Protein 4QHS (pdb70)

CATH classification: 3.40.50.300 (+1 more: 1.10.8.60)

Solvent-accessible surface area: 77380 Å² total; per-residue (Å²): 63,67,36,34,23,83,136,0,94,124,22,15,58,64,0,53,88,0,0,147,48,88,24,16,1,0,0,38,14,44,32,19,0,14,11,81,53,0,0,99,68,0,6,72,45,6,108,29,110,159,26,52,46,32,52,6,56,9,39,17,42,22,81,145,60,20,39,5,39,0,6,0,13,56,151,57,37,64,143,71,6,107,68,50,20,62,0,49,0,36,82,0,70,35,0,0,0,2,0,28,18,0,2,81,5,88,90,54,5,0,7,27,0,4,94,6,5,86,101,73,54,3,64,47,32,63,30,126,146,48,45,155,14,85,8,3,0,0,0,0,0,71,95,74,5,110,110,38,27,131,60,49,96,6,42,80,28,0,38,30,97,1,11,11,7,52,6,79,5,24,23,0,55,117,7,100,91,0,0,71,50,31,6,42,75,16,12,98,151,48,9,165,146,135,42,157,92,22,32,87,26,16,104,123,0,22,73,82,10,54,105,45,85,3,97,7,11,18,58,26,0,48,10,4,10,58,14,17,11,22,34,62,104,67,12,127,122,8,20,42,90,158,82,145,90,40,26,56,13,88,99,0,92,136,22,15,58,67,0,52,94,0,0,116,45,76,22,27,1,0,0,34,13,42,33,20,1,23,15,81,53,0,0,110,54,0,1,59,31,6,104,30,100,157,21,53,36,28,48,8,49,9,35,6,33,16,78,140,48,20,43,5,34,0,7,0,10,56,148,59,37,62,139,56,5,98,77,45,35,65,1,52,2,33,78,0,72,36,0,0,0,0,0,36,18,0,2,82,5,87,83,58,6,0,7,29,0,3,113,8,20,84,82,125,49,1,63,48,32,65,34,136,139,51,42,167,14,69,20,2,5,0,1,2,0,72,99,76,3,100,121,40,24,134,63,48,97,5,44,76,25,0,31,24,96,1,11,8,7,53,5,76,6,16,24,0,51,90,4,102,91,0,0,69,40,20,0,66,62,7,14,71,122,52,3,140,145,115,65,70,122,85,25,74,30,14,100,105,10,23,75,78,16,61,126,35,88,2,101,6,10,27,61,18,0,36,9,4,7,32,33,16,16,13,48,51,82,67,14,99,115,32,37,38,124,186,123,62,75,36,46,20,92,95,0,82,136,16,18,60,64,0,53,79,0,0,146,47,97,14,27,0,2,0,44,16,42,32,19,1,11,11,86,59,2,0,96,65,0,1,76,29,0,105,33,108,171,22,52,47,31,58,9,59,9,40,19,50,23,76,140,47,20,40,5,24,0,2,0,6,58,152,60,34,64,145,66,5,113,75,48,12,66,0,56,2,38,72,0,72,33,0,0,0,4,0,26,18,0,3,82,5,86,86,54,2,0,6,16,0,4,105,4,20,81,79,112,44,2,44,47,31,64,34,144,152,56,44,140,6,66,20,3,7,0,0,1,0,65,97,89,7,113,74,32,27,144,52,47,96,6,44,79,29,0,24,30,100,1,21,10,7,21,7,82,10,13,24,0,54,100,8,92,92,1,0,80,41,23,0,57,58,7,2,70,114,69,8,129,144,182,16,152,64,16,70,6,87,58,63,97,2,18,66,78,7,34,115,31,82,3,101,8,10,19,65,20,0,34,12,2,5,37,34,4,12,16,18,43,89,108,29,29,91,58,8,73,41,144,123,81,44,31,54,16,95,76,0,89,139,18,19,61,62,0,61,78,0,0,140,47,79,21,19,1,0,0,34,12,45,25,14,1,8,10,81,48,0,0,115,56,0,5,73,44,2,107,31,100,162,23,51,44,31,54,8,54,10,40,15,42,21,76,142,54,20,51,5,29,2,5,0,7,53,146,61,36,66,140,57,7,107,75,49,22,65,1,48,1,37,79,0,66,35,0,0,0,8,0,27,19,0,4,89,6,88,86,60,8,0,6,27,1,5,46,0,8,88,92,62,46,1,52,48,26,61,27,140,146,50,42,140,5,84,7,2,0,0,0,0,0,72,103,92,5,86,74,45,28,135,56,48,98,6,42,75,24,0,37,23,95,1,11,7,6,53,4,77,8,15,25,0,64,105,1,99,93,0,0,75,45,19,5,55,78,9,8,111,119,50,10,160,153,89,74,142,52,126,73,50,56,26,104,106,0,25,78,96,12,49,103,50,79,5,97,9,12,24,61,11,0,33,10,8,7,38,26,5,14,11,19,24,76,112,21,27,94,52,8,65,95,212,36,133,19,48,18,80,100,0,94,128,22,22,57,66,0,57,77,0,0,105,35,96,10,23,1,2,0,33,13,43,26,21,1,8,11,101,58,0,0,106,81,0,1,61,43,3,109,32,98,162,24,51,42,30,58,12,59,10,37,21,39,7,76,137,35,19,43,4,34,0,4,0,8,57,154,60,33,58,143,45,4,112,84,48,33,61,0,62,1,35,72,0,72,35,0,0,0,6,0,26,15,0,3,81,5,85,85,57,2,0,6,31,0,3,116,7,19,87,80,166,48,5,73,54,30,67,29,127,148,58,42,177,14,87,28,4,7,0,0,2,0,76,93,92,10,85,117,43,20,144,58,50,96,6,40,86,26,0,21,30,89,3,24,8,7,46,6,81,2,7,24,1,54,94,10,95,96,2,1,69,34,15,0,43,66,3,10,85,126,55,6,134,127,181,28,121,79,16,85,59,20,13,106,104,1,18,74,64,3,54,118,32,80,3,98,9,10,15,69,20,0,23,12,3,4,37,29,12,22,15,19,56,86,46,12,98,100,48,6,68,46,164,104,103,23,109,26,46,21,90,89,0,88,132,20,19,55,56,0,46,88,0,0,138,46,52,24,24,1,0,0,36,14,46,29,25,0,26,13,96,56,0,0,102,55,0,0,49,46,6,107,27,102,159,22,49,45,30,42,7,61,9,42,18,50,24,76,142,52,19,39,5,33,0,5,0,8,54,146,63,35,67,146,57,7,98,75,47,41,61,0,49,2,34,80,0,70,34,0,0,0,1,0,18,19,0,2,70,5,86,86,54,3,0,7,32,0,6,77,9,18,80,81,111,47,2,57,47,29,66,29,167,114,49,40,135,14,70,11,2,7,0,1,3,0,75,108,82,6,47,114,38,19,135,62,48,97,5,43,68,26,0,11,20,101,2,14,10,8,45,7,76,12,10,22,0,62,90,8,104,91,2,3,68,36,25,0,52,58,3,9,73,125,38,1,132,148,77,62,79,114,70,17,71,26,17,106,102,2,20,72,77,4,51,111,27,83,4,99,4,9,18,65,17,0,24,14,3,5,35,27,13,19,15,21,49,93,84,12,121,86,50,7,69,38,138,134,98,65,24,54,16,114,110,0,90,128,21,20,53,34,0,57,69,0,0,147,50,84,20,17,1,5,0,40,16,42,21,19,0,12,10,81,64,4,0,125,50,0,6,76,49,5,109,28,107,157,22,52,35,25,48,7,55,10,35,8,38,10,73,144,58,21,44,4,33,0,5,0,27,53,154,60,35,65,146,64,5,102,78,50,33,62,0,49,1,35,85,0,70,35,0,0,0,1,0,22,26,0,6,96,4,86,88,54,3,0,6,30,0,1,93,9,5,80,84,99,49,2,75,48,28,66,25,113,154,30,45,140,17,79,5,2,3,0,1,1,0,72,104,90,7,105,97,34,27,143,51,50,95,5,41,80,27,0,25,26,101,2,27,8,7,45,6,76,9,10,23,0,51,108,9,101,95,3,1,67,42,20,1,37,67,3,2,74,133,62,8,143,140,188,21,141,58,10,81,43,14,12,101,110,0,17,78,86,7,54,110,23,85,2,99,5,10,22,61,11,0,24,10,3,5,40,33,5,15,13,41,56,86,65,6,90,149,10,40,18,116,144,75,155

Organism: Vibrio cholerae serotype O1 (strain ATCC 39541 / Classical Ogawa 395 / O395) (NCBI:txid345073)

B-factor: mean 55.39, std 18.48, range [25.41, 148.38]

Foldseek 3Di:
DDFDLCLVVVLLVLLLVCLQDQAFEEEEEAPLAPVVVSVLVSQCSYPLVVADEEEDELVDDPPPCSLCQAQWAAQPLDVVSHHGDHHRQVRQASGEYEYEAPLNDFPVSQVQVVCCLVVCWGHHRPGDDIHHGDYRYYYYHHDDVVVCVVVVGHPPVSVVRNVPDYRYRYACLVRLRGQVVLLQCLQVVVCVVPHDRQECADVVVVVVRSPDNPPPGNVVSNVFSVQQVVVHGRGYDTDPHVDD/DFADFPLVVVLLVLLLVCLADLAFEEEEEAPLQPCVCSVLSSQCSHPLNVFDEAEDELVDDPPPCSLCQAQWAAAPLDPPRNHGTHHRQVRRASGEYEYEAPLNDFPVSLVQVLCCLVVQWGHHRPGPDIDHGDYRYYYYHHDDVVVCVVVVGHPPSSVVRNVPPYRYDYACLVRLRSQVSLLQVLLVVVDVVPPDDAAEADPVNSVVRSPDNPPVGNNVSNVQSVQQCVVHHHHDDTDDDPD/DQFDFVLVVVLLVLLLVPLQDLAFEEEEAAPPAPVVVSQVSSQCSYPLNVFDEAEDELVDDPPPCSLCQAQWAAQPLDPVRNHTGHHRQVRRASGEYEYEAVLNDFPVSLVQVLVCLVQQWGHHRVGPDIGHGDYRYYYYHHDDVVVCVVVVGHPPSSCVRNVPHYGYRYFCLVRLRSQQSLLQVLQVVVCVVPHDRAHCDDPCSSVVSSPDNPPVHSVVSSVQSVVQCVVHDHYGNPGDDPD/DAFDFVLVVVLVVLLLVCLQDQAAEEEEEAPLAPVPVSVVSSQCSYPLNVFDEAEDELVDDPPPCSLCQAQWAAQPLDPPRHHGGHHRQVNRASGEYEYEAPLNDFPVSLVQVLCCVVVQWGHHRPDDDTHHGDYRYYYYHHDDVVVCVVVVGHDPVSVVRNVPHYRYRYFCLVRLRSLVRLLVVLLCVVQCPDPNDDEEEDDLVSVVRSPDNPPPGNVVSSVQSVVQCVVDPYYGPSGDPD/DPADFPLVVVLLVLLLVCLQDLAEEEEEEAPLAPVVVSLLSSQCSYPLVVFDEAEDELVDDPPPCSLCQAQWAAQPLDVVRNHGGHHRQVRQASGEYEYEAVLNDFAVSLVQVLCCLVQQWGHHRPGDDTDHGDYRYYYYHHDPVVVCVVVVGHPPSSCVRNPPHYGYRYACLVRLVCLQVLLQVLQVVVCVVVRDRAPSAPPQVSVVSSPDNPPVGNVVSSVQSVQQCVVHGHGDVSGDDPD/DDDFDQVLVVVLLVLLLVCLQDLAFEEEEAAPLQPVVVSQLSSQCSYPLNVADEEEDALVPDPPPCNLCQAQWAAQPLDVPRHHTDHHRQVRRASGEYEYEAVLNDFPVSLVQVVCCLVVQWGHHRPGDDIHHGDYRYYYYHHDPVVVVVVVVGHPPVSCVRNVPHYRYRYFCLVRLRGPQVLLQVLQVVVQVVVVHDGAHEDPVVSVVRSPDRPPVGNVLSSVQSVCQCVVHGRGDVSGDDPD/DQFDFPLVVVLLVLLLVCLADLAEEEEEEAPLQPVVVSQLSSQCSHPLNVFDEAEDECVPDPPPCSLCQAQWAAQPLDVVSNHTGHHRQVRRASGEYEYEAPLNDFPVSQVQVVCCLVQCWGHHRVGPDIHRGDYRYYYYHHDDVVVCVVVVGHPPVSCVSNPPHYRYRYACLVRLRGQQSLLQVLQVVVCVPVRDRQPSADPQVNVVRSPDNPPVHNVVSSVFSVQQCVVHGRGDDTDDDVRD

Nearest PDB structures (foldseek):
  4qhs-assembly1_F  TM=9.901E-01  e=1.616E-47  Vibrio cholerae O395
  6luf-assembly5_E  TM=9.636E-01  e=6.167E-47  Vibrio cholerae O395
  6lua-assembly1_G  TM=9.613E-01  e=1.595E-45  Vibrio cholerae O395
  6jdi-assembly1_A  TM=9.496E-01  e=9.773E-30  Pseudomonas aeruginosa
  1ny5-assembly1_A  TM=9.437E-01  e=4.516E-29  Aquifex aeolicus

InterPro domains:
  IPR001789 Signal transduction response regulator, receiver domain [PF00072] (8-117)
  IPR001789 Signal transduction response regulator, receiver domain [PS50110] (7-121)
  IPR001789 Signal transduction response regulator, receiver domain [SM00448] (6-117)
  IPR002078 RNA polymerase sigma factor 54 interaction domain [PF00158] (136-297)
  IPR002078 RNA polymerase sigma factor 54 interaction domain [PS50045] (140-360)
  IPR002197 DNA binding HTH domain, Fis-type [PF02954] (430-469)
  IPR003593 AAA+ ATPase domain [SM00382] (151-295)
  IPR009057 Homedomain-like superfamily [SSF46689] (344-470)
  IPR011006 CheY-like superfamily [SSF52172] (5-175)
  IPR025943 Sigma-54 interaction domain, ATP-binding site 2 [PS00676] (217-232)
  IPR025944 Sigma-54 interaction domain, conserved site [PS00688] (344-353)
  IPR027417 P-loop containing nucleoside triphosphate hydrolase [G3DSA:3.40.50.300] (123-302)
  IPR027417 P-loop containing nucleoside triphosphate hydrolase [SSF52540] (141-372)
  IPR058031 NorR-like, AAA+ ATPase lid domain [PF25601] (304-372)

Sequence (1703 aa):
MVVADTKSLKLLALADKVAKTDANVMILGPSGSGKEVMSRYIHNASPRKEGPFIAINCAAIPDNMLEATLFGYEKGAFTGAVQACPGKFEQAQGGTILLDEISEMDLNLQAKLLRVLQEREVERLGSRKSIKLDVRVLATSNRDLKQYVQAGHFREDLYYRLNVFPLTWPALCERKDDIEPLANHLIERHCKKLGLPVPSIAPNAITKLLNYPWPGNVRELDNVVQRALILSENGHIQSEHILLMVVADTKSLKLLALADKVAKTDANVMILGPSGSGKEVMSRYIHNASPRKEGPFIAINCAAIPDNMLEATLFGYEKGAFTGAVQACPGKFEQAQGGTILLDEISEMDLNLQAKLLRRVLQEREVERLGSRKSIKLDVRVLATSNRDLKQYVQAGHFREDLYYRLNVFPLTWPALCERKDDIEPLANHLIERHCKKLGLPVPSIAPNAITKLLNYPWPGNVRELDNVVQRALILSENGHIQSEHILMVVADTKSLKLLALADKVAKTDANVMILGPSGSGKEVMSRYIHNASPRKEGPFIAINCAAIPDNMLEATLFGYEKGAFTGAVQACPGKFEQAQGGTILLDEISEMDLNLQAKLLRVLQEREVERLGSRKSIKLDVRVLATSNRDLKQYVQAGHFREDLYYRLNVFPLTWPALCERKDDIEPLANHLIERHCKKLGLPVPSIAPNAITKLLNYPWPGNVRELDNVVQRALILSENGHIQSEHILMVVADTKSLKLLALADKVAKTDANVMILGPSGSGKEVMSRYIHNASPRKEGPFIAINCAAIPDNMLEATLFGYEKGAFTGAVQACPGKFEQAQGGTILLDEISEMDLNLQAKLLRVLQEREVERLGSRKSIKLDVRVLATSNRDLKQYVQAGHFREDLYYRLNVFPLTWPALCERKDDIEPLANHLIERHCKKLGLPVPSIAPNAITKLLNYPWPGNVRELDNVVQRALILSENGHIQSEHIMVVADTKSLKLLALADKVAKTDANVMILGPSGSGKEVMSRYIHNASPRKEGPFIAINCAAIPDNMLEATLFGYEKGAFTGAVQACPGKFEQAQGGTILLDEISEMDLNLQAKLLRVLQEREVERLGSRKSIKLDVRVLATSNRDLKQYVQAGHFREDLYYRLNVFPLTWPALCERKDDIEPLANHLIERHCKKLGLPVPSIAPNAITKLLNYPWPGNVRELDNVVQRALILSENGHIQSEHILHMVVADTKSLKLLALADKVAKTDANVMILGPSGSGKEVMSRYIHNASPRKEGPFIAINCAAIPDNMLEATLFGYEKGAFTGAVQACPGKFEQAQGGTILLDEISEMDLNLQAKLLRVLQEREVERLGSRKSIKLDVRVLATSNRDLKQYVQAGHFREDLYYRLNVFPLTWPALCERKDDIEPLANHLIERHCKKLGLPVPSIAPNAITKLLNYPWPGNVRELDNVVQRALILSENGHIQSEHILMVVADTKSLKLLALADKVAKTDANVMILGPSGSGKEVMSRYIHNASPRKEGPFIAINCAAIPDNMLEATLFGYEKGAFTGAVQACPGKFEQAQGGTILLDEISEMDLNLQAKLLRVLQEREVERLGSRKSIKLDVRVLATSNRDLKQYVQAGHFREDLYYRLNVFPLTWPALCERKDDIEPLANHLIERHCKKLGLPVPSIAPNAITKLLNYPWPGNVRELDNVVQRALILSENGHIQSEHILL

Radius of gyration: 45.06 Å; Cα contacts (8 Å, |Δi|>4): 3104; chains: 7; bounding box: 46×125×120 Å

Structure (mmCIF, N/CA/C/O backbone):
data_4QHS
#
_entry.id   4QHS
#
_cell.length_a   81.292
_cell.length_b   153.285
_cell.length_c   193.747
_cell.angle_alpha   90.00
_cell.angle_beta   90.00
_cell.angle_gamma   90.00
#
_symmetry.space_group_name_H-M   'P 21 21 21'
#
loop_
_entity.id
_entity.type
_entity.pdbx_description
1 polymer 'Flagellar regulatory protein C'
2 non-polymer 1,2-ETHANEDIOL
3 water water
#
loop_
_atom_site.group_PDB
_atom_site.id
_atom_site.type_symbol
_atom_site.label_atom_id
_atom_site.label_alt_id
_atom_site.label_comp_id
_atom_site.label_asym_id
_atom_site.label_entity_id
_atom_site.label_seq_id
_atom_site.pdbx_PDB_ins_code
_atom_site.Cartn_x
_atom_site.Cartn_y
_atom_site.Cartn_z
_atom_site.occupancy
_atom_site.B_iso_or_equiv
_atom_site.auth_seq_id
_atom_site.auth_comp_id
_atom_site.auth_asym_id
_atom_site.auth_atom_id
_atom_site.pdbx_PDB_model_num
ATOM 1 N N . MET A 1 17 ? 18.798 56.371 -49.151 1.00 92.31 131 MET A N 1
ATOM 2 C CA . MET A 1 17 ? 17.422 55.920 -48.973 1.00 87.99 131 MET A CA 1
ATOM 3 C C . MET A 1 17 ? 16.629 56.102 -50.269 1.00 94.12 131 MET A C 1
ATOM 4 O O . MET A 1 17 ? 16.589 57.197 -50.836 1.00 94.04 131 MET A O 1
ATOM 6 N N . VAL A 1 18 ? 16.020 55.020 -50.748 1.00 98.62 132 VAL A N 1
ATOM 7 C CA . VAL A 1 18 ? 15.162 55.087 -51.927 1.00 105.71 132 VAL A CA 1
ATOM 8 C C . VAL A 1 18 ? 13.697 55.071 -51.507 1.00 100.16 132 VAL A C 1
ATOM 9 O O . VAL A 1 18 ? 13.266 54.188 -50.767 1.00 96.73 132 VAL A O 1
ATOM 13 N N . VAL A 1 19 ? 12.930 56.050 -51.978 1.00 96.10 133 VAL A N 1
ATOM 14 C CA . VAL A 1 19 ? 11.547 56.193 -51.535 1.00 86.42 133 VAL A CA 1
ATOM 15 C C . VAL A 1 19 ? 10.600 56.818 -52.548 1.00 82.81 133 VAL A C 1
ATOM 16 O O . VAL A 1 19 ? 10.999 57.258 -53.624 1.00 89.20 133 VAL A O 1
ATOM 20 N N . ALA A 1 20 ? 9.331 56.846 -52.164 1.00 76.16 134 ALA A N 1
ATOM 21 C CA . ALA A 1 20 ? 8.297 57.589 -52.863 1.00 74.99 134 ALA A CA 1
ATOM 22 C C . ALA A 1 20 ? 7.286 58.033 -51.817 1.00 78.65 134 ALA A C 1
ATOM 23 O O . ALA A 1 20 ? 7.658 58.579 -50.773 1.00 80.80 134 ALA A O 1
ATOM 25 N N . ASP A 1 21 ? 6.010 57.808 -52.095 1.00 81.15 135 ASP A N 1
ATOM 26 C CA . ASP A 1 21 ? 4.962 57.999 -51.097 1.00 84.64 135 ASP A CA 1
ATOM 27 C C . ASP A 1 21 ? 4.870 59.415 -50.520 1.00 90.28 135 ASP A C 1
ATOM 28 O O . ASP A 1 21 ? 4.226 59.623 -49.499 1.00 98.20 135 ASP A O 1
ATOM 33 N N . THR A 1 22 ? 5.506 60.387 -51.159 1.00 87.00 136 THR A N 1
ATOM 34 C CA . THR A 1 22 ? 5.388 61.784 -50.744 1.00 84.06 136 THR A CA 1
ATOM 35 C C . THR A 1 22 ? 5.728 62.007 -49.256 1.00 76.87 136 THR A C 1
ATOM 36 O O . THR A 1 22 ? 6.623 62.784 -48.938 1.00 82.84 136 THR A O 1
ATOM 40 N N . LYS A 1 23 ? 5.015 61.328 -48.357 1.00 64.26 137 LYS A N 1
ATOM 41 C CA . LYS A 1 23 ? 5.292 61.381 -46.916 1.00 63.56 137 LYS A CA 1
ATOM 42 C C . LYS A 1 23 ? 6.748 61.059 -46.554 1.00 51.89 137 LYS A C 1
ATOM 43 O O . LYS A 1 23 ? 7.358 61.740 -45.724 1.00 49.21 137 LYS A O 1
ATOM 49 N N . SER A 1 24 ? 7.296 60.018 -47.169 1.00 50.49 138 SER A N 1
ATOM 50 C CA . SER A 1 24 ? 8.727 59.745 -47.064 1.00 57.62 138 SER A CA 1
ATOM 51 C C . SER A 1 24 ? 9.532 60.904 -47.637 1.00 55.73 138 SER A C 1
ATOM 52 O O . SER A 1 24 ? 10.499 61.364 -47.036 1.00 54.16 138 SER A O 1
ATOM 55 N N . LEU A 1 25 ? 9.114 61.377 -48.807 1.00 55.09 139 LEU A N 1
ATOM 56 C CA . LEU A 1 25 ? 9.804 62.467 -49.488 1.00 55.55 139 LEU A CA 1
ATOM 57 C C . LEU A 1 25 ? 9.769 63.763 -48.669 1.00 49.78 139 LEU A C 1
ATOM 58 O O . LEU A 1 25 ? 10.727 64.533 -48.674 1.00 53.19 139 LEU A O 1
ATOM 63 N N . LYS A 1 26 ? 8.683 63.966 -47.957 1.00 45.48 140 LYS A N 1
ATOM 64 C CA . LYS A 1 26 ? 8.546 65.064 -47.039 1.00 47.44 140 LYS A CA 1
ATOM 65 C C . LYS A 1 26 ? 9.537 64.950 -45.894 1.00 44.92 140 LYS A C 1
ATOM 66 O O . LYS A 1 26 ? 10.112 65.915 -45.478 1.00 46.06 140 LYS A O 1
ATOM 72 N N . LEU A 1 27 ? 9.738 63.748 -45.413 1.00 42.06 141 LEU A N 1
ATOM 73 C CA . LEU A 1 27 ? 10.692 63.505 -44.378 1.00 44.81 141 LEU A CA 1
ATOM 74 C C . LEU A 1 27 ? 12.055 63.892 -44.836 1.00 46.75 141 LEU A C 1
ATOM 75 O O . LEU A 1 27 ? 12.753 64.580 -44.143 1.00 44.14 141 LEU A O 1
ATOM 80 N N . LEU A 1 28 ? 12.441 63.417 -46.005 1.00 38.70 142 LEU A N 1
ATOM 81 C CA . LEU A 1 28 ? 13.770 63.697 -46.539 1.00 49.25 142 LEU A CA 1
ATOM 82 C C . LEU A 1 28 ? 14.024 65.194 -46.731 1.00 52.93 142 LEU A C 1
ATOM 83 O O . LEU A 1 28 ? 15.137 65.661 -46.501 1.00 47.53 142 LEU A O 1
ATOM 88 N N . ALA A 1 29 ? 13.004 65.943 -47.146 1.00 48.97 143 ALA A N 1
ATOM 89 C CA . ALA A 1 29 ? 13.124 67.401 -47.233 1.00 48.17 143 ALA A CA 1
ATOM 90 C C . ALA A 1 29 ? 13.340 68.032 -45.855 1.00 51.46 143 ALA A C 1
ATOM 91 O O . ALA A 1 29 ? 14.058 69.023 -45.730 1.00 57.03 143 ALA A O 1
ATOM 93 N N . LEU A 1 30 ? 12.718 67.472 -44.820 1.00 41.42 144 LEU A N 1
ATOM 94 C CA . LEU A 1 30 ? 12.980 67.960 -43.458 1.00 43.37 144 LEU A CA 1
ATOM 95 C C . LEU A 1 30 ? 14.422 67.620 -43.086 1.00 43.01 144 LEU A C 1
ATOM 96 O O . LEU A 1 30 ? 15.177 68.446 -42.552 1.00 39.56 144 LEU A O 1
ATOM 101 N N . ALA A 1 31 ? 14.798 66.390 -43.393 1.00 41.54 145 ALA A N 1
ATOM 102 C CA . ALA A 1 31 ? 16.146 65.935 -43.134 1.00 41.62 145 ALA A CA 1
ATOM 103 C C . ALA A 1 31 ? 17.169 66.875 -43.793 1.00 46.50 145 ALA A C 1
ATOM 104 O O . ALA A 1 31 ? 18.107 67.330 -43.132 1.00 44.26 145 ALA A O 1
ATOM 106 N N . ASP A 1 32 ? 16.961 67.206 -45.068 1.00 46.80 146 ASP A N 1
ATOM 107 C CA . ASP A 1 32 ? 17.873 68.109 -45.776 1.00 51.89 146 ASP A CA 1
ATOM 108 C C . ASP A 1 32 ? 18.054 69.424 -45.021 1.00 47.00 146 ASP A C 1
ATOM 109 O O . ASP A 1 32 ? 19.161 69.973 -44.964 1.00 45.21 146 ASP A O 1
ATOM 114 N N . LYS A 1 33 ? 16.982 69.903 -44.434 1.00 41.90 147 LYS A N 1
ATOM 115 C CA . LYS A 1 33 ? 17.059 71.081 -43.616 1.00 51.46 147 LYS A CA 1
ATOM 116 C C . LYS A 1 33 ? 17.940 70.916 -42.394 1.00 49.64 147 LYS A C 1
ATOM 117 O O . LYS A 1 33 ? 18.830 71.700 -42.225 1.00 58.74 147 LYS A O 1
ATOM 123 N N . VAL A 1 34 ? 17.703 69.926 -41.543 1.00 38.79 148 VAL A N 1
ATOM 124 C CA . VAL A 1 34 ? 18.561 69.761 -40.354 1.00 44.58 148 VAL A CA 1
ATOM 125 C C . VAL A 1 34 ? 19.992 69.519 -40.726 1.00 43.28 148 VAL A C 1
ATOM 126 O O . VAL A 1 34 ? 20.905 70.007 -40.052 1.00 41.17 148 VAL A O 1
ATOM 130 N N . ALA A 1 35 ? 20.168 68.717 -41.772 1.00 39.09 149 ALA A N 1
ATOM 131 C CA . ALA A 1 35 ? 21.489 68.231 -42.147 1.00 43.11 149 ALA A CA 1
ATOM 132 C C . ALA A 1 35 ? 22.440 69.401 -42.315 1.00 41.89 149 ALA A C 1
ATOM 133 O O . ALA A 1 35 ? 23.571 69.344 -41.866 1.00 53.31 149 ALA A O 1
ATOM 135 N N . LYS A 1 36 ? 21.952 70.467 -42.899 1.00 41.82 150 LYS A N 1
ATOM 136 C CA . LYS A 1 36 ? 22.757 71.629 -43.105 1.00 53.90 150 LYS A CA 1
ATOM 137 C C . LYS A 1 36 ? 23.204 72.281 -41.816 1.00 51.40 150 LYS A C 1
ATOM 138 O O . LYS A 1 36 ? 24.120 73.059 -41.822 1.00 50.69 150 LYS A O 1
ATOM 144 N N . THR A 1 37 ? 22.571 71.943 -40.710 1.00 46.07 151 THR A N 1
ATOM 145 C CA . THR A 1 37 ? 22.968 72.472 -39.417 1.00 41.58 151 THR A CA 1
ATOM 146 C C . THR A 1 37 ? 23.716 71.476 -38.548 1.00 47.21 151 THR A C 1
ATOM 147 O O . THR A 1 37 ? 24.017 70.402 -38.971 1.00 49.68 151 THR A O 1
ATOM 151 N N . ASP A 1 38 ? 24.008 71.866 -37.322 1.00 43.56 152 ASP A N 1
ATOM 152 C CA . ASP A 1 38 ? 24.729 71.034 -36.393 1.00 37.40 152 ASP A CA 1
ATOM 153 C C . ASP A 1 38 ? 23.835 70.462 -35.315 1.00 48.09 152 ASP A C 1
ATOM 154 O O . ASP A 1 38 ? 24.299 69.858 -34.389 1.00 45.78 152 ASP A O 1
ATOM 159 N N . ALA A 1 39 ? 22.542 70.649 -35.451 1.00 45.81 153 ALA A N 1
ATOM 160 C CA . ALA A 1 39 ? 21.592 70.235 -34.442 1.00 42.28 153 ALA A CA 1
ATOM 161 C C . ALA A 1 39 ? 21.503 68.738 -34.244 1.00 43.05 153 ALA A C 1
ATOM 162 O O . ALA A 1 39 ? 21.719 67.986 -35.148 1.00 36.45 153 ALA A O 1
ATOM 164 N N . ASN A 1 40 ? 21.153 68.340 -33.036 1.00 39.43 154 ASN A N 1
ATOM 165 C CA . ASN A 1 40 ? 20.902 66.964 -32.725 1.00 30.94 154 ASN A CA 1
ATOM 166 C C . ASN A 1 40 ? 19.645 66.527 -33.394 1.00 38.06 154 ASN A C 1
ATOM 167 O O . ASN A 1 40 ? 18.702 67.258 -33.449 1.00 34.77 154 ASN A O 1
ATOM 172 N N . VAL A 1 41 ? 19.648 65.321 -33.909 1.00 32.61 155 VAL A N 1
ATOM 173 C CA . VAL A 1 41 ? 18.496 64.786 -34.628 1.00 37.40 155 VAL A CA 1
ATOM 174 C C . VAL A 1 41 ? 18.032 63.463 -34.030 1.00 31.00 155 VAL A C 1
ATOM 175 O O . VAL A 1 41 ? 18.818 62.509 -33.916 1.00 37.07 155 VAL A O 1
ATOM 179 N N . MET A 1 42 ? 16.767 63.416 -33.645 1.00 30.52 156 MET A N 1
ATOM 180 C CA . MET A 1 42 ? 16.154 62.196 -33.132 1.00 35.61 156 MET A CA 1
ATOM 181 C C . MET A 1 42 ? 15.295 61.540 -34.217 1.00 42.18 156 MET A C 1
ATOM 182 O O . MET A 1 42 ? 14.366 62.157 -34.724 1.00 39.18 156 MET A O 1
ATOM 187 N N . ILE A 1 43 ? 15.608 60.301 -34.576 1.00 38.87 157 ILE A N 1
ATOM 188 C CA . ILE A 1 43 ? 14.797 59.584 -35.553 1.00 36.44 157 ILE A CA 1
ATOM 189 C C . ILE A 1 43 ? 13.917 58.533 -34.880 1.00 40.01 157 ILE A C 1
ATOM 190 O O . ILE A 1 43 ? 14.411 57.502 -34.357 1.00 36.21 157 ILE A O 1
ATOM 195 N N . LEU A 1 44 ? 12.617 58.821 -34.885 1.00 39.08 158 LEU A N 1
ATOM 196 C CA . LEU A 1 44 ? 11.596 57.976 -34.273 1.00 40.38 158 LEU A CA 1
ATOM 197 C C . LEU A 1 44 ? 11.023 57.004 -35.305 1.00 41.80 158 LEU A C 1
ATOM 198 O O . LEU A 1 44 ? 11.258 57.150 -36.509 1.00 44.18 158 LEU A O 1
ATOM 203 N N . GLY A 1 45 ? 10.273 56.015 -34.838 1.00 38.78 159 GLY A N 1
ATOM 204 C CA . GLY A 1 45 ? 9.683 55.034 -35.735 1.00 38.78 159 GLY A CA 1
ATOM 205 C C . GLY A 1 45 ? 10.049 53.632 -35.305 1.00 45.61 159 GLY A C 1
ATOM 206 O O . GLY A 1 45 ? 10.906 53.441 -34.440 1.00 44.60 159 GLY A O 1
ATOM 207 N N . PRO A 1 46 ? 9.403 52.629 -35.900 1.00 48.88 160 PRO A N 1
ATOM 208 C CA . PRO A 1 46 ? 9.732 51.268 -35.462 1.00 48.25 160 PRO A CA 1
ATOM 209 C C . PRO A 1 46 ? 11.170 50.877 -35.806 1.00 44.48 160 PRO A C 1
ATOM 210 O O . PRO A 1 46 ? 11.779 51.468 -36.697 1.00 48.15 160 PRO A O 1
ATOM 214 N N . SER A 1 47 ? 11.720 49.911 -35.076 1.00 46.02 161 SER A N 1
ATOM 215 C CA . SER A 1 47 ? 13.023 49.378 -35.422 1.00 50.23 161 SER A CA 1
ATOM 216 C C . SER A 1 47 ? 12.877 48.625 -36.732 1.00 56.78 161 SER A C 1
ATOM 217 O O . SER A 1 47 ? 11.764 48.234 -37.110 1.00 57.43 161 SER A O 1
ATOM 220 N N . GLY A 1 48 ? 13.998 48.424 -37.415 1.00 56.79 162 GLY A N 1
ATOM 221 C CA . GLY A 1 48 ? 14.014 47.668 -38.655 1.00 65.09 162 GLY A CA 1
ATOM 222 C C . GLY A 1 48 ? 13.059 48.240 -39.681 1.00 59.78 162 GLY A C 1
ATOM 223 O O . GLY A 1 48 ? 12.387 47.500 -40.388 1.00 56.54 162 GLY A O 1
ATOM 224 N N . SER A 1 49 ? 12.994 49.567 -39.733 1.00 61.74 163 SER A N 1
ATOM 225 C CA . SER A 1 49 ? 12.157 50.275 -40.682 1.00 65.13 163 SER A CA 1
ATOM 226 C C . SER A 1 49 ? 13.014 51.179 -41.557 1.00 66.36 163 SER A C 1
ATOM 227 O O . SER A 1 49 ? 12.552 52.207 -42.021 1.00 73.79 163 SER A O 1
ATOM 230 N N . GLY A 1 50 ? 14.273 50.797 -41.759 1.00 68.74 164 GLY A N 1
ATOM 231 C CA . GLY A 1 50 ? 15.179 51.532 -42.627 1.00 62.15 164 GLY A CA 1
ATOM 232 C C . GLY A 1 50 ? 15.793 52.813 -42.078 1.00 68.73 164 GLY A C 1
ATOM 233 O O . GLY A 1 50 ? 16.343 53.601 -42.845 1.00 72.65 164 GLY A O 1
ATOM 234 N N . LYS A 1 51 ? 15.719 53.019 -40.763 1.00 79.85 165 LYS A N 1
ATOM 235 C CA . LYS A 1 51 ? 16.243 54.234 -40.129 1.00 74.57 165 LYS A CA 1
ATOM 236 C C . LYS A 1 51 ? 17.726 54.453 -40.340 1.00 86.35 165 LYS A C 1
ATOM 237 O O . LYS A 1 51 ? 18.201 55.591 -40.371 1.00 84.71 165 LYS A O 1
ATOM 243 N N . GLU A 1 52 ? 18.455 53.347 -40.431 1.00 97.47 166 GLU A N 1
ATOM 244 C CA . GLU A 1 52 ? 19.910 53.364 -40.394 1.00 97.22 166 GLU A CA 1
ATOM 245 C C . GLU A 1 52 ? 20.501 54.212 -41.515 1.00 89.70 166 GLU A C 1
ATOM 246 O O . GLU A 1 52 ? 21.574 54.802 -41.361 1.00 93.60 166 GLU A O 1
ATOM 252 N N . VAL A 1 53 ? 19.786 54.293 -42.633 1.00 73.87 167 VAL A N 1
ATOM 253 C CA . VAL A 1 53 ? 20.305 54.981 -43.802 1.00 70.80 167 VAL A CA 1
ATOM 254 C C . VAL A 1 53 ? 19.943 56.467 -43.811 1.00 70.21 167 VAL A C 1
ATOM 255 O O . VAL A 1 53 ? 20.699 57.287 -44.334 1.00 71.48 167 VAL A O 1
ATOM 259 N N . MET A 1 54 ? 18.795 56.806 -43.230 1.00 66.65 168 MET A N 1
ATOM 260 C CA . MET A 1 54 ? 18.353 58.194 -43.123 1.00 55.78 168 MET A CA 1
ATOM 261 C C . MET A 1 54 ? 19.384 59.032 -42.368 1.00 57.61 168 MET A C 1
ATOM 262 O O . MET A 1 54 ? 19.673 60.176 -42.730 1.00 61.25 168 MET A O 1
ATOM 267 N N . SER A 1 55 ? 19.954 58.441 -41.328 1.00 45.41 169 SER A N 1
ATOM 268 C CA . SER A 1 55 ? 21.022 59.076 -40.569 1.00 48.50 169 SER A CA 1
ATOM 269 C C . SER A 1 55 ? 22.296 59.224 -41.404 1.00 48.51 169 SER A C 1
ATOM 270 O O . SER A 1 55 ? 23.019 60.221 -41.303 1.00 42.19 169 SER A O 1
ATOM 273 N N . ARG A 1 56 ? 22.576 58.224 -42.228 1.00 51.17 170 ARG A N 1
ATOM 274 C CA . ARG A 1 56 ? 23.755 58.287 -43.065 1.00 58.79 170 ARG A CA 1
ATOM 275 C C . ARG A 1 56 ? 23.511 59.323 -44.161 1.00 54.85 170 ARG A C 1
ATOM 276 O O . ARG A 1 56 ? 24.431 60.017 -44.599 1.00 51.24 170 ARG A O 1
ATOM 284 N N . TYR A 1 57 ? 22.255 59.439 -44.576 1.00 50.30 171 TYR A N 1
ATOM 285 C CA . TYR A 1 57 ? 21.853 60.458 -45.534 1.00 44.65 171 TYR A CA 1
ATOM 286 C C . TYR A 1 57 ? 22.073 61.845 -44.941 1.00 48.42 171 TYR A C 1
ATOM 287 O O . TYR A 1 57 ? 22.533 62.763 -45.611 1.00 46.92 171 TYR A O 1
ATOM 296 N N . ILE A 1 58 ? 21.732 61.994 -43.670 1.00 42.04 172 ILE A N 1
ATOM 297 C CA . ILE A 1 58 ? 21.896 63.280 -43.025 1.00 45.16 172 ILE A CA 1
ATOM 298 C C . ILE A 1 58 ? 23.382 63.669 -42.998 1.00 49.77 172 ILE A C 1
ATOM 299 O O . ILE A 1 58 ? 23.740 64.801 -43.333 1.00 53.96 172 ILE A O 1
ATOM 304 N N . HIS A 1 59 ? 24.233 62.712 -42.637 1.00 40.34 173 HIS A N 1
ATOM 305 C CA . HIS A 1 59 ? 25.682 62.919 -42.591 1.00 43.86 173 HIS A CA 1
ATOM 306 C C . HIS A 1 59 ? 26.208 63.434 -43.918 1.00 45.43 173 HIS A C 1
ATOM 307 O O . HIS A 1 59 ? 26.925 64.426 -43.965 1.00 46.63 173 HIS A O 1
ATOM 314 N N . ASN A 1 60 ? 25.823 62.759 -44.995 1.00 45.17 174 ASN A N 1
ATOM 315 C CA . ASN A 1 60 ? 26.323 63.086 -46.319 1.00 56.75 174 ASN A CA 1
ATOM 316 C C . ASN A 1 60 ? 25.775 64.398 -46.846 1.00 57.09 174 ASN A C 1
ATOM 317 O O . ASN A 1 60 ? 26.373 64.999 -47.736 1.00 62.31 174 ASN A O 1
ATOM 322 N N . ALA A 1 61 ? 24.652 64.857 -46.298 1.00 47.44 175 ALA A N 1
ATOM 323 C CA . ALA A 1 61 ? 24.072 66.113 -46.771 1.00 52.24 175 ALA A CA 1
ATOM 324 C C . ALA A 1 61 ? 24.605 67.287 -45.959 1.00 54.02 175 ALA A C 1
ATOM 325 O O . ALA A 1 61 ? 24.374 68.445 -46.286 1.00 56.51 175 ALA A O 1
ATOM 327 N N . SER A 1 62 ? 25.320 66.973 -44.889 1.00 44.10 176 SER A N 1
ATOM 328 C CA . SER A 1 62 ? 25.793 67.981 -43.960 1.00 38.33 176 SER A CA 1
ATOM 329 C C . SER A 1 62 ? 27.227 68.360 -44.313 1.00 45.02 176 SER A C 1
ATOM 330 O O . SER A 1 62 ? 27.913 67.611 -44.995 1.00 46.99 176 SER A O 1
ATOM 333 N N . PRO A 1 63 ? 27.698 69.517 -43.836 1.00 51.59 177 PRO A N 1
ATOM 334 C CA . PRO A 1 63 ? 29.091 69.906 -44.089 1.00 53.12 177 PRO A CA 1
ATOM 335 C C . PRO A 1 63 ? 30.135 68.946 -43.485 1.00 54.56 177 PRO A C 1
ATOM 336 O O . PRO A 1 63 ? 31.321 69.058 -43.788 1.00 58.97 177 PRO A O 1
ATOM 340 N N . ARG A 1 64 ? 29.701 68.007 -42.656 1.00 53.67 178 ARG A N 1
ATOM 341 C CA . ARG A 1 64 ? 30.625 67.072 -42.016 1.00 57.40 178 ARG A CA 1
ATOM 342 C C . ARG A 1 64 ? 30.794 65.791 -42.822 1.00 55.02 178 ARG A C 1
ATOM 343 O O . ARG A 1 64 ? 31.394 64.833 -42.344 1.00 58.67 178 ARG A O 1
ATOM 351 N N . LYS A 1 65 ? 30.249 65.777 -44.034 1.00 48.24 179 LYS A N 1
ATOM 352 C CA . LYS A 1 65 ? 30.214 64.580 -44.873 1.00 55.47 179 LYS A CA 1
ATOM 353 C C . LYS A 1 65 ? 31.568 63.854 -45.049 1.00 61.44 179 LYS A C 1
ATOM 354 O O . LYS A 1 65 ? 31.619 62.624 -45.068 1.00 65.99 179 LYS A O 1
ATOM 360 N N . GLU A 1 66 ? 32.664 64.596 -45.164 1.00 52.53 180 GLU A N 1
ATOM 361 C CA . GLU A 1 66 ? 33.947 63.950 -45.423 1.00 61.89 180 GLU A CA 1
ATOM 362 C C . GLU A 1 66 ? 34.499 63.324 -44.149 1.00 65.58 180 GLU A C 1
ATOM 363 O O . GLU A 1 66 ? 35.380 62.460 -44.195 1.00 70.62 180 GLU A O 1
ATOM 369 N N . GLY A 1 67 ? 33.966 63.766 -43.014 1.00 62.09 181 GLY A N 1
ATOM 370 C CA . GLY A 1 67 ? 34.427 63.299 -41.720 1.00 64.00 181 GLY A CA 1
ATOM 371 C C . GLY A 1 67 ? 33.851 61.954 -41.326 1.00 53.59 181 GLY A C 1
ATOM 372 O O . GLY A 1 67 ? 33.049 61.379 -42.058 1.00 60.71 181 GLY A O 1
ATOM 373 N N . PRO A 1 68 ? 34.247 61.456 -40.152 1.00 49.68 182 PRO A N 1
ATOM 374 C CA . PRO A 1 68 ? 33.875 60.123 -39.666 1.00 51.18 182 PRO A CA 1
ATOM 375 C C . PRO A 1 68 ? 32.395 59.986 -39.373 1.00 43.74 182 PRO A C 1
ATOM 376 O O . PRO A 1 68 ? 31.805 60.846 -38.728 1.00 45.05 182 PRO A O 1
ATOM 380 N N . PHE A 1 69 ? 31.817 58.884 -39.785 1.00 61.91 183 PHE A N 1
ATOM 381 C CA . PHE A 1 69 ? 30.482 58.525 -39.403 1.00 50.94 183 PHE A CA 1
ATOM 382 C C . PHE A 1 69 ? 30.548 57.292 -38.557 1.00 48.99 183 PHE A C 1
ATOM 383 O O . PHE A 1 69 ? 30.987 56.276 -39.006 1.00 54.90 183 PHE A O 1
ATOM 391 N N . ILE A 1 70 ? 30.080 57.390 -37.334 1.00 40.29 184 ILE A N 1
ATOM 392 C CA . ILE A 1 70 ? 30.287 56.361 -36.324 1.00 47.41 184 ILE A CA 1
ATOM 393 C C . ILE A 1 70 ? 28.941 55.944 -35.734 1.00 47.96 184 ILE A C 1
ATOM 394 O O . ILE A 1 70 ? 28.174 56.785 -35.287 1.00 47.13 184 ILE A O 1
ATOM 399 N N . ALA A 1 71 ? 28.663 54.647 -35.728 1.00 42.35 185 ALA A N 1
ATOM 400 C CA . ALA A 1 71 ? 27.366 54.153 -35.280 1.00 48.56 185 ALA A CA 1
ATOM 401 C C . ALA A 1 71 ? 27.515 53.114 -34.160 1.00 43.32 185 ALA A C 1
ATOM 402 O O . ALA A 1 71 ? 28.303 52.178 -34.279 1.00 54.98 185 ALA A O 1
ATOM 404 N N . ILE A 1 72 ? 26.764 53.284 -33.077 1.00 46.52 186 ILE A N 1
ATOM 405 C CA . ILE A 1 72 ? 26.681 52.260 -32.031 1.00 46.89 186 ILE A CA 1
ATOM 406 C C . ILE A 1 72 ? 25.215 51.922 -31.723 1.00 44.40 186 ILE A C 1
ATOM 407 O O . ILE A 1 72 ? 24.353 52.800 -31.692 1.00 45.57 186 ILE A O 1
ATOM 412 N N . ASN A 1 73 ? 24.926 50.639 -31.530 1.00 50.01 187 ASN A N 1
ATOM 413 C CA . ASN A 1 73 ? 23.577 50.242 -31.161 1.00 45.00 187 ASN A CA 1
ATOM 414 C C . ASN A 1 73 ? 23.492 49.951 -29.674 1.00 41.28 187 ASN A C 1
ATOM 415 O O . ASN A 1 73 ? 23.857 48.865 -29.205 1.00 38.19 187 ASN A O 1
ATOM 420 N N . CYS A 1 74 ? 22.978 50.938 -28.955 1.00 35.79 188 CYS A N 1
ATOM 421 C CA . CYS A 1 74 ? 22.816 50.886 -27.511 1.00 41.24 188 CYS A CA 1
ATOM 422 C C . CYS A 1 74 ? 22.009 49.695 -26.997 1.00 46.77 188 CYS A C 1
ATOM 423 O O . CYS A 1 74 ? 22.035 49.406 -25.816 1.00 50.38 188 CYS A O 1
ATOM 426 N N . ALA A 1 75 ? 21.289 49.012 -27.877 1.00 36.63 189 ALA A N 1
ATOM 427 C CA . ALA A 1 75 ? 20.491 47.877 -27.473 1.00 42.41 189 ALA A CA 1
ATOM 428 C C . ALA A 1 75 ? 21.165 46.573 -27.862 1.00 43.80 189 ALA A C 1
ATOM 429 O O . ALA A 1 75 ? 20.534 45.525 -27.829 1.00 45.56 189 ALA A O 1
ATOM 431 N N . ALA A 1 76 ? 22.431 46.622 -28.259 1.00 39.38 190 ALA A N 1
ATOM 432 C CA . ALA A 1 76 ? 23.042 45.410 -28.786 1.00 46.07 190 ALA A CA 1
ATOM 433 C C . ALA A 1 76 ? 24.471 45.183 -28.320 1.00 49.18 190 ALA A C 1
ATOM 434 O O . ALA A 1 76 ? 25.126 44.253 -28.781 1.00 51.67 190 ALA A O 1
ATOM 436 N N . ILE A 1 77 ? 24.950 46.012 -27.401 1.00 47.60 191 ILE A N 1
ATOM 437 C CA . ILE A 1 77 ? 26.282 45.809 -26.829 1.00 43.70 191 ILE A CA 1
ATOM 438 C C . ILE A 1 77 ? 26.252 44.777 -25.685 1.00 40.73 191 ILE A C 1
ATOM 439 O O . ILE A 1 77 ? 25.635 45.001 -24.642 1.00 45.96 191 ILE A O 1
ATOM 444 N N . PRO A 1 78 ? 26.904 43.629 -25.893 1.00 42.71 192 PRO A N 1
ATOM 445 C CA . PRO A 1 78 ? 26.941 42.542 -24.907 1.00 50.54 192 PRO A CA 1
ATOM 446 C C . PRO A 1 78 ? 27.749 42.865 -23.654 1.00 44.16 192 PRO A C 1
ATOM 447 O O . PRO A 1 78 ? 28.506 43.847 -23.640 1.00 42.15 192 PRO A O 1
ATOM 451 N N . ASP A 1 79 ? 27.554 42.041 -22.623 1.00 46.16 193 ASP A N 1
ATOM 452 C CA . ASP A 1 79 ? 28.337 42.067 -21.386 1.00 46.39 193 ASP A CA 1
ATOM 453 C C . ASP A 1 79 ? 28.436 43.457 -20.755 1.00 51.44 193 ASP A C 1
ATOM 454 O O . ASP A 1 79 ? 29.496 43.818 -20.260 1.00 44.61 193 ASP A O 1
ATOM 459 N N . ASN A 1 80 ? 27.348 44.229 -20.806 1.00 42.79 194 ASN A N 1
ATOM 460 C CA . ASN A 1 80 ? 27.285 45.592 -20.250 1.00 51.86 194 ASN A CA 1
ATOM 461 C C . ASN A 1 80 ? 28.374 46.586 -20.686 1.00 47.33 194 ASN A C 1
ATOM 462 O O . ASN A 1 80 ? 28.715 47.499 -19.937 1.00 41.29 194 ASN A O 1
ATOM 467 N N . MET A 1 81 ? 28.887 46.441 -21.903 1.00 45.41 195 MET A N 1
ATOM 468 C CA . MET A 1 81 ? 30.040 47.228 -22.329 1.00 42.63 195 MET A CA 1
ATOM 469 C C . MET A 1 81 ? 29.670 48.552 -22.948 1.00 42.98 195 MET A C 1
ATOM 470 O O . MET A 1 81 ? 30.558 49.278 -23.400 1.00 36.56 195 MET A O 1
ATOM 475 N N . LEU A 1 82 ? 28.375 48.874 -22.954 1.00 38.83 196 LEU A N 1
ATOM 476 C CA . LEU A 1 82 ? 27.885 50.065 -23.660 1.00 36.29 196 LEU A CA 1
ATOM 477 C C . LEU A 1 82 ? 28.590 51.332 -23.203 1.00 38.58 196 LEU A C 1
ATOM 478 O O . LEU A 1 82 ? 29.076 52.098 -24.019 1.00 39.05 196 LEU A O 1
ATOM 483 N N . GLU A 1 83 ? 28.630 51.540 -21.890 1.00 39.35 197 GLU A N 1
ATOM 484 C CA . GLU A 1 83 ? 29.270 52.714 -21.313 1.00 36.56 197 GLU A CA 1
ATOM 485 C C . GLU A 1 83 ? 30.765 52.740 -21.637 1.00 39.51 197 GLU A C 1
ATOM 486 O O . GLU A 1 83 ? 31.311 53.791 -21.997 1.00 38.59 197 GLU A O 1
ATOM 492 N N . ALA A 1 84 ? 31.425 51.591 -21.547 1.00 33.65 198 ALA A N 1
ATOM 493 C CA . ALA A 1 84 ? 32.853 51.548 -21.871 1.00 34.72 198 ALA A CA 1
ATOM 494 C C . ALA A 1 84 ? 33.100 51.852 -23.355 1.00 46.80 198 ALA A C 1
ATOM 495 O O . ALA A 1 84 ? 34.060 52.544 -23.714 1.00 33.38 198 ALA A O 1
ATOM 497 N N . THR A 1 85 ? 32.236 51.334 -24.217 1.00 42.13 199 THR A N 1
ATOM 498 C CA . THR A 1 85 ? 32.393 51.551 -25.647 1.00 40.23 199 THR A CA 1
ATOM 499 C C . THR A 1 85 ? 32.168 53.020 -25.996 1.00 32.96 199 THR A C 1
ATOM 500 O O . THR A 1 85 ? 32.941 53.615 -26.736 1.00 33.46 199 THR A O 1
ATOM 504 N N . LEU A 1 86 ? 31.128 53.611 -25.426 1.00 31.73 200 LEU A N 1
ATOM 505 C CA . LEU A 1 86 ? 30.811 55.019 -25.683 1.00 35.15 200 LEU A CA 1
ATOM 506 C C . LEU A 1 86 ? 31.907 55.991 -25.237 1.00 40.10 200 LEU A C 1
ATOM 507 O O . LEU A 1 86 ? 32.325 56.868 -26.006 1.00 35.30 200 LEU A O 1
ATOM 512 N N . PHE A 1 87 ? 32.367 55.827 -23.996 1.00 41.28 201 PHE A N 1
ATOM 513 C CA . PHE A 1 87 ? 33.278 56.783 -23.375 1.00 32.77 201 PHE A CA 1
ATOM 514 C C . PHE A 1 87 ? 34.734 56.358 -23.424 1.00 35.90 201 PHE A C 1
ATOM 515 O O . PHE A 1 87 ? 35.632 57.184 -23.260 1.00 35.82 201 PHE A O 1
ATOM 523 N N . GLY A 1 88 ? 34.976 55.074 -23.654 1.00 39.63 202 GLY A N 1
ATOM 524 C CA . GLY A 1 88 ? 36.331 54.569 -23.644 1.00 34.28 202 GLY A CA 1
ATOM 525 C C . GLY A 1 88 ? 36.764 54.448 -22.197 1.00 41.61 202 GLY A C 1
ATOM 526 O O . GLY A 1 88 ? 36.023 54.820 -21.291 1.00 34.74 202 GLY A O 1
ATOM 527 N N . TYR A 1 89 ? 37.976 53.953 -21.977 1.00 35.92 203 TYR A N 1
ATOM 528 C CA . TYR A 1 89 ? 38.442 53.688 -20.632 1.00 44.69 203 TYR A CA 1
ATOM 529 C C . TYR A 1 89 ? 39.956 53.615 -20.579 1.00 45.24 203 TYR A C 1
ATOM 530 O O . TYR A 1 89 ? 40.634 53.472 -21.601 1.00 38.49 203 TYR A O 1
ATOM 539 N N . GLU A 1 90 ? 40.475 53.726 -19.369 1.00 39.21 204 GLU A N 1
ATOM 540 C CA . GLU A 1 90 ? 41.890 53.542 -19.131 1.00 48.67 204 GLU A CA 1
ATOM 541 C C . GLU A 1 90 ? 42.102 52.155 -18.548 1.00 49.92 204 GLU A C 1
ATOM 542 O O . GLU A 1 90 ? 41.164 51.534 -18.037 1.00 45.78 204 GLU A O 1
ATOM 548 N N . LYS A 1 91 ? 43.324 51.654 -18.676 1.00 54.30 205 LYS A N 1
ATOM 549 C CA . LYS A 1 91 ? 43.654 50.333 -18.180 1.00 48.37 205 LYS A CA 1
ATOM 550 C C . LYS A 1 91 ? 43.267 50.288 -16.710 1.00 51.50 205 LYS A C 1
ATOM 551 O O . LYS A 1 91 ? 43.544 51.227 -15.970 1.00 62.46 205 LYS A O 1
ATOM 557 N N . GLY A 1 92 ? 42.569 49.231 -16.308 1.00 51.16 206 GLY A N 1
ATOM 558 C CA . GLY A 1 92 ? 42.158 49.066 -14.924 1.00 49.78 206 GLY A CA 1
ATOM 559 C C . GLY A 1 92 ? 40.861 49.766 -14.523 1.00 55.64 206 GLY A C 1
ATOM 560 O O . GLY A 1 92 ? 40.478 49.693 -13.363 1.00 54.93 206 GLY A O 1
ATOM 561 N N . ALA A 1 93 ? 40.162 50.416 -15.436 1.00 46.38 207 ALA A N 1
ATOM 562 C CA . ALA A 1 93 ? 38.969 51.153 -15.056 1.00 48.60 207 ALA A CA 1
ATOM 563 C C . ALA A 1 93 ? 37.876 50.276 -14.494 1.00 51.58 207 ALA A C 1
ATOM 564 O O . ALA A 1 93 ? 37.144 50.670 -13.637 1.00 53.60 207 ALA A O 1
ATOM 566 N N . PHE A 1 94 ? 37.777 49.078 -15.004 1.00 50.27 208 PHE A N 1
ATOM 567 C CA . PHE A 1 94 ? 36.852 48.135 -14.481 1.00 50.92 208 PHE A CA 1
ATOM 568 C C . PHE A 1 94 ? 37.553 46.824 -14.605 1.00 60.00 208 PHE A C 1
ATOM 569 O O . PHE A 1 94 ? 38.615 46.756 -15.158 1.00 60.18 208 PHE A O 1
ATOM 577 N N . THR A 1 95 ? 36.967 45.771 -14.090 1.00 64.38 209 THR A N 1
ATOM 578 C CA . THR A 1 95 ? 37.666 44.526 -14.102 1.00 71.98 209 THR A CA 1
ATOM 579 C C . THR A 1 95 ? 37.667 44.001 -15.500 1.00 70.41 209 THR A C 1
ATOM 580 O O . THR A 1 95 ? 36.636 43.830 -16.099 1.00 68.96 209 THR A O 1
ATOM 584 N N . GLY A 1 96 ? 38.850 43.765 -16.025 1.00 69.96 210 GLY A N 1
ATOM 585 C CA . GLY A 1 96 ? 38.989 43.337 -17.390 1.00 74.81 210 GLY A CA 1
ATOM 586 C C . GLY A 1 96 ? 39.318 44.485 -18.300 1.00 74.47 210 GLY A C 1
ATOM 587 O O . GLY A 1 96 ? 39.412 44.310 -19.490 1.00 81.37 210 GLY A O 1
ATOM 588 N N . ALA A 1 97 ? 39.486 45.664 -17.731 1.00 68.83 211 ALA A N 1
ATOM 589 C CA . ALA A 1 97 ? 40.022 46.794 -18.455 1.00 60.68 211 ALA A CA 1
ATOM 590 C C . ALA A 1 97 ? 41.513 46.629 -18.446 1.00 57.54 211 ALA A C 1
ATOM 591 O O . ALA A 1 97 ? 42.189 47.099 -17.572 1.00 58.75 211 ALA A O 1
ATOM 593 N N . VAL A 1 98 ? 41.999 45.941 -19.450 1.00 48.64 212 VAL A N 1
ATOM 594 C CA . VAL A 1 98 ? 43.360 45.519 -19.526 1.00 56.24 212 VAL A CA 1
ATOM 595 C C . VAL A 1 98 ? 44.178 46.373 -20.469 1.00 53.40 212 VAL A C 1
ATOM 596 O O . VAL A 1 98 ? 45.351 46.178 -20.599 1.00 56.77 212 VAL A O 1
ATOM 600 N N . GLN A 1 99 ? 43.538 47.335 -21.106 1.00 49.68 213 GLN A N 1
ATOM 601 C CA . GLN A 1 99 ? 44.210 48.275 -21.971 1.00 53.06 213 GLN A CA 1
ATOM 602 C C . GLN A 1 99 ? 43.452 49.563 -21.986 1.00 48.04 213 GLN A C 1
ATOM 603 O O . GLN A 1 99 ? 42.352 49.626 -21.527 1.00 45.83 213 GLN A O 1
ATOM 609 N N . ALA A 1 100 ? 44.069 50.593 -22.520 1.00 49.96 214 ALA A N 1
ATOM 610 C CA . ALA A 1 100 ? 43.383 51.806 -22.850 1.00 48.76 214 ALA A CA 1
ATOM 611 C C . ALA A 1 100 ? 42.624 51.596 -24.146 1.00 51.20 214 ALA A C 1
ATOM 612 O O . ALA A 1 100 ? 42.962 50.751 -24.934 1.00 52.30 214 ALA A O 1
ATOM 614 N N . CYS A 1 101 ? 41.566 52.357 -24.337 1.00 48.39 215 CYS A N 1
ATOM 615 C CA . CYS A 1 101 ? 40.708 52.215 -25.493 1.00 47.17 215 CYS A CA 1
ATOM 616 C C . CYS A 1 101 ? 39.904 53.482 -25.665 1.00 45.36 215 CYS A C 1
ATOM 617 O O . CYS A 1 101 ? 39.305 53.948 -24.753 1.00 51.95 215 CYS A O 1
ATOM 620 N N . PRO A 1 102 ? 39.895 54.047 -26.843 1.00 42.72 216 PRO A N 1
ATOM 621 C CA . PRO A 1 102 ? 39.160 55.278 -27.049 1.00 37.36 216 PRO A CA 1
ATOM 622 C C . PRO A 1 102 ? 37.692 55.018 -27.256 1.00 42.57 216 PRO A C 1
ATOM 623 O O . PRO A 1 102 ? 37.316 53.989 -27.742 1.00 40.71 216 PRO A O 1
ATOM 627 N N . GLY A 1 103 ? 36.869 55.966 -26.868 1.00 41.37 217 GLY A N 1
ATOM 628 C CA . GLY A 1 103 ? 35.450 55.840 -27.074 1.00 41.55 217 GLY A CA 1
ATOM 629 C C . GLY A 1 103 ? 34.971 56.143 -28.473 1.00 48.78 217 GLY A C 1
ATOM 630 O O . GLY A 1 103 ? 35.711 56.584 -29.317 1.00 39.00 217 GLY A O 1
ATOM 631 N N . LYS A 1 104 ? 33.691 55.929 -28.683 1.00 46.30 218 LYS A N 1
ATOM 632 C CA . LYS A 1 104 ? 33.056 56.254 -29.926 1.00 39.40 218 LYS A CA 1
ATOM 633 C C . LYS A 1 104 ? 32.991 57.730 -30.168 1.00 43.02 218 LYS A C 1
ATOM 634 O O . LYS A 1 104 ? 33.086 58.155 -31.279 1.00 42.42 218 LYS A O 1
ATOM 640 N N . PHE A 1 105 ? 32.879 58.512 -29.122 1.00 35.88 219 PHE A N 1
ATOM 641 C CA . PHE A 1 105 ? 32.878 59.934 -29.301 1.00 36.31 219 PHE A CA 1
ATOM 642 C C . PHE A 1 105 ? 34.209 60.417 -29.805 1.00 36.07 219 PHE A C 1
ATOM 643 O O . PHE A 1 105 ? 34.260 61.316 -30.577 1.00 43.42 219 PHE A O 1
ATOM 651 N N . GLU A 1 106 ? 35.283 59.803 -29.353 1.00 36.24 220 GLU A N 1
ATOM 652 C CA . GLU A 1 106 ? 36.626 60.133 -29.829 1.00 43.86 220 GLU A CA 1
ATOM 653 C C . GLU A 1 106 ? 36.793 59.799 -31.309 1.00 43.30 220 GLU A C 1
ATOM 654 O O . GLU A 1 106 ? 37.335 60.597 -32.074 1.00 51.93 220 GLU A O 1
ATOM 660 N N . GLN A 1 107 ? 36.306 58.653 -31.713 1.00 38.23 221 GLN A N 1
ATOM 661 C CA . GLN A 1 107 ? 36.438 58.238 -33.077 1.00 44.69 221 GLN A CA 1
ATOM 662 C C . GLN A 1 107 ? 35.634 59.069 -34.033 1.00 43.32 221 GLN A C 1
ATOM 663 O O . GLN A 1 107 ? 35.903 59.053 -35.191 1.00 50.00 221 GLN A O 1
ATOM 669 N N . ALA A 1 108 ? 34.643 59.779 -33.530 1.00 36.54 222 ALA A N 1
ATOM 670 C CA . ALA A 1 108 ? 33.693 60.516 -34.348 1.00 40.22 222 ALA A CA 1
ATOM 671 C C . ALA A 1 108 ? 34.105 61.961 -34.454 1.00 44.51 222 ALA A C 1
ATOM 672 O O . ALA A 1 108 ? 33.378 62.787 -35.021 1.00 44.92 222 ALA A O 1
ATOM 674 N N . GLN A 1 109 ? 35.265 62.253 -33.878 1.00 44.33 223 GLN A N 1
ATOM 675 C CA . GLN A 1 109 ? 35.803 63.602 -33.828 1.00 48.67 223 GLN A CA 1
ATOM 676 C C . GLN A 1 109 ? 35.766 64.240 -35.212 1.00 54.34 223 GLN A C 1
ATOM 677 O O . GLN A 1 109 ? 36.237 63.657 -36.190 1.00 51.91 223 GLN A O 1
ATOM 683 N N . GLY A 1 110 ? 35.167 65.422 -35.296 1.00 58.95 224 GLY A N 1
ATOM 684 C CA . GLY A 1 110 ? 35.087 66.137 -36.560 1.00 53.63 224 GLY A CA 1
ATOM 685 C C . GLY A 1 110 ? 33.995 65.606 -37.462 1.00 51.59 224 GLY A C 1
ATOM 686 O O . GLY A 1 110 ? 33.775 66.153 -38.542 1.00 53.71 224 GLY A O 1
ATOM 687 N N . GLY A 1 111 ? 33.303 64.553 -37.018 1.00 48.52 225 GLY A N 1
ATOM 688 C CA . GLY A 1 111 ? 32.253 63.937 -37.816 1.00 48.33 225 GLY A CA 1
ATOM 689 C C . GLY A 1 111 ? 30.885 63.812 -37.155 1.00 49.21 225 GLY A C 1
ATOM 690 O O . GLY A 1 111 ? 30.351 64.782 -36.615 1.00 46.11 225 GLY A O 1
ATOM 691 N N . THR A 1 112 ? 30.315 62.610 -37.213 1.00 35.11 226 THR A N 1
ATOM 692 C CA . THR A 1 112 ? 28.957 62.360 -36.724 1.00 33.01 226 THR A CA 1
ATOM 693 C C . THR A 1 112 ? 28.868 61.051 -35.975 1.00 32.92 226 THR A C 1
ATOM 694 O O . THR A 1 112 ? 29.481 60.048 -36.373 1.00 40.54 226 THR A O 1
ATOM 698 N N . ILE A 1 113 ? 28.150 61.029 -34.876 1.00 34.60 227 ILE A N 1
ATOM 699 C CA . ILE A 1 113 ? 27.888 59.791 -34.184 1.00 30.39 227 ILE A CA 1
ATOM 700 C C . ILE A 1 113 ? 26.405 59.500 -34.181 1.00 36.91 227 ILE A C 1
ATOM 701 O O . ILE A 1 113 ? 25.610 60.375 -34.015 1.00 31.13 227 ILE A O 1
ATOM 706 N N . LEU A 1 114 ? 26.063 58.252 -34.420 1.00 29.32 228 LEU A N 1
ATOM 707 C CA . LEU A 1 114 ? 24.713 57.784 -34.371 1.00 33.80 228 LEU A CA 1
ATOM 708 C C . LEU A 1 114 ? 24.503 56.921 -33.157 1.00 37.04 228 LEU A C 1
ATOM 709 O O . LEU A 1 114 ? 25.125 55.919 -33.004 1.00 38.41 228 LEU A O 1
ATOM 714 N N . LEU A 1 115 ? 23.611 57.336 -32.288 1.00 34.41 229 LEU A N 1
ATOM 715 C CA . LEU A 1 115 ? 23.295 56.558 -31.129 1.00 35.79 229 LEU A CA 1
ATOM 716 C C . LEU A 1 115 ? 21.975 55.870 -31.329 1.00 44.19 229 LEU A C 1
ATOM 717 O O . LEU A 1 115 ? 20.952 56.417 -31.053 1.00 40.64 229 LEU A O 1
ATOM 722 N N . ASP A 1 116 ? 22.034 54.655 -31.829 1.00 36.51 230 ASP A N 1
ATOM 723 C CA . ASP A 1 116 ? 20.885 53.893 -32.207 1.00 38.44 230 ASP A CA 1
ATOM 724 C C . ASP A 1 116 ? 20.239 53.309 -30.987 1.00 43.05 230 ASP A C 1
ATOM 725 O O . ASP A 1 116 ? 20.896 52.798 -30.137 1.00 39.36 230 ASP A O 1
ATOM 730 N N . GLU A 1 117 ? 18.934 53.420 -30.911 1.00 38.29 231 GLU A N 1
ATOM 731 C CA . GLU A 1 117 ? 18.173 52.866 -29.817 1.00 40.33 231 GLU A CA 1
ATOM 732 C C . GLU A 1 117 ? 18.612 53.392 -28.453 1.00 42.56 231 GLU A C 1
ATOM 733 O O . GLU A 1 117 ? 19.009 52.658 -27.597 1.00 48.93 231 GLU A O 1
ATOM 739 N N . ILE A 1 118 ? 18.510 54.687 -28.273 1.00 38.32 232 ILE A N 1
ATOM 740 C CA . ILE A 1 118 ? 19.043 55.347 -27.132 1.00 39.89 232 ILE A CA 1
ATOM 741 C C . ILE A 1 118 ? 18.181 55.189 -25.912 1.00 47.54 232 ILE A C 1
ATOM 742 O O . ILE A 1 118 ? 18.624 55.407 -24.828 1.00 58.26 232 ILE A O 1
ATOM 747 N N . SER A 1 119 ? 16.946 54.804 -26.081 1.00 43.04 233 SER A N 1
ATOM 748 C CA . SER A 1 119 ? 16.096 54.657 -24.935 1.00 52.10 233 SER A CA 1
ATOM 749 C C . SER A 1 119 ? 16.555 53.549 -24.019 1.00 49.96 233 SER A C 1
ATOM 750 O O . SER A 1 119 ? 15.961 53.319 -23.025 1.00 50.07 233 SER A O 1
ATOM 753 N N . GLU A 1 120 ? 17.628 52.869 -24.361 1.00 55.43 234 GLU A N 1
ATOM 754 C CA . GLU A 1 120 ? 18.052 51.720 -23.576 1.00 63.16 234 GLU A CA 1
ATOM 755 C C . GLU A 1 120 ? 19.205 52.071 -22.648 1.00 51.48 234 GLU A C 1
ATOM 756 O O . GLU A 1 120 ? 19.697 51.229 -21.905 1.00 52.49 234 GLU A O 1
ATOM 762 N N . MET A 1 121 ? 19.627 53.325 -22.682 1.00 46.22 235 MET A N 1
ATOM 763 C CA . MET A 1 121 ? 20.579 53.801 -21.694 1.00 43.87 235 MET A CA 1
ATOM 764 C C . MET A 1 121 ? 19.948 53.898 -20.320 1.00 43.99 235 MET A C 1
ATOM 765 O O . MET A 1 121 ? 18.898 54.521 -20.163 1.00 44.66 235 MET A O 1
ATOM 770 N N . ASP A 1 122 ? 20.614 53.348 -19.314 1.00 38.03 236 ASP A N 1
ATOM 771 C CA . ASP A 1 122 ? 20.180 53.600 -17.943 1.00 37.72 236 ASP A CA 1
ATOM 772 C C . ASP A 1 122 ? 20.386 55.072 -17.595 1.00 36.26 236 ASP A C 1
ATOM 773 O O . ASP A 1 122 ? 21.100 55.816 -18.297 1.00 38.57 236 ASP A O 1
ATOM 778 N N . LEU A 1 123 ? 19.759 55.469 -16.499 1.00 36.47 237 LEU A N 1
ATOM 779 C CA . LEU A 1 123 ? 19.719 56.851 -16.050 1.00 34.77 237 LEU A CA 1
ATOM 780 C C . LEU A 1 123 ? 21.113 57.438 -15.758 1.00 29.53 237 LEU A C 1
ATOM 781 O O . LEU A 1 123 ? 21.394 58.579 -16.105 1.00 36.60 237 LEU A O 1
ATOM 786 N N . ASN A 1 124 ? 21.987 56.650 -15.138 1.00 32.83 238 ASN A N 1
ATOM 787 C CA . ASN A 1 124 ? 23.355 57.086 -14.909 1.00 35.08 238 ASN A CA 1
ATOM 788 C C . ASN A 1 124 ? 24.061 57.432 -16.221 1.00 44.30 238 ASN A C 1
ATOM 789 O O . ASN A 1 124 ? 24.726 58.467 -16.350 1.00 32.86 238 ASN A O 1
ATOM 794 N N . LEU A 1 125 ? 23.928 56.551 -17.183 1.00 41.26 239 LEU A N 1
ATOM 795 C CA . LEU A 1 125 ? 24.489 56.733 -18.478 1.00 31.88 239 LEU A CA 1
ATOM 796 C C . LEU A 1 125 ? 23.950 57.978 -19.109 1.00 34.53 239 LEU A C 1
ATOM 797 O O . LEU A 1 125 ? 24.667 58.700 -19.723 1.00 38.41 239 LEU A O 1
ATOM 802 N N . GLN A 1 126 ? 22.666 58.201 -18.958 1.00 25.41 240 GLN A N 1
ATOM 803 C CA . GLN A 1 126 ? 22.032 59.374 -19.542 1.00 32.49 240 GLN A CA 1
ATOM 804 C C . GLN A 1 126 ? 22.603 60.666 -18.975 1.00 29.27 240 GLN A C 1
ATOM 805 O O . GLN A 1 126 ? 22.806 61.635 -19.705 1.00 32.18 240 GLN A O 1
ATOM 811 N N . ALA A 1 127 ? 22.806 60.688 -17.662 1.00 26.03 241 ALA A N 1
ATOM 812 C CA . ALA A 1 127 ? 23.441 61.827 -17.008 1.00 34.28 241 ALA A CA 1
ATOM 813 C C . ALA A 1 127 ? 24.847 62.033 -17.569 1.00 29.28 241 ALA A C 1
ATOM 814 O O . ALA A 1 127 ? 25.275 63.161 -17.770 1.00 30.41 241 ALA A O 1
ATOM 816 N N . LYS A 1 128 ? 25.562 60.972 -17.862 1.00 27.11 242 LYS A N 1
ATOM 817 C CA . LYS A 1 128 ? 26.868 61.135 -18.458 1.00 33.12 242 LYS A CA 1
ATOM 818 C C . LYS A 1 128 ? 26.760 61.724 -19.855 1.00 36.51 242 LYS A C 1
ATOM 819 O O . LYS A 1 128 ? 27.521 62.576 -20.225 1.00 35.22 242 LYS A O 1
ATOM 825 N N . LEU A 1 129 ? 25.791 61.255 -20.613 1.00 27.10 243 LEU A N 1
ATOM 826 C CA . LEU A 1 129 ? 25.570 61.743 -21.970 1.00 27.13 243 LEU A CA 1
ATOM 827 C C . LEU A 1 129 ? 25.196 63.212 -21.976 1.00 34.20 243 LEU A C 1
ATOM 828 O O . LEU A 1 129 ? 25.663 63.984 -22.822 1.00 39.00 243 LEU A O 1
ATOM 833 N N . LEU A 1 130 ? 24.387 63.601 -21.018 1.00 31.06 244 LEU A N 1
ATOM 834 C CA . LEU A 1 130 ? 23.959 64.957 -20.883 1.00 28.98 244 LEU A CA 1
ATOM 835 C C . LEU A 1 130 ? 25.128 65.878 -20.711 1.00 36.49 244 LEU A C 1
ATOM 836 O O . LEU A 1 130 ? 25.189 66.905 -21.295 1.00 33.04 244 LEU A O 1
ATOM 841 N N . ARG A 1 131 ? 26.057 65.481 -19.892 1.00 28.62 245 ARG A N 1
ATOM 842 C CA . ARG A 1 131 ? 27.218 66.267 -19.653 1.00 31.54 245 ARG A CA 1
ATOM 843 C C . ARG A 1 131 ? 28.106 66.375 -20.878 1.00 37.66 245 ARG A C 1
ATOM 844 O O . ARG A 1 131 ? 28.636 67.407 -21.166 1.00 37.92 245 ARG A O 1
ATOM 852 N N . VAL A 1 132 ? 28.229 65.302 -21.614 1.00 32.53 246 VAL A N 1
ATOM 853 C CA . VAL A 1 132 ? 28.959 65.334 -22.872 1.00 35.44 246 VAL A CA 1
ATOM 854 C C . VAL A 1 132 ? 28.312 66.333 -23.808 1.00 41.36 246 VAL A C 1
ATOM 855 O O . VAL A 1 132 ? 29.007 67.162 -24.404 1.00 38.80 246 VAL A O 1
ATOM 859 N N . LEU A 1 133 ? 26.983 66.260 -23.918 1.00 35.37 247 LEU A N 1
ATOM 860 C CA . LEU A 1 133 ? 26.238 67.181 -24.761 1.00 35.24 247 LEU A CA 1
ATOM 861 C C . LEU A 1 133 ? 26.427 68.632 -24.342 1.00 46.70 247 LEU A C 1
ATOM 862 O O . LEU A 1 133 ? 26.520 69.513 -25.194 1.00 43.21 247 LEU A O 1
ATOM 867 N N . GLN A 1 134 ? 26.480 68.879 -23.032 1.00 44.82 248 GLN A N 1
ATOM 868 C CA . GLN A 1 134 ? 26.494 70.246 -22.521 1.00 42.93 248 GLN A CA 1
ATOM 869 C C . GLN A 1 134 ? 27.882 70.865 -22.577 1.00 46.39 248 GLN A C 1
ATOM 870 O O . GLN A 1 134 ? 28.023 72.035 -22.905 1.00 45.21 248 GLN A O 1
ATOM 876 N N . GLU A 1 135 ? 28.900 70.082 -22.223 1.00 48.95 249 GLU A N 1
ATOM 877 C CA . GLU A 1 135 ? 30.250 70.606 -22.120 1.00 53.13 249 GLU A CA 1
ATOM 878 C C . GLU A 1 135 ? 30.986 70.426 -23.425 1.00 51.27 249 GLU A C 1
ATOM 879 O O . GLU A 1 135 ? 32.033 71.044 -23.631 1.00 54.23 249 GLU A O 1
ATOM 885 N N . ARG A 1 136 ? 30.459 69.584 -24.277 1.00 37.15 250 ARG A N 1
ATOM 886 C CA . ARG A 1 136 ? 31.158 69.229 -25.466 1.00 41.36 250 ARG A CA 1
ATOM 887 C C . ARG A 1 136 ? 32.550 68.758 -25.102 1.00 41.93 250 ARG A C 1
ATOM 888 O O . ARG A 1 136 ? 33.514 69.212 -25.638 1.00 44.41 250 ARG A O 1
ATOM 896 N N . GLU A 1 137 ? 32.612 67.829 -24.171 1.00 44.67 251 GLU A N 1
ATOM 897 C CA . GLU A 1 137 ? 33.827 67.202 -23.677 1.00 45.97 251 GLU A CA 1
ATOM 898 C C . GLU A 1 137 ? 33.476 65.802 -23.202 1.00 46.70 251 GLU A C 1
ATOM 899 O O . GLU A 1 137 ? 32.351 65.552 -22.753 1.00 47.09 251 GLU A O 1
ATOM 905 N N . VAL A 1 138 ? 34.439 64.908 -23.269 1.00 37.17 252 VAL A N 1
ATOM 906 C CA . VAL A 1 138 ? 34.255 63.573 -22.779 1.00 35.89 252 VAL A CA 1
ATOM 907 C C . VAL A 1 138 ? 35.430 63.111 -21.960 1.00 40.69 252 VAL A C 1
ATOM 908 O O . VAL A 1 138 ? 36.498 63.632 -22.063 1.00 43.57 252 VAL A O 1
ATOM 912 N N . GLU A 1 139 ? 35.195 62.137 -21.117 1.00 42.15 253 GLU A N 1
ATOM 913 C CA . GLU A 1 139 ? 36.202 61.590 -20.260 1.00 40.48 253 GLU A CA 1
ATOM 914 C C . GLU A 1 139 ? 36.124 60.116 -20.362 1.00 38.83 253 GLU A C 1
ATOM 915 O O . GLU A 1 139 ? 35.067 59.581 -20.398 1.00 42.44 253 GLU A O 1
ATOM 921 N N . ARG A 1 140 ? 37.253 59.457 -20.380 1.00 36.22 254 ARG A N 1
ATOM 922 C CA . ARG A 1 140 ? 37.266 58.022 -20.445 1.00 42.53 254 ARG A CA 1
ATOM 923 C C . ARG A 1 140 ? 37.006 57.464 -19.072 1.00 47.03 254 ARG A C 1
ATOM 924 O O . ARG A 1 140 ? 37.286 58.117 -18.102 1.00 36.98 254 ARG A O 1
ATOM 932 N N . LEU A 1 141 ? 36.485 56.248 -19.007 1.00 42.32 255 LEU A N 1
ATOM 933 C CA . LEU A 1 141 ? 36.293 55.589 -17.722 1.00 39.08 255 LEU A CA 1
ATOM 934 C C . LEU A 1 141 ? 37.639 55.444 -17.019 1.00 43.24 255 LEU A C 1
ATOM 935 O O . LEU A 1 141 ? 38.632 55.043 -17.637 1.00 37.70 255 LEU A O 1
ATOM 940 N N . GLY A 1 142 ? 37.665 55.788 -15.735 1.00 40.92 256 GLY A N 1
ATOM 941 C CA . GLY A 1 142 ? 38.863 55.655 -14.929 1.00 41.77 256 GLY A CA 1
ATOM 942 C C . GLY A 1 142 ? 39.909 56.696 -15.264 1.00 43.41 256 GLY A C 1
ATOM 943 O O . GLY A 1 142 ? 41.103 56.445 -15.127 1.00 55.41 256 GLY A O 1
ATOM 944 N N . SER A 1 143 ? 39.458 57.860 -15.719 1.00 44.45 257 SER A N 1
ATOM 945 C CA . SER A 1 143 ? 40.354 58.980 -16.013 1.00 38.96 257 SER A CA 1
ATOM 946 C C . SER A 1 143 ? 39.686 60.294 -15.654 1.00 42.32 257 SER A C 1
ATOM 947 O O . SER A 1 143 ? 38.461 60.388 -15.648 1.00 44.92 257 SER A O 1
ATOM 950 N N . ARG A 1 144 ? 40.440 61.318 -15.359 1.00 64.63 258 ARG A N 1
ATOM 951 C CA . ARG A 1 144 ? 39.785 62.586 -15.166 1.00 73.46 258 ARG A CA 1
ATOM 952 C C . ARG A 1 144 ? 40.243 63.616 -16.174 1.00 64.89 258 ARG A C 1
ATOM 953 O O . ARG A 1 144 ? 39.974 64.776 -16.026 1.00 69.89 258 ARG A O 1
ATOM 961 N N . LYS A 1 145 ? 40.894 63.174 -17.231 1.00 47.14 259 LYS A N 1
ATOM 962 C CA . LYS A 1 145 ? 41.194 64.075 -18.326 1.00 51.10 259 LYS A CA 1
ATOM 963 C C . LYS A 1 145 ? 39.991 64.173 -19.257 1.00 48.26 259 LYS A C 1
ATOM 964 O O . LYS A 1 145 ? 39.445 63.162 -19.694 1.00 49.43 259 LYS A O 1
ATOM 970 N N . SER A 1 146 ? 39.551 65.389 -19.536 1.00 44.70 260 SER A N 1
ATOM 971 C CA . SER A 1 146 ? 38.469 65.555 -20.492 1.00 54.83 260 SER A CA 1
ATOM 972 C C . SER A 1 146 ? 39.023 65.854 -21.887 1.00 53.94 260 SER A C 1
ATOM 973 O O . SER A 1 146 ? 39.905 66.691 -22.057 1.00 61.04 260 SER A O 1
ATOM 976 N N . ILE A 1 147 ? 38.505 65.142 -22.878 1.00 48.77 261 ILE A N 1
ATOM 977 C CA . ILE A 1 147 ? 38.842 65.387 -24.274 1.00 45.77 261 ILE A CA 1
ATOM 978 C C . ILE A 1 147 ? 37.796 66.306 -24.911 1.00 51.09 261 ILE A C 1
ATOM 979 O O . ILE A 1 147 ? 36.595 66.022 -24.867 1.00 47.61 261 ILE A O 1
ATOM 984 N N . LYS A 1 148 ? 38.257 67.417 -25.480 1.00 51.06 262 LYS A N 1
ATOM 985 C CA . LYS A 1 148 ? 37.395 68.331 -26.227 1.00 42.23 262 LYS A CA 1
ATOM 986 C C . LYS A 1 148 ? 36.742 67.620 -27.408 1.00 48.00 262 LYS A C 1
ATOM 987 O O . LYS A 1 148 ? 37.416 66.883 -28.136 1.00 41.78 262 LYS A O 1
ATOM 993 N N . LEU A 1 149 ? 35.474 67.896 -27.651 1.00 43.92 263 LEU A N 1
ATOM 994 C CA . LEU A 1 149 ? 34.737 67.251 -28.711 1.00 39.03 263 LEU A CA 1
ATOM 995 C C . LEU A 1 149 ? 34.167 68.195 -29.741 1.00 44.90 263 LEU A C 1
ATOM 996 O O . LEU A 1 149 ? 33.825 69.301 -29.444 1.00 50.67 263 LEU A O 1
ATOM 1001 N N . ASP A 1 150 ? 34.067 67.715 -30.960 1.00 40.43 264 ASP A N 1
ATOM 1002 C CA . ASP A 1 150 ? 33.462 68.422 -32.084 1.00 49.49 264 ASP A CA 1
ATOM 1003 C C . ASP A 1 150 ? 32.696 67.383 -32.903 1.00 42.03 264 ASP A C 1
ATOM 1004 O O . ASP A 1 150 ? 33.189 66.900 -33.924 1.00 47.78 264 ASP A O 1
ATOM 1009 N N . VAL A 1 151 ? 31.514 67.018 -32.424 1.00 42.68 265 VAL A N 1
ATOM 1010 C CA . VAL A 1 151 ? 30.792 65.853 -32.923 1.00 42.51 265 VAL A CA 1
ATOM 1011 C C . VAL A 1 151 ? 29.279 66.123 -33.043 1.00 39.86 265 VAL A C 1
ATOM 1012 O O . VAL A 1 151 ? 28.643 66.607 -32.112 1.00 31.27 265 VAL A O 1
ATOM 1016 N N . ARG A 1 152 ? 28.723 65.802 -34.205 1.00 37.37 266 ARG A N 1
ATOM 1017 C CA . ARG A 1 152 ? 27.300 65.941 -34.460 1.00 32.34 266 ARG A CA 1
ATOM 1018 C C . ARG A 1 152 ? 26.605 64.678 -33.984 1.00 38.02 266 ARG A C 1
ATOM 1019 O O . ARG A 1 152 ? 27.037 63.560 -34.292 1.00 37.97 266 ARG A O 1
ATOM 1027 N N . VAL A 1 153 ? 25.530 64.848 -33.234 1.00 30.30 267 VAL A N 1
ATOM 1028 C CA . VAL A 1 153 ? 24.825 63.707 -32.681 1.00 37.61 267 VAL A CA 1
ATOM 1029 C C . VAL A 1 153 ? 23.518 63.407 -33.409 1.00 44.53 267 VAL A C 1
ATOM 1030 O O . VAL A 1 153 ? 22.666 64.282 -33.592 1.00 48.84 267 VAL A O 1
ATOM 1034 N N . LEU A 1 154 ? 23.395 62.161 -33.837 1.00 38.70 268 LEU A N 1
ATOM 1035 C CA . LEU A 1 154 ? 22.146 61.613 -34.317 1.00 42.64 268 LEU A CA 1
ATOM 1036 C C . LEU A 1 154 ? 21.746 60.520 -33.341 1.00 36.90 268 LEU A C 1
ATOM 1037 O O . LEU A 1 154 ? 22.613 59.812 -32.824 1.00 40.34 268 LEU A O 1
ATOM 1042 N N . ALA A 1 155 ? 20.448 60.398 -33.084 1.00 39.26 269 ALA A N 1
ATOM 1043 C CA . ALA A 1 155 ? 19.918 59.321 -32.248 1.00 40.46 269 ALA A CA 1
ATOM 1044 C C . ALA A 1 155 ? 18.664 58.710 -32.854 1.00 44.73 269 ALA A C 1
ATOM 1045 O O . ALA A 1 155 ? 17.997 59.340 -33.673 1.00 44.61 269 ALA A O 1
ATOM 1047 N N . THR A 1 156 ? 18.347 57.486 -32.431 1.00 37.70 270 THR A N 1
ATOM 1048 C CA . THR A 1 156 ? 17.071 56.854 -32.745 1.00 36.66 270 THR A CA 1
ATOM 1049 C C . THR A 1 156 ? 16.440 56.218 -31.520 1.00 35.08 270 THR A C 1
ATOM 1050 O O . THR A 1 156 ? 17.125 55.818 -30.578 1.00 39.58 270 THR A O 1
ATOM 1054 N N . SER A 1 157 ? 15.140 56.074 -31.592 1.00 34.99 271 SER A N 1
ATOM 1055 C CA . SER A 1 157 ? 14.362 55.471 -30.566 1.00 36.63 271 SER A CA 1
ATOM 1056 C C . SER A 1 157 ? 13.149 54.844 -31.177 1.00 43.88 271 SER A C 1
ATOM 1057 O O . SER A 1 157 ? 12.494 55.436 -31.979 1.00 39.88 271 SER A O 1
ATOM 1060 N N . ASN A 1 158 ? 12.853 53.625 -30.807 1.00 38.56 272 ASN A N 1
ATOM 1061 C CA . ASN A 1 158 ? 11.654 53.022 -31.299 1.00 41.01 272 ASN A CA 1
ATOM 1062 C C . ASN A 1 158 ? 10.502 53.187 -30.332 1.00 44.16 272 ASN A C 1
ATOM 1063 O O . ASN A 1 158 ? 9.491 52.567 -30.458 1.00 48.48 272 ASN A O 1
ATOM 1068 N N . ARG A 1 159 ? 10.656 54.072 -29.377 1.00 43.62 273 ARG A N 1
ATOM 1069 C CA . ARG A 1 159 ? 9.606 54.311 -28.437 1.00 56.39 273 ARG A CA 1
ATOM 1070 C C . ARG A 1 159 ? 9.347 55.777 -28.213 1.00 57.29 273 ARG A C 1
ATOM 1071 O O . ARG A 1 159 ? 10.174 56.597 -28.526 1.00 58.08 273 ARG A O 1
ATOM 1079 N N . ASP A 1 160 ? 8.170 56.080 -27.688 1.00 51.69 274 ASP A N 1
ATOM 1080 C CA . ASP A 1 160 ? 7.740 57.428 -27.370 1.00 43.26 274 ASP A CA 1
ATOM 1081 C C . ASP A 1 160 ? 8.537 57.890 -26.204 1.00 43.46 274 ASP A C 1
ATOM 1082 O O . ASP A 1 160 ? 8.360 57.395 -25.133 1.00 53.30 274 ASP A O 1
ATOM 1087 N N . LEU A 1 161 ? 9.425 58.842 -26.427 1.00 42.57 275 LEU A N 1
ATOM 1088 C CA . LEU A 1 161 ? 10.375 59.256 -25.414 1.00 38.74 275 LEU A CA 1
ATOM 1089 C C . LEU A 1 161 ? 9.789 60.214 -24.416 1.00 42.36 275 LEU A C 1
ATOM 1090 O O . LEU A 1 161 ? 10.170 60.235 -23.289 1.00 44.24 275 LEU A O 1
ATOM 1095 N N . LYS A 1 162 ? 8.862 61.026 -24.850 1.00 44.52 276 LYS A N 1
ATOM 1096 C CA . LYS A 1 162 ? 8.130 61.894 -23.928 1.00 43.39 276 LYS A CA 1
ATOM 1097 C C . LYS A 1 162 ? 7.426 61.064 -22.836 1.00 50.87 276 LYS A C 1
ATOM 1098 O O . LYS A 1 162 ? 7.469 61.412 -21.652 1.00 51.31 276 LYS A O 1
ATOM 1104 N N . GLN A 1 163 ? 6.807 59.950 -23.217 1.00 44.00 277 GLN A N 1
ATOM 1105 C CA . GLN A 1 163 ? 6.125 59.133 -22.220 1.00 45.73 277 GLN A CA 1
ATOM 1106 C C . GLN A 1 163 ? 7.145 58.403 -21.338 1.00 53.29 277 GLN A C 1
ATOM 1107 O O . GLN A 1 163 ? 6.935 58.248 -20.133 1.00 45.45 277 GLN A O 1
ATOM 1113 N N . TYR A 1 164 ? 8.266 58.013 -21.940 1.00 43.26 278 TYR A N 1
ATOM 1114 C CA . TYR A 1 164 ? 9.370 57.386 -21.227 1.00 40.95 278 TYR A CA 1
ATOM 1115 C C . TYR A 1 164 ? 9.933 58.336 -20.154 1.00 48.56 278 TYR A C 1
ATOM 1116 O O . TYR A 1 164 ? 10.304 57.912 -19.055 1.00 43.91 278 TYR A O 1
ATOM 1125 N N . VAL A 1 165 ? 9.984 59.623 -20.476 1.00 47.18 279 VAL A N 1
ATOM 1126 C CA . VAL A 1 165 ? 10.265 60.652 -19.479 1.00 46.40 279 VAL A CA 1
ATOM 1127 C C . VAL A 1 165 ? 9.228 60.622 -18.357 1.00 53.40 279 VAL A C 1
ATOM 1128 O O . VAL A 1 165 ? 9.573 60.615 -17.175 1.00 51.59 279 VAL A O 1
ATOM 1132 N N . GLN A 1 166 ? 7.956 60.600 -18.739 1.00 44.33 280 GLN A N 1
ATOM 1133 C CA . GLN A 1 166 ? 6.871 60.626 -17.765 1.00 47.09 280 GLN A CA 1
ATOM 1134 C C . GLN A 1 166 ? 6.824 59.363 -16.899 1.00 48.08 280 GLN A C 1
ATOM 1135 O O . GLN A 1 166 ? 6.302 59.385 -15.799 1.00 50.26 280 GLN A O 1
ATOM 1141 N N . ALA A 1 167 ? 7.368 58.269 -17.417 1.00 47.09 281 ALA A N 1
ATOM 1142 C CA . ALA A 1 167 ? 7.480 57.018 -16.671 1.00 56.74 281 ALA A CA 1
ATOM 1143 C C . ALA A 1 167 ? 8.709 57.005 -15.744 1.00 59.25 281 ALA A C 1
ATOM 1144 O O . ALA A 1 167 ? 8.968 56.008 -15.071 1.00 60.45 281 ALA A O 1
ATOM 1146 N N . GLY A 1 168 ? 9.453 58.110 -15.712 1.00 52.14 282 GLY A N 1
ATOM 1147 C CA . GLY A 1 168 ? 10.665 58.210 -14.906 1.00 54.70 282 GLY A CA 1
ATOM 1148 C C . GLY A 1 168 ? 11.824 57.320 -15.344 1.00 43.81 282 GLY A C 1
ATOM 1149 O O . GLY A 1 168 ? 12.653 56.933 -14.533 1.00 55.01 282 GLY A O 1
ATOM 1150 N N . HIS A 1 169 ? 11.885 56.987 -16.627 1.00 42.17 283 HIS A N 1
ATOM 1151 C CA . HIS A 1 169 ? 12.965 56.154 -17.140 1.00 43.40 283 HIS A CA 1
ATOM 1152 C C . HIS A 1 169 ? 13.920 56.945 -18.024 1.00 40.49 283 HIS A C 1
ATOM 1153 O O . HIS A 1 169 ? 14.936 56.428 -18.473 1.00 49.56 283 HIS A O 1
ATOM 1160 N N . PHE A 1 170 ? 13.589 58.198 -18.295 1.00 45.65 284 PHE A N 1
ATOM 1161 C CA . PHE A 1 170 ? 14.443 59.009 -19.149 1.00 43.12 284 PHE A CA 1
ATOM 1162 C C . PHE A 1 170 ? 14.505 60.424 -18.611 1.00 43.88 284 PHE A C 1
ATOM 1163 O O . PHE A 1 170 ? 13.493 60.983 -18.214 1.00 37.50 284 PHE A O 1
ATOM 1171 N N . ARG A 1 171 ? 15.700 60.989 -18.571 1.00 39.09 285 ARG A N 1
ATOM 1172 C CA . ARG A 1 171 ? 15.863 62.344 -18.075 1.00 39.68 285 ARG A CA 1
ATOM 1173 C C . ARG A 1 171 ? 15.124 63.344 -18.954 1.00 40.03 285 ARG A C 1
ATOM 1174 O O . ARG A 1 171 ? 15.213 63.312 -20.191 1.00 39.86 285 ARG A O 1
ATOM 1182 N N . GLU A 1 172 ? 14.439 64.266 -18.302 1.00 39.19 286 GLU A N 1
ATOM 1183 C CA . GLU A 1 172 ? 13.730 65.319 -18.997 1.00 47.49 286 GLU A CA 1
ATOM 1184 C C . GLU A 1 172 ? 14.709 66.250 -19.708 1.00 41.58 286 GLU A C 1
ATOM 1185 O O . GLU A 1 172 ? 14.533 66.561 -20.888 1.00 41.60 286 GLU A O 1
ATOM 1191 N N . ASP A 1 173 ? 15.738 66.698 -18.992 1.00 42.14 287 ASP A N 1
ATOM 1192 C CA . ASP A 1 173 ? 16.668 67.665 -19.577 1.00 39.48 287 ASP A CA 1
ATOM 1193 C C . ASP A 1 173 ? 17.337 67.070 -20.817 1.00 37.69 287 ASP A C 1
ATOM 1194 O O . ASP A 1 173 ? 17.561 67.772 -21.805 1.00 39.75 287 ASP A O 1
ATOM 1199 N N . LEU A 1 174 ? 17.628 65.773 -20.773 1.00 36.09 288 LEU A N 1
ATOM 1200 C CA . LEU A 1 174 ? 18.220 65.094 -21.936 1.00 47.86 288 LEU A CA 1
ATOM 1201 C C . LEU A 1 174 ? 17.201 64.956 -23.073 1.00 41.89 288 LEU A C 1
ATOM 1202 O O . LEU A 1 174 ? 17.550 65.055 -24.254 1.00 43.59 288 LEU A O 1
ATOM 1207 N N . TYR A 1 175 ? 15.941 64.749 -22.703 1.00 34.99 289 TYR A N 1
ATOM 1208 C CA . TYR A 1 175 ? 14.882 64.617 -23.692 1.00 43.11 289 TYR A CA 1
ATOM 1209 C C . TYR A 1 175 ? 14.820 65.873 -24.543 1.00 36.43 289 TYR A C 1
ATOM 1210 O O . TYR A 1 175 ? 14.833 65.789 -25.754 1.00 36.49 289 TYR A O 1
ATOM 1219 N N . TYR A 1 176 ? 14.836 67.021 -23.913 1.00 37.89 290 TYR A N 1
ATOM 1220 C CA . TYR A 1 176 ? 14.744 68.259 -24.633 1.00 39.56 290 TYR A CA 1
ATOM 1221 C C . TYR A 1 176 ? 15.955 68.506 -25.502 1.00 39.44 290 TYR A C 1
ATOM 1222 O O . TYR A 1 176 ? 15.826 68.956 -26.614 1.00 45.39 290 TYR A O 1
ATOM 1231 N N . ARG A 1 177 ? 17.129 68.187 -25.005 1.00 39.20 291 ARG A N 1
ATOM 1232 C CA . ARG A 1 177 ? 18.313 68.355 -25.806 1.00 43.23 291 ARG A CA 1
ATOM 1233 C C . ARG A 1 177 ? 18.364 67.475 -27.034 1.00 36.88 291 ARG A C 1
ATOM 1234 O O . ARG A 1 177 ? 18.824 67.872 -28.054 1.00 40.95 291 ARG A O 1
ATOM 1242 N N . LEU A 1 178 ? 17.874 66.275 -26.929 1.00 37.12 292 LEU A N 1
ATOM 1243 C CA . LEU A 1 178 ? 17.921 65.360 -28.067 1.00 37.21 292 LEU A CA 1
ATOM 1244 C C . LEU A 1 178 ? 16.728 65.496 -29.025 1.00 44.95 292 LEU A C 1
ATOM 1245 O O . LEU A 1 178 ? 16.736 64.904 -30.107 1.00 41.70 292 LEU A O 1
ATOM 1250 N N . ASN A 1 179 ? 15.709 66.231 -28.631 1.00 44.80 293 ASN A N 1
ATOM 1251 C CA . ASN A 1 179 ? 14.513 66.363 -29.431 1.00 41.07 293 ASN A CA 1
ATOM 1252 C C . ASN A 1 179 ? 14.196 67.771 -29.932 1.00 44.14 293 ASN A C 1
ATOM 1253 O O . ASN A 1 179 ? 13.068 68.167 -29.970 1.00 41.36 293 ASN A O 1
ATOM 1258 N N . VAL A 1 180 ? 15.209 68.510 -30.320 1.00 38.00 294 VAL A N 1
ATOM 1259 C CA . VAL A 1 180 ? 14.985 69.760 -31.015 1.00 45.23 294 VAL A CA 1
ATOM 1260 C C . VAL A 1 180 ? 14.226 69.503 -32.311 1.00 42.63 294 VAL A C 1
ATOM 1261 O O . VAL A 1 180 ? 13.346 70.280 -32.695 1.00 46.45 294 VAL A O 1
ATOM 1265 N N . PHE A 1 181 ? 14.584 68.422 -32.978 1.00 41.36 295 PHE A N 1
ATOM 1266 C CA . PHE A 1 181 ? 14.153 68.158 -34.327 1.00 40.11 295 PHE A CA 1
ATOM 1267 C C . PHE A 1 181 ? 13.864 66.699 -34.619 1.00 39.80 295 PHE A C 1
ATOM 1268 O O . PHE A 1 181 ? 14.611 66.025 -35.264 1.00 39.75 295 PHE A O 1
ATOM 1276 N N . PRO A 1 182 ? 12.746 66.216 -34.142 1.00 39.76 296 PRO A N 1
ATOM 1277 C CA . PRO A 1 182 ? 12.404 64.824 -34.330 1.00 44.03 296 PRO A CA 1
ATOM 1278 C C . PRO A 1 182 ? 11.821 64.542 -35.684 1.00 47.70 296 PRO A C 1
ATOM 1279 O O . PRO A 1 182 ? 11.074 65.320 -36.208 1.00 51.40 296 PRO A O 1
ATOM 1283 N N . LEU A 1 183 ? 12.189 63.415 -36.239 1.00 40.24 297 LEU A N 1
ATOM 1284 C CA . LEU A 1 183 ? 11.662 62.954 -37.483 1.00 40.98 297 LEU A CA 1
ATOM 1285 C C . LEU A 1 183 ? 11.099 61.575 -37.287 1.00 46.55 297 LEU A C 1
ATOM 1286 O O . LEU A 1 183 ? 11.792 60.658 -36.936 1.00 46.89 297 LEU A O 1
ATOM 1291 N N . THR A 1 184 ? 9.818 61.439 -37.523 1.00 43.28 298 THR A N 1
ATOM 1292 C CA . THR A 1 184 ? 9.172 60.185 -37.320 1.00 44.75 298 THR A CA 1
ATOM 1293 C C . THR A 1 184 ? 9.026 59.416 -38.623 1.00 50.29 298 THR A C 1
ATOM 1294 O O . THR A 1 184 ? 8.252 59.747 -39.476 1.00 46.29 298 THR A O 1
ATOM 1298 N N . TRP A 1 185 ? 9.801 58.363 -38.735 1.00 54.39 299 TRP A N 1
ATOM 1299 C CA . TRP A 1 185 ? 9.862 57.529 -39.899 1.00 58.89 299 TRP A CA 1
ATOM 1300 C C . TRP A 1 185 ? 8.819 56.429 -39.813 1.00 68.51 299 TRP A C 1
ATOM 1301 O O . TRP A 1 185 ? 9.048 55.418 -39.197 1.00 75.21 299 TRP A O 1
ATOM 1312 N N . PRO A 1 186 ? 7.670 56.625 -40.433 1.00 72.18 300 PRO A N 1
ATOM 1313 C CA . PRO A 1 186 ? 6.519 55.747 -40.260 1.00 64.65 300 PRO A CA 1
ATOM 1314 C C . PRO A 1 186 ? 6.716 54.286 -40.645 1.00 54.95 300 PRO A C 1
ATOM 1315 O O . PRO A 1 186 ? 7.636 53.907 -41.317 1.00 56.01 300 PRO A O 1
ATOM 1319 N N . ALA A 1 187 ? 5.806 53.461 -40.181 1.00 46.74 301 ALA A N 1
ATOM 1320 C CA . ALA A 1 187 ? 5.874 52.055 -40.455 1.00 52.44 301 ALA A CA 1
ATOM 1321 C C . ALA A 1 187 ? 5.504 51.803 -41.895 1.00 57.40 301 ALA A C 1
ATOM 1322 O O . ALA A 1 187 ? 4.818 52.592 -42.490 1.00 62.90 301 ALA A O 1
ATOM 1324 N N . LEU A 1 188 ? 5.981 50.703 -42.442 1.00 51.93 302 LEU A N 1
ATOM 1325 C CA . LEU A 1 188 ? 5.794 50.373 -43.836 1.00 53.92 302 LEU A CA 1
ATOM 1326 C C . LEU A 1 188 ? 4.362 50.448 -44.333 1.00 54.29 302 LEU A C 1
ATOM 1327 O O . LEU A 1 188 ? 4.114 50.899 -45.414 1.00 59.54 302 LEU A O 1
ATOM 1332 N N . CYS A 1 189 ? 3.419 49.982 -43.548 1.00 54.34 303 CYS A N 1
ATOM 1333 C CA . CYS A 1 189 ? 2.052 49.947 -43.990 1.00 63.16 303 CYS A CA 1
ATOM 1334 C C . CYS A 1 189 ? 1.482 51.333 -44.092 1.00 70.42 303 CYS A C 1
ATOM 1335 O O . CYS A 1 189 ? 0.390 51.528 -44.580 1.00 65.59 303 CYS A O 1
ATOM 1338 N N . GLU A 1 190 ? 2.238 52.304 -43.626 1.00 76.33 304 GLU A N 1
ATOM 1339 C CA . GLU A 1 190 ? 1.784 53.673 -43.636 1.00 81.27 304 GLU A CA 1
ATOM 1340 C C . GLU A 1 190 ? 2.464 54.408 -44.757 1.00 76.24 304 GLU A C 1
ATOM 1341 O O . GLU A 1 190 ? 2.329 55.601 -44.893 1.00 72.36 304 GLU A O 1
ATOM 1347 N N . ARG A 1 191 ? 3.196 53.677 -45.573 1.00 67.49 305 ARG A N 1
ATOM 1348 C CA . ARG A 1 191 ? 3.803 54.268 -46.736 1.00 64.33 305 ARG A CA 1
ATOM 1349 C C . ARG A 1 191 ? 3.928 53.249 -47.835 1.00 61.77 305 ARG A C 1
ATOM 1350 O O . ARG A 1 191 ? 4.982 53.002 -48.356 1.00 62.91 305 ARG A O 1
ATOM 1358 N N . LYS A 1 192 ? 2.810 52.660 -48.184 1.00 58.54 306 LYS A N 1
ATOM 1359 C CA . LYS A 1 192 ? 2.781 51.553 -49.091 1.00 59.35 306 LYS A CA 1
ATOM 1360 C C . LYS A 1 192 ? 3.553 51.810 -50.351 1.00 53.32 306 LYS A C 1
ATOM 1361 O O . LYS A 1 192 ? 4.042 50.903 -50.951 1.00 52.62 306 LYS A O 1
ATOM 1367 N N . ASP A 1 193 ? 3.660 53.062 -50.743 1.00 54.56 307 ASP A N 1
ATOM 1368 C CA . ASP A 1 193 ? 4.255 53.404 -52.018 1.00 58.94 307 ASP A CA 1
ATOM 1369 C C . ASP A 1 193 ? 5.738 53.261 -52.019 1.00 63.48 307 ASP A C 1
ATOM 1370 O O . ASP A 1 193 ? 6.373 53.559 -52.997 1.00 68.59 307 ASP A O 1
ATOM 1375 N N . ASP A 1 194 ? 6.295 52.822 -50.907 1.00 65.11 308 ASP A N 1
ATOM 1376 C CA . ASP A 1 194 ? 7.734 52.698 -50.792 1.00 62.33 308 ASP A CA 1
ATOM 1377 C C . ASP A 1 194 ? 8.157 51.271 -51.023 1.00 52.61 308 ASP A C 1
ATOM 1378 O O . ASP A 1 194 ? 9.267 50.998 -51.395 1.00 50.11 308 ASP A O 1
ATOM 1383 N N . ILE A 1 195 ? 7.218 50.376 -50.808 1.00 52.34 309 ILE A N 1
ATOM 1384 C CA . ILE A 1 195 ? 7.424 48.946 -50.849 1.00 47.74 309 ILE A CA 1
ATOM 1385 C C . ILE A 1 195 ? 8.039 48.401 -52.131 1.00 49.78 309 ILE A C 1
ATOM 1386 O O . ILE A 1 195 ? 9.096 47.821 -52.110 1.00 53.84 309 ILE A O 1
ATOM 1391 N N . GLU A 1 196 ? 7.391 48.606 -53.255 1.00 51.42 310 GLU A N 1
ATOM 1392 C CA . GLU A 1 196 ? 7.956 48.154 -54.494 1.00 50.38 310 GLU A CA 1
ATOM 1393 C C . GLU A 1 196 ? 9.321 48.734 -54.779 1.00 50.49 310 GLU A C 1
ATOM 1394 O O . GLU A 1 196 ? 10.192 48.041 -55.205 1.00 57.79 310 GLU A O 1
ATOM 1400 N N . PRO A 1 197 ? 9.522 50.011 -54.546 1.00 57.71 311 PRO A N 1
ATOM 1401 C CA . PRO A 1 197 ? 10.832 50.593 -54.801 1.00 57.15 311 PRO A CA 1
ATOM 1402 C C . PRO A 1 197 ? 11.889 50.011 -53.880 1.00 64.65 311 PRO A C 1
ATOM 1403 O O . PRO A 1 197 ? 13.017 49.817 -54.278 1.00 67.03 311 PRO A O 1
ATOM 1407 N N . LEU A 1 198 ? 11.511 49.741 -52.644 1.00 59.06 312 LEU A N 1
ATOM 1408 C CA . LEU A 1 198 ? 12.414 49.125 -51.692 1.00 61.03 312 LEU A CA 1
ATOM 1409 C C . LEU A 1 198 ? 12.693 47.684 -52.072 1.00 58.24 312 LEU A C 1
ATOM 1410 O O . LEU A 1 198 ? 13.815 47.257 -52.096 1.00 53.14 312 LEU A O 1
ATOM 1415 N N . ALA A 1 199 ? 11.645 46.957 -52.388 1.00 56.33 313 ALA A N 1
ATOM 1416 C CA . ALA A 1 199 ? 11.768 45.573 -52.785 1.00 57.07 313 ALA A CA 1
ATOM 1417 C C . ALA A 1 199 ? 12.795 45.361 -53.871 1.00 54.68 313 ALA A C 1
ATOM 1418 O O . ALA A 1 199 ? 13.694 44.583 -53.727 1.00 49.06 313 ALA A O 1
ATOM 1420 N N . ASN A 1 200 ? 12.649 46.066 -54.972 1.00 54.36 314 ASN A N 1
ATOM 1421 C CA . ASN A 1 200 ? 13.563 45.909 -56.067 1.00 62.49 314 ASN A CA 1
ATOM 1422 C C . ASN A 1 200 ? 14.972 46.208 -55.645 1.00 59.16 314 ASN A C 1
ATOM 1423 O O . ASN A 1 200 ? 15.896 45.556 -56.048 1.00 61.91 314 ASN A O 1
ATOM 1428 N N . HIS A 1 201 ? 15.136 47.212 -54.818 1.00 61.87 315 HIS A N 1
ATOM 1429 C CA . HIS A 1 201 ? 16.460 47.571 -54.372 1.00 68.50 315 HIS A CA 1
ATOM 1430 C C . HIS A 1 201 ? 17.119 46.398 -53.688 1.00 66.74 315 HIS A C 1
ATOM 1431 O O . HIS A 1 201 ? 18.286 46.121 -53.878 1.00 66.01 315 HIS A O 1
ATOM 1438 N N . LEU A 1 202 ? 16.339 45.709 -52.882 1.00 65.86 316 LEU A N 1
ATOM 1439 C CA . LEU A 1 202 ? 16.811 44.550 -52.169 1.00 63.60 316 LEU A CA 1
ATOM 1440 C C . LEU A 1 202 ? 17.236 43.509 -53.153 1.00 68.95 316 LEU A C 1
ATOM 1441 O O . LEU A 1 202 ? 18.277 42.905 -53.024 1.00 71.40 316 LEU A O 1
ATOM 1446 N N . ILE A 1 203 ? 16.426 43.311 -54.167 1.00 65.43 317 ILE A N 1
ATOM 1447 C CA . ILE A 1 203 ? 16.788 42.369 -55.184 1.00 70.03 317 ILE A CA 1
ATOM 1448 C C . ILE A 1 203 ? 17.991 42.863 -55.926 1.00 75.95 317 ILE A C 1
ATOM 1449 O O . ILE A 1 203 ? 18.880 42.108 -56.236 1.00 79.02 317 ILE A O 1
ATOM 1454 N N . GLU A 1 204 ? 18.007 44.145 -56.222 1.00 78.74 318 GLU A N 1
ATOM 1455 C CA . GLU A 1 204 ? 19.094 44.719 -56.971 1.00 90.26 318 GLU A CA 1
ATOM 1456 C C . GLU A 1 204 ? 20.360 44.697 -56.144 1.00 93.13 318 GLU A C 1
ATOM 1457 O O . GLU A 1 204 ? 21.399 44.296 -56.610 1.00 97.37 318 GLU A O 1
ATOM 1463 N N . ARG A 1 205 ? 20.255 45.125 -54.902 1.00 88.43 319 ARG A N 1
ATOM 1464 C CA . ARG A 1 205 ? 21.391 45.180 -54.007 1.00 91.31 319 ARG A CA 1
ATOM 1465 C C . ARG A 1 205 ? 22.079 43.843 -53.810 1.00 103.98 319 ARG A C 1
ATOM 1466 O O . ARG A 1 205 ? 23.277 43.772 -53.597 1.00 102.30 319 ARG A O 1
ATOM 1474 N N . HIS A 1 206 ? 21.287 42.785 -53.879 1.00 112.62 320 HIS A N 1
ATOM 1475 C CA . HIS A 1 206 ? 21.700 41.408 -53.625 1.00 117.93 320 HIS A CA 1
ATOM 1476 C C . HIS A 1 206 ? 22.296 40.741 -54.860 1.00 115.83 320 HIS A C 1
ATOM 1477 O O . HIS A 1 206 ? 23.369 40.149 -54.796 1.00 121.73 320 HIS A O 1
ATOM 1484 N N . CYS A 1 207 ? 21.591 40.825 -55.984 1.00 106.92 321 CYS A N 1
ATOM 1485 C CA . CYS A 1 207 ? 22.111 40.308 -57.245 1.00 96.50 321 CYS A CA 1
ATOM 1486 C C . CYS A 1 207 ? 23.338 41.102 -57.681 1.00 103.94 321 CYS A C 1
ATOM 1487 O O . CYS A 1 207 ? 24.059 40.697 -58.594 1.00 106.13 321 CYS A O 1
ATOM 1490 N N . LYS A 1 208 ? 23.557 42.236 -57.019 1.00 105.72 322 LYS A N 1
ATOM 1491 C CA . LYS A 1 208 ? 24.727 43.076 -57.243 1.00 105.80 322 LYS A CA 1
ATOM 1492 C C . LYS A 1 208 ? 26.012 42.310 -56.945 1.00 105.82 322 LYS A C 1
ATOM 1493 O O . LYS A 1 208 ? 26.947 42.310 -57.749 1.00 110.65 322 LYS A O 1
ATOM 1499 N N . LYS A 1 209 ? 26.049 41.652 -55.790 1.00 98.75 323 LYS A N 1
ATOM 1500 C CA . LYS A 1 209 ? 27.226 40.896 -55.379 1.00 95.08 323 LYS A CA 1
ATOM 1501 C C . LYS A 1 209 ? 27.282 39.503 -56.012 1.00 102.16 323 LYS A C 1
ATOM 1502 O O . LYS A 1 209 ? 28.062 38.659 -55.576 1.00 102.21 323 LYS A O 1
ATOM 1508 N N . LEU A 1 210 ? 26.469 39.265 -57.041 1.00 92.06 324 LEU A N 1
ATOM 1509 C CA . LEU A 1 210 ? 26.381 37.938 -57.653 1.00 98.23 324 LEU A CA 1
ATOM 1510 C C . LEU A 1 210 ? 26.157 37.974 -59.176 1.00 105.93 324 LEU A C 1
ATOM 1511 O O . LEU A 1 210 ? 27.118 37.994 -59.943 1.00 100.72 324 LEU A O 1
ATOM 1516 N N . GLY A 1 211 ? 24.899 37.980 -59.617 1.00 114.68 325 GLY A N 1
ATOM 1517 C CA . GLY A 1 211 ? 24.601 37.853 -61.038 1.00 117.45 325 GLY A CA 1
ATOM 1518 C C . GLY A 1 211 ? 23.701 38.907 -61.669 1.00 113.84 325 GLY A C 1
ATOM 1519 O O . GLY A 1 211 ? 23.780 40.090 -61.341 1.00 115.00 325 GLY A O 1
ATOM 1520 N N . LEU A 1 212 ? 22.846 38.469 -62.591 1.00 107.77 326 LEU A N 1
ATOM 1521 C CA . LEU A 1 212 ? 21.957 39.368 -63.328 1.00 104.33 326 LEU A CA 1
ATOM 1522 C C . LEU A 1 212 ? 20.680 39.668 -62.531 1.00 101.21 326 LEU A C 1
ATOM 1523 O O . LEU A 1 212 ? 19.998 38.742 -62.084 1.00 102.57 326 LEU A O 1
ATOM 1528 N N . PRO A 1 213 ? 20.344 40.964 -62.368 1.00 92.69 327 PRO A N 1
ATOM 1529 C CA . PRO A 1 213 ? 19.222 41.367 -61.506 1.00 76.46 327 PRO A CA 1
ATOM 1530 C C . PRO A 1 213 ? 17.921 40.748 -61.957 1.00 77.80 327 PRO A C 1
ATOM 1531 O O . PRO A 1 213 ? 17.391 41.107 -63.001 1.00 82.93 327 PRO A O 1
ATOM 1535 N N . VAL A 1 214 ? 17.390 39.836 -61.156 1.00 82.30 328 VAL A N 1
ATOM 1536 C CA . VAL A 1 214 ? 16.230 39.078 -61.589 1.00 89.84 328 VAL A CA 1
ATOM 1537 C C . VAL A 1 214 ? 14.943 39.890 -61.846 1.00 98.52 328 VAL A C 1
ATOM 1538 O O . VAL A 1 214 ? 14.299 39.620 -62.856 1.00 105.96 328 VAL A O 1
ATOM 1542 N N . PRO A 1 215 ? 14.613 40.916 -61.006 1.00 104.71 329 PRO A N 1
ATOM 1543 C CA . PRO A 1 215 ? 13.226 41.363 -60.842 1.00 102.36 329 PRO A CA 1
ATOM 1544 C C . PRO A 1 215 ? 12.214 40.747 -61.782 1.00 96.68 329 PRO A C 1
ATOM 1545 O O . PRO A 1 215 ? 11.837 39.590 -61.568 1.00 75.92 329 PRO A O 1
ATOM 1549 N N . SER A 1 216 ? 11.777 41.509 -62.786 1.00 116.97 330 SER A N 1
ATOM 1550 C CA . SER A 1 216 ? 10.653 41.131 -63.651 1.00 129.75 330 SER A CA 1
ATOM 1551 C C . SER A 1 216 ? 9.542 40.450 -62.836 1.00 134.66 330 SER A C 1
ATOM 1552 O O . SER A 1 216 ? 8.707 39.714 -63.376 1.00 144.39 330 SER A O 1
ATOM 1555 N N . ILE A 1 217 ? 9.642 40.630 -61.522 1.00 112.82 331 ILE A N 1
ATOM 1556 C CA . ILE A 1 217 ? 8.767 39.993 -60.577 1.00 83.51 331 ILE A CA 1
ATOM 1557 C C . ILE A 1 217 ? 7.313 40.275 -60.894 1.00 72.26 331 ILE A C 1
ATOM 1558 O O . ILE A 1 217 ? 6.855 41.381 -60.821 1.00 73.70 331 ILE A O 1
ATOM 1563 N N . ALA A 1 218 ? 6.606 39.232 -61.269 1.00 69.21 332 ALA A N 1
ATOM 1564 C CA . ALA A 1 218 ? 5.211 39.318 -61.582 1.00 72.81 332 ALA A CA 1
ATOM 1565 C C . ALA A 1 218 ? 4.563 40.442 -60.821 1.00 75.08 332 ALA A C 1
ATOM 1566 O O . ALA A 1 218 ? 4.942 40.744 -59.714 1.00 72.51 332 ALA A O 1
ATOM 1568 N N . PRO A 1 219 ? 3.567 41.047 -61.439 1.00 64.15 333 PRO A N 1
ATOM 1569 C CA . PRO A 1 219 ? 2.810 42.131 -60.853 1.00 65.14 333 PRO A CA 1
ATOM 1570 C C . PRO A 1 219 ? 1.864 41.584 -59.840 1.00 70.52 333 PRO A C 1
ATOM 1571 O O . PRO A 1 219 ? 1.431 42.288 -58.971 1.00 75.94 333 PRO A O 1
ATOM 1575 N N . ASN A 1 220 ? 1.535 40.322 -59.974 1.00 69.92 334 ASN A N 1
ATOM 1576 C CA . ASN A 1 220 ? 0.671 39.676 -59.033 1.00 70.89 334 ASN A CA 1
ATOM 1577 C C . ASN A 1 220 ? 1.395 39.484 -57.727 1.00 66.58 334 ASN A C 1
ATOM 1578 O O . ASN A 1 220 ? 0.777 39.360 -56.697 1.00 67.43 334 ASN A O 1
ATOM 1583 N N . ALA A 1 221 ? 2.716 39.457 -57.800 1.00 59.80 335 ALA A N 1
ATOM 1584 C CA . ALA A 1 221 ? 3.564 39.356 -56.636 1.00 58.68 335 ALA A CA 1
ATOM 1585 C C . ALA A 1 221 ? 3.669 40.708 -55.990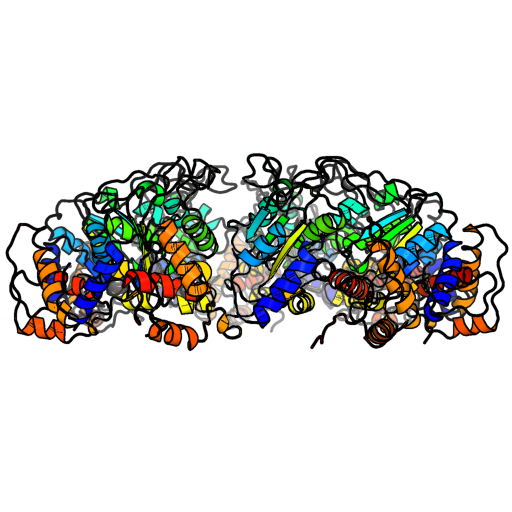 1.00 58.91 335 ALA A C 1
ATOM 1586 O O . ALA A 1 221 ? 3.668 40.830 -54.797 1.00 53.31 335 ALA A O 1
ATOM 1588 N N . ILE A 1 222 ? 3.741 41.734 -56.802 1.00 55.53 336 ILE A N 1
ATOM 1589 C CA . ILE A 1 222 ? 3.798 43.069 -56.285 1.00 59.73 336 ILE A CA 1
ATOM 1590 C C . ILE A 1 222 ? 2.563 43.355 -55.470 1.00 58.45 336 ILE A C 1
ATOM 1591 O O . ILE A 1 222 ? 2.611 43.890 -54.396 1.00 52.80 336 ILE A O 1
ATOM 1596 N N . THR A 1 223 ? 1.439 42.977 -56.013 1.00 60.79 337 THR A N 1
ATOM 1597 C CA . THR A 1 223 ? 0.192 43.278 -55.389 1.00 66.43 337 THR A CA 1
ATOM 1598 C C . THR A 1 223 ? 0.154 42.539 -54.071 1.00 63.37 337 THR A C 1
ATOM 1599 O O . THR A 1 223 ? -0.304 43.039 -53.075 1.00 55.49 337 THR A O 1
ATOM 1603 N N . LYS A 1 224 ? 0.660 41.323 -54.100 1.00 56.14 338 LYS A N 1
ATOM 1604 C CA . LYS A 1 224 ? 0.722 40.484 -52.928 1.00 51.08 338 LYS A CA 1
ATOM 1605 C C . LYS A 1 224 ? 1.596 41.133 -51.902 1.00 50.84 338 LYS A C 1
ATOM 1606 O O . LYS A 1 224 ? 1.269 41.186 -50.753 1.00 50.55 338 LYS A O 1
ATOM 1612 N N . LEU A 1 225 ? 2.719 41.644 -52.349 1.00 54.16 339 LEU A N 1
ATOM 1613 C CA . LEU A 1 225 ? 3.601 42.416 -51.467 1.00 54.16 339 LEU A CA 1
ATOM 1614 C C . LEU A 1 225 ? 2.921 43.705 -50.952 1.00 60.63 339 LEU A C 1
ATOM 1615 O O . LEU A 1 225 ? 3.081 44.068 -49.785 1.00 65.57 339 LEU A O 1
ATOM 1620 N N . LEU A 1 226 ? 2.174 44.394 -51.797 1.00 54.33 340 LEU A N 1
ATOM 1621 C CA . LEU A 1 226 ? 1.589 45.657 -51.407 1.00 44.85 340 LEU A CA 1
ATOM 1622 C C . LEU A 1 226 ? 0.467 45.523 -50.427 1.00 56.38 340 LEU A C 1
ATOM 1623 O O . LEU A 1 226 ? 0.201 46.417 -49.698 1.00 61.30 340 LEU A O 1
ATOM 1628 N N . ASN A 1 227 ? -0.202 44.397 -50.421 1.00 55.25 341 ASN A N 1
ATOM 1629 C CA . ASN A 1 227 ? -1.391 44.255 -49.625 1.00 58.33 341 ASN A CA 1
ATOM 1630 C C . ASN A 1 227 ? -1.152 43.543 -48.321 1.00 62.80 341 ASN A C 1
ATOM 1631 O O . ASN A 1 227 ? -2.063 43.015 -47.739 1.00 74.40 341 ASN A O 1
ATOM 1636 N N . TYR A 1 228 ? 0.076 43.506 -47.863 1.00 54.57 342 TYR A N 1
ATOM 1637 C CA . TYR A 1 228 ? 0.364 42.834 -46.634 1.00 52.16 342 TYR A CA 1
ATOM 1638 C C . TYR A 1 228 ? 0.714 43.915 -45.671 1.00 59.30 342 TYR A C 1
ATOM 1639 O O . TYR A 1 228 ? 1.430 44.821 -46.023 1.00 64.66 342 TYR A O 1
ATOM 1648 N N . PRO A 1 229 ? 0.197 43.841 -44.460 1.00 61.22 343 PRO A N 1
ATOM 1649 C CA . PRO A 1 229 ? 0.382 44.920 -43.492 1.00 54.21 343 PRO A CA 1
ATOM 1650 C C . PRO A 1 229 ? 1.789 45.099 -42.938 1.00 53.76 343 PRO A C 1
ATOM 1651 O O . PRO A 1 229 ? 2.032 46.069 -42.271 1.00 53.68 343 PRO A O 1
ATOM 1655 N N . TRP A 1 230 ? 2.698 44.191 -43.230 1.00 47.37 344 TRP A N 1
ATOM 1656 C CA . TRP A 1 230 ? 4.088 44.289 -42.800 1.00 41.89 344 TRP A CA 1
ATOM 1657 C C . TRP A 1 230 ? 4.340 44.554 -41.330 1.00 51.74 344 TRP A C 1
ATOM 1658 O O . TRP A 1 230 ? 4.987 45.488 -40.976 1.00 61.44 344 TRP A O 1
ATOM 1669 N N . PRO A 1 231 ? 3.849 43.683 -40.482 1.00 51.04 345 PRO A N 1
ATOM 1670 C CA . PRO A 1 231 ? 4.095 43.784 -39.057 1.00 53.62 345 PRO A CA 1
ATOM 1671 C C . PRO A 1 231 ? 5.559 43.955 -38.708 1.00 55.49 345 PRO A C 1
ATOM 1672 O O . PRO A 1 231 ? 5.853 44.624 -37.758 1.00 53.28 345 PRO A O 1
ATOM 1676 N N . GLY A 1 232 ? 6.457 43.376 -39.474 1.00 47.81 346 GLY A N 1
ATOM 1677 C CA . GLY A 1 232 ? 7.862 43.508 -39.192 1.00 44.78 346 GLY A CA 1
ATOM 1678 C C . GLY A 1 232 ? 8.596 44.505 -40.039 1.00 47.93 346 GLY A C 1
ATOM 1679 O O . GLY A 1 232 ? 9.797 44.498 -40.096 1.00 48.02 346 GLY A O 1
ATOM 1680 N N . ASN A 1 233 ? 7.857 45.366 -40.701 1.00 42.06 347 ASN A N 1
ATOM 1681 C CA . ASN A 1 233 ? 8.447 46.383 -41.534 1.00 53.02 347 ASN A CA 1
ATOM 1682 C C . ASN A 1 233 ? 9.549 45.930 -42.469 1.00 52.65 347 ASN A C 1
ATOM 1683 O O . ASN A 1 233 ? 9.431 44.907 -43.095 1.00 51.40 347 ASN A O 1
ATOM 1688 N N . VAL A 1 234 ? 10.596 46.717 -42.584 1.00 47.01 348 VAL A N 1
ATOM 1689 C CA . VAL A 1 234 ? 11.624 46.467 -43.564 1.00 51.76 348 VAL A CA 1
ATOM 1690 C C . VAL A 1 234 ? 12.378 45.178 -43.351 1.00 52.31 348 VAL A C 1
ATOM 1691 O O . VAL A 1 234 ? 12.779 44.535 -44.272 1.00 54.96 348 VAL A O 1
ATOM 1695 N N . ARG A 1 235 ? 12.545 44.770 -42.115 1.00 47.92 349 ARG A N 1
ATOM 1696 C CA . ARG A 1 235 ? 13.268 43.556 -41.842 1.00 53.08 349 ARG A CA 1
ATOM 1697 C C . ARG A 1 235 ? 12.512 42.359 -42.304 1.00 48.02 349 ARG A C 1
ATOM 1698 O O . ARG A 1 235 ? 13.088 41.392 -42.692 1.00 45.05 349 ARG A O 1
ATOM 1706 N N . GLU A 1 236 ? 11.201 42.441 -42.225 1.00 48.80 350 GLU A N 1
ATOM 1707 C CA . GLU A 1 236 ? 10.354 41.369 -42.657 1.00 41.71 350 GLU A CA 1
ATOM 1708 C C . GLU A 1 236 ? 10.416 41.326 -44.153 1.00 39.20 350 GLU A C 1
ATOM 1709 O O . GLU A 1 236 ? 10.469 40.284 -44.721 1.00 53.84 350 GLU A O 1
ATOM 1715 N N . LEU A 1 237 ? 10.441 42.479 -44.782 1.00 46.12 351 LEU A N 1
ATOM 1716 C CA . LEU A 1 237 ? 10.437 42.551 -46.224 1.00 50.33 351 LEU A CA 1
ATOM 1717 C C . LEU A 1 237 ? 11.717 41.976 -46.743 1.00 46.64 351 LEU A C 1
ATOM 1718 O O . LEU A 1 237 ? 11.721 41.231 -47.685 1.00 41.68 351 LEU A O 1
ATOM 1723 N N . ASP A 1 238 ? 12.799 42.316 -46.088 1.00 37.06 352 ASP A N 1
ATOM 1724 C CA . ASP A 1 238 ? 14.071 41.793 -46.463 1.00 52.64 352 ASP A CA 1
ATOM 1725 C C . ASP A 1 238 ? 14.005 40.295 -46.431 1.00 52.92 352 ASP A C 1
ATOM 1726 O O . ASP A 1 238 ? 14.454 39.651 -47.332 1.00 56.37 352 ASP A O 1
ATOM 1731 N N . ASN A 1 239 ? 13.416 39.747 -45.396 1.00 47.86 353 ASN A N 1
ATOM 1732 C CA . ASN A 1 239 ? 13.263 38.322 -45.327 1.00 50.31 353 ASN A CA 1
ATOM 1733 C C . ASN A 1 239 ? 12.498 37.747 -46.499 1.00 51.72 353 ASN A C 1
ATOM 1734 O O . ASN A 1 239 ? 12.911 36.776 -47.070 1.00 50.10 353 ASN A O 1
ATOM 1739 N N . VAL A 1 240 ? 11.364 38.336 -46.820 1.00 37.83 354 VAL A N 1
ATOM 1740 C CA . VAL A 1 240 ? 10.492 37.792 -47.817 1.00 33.85 354 VAL A CA 1
ATOM 1741 C C . VAL A 1 240 ? 11.173 37.838 -49.174 1.00 43.13 354 VAL A C 1
ATOM 1742 O O . VAL A 1 240 ? 11.135 36.906 -49.928 1.00 37.41 354 VAL A O 1
ATOM 1746 N N . VAL A 1 241 ? 11.826 38.939 -49.461 1.00 39.42 355 VAL A N 1
ATOM 1747 C CA . VAL A 1 241 ? 12.490 39.094 -50.719 1.00 45.23 355 VAL A CA 1
ATOM 1748 C C . VAL A 1 241 ? 13.620 38.125 -50.894 1.00 42.90 355 VAL A C 1
ATOM 1749 O O . VAL A 1 241 ? 13.753 37.527 -51.913 1.00 48.76 355 VAL A O 1
ATOM 1753 N N . GLN A 1 242 ? 14.430 37.971 -49.876 1.00 45.71 356 GLN A N 1
ATOM 1754 C CA . GLN A 1 242 ? 15.522 37.024 -49.910 1.00 52.02 356 GLN A CA 1
ATOM 1755 C C . GLN A 1 242 ? 15.028 35.604 -50.067 1.00 51.33 356 GLN A C 1
ATOM 1756 O O . GLN A 1 242 ? 15.575 34.847 -50.813 1.00 50.77 356 GLN A O 1
ATOM 1762 N N . ARG A 1 243 ? 13.989 35.265 -49.338 1.00 38.67 357 ARG A N 1
ATOM 1763 C CA . ARG A 1 243 ? 13.361 33.987 -49.466 1.00 39.22 357 ARG A CA 1
ATOM 1764 C C . ARG A 1 243 ? 12.883 33.798 -50.893 1.00 47.67 357 ARG A C 1
ATOM 1765 O O . ARG A 1 243 ? 13.059 32.761 -51.482 1.00 45.74 357 ARG A O 1
ATOM 1773 N N . ALA A 1 244 ? 12.271 34.825 -51.438 1.00 40.62 358 ALA A N 1
ATOM 1774 C CA . ALA A 1 244 ? 11.756 34.753 -52.772 1.00 49.17 358 ALA A CA 1
ATOM 1775 C C . ALA A 1 244 ? 12.839 34.452 -53.778 1.00 49.31 358 ALA A C 1
ATOM 1776 O O . ALA A 1 244 ? 12.666 33.617 -54.604 1.00 53.99 358 ALA A O 1
ATOM 1778 N N . LEU A 1 245 ? 13.963 35.130 -53.690 1.00 48.98 359 LEU A N 1
ATOM 1779 C CA . LEU A 1 245 ? 15.063 34.852 -54.571 1.00 54.18 359 LEU A CA 1
ATOM 1780 C C . LEU A 1 245 ? 15.527 33.409 -54.467 1.00 57.92 359 LEU A C 1
ATOM 1781 O O . LEU A 1 245 ? 15.930 32.835 -55.432 1.00 53.19 359 LEU A O 1
ATOM 1786 N N . ILE A 1 246 ? 15.456 32.822 -53.289 1.00 54.88 360 ILE A N 1
ATOM 1787 C CA . ILE A 1 246 ? 15.862 31.443 -53.127 1.00 51.42 360 ILE A CA 1
ATOM 1788 C C . ILE A 1 246 ? 14.900 30.469 -53.795 1.00 51.29 360 ILE A C 1
ATOM 1789 O O . ILE A 1 246 ? 15.313 29.526 -54.415 1.00 51.23 360 ILE A O 1
ATOM 1794 N N . LEU A 1 247 ? 13.616 30.703 -53.689 1.00 43.95 361 LEU A N 1
ATOM 1795 C CA . LEU A 1 247 ? 12.674 29.815 -54.322 1.00 48.60 361 LEU A CA 1
ATOM 1796 C C . LEU A 1 247 ? 12.775 29.879 -55.836 1.00 57.89 361 LEU A C 1
ATOM 1797 O O . LEU A 1 247 ? 12.327 28.996 -56.514 1.00 62.06 361 LEU A O 1
ATOM 1802 N N . SER A 1 248 ? 13.394 30.934 -56.337 1.00 73.20 362 SER A N 1
ATOM 1803 C CA . SER A 1 248 ? 13.916 31.008 -57.694 1.00 81.58 362 SER A CA 1
ATOM 1804 C C . SER A 1 248 ? 13.857 32.399 -58.298 1.00 78.56 362 SER A C 1
ATOM 1805 O O . SER A 1 248 ? 13.128 33.250 -57.837 1.00 55.72 362 SER A O 1
ATOM 1808 N N . GLU A 1 249 ? 14.649 32.596 -59.344 1.00 84.89 363 GLU A N 1
ATOM 1809 C CA . GLU A 1 249 ? 14.823 33.911 -59.976 1.00 88.07 363 GLU A CA 1
ATOM 1810 C C . GLU A 1 249 ? 13.677 34.388 -60.889 1.00 94.83 363 GLU A C 1
ATOM 1811 O O . GLU A 1 249 ? 13.213 33.662 -61.743 1.00 97.13 363 GLU A O 1
ATOM 1817 N N . ASN A 1 250 ? 13.223 35.617 -60.688 1.00 88.67 364 ASN A N 1
ATOM 1818 C CA . ASN A 1 250 ? 12.035 36.127 -61.365 1.00 79.52 364 ASN A CA 1
ATOM 1819 C C . ASN A 1 250 ? 10.796 35.892 -60.538 1.00 68.94 364 ASN A C 1
ATOM 1820 O O . ASN A 1 250 ? 10.051 34.999 -60.807 1.00 68.63 364 ASN A O 1
ATOM 1825 N N . GLY A 1 251 ? 10.594 36.705 -59.522 1.00 65.35 365 GLY A N 1
ATOM 1826 C CA . GLY A 1 251 ? 9.635 36.411 -58.490 1.00 69.84 365 GLY A CA 1
ATOM 1827 C C . GLY A 1 251 ? 8.227 36.151 -58.954 1.00 74.72 365 GLY A C 1
ATOM 1828 O O . GLY A 1 251 ? 7.670 36.948 -59.664 1.00 58.32 365 GLY A O 1
ATOM 1829 N N . HIS A 1 252 ? 7.633 35.055 -58.508 1.00 70.75 366 HIS A N 1
ATOM 1830 C CA . HIS A 1 252 ? 6.267 34.756 -58.926 1.00 76.07 366 HIS A CA 1
ATOM 1831 C C . HIS A 1 252 ? 5.292 34.661 -57.745 1.00 81.42 366 HIS A C 1
ATOM 1832 O O . HIS A 1 252 ? 4.413 35.513 -57.566 1.00 72.46 366 HIS A O 1
ATOM 1839 N N . ILE A 1 253 ? 5.439 33.587 -56.971 1.00 82.70 367 ILE A N 1
ATOM 1840 C CA . ILE A 1 253 ? 4.721 33.406 -55.717 1.00 73.32 367 ILE A CA 1
ATOM 1841 C C . ILE A 1 253 ? 5.780 33.236 -54.625 1.00 80.58 367 ILE A C 1
ATOM 1842 O O . ILE A 1 253 ? 6.788 32.546 -54.808 1.00 57.23 367 ILE A O 1
ATOM 1847 N N . GLN A 1 254 ? 5.546 33.879 -53.489 1.00 76.06 368 GLN A N 1
ATOM 1848 C CA . GLN A 1 254 ? 6.497 33.866 -52.405 1.00 60.71 368 GLN A CA 1
ATOM 1849 C C . GLN A 1 254 ? 5.757 33.992 -51.053 1.00 68.86 368 GLN A C 1
ATOM 1850 O O . GLN A 1 254 ? 4.598 34.402 -51.008 1.00 58.76 368 GLN A O 1
ATOM 1856 N N . SER A 1 255 ? 6.431 33.637 -49.959 1.00 61.00 369 SER A N 1
ATOM 1857 C CA . SER A 1 255 ? 5.731 33.167 -48.774 1.00 62.22 369 SER A CA 1
ATOM 1858 C C . SER A 1 255 ? 5.601 34.159 -47.627 1.00 71.61 369 SER A C 1
ATOM 1859 O O . SER A 1 255 ? 6.511 34.943 -47.348 1.00 74.71 369 SER A O 1
ATOM 1862 N N . GLU A 1 256 ? 4.453 34.103 -46.955 1.00 73.57 370 GLU A N 1
ATOM 1863 C CA . GLU A 1 256 ? 4.315 34.737 -45.646 1.00 86.38 370 GLU A CA 1
ATOM 1864 C C . GLU A 1 256 ? 3.209 34.204 -44.704 1.00 101.51 370 GLU A C 1
ATOM 1865 O O . GLU A 1 256 ? 2.442 35.008 -44.185 1.00 93.62 370 GLU A O 1
ATOM 1871 N N . HIS A 1 257 ? 3.125 32.898 -44.424 1.00 126.85 371 HIS A N 1
ATOM 1872 C CA . HIS A 1 257 ? 3.973 31.822 -44.951 1.00 135.77 371 HIS A CA 1
ATOM 1873 C C . HIS A 1 257 ? 3.065 30.610 -45.212 1.00 141.63 371 HIS A C 1
ATOM 1874 O O . HIS A 1 257 ? 2.404 30.132 -44.291 1.00 148.38 371 HIS A O 1
ATOM 1881 N N . ILE A 1 258 ? 3.034 30.138 -46.463 1.00 137.72 372 ILE A N 1
ATOM 1882 C CA . ILE A 1 258 ? 2.048 29.161 -46.957 1.00 139.32 372 ILE A CA 1
ATOM 1883 C C . ILE A 1 258 ? 0.638 29.731 -46.666 1.00 140.05 372 ILE A C 1
ATOM 1884 O O . ILE A 1 258 ? -0.330 29.005 -46.415 1.00 144.34 372 ILE A O 1
ATOM 1889 N N . LEU A 1 259 ? 0.563 31.061 -46.792 1.00 133.72 373 LEU A N 1
ATOM 1890 C CA . LEU A 1 259 ? -0.587 31.912 -46.449 1.00 132.03 373 LEU A CA 1
ATOM 1891 C C . LEU A 1 259 ? -0.718 32.079 -44.931 1.00 134.20 373 LEU A C 1
ATOM 1892 O O . LEU A 1 259 ? 0.215 31.785 -44.180 1.00 133.65 373 LEU A O 1
ATOM 1894 N N . LEU A 1 260 ? -1.870 32.574 -44.487 1.00 131.53 374 LEU A N 1
ATOM 1895 C CA . LEU A 1 260 ? -2.099 32.818 -43.066 1.00 120.16 374 LEU A CA 1
ATOM 1896 C C . LEU A 1 260 ? -3.376 32.133 -42.590 1.00 121.12 374 LEU A C 1
ATOM 1897 O O . LEU A 1 260 ? -4.113 32.673 -41.764 1.00 120.66 374 LEU A O 1
ATOM 1899 N N . MET B 1 17 ? 18.740 -14.841 -6.417 1.00 97.07 131 MET C N 1
ATOM 1900 C CA . MET B 1 17 ? 17.784 -15.268 -7.440 1.00 100.46 131 MET C CA 1
ATOM 1901 C C . MET B 1 17 ? 16.607 -15.994 -6.798 1.00 111.12 131 MET C C 1
ATOM 1902 O O . MET B 1 17 ? 16.129 -17.001 -7.323 1.00 108.34 131 MET C O 1
ATOM 1904 N N . VAL B 1 18 ? 16.141 -15.467 -5.669 1.00 119.64 132 VAL C N 1
ATOM 1905 C CA . VAL B 1 18 ? 15.187 -16.175 -4.817 1.00 122.98 132 VAL C CA 1
ATOM 1906 C C . VAL B 1 18 ? 13.747 -15.649 -4.954 1.00 115.39 132 VAL C C 1
ATOM 1907 O O . VAL B 1 18 ? 13.332 -14.714 -4.263 1.00 123.25 132 VAL C O 1
ATOM 1911 N N . VAL B 1 19 ? 12.997 -16.249 -5.879 1.00 97.80 133 VAL C N 1
ATOM 1912 C CA . VAL B 1 19 ? 11.581 -15.931 -6.075 1.00 81.62 133 VAL C CA 1
ATOM 1913 C C . VAL B 1 19 ? 10.809 -17.188 -6.431 1.00 69.77 133 VAL C C 1
ATOM 1914 O O . VAL B 1 19 ? 11.407 -18.189 -6.813 1.00 73.05 133 VAL C O 1
ATOM 1918 N N . ALA B 1 20 ? 9.484 -17.134 -6.313 1.00 60.13 134 ALA C N 1
ATOM 1919 C CA . ALA B 1 20 ? 8.634 -18.234 -6.779 1.00 63.06 134 ALA C CA 1
ATOM 1920 C C . ALA B 1 20 ? 7.319 -17.720 -7.366 1.00 61.89 134 ALA C C 1
ATOM 1921 O O . ALA B 1 20 ? 6.603 -18.455 -8.054 1.00 60.52 134 ALA C O 1
ATOM 1923 N N . ASP B 1 21 ? 7.007 -16.454 -7.099 1.00 54.51 135 ASP C N 1
ATOM 1924 C CA . ASP B 1 21 ? 5.809 -15.842 -7.655 1.00 59.92 135 ASP C CA 1
ATOM 1925 C C . ASP B 1 21 ? 5.903 -15.730 -9.175 1.00 61.30 135 ASP C C 1
ATOM 1926 O O . ASP B 1 21 ? 6.982 -15.486 -9.724 1.00 60.14 135 ASP C O 1
ATOM 1931 N N . THR B 1 22 ? 4.766 -15.902 -9.845 1.00 57.44 136 THR C N 1
ATOM 1932 C CA . THR B 1 22 ? 4.725 -15.948 -11.301 1.00 58.57 136 THR C CA 1
ATOM 1933 C C . THR B 1 22 ? 5.127 -14.608 -11.915 1.00 59.55 136 THR C C 1
ATOM 1934 O O . THR B 1 22 ? 5.849 -14.586 -12.912 1.00 57.56 136 THR C O 1
ATOM 1938 N N . LYS B 1 23 ? 4.664 -13.511 -11.311 1.00 66.19 137 LYS C N 1
ATOM 1939 C CA . LYS B 1 23 ? 5.100 -12.160 -11.673 1.00 68.22 137 LYS C CA 1
ATOM 1940 C C . LYS B 1 23 ? 6.601 -12.102 -11.787 1.00 61.82 137 LYS C C 1
ATOM 1941 O O . LYS B 1 23 ? 7.159 -11.637 -12.784 1.00 58.64 137 LYS C O 1
ATOM 1947 N N . SER B 1 24 ? 7.235 -12.583 -10.723 1.00 61.55 138 SER C N 1
ATOM 1948 C CA . SER B 1 24 ? 8.666 -12.478 -10.525 1.00 58.40 138 SER C CA 1
ATOM 1949 C C . SER B 1 24 ? 9.424 -13.358 -11.485 1.00 51.69 138 SER C C 1
ATOM 1950 O O . SER B 1 24 ? 10.441 -12.948 -12.041 1.00 54.49 138 SER C O 1
ATOM 1953 N N . LEU B 1 25 ? 8.939 -14.580 -11.657 1.00 53.61 139 LEU C N 1
ATOM 1954 C CA . LEU B 1 25 ? 9.554 -15.509 -12.600 1.00 59.84 139 LEU C CA 1
ATOM 1955 C C . LEU B 1 25 ? 9.565 -14.915 -14.007 1.00 54.12 139 LEU C C 1
ATOM 1956 O O . LEU B 1 25 ? 10.585 -14.961 -14.697 1.00 54.31 139 LEU C O 1
ATOM 1961 N N . LYS B 1 26 ? 8.443 -14.331 -14.425 1.00 53.93 140 LYS C N 1
ATOM 1962 C CA . LYS B 1 26 ? 8.403 -13.680 -15.734 1.00 55.12 140 LYS C CA 1
ATOM 1963 C C . LYS B 1 26 ? 9.405 -12.521 -15.818 1.00 50.54 140 LYS C C 1
ATOM 1964 O O . LYS B 1 26 ? 10.067 -12.338 -16.845 1.00 44.84 140 LYS C O 1
ATOM 1970 N N . LEU B 1 27 ? 9.496 -11.745 -14.737 1.00 50.96 141 LEU C N 1
ATOM 1971 C CA . LEU B 1 27 ? 10.467 -10.654 -14.634 1.00 46.87 141 LEU C CA 1
ATOM 1972 C C . LEU B 1 27 ? 11.881 -11.162 -14.829 1.00 42.28 141 LEU C C 1
ATOM 1973 O O . LEU B 1 27 ? 12.647 -10.607 -15.607 1.00 50.16 141 LEU C O 1
ATOM 1978 N N . LEU B 1 28 ? 12.226 -12.227 -14.120 1.00 45.48 142 LEU C N 1
ATOM 1979 C CA . LEU B 1 28 ? 13.573 -12.759 -14.219 1.00 49.68 142 LEU C CA 1
ATOM 1980 C C . LEU B 1 28 ? 13.848 -13.255 -15.628 1.00 48.61 142 LEU C C 1
ATOM 1981 O O . LEU B 1 28 ? 14.956 -13.076 -16.125 1.00 50.38 142 LEU C O 1
ATOM 1986 N N . ALA B 1 29 ? 12.841 -13.831 -16.286 1.00 45.58 143 ALA C N 1
ATOM 1987 C CA . ALA B 1 29 ? 13.009 -14.303 -17.666 1.00 47.86 143 ALA C CA 1
ATOM 1988 C C . ALA B 1 29 ? 13.275 -13.138 -18.607 1.00 44.47 143 ALA C C 1
ATOM 1989 O O . ALA B 1 29 ? 14.114 -13.249 -19.499 1.00 49.61 143 ALA C O 1
ATOM 1991 N N . LEU B 1 30 ? 12.573 -12.024 -18.409 1.00 43.98 144 LEU C N 1
ATOM 1992 C CA . LEU B 1 30 ? 12.815 -10.830 -19.225 1.00 44.38 144 LEU C CA 1
ATOM 1993 C C . LEU B 1 30 ? 14.239 -10.336 -18.980 1.00 49.31 144 LEU C C 1
ATOM 1994 O O . LEU B 1 30 ? 14.944 -9.888 -19.903 1.00 47.18 144 LEU C O 1
ATOM 1999 N N . ALA B 1 31 ? 14.657 -10.428 -17.723 1.00 41.80 145 ALA C N 1
ATOM 2000 C CA . ALA B 1 31 ? 15.962 -9.930 -17.325 1.00 42.35 145 ALA C CA 1
ATOM 2001 C C . ALA B 1 31 ? 17.033 -10.788 -18.003 1.00 49.37 145 ALA C C 1
ATOM 2002 O O . ALA B 1 31 ? 18.043 -10.273 -18.488 1.00 51.34 145 ALA C O 1
ATOM 2004 N N . ASP B 1 32 ? 16.773 -12.092 -18.081 1.00 57.29 146 ASP C N 1
ATOM 2005 C CA . ASP B 1 32 ? 17.640 -13.021 -18.811 1.00 64.60 146 ASP C CA 1
ATOM 2006 C C . ASP B 1 32 ? 17.854 -12.598 -20.263 1.00 63.10 146 ASP C C 1
ATOM 2007 O O . ASP B 1 32 ? 18.913 -12.841 -20.838 1.00 60.76 146 ASP C O 1
ATOM 2012 N N . LYS B 1 33 ? 16.849 -11.964 -20.856 1.00 66.37 147 LYS C N 1
ATOM 2013 C CA . LYS B 1 33 ? 16.974 -11.507 -22.232 1.00 58.78 147 LYS C CA 1
ATOM 2014 C C . LYS B 1 33 ? 17.866 -10.280 -22.355 1.00 45.76 147 LYS C C 1
ATOM 2015 O O . LYS B 1 33 ? 18.769 -10.304 -23.172 1.00 49.30 147 LYS C O 1
ATOM 2021 N N . VAL B 1 34 ? 17.624 -9.212 -21.581 1.00 44.38 148 VAL C N 1
ATOM 2022 C CA . VAL B 1 34 ? 18.498 -8.036 -21.679 1.00 44.64 148 VAL C CA 1
ATOM 2023 C C . VAL B 1 34 ? 19.903 -8.360 -21.278 1.00 36.37 148 VAL C C 1
ATOM 2024 O O . VAL B 1 34 ? 20.839 -7.776 -21.806 1.00 39.97 148 VAL C O 1
ATOM 2028 N N . ALA B 1 35 ? 20.035 -9.260 -20.311 1.00 43.17 149 ALA C N 1
ATOM 2029 C CA . ALA B 1 35 ? 21.353 -9.677 -19.823 1.00 55.05 149 ALA C CA 1
ATOM 2030 C C . ALA B 1 35 ? 22.321 -9.961 -20.968 1.00 47.13 149 ALA C C 1
ATOM 2031 O O . ALA B 1 35 ? 23.475 -9.556 -20.917 1.00 56.59 149 ALA C O 1
ATOM 2033 N N . LYS B 1 36 ? 21.830 -10.620 -22.016 1.00 48.90 150 LYS C N 1
ATOM 2034 C CA . LYS B 1 36 ? 22.685 -11.096 -23.106 1.00 51.39 150 LYS C CA 1
ATOM 2035 C C . LYS B 1 36 ? 23.174 -9.949 -23.976 1.00 48.76 150 LYS C C 1
ATOM 2036 O O . LYS B 1 36 ? 24.108 -10.096 -24.758 1.00 59.27 150 LYS C O 1
ATOM 2042 N N . THR B 1 37 ? 22.529 -8.803 -23.823 1.00 48.26 151 THR C N 1
ATOM 2043 C CA . THR B 1 37 ? 22.816 -7.620 -24.619 1.00 41.38 151 THR C CA 1
ATOM 2044 C C . THR B 1 37 ? 23.575 -6.579 -23.806 1.00 45.52 151 THR C C 1
ATOM 2045 O O . THR B 1 37 ? 23.797 -6.756 -22.606 1.00 44.41 151 THR C O 1
ATOM 2049 N N . ASP B 1 38 ? 23.940 -5.483 -24.463 1.00 52.14 152 ASP C N 1
ATOM 2050 C CA . ASP B 1 38 ? 24.617 -4.360 -23.822 1.00 52.11 152 ASP C CA 1
ATOM 2051 C C . ASP B 1 38 ? 23.667 -3.212 -23.478 1.00 46.86 152 ASP C C 1
ATOM 2052 O O . ASP B 1 38 ? 24.105 -2.101 -23.192 1.00 50.41 152 ASP C O 1
ATOM 2057 N N . ALA B 1 39 ? 22.367 -3.462 -23.523 1.00 43.65 153 ALA C N 1
ATOM 2058 C CA . ALA B 1 39 ? 21.412 -2.385 -23.354 1.00 39.74 153 ALA C CA 1
ATOM 2059 C C . ALA B 1 39 ? 21.386 -1.886 -21.920 1.00 39.62 153 ALA C C 1
ATOM 2060 O O . ALA B 1 39 ? 21.605 -2.661 -20.991 1.00 37.30 153 ALA C O 1
ATOM 2062 N N . ASN B 1 40 ? 21.146 -0.581 -21.762 1.00 33.17 154 ASN C N 1
ATOM 2063 C CA . ASN B 1 40 ? 20.787 0.005 -20.480 1.00 36.94 154 ASN C CA 1
ATOM 2064 C C . ASN B 1 40 ? 19.542 -0.656 -19.938 1.00 38.17 154 ASN C C 1
ATOM 2065 O O . ASN B 1 40 ? 18.555 -0.808 -20.658 1.00 35.64 154 ASN C O 1
ATOM 2070 N N . VAL B 1 41 ? 19.588 -1.046 -18.671 1.00 29.23 155 VAL C N 1
ATOM 2071 C CA . VAL B 1 41 ? 18.416 -1.585 -18.006 1.00 32.99 155 VAL C CA 1
ATOM 2072 C C . VAL B 1 41 ? 17.971 -0.666 -16.863 1.00 36.20 155 VAL C C 1
ATOM 2073 O O . VAL B 1 41 ? 18.773 -0.281 -16.007 1.00 30.99 155 VAL C O 1
ATOM 2077 N N . MET B 1 42 ? 16.696 -0.314 -16.865 1.00 37.88 156 MET C N 1
ATOM 2078 C CA . MET B 1 42 ? 16.098 0.483 -15.800 1.00 40.15 156 MET C CA 1
ATOM 2079 C C . MET B 1 42 ? 15.206 -0.381 -14.883 1.00 37.62 156 MET C C 1
ATOM 2080 O O . MET B 1 42 ? 14.264 -1.015 -15.357 1.00 41.27 156 MET C O 1
ATOM 2085 N N . ILE B 1 43 ? 15.489 -0.404 -13.585 1.00 35.34 157 ILE C N 1
ATOM 2086 C CA . ILE B 1 43 ? 14.695 -1.227 -12.674 1.00 36.83 157 ILE C CA 1
ATOM 2087 C C . ILE B 1 43 ? 13.795 -0.390 -11.785 1.00 31.75 157 ILE C C 1
ATOM 2088 O O . ILE B 1 43 ? 14.249 0.327 -10.888 1.00 37.29 157 ILE C O 1
ATOM 2093 N N . LEU B 1 44 ? 12.500 -0.496 -12.043 1.00 40.48 158 LEU C N 1
ATOM 2094 C CA . LEU B 1 44 ? 11.523 0.370 -11.417 1.00 34.35 158 LEU C CA 1
ATOM 2095 C C . LEU B 1 44 ? 10.891 -0.371 -10.270 1.00 39.33 158 LEU C C 1
ATOM 2096 O O . LEU B 1 44 ? 11.069 -1.586 -10.138 1.00 40.02 158 LEU C O 1
ATOM 2101 N N . GLY B 1 45 ? 10.119 0.355 -9.469 1.00 34.77 159 GLY C N 1
ATOM 2102 C CA . GLY B 1 45 ? 9.450 -0.227 -8.324 1.00 34.86 159 GLY C CA 1
ATOM 2103 C C . GLY B 1 45 ? 9.961 0.446 -7.070 1.00 42.82 159 GLY C C 1
ATOM 2104 O O . GLY B 1 45 ? 10.903 1.249 -7.121 1.00 37.31 159 GLY C O 1
ATOM 2105 N N . PRO B 1 46 ? 9.351 0.119 -5.933 1.00 44.68 160 PRO C N 1
ATOM 2106 C CA . PRO B 1 46 ? 9.724 0.769 -4.672 1.00 48.96 160 PRO C CA 1
ATOM 2107 C C . PRO B 1 46 ? 11.165 0.467 -4.237 1.00 53.72 160 PRO C C 1
ATOM 2108 O O . PRO B 1 46 ? 11.709 -0.584 -4.574 1.00 54.65 160 PRO C O 1
ATOM 2112 N N . SER B 1 47 ? 11.780 1.401 -3.519 1.00 49.46 161 SER C N 1
ATOM 2113 C CA . SER B 1 47 ? 13.075 1.146 -2.902 1.00 62.86 161 SER C CA 1
ATOM 2114 C C . SER B 1 47 ? 12.889 0.159 -1.766 1.00 76.15 161 SER C C 1
ATOM 2115 O O . SER B 1 47 ? 11.850 0.155 -1.094 1.00 77.91 161 SER C O 1
ATOM 2118 N N . GLY B 1 48 ? 13.898 -0.674 -1.545 1.00 80.10 162 GLY C N 1
ATOM 2119 C CA . GLY B 1 48 ? 13.840 -1.636 -0.464 1.00 81.56 162 GLY C CA 1
ATOM 2120 C C . GLY B 1 48 ? 12.911 -2.781 -0.808 1.00 70.65 162 GLY C C 1
ATOM 2121 O O . GLY B 1 48 ? 12.405 -3.468 0.072 1.00 63.08 162 GLY C O 1
ATOM 2122 N N . SER B 1 49 ? 12.673 -2.969 -2.099 1.00 72.22 163 SER C N 1
ATOM 2123 C CA . SER B 1 49 ? 11.953 -4.142 -2.568 1.00 76.19 163 SER C CA 1
ATOM 2124 C C . SER B 1 49 ? 12.955 -5.171 -3.080 1.00 75.01 163 SER C C 1
ATOM 2125 O O . SER B 1 49 ? 12.590 -6.104 -3.785 1.00 71.72 163 SER C O 1
ATOM 2128 N N . GLY B 1 50 ? 14.221 -4.990 -2.710 1.00 82.41 164 GLY C N 1
ATOM 2129 C CA . GLY B 1 50 ? 15.280 -5.915 -3.077 1.00 82.72 164 GLY C CA 1
ATOM 2130 C C . GLY B 1 50 ? 15.544 -6.008 -4.567 1.00 84.69 164 GLY C C 1
ATOM 2131 O O . GLY B 1 50 ? 15.679 -7.106 -5.106 1.00 84.36 164 GLY C O 1
ATOM 2132 N N . LYS B 1 51 ? 15.617 -4.862 -5.241 1.00 81.55 165 LYS C N 1
ATOM 2133 C CA . LYS B 1 51 ? 15.924 -4.849 -6.667 1.00 73.90 165 LYS C CA 1
ATOM 2134 C C . LYS B 1 51 ? 17.432 -4.752 -6.881 1.00 78.16 165 LYS C C 1
ATOM 2135 O O . LYS B 1 51 ? 17.899 -4.328 -7.932 1.00 82.48 165 LYS C O 1
ATOM 2141 N N . GLU B 1 52 ? 18.195 -5.156 -5.874 1.00 88.78 166 GLU C N 1
ATOM 2142 C CA . GLU B 1 52 ? 19.643 -5.247 -6.009 1.00 94.63 166 GLU C CA 1
ATOM 2143 C C . GLU B 1 52 ? 20.019 -6.668 -6.433 1.00 91.22 166 GLU C C 1
ATOM 2144 O O . GLU B 1 52 ? 21.078 -6.889 -7.031 1.00 88.23 166 GLU C O 1
ATOM 2150 N N . VAL B 1 53 ? 19.143 -7.629 -6.135 1.00 86.49 167 VAL C N 1
ATOM 2151 C CA . VAL B 1 53 ? 19.359 -8.996 -6.591 1.00 87.19 167 VAL C CA 1
ATOM 2152 C C . VAL B 1 53 ? 19.282 -8.967 -8.103 1.00 82.40 167 VAL C C 1
ATOM 2153 O O . VAL B 1 53 ? 20.116 -9.562 -8.779 1.00 89.03 167 VAL C O 1
ATOM 2157 N N . MET B 1 54 ? 18.312 -8.216 -8.617 1.00 73.19 168 MET C N 1
ATOM 2158 C CA . MET B 1 54 ? 18.034 -8.141 -10.044 1.00 64.98 168 MET C CA 1
ATOM 2159 C C . MET B 1 54 ? 19.263 -7.690 -10.838 1.00 60.47 168 MET C C 1
ATOM 2160 O O . MET B 1 54 ? 19.719 -8.391 -11.749 1.00 59.68 168 MET C O 1
ATOM 2165 N N . SER B 1 55 ? 19.816 -6.543 -10.463 1.00 54.70 169 SER C N 1
ATOM 2166 C CA . SER B 1 55 ? 20.927 -5.938 -11.198 1.00 59.09 169 SER C CA 1
ATOM 2167 C C . SER B 1 55 ? 22.184 -6.802 -11.167 1.00 60.55 169 SER C C 1
ATOM 2168 O O . SER B 1 55 ? 22.919 -6.896 -12.157 1.00 56.44 169 SER C O 1
ATOM 2171 N N . ARG B 1 56 ? 22.422 -7.426 -10.019 1.00 65.00 170 ARG C N 1
ATOM 2172 C CA . ARG B 1 56 ? 23.561 -8.315 -9.841 1.00 63.13 170 ARG C CA 1
ATOM 2173 C C . ARG B 1 56 ? 23.300 -9.628 -10.567 1.00 53.92 170 ARG C C 1
ATOM 2174 O O . ARG B 1 56 ? 24.204 -10.215 -11.142 1.00 58.43 170 ARG C O 1
ATOM 2182 N N . TYR B 1 57 ? 22.055 -10.085 -10.531 1.00 48.71 171 TYR C N 1
ATOM 2183 C CA . TYR B 1 57 ? 21.631 -11.217 -11.338 1.00 49.66 171 TYR C CA 1
ATOM 2184 C C . TYR B 1 57 ? 21.896 -10.967 -12.821 1.00 55.41 171 TYR C C 1
ATOM 2185 O O . TYR B 1 57 ? 22.461 -11.807 -13.522 1.00 59.98 171 TYR C O 1
ATOM 2194 N N . ILE B 1 58 ? 21.463 -9.805 -13.292 1.00 51.19 172 ILE C N 1
ATOM 2195 C CA . ILE B 1 58 ? 21.632 -9.430 -14.687 1.00 53.02 172 ILE C CA 1
ATOM 2196 C C . ILE B 1 58 ? 23.116 -9.446 -15.097 1.00 57.93 172 ILE C C 1
ATOM 2197 O O . ILE B 1 58 ? 23.471 -9.996 -16.148 1.00 50.63 172 ILE C O 1
ATOM 2202 N N . HIS B 1 59 ? 23.971 -8.865 -14.255 1.00 43.04 173 HIS C N 1
ATOM 2203 C CA . HIS B 1 59 ? 25.399 -8.827 -14.522 1.00 44.73 173 HIS C CA 1
ATOM 2204 C C . HIS B 1 59 ? 25.961 -10.224 -14.688 1.00 46.92 173 HIS C C 1
ATOM 2205 O O . HIS B 1 59 ? 26.752 -10.483 -15.595 1.00 47.40 173 HIS C O 1
ATOM 2212 N N . ASN B 1 60 ? 25.534 -11.116 -13.807 1.00 49.30 174 ASN C N 1
ATOM 2213 C CA . ASN B 1 60 ? 26.048 -12.473 -13.783 1.00 52.84 174 ASN C CA 1
ATOM 2214 C C . ASN B 1 60 ? 25.543 -13.310 -14.945 1.00 60.65 174 ASN C C 1
ATOM 2215 O O . ASN B 1 60 ? 26.185 -14.282 -15.337 1.00 62.36 174 ASN C O 1
ATOM 2220 N N . ALA B 1 61 ? 24.395 -12.930 -15.498 1.00 54.18 175 ALA C N 1
ATOM 2221 C CA . ALA B 1 61 ? 23.869 -13.618 -16.673 1.00 57.37 175 ALA C CA 1
ATOM 2222 C C . ALA B 1 61 ? 24.424 -12.993 -17.947 1.00 55.09 175 ALA C C 1
ATOM 2223 O O . ALA B 1 61 ? 24.329 -13.563 -19.030 1.00 59.77 175 ALA C O 1
ATOM 2225 N N . SER B 1 62 ? 25.003 -11.810 -17.804 1.00 51.88 176 SER C N 1
ATOM 2226 C CA . SER B 1 62 ? 25.520 -11.066 -18.940 1.00 45.12 176 SER C CA 1
ATOM 2227 C C . SER B 1 62 ? 26.877 -11.621 -19.375 1.00 59.59 176 SER C C 1
ATOM 2228 O O . SER B 1 62 ? 27.496 -12.386 -18.638 1.00 67.24 176 SER C O 1
ATOM 2231 N N . PRO B 1 63 ? 27.342 -11.244 -20.579 1.00 52.90 177 PRO C N 1
ATOM 2232 C CA . PRO B 1 63 ? 28.669 -11.682 -21.030 1.00 51.30 177 PRO C CA 1
ATOM 2233 C C . PRO B 1 63 ? 29.793 -11.041 -20.228 1.00 56.19 177 PRO C C 1
ATOM 2234 O O . PRO B 1 63 ? 30.943 -11.454 -20.341 1.00 60.82 177 PRO C O 1
ATOM 2238 N N . ARG B 1 64 ? 29.451 -10.040 -19.427 1.00 60.43 178 ARG C N 1
ATOM 2239 C CA . ARG B 1 64 ? 30.435 -9.272 -18.678 1.00 55.68 178 ARG C CA 1
ATOM 2240 C C . ARG B 1 64 ? 30.587 -9.804 -17.249 1.00 53.10 178 ARG C C 1
ATOM 2241 O O . ARG B 1 64 ? 31.246 -9.178 -16.424 1.00 53.63 178 ARG C O 1
ATOM 2249 N N . LYS B 1 65 ? 29.986 -10.965 -16.979 1.00 52.30 179 LYS C N 1
ATOM 2250 C CA . LYS B 1 65 ? 29.975 -11.591 -15.647 1.00 60.46 179 LYS C CA 1
ATOM 2251 C C . LYS B 1 65 ? 31.321 -11.551 -14.883 1.00 63.89 179 LYS C C 1
ATOM 2252 O O . LYS B 1 65 ? 31.349 -11.318 -13.673 1.00 61.93 179 LYS C O 1
ATOM 2258 N N . GLU B 1 66 ? 32.429 -11.774 -15.584 1.00 57.44 180 GLU C N 1
ATOM 2259 C CA . GLU B 1 66 ? 33.739 -11.803 -14.939 1.00 67.18 180 GLU C CA 1
ATOM 2260 C C . GLU B 1 66 ? 34.328 -10.401 -14.723 1.00 61.76 180 GLU C C 1
ATOM 2261 O O . GLU B 1 66 ? 35.386 -10.242 -14.105 1.00 62.45 180 GLU C O 1
ATOM 2267 N N . GLY B 1 67 ? 33.644 -9.389 -15.242 1.00 53.93 181 GLY C N 1
ATOM 2268 C CA . GLY B 1 67 ? 34.099 -8.022 -15.102 1.00 53.45 181 GLY C CA 1
ATOM 2269 C C . GLY B 1 67 ? 33.570 -7.344 -13.854 1.00 53.18 181 GLY C C 1
ATOM 2270 O O . GLY B 1 67 ? 32.668 -7.861 -13.195 1.00 56.30 181 GLY C O 1
ATOM 2271 N N . PRO B 1 68 ? 34.117 -6.165 -13.533 1.00 60.07 182 PRO C N 1
ATOM 2272 C CA . PRO B 1 68 ? 33.747 -5.498 -12.282 1.00 61.22 182 PRO C CA 1
ATOM 2273 C C . PRO B 1 68 ? 32.277 -5.112 -12.248 1.00 51.32 182 PRO C C 1
ATOM 2274 O O . PRO B 1 68 ? 31.656 -4.849 -13.287 1.00 50.00 182 PRO C O 1
ATOM 2278 N N . PHE B 1 69 ? 31.731 -5.111 -11.038 1.00 46.52 183 PHE C N 1
ATOM 2279 C CA . PHE B 1 69 ? 30.364 -4.695 -10.796 1.00 48.89 183 PHE C CA 1
ATOM 2280 C C . PHE B 1 69 ? 30.391 -3.594 -9.759 1.00 50.89 183 PHE C C 1
ATOM 2281 O O . PHE B 1 69 ? 30.707 -3.836 -8.597 1.00 45.77 183 PHE C O 1
ATOM 2289 N N . ILE B 1 70 ? 30.064 -2.386 -10.189 1.00 42.56 184 ILE C N 1
ATOM 2290 C CA . ILE B 1 70 ? 30.237 -1.203 -9.367 1.00 48.53 184 ILE C CA 1
ATOM 2291 C C . ILE B 1 70 ? 28.880 -0.598 -9.089 1.00 55.00 184 ILE C C 1
ATOM 2292 O O . ILE B 1 70 ? 28.170 -0.185 -10.014 1.00 52.17 184 ILE C O 1
ATOM 2297 N N . ALA B 1 71 ? 28.521 -0.535 -7.819 1.00 47.47 185 ALA C N 1
ATOM 2298 C CA . ALA B 1 71 ? 27.242 0.040 -7.448 1.00 52.74 185 ALA C CA 1
ATOM 2299 C C . ALA B 1 71 ? 27.443 1.413 -6.839 1.00 51.45 185 ALA C C 1
ATOM 2300 O O . ALA B 1 71 ? 28.383 1.626 -6.090 1.00 50.28 185 ALA C O 1
ATOM 2302 N N . ILE B 1 72 ? 26.555 2.345 -7.161 1.00 46.71 186 ILE C N 1
ATOM 2303 C CA . ILE B 1 72 ? 26.522 3.595 -6.434 1.00 47.06 186 ILE C CA 1
ATOM 2304 C C . ILE B 1 72 ? 25.066 3.982 -6.136 1.00 46.68 186 ILE C C 1
ATOM 2305 O O . ILE B 1 72 ? 24.178 3.804 -6.970 1.00 41.48 186 ILE C O 1
ATOM 2310 N N . ASN B 1 73 ? 24.816 4.451 -4.916 1.00 53.71 187 ASN C N 1
ATOM 2311 C CA . ASN B 1 73 ? 23.497 4.962 -4.542 1.00 49.08 187 ASN C CA 1
ATOM 2312 C C . ASN B 1 73 ? 23.472 6.486 -4.642 1.00 43.34 187 ASN C C 1
ATOM 2313 O O . ASN B 1 73 ? 23.952 7.201 -3.742 1.00 42.21 187 ASN C O 1
ATOM 2318 N N . CYS B 1 74 ? 22.911 6.966 -5.747 1.00 36.06 188 CYS C N 1
ATOM 2319 C CA . CYS B 1 74 ? 22.799 8.397 -6.020 1.00 46.89 188 CYS C CA 1
ATOM 2320 C C . CYS B 1 74 ? 22.042 9.193 -4.950 1.00 49.24 188 CYS C C 1
ATOM 2321 O O . CYS B 1 74 ? 22.209 10.400 -4.847 1.00 59.30 188 CYS C O 1
ATOM 2324 N N . ALA B 1 75 ? 21.215 8.523 -4.156 1.00 42.66 189 ALA C N 1
ATOM 2325 C CA . ALA B 1 75 ? 20.460 9.199 -3.115 1.00 46.62 189 ALA C CA 1
ATOM 2326 C C . ALA B 1 75 ? 21.153 9.112 -1.745 1.00 48.55 189 ALA C C 1
ATOM 2327 O O . ALA B 1 75 ? 20.598 9.540 -0.736 1.00 48.13 189 ALA C O 1
ATOM 2329 N N . ALA B 1 76 ? 22.367 8.578 -1.701 1.00 45.07 190 ALA C N 1
ATOM 2330 C CA . ALA B 1 76 ? 23.020 8.389 -0.404 1.00 46.67 190 ALA C CA 1
ATOM 2331 C C . ALA B 1 76 ? 24.473 8.836 -0.374 1.00 45.00 190 ALA C C 1
ATOM 2332 O O . ALA B 1 76 ? 25.254 8.309 0.406 1.00 48.38 190 ALA C O 1
ATOM 2334 N N . ILE B 1 77 ? 24.847 9.795 -1.214 1.00 35.42 191 ILE C N 1
ATOM 2335 C CA . ILE B 1 77 ? 26.216 10.298 -1.171 1.00 33.49 191 ILE C CA 1
ATOM 2336 C C . ILE B 1 77 ? 26.223 11.647 -0.451 1.00 42.03 191 ILE C C 1
ATOM 2337 O O . ILE B 1 77 ? 25.638 12.627 -0.925 1.00 37.70 191 ILE C O 1
ATOM 2342 N N . PRO B 1 78 ? 26.869 11.691 0.722 1.00 36.58 192 PRO C N 1
ATOM 2343 C CA . PRO B 1 78 ? 26.972 12.889 1.561 1.00 43.44 192 PRO C CA 1
ATOM 2344 C C . PRO B 1 78 ? 27.768 14.013 0.905 1.00 43.03 192 PRO C C 1
ATOM 2345 O O . PRO B 1 78 ? 28.548 13.737 -0.002 1.00 43.50 192 PRO C O 1
ATOM 2349 N N . ASP B 1 79 ? 27.559 15.246 1.367 1.00 41.90 193 ASP C N 1
ATOM 2350 C CA . ASP B 1 79 ? 28.428 16.370 1.058 1.00 47.69 193 ASP C CA 1
ATOM 2351 C C . ASP B 1 79 ? 28.459 16.747 -0.421 1.00 44.12 193 ASP C C 1
ATOM 2352 O O . ASP B 1 79 ? 29.423 17.344 -0.880 1.00 51.39 193 ASP C O 1
ATOM 2357 N N . ASN B 1 80 ? 27.403 16.406 -1.158 1.00 45.38 194 ASN C N 1
ATOM 2358 C CA . ASN B 1 80 ? 27.322 16.678 -2.599 1.00 50.21 194 ASN C CA 1
ATOM 2359 C C . ASN B 1 80 ? 28.457 16.076 -3.429 1.00 41.24 194 ASN C C 1
ATOM 2360 O O . ASN B 1 80 ? 28.840 16.617 -4.462 1.00 37.71 194 ASN C O 1
ATOM 2365 N N . MET B 1 81 ? 28.968 14.935 -2.986 1.00 40.18 195 MET C N 1
ATOM 2366 C CA . MET B 1 81 ? 30.113 14.309 -3.638 1.00 36.04 195 MET C CA 1
ATOM 2367 C C . MET B 1 81 ? 29.700 13.404 -4.785 1.00 37.24 195 MET C C 1
ATOM 2368 O O . MET B 1 81 ? 30.552 12.762 -5.395 1.00 37.29 195 MET C O 1
ATOM 2373 N N . LEU B 1 82 ? 28.399 13.383 -5.088 1.00 36.92 196 LEU C N 1
ATOM 2374 C CA . LEU B 1 82 ? 27.854 12.458 -6.080 1.00 34.94 196 LEU C CA 1
ATOM 2375 C C . LEU B 1 82 ? 28.574 12.596 -7.410 1.00 37.34 196 LEU C C 1
ATOM 2376 O O . LEU B 1 82 ? 29.101 11.612 -7.933 1.00 43.48 196 LEU C O 1
ATOM 2381 N N . GLU B 1 83 ? 28.597 13.815 -7.945 1.00 32.90 197 GLU C N 1
ATOM 2382 C CA . GLU B 1 83 ? 29.245 14.080 -9.234 1.00 35.00 197 GLU C CA 1
ATOM 2383 C C . GLU B 1 83 ? 30.722 13.669 -9.201 1.00 37.85 197 GLU C C 1
ATOM 2384 O O . GLU B 1 83 ? 31.212 12.947 -10.084 1.00 37.87 197 GLU C O 1
ATOM 2390 N N . ALA B 1 84 ? 31.415 14.104 -8.156 1.00 37.30 198 ALA C N 1
ATOM 2391 C CA . ALA B 1 84 ? 32.833 13.798 -8.015 1.00 37.83 198 ALA C CA 1
ATOM 2392 C C . ALA B 1 84 ? 33.050 12.292 -7.898 1.00 34.99 198 ALA C C 1
ATOM 2393 O O . ALA B 1 84 ? 34.054 11.778 -8.367 1.00 33.77 198 ALA C O 1
ATOM 2395 N N . THR B 1 85 ? 32.096 11.583 -7.303 1.00 38.49 199 THR C N 1
ATOM 2396 C CA . THR B 1 85 ? 32.222 10.130 -7.175 1.00 38.77 199 THR C CA 1
ATOM 2397 C C . THR B 1 85 ? 32.040 9.415 -8.528 1.00 37.03 199 THR C C 1
ATOM 2398 O O . THR B 1 85 ? 32.788 8.486 -8.849 1.00 33.32 199 THR C O 1
ATOM 2402 N N . LEU B 1 86 ? 31.055 9.850 -9.312 1.00 34.99 200 LEU C N 1
ATOM 2403 C CA . LEU B 1 86 ? 30.767 9.222 -10.612 1.00 41.28 200 LEU C CA 1
ATOM 2404 C C . LEU B 1 86 ? 31.883 9.451 -11.606 1.00 36.73 200 LEU C C 1
ATOM 2405 O O . LEU B 1 86 ? 32.355 8.520 -12.238 1.00 45.38 200 LEU C O 1
ATOM 2410 N N . PHE B 1 87 ? 32.290 10.711 -11.714 1.00 30.76 201 PHE C N 1
ATOM 2411 C CA . PHE B 1 87 ? 33.194 11.168 -12.759 1.00 35.90 201 PHE C CA 1
ATOM 2412 C C . PHE B 1 87 ? 34.657 11.203 -12.324 1.00 36.36 201 PHE C C 1
ATOM 2413 O O . PHE B 1 87 ? 35.561 11.309 -13.157 1.00 37.13 201 PHE C O 1
ATOM 2421 N N . GLY B 1 88 ? 34.899 11.131 -11.020 1.00 36.28 202 GLY C N 1
ATOM 2422 C CA . GLY B 1 88 ? 36.265 11.247 -10.537 1.00 41.07 202 GLY C CA 1
ATOM 2423 C C . GLY B 1 88 ? 36.690 12.695 -10.663 1.00 43.29 202 GLY C C 1
ATOM 2424 O O . GLY B 1 88 ? 35.906 13.532 -11.102 1.00 31.02 202 GLY C O 1
ATOM 2425 N N . TYR B 1 89 ? 37.924 12.996 -10.278 1.00 38.19 203 TYR C N 1
ATOM 2426 C CA . TYR B 1 89 ? 38.401 14.368 -10.303 1.00 39.31 203 TYR C CA 1
ATOM 2427 C C . TYR B 1 89 ? 39.914 14.437 -10.239 1.00 40.52 203 TYR C C 1
ATOM 2428 O O . TYR B 1 89 ? 40.583 13.498 -9.809 1.00 37.78 203 TYR C O 1
ATOM 2437 N N . GLU B 1 90 ? 40.441 15.569 -10.675 1.00 40.55 204 GLU C N 1
ATOM 2438 C CA . GLU B 1 90 ? 41.841 15.878 -10.494 1.00 42.03 204 GLU C CA 1
ATOM 2439 C C . GLU B 1 90 ? 42.017 16.734 -9.246 1.00 42.04 204 GLU C C 1
ATOM 2440 O O . GLU B 1 90 ? 41.067 17.386 -8.784 1.00 48.12 204 GLU C O 1
ATOM 2446 N N . LYS B 1 91 ? 43.220 16.696 -8.683 1.00 38.87 205 LYS C N 1
ATOM 2447 C CA . LYS B 1 91 ? 43.575 17.544 -7.547 1.00 45.97 205 LYS C CA 1
ATOM 2448 C C . LYS B 1 91 ? 43.230 19.000 -7.863 1.00 51.88 205 LYS C C 1
ATOM 2449 O O . LYS B 1 91 ? 43.413 19.443 -8.994 1.00 57.94 205 LYS C O 1
ATOM 2455 N N . GLY B 1 92 ? 42.694 19.726 -6.884 1.00 48.82 206 GLY C N 1
ATOM 2456 C CA . GLY B 1 92 ? 42.302 21.112 -7.080 1.00 47.69 206 GLY C CA 1
ATOM 2457 C C . GLY B 1 92 ? 41.005 21.402 -7.847 1.00 54.19 206 GLY C C 1
ATOM 2458 O O . GLY B 1 92 ? 40.643 22.564 -8.006 1.00 57.48 206 GLY C O 1
ATOM 2459 N N . ALA B 1 93 ? 40.293 20.376 -8.310 1.00 50.09 207 ALA C N 1
ATOM 2460 C CA . ALA B 1 93 ? 39.088 20.590 -9.139 1.00 52.60 207 ALA C CA 1
ATOM 2461 C C . ALA B 1 93 ? 37.966 21.369 -8.438 1.00 59.21 207 ALA C C 1
ATOM 2462 O O . ALA B 1 93 ? 37.181 22.085 -9.073 1.00 50.97 207 ALA C O 1
ATOM 2464 N N . PHE B 1 94 ? 37.880 21.191 -7.128 1.00 61.66 208 PHE C N 1
ATOM 2465 C CA . PHE B 1 94 ? 36.911 21.889 -6.303 1.00 57.15 208 PHE C CA 1
ATOM 2466 C C . PHE B 1 94 ? 37.542 22.000 -4.939 1.00 64.34 208 PHE C C 1
ATOM 2467 O O . PHE B 1 94 ? 38.585 21.386 -4.689 1.00 63.63 208 PHE C O 1
ATOM 2475 N N . THR B 1 95 ? 36.922 22.772 -4.057 1.00 69.77 209 THR C N 1
ATOM 2476 C CA . THR B 1 95 ? 37.452 22.947 -2.713 1.00 72.12 209 THR C CA 1
ATOM 2477 C C . THR B 1 95 ? 37.416 21.615 -1.961 1.00 64.54 209 THR C C 1
ATOM 2478 O O . THR B 1 95 ? 36.395 20.921 -1.943 1.00 61.03 209 THR C O 1
ATOM 2482 N N . GLY B 1 96 ? 38.548 21.241 -1.376 1.00 62.83 210 GLY C N 1
ATOM 2483 C CA . GLY B 1 96 ? 38.660 19.953 -0.716 1.00 69.58 210 GLY C CA 1
ATOM 2484 C C . GLY B 1 96 ? 39.424 18.889 -1.495 1.00 64.91 210 GLY C C 1
ATOM 2485 O O . GLY B 1 96 ? 40.064 18.034 -0.887 1.00 65.18 210 GLY C O 1
ATOM 2486 N N . ALA B 1 97 ? 39.352 18.934 -2.827 1.00 55.91 211 ALA C N 1
ATOM 2487 C CA . ALA B 1 97 ? 40.030 17.957 -3.692 1.00 51.20 211 ALA C CA 1
ATOM 2488 C C . ALA B 1 97 ? 41.563 18.071 -3.619 1.00 56.49 211 ALA C C 1
ATOM 2489 O O . ALA B 1 97 ? 42.172 18.792 -4.402 1.00 57.07 211 ALA C O 1
ATOM 2491 N N . VAL B 1 98 ? 42.170 17.351 -2.680 1.00 58.00 212 VAL C N 1
ATOM 2492 C CA . VAL B 1 98 ? 43.608 17.416 -2.451 1.00 59.69 212 VAL C CA 1
ATOM 2493 C C . VAL B 1 98 ? 44.347 16.258 -3.125 1.00 56.48 212 VAL C C 1
ATOM 2494 O O . VAL B 1 98 ? 45.500 15.991 -2.818 1.00 63.93 212 VAL C O 1
ATOM 2498 N N . GLN B 1 99 ? 43.675 15.569 -4.038 1.00 50.55 213 GLN C N 1
ATOM 2499 C CA . GLN B 1 99 ? 44.292 14.464 -4.763 1.00 54.85 213 GLN C CA 1
ATOM 2500 C C . GLN B 1 99 ? 43.514 14.195 -6.043 1.00 57.87 213 GLN C C 1
ATOM 2501 O O . GLN B 1 99 ? 42.394 14.681 -6.195 1.00 54.87 213 GLN C O 1
ATOM 2507 N N . ALA B 1 100 ? 44.112 13.433 -6.959 1.00 52.49 214 ALA C N 1
ATOM 2508 C CA . ALA B 1 100 ? 43.370 12.888 -8.093 1.00 43.61 214 ALA C CA 1
ATOM 2509 C C . ALA B 1 100 ? 42.599 11.668 -7.609 1.00 50.15 214 ALA C C 1
ATOM 2510 O O . ALA B 1 100 ? 42.945 11.073 -6.581 1.00 48.52 214 ALA C O 1
ATOM 2512 N N . CYS B 1 101 ? 41.557 11.290 -8.341 1.00 48.60 215 CYS C N 1
ATOM 2513 C CA . CYS B 1 101 ? 40.703 10.204 -7.902 1.00 35.32 215 CYS C CA 1
ATOM 2514 C C . CYS B 1 101 ? 39.860 9.676 -9.056 1.00 36.27 215 CYS C C 1
ATOM 2515 O O . CYS B 1 101 ? 39.127 10.424 -9.687 1.00 37.13 215 CYS C O 1
ATOM 2518 N N . PRO B 1 102 ? 39.989 8.379 -9.358 1.00 42.95 216 PRO C N 1
ATOM 2519 C CA . PRO B 1 102 ? 39.214 7.834 -10.480 1.00 41.25 216 PRO C CA 1
ATOM 2520 C C . PRO B 1 102 ? 37.728 7.764 -10.140 1.00 42.68 216 PRO C C 1
ATOM 2521 O O . PRO B 1 102 ? 37.410 7.599 -8.968 1.00 41.67 216 PRO C O 1
ATOM 2525 N N . GLY B 1 103 ? 36.855 7.908 -11.137 1.00 38.46 217 GLY C N 1
ATOM 2526 C CA . GLY B 1 103 ? 35.414 7.829 -10.935 1.00 41.13 217 GLY C CA 1
ATOM 2527 C C . GLY B 1 103 ? 34.884 6.404 -10.957 1.00 44.96 217 GLY C C 1
ATOM 2528 O O . GLY B 1 103 ? 35.607 5.457 -11.240 1.00 43.66 217 GLY C O 1
ATOM 2529 N N . LYS B 1 104 ? 33.609 6.243 -10.647 1.00 44.96 218 LYS C N 1
ATOM 2530 C CA . LYS B 1 104 ? 32.996 4.920 -10.666 1.00 39.52 218 LYS C CA 1
ATOM 2531 C C . LYS B 1 104 ? 32.959 4.319 -12.078 1.00 40.48 218 LYS C C 1
ATOM 2532 O O . LYS B 1 104 ? 33.131 3.106 -12.242 1.00 37.02 218 LYS C O 1
ATOM 2538 N N . PHE B 1 105 ? 32.739 5.158 -13.097 1.00 34.09 219 PHE C N 1
ATOM 2539 C CA . PHE B 1 105 ? 32.790 4.653 -14.470 1.00 40.38 219 PHE C CA 1
ATOM 2540 C C . PHE B 1 105 ? 34.162 4.049 -14.797 1.00 47.25 219 PHE C C 1
ATOM 2541 O O . PHE B 1 105 ? 34.227 2.976 -15.395 1.00 51.51 219 PHE C O 1
ATOM 2549 N N . GLU B 1 106 ? 35.245 4.717 -14.391 1.00 39.88 220 GLU C N 1
ATOM 2550 C CA . GLU B 1 106 ? 36.596 4.212 -14.656 1.00 45.20 220 GLU C CA 1
ATOM 2551 C C . GLU B 1 106 ? 36.773 2.844 -14.015 1.00 42.10 220 GLU C C 1
ATOM 2552 O O . GLU B 1 106 ? 37.315 1.927 -14.627 1.00 47.75 220 GLU C O 1
ATOM 2558 N N . GLN B 1 107 ? 36.290 2.712 -12.784 1.00 36.67 221 GLN C N 1
ATOM 2559 C CA . GLN B 1 107 ? 36.385 1.452 -12.038 1.00 38.97 221 GLN C CA 1
ATOM 2560 C C . GLN B 1 107 ? 35.527 0.328 -12.653 1.00 40.21 221 GLN C C 1
ATOM 2561 O O . GLN B 1 107 ? 35.814 -0.846 -12.466 1.00 41.93 221 GLN C O 1
ATOM 2567 N N . ALA B 1 108 ? 34.480 0.696 -13.390 1.00 34.41 222 ALA C N 1
ATOM 2568 C CA . ALA B 1 108 ? 33.561 -0.278 -13.969 1.00 41.74 222 ALA C CA 1
ATOM 2569 C C . ALA B 1 108 ? 34.016 -0.778 -15.345 1.00 44.75 222 ALA C C 1
ATOM 2570 O O . ALA B 1 108 ? 33.329 -1.592 -15.987 1.00 44.53 222 ALA C O 1
ATOM 2572 N N . GLN B 1 109 ? 35.168 -0.282 -15.786 1.00 35.70 223 GLN C N 1
ATOM 2573 C CA . GLN B 1 109 ? 35.696 -0.581 -17.120 1.00 42.92 223 GLN C CA 1
ATOM 2574 C C . GLN B 1 109 ? 35.638 -2.072 -17.461 1.00 44.29 223 GLN C C 1
ATOM 2575 O O . GLN B 1 109 ? 36.162 -2.906 -16.738 1.00 43.67 223 GLN C O 1
ATOM 2581 N N . GLY B 1 110 ? 34.964 -2.401 -18.557 1.00 49.63 224 GLY C N 1
ATOM 2582 C CA . GLY B 1 110 ? 34.817 -3.784 -18.971 1.00 48.48 224 GLY C CA 1
ATOM 2583 C C . GLY B 1 110 ? 33.741 -4.540 -18.203 1.00 52.40 224 GLY C C 1
ATOM 2584 O O . GLY B 1 110 ? 33.589 -5.747 -18.387 1.00 45.05 224 GLY C O 1
ATOM 2585 N N . GLY B 1 111 ? 32.996 -3.845 -17.345 1.00 44.96 225 GLY C N 1
ATOM 2586 C CA . GLY B 1 111 ? 31.958 -4.502 -16.571 1.00 41.64 225 GLY C CA 1
ATOM 2587 C C . GLY B 1 111 ? 30.644 -3.745 -16.521 1.00 36.98 225 GLY C C 1
ATOM 2588 O O . GLY B 1 111 ? 30.128 -3.269 -17.532 1.00 42.09 225 GLY C O 1
ATOM 2589 N N . THR B 1 112 ? 30.094 -3.625 -15.325 1.00 38.05 226 THR C N 1
ATOM 2590 C CA . THR B 1 112 ? 28.790 -3.007 -15.172 1.00 36.58 226 THR C CA 1
ATOM 2591 C C . THR B 1 112 ? 28.793 -1.984 -14.050 1.00 35.92 226 THR C C 1
ATOM 2592 O O . THR B 1 112 ? 29.387 -2.210 -12.991 1.00 33.05 226 THR C O 1
ATOM 2596 N N . ILE B 1 113 ? 28.158 -0.847 -14.299 1.00 30.18 227 ILE C N 1
ATOM 2597 C CA . ILE B 1 113 ? 27.898 0.103 -13.234 1.00 39.08 227 ILE C CA 1
ATOM 2598 C C . ILE B 1 113 ? 26.390 0.130 -12.897 1.00 41.75 227 ILE C C 1
ATOM 2599 O O . ILE B 1 113 ? 25.541 0.102 -13.789 1.00 36.45 227 ILE C O 1
ATOM 2604 N N . LEU B 1 114 ? 26.074 0.145 -11.603 1.00 39.27 228 LEU C N 1
ATOM 2605 C CA . LEU B 1 114 ? 24.695 0.296 -11.134 1.00 37.18 228 LEU C CA 1
ATOM 2606 C C . LEU B 1 114 ? 24.475 1.693 -10.573 1.00 43.20 228 LEU C C 1
ATOM 2607 O O . LEU B 1 114 ? 25.095 2.089 -9.580 1.00 52.22 228 LEU C O 1
ATOM 2612 N N . LEU B 1 115 ? 23.596 2.431 -11.209 1.00 37.59 229 LEU C N 1
ATOM 2613 C CA . LEU B 1 115 ? 23.265 3.753 -10.784 1.00 29.00 229 LEU C CA 1
ATOM 2614 C C . LEU B 1 115 ? 21.953 3.693 -10.052 1.00 39.67 229 LEU C C 1
ATOM 2615 O O . LEU B 1 115 ? 20.920 3.884 -10.620 1.00 37.32 229 LEU C O 1
ATOM 2620 N N . ASP B 1 116 ? 22.020 3.402 -8.770 1.00 41.02 230 ASP C N 1
ATOM 2621 C CA . ASP B 1 116 ? 20.868 3.217 -7.937 1.00 40.30 230 ASP C CA 1
ATOM 2622 C C . ASP B 1 116 ? 20.227 4.540 -7.664 1.00 39.79 230 ASP C C 1
ATOM 2623 O O . ASP B 1 116 ? 20.898 5.501 -7.455 1.00 40.65 230 ASP C O 1
ATOM 2628 N N . GLU B 1 117 ? 18.915 4.576 -7.714 1.00 35.73 231 GLU C N 1
ATOM 2629 C CA . GLU B 1 117 ? 18.156 5.770 -7.418 1.00 38.49 231 GLU C CA 1
ATOM 2630 C C . GLU B 1 117 ? 18.551 6.979 -8.249 1.00 42.18 231 GLU C C 1
ATOM 2631 O O . GLU B 1 117 ? 18.880 8.009 -7.724 1.00 45.37 231 GLU C O 1
ATOM 2637 N N . ILE B 1 118 ? 18.477 6.838 -9.553 1.00 38.82 232 ILE C N 1
ATOM 2638 C CA . ILE B 1 118 ? 18.970 7.816 -10.474 1.00 36.00 232 ILE C CA 1
ATOM 2639 C C . ILE B 1 118 ? 18.109 9.048 -10.631 1.00 36.58 232 ILE C C 1
ATOM 2640 O O . ILE B 1 118 ? 18.561 10.023 -11.128 1.00 39.65 232 ILE C O 1
ATOM 2645 N N . SER B 1 119 ? 16.876 9.008 -10.188 1.00 35.38 233 SER C N 1
ATOM 2646 C CA . SER B 1 119 ? 16.015 10.156 -10.313 1.00 45.89 233 SER C CA 1
ATOM 2647 C C . SER B 1 119 ? 16.459 11.302 -9.429 1.00 57.61 233 SER C C 1
ATOM 2648 O O . SER B 1 119 ? 15.897 12.361 -9.459 1.00 56.93 233 SER C O 1
ATOM 2651 N N . GLU B 1 120 ? 17.492 11.072 -8.651 1.00 58.12 234 GLU C N 1
ATOM 2652 C CA . GLU B 1 120 ? 17.963 12.074 -7.708 1.00 58.98 234 GLU C CA 1
ATOM 2653 C C . GLU B 1 120 ? 19.024 13.024 -8.276 1.00 50.61 234 GLU C C 1
ATOM 2654 O O . GLU B 1 120 ? 19.317 14.046 -7.674 1.00 51.86 234 GLU C O 1
ATOM 2660 N N . MET B 1 121 ? 19.590 12.717 -9.432 1.00 41.51 235 MET C N 1
ATOM 2661 C CA . MET B 1 121 ? 20.566 13.644 -9.999 1.00 39.55 235 MET C CA 1
ATOM 2662 C C . MET B 1 121 ? 19.910 14.958 -10.384 1.00 38.88 235 MET C C 1
ATOM 2663 O O . MET B 1 121 ? 18.823 14.966 -10.959 1.00 44.01 235 MET C O 1
ATOM 2668 N N . ASP B 1 122 ? 20.582 16.065 -10.105 1.00 38.35 236 ASP C N 1
ATOM 2669 C CA . ASP B 1 122 ? 20.124 17.362 -10.611 1.00 44.09 236 ASP C CA 1
ATOM 2670 C C . ASP B 1 122 ? 20.304 17.414 -12.139 1.00 41.98 236 ASP C C 1
ATOM 2671 O O . ASP B 1 122 ? 21.067 16.623 -12.714 1.00 41.95 236 ASP C O 1
ATOM 2676 N N . LEU B 1 123 ? 19.611 18.348 -12.783 1.00 37.48 237 LEU C N 1
ATOM 2677 C CA . LEU B 1 123 ? 19.644 18.470 -14.236 1.00 34.73 237 LEU C CA 1
ATOM 2678 C C . LEU B 1 123 ? 21.068 18.632 -14.810 1.00 37.95 237 LEU C C 1
ATOM 2679 O O . LEU B 1 123 ? 21.396 18.010 -15.829 1.00 34.18 237 LEU C O 1
ATOM 2684 N N . ASN B 1 124 ? 21.920 19.426 -14.157 1.00 38.14 238 ASN C N 1
ATOM 2685 C CA . ASN B 1 124 ? 23.284 19.591 -14.656 1.00 37.57 238 ASN C CA 1
ATOM 2686 C C . ASN B 1 124 ? 24.039 18.259 -14.711 1.00 33.47 238 ASN C C 1
ATOM 2687 O O . ASN B 1 124 ? 24.765 17.992 -15.668 1.00 35.88 238 ASN C O 1
ATOM 2692 N N . LEU B 1 125 ? 23.838 17.417 -13.704 1.00 35.68 239 LEU C N 1
ATOM 2693 C CA . LEU B 1 125 ? 24.495 16.107 -13.658 1.00 34.33 239 LEU C CA 1
ATOM 2694 C C . LEU B 1 125 ? 23.936 15.193 -14.741 1.00 31.24 239 LEU C C 1
ATOM 2695 O O . LEU B 1 125 ? 24.676 14.425 -15.363 1.00 37.85 239 LEU C O 1
ATOM 2700 N N . GLN B 1 126 ? 22.628 15.282 -14.970 1.00 29.72 240 GLN C N 1
ATOM 2701 C CA . GLN B 1 126 ? 21.972 14.499 -16.026 1.00 30.27 240 GLN C CA 1
ATOM 2702 C C . GLN B 1 126 ? 22.531 14.784 -17.424 1.00 32.17 240 GLN C C 1
ATOM 2703 O O . GLN B 1 126 ? 22.738 13.863 -18.227 1.00 33.87 240 GLN C O 1
ATOM 2709 N N . ALA B 1 127 ? 22.761 16.058 -17.717 1.00 30.43 241 ALA C N 1
ATOM 2710 C CA . ALA B 1 127 ? 23.388 16.434 -18.978 1.00 31.52 241 ALA C CA 1
ATOM 2711 C C . ALA B 1 127 ? 24.782 15.792 -19.082 1.00 30.06 241 ALA C C 1
ATOM 2712 O O . ALA B 1 127 ? 25.199 15.352 -20.146 1.00 35.24 241 ALA C O 1
ATOM 2714 N N . LYS B 1 128 ? 25.490 15.714 -17.968 1.00 29.40 242 LYS C N 1
ATOM 2715 C CA . LYS B 1 128 ? 26.828 15.123 -18.023 1.00 35.64 242 LYS C CA 1
ATOM 2716 C C . LYS B 1 128 ? 26.708 13.609 -18.211 1.00 36.33 242 LYS C C 1
ATOM 2717 O O . LYS B 1 128 ? 27.434 13.014 -19.001 1.00 34.46 242 LYS C O 1
ATOM 2723 N N . LEU B 1 129 ? 25.749 12.991 -17.530 1.00 35.59 243 LEU C N 1
ATOM 2724 C CA . LEU B 1 129 ? 25.551 11.562 -17.712 1.00 27.80 243 LEU C CA 1
ATOM 2725 C C . LEU B 1 129 ? 25.135 11.262 -19.163 1.00 36.09 243 LEU C C 1
ATOM 2726 O O . LEU B 1 129 ? 25.539 10.258 -19.756 1.00 37.89 243 LEU C O 1
ATOM 2731 N N . LEU B 1 130 ? 24.342 12.149 -19.743 1.00 37.30 244 LEU C N 1
ATOM 2732 C CA . LEU B 1 130 ? 23.890 11.923 -21.101 1.00 36.50 244 LEU C CA 1
ATOM 2733 C C . LEU B 1 130 ? 25.072 11.908 -22.070 1.00 43.52 244 LEU C C 1
ATOM 2734 O O . LEU B 1 130 ? 25.150 11.077 -22.968 1.00 37.18 244 LEU C O 1
ATOM 2739 N N . ARG B 1 131 ? 26.006 12.826 -21.878 1.00 41.50 245 ARG C N 1
ATOM 2740 C CA A ARG B 1 131 ? 27.160 12.911 -22.762 0.50 41.29 245 ARG C CA 1
ATOM 2741 C CA B ARG B 1 131 ? 27.143 12.908 -22.772 0.50 41.25 245 ARG C CA 1
ATOM 2742 C C . ARG B 1 131 ? 28.042 11.679 -22.586 1.00 39.86 245 ARG C C 1
ATOM 2743 O O . ARG B 1 131 ? 28.632 11.173 -23.545 1.00 40.29 245 ARG C O 1
ATOM 2758 N N . VAL B 1 132 ? 28.128 11.187 -21.358 1.00 31.00 246 VAL C N 1
ATOM 2759 C CA . VAL B 1 132 ? 28.849 9.954 -21.114 1.00 33.29 246 VAL C CA 1
ATOM 2760 C C . VAL B 1 132 ? 28.210 8.805 -21.914 1.00 44.15 246 VAL C C 1
ATOM 2761 O O . VAL B 1 132 ? 28.912 8.035 -22.585 1.00 36.77 246 VAL C O 1
ATOM 2765 N N . LEU B 1 133 ? 26.880 8.714 -21.868 1.00 35.08 247 LEU C N 1
ATOM 2766 C CA . LEU B 1 133 ? 26.167 7.625 -22.538 1.00 39.64 247 LEU C CA 1
ATOM 2767 C C . LEU B 1 133 ? 26.278 7.694 -24.057 1.00 42.99 247 LEU C C 1
ATOM 2768 O O . LEU B 1 133 ? 26.450 6.674 -24.720 1.00 43.63 247 LEU C O 1
ATOM 2773 N N . GLN B 1 134 ? 26.152 8.900 -24.598 1.00 46.59 248 GLN C N 1
ATOM 2774 C CA . GLN B 1 134 ? 26.215 9.107 -26.035 1.00 50.02 248 GLN C CA 1
ATOM 2775 C C . GLN B 1 134 ? 27.623 8.922 -26.581 1.00 50.59 248 GLN C C 1
ATOM 2776 O O . GLN B 1 134 ? 27.806 8.305 -27.618 1.00 46.67 248 GLN C O 1
ATOM 2782 N N . GLU B 1 135 ? 28.613 9.475 -25.880 1.00 48.43 249 GLU C N 1
ATOM 2783 C CA . GLU B 1 135 ? 29.983 9.494 -26.380 1.00 49.63 249 GLU C CA 1
ATOM 2784 C C . GLU B 1 135 ? 30.827 8.327 -25.897 1.00 42.61 249 GLU C C 1
ATOM 2785 O O . GLU B 1 135 ? 31.935 8.120 -26.395 1.00 46.13 249 GLU C O 1
ATOM 2791 N N . ARG B 1 136 ? 30.306 7.568 -24.940 1.00 43.03 250 ARG C N 1
ATOM 2792 C CA . ARG B 1 136 ? 31.049 6.454 -24.348 1.00 49.72 250 ARG C CA 1
ATOM 2793 C C . ARG B 1 136 ? 32.440 6.907 -23.873 1.00 53.32 250 ARG C C 1
ATOM 2794 O O . ARG B 1 136 ? 33.427 6.177 -23.984 1.00 50.97 250 ARG C O 1
ATOM 2802 N N . GLU B 1 137 ? 32.492 8.130 -23.354 1.00 45.65 251 GLU C N 1
ATOM 2803 C CA . GLU B 1 137 ? 33.706 8.715 -22.797 1.00 43.29 251 GLU C CA 1
ATOM 2804 C C . GLU B 1 137 ? 33.382 9.435 -21.498 1.00 44.98 251 GLU C C 1
ATOM 2805 O O . GLU B 1 137 ? 32.239 9.846 -21.266 1.00 47.78 251 GLU C O 1
ATOM 2811 N N . VAL B 1 138 ? 34.392 9.607 -20.657 1.00 39.77 252 VAL C N 1
ATOM 2812 C CA . VAL B 1 138 ? 34.199 10.328 -19.415 1.00 37.13 252 VAL C CA 1
ATOM 2813 C C . VAL B 1 138 ? 35.408 11.214 -19.126 1.00 40.53 252 VAL C C 1
ATOM 2814 O O . VAL B 1 138 ? 36.544 10.838 -19.400 1.00 45.02 252 VAL C O 1
ATOM 2818 N N . GLU B 1 139 ? 35.147 12.411 -18.610 1.00 43.26 253 GLU C N 1
ATOM 2819 C CA . GLU B 1 139 ? 36.199 13.305 -18.154 1.00 43.81 253 GLU C CA 1
ATOM 2820 C C . GLU B 1 139 ? 36.084 13.475 -16.652 1.00 40.14 253 GLU C C 1
ATOM 2821 O O . GLU B 1 139 ? 34.982 13.615 -16.114 1.00 40.71 253 GLU C O 1
ATOM 2827 N N . ARG B 1 140 ? 37.218 13.489 -15.978 1.00 36.33 254 ARG C N 1
ATOM 2828 C CA . ARG B 1 140 ? 37.233 13.789 -14.559 1.00 45.01 254 ARG C CA 1
ATOM 2829 C C . ARG B 1 140 ? 36.987 15.270 -14.341 1.00 45.02 254 ARG C C 1
ATOM 2830 O O . ARG B 1 140 ? 37.283 16.082 -15.228 1.00 38.50 254 ARG C O 1
ATOM 2838 N N . LEU B 1 141 ? 36.466 15.620 -13.162 1.00 40.71 255 LEU C N 1
ATOM 2839 C CA . LEU B 1 141 ? 36.281 17.024 -12.803 1.00 38.21 255 LEU C CA 1
ATOM 2840 C C . LEU B 1 141 ? 37.640 17.742 -12.784 1.00 44.55 255 LEU C C 1
ATOM 2841 O O . LEU B 1 141 ? 38.628 17.214 -12.272 1.00 40.19 255 LEU C O 1
ATOM 2846 N N . GLY B 1 142 ? 37.688 18.940 -13.356 1.00 43.88 256 GLY C N 1
ATOM 2847 C CA . GLY B 1 142 ? 38.919 19.706 -13.404 1.00 39.27 256 GLY C CA 1
ATOM 2848 C C . GLY B 1 142 ? 39.894 19.164 -14.435 1.00 44.81 256 GLY C C 1
ATOM 2849 O O . GLY B 1 142 ? 41.085 19.474 -14.416 1.00 51.51 256 GLY C O 1
ATOM 2850 N N . SER B 1 143 ? 39.392 18.339 -15.340 1.00 50.88 257 SER C N 1
ATOM 2851 C CA . SER B 1 143 ? 40.233 17.780 -16.393 1.00 53.04 257 SER C CA 1
ATOM 2852 C C . SER B 1 143 ? 39.557 17.955 -17.750 1.00 61.00 257 SER C C 1
ATOM 2853 O O . SER B 1 143 ? 38.325 17.991 -17.852 1.00 60.53 257 SER C O 1
ATOM 2856 N N . ARG B 1 144 ? 40.362 18.079 -18.794 1.00 65.90 258 ARG C N 1
ATOM 2857 C CA . ARG B 1 144 ? 39.813 18.209 -20.135 1.00 79.01 258 ARG C CA 1
ATOM 2858 C C . ARG B 1 144 ? 40.205 16.991 -20.958 1.00 72.61 258 ARG C C 1
ATOM 2859 O O . ARG B 1 144 ? 40.102 16.984 -22.184 1.00 78.61 258 ARG C O 1
ATOM 2867 N N . LYS B 1 145 ? 40.647 15.955 -20.258 1.00 59.46 259 LYS C N 1
ATOM 2868 C CA . LYS B 1 145 ? 41.053 14.720 -20.899 1.00 48.00 259 LYS C CA 1
ATOM 2869 C C . LYS B 1 145 ? 39.927 13.687 -20.871 1.00 48.66 259 LYS C C 1
ATOM 2870 O O . LYS B 1 145 ? 39.304 13.440 -19.833 1.00 47.23 259 LYS C O 1
ATOM 2876 N N . SER B 1 146 ? 39.668 13.102 -22.032 1.00 48.41 260 SER C N 1
ATOM 2877 C CA . SER B 1 146 ? 38.622 12.106 -22.194 1.00 50.17 260 SER C CA 1
ATOM 2878 C C . SER B 1 146 ? 39.143 10.690 -22.024 1.00 46.83 260 SER C C 1
ATOM 2879 O O . SER B 1 146 ? 40.208 10.343 -22.514 1.00 54.45 260 SER C O 1
ATOM 2882 N N . ILE B 1 147 ? 38.377 9.880 -21.310 1.00 48.30 261 ILE C N 1
ATOM 2883 C CA . ILE B 1 147 ? 38.724 8.493 -21.074 1.00 48.90 261 ILE C CA 1
ATOM 2884 C C . ILE B 1 147 ? 37.652 7.626 -21.725 1.00 47.95 261 ILE C C 1
ATOM 2885 O O . ILE B 1 147 ? 36.467 7.741 -21.396 1.00 45.34 261 ILE C O 1
ATOM 2890 N N . LYS B 1 148 ? 38.069 6.798 -22.679 1.00 41.66 262 LYS C N 1
ATOM 2891 C CA . LYS B 1 148 ? 37.160 5.914 -23.397 1.00 41.98 262 LYS C CA 1
ATOM 2892 C C . LYS B 1 148 ? 36.581 4.899 -22.437 1.00 44.49 262 LYS C C 1
ATOM 2893 O O . LYS B 1 148 ? 37.297 4.355 -21.599 1.00 43.32 262 LYS C O 1
ATOM 2899 N N . LEU B 1 149 ? 35.284 4.646 -22.556 1.00 46.33 263 LEU C N 1
ATOM 2900 C CA . LEU B 1 149 ? 34.606 3.712 -21.666 1.00 49.03 263 LEU C CA 1
ATOM 2901 C C . LEU B 1 149 ? 33.990 2.549 -22.404 1.00 53.67 263 LEU C C 1
ATOM 2902 O O . LEU B 1 149 ? 33.370 2.733 -23.451 1.00 52.85 263 LEU C O 1
ATOM 2907 N N . ASP B 1 150 ? 34.147 1.358 -21.831 1.00 51.57 264 ASP C N 1
ATOM 2908 C CA . ASP B 1 150 ? 33.369 0.188 -22.224 1.00 50.70 264 ASP C CA 1
ATOM 2909 C C . ASP B 1 150 ? 32.622 -0.337 -20.995 1.00 41.54 264 ASP C C 1
ATOM 2910 O O . ASP B 1 150 ? 33.082 -1.272 -20.343 1.00 45.11 264 ASP C O 1
ATOM 2915 N N . VAL B 1 151 ? 31.482 0.278 -20.682 1.00 41.97 265 VAL C N 1
ATOM 2916 C CA . VAL B 1 151 ? 30.751 0.013 -19.443 1.00 38.24 265 VAL C CA 1
ATOM 2917 C C . VAL B 1 151 ? 29.247 -0.209 -19.679 1.00 43.65 265 VAL C C 1
ATOM 2918 O O . VAL B 1 151 ? 28.575 0.617 -20.296 1.00 42.67 265 VAL C O 1
ATOM 2922 N N . ARG B 1 152 ? 28.729 -1.328 -19.186 1.00 38.93 266 ARG C N 1
ATOM 2923 C CA . ARG B 1 152 ? 27.300 -1.597 -19.255 1.00 39.96 266 ARG C CA 1
ATOM 2924 C C . ARG B 1 152 ? 26.550 -0.865 -18.141 1.00 40.92 266 ARG C C 1
ATOM 2925 O O . ARG B 1 152 ? 26.967 -0.876 -16.981 1.00 42.20 266 ARG C O 1
ATOM 2933 N N . VAL B 1 153 ? 25.430 -0.247 -18.487 1.00 38.07 267 VAL C N 1
ATOM 2934 C CA . VAL B 1 153 ? 24.709 0.572 -17.524 1.00 27.53 267 VAL C CA 1
ATOM 2935 C C . VAL B 1 153 ? 23.406 -0.039 -17.053 1.00 36.01 267 VAL C C 1
ATOM 2936 O O . VAL B 1 153 ? 22.557 -0.411 -17.862 1.00 40.11 267 VAL C O 1
ATOM 2940 N N . LEU B 1 154 ? 23.259 -0.061 -15.747 1.00 34.37 268 LEU C N 1
ATOM 2941 C CA . LEU B 1 154 ? 22.040 -0.395 -15.069 1.00 31.09 268 LEU C CA 1
ATOM 2942 C C . LEU B 1 154 ? 21.682 0.706 -14.100 1.00 38.08 268 LEU C C 1
ATOM 2943 O O . LEU B 1 154 ? 22.529 1.367 -13.582 1.00 37.89 268 LEU C O 1
ATOM 2948 N N . ALA B 1 155 ? 20.400 0.894 -13.874 1.00 38.39 269 ALA C N 1
ATOM 2949 C CA . ALA B 1 155 ? 19.899 1.972 -13.061 1.00 38.07 269 ALA C CA 1
ATOM 2950 C C . ALA B 1 155 ? 18.587 1.618 -12.404 1.00 37.45 269 ALA C C 1
ATOM 2951 O O . ALA B 1 155 ? 17.909 0.737 -12.842 1.00 40.02 269 ALA C O 1
ATOM 2953 N N . THR B 1 156 ? 18.251 2.326 -11.345 1.00 32.28 270 THR C N 1
ATOM 2954 C CA . THR B 1 156 ? 16.977 2.174 -10.696 1.00 43.58 270 THR C CA 1
ATOM 2955 C C . THR B 1 156 ? 16.337 3.490 -10.387 1.00 37.98 270 THR C C 1
ATOM 2956 O O . THR B 1 156 ? 16.973 4.506 -10.356 1.00 44.93 270 THR C O 1
ATOM 2960 N N . SER B 1 157 ? 15.047 3.426 -10.174 1.00 34.75 271 SER C N 1
ATOM 2961 C CA . SER B 1 157 ? 14.262 4.535 -9.774 1.00 35.29 271 SER C CA 1
ATOM 2962 C C . SER B 1 157 ? 13.054 4.013 -9.066 1.00 37.63 271 SER C C 1
ATOM 2963 O O . SER B 1 157 ? 12.535 2.996 -9.416 1.00 43.28 271 SER C O 1
ATOM 2966 N N . ASN B 1 158 ? 12.618 4.736 -8.060 1.00 41.68 272 ASN C N 1
ATOM 2967 C CA . ASN B 1 158 ? 11.408 4.413 -7.369 1.00 45.62 272 ASN C CA 1
ATOM 2968 C C . ASN B 1 158 ? 10.339 5.397 -7.718 1.00 45.33 272 ASN C C 1
ATOM 2969 O O . ASN B 1 158 ? 9.254 5.347 -7.215 1.00 52.12 272 ASN C O 1
ATOM 2974 N N . ARG B 1 159 ? 10.669 6.277 -8.629 1.00 41.71 273 ARG C N 1
ATOM 2975 C CA . ARG B 1 159 ? 9.741 7.232 -9.184 1.00 58.56 273 ARG C CA 1
ATOM 2976 C C . ARG B 1 159 ? 9.347 6.836 -10.586 1.00 59.08 273 ARG C C 1
ATOM 2977 O O . ARG B 1 159 ? 10.081 6.158 -11.266 1.00 47.30 273 ARG C O 1
ATOM 2985 N N . ASP B 1 160 ? 8.202 7.309 -11.041 1.00 62.77 274 ASP C N 1
ATOM 2986 C CA . ASP B 1 160 ? 7.894 7.219 -12.467 1.00 61.67 274 ASP C CA 1
ATOM 2987 C C . ASP B 1 160 ? 8.628 8.326 -13.210 1.00 55.03 274 ASP C C 1
ATOM 2988 O O . ASP B 1 160 ? 8.270 9.507 -13.099 1.00 51.52 274 ASP C O 1
ATOM 2993 N N . LEU B 1 161 ? 9.648 7.938 -13.969 1.00 45.47 275 LEU C N 1
ATOM 2994 C CA . LEU B 1 161 ? 10.520 8.897 -14.633 1.00 44.75 275 LEU C CA 1
ATOM 2995 C C . LEU B 1 161 ? 9.802 9.709 -15.715 1.00 43.06 275 LEU C C 1
ATOM 2996 O O . LEU B 1 161 ? 10.149 10.858 -15.969 1.00 44.60 275 LEU C O 1
ATOM 3001 N N . LYS B 1 162 ? 8.798 9.115 -16.340 1.00 43.11 276 LYS C N 1
ATOM 3002 C CA . LYS B 1 162 ? 8.035 9.817 -17.362 1.00 49.65 276 LYS C CA 1
ATOM 3003 C C . LYS B 1 162 ? 7.353 11.052 -16.763 1.00 50.54 276 LYS C C 1
ATOM 3004 O O . LYS B 1 162 ? 7.404 12.142 -17.335 1.00 50.89 276 LYS C O 1
ATOM 3010 N N . GLN B 1 163 ? 6.722 10.884 -15.606 1.00 47.81 277 GLN C N 1
ATOM 3011 C CA . GLN B 1 163 ? 6.074 12.014 -14.952 1.00 51.92 277 GLN C CA 1
ATOM 3012 C C . GLN B 1 163 ? 7.137 13.034 -14.561 1.00 46.22 277 GLN C C 1
ATOM 3013 O O . GLN B 1 163 ? 6.954 14.243 -14.725 1.00 43.62 277 GLN C O 1
ATOM 3019 N N . TYR B 1 164 ? 8.262 12.530 -14.070 1.00 35.90 278 TYR C N 1
ATOM 3020 C CA . TYR B 1 164 ? 9.367 13.380 -13.649 1.00 33.71 278 TYR C CA 1
ATOM 3021 C C . TYR B 1 164 ? 9.900 14.218 -14.818 1.00 40.12 278 TYR C C 1
ATOM 3022 O O . TYR B 1 164 ? 10.312 15.366 -14.637 1.00 44.93 278 TYR C O 1
ATOM 3031 N N . VAL B 1 165 ? 9.855 13.649 -16.018 1.00 37.66 279 VAL C N 1
ATOM 3032 C CA . VAL B 1 165 ? 10.171 14.384 -17.237 1.00 39.83 279 VAL C CA 1
ATOM 3033 C C . VAL B 1 165 ? 9.165 15.502 -17.474 1.00 47.61 279 VAL C C 1
ATOM 3034 O O . VAL B 1 165 ? 9.528 16.653 -17.721 1.00 49.75 279 VAL C O 1
ATOM 3038 N N . GLN B 1 166 ? 7.891 15.158 -17.384 1.00 36.80 280 GLN C N 1
ATOM 3039 C CA . GLN B 1 166 ? 6.843 16.122 -17.662 1.00 43.33 280 GLN C CA 1
ATOM 3040 C C . GLN B 1 166 ? 6.793 17.226 -16.603 1.00 40.03 280 GLN C C 1
ATOM 3041 O O . GLN B 1 166 ? 6.345 18.336 -16.889 1.00 46.87 280 GLN C O 1
ATOM 3047 N N . ALA B 1 167 ? 7.251 16.916 -15.390 1.00 39.32 281 ALA C N 1
ATOM 3048 C CA . ALA B 1 167 ? 7.376 17.921 -14.331 1.00 43.28 281 ALA C CA 1
ATOM 3049 C C . ALA B 1 167 ? 8.630 18.795 -14.519 1.00 48.71 281 ALA C C 1
ATOM 3050 O O . ALA B 1 167 ? 8.859 19.715 -13.745 1.00 50.11 281 ALA C O 1
ATOM 3052 N N . GLY B 1 168 ? 9.427 18.499 -15.549 1.00 48.46 282 GLY C N 1
ATOM 3053 C CA . GLY B 1 168 ? 10.593 19.299 -15.900 1.00 47.32 282 GLY C CA 1
ATOM 3054 C C . GLY B 1 168 ? 11.820 19.035 -15.035 1.00 46.37 282 GLY C C 1
ATOM 3055 O O . GLY B 1 168 ? 12.783 19.805 -15.056 1.00 49.65 282 GLY C O 1
ATOM 3056 N N . HIS B 1 169 ? 11.780 17.950 -14.268 1.00 33.43 283 HIS C N 1
ATOM 3057 C CA . HIS B 1 169 ? 12.858 17.620 -13.333 1.00 36.94 283 HIS C CA 1
ATOM 3058 C C . HIS B 1 169 ? 13.835 16.604 -13.911 1.00 39.81 283 HIS C C 1
ATOM 3059 O O . HIS B 1 169 ? 14.862 16.320 -13.301 1.00 49.28 283 HIS C O 1
ATOM 3066 N N . PHE B 1 170 ? 13.515 16.057 -15.081 1.00 33.25 284 PHE C N 1
ATOM 3067 C CA . PHE B 1 170 ? 14.354 15.022 -15.685 1.00 37.71 284 PHE C CA 1
ATOM 3068 C C . PHE B 1 170 ? 14.409 15.187 -17.202 1.00 34.38 284 PHE C C 1
ATOM 3069 O O . PHE B 1 170 ? 13.395 15.451 -17.841 1.00 41.41 284 PHE C O 1
ATOM 3077 N N . ARG B 1 171 ? 15.595 15.042 -17.768 1.00 32.99 285 ARG C N 1
ATOM 3078 C CA . ARG B 1 171 ? 15.800 15.258 -19.202 1.00 36.87 285 ARG C CA 1
ATOM 3079 C C . ARG B 1 171 ? 15.105 14.166 -20.001 1.00 39.75 285 ARG C C 1
ATOM 3080 O O . ARG B 1 171 ? 15.139 12.988 -19.645 1.00 40.65 285 ARG C O 1
ATOM 3088 N N . GLU B 1 172 ? 14.482 14.565 -21.092 1.00 29.73 286 GLU C N 1
ATOM 3089 C CA . GLU B 1 172 ? 13.716 13.645 -21.911 1.00 35.08 286 GLU C CA 1
ATOM 3090 C C . GLU B 1 172 ? 14.657 12.743 -22.724 1.00 42.09 286 GLU C C 1
ATOM 3091 O O . GLU B 1 172 ? 14.438 11.534 -22.815 1.00 36.86 286 GLU C O 1
ATOM 3097 N N . ASP B 1 173 ? 15.711 13.312 -23.299 1.00 42.11 287 ASP C N 1
ATOM 3098 C CA . ASP B 1 173 ? 16.644 12.479 -24.059 1.00 41.23 287 ASP C CA 1
ATOM 3099 C C . ASP B 1 173 ? 17.289 11.427 -23.141 1.00 30.03 287 ASP C C 1
ATOM 3100 O O . ASP B 1 173 ? 17.412 10.249 -23.501 1.00 40.70 287 ASP C O 1
ATOM 3105 N N . LEU B 1 174 ? 17.701 11.851 -21.953 1.00 31.21 288 LEU C N 1
ATOM 3106 C CA . LEU B 1 174 ? 18.280 10.909 -21.003 1.00 34.75 288 LEU C CA 1
ATOM 3107 C C . LEU B 1 174 ? 17.254 9.817 -20.641 1.00 42.99 288 LEU C C 1
ATOM 3108 O O . LEU B 1 174 ? 17.580 8.625 -20.623 1.00 40.28 288 LEU C O 1
ATOM 3113 N N . TYR B 1 175 ? 16.011 10.233 -20.391 1.00 36.06 289 TYR C N 1
ATOM 3114 C CA . TYR B 1 175 ? 14.904 9.291 -20.157 1.00 36.31 289 TYR C CA 1
ATOM 3115 C C . TYR B 1 175 ? 14.819 8.209 -21.232 1.00 39.93 289 TYR C C 1
ATOM 3116 O O . TYR B 1 175 ? 14.780 7.015 -20.938 1.00 39.64 289 TYR C O 1
ATOM 3125 N N . TYR B 1 176 ? 14.805 8.624 -22.487 1.00 32.09 290 TYR C N 1
ATOM 3126 C CA . TYR B 1 176 ? 14.691 7.639 -23.550 1.00 45.36 290 TYR C CA 1
ATOM 3127 C C . TYR B 1 176 ? 15.899 6.701 -23.584 1.00 51.25 290 TYR C C 1
ATOM 3128 O O . TYR B 1 176 ? 15.728 5.497 -23.790 1.00 49.74 290 TYR C O 1
ATOM 3137 N N . ARG B 1 177 ? 17.102 7.224 -23.348 1.00 46.60 291 ARG C N 1
ATOM 3138 C CA . ARG B 1 177 ? 18.278 6.353 -23.346 1.00 46.58 291 ARG C CA 1
ATOM 3139 C C . ARG B 1 177 ? 18.284 5.371 -22.176 1.00 40.12 291 ARG C C 1
ATOM 3140 O O . ARG B 1 177 ? 18.752 4.247 -22.308 1.00 40.28 291 ARG C O 1
ATOM 3148 N N . LEU B 1 178 ? 17.743 5.785 -21.037 1.00 37.99 292 LEU C N 1
ATOM 3149 C CA . LEU B 1 178 ? 17.769 4.932 -19.853 1.00 35.88 292 LEU C CA 1
ATOM 3150 C C . LEU B 1 178 ? 16.616 3.937 -19.815 1.00 38.01 292 LEU C C 1
ATOM 3151 O O . LEU B 1 178 ? 16.626 3.005 -19.010 1.00 46.42 292 LEU C O 1
ATOM 3156 N N . ASN B 1 179 ? 15.611 4.148 -20.661 1.00 39.25 293 ASN C N 1
ATOM 3157 C CA . ASN B 1 179 ? 14.414 3.316 -20.615 1.00 38.81 293 ASN C CA 1
ATOM 3158 C C . ASN B 1 179 ? 14.128 2.498 -21.885 1.00 48.87 293 ASN C C 1
ATOM 3159 O O . ASN B 1 179 ? 12.983 2.384 -22.314 1.00 38.82 293 ASN C O 1
ATOM 3164 N N . VAL B 1 180 ? 15.167 1.933 -22.485 1.00 39.03 294 VAL C N 1
ATOM 3165 C CA . VAL B 1 180 ? 14.952 1.033 -23.591 1.00 44.16 294 VAL C CA 1
ATOM 3166 C C . VAL B 1 180 ? 14.221 -0.176 -23.048 1.00 44.38 294 VAL C C 1
ATOM 3167 O O . VAL B 1 180 ? 13.316 -0.715 -23.687 1.00 40.20 294 VAL C O 1
ATOM 3171 N N . PHE B 1 181 ? 14.599 -0.580 -21.841 1.00 39.48 295 PHE C N 1
ATOM 3172 C CA . PHE B 1 181 ? 14.120 -1.832 -21.297 1.00 40.02 295 PHE C CA 1
ATOM 3173 C C . PHE B 1 181 ? 13.809 -1.745 -19.808 1.00 44.16 295 PHE C C 1
ATOM 3174 O O . PHE B 1 181 ? 14.525 -2.318 -18.988 1.00 39.77 295 PHE C O 1
ATOM 3182 N N . PRO B 1 182 ? 12.733 -1.032 -19.445 1.00 39.28 296 PRO C N 1
ATOM 3183 C CA . PRO B 1 182 ? 12.346 -0.999 -18.034 1.00 39.15 296 PRO C CA 1
ATOM 3184 C C . PRO B 1 182 ? 11.728 -2.316 -17.523 1.00 41.77 296 PRO C C 1
ATOM 3185 O O . PRO B 1 182 ? 10.896 -2.929 -18.185 1.00 45.07 296 PRO C O 1
ATOM 3189 N N . LEU B 1 183 ? 12.170 -2.732 -16.340 1.00 42.00 297 LEU C N 1
ATOM 3190 C CA . LEU B 1 183 ? 11.591 -3.842 -15.588 1.00 42.73 297 LEU C CA 1
ATOM 3191 C C . LEU B 1 183 ? 11.054 -3.314 -14.267 1.00 39.91 297 LEU C C 1
ATOM 3192 O O . LEU B 1 183 ? 11.806 -2.776 -13.453 1.00 41.40 297 LEU C O 1
ATOM 3197 N N . THR B 1 184 ? 9.754 -3.459 -14.055 1.00 40.57 298 THR C N 1
ATOM 3198 C CA . THR B 1 184 ? 9.152 -2.983 -12.830 1.00 48.25 298 THR C CA 1
ATOM 3199 C C . THR B 1 184 ? 9.057 -4.133 -11.823 1.00 48.83 298 THR C C 1
ATOM 3200 O O . THR B 1 184 ? 8.370 -5.137 -12.044 1.00 51.51 298 THR C O 1
ATOM 3204 N N . TRP B 1 185 ? 9.798 -3.980 -10.736 1.00 47.31 299 TRP C N 1
ATOM 3205 C CA . TRP B 1 185 ? 9.830 -4.949 -9.649 1.00 49.44 299 TRP C CA 1
ATOM 3206 C C . TRP B 1 185 ? 8.723 -4.563 -8.673 1.00 55.99 299 TRP C C 1
ATOM 3207 O O . TRP B 1 185 ? 8.804 -3.526 -8.029 1.00 64.52 299 TRP C O 1
ATOM 3218 N N . PRO B 1 186 ? 7.664 -5.378 -8.579 1.00 61.41 300 PRO C N 1
ATOM 3219 C CA . PRO B 1 186 ? 6.483 -4.923 -7.835 1.00 60.41 300 PRO C CA 1
ATOM 3220 C C . PRO B 1 186 ? 6.653 -4.933 -6.312 1.00 53.02 300 PRO C C 1
ATOM 3221 O O . PRO B 1 186 ? 7.626 -5.479 -5.790 1.00 53.41 300 PRO C O 1
ATOM 3225 N N . ALA B 1 187 ? 5.712 -4.299 -5.616 1.00 54.90 301 ALA C N 1
ATOM 3226 C CA . ALA B 1 187 ? 5.675 -4.325 -4.157 1.00 55.96 301 ALA C CA 1
ATOM 3227 C C . ALA B 1 187 ? 5.456 -5.752 -3.653 1.00 55.96 301 ALA C C 1
ATOM 3228 O O . ALA B 1 187 ? 4.937 -6.601 -4.373 1.00 56.91 301 ALA C O 1
ATOM 3230 N N . LEU B 1 188 ? 5.856 -6.005 -2.413 1.00 49.56 302 LEU C N 1
ATOM 3231 C CA . LEU B 1 188 ? 5.813 -7.349 -1.846 1.00 51.65 302 LEU C CA 1
ATOM 3232 C C . LEU B 1 188 ? 4.394 -7.930 -1.816 1.00 46.80 302 LEU C C 1
ATOM 3233 O O . LEU B 1 188 ? 4.189 -9.103 -2.138 1.00 53.44 302 LEU C O 1
ATOM 3238 N N . CYS B 1 189 ? 3.414 -7.098 -1.467 1.00 48.72 303 CYS C N 1
ATOM 3239 C CA . CYS B 1 189 ? 2.013 -7.522 -1.416 1.00 51.91 303 CYS C CA 1
ATOM 3240 C C . CYS B 1 189 ? 1.446 -7.924 -2.789 1.00 57.03 303 CYS C C 1
ATOM 3241 O O . CYS B 1 189 ? 0.319 -8.396 -2.879 1.00 58.16 303 CYS C O 1
ATOM 3244 N N . GLU B 1 190 ? 2.215 -7.718 -3.853 1.00 53.89 304 GLU C N 1
ATOM 3245 C CA . GLU B 1 190 ? 1.766 -8.044 -5.201 1.00 61.24 304 GLU C CA 1
ATOM 3246 C C . GLU B 1 190 ? 2.413 -9.334 -5.699 1.00 69.55 304 GLU C C 1
ATOM 3247 O O . GLU B 1 190 ? 2.035 -9.877 -6.739 1.00 79.03 304 GLU C O 1
ATOM 3253 N N . ARG B 1 191 ? 3.387 -9.825 -4.943 1.00 64.28 305 ARG C N 1
ATOM 3254 C CA . ARG B 1 191 ? 4.013 -11.106 -5.237 1.00 59.12 305 ARG C CA 1
ATOM 3255 C C . ARG B 1 191 ? 4.088 -11.941 -3.955 1.00 55.53 305 ARG C C 1
ATOM 3256 O O . ARG B 1 191 ? 5.162 -12.371 -3.527 1.00 50.88 305 ARG C O 1
ATOM 3264 N N . LYS B 1 192 ? 2.924 -12.171 -3.352 1.00 59.60 306 LYS C N 1
ATOM 3265 C CA . LYS B 1 192 ? 2.833 -12.805 -2.040 1.00 59.60 306 LYS C CA 1
ATOM 3266 C C . LYS B 1 192 ? 3.528 -14.165 -2.000 1.00 58.95 306 LYS C C 1
ATOM 3267 O O . LYS B 1 192 ? 4.001 -14.598 -0.950 1.00 62.39 306 LYS C O 1
ATOM 3273 N N . ASP B 1 193 ? 3.613 -14.820 -3.150 1.00 57.32 307 ASP C N 1
ATOM 3274 C CA . ASP B 1 193 ? 4.331 -16.080 -3.256 1.00 59.42 307 ASP C CA 1
ATOM 3275 C C . ASP B 1 193 ? 5.842 -15.948 -3.036 1.00 58.68 307 ASP C C 1
ATOM 3276 O O . ASP B 1 193 ? 6.525 -16.961 -2.883 1.00 60.85 307 ASP C O 1
ATOM 3281 N N . ASP B 1 194 ? 6.364 -14.719 -3.031 1.00 55.06 308 ASP C N 1
ATOM 3282 C CA . ASP B 1 194 ? 7.799 -14.498 -2.795 1.00 58.81 308 ASP C CA 1
ATOM 3283 C C . ASP B 1 194 ? 8.115 -14.338 -1.320 1.00 57.21 308 ASP C C 1
ATOM 3284 O O . ASP B 1 194 ? 9.274 -14.362 -0.925 1.00 56.24 308 ASP C O 1
ATOM 3289 N N . ILE B 1 195 ? 7.087 -14.130 -0.513 1.00 47.44 309 ILE C N 1
ATOM 3290 C CA . ILE B 1 195 ? 7.311 -13.761 0.871 1.00 57.13 309 ILE C CA 1
ATOM 3291 C C . ILE B 1 195 ? 7.990 -14.886 1.647 1.00 60.38 309 ILE C C 1
ATOM 3292 O O . ILE B 1 195 ? 9.067 -14.685 2.198 1.00 62.83 309 ILE C O 1
ATOM 3297 N N . GLU B 1 196 ? 7.394 -16.072 1.667 1.00 64.61 310 GLU C N 1
ATOM 3298 C CA . GLU B 1 196 ? 7.955 -17.171 2.459 1.00 67.43 310 GLU C CA 1
ATOM 3299 C C . GLU B 1 196 ? 9.368 -17.620 2.032 1.00 62.57 310 GLU C C 1
ATOM 3300 O O . GLU B 1 196 ? 10.224 -17.823 2.890 1.00 62.97 310 GLU C O 1
ATOM 3306 N N . PRO B 1 197 ? 9.620 -17.791 0.718 1.00 66.76 311 PRO C N 1
ATOM 3307 C CA . PRO B 1 197 ? 10.998 -18.181 0.388 1.00 61.23 311 PRO C CA 1
ATOM 3308 C C . PRO B 1 197 ? 12.001 -17.082 0.733 1.00 63.24 311 PRO C C 1
ATOM 3309 O O . PRO B 1 197 ? 13.156 -17.373 1.036 1.00 63.90 311 PRO C O 1
ATOM 3313 N N . LEU B 1 198 ? 11.539 -15.836 0.703 1.00 62.38 312 LEU C N 1
ATOM 3314 C CA . LEU B 1 198 ? 12.344 -14.686 1.087 1.00 57.77 312 LEU C CA 1
ATOM 3315 C C . LEU B 1 198 ? 12.614 -14.712 2.593 1.00 57.38 312 LEU C C 1
ATOM 3316 O O . LEU B 1 198 ? 13.737 -14.483 3.052 1.00 49.63 312 LEU C O 1
ATOM 3321 N N . ALA B 1 199 ? 11.570 -15.000 3.356 1.00 55.80 313 ALA C N 1
ATOM 3322 C CA . ALA B 1 199 ? 11.679 -15.049 4.807 1.00 63.61 313 ALA C CA 1
ATOM 3323 C C . ALA B 1 199 ? 12.637 -16.149 5.227 1.00 62.01 313 ALA C C 1
ATOM 3324 O O . ALA B 1 199 ? 13.494 -15.940 6.078 1.00 62.44 313 ALA C O 1
ATOM 3326 N N . ASN B 1 200 ? 12.481 -17.319 4.621 1.00 63.28 314 ASN C N 1
ATOM 3327 C CA . ASN B 1 200 ? 13.381 -18.436 4.878 1.00 65.00 314 ASN C CA 1
ATOM 3328 C C . ASN B 1 200 ? 14.806 -18.074 4.516 1.00 62.19 314 ASN C C 1
ATOM 3329 O O . ASN B 1 200 ? 15.742 -18.342 5.275 1.00 59.86 314 ASN C O 1
ATOM 3334 N N . HIS B 1 201 ? 14.945 -17.447 3.353 1.00 55.77 315 HIS C N 1
ATOM 3335 C CA . HIS B 1 201 ? 16.239 -17.038 2.832 1.00 62.25 315 HIS C CA 1
ATOM 3336 C C . HIS B 1 201 ? 17.030 -16.138 3.783 1.00 74.56 315 HIS C C 1
ATOM 3337 O O . HIS B 1 201 ? 18.202 -16.397 4.063 1.00 79.52 315 HIS C O 1
ATOM 334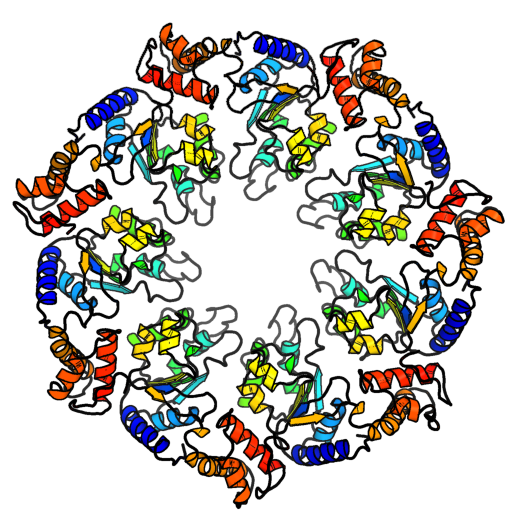4 N N . LEU B 1 202 ? 16.423 -15.076 4.271 1.00 74.94 316 LEU C N 1
ATOM 3345 C CA . LEU B 1 202 ? 17.185 -14.199 5.123 1.00 72.81 316 LEU C CA 1
ATOM 3346 C C . LEU B 1 202 ? 17.259 -14.675 6.542 1.00 70.87 316 LEU C C 1
ATOM 3347 O O . LEU B 1 202 ? 18.074 -14.201 7.296 1.00 76.31 316 LEU C O 1
ATOM 3352 N N . ILE B 1 203 ? 16.448 -15.648 6.901 1.00 62.53 317 ILE C N 1
ATOM 3353 C CA . ILE B 1 203 ? 16.711 -16.334 8.161 1.00 63.15 317 ILE C CA 1
ATOM 3354 C C . ILE B 1 203 ? 18.057 -17.006 8.038 1.00 71.75 317 ILE C C 1
ATOM 3355 O O . ILE B 1 203 ? 18.944 -16.801 8.859 1.00 77.15 317 ILE C O 1
ATOM 3360 N N . GLU B 1 204 ? 18.184 -17.810 6.987 1.00 80.38 318 GLU C N 1
ATOM 3361 C CA . GLU B 1 204 ? 19.384 -18.582 6.701 1.00 87.17 318 GLU C CA 1
ATOM 3362 C C . GLU B 1 204 ? 20.665 -17.754 6.762 1.00 87.69 318 GLU C C 1
ATOM 3363 O O . GLU B 1 204 ? 21.647 -18.178 7.360 1.00 95.19 318 GLU C O 1
ATOM 3369 N N . ARG B 1 205 ? 20.651 -16.572 6.152 1.00 85.86 319 ARG C N 1
ATOM 3370 C CA . ARG B 1 205 ? 21.860 -15.757 6.070 1.00 87.99 319 ARG C CA 1
ATOM 3371 C C . ARG B 1 205 ? 22.109 -14.914 7.327 1.00 98.05 319 ARG C C 1
ATOM 3372 O O . ARG B 1 205 ? 23.231 -14.471 7.561 1.00 100.32 319 ARG C O 1
ATOM 3380 N N . HIS B 1 206 ? 21.073 -14.689 8.132 1.00 104.37 320 HIS C N 1
ATOM 3381 C CA . HIS B 1 206 ? 21.256 -14.063 9.440 1.00 114.60 320 HIS C CA 1
ATOM 3382 C C . HIS B 1 206 ? 21.346 -15.177 10.482 1.00 116.13 320 HIS C C 1
ATOM 3383 O O . HIS B 1 206 ? 20.823 -15.073 11.597 1.00 118.14 320 HIS C O 1
ATOM 3390 N N . CYS B 1 207 ? 22.022 -16.248 10.082 1.00 112.51 321 CYS C N 1
ATOM 3391 C CA . CYS B 1 207 ? 22.174 -17.456 10.878 1.00 103.00 321 CYS C CA 1
ATOM 3392 C C . CYS B 1 207 ? 23.505 -18.082 10.499 1.00 109.69 321 CYS C C 1
ATOM 3393 O O . CYS B 1 207 ? 24.281 -18.500 11.357 1.00 115.29 321 CYS C O 1
ATOM 3396 N N . LYS B 1 208 ? 23.748 -18.139 9.192 1.00 111.60 322 LYS C N 1
ATOM 3397 C CA . LYS B 1 208 ? 25.025 -18.569 8.636 1.00 118.89 322 LYS C CA 1
ATOM 3398 C C . LYS B 1 208 ? 26.089 -17.535 8.971 1.00 121.19 322 LYS C C 1
ATOM 3399 O O . LYS B 1 208 ? 27.273 -17.849 9.090 1.00 125.98 322 LYS C O 1
ATOM 3405 N N . LYS B 1 209 ? 25.641 -16.292 9.120 1.00 119.80 323 LYS C N 1
ATOM 3406 C CA . LYS B 1 209 ? 26.507 -15.182 9.489 1.00 121.20 323 LYS C CA 1
ATOM 3407 C C . LYS B 1 209 ? 26.994 -15.329 10.931 1.00 123.69 323 LYS C C 1
ATOM 3408 O O . LYS B 1 209 ? 27.891 -14.609 11.368 1.00 128.44 323 LYS C O 1
ATOM 3414 N N . LEU B 1 210 ? 26.397 -16.266 11.667 1.00 118.01 324 LEU C N 1
ATOM 3415 C CA . LEU B 1 210 ? 26.722 -16.460 13.079 1.00 108.01 324 LEU C CA 1
ATOM 3416 C C . LEU B 1 210 ? 26.968 -17.932 13.436 1.00 98.62 324 LEU C C 1
ATOM 3417 O O . LEU B 1 210 ? 27.275 -18.255 14.585 1.00 98.02 324 LEU C O 1
ATOM 3422 N N . GLY B 1 211 ? 26.823 -18.820 12.456 1.00 92.62 325 GLY C N 1
ATOM 3423 C CA . GLY B 1 211 ? 27.107 -20.235 12.644 1.00 94.57 325 GLY C CA 1
ATOM 3424 C C . GLY B 1 211 ? 26.271 -20.950 13.693 1.00 106.71 325 GLY C C 1
ATOM 3425 O O . GLY B 1 211 ? 26.733 -21.181 14.812 1.00 106.69 325 GLY C O 1
ATOM 3426 N N . LEU B 1 212 ? 25.042 -21.307 13.327 1.00 115.62 326 LEU C N 1
ATOM 3427 C CA . LEU B 1 212 ? 24.133 -22.037 14.215 1.00 122.46 326 LEU C CA 1
ATOM 3428 C C . LEU B 1 212 ? 22.956 -22.598 13.411 1.00 120.74 326 LEU C C 1
ATOM 3429 O O . LEU B 1 212 ? 22.608 -22.047 12.367 1.00 121.35 326 LEU C O 1
ATOM 3434 N N . PRO B 1 213 ? 22.349 -23.705 13.886 1.00 119.13 327 PRO C N 1
ATOM 3435 C CA . PRO B 1 213 ? 21.282 -24.382 13.133 1.00 113.55 327 PRO C CA 1
ATOM 3436 C C . PRO B 1 213 ? 20.077 -23.490 12.821 1.00 107.57 327 PRO C C 1
ATOM 3437 O O . PRO B 1 213 ? 19.585 -22.785 13.704 1.00 103.01 327 PRO C O 1
ATOM 3441 N N . VAL B 1 214 ? 19.613 -23.527 11.574 1.00 106.94 328 VAL C N 1
ATOM 3442 C CA . VAL B 1 214 ? 18.484 -22.702 11.157 1.00 102.70 328 VAL C CA 1
ATOM 3443 C C . VAL B 1 214 ? 17.177 -23.246 11.734 1.00 99.88 328 VAL C C 1
ATOM 3444 O O . VAL B 1 214 ? 16.868 -24.433 11.598 1.00 106.35 328 VAL C O 1
ATOM 3448 N N . PRO B 1 215 ? 16.415 -22.373 12.408 1.00 90.88 329 PRO C N 1
ATOM 3449 C CA . PRO B 1 215 ? 15.161 -22.751 13.066 1.00 88.27 329 PRO C CA 1
ATOM 3450 C C . PRO B 1 215 ? 13.962 -22.836 12.125 1.00 85.00 329 PRO C C 1
ATOM 3451 O O . PRO B 1 215 ? 14.000 -22.359 10.990 1.00 77.04 329 PRO C O 1
ATOM 3455 N N . SER B 1 216 ? 12.891 -23.440 12.620 1.00 89.40 330 SER C N 1
ATOM 3456 C CA . SER B 1 216 ? 11.659 -23.570 11.857 1.00 89.49 330 SER C CA 1
ATOM 3457 C C . SER B 1 216 ? 10.788 -22.330 11.997 1.00 85.36 330 SER C C 1
ATOM 3458 O O . SER B 1 216 ? 10.964 -21.538 12.924 1.00 90.01 330 SER C O 1
ATOM 3461 N N . ILE B 1 217 ? 9.850 -22.169 11.070 1.00 83.24 331 ILE C N 1
ATOM 3462 C CA . ILE B 1 217 ? 8.861 -21.095 11.119 1.00 70.78 331 ILE C CA 1
ATOM 3463 C C . ILE B 1 217 ? 7.469 -21.672 11.245 1.00 62.60 331 ILE C C 1
ATOM 3464 O O . ILE B 1 217 ? 6.989 -22.299 10.308 1.00 62.91 331 ILE C O 1
ATOM 3469 N N . ALA B 1 218 ? 6.820 -21.452 12.385 1.00 64.08 332 ALA C N 1
ATOM 3470 C CA . ALA B 1 218 ? 5.474 -21.979 12.619 1.00 68.96 332 ALA C CA 1
ATOM 3471 C C . ALA B 1 218 ? 4.519 -21.634 11.474 1.00 66.84 332 ALA C C 1
ATOM 3472 O O . ALA B 1 218 ? 4.497 -20.493 10.999 1.00 57.92 332 ALA C O 1
ATOM 3474 N N . PRO B 1 219 ? 3.737 -22.631 11.026 1.00 67.34 333 PRO C N 1
ATOM 3475 C CA . PRO B 1 219 ? 2.731 -22.463 9.976 1.00 66.98 333 PRO C CA 1
ATOM 3476 C C . PRO B 1 219 ? 1.915 -21.200 10.182 1.00 67.58 333 PRO C C 1
ATOM 3477 O O . PRO B 1 219 ? 1.693 -20.458 9.234 1.00 62.26 333 PRO C O 1
ATOM 3481 N N . ASN B 1 220 ? 1.495 -20.954 11.416 1.00 70.41 334 ASN C N 1
ATOM 3482 C CA . ASN B 1 220 ? 0.682 -19.786 11.722 1.00 74.96 334 ASN C CA 1
ATOM 3483 C C . ASN B 1 220 ? 1.449 -18.479 11.578 1.00 71.55 334 ASN C C 1
ATOM 3484 O O . ASN B 1 220 ? 0.880 -17.465 11.176 1.00 70.94 334 ASN C O 1
ATOM 3489 N N . ALA B 1 221 ? 2.738 -18.506 11.905 1.00 68.34 335 ALA C N 1
ATOM 3490 C CA . ALA B 1 221 ? 3.597 -17.346 11.698 1.00 64.86 335 ALA C CA 1
ATOM 3491 C C . ALA B 1 221 ? 3.709 -17.051 10.204 1.00 58.93 335 ALA C C 1
ATOM 3492 O O . ALA B 1 221 ? 3.659 -15.898 9.781 1.00 55.79 335 ALA C O 1
ATOM 3494 N N . ILE B 1 222 ? 3.855 -18.105 9.409 1.00 58.08 336 ILE C N 1
ATOM 3495 C CA . ILE B 1 222 ? 3.807 -17.973 7.958 1.00 54.57 336 ILE C CA 1
ATOM 3496 C C . ILE B 1 222 ? 2.565 -17.204 7.534 1.00 55.77 336 ILE C C 1
ATOM 3497 O O . ILE B 1 222 ? 2.660 -16.175 6.860 1.00 50.15 336 ILE C O 1
ATOM 3502 N N . THR B 1 223 ? 1.397 -17.694 7.941 1.00 59.22 337 THR C N 1
ATOM 3503 C CA . THR B 1 223 ? 0.150 -17.069 7.517 1.00 65.96 337 THR C CA 1
ATOM 3504 C C . THR B 1 223 ? 0.084 -15.638 8.046 1.00 58.58 337 THR C C 1
ATOM 3505 O O . THR B 1 223 ? -0.524 -14.765 7.431 1.00 55.05 337 THR C O 1
ATOM 3509 N N . LYS B 1 224 ? 0.725 -15.395 9.181 1.00 55.60 338 LYS C N 1
ATOM 3510 C CA . LYS B 1 224 ? 0.796 -14.044 9.699 1.00 55.58 338 LYS C CA 1
ATOM 3511 C C . LYS B 1 224 ? 1.620 -13.180 8.742 1.00 56.86 338 LYS C C 1
ATOM 3512 O O . LYS B 1 224 ? 1.229 -12.056 8.418 1.00 54.25 338 LYS C O 1
ATOM 3518 N N . LEU B 1 225 ? 2.741 -13.722 8.267 1.00 43.22 339 LEU C N 1
ATOM 3519 C CA . LEU B 1 225 ? 3.609 -13.002 7.324 1.00 55.19 339 LEU C CA 1
ATOM 3520 C C . LEU B 1 225 ? 2.929 -12.731 5.970 1.00 54.77 339 LEU C C 1
ATOM 3521 O O . LEU B 1 225 ? 3.089 -11.648 5.395 1.00 55.41 339 LEU C O 1
ATOM 3526 N N . LEU B 1 226 ? 2.175 -13.711 5.469 1.00 47.09 340 LEU C N 1
ATOM 3527 C CA . LEU B 1 226 ? 1.538 -13.599 4.162 1.00 46.88 340 LEU C CA 1
ATOM 3528 C C . LEU B 1 226 ? 0.340 -12.648 4.149 1.00 48.32 340 LEU C C 1
ATOM 3529 O O . LEU B 1 226 ? -0.065 -12.187 3.088 1.00 57.51 340 LEU C O 1
ATOM 3534 N N . ASN B 1 227 ? -0.236 -12.355 5.312 1.00 47.28 341 ASN C N 1
ATOM 3535 C CA . ASN B 1 227 ? -1.454 -11.533 5.347 1.00 56.75 341 ASN C CA 1
ATOM 3536 C C . ASN B 1 227 ? -1.234 -10.100 5.792 1.00 59.72 341 ASN C C 1
ATOM 3537 O O . ASN B 1 227 ? -2.164 -9.426 6.220 1.00 73.67 341 ASN C O 1
ATOM 3542 N N . TYR B 1 228 ? 0.002 -9.645 5.698 1.00 52.68 342 TYR C N 1
ATOM 3543 C CA . TYR B 1 228 ? 0.342 -8.282 6.049 1.00 42.50 342 TYR C CA 1
ATOM 3544 C C . TYR B 1 228 ? 0.745 -7.626 4.746 1.00 48.12 342 TYR C C 1
ATOM 3545 O O . TYR B 1 228 ? 1.372 -8.275 3.910 1.00 47.18 342 TYR C O 1
ATOM 3554 N N . PRO B 1 229 ? 0.333 -6.361 4.537 1.00 54.44 343 PRO C N 1
ATOM 3555 C CA . PRO B 1 229 ? 0.531 -5.671 3.254 1.00 53.06 343 PRO C CA 1
ATOM 3556 C C . PRO B 1 229 ? 1.976 -5.228 2.975 1.00 54.85 343 PRO C C 1
ATOM 3557 O O . PRO B 1 229 ? 2.293 -4.900 1.819 1.00 46.88 343 PRO C O 1
ATOM 3561 N N . TRP B 1 230 ? 2.826 -5.237 4.000 1.00 42.21 344 TRP C N 1
ATOM 3562 C CA . TRP B 1 230 ? 4.224 -4.810 3.865 1.00 42.78 344 TRP C CA 1
ATOM 3563 C C . TRP B 1 230 ? 4.418 -3.472 3.158 1.00 44.34 344 TRP C C 1
ATOM 3564 O O . TRP B 1 230 ? 5.011 -3.424 2.081 1.00 46.14 344 TRP C O 1
ATOM 3575 N N . PRO B 1 231 ? 3.954 -2.375 3.778 1.00 53.46 345 PRO C N 1
ATOM 3576 C CA . PRO B 1 231 ? 4.203 -1.033 3.229 1.00 54.17 345 PRO C CA 1
ATOM 3577 C C . PRO B 1 231 ? 5.692 -0.727 3.027 1.00 55.15 345 PRO C C 1
ATOM 3578 O O . PRO B 1 231 ? 6.046 0.049 2.137 1.00 54.52 345 PRO C O 1
ATOM 3582 N N . GLY B 1 232 ? 6.550 -1.332 3.842 1.00 49.24 346 GLY C N 1
ATOM 3583 C CA . GLY B 1 232 ? 7.979 -1.151 3.684 1.00 48.33 346 GLY C CA 1
ATOM 3584 C C . GLY B 1 232 ? 8.632 -2.275 2.903 1.00 60.88 346 GLY C C 1
ATOM 3585 O O . GLY B 1 232 ? 9.861 -2.391 2.904 1.00 60.65 346 GLY C O 1
ATOM 3586 N N . ASN B 1 233 ? 7.811 -3.096 2.241 1.00 37.25 347 ASN C N 1
ATOM 3587 C CA . ASN B 1 233 ? 8.293 -4.229 1.447 1.00 41.10 347 ASN C CA 1
ATOM 3588 C C . ASN B 1 233 ? 9.428 -5.037 2.115 1.00 36.42 347 ASN C C 1
ATOM 3589 O O . ASN B 1 233 ? 9.334 -5.369 3.296 1.00 36.57 347 ASN C O 1
ATOM 3594 N N . VAL B 1 234 ? 10.485 -5.348 1.365 1.00 38.47 348 VAL C N 1
ATOM 3595 C CA . VAL B 1 234 ? 11.552 -6.232 1.849 1.00 42.10 348 VAL C CA 1
ATOM 3596 C C . VAL B 1 234 ? 12.355 -5.645 3.018 1.00 46.55 348 VAL C C 1
ATOM 3597 O O . VAL B 1 234 ? 12.778 -6.361 3.932 1.00 49.40 348 VAL C O 1
ATOM 3601 N N . ARG B 1 235 ? 12.555 -4.340 3.001 1.00 44.86 349 ARG C N 1
ATOM 3602 C CA . ARG B 1 235 ? 13.249 -3.699 4.105 1.00 49.66 349 ARG C CA 1
ATOM 3603 C C . ARG B 1 235 ? 12.494 -4.007 5.421 1.00 54.06 349 ARG C C 1
ATOM 3604 O O . ARG B 1 235 ? 13.093 -4.447 6.413 1.00 51.59 349 ARG C O 1
ATOM 3612 N N . GLU B 1 236 ? 11.174 -3.818 5.395 1.00 46.65 350 GLU C N 1
ATOM 3613 C CA . GLU B 1 236 ? 10.297 -4.138 6.526 1.00 43.42 350 GLU C CA 1
ATOM 3614 C C . GLU B 1 236 ? 10.355 -5.616 6.913 1.00 37.91 350 GLU C C 1
ATOM 3615 O O . GLU B 1 236 ? 10.490 -5.957 8.086 1.00 41.47 350 GLU C O 1
ATOM 3621 N N . LEU B 1 237 ? 10.240 -6.488 5.921 1.00 39.94 351 LEU C N 1
ATOM 3622 C CA . LEU B 1 237 ? 10.280 -7.922 6.162 1.00 44.24 351 LEU C CA 1
ATOM 3623 C C . LEU B 1 237 ? 11.579 -8.304 6.862 1.00 48.70 351 LEU C C 1
ATOM 3624 O O . LEU B 1 237 ? 11.558 -9.068 7.831 1.00 51.03 351 LEU C O 1
ATOM 3629 N N . ASP B 1 238 ? 12.696 -7.757 6.382 1.00 43.11 352 ASP C N 1
ATOM 3630 C CA . ASP B 1 238 ? 14.004 -8.011 6.987 1.00 49.98 352 ASP C CA 1
ATOM 3631 C C . ASP B 1 238 ? 14.028 -7.650 8.467 1.00 47.84 352 ASP C C 1
ATOM 3632 O O . ASP B 1 238 ? 14.602 -8.366 9.284 1.00 47.58 352 ASP C O 1
ATOM 3637 N N . ASN B 1 239 ? 13.410 -6.529 8.809 1.00 44.60 353 ASN C N 1
ATOM 3638 C CA . ASN B 1 239 ? 13.318 -6.139 10.207 1.00 38.03 353 ASN C CA 1
ATOM 3639 C C . ASN B 1 239 ? 12.509 -7.147 11.019 1.00 40.08 353 ASN C C 1
ATOM 3640 O O . ASN B 1 239 ? 12.945 -7.586 12.088 1.00 42.42 353 ASN C O 1
ATOM 3645 N N . VAL B 1 240 ? 11.347 -7.528 10.490 1.00 34.38 354 VAL C N 1
ATOM 3646 C CA . VAL B 1 240 ? 10.435 -8.396 11.209 1.00 32.81 354 VAL C CA 1
ATOM 3647 C C . VAL B 1 240 ? 11.124 -9.707 11.534 1.00 33.25 354 VAL C C 1
ATOM 3648 O O . VAL B 1 240 ? 11.010 -10.216 12.650 1.00 47.73 354 VAL C O 1
ATOM 3652 N N . VAL B 1 241 ? 11.875 -10.224 10.571 1.00 33.55 355 VAL C N 1
ATOM 3653 C CA . VAL B 1 241 ? 12.516 -11.520 10.703 1.00 44.69 355 VAL C CA 1
ATOM 3654 C C . VAL B 1 241 ? 13.711 -11.460 11.646 1.00 50.06 355 VAL C C 1
ATOM 3655 O O . VAL B 1 241 ? 13.900 -12.351 12.473 1.00 60.41 355 VAL C O 1
ATOM 3659 N N . GLN B 1 242 ? 14.515 -10.412 11.524 1.00 54.52 356 GLN C N 1
ATOM 3660 C CA . GLN B 1 242 ? 15.627 -10.223 12.446 1.00 52.65 356 GLN C CA 1
ATOM 3661 C C . GLN B 1 242 ? 15.098 -10.101 13.870 1.00 49.64 356 GLN C C 1
ATOM 3662 O O . GLN B 1 242 ? 15.617 -10.726 14.779 1.00 47.87 356 GLN C O 1
ATOM 3668 N N . ARG B 1 243 ? 14.054 -9.294 14.041 1.00 52.86 357 ARG C N 1
ATOM 3669 C CA . ARG B 1 243 ? 13.400 -9.141 15.330 1.00 49.70 357 ARG C CA 1
ATOM 3670 C C . ARG B 1 243 ? 12.901 -10.495 15.846 1.00 48.36 357 ARG C C 1
ATOM 3671 O O . ARG B 1 243 ? 13.033 -10.803 17.033 1.00 36.86 357 ARG C O 1
ATOM 3679 N N . ALA B 1 244 ? 12.356 -11.306 14.942 1.00 43.06 358 ALA C N 1
ATOM 3680 C CA . ALA B 1 244 ? 11.861 -12.628 15.298 1.00 46.47 358 ALA C CA 1
ATOM 3681 C C . ALA B 1 244 ? 12.971 -13.511 15.846 1.00 41.89 358 ALA C C 1
ATOM 3682 O O . ALA B 1 244 ? 12.792 -14.211 16.831 1.00 52.15 358 ALA C O 1
ATOM 3684 N N . LEU B 1 245 ? 14.122 -13.458 15.194 1.00 42.04 359 LEU C N 1
ATOM 3685 C CA . LEU B 1 245 ? 15.306 -14.174 15.643 1.00 47.27 359 LEU C CA 1
ATOM 3686 C C . LEU B 1 245 ? 15.773 -13.745 17.025 1.00 50.27 359 LEU C C 1
ATOM 3687 O O . LEU B 1 245 ? 16.257 -14.565 17.781 1.00 56.37 359 LEU C O 1
ATOM 3692 N N . ILE B 1 246 ? 15.659 -12.458 17.342 1.00 50.70 360 ILE C N 1
ATOM 3693 C CA . ILE B 1 246 ? 16.067 -11.970 18.658 1.00 39.92 360 ILE C CA 1
ATOM 3694 C C . ILE B 1 246 ? 15.117 -12.510 19.719 1.00 40.45 360 ILE C C 1
ATOM 3695 O O . ILE B 1 246 ? 15.544 -12.988 20.759 1.00 56.93 360 ILE C O 1
ATOM 3700 N N . LEU B 1 247 ? 13.819 -12.449 19.432 1.00 48.34 361 LEU C N 1
ATOM 3701 C CA . LEU B 1 247 ? 12.802 -12.983 20.326 1.00 40.19 361 LEU C CA 1
ATOM 3702 C C . LEU B 1 247 ? 12.894 -14.502 20.353 1.00 58.79 361 LEU C C 1
ATOM 3703 O O . LEU B 1 247 ? 12.250 -15.144 21.176 1.00 70.19 361 LEU C O 1
ATOM 3708 N N . SER B 1 248 ? 13.648 -15.043 19.391 1.00 66.14 362 SER C N 1
ATOM 3709 C CA . SER B 1 248 ? 14.483 -16.270 19.495 1.00 81.48 362 SER C CA 1
ATOM 3710 C C . SER B 1 248 ? 14.123 -17.414 18.543 1.00 82.35 362 SER C C 1
ATOM 3711 O O . SER B 1 248 ? 13.096 -17.379 17.846 1.00 53.12 362 SER C O 1
ATOM 3714 N N . GLU B 1 249 ? 15.001 -18.425 18.555 1.00 88.25 363 GLU C N 1
ATOM 3715 C CA . GLU B 1 249 ? 15.264 -19.297 17.397 1.00 81.98 363 GLU C CA 1
ATOM 3716 C C . GLU B 1 249 ? 14.263 -20.407 17.123 1.00 83.87 363 GLU C C 1
ATOM 3717 O O . GLU B 1 249 ? 14.587 -21.587 17.258 1.00 86.95 363 GLU C O 1
ATOM 3723 N N . ASN B 1 250 ? 13.078 -19.999 16.679 1.00 84.18 364 ASN C N 1
ATOM 3724 C CA . ASN B 1 250 ? 11.985 -20.884 16.291 1.00 86.62 364 ASN C CA 1
ATOM 3725 C C . ASN B 1 250 ? 10.741 -20.028 16.135 1.00 80.35 364 ASN C C 1
ATOM 3726 O O . ASN B 1 250 ? 9.964 -19.881 17.078 1.00 80.71 364 ASN C O 1
ATOM 3731 N N . GLY B 1 251 ? 10.581 -19.435 14.955 1.00 77.69 365 GLY C N 1
ATOM 3732 C CA . GLY B 1 251 ? 9.501 -18.500 14.702 1.00 73.02 365 GLY C CA 1
ATOM 3733 C C . GLY B 1 251 ? 8.127 -19.037 15.071 1.00 64.04 365 GLY C C 1
ATOM 3734 O O . GLY B 1 251 ? 7.685 -20.042 14.524 1.00 68.36 365 GLY C O 1
ATOM 3735 N N . HIS B 1 252 ? 7.467 -18.371 16.017 1.00 52.78 366 HIS C N 1
ATOM 3736 C CA . HIS B 1 252 ? 6.077 -18.658 16.358 1.00 59.03 366 HIS C CA 1
ATOM 3737 C C . HIS B 1 252 ? 5.180 -17.438 16.174 1.00 68.59 366 HIS C C 1
ATOM 3738 O O . HIS B 1 252 ? 4.227 -17.455 15.393 1.00 67.71 366 HIS C O 1
ATOM 3745 N N . ILE B 1 253 ? 5.480 -16.388 16.922 1.00 78.87 367 ILE C N 1
ATOM 3746 C CA . ILE B 1 253 ? 4.822 -15.108 16.742 1.00 75.06 367 ILE C CA 1
ATOM 3747 C C . ILE B 1 253 ? 5.809 -14.012 17.078 1.00 74.05 367 ILE C C 1
ATOM 3748 O O . ILE B 1 253 ? 6.245 -13.851 18.235 1.00 43.73 367 ILE C O 1
ATOM 3753 N N . GLN B 1 254 ? 6.206 -13.313 16.020 1.00 59.61 368 GLN C N 1
ATOM 3754 C CA . GLN B 1 254 ? 6.952 -12.088 16.115 1.00 51.68 368 GLN C CA 1
ATOM 3755 C C . GLN B 1 254 ? 6.386 -11.207 15.003 1.00 57.40 368 GLN C C 1
ATOM 3756 O O . GLN B 1 254 ? 5.905 -11.735 14.000 1.00 56.71 368 GLN C O 1
ATOM 3762 N N . SER B 1 255 ? 6.366 -9.883 15.200 1.00 55.89 369 SER C N 1
ATOM 3763 C CA . SER B 1 255 ? 5.332 -9.086 14.542 1.00 64.30 369 SER C CA 1
ATOM 3764 C C . SER B 1 255 ? 5.583 -7.586 14.334 1.00 65.78 369 SER C C 1
ATOM 3765 O O . SER B 1 255 ? 6.671 -7.083 14.601 1.00 63.94 369 SER C O 1
ATOM 3768 N N . GLU B 1 256 ? 4.539 -6.886 13.876 1.00 64.87 370 GLU C N 1
ATOM 3769 C CA . GLU B 1 256 ? 4.691 -5.574 13.251 1.00 66.39 370 GLU C CA 1
ATOM 3770 C C . GLU B 1 256 ? 3.614 -4.532 13.544 1.00 69.10 370 GLU C C 1
ATOM 3771 O O . GLU B 1 256 ? 3.554 -3.510 12.855 1.00 67.37 370 GLU C O 1
ATOM 3777 N N . HIS B 1 257 ? 2.754 -4.806 14.521 1.00 78.08 371 HIS C N 1
ATOM 3778 C CA . HIS B 1 257 ? 1.964 -3.768 15.194 1.00 96.21 371 HIS C CA 1
ATOM 3779 C C . HIS B 1 257 ? 1.271 -4.347 16.435 1.00 101.24 371 HIS C C 1
ATOM 3780 O O . HIS B 1 257 ? 0.246 -5.024 16.336 1.00 103.28 371 HIS C O 1
ATOM 3787 N N . ILE B 1 258 ? 1.855 -4.071 17.601 1.00 99.80 372 ILE C N 1
ATOM 3788 C CA . ILE B 1 258 ? 1.366 -4.573 18.887 1.00 108.02 372 ILE C CA 1
ATOM 3789 C C . ILE B 1 258 ? -0.117 -4.247 19.143 1.00 116.82 372 ILE C C 1
ATOM 3790 O O . ILE B 1 258 ? -0.829 -5.016 19.800 1.00 112.81 372 ILE C O 1
ATOM 3795 N N . LEU B 1 259 ? -0.585 -3.126 18.597 1.00 126.40 373 LEU C N 1
ATOM 3796 C CA . LEU B 1 259 ? -1.981 -2.711 18.748 1.00 135.99 373 LEU C CA 1
ATOM 3797 C C . LEU B 1 259 ? -2.942 -3.726 18.134 1.00 140.67 373 LEU C C 1
ATOM 3798 O O . LEU B 1 259 ? -2.549 -4.551 17.308 1.00 139.29 373 LEU C O 1
ATOM 3800 N N . MET C 1 17 ? 17.609 12.412 -45.063 1.00 109.24 131 MET B N 1
ATOM 3801 C CA . MET C 1 17 ? 17.919 11.072 -45.549 1.00 113.57 131 MET B CA 1
ATOM 3802 C C . MET C 1 17 ? 16.792 10.088 -45.214 1.00 122.97 131 MET B C 1
ATOM 3803 O O . MET C 1 17 ? 16.044 10.296 -44.258 1.00 119.88 131 MET B O 1
ATOM 3805 N N . VAL C 1 18 ? 16.695 9.024 -46.013 1.00 132.73 132 VAL B N 1
ATOM 3806 C CA . VAL C 1 18 ? 15.715 7.931 -45.869 1.00 137.04 132 VAL B CA 1
ATOM 3807 C C . VAL C 1 18 ? 14.274 8.391 -45.543 1.00 114.44 132 VAL B C 1
ATOM 3808 O O . VAL C 1 18 ? 13.788 8.253 -44.415 1.00 109.75 132 VAL B O 1
ATOM 3812 N N . VAL C 1 19 ? 13.590 8.927 -46.554 1.00 93.18 133 VAL B N 1
ATOM 3813 C CA . VAL C 1 19 ? 12.223 9.433 -46.381 1.00 76.52 133 VAL B CA 1
ATOM 3814 C C . VAL C 1 19 ? 11.270 8.955 -47.474 1.00 69.93 133 VAL B C 1
ATOM 3815 O O . VAL C 1 19 ? 11.705 8.492 -48.526 1.00 69.55 133 VAL B O 1
ATOM 3819 N N . ALA C 1 20 ? 9.969 9.088 -47.232 1.00 66.15 134 ALA B N 1
ATOM 3820 C CA . ALA C 1 20 ? 8.976 8.640 -48.206 1.00 72.11 134 ALA B CA 1
ATOM 3821 C C . ALA C 1 20 ? 7.733 9.539 -48.284 1.00 78.15 134 ALA B C 1
ATOM 3822 O O . ALA C 1 20 ? 7.177 9.721 -49.366 1.00 85.17 134 ALA B O 1
ATOM 3824 N N . ASP C 1 21 ? 7.294 10.088 -47.154 1.00 70.85 135 ASP B N 1
ATOM 3825 C CA . ASP C 1 21 ? 6.107 10.943 -47.137 1.00 67.73 135 ASP B CA 1
ATOM 3826 C C . ASP C 1 21 ? 6.318 12.134 -48.055 1.00 64.77 135 ASP B C 1
ATOM 3827 O O . ASP C 1 21 ? 7.370 12.783 -48.017 1.00 65.06 135 ASP B O 1
ATOM 3832 N N . THR C 1 22 ? 5.318 12.403 -48.887 1.00 60.32 136 THR B N 1
ATOM 3833 C CA . THR C 1 22 ? 5.397 13.480 -49.864 1.00 64.28 136 THR B CA 1
ATOM 3834 C C . THR C 1 22 ? 5.658 14.811 -49.163 1.00 62.39 136 THR B C 1
ATOM 3835 O O . THR C 1 22 ? 6.364 15.675 -49.683 1.00 60.19 136 THR B O 1
ATOM 3839 N N . LYS C 1 23 ? 5.090 14.955 -47.971 1.00 64.36 137 LYS B N 1
ATOM 3840 C CA . LYS C 1 23 ? 5.326 16.117 -47.124 1.00 63.33 137 LYS B CA 1
ATOM 3841 C C . LYS C 1 23 ? 6.818 16.289 -46.877 1.00 61.43 137 LYS B C 1
ATOM 3842 O O . LYS C 1 23 ? 7.357 17.392 -47.020 1.00 65.95 137 LYS B O 1
ATOM 3848 N N . SER C 1 24 ? 7.479 15.185 -46.528 1.00 53.77 138 SER B N 1
ATOM 3849 C CA . SER C 1 24 ? 8.920 15.177 -46.283 1.00 56.49 138 SER B CA 1
ATOM 3850 C C . SER C 1 24 ? 9.719 15.463 -47.547 1.00 55.23 138 SER B C 1
ATOM 3851 O O . SER C 1 24 ? 10.715 16.187 -47.525 1.00 51.84 138 SER B O 1
ATOM 3854 N N . LEU C 1 25 ? 9.283 14.872 -48.649 1.00 59.34 139 LEU B N 1
ATOM 3855 C CA . LEU C 1 25 ? 9.967 15.051 -49.917 1.00 52.92 139 LEU B CA 1
ATOM 3856 C C . LEU C 1 25 ? 9.918 16.500 -50.375 1.00 54.18 139 LEU B C 1
ATOM 3857 O O . LEU C 1 25 ? 10.870 16.994 -50.976 1.00 54.69 139 LEU B O 1
ATOM 3862 N N . LYS C 1 26 ? 8.824 17.191 -50.074 1.00 42.65 140 LYS B N 1
ATOM 3863 C CA . LYS C 1 26 ? 8.728 18.595 -50.448 1.00 53.48 140 LYS B CA 1
ATOM 3864 C C . LYS C 1 26 ? 9.697 19.414 -49.602 1.00 46.09 140 LYS B C 1
ATOM 3865 O O . LYS C 1 26 ? 10.343 20.331 -50.092 1.00 45.42 140 LYS B O 1
ATOM 3871 N N . LEU C 1 27 ? 9.782 19.081 -48.323 1.00 49.23 141 LEU B N 1
ATOM 3872 C CA . LEU C 1 27 ? 10.728 19.753 -47.448 1.00 54.71 141 LEU B CA 1
ATOM 3873 C C . LEU C 1 27 ? 12.149 19.577 -47.958 1.00 49.52 141 LEU B C 1
ATOM 3874 O O . LEU C 1 27 ? 12.893 20.546 -48.052 1.00 49.84 141 LEU B O 1
ATOM 3879 N N . LEU C 1 28 ? 12.512 18.342 -48.296 1.00 47.43 142 LEU B N 1
ATOM 3880 C CA . LEU C 1 28 ? 13.844 18.048 -48.821 1.00 60.75 142 LEU B CA 1
ATOM 3881 C C . LEU C 1 28 ? 14.158 18.811 -50.110 1.00 56.06 142 LEU B C 1
ATOM 3882 O O . LEU C 1 28 ? 15.290 19.265 -50.305 1.00 51.59 142 LEU B O 1
ATOM 3887 N N . ALA C 1 29 ? 13.162 18.945 -50.984 1.00 48.64 143 ALA B N 1
ATOM 3888 C CA . ALA C 1 29 ? 13.335 19.697 -52.226 1.00 51.01 143 ALA B CA 1
ATOM 3889 C C . ALA C 1 29 ? 13.481 21.197 -51.929 1.00 54.28 143 ALA B C 1
ATOM 3890 O O . ALA C 1 29 ? 14.222 21.915 -52.607 1.00 53.36 143 ALA B O 1
ATOM 3892 N N . LEU C 1 30 ? 12.775 21.661 -50.904 1.00 46.68 144 LEU B N 1
ATOM 3893 C CA . LEU C 1 30 ? 12.932 23.024 -50.417 1.00 48.30 144 LEU B CA 1
ATOM 3894 C C . LEU C 1 30 ? 14.363 23.209 -49.897 1.00 49.37 144 LEU B C 1
ATOM 3895 O O . LEU C 1 30 ? 14.998 24.255 -50.101 1.00 46.51 144 LEU B O 1
ATOM 3900 N N . ALA C 1 31 ? 14.869 22.175 -49.237 1.00 43.98 145 ALA B N 1
ATOM 3901 C CA . ALA C 1 31 ? 16.187 22.248 -48.622 1.00 47.82 145 ALA B CA 1
ATOM 3902 C C . ALA C 1 31 ? 17.243 22.327 -49.706 1.00 56.32 145 ALA B C 1
ATOM 3903 O O . ALA C 1 31 ? 18.255 23.009 -49.555 1.00 54.68 145 ALA B O 1
ATOM 3905 N N . ASP C 1 32 ? 16.995 21.630 -50.811 1.00 57.11 146 ASP B N 1
ATOM 3906 C CA . ASP C 1 32 ? 17.941 21.628 -51.907 1.00 59.55 146 ASP B CA 1
ATOM 3907 C C . ASP C 1 32 ? 18.056 23.005 -52.531 1.00 49.80 146 ASP B C 1
ATOM 3908 O O . ASP C 1 32 ? 19.119 23.391 -53.002 1.00 52.53 146 ASP B O 1
ATOM 3913 N N . LYS C 1 33 ? 16.969 23.762 -52.521 1.00 51.93 147 LYS B N 1
ATOM 3914 C CA . LYS C 1 33 ? 17.057 25.122 -53.018 1.00 52.48 147 LYS B CA 1
ATOM 3915 C C . LYS C 1 33 ? 17.923 25.992 -52.108 1.00 55.67 147 LYS B C 1
ATOM 3916 O O . LYS C 1 33 ? 18.749 26.758 -52.608 1.00 56.51 147 LYS B O 1
ATOM 3922 N N . VAL C 1 34 ? 17.753 25.888 -50.787 1.00 51.44 148 VAL B N 1
ATOM 3923 C CA . VAL C 1 34 ? 18.572 26.723 -49.906 1.00 54.03 148 VAL B CA 1
ATOM 3924 C C . VAL C 1 34 ? 20.004 26.300 -49.835 1.00 40.25 148 VAL B C 1
ATOM 3925 O O . VAL C 1 34 ? 20.876 27.145 -49.703 1.00 51.95 148 VAL B O 1
ATOM 3929 N N . ALA C 1 35 ? 20.238 24.992 -49.865 1.00 42.57 149 ALA B N 1
ATOM 3930 C CA . ALA C 1 35 ? 21.599 24.460 -49.704 1.00 43.31 149 ALA B CA 1
ATOM 3931 C C . ALA C 1 35 ? 22.535 25.069 -50.720 1.00 48.63 149 ALA B C 1
ATOM 3932 O O . ALA C 1 35 ? 23.713 25.252 -50.453 1.00 62.71 149 ALA B O 1
ATOM 3934 N N . LYS C 1 36 ? 22.004 25.412 -51.887 1.00 45.48 150 LYS B N 1
ATOM 3935 C CA . LYS C 1 36 ? 22.858 25.923 -52.948 1.00 61.19 150 LYS B CA 1
ATOM 3936 C C . LYS C 1 36 ? 23.301 27.338 -52.613 1.00 53.94 150 LYS B C 1
ATOM 3937 O O . LYS C 1 36 ? 24.301 27.826 -53.137 1.00 56.41 150 LYS B O 1
ATOM 3943 N N . THR C 1 37 ? 22.573 27.972 -51.702 1.00 44.67 151 THR B N 1
ATOM 3944 C CA . THR C 1 37 ? 22.876 29.340 -51.291 1.00 44.14 151 THR B CA 1
ATOM 3945 C C . THR C 1 37 ? 23.654 29.394 -49.987 1.00 46.86 151 THR B C 1
ATOM 3946 O O . THR C 1 37 ? 23.969 28.360 -49.400 1.00 52.60 151 THR B O 1
ATOM 3950 N N . ASP C 1 38 ? 23.949 30.605 -49.527 1.00 49.35 152 ASP B N 1
ATOM 3951 C CA . ASP C 1 38 ? 24.668 30.785 -48.267 1.00 55.94 152 ASP B CA 1
ATOM 3952 C C . ASP C 1 38 ? 23.775 31.288 -47.118 1.00 46.83 152 ASP B C 1
ATOM 3953 O O . ASP C 1 38 ? 24.276 31.716 -46.080 1.00 49.79 152 ASP B O 1
ATOM 3958 N N . ALA C 1 39 ? 22.463 31.210 -47.304 1.00 45.49 153 ALA B N 1
ATOM 3959 C CA . ALA C 1 39 ? 21.488 31.671 -46.308 1.00 44.44 153 ALA B CA 1
ATOM 3960 C C . ALA C 1 39 ? 21.486 30.859 -45.009 1.00 48.14 153 ALA B C 1
ATOM 3961 O O . ALA C 1 39 ? 21.666 29.642 -45.014 1.00 47.62 153 ALA B O 1
ATOM 3963 N N . ASN C 1 40 ? 21.182 31.527 -43.917 1.00 45.89 154 ASN B N 1
ATOM 3964 C CA . ASN C 1 40 ? 20.942 30.879 -42.660 1.00 43.64 154 ASN B CA 1
ATOM 3965 C C . ASN C 1 40 ? 19.675 30.099 -42.737 1.00 43.61 154 ASN B C 1
ATOM 3966 O O . ASN C 1 40 ? 18.726 30.559 -43.294 1.00 46.04 154 ASN B O 1
ATOM 3971 N N . VAL C 1 41 ? 19.665 28.913 -42.183 1.00 35.27 155 VAL B N 1
ATOM 3972 C CA . VAL C 1 41 ? 18.482 28.099 -42.200 1.00 44.55 155 VAL B CA 1
ATOM 3973 C C . VAL C 1 41 ? 18.009 27.748 -40.809 1.00 39.16 155 VAL B C 1
ATOM 3974 O O . VAL C 1 41 ? 18.775 27.307 -40.015 1.00 38.59 155 VAL B O 1
ATOM 3978 N N . MET C 1 42 ? 16.735 27.950 -40.531 1.00 40.24 156 MET B N 1
ATOM 3979 C CA . MET C 1 42 ? 16.150 27.552 -39.277 1.00 40.77 156 MET B CA 1
ATOM 3980 C C . MET C 1 42 ? 15.249 26.349 -39.435 1.00 44.25 156 MET B C 1
ATOM 3981 O O . MET C 1 42 ? 14.388 26.340 -40.259 1.00 43.38 156 MET B O 1
ATOM 3986 N N . ILE C 1 43 ? 15.457 25.334 -38.632 1.00 38.76 157 ILE B N 1
ATOM 3987 C CA . ILE C 1 43 ? 14.680 24.145 -38.768 1.00 42.89 157 ILE B CA 1
ATOM 3988 C C . ILE C 1 43 ? 13.795 23.961 -37.574 1.00 49.64 157 ILE B C 1
ATOM 3989 O O . ILE C 1 43 ? 14.273 23.767 -36.485 1.00 41.97 157 ILE B O 1
ATOM 3994 N N . LEU C 1 44 ? 12.492 24.032 -37.799 1.00 47.34 158 LEU B N 1
ATOM 3995 C CA . LEU C 1 44 ? 11.524 23.967 -36.733 1.00 46.89 158 LEU B CA 1
ATOM 3996 C C . LEU C 1 44 ? 10.978 22.584 -36.608 1.00 45.31 158 LEU B C 1
ATOM 3997 O O . LEU C 1 44 ? 11.315 21.747 -37.380 1.00 48.33 158 LEU B O 1
ATOM 4002 N N . GLY C 1 45 ? 10.146 22.338 -35.621 1.00 46.18 159 GLY B N 1
ATOM 4003 C CA . GLY C 1 45 ? 9.667 20.986 -35.396 1.00 41.34 159 GLY B CA 1
ATOM 4004 C C . GLY C 1 45 ? 10.110 20.486 -34.037 1.00 49.90 159 GLY B C 1
ATOM 4005 O O . GLY C 1 45 ? 10.969 21.090 -33.386 1.00 48.54 159 GLY B O 1
ATOM 4006 N N . PRO C 1 46 ? 9.518 19.381 -33.582 1.00 51.40 160 PRO B N 1
ATOM 4007 C CA . PRO C 1 46 ? 9.803 18.949 -32.212 1.00 48.79 160 PRO B CA 1
ATOM 4008 C C . PRO C 1 46 ? 11.233 18.427 -32.083 1.00 50.76 160 PRO B C 1
ATOM 4009 O O . PRO C 1 46 ? 11.848 18.058 -33.078 1.00 48.97 160 PRO B O 1
ATOM 4013 N N . SER C 1 47 ? 11.771 18.431 -30.871 1.00 50.25 161 SER B N 1
ATOM 4014 C CA . SER C 1 47 ? 13.092 17.864 -30.643 1.00 57.81 161 SER B CA 1
ATOM 4015 C C . SER C 1 47 ? 13.047 16.361 -30.885 1.00 68.85 161 SER B C 1
ATOM 4016 O O . SER C 1 47 ? 11.975 15.748 -30.799 1.00 69.67 161 SER B O 1
ATOM 4019 N N . GLY C 1 48 ? 14.209 15.775 -31.168 1.00 67.40 162 GLY B N 1
ATOM 4020 C CA . GLY C 1 48 ? 14.321 14.344 -31.387 1.00 68.54 162 GLY B CA 1
ATOM 4021 C C . GLY C 1 48 ? 13.352 13.853 -32.449 1.00 66.13 162 GLY B C 1
ATOM 4022 O O . GLY C 1 48 ? 12.670 12.843 -32.258 1.00 57.28 162 GLY B O 1
ATOM 4023 N N . SER C 1 49 ? 13.283 14.585 -33.561 1.00 63.93 163 SER B N 1
ATOM 4024 C CA . SER C 1 49 ? 12.382 14.257 -34.653 1.00 62.60 163 SER B CA 1
ATOM 4025 C C . SER C 1 49 ? 13.145 14.163 -35.959 1.00 61.97 163 SER B C 1
ATOM 4026 O O . SER C 1 49 ? 12.538 14.098 -37.019 1.00 60.94 163 SER B O 1
ATOM 4029 N N . GLY C 1 50 ? 14.473 14.189 -35.881 1.00 60.76 164 GLY B N 1
ATOM 4030 C CA . GLY C 1 50 ? 15.312 13.939 -37.042 1.00 63.46 164 GLY B CA 1
ATOM 4031 C C . GLY C 1 50 ? 15.991 15.120 -37.721 1.00 65.19 164 GLY B C 1
ATOM 4032 O O . GLY C 1 50 ? 16.570 14.958 -38.795 1.00 71.79 164 GLY B O 1
ATOM 4033 N N . LYS C 1 51 ? 15.943 16.297 -37.104 1.00 64.34 165 LYS B N 1
ATOM 4034 C CA . LYS C 1 51 ? 16.517 17.507 -37.699 1.00 61.98 165 LYS B CA 1
ATOM 4035 C C . LYS C 1 51 ? 17.988 17.373 -38.029 1.00 72.49 165 LYS B C 1
ATOM 4036 O O . LYS C 1 51 ? 18.483 18.023 -38.949 1.00 81.61 165 LYS B O 1
ATOM 4042 N N . GLU C 1 52 ? 18.676 16.541 -37.284 1.00 74.43 166 GLU B N 1
ATOM 4043 C CA . GLU C 1 52 ? 20.111 16.447 -37.367 1.00 78.12 166 GLU B CA 1
ATOM 4044 C C . GLU C 1 52 ? 20.575 16.165 -38.763 1.00 81.38 166 GLU B C 1
ATOM 4045 O O . GLU C 1 52 ? 21.572 16.681 -39.212 1.00 86.40 166 GLU B O 1
ATOM 4051 N N . VAL C 1 53 ? 19.850 15.318 -39.447 1.00 72.68 167 VAL B N 1
ATOM 4052 C CA . VAL C 1 53 ? 20.281 14.863 -40.753 1.00 71.14 167 VAL B CA 1
ATOM 4053 C C . VAL C 1 53 ? 19.868 15.836 -41.849 1.00 76.95 167 VAL B C 1
ATOM 4054 O O . VAL C 1 53 ? 20.582 15.998 -42.836 1.00 83.16 167 VAL B O 1
ATOM 4058 N N . MET C 1 54 ? 18.726 16.490 -41.660 1.00 72.30 168 MET B N 1
ATOM 4059 C CA . MET C 1 54 ? 18.270 17.548 -42.557 1.00 62.86 168 MET B CA 1
ATOM 4060 C C . MET C 1 54 ? 19.318 18.674 -42.654 1.00 58.27 168 MET B C 1
ATOM 4061 O O . MET C 1 54 ? 19.564 19.209 -43.738 1.00 57.14 168 MET B O 1
ATOM 4066 N N . SER C 1 55 ? 19.939 19.007 -41.521 1.00 46.44 169 SER B N 1
ATOM 4067 C CA . SER C 1 55 ? 21.062 19.948 -41.481 1.00 42.90 169 SER B CA 1
ATOM 4068 C C . SER C 1 55 ? 22.253 19.373 -42.238 1.00 46.97 169 SER B C 1
ATOM 4069 O O . SER C 1 55 ? 22.863 20.043 -43.078 1.00 45.12 169 SER B O 1
ATOM 4072 N N . ARG C 1 56 ? 22.534 18.117 -41.953 1.00 50.35 170 ARG B N 1
ATOM 4073 C CA . ARG C 1 56 ? 23.600 17.389 -42.595 1.00 56.22 170 ARG B CA 1
ATOM 4074 C C . ARG C 1 56 ? 23.335 17.272 -44.067 1.00 53.85 170 ARG B C 1
ATOM 4075 O O . ARG C 1 56 ? 24.188 17.482 -44.877 1.00 56.47 170 ARG B O 1
ATOM 4083 N N . TYR C 1 57 ? 22.110 16.975 -44.406 1.00 52.66 171 TYR B N 1
ATOM 4084 C CA . TYR C 1 57 ? 21.696 16.964 -45.779 1.00 51.38 171 TYR B CA 1
ATOM 4085 C C . TYR C 1 57 ? 22.051 18.272 -46.430 1.00 52.09 171 TYR B C 1
ATOM 4086 O O . TYR C 1 57 ? 22.743 18.304 -47.410 1.00 55.52 171 TYR B O 1
ATOM 4095 N N . ILE C 1 58 ? 21.560 19.358 -45.871 1.00 49.66 172 ILE B N 1
ATOM 4096 C CA . ILE C 1 58 ? 21.787 20.701 -46.400 1.00 44.77 172 ILE B CA 1
ATOM 4097 C C . ILE C 1 58 ? 23.276 20.973 -46.681 1.00 44.96 172 ILE B C 1
ATOM 4098 O O . ILE C 1 58 ? 23.629 21.524 -47.725 1.00 52.05 172 ILE B O 1
ATOM 4103 N N . HIS C 1 59 ? 24.143 20.559 -45.764 1.00 44.31 173 HIS B N 1
ATOM 4104 C CA . HIS C 1 59 ? 25.574 20.806 -45.914 1.00 51.27 173 HIS B CA 1
ATOM 4105 C C . HIS C 1 59 ? 26.115 20.012 -47.096 1.00 54.82 173 HIS B C 1
ATOM 4106 O O . HIS C 1 59 ? 26.897 20.521 -47.895 1.00 54.46 173 HIS B O 1
ATOM 4113 N N . ASN C 1 60 ? 25.674 18.765 -47.216 1.00 61.12 174 ASN B N 1
ATOM 4114 C CA . ASN C 1 60 ? 26.134 17.905 -48.296 1.00 55.58 174 ASN B CA 1
ATOM 4115 C C . ASN C 1 60 ? 25.665 18.389 -49.667 1.00 54.60 174 ASN B C 1
ATOM 4116 O O . ASN C 1 60 ? 26.330 18.154 -50.669 1.00 56.36 174 ASN B O 1
ATOM 4121 N N . ALA C 1 61 ? 24.529 19.079 -49.707 1.00 53.64 175 ALA B N 1
ATOM 4122 C CA . ALA C 1 61 ? 23.992 19.566 -50.974 1.00 55.47 175 ALA B CA 1
ATOM 4123 C C . ALA C 1 61 ? 24.507 20.959 -51.285 1.00 58.69 175 ALA B C 1
ATOM 4124 O O . ALA C 1 61 ? 24.238 21.499 -52.356 1.00 66.64 175 ALA B O 1
ATOM 4126 N N . SER C 1 62 ? 25.245 21.531 -50.338 1.00 53.26 176 SER B N 1
ATOM 4127 C CA . SER C 1 62 ? 25.807 22.867 -50.476 1.00 47.88 176 SER B CA 1
ATOM 4128 C C . SER C 1 62 ? 27.183 22.818 -51.119 1.00 55.70 176 SER B C 1
ATOM 4129 O O . SER C 1 62 ? 27.835 21.778 -51.106 1.00 62.10 176 SER B O 1
ATOM 4132 N N . PRO C 1 63 ? 27.644 23.955 -51.661 1.00 61.17 177 PRO B N 1
ATOM 4133 C CA . PRO C 1 63 ? 29.009 24.064 -52.194 1.00 58.31 177 PRO B CA 1
ATOM 4134 C C . PRO C 1 63 ? 30.090 23.864 -51.132 1.00 61.50 177 PRO B C 1
ATOM 4135 O O . PRO C 1 63 ? 31.270 23.770 -51.487 1.00 68.72 177 PRO B O 1
ATOM 4139 N N . ARG C 1 64 ? 29.693 23.818 -49.860 1.00 55.04 178 ARG B N 1
ATOM 4140 C CA . ARG C 1 64 ? 30.636 23.667 -48.741 1.00 60.83 178 ARG B CA 1
ATOM 4141 C C . ARG C 1 64 ? 30.753 22.231 -48.290 1.00 53.75 178 ARG B C 1
ATOM 4142 O O . ARG C 1 64 ? 31.360 21.959 -47.251 1.00 46.63 178 ARG B O 1
ATOM 4150 N N . LYS C 1 65 ? 30.129 21.329 -49.042 1.00 51.52 179 LYS B N 1
ATOM 4151 C CA . LYS C 1 65 ? 30.047 19.921 -48.654 1.00 59.88 179 LYS B CA 1
ATOM 4152 C C . LYS C 1 65 ? 31.404 19.339 -48.232 1.00 60.39 179 LYS B C 1
ATOM 4153 O O . LYS C 1 65 ? 31.461 18.502 -47.338 1.00 56.42 179 LYS B O 1
ATOM 4159 N N . GLU C 1 66 ? 32.493 19.805 -48.839 1.00 66.61 180 GLU B N 1
ATOM 4160 C CA . GLU C 1 66 ? 33.825 19.315 -48.473 1.00 74.10 180 GLU B CA 1
ATOM 4161 C C . GLU C 1 66 ? 34.373 19.973 -47.209 1.00 73.86 180 GLU B C 1
ATOM 4162 O O . GLU C 1 66 ? 35.352 19.498 -46.631 1.00 80.56 180 GLU B O 1
ATOM 4168 N N . GLY C 1 67 ? 33.741 21.064 -46.787 1.00 65.26 181 GLY B N 1
ATOM 4169 C CA . GLY C 1 67 ? 34.153 21.775 -45.590 1.00 55.64 181 GLY B CA 1
ATOM 4170 C C . GLY C 1 67 ? 33.717 21.087 -44.307 1.00 50.34 181 GLY B C 1
ATOM 4171 O O . GLY C 1 67 ? 33.036 20.062 -44.352 1.00 49.79 181 GLY B O 1
ATOM 4172 N N . PRO C 1 68 ? 34.125 21.642 -43.154 1.00 52.01 182 PRO B N 1
ATOM 4173 C CA . PRO C 1 68 ? 33.744 21.119 -41.835 1.00 55.74 182 PRO B CA 1
ATOM 4174 C C . PRO C 1 68 ? 32.246 21.201 -41.583 1.00 51.75 182 PRO B C 1
ATOM 4175 O O . PRO C 1 68 ? 31.637 22.210 -41.927 1.00 50.63 182 PRO B O 1
ATOM 4179 N N . PHE C 1 69 ? 31.696 20.190 -40.937 1.00 50.01 183 PHE B N 1
ATOM 4180 C CA . PHE C 1 69 ? 30.368 20.226 -40.401 1.00 47.72 183 PHE B CA 1
ATOM 4181 C C . PHE C 1 69 ? 30.477 20.137 -38.904 1.00 42.87 183 PHE B C 1
ATOM 4182 O O . PHE C 1 69 ? 30.900 19.152 -38.381 1.00 48.55 183 PHE B O 1
ATOM 4190 N N . ILE C 1 70 ? 30.086 21.193 -38.231 1.00 37.84 184 ILE B N 1
ATOM 4191 C CA . ILE C 1 70 ? 30.236 21.311 -36.788 1.00 43.36 184 ILE B CA 1
ATOM 4192 C C . ILE C 1 70 ? 28.880 21.497 -36.128 1.00 42.73 184 ILE B C 1
ATOM 4193 O O . ILE C 1 70 ? 28.169 22.447 -36.435 1.00 49.26 184 ILE B O 1
ATOM 4198 N N . ALA C 1 71 ? 28.518 20.602 -35.223 1.00 46.25 185 ALA B N 1
ATOM 4199 C CA . ALA C 1 71 ? 27.210 20.699 -34.580 1.00 48.68 185 ALA B CA 1
ATOM 4200 C C . ALA C 1 71 ? 27.351 20.881 -33.070 1.00 46.44 185 ALA B C 1
ATOM 4201 O O . ALA C 1 71 ? 28.216 20.295 -32.450 1.00 46.40 185 ALA B O 1
ATOM 4203 N N . ILE C 1 72 ? 26.507 21.723 -32.492 1.00 41.27 186 ILE B N 1
ATOM 4204 C CA . ILE C 1 72 ? 26.493 21.913 -31.050 1.00 49.60 186 ILE B CA 1
ATOM 4205 C C . ILE C 1 72 ? 25.042 21.934 -30.509 1.00 50.65 186 ILE B C 1
ATOM 4206 O O . ILE C 1 72 ? 24.163 22.583 -31.068 1.00 40.91 186 ILE B O 1
ATOM 4211 N N . ASN C 1 73 ? 24.786 21.194 -29.434 1.00 50.39 187 ASN B N 1
ATOM 4212 C CA . ASN C 1 73 ? 23.471 21.250 -28.814 1.00 50.28 187 ASN B CA 1
ATOM 4213 C C . ASN C 1 73 ? 23.423 22.221 -27.640 1.00 48.24 187 ASN B C 1
ATOM 4214 O O . ASN C 1 73 ? 23.833 21.890 -26.517 1.00 50.18 187 ASN B O 1
ATOM 4219 N N . CYS C 1 74 ? 22.887 23.405 -27.914 1.00 31.37 188 CYS B N 1
ATOM 4220 C CA . CYS C 1 74 ? 22.712 24.478 -26.929 1.00 31.06 188 CYS B CA 1
ATOM 4221 C C . CYS C 1 74 ? 21.924 24.109 -25.670 1.00 49.29 188 CYS B C 1
ATOM 4222 O O . CYS C 1 74 ? 21.988 24.828 -24.677 1.00 58.60 188 CYS B O 1
ATOM 4225 N N . ALA C 1 75 ? 21.187 23.003 -25.701 1.00 41.10 189 ALA B N 1
ATOM 4226 C CA . ALA C 1 75 ? 20.390 22.604 -24.549 1.00 40.09 189 ALA B CA 1
ATOM 4227 C C . ALA C 1 75 ? 21.072 21.503 -23.745 1.00 36.79 189 ALA B C 1
ATOM 4228 O O . ALA C 1 75 ? 20.502 20.977 -22.790 1.00 61.91 189 ALA B O 1
ATOM 4230 N N . ALA C 1 76 ? 22.295 21.146 -24.120 1.00 36.31 190 ALA B N 1
ATOM 4231 C CA . ALA C 1 76 ? 22.935 19.998 -23.493 1.00 42.71 190 ALA B CA 1
ATOM 4232 C C . ALA C 1 76 ? 24.396 20.221 -23.057 1.00 37.78 190 ALA B C 1
ATOM 4233 O O . ALA C 1 76 ? 25.077 19.275 -22.695 1.00 46.33 190 ALA B O 1
ATOM 4235 N N . ILE C 1 77 ? 24.864 21.459 -23.055 1.00 39.30 191 ILE B N 1
ATOM 4236 C CA . ILE C 1 77 ? 26.220 21.748 -22.574 1.00 39.77 191 ILE B CA 1
ATOM 4237 C C . ILE C 1 77 ? 26.203 22.048 -21.087 1.00 37.29 191 ILE B C 1
ATOM 4238 O O . ILE C 1 77 ? 25.641 23.055 -20.671 1.00 36.50 191 ILE B O 1
ATOM 4243 N N . PRO C 1 78 ? 26.812 21.171 -20.279 1.00 38.97 192 PRO B N 1
ATOM 4244 C CA . PRO C 1 78 ? 26.857 21.330 -18.815 1.00 43.85 192 PRO B CA 1
ATOM 4245 C C . PRO C 1 78 ? 27.655 22.546 -18.348 1.00 45.57 192 PRO B C 1
ATOM 4246 O O . PRO C 1 78 ? 28.348 23.196 -19.144 1.00 42.12 192 PRO B O 1
ATOM 4250 N N . ASP C 1 79 ? 27.524 22.842 -17.057 1.00 41.41 193 ASP B N 1
ATOM 4251 C CA . ASP C 1 79 ? 28.397 23.774 -16.359 1.00 48.97 193 ASP B CA 1
ATOM 4252 C C . ASP C 1 79 ? 28.399 25.172 -16.942 1.00 51.29 193 ASP B C 1
ATOM 4253 O O . ASP C 1 79 ? 29.389 25.891 -16.791 1.00 55.42 193 ASP B O 1
ATOM 4258 N N . ASN C 1 80 ? 27.308 25.544 -17.612 1.00 42.07 194 ASN B N 1
ATOM 4259 C CA . ASN C 1 80 ? 27.172 26.881 -18.179 1.00 54.61 194 ASN B CA 1
ATOM 4260 C C . ASN C 1 80 ? 28.265 27.178 -19.211 1.00 49.26 194 ASN B C 1
ATOM 4261 O O . ASN C 1 80 ? 28.667 28.330 -19.389 1.00 43.20 194 ASN B O 1
ATOM 4266 N N . MET C 1 81 ? 28.741 26.133 -19.888 1.00 37.92 195 MET B N 1
ATOM 4267 C CA . MET C 1 81 ? 29.903 26.260 -20.761 1.00 38.21 195 MET B CA 1
ATOM 4268 C C . MET C 1 81 ? 29.562 26.583 -22.201 1.00 44.80 195 MET B C 1
ATOM 4269 O O . MET C 1 81 ? 30.465 26.703 -23.027 1.00 39.04 195 MET B O 1
ATOM 4274 N N . LEU C 1 82 ? 28.273 26.760 -22.483 1.00 40.12 196 LEU B N 1
ATOM 4275 C CA . LEU C 1 82 ? 27.789 26.993 -23.843 1.00 40.88 196 LEU B CA 1
ATOM 4276 C C . LEU C 1 82 ? 28.533 28.127 -24.533 1.00 31.92 196 LEU B C 1
ATOM 4277 O O . LEU C 1 82 ? 28.970 27.986 -25.666 1.00 31.32 196 LEU B O 1
ATOM 4282 N N . GLU C 1 83 ? 28.640 29.260 -23.853 1.00 37.61 197 GLU B N 1
ATOM 4283 C CA . GLU C 1 83 ? 29.279 30.442 -24.413 1.00 39.28 197 GLU B CA 1
ATOM 4284 C C . GLU C 1 83 ? 30.760 30.200 -24.645 1.00 39.68 197 GLU B C 1
ATOM 4285 O O . GLU C 1 83 ? 31.320 30.533 -25.695 1.00 37.89 197 GLU B O 1
ATOM 4291 N N . ALA C 1 84 ? 31.382 29.565 -23.668 1.00 37.43 198 ALA B N 1
ATOM 4292 C CA . ALA C 1 84 ? 32.787 29.223 -23.788 1.00 35.94 198 ALA B CA 1
ATOM 4293 C C . ALA C 1 84 ? 33.047 28.315 -24.999 1.00 32.64 198 ALA B C 1
ATOM 4294 O O . ALA C 1 84 ? 34.012 28.531 -25.738 1.00 34.74 198 ALA B O 1
ATOM 4296 N N . THR C 1 85 ? 32.213 27.305 -25.230 1.00 34.97 199 THR B N 1
ATOM 4297 C CA . THR C 1 85 ? 32.533 26.416 -26.349 1.00 40.51 199 THR B CA 1
ATOM 4298 C C . THR C 1 85 ? 32.177 27.057 -27.693 1.00 31.69 199 THR B C 1
ATOM 4299 O O . THR C 1 85 ? 32.804 26.755 -28.699 1.00 36.79 199 THR B O 1
ATOM 4303 N N . LEU C 1 86 ? 31.197 27.952 -27.707 1.00 30.71 200 LEU B N 1
ATOM 4304 C CA . LEU C 1 86 ? 30.849 28.626 -28.946 1.00 30.15 200 LEU B CA 1
ATOM 4305 C C . LEU C 1 86 ? 31.985 29.527 -29.403 1.00 38.78 200 LEU B C 1
ATOM 4306 O O . LEU C 1 86 ? 32.479 29.408 -30.522 1.00 42.35 200 LEU B O 1
ATOM 4311 N N . PHE C 1 87 ? 32.399 30.419 -28.508 1.0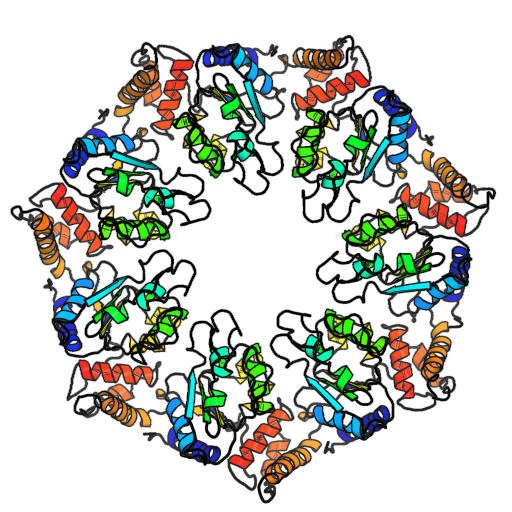0 39.21 201 PHE B N 1
ATOM 4312 C CA . PHE C 1 87 ? 33.320 31.491 -28.852 1.00 33.20 201 PHE B CA 1
ATOM 4313 C C . PHE C 1 87 ? 34.777 31.161 -28.554 1.00 36.20 201 PHE B C 1
ATOM 4314 O O . PHE C 1 87 ? 35.678 31.856 -29.015 1.00 35.90 201 PHE B O 1
ATOM 4322 N N . GLY C 1 88 ? 35.015 30.100 -27.787 1.00 35.93 202 GLY B N 1
ATOM 4323 C CA . GLY C 1 88 ? 36.364 29.802 -27.345 1.00 35.05 202 GLY B CA 1
ATOM 4324 C C . GLY C 1 88 ? 36.786 30.792 -26.274 1.00 39.72 202 GLY B C 1
ATOM 4325 O O . GLY C 1 88 ? 36.027 31.689 -25.899 1.00 36.25 202 GLY B O 1
ATOM 4326 N N . TYR C 1 89 ? 38.004 30.645 -25.776 1.00 37.54 203 TYR B N 1
ATOM 4327 C CA . TYR C 1 89 ? 38.465 31.518 -24.719 1.00 41.75 203 TYR B CA 1
ATOM 4328 C C . TYR C 1 89 ? 39.989 31.502 -24.642 1.00 49.16 203 TYR B C 1
ATOM 4329 O O . TYR C 1 89 ? 40.639 30.604 -25.178 1.00 41.64 203 TYR B O 1
ATOM 4338 N N . GLU C 1 90 ? 40.537 32.524 -23.990 1.00 42.29 204 GLU B N 1
ATOM 4339 C CA . GLU C 1 90 ? 41.948 32.568 -23.644 1.00 51.71 204 GLU B CA 1
ATOM 4340 C C . GLU C 1 90 ? 42.121 32.106 -22.205 1.00 52.34 204 GLU B C 1
ATOM 4341 O O . GLU C 1 90 ? 41.188 32.186 -21.396 1.00 47.18 204 GLU B O 1
ATOM 4347 N N . LYS C 1 91 ? 43.309 31.603 -21.906 1.00 51.16 205 LYS B N 1
ATOM 4348 C CA . LYS C 1 91 ? 43.638 31.158 -20.566 1.00 57.37 205 LYS B CA 1
ATOM 4349 C C . LYS C 1 91 ? 43.271 32.254 -19.573 1.00 56.83 205 LYS B C 1
ATOM 4350 O O . LYS C 1 91 ? 43.605 33.418 -19.776 1.00 60.96 205 LYS B O 1
ATOM 4356 N N . GLY C 1 92 ? 42.538 31.889 -18.531 1.00 56.61 206 GLY B N 1
ATOM 4357 C CA . GLY C 1 92 ? 42.089 32.858 -17.549 1.00 54.31 206 GLY B CA 1
ATOM 4358 C C . GLY C 1 92 ? 40.926 33.757 -17.954 1.00 56.90 206 GLY B C 1
ATOM 4359 O O . GLY C 1 92 ? 40.769 34.831 -17.378 1.00 62.84 206 GLY B O 1
ATOM 4360 N N . ALA C 1 93 ? 40.114 33.341 -18.928 1.00 45.06 207 ALA B N 1
ATOM 4361 C CA . ALA C 1 93 ? 38.934 34.122 -19.319 1.00 53.11 207 ALA B CA 1
ATOM 4362 C C . ALA C 1 93 ? 37.844 34.062 -18.240 1.00 55.53 207 ALA B C 1
ATOM 4363 O O . ALA C 1 93 ? 37.025 34.967 -18.112 1.00 51.86 207 ALA B O 1
ATOM 4365 N N . PHE C 1 94 ? 37.840 32.967 -17.492 1.00 51.23 208 PHE B N 1
ATOM 4366 C CA . PHE C 1 94 ? 36.911 32.730 -16.403 1.00 51.45 208 PHE B CA 1
ATOM 4367 C C . PHE C 1 94 ? 37.609 31.741 -15.497 1.00 55.67 208 PHE B C 1
ATOM 4368 O O . PHE C 1 94 ? 38.640 31.196 -15.881 1.00 54.74 208 PHE B O 1
ATOM 4376 N N . THR C 1 95 ? 37.075 31.510 -14.303 1.00 64.51 209 THR B N 1
ATOM 4377 C CA . THR C 1 95 ? 37.678 30.527 -13.411 1.00 73.97 209 THR B CA 1
ATOM 4378 C C . THR C 1 95 ? 37.459 29.134 -14.006 1.00 75.57 209 THR B C 1
ATOM 4379 O O . THR C 1 95 ? 36.339 28.777 -14.385 1.00 68.54 209 THR B O 1
ATOM 4383 N N . GLY C 1 96 ? 38.547 28.373 -14.122 1.00 74.22 210 GLY B N 1
ATOM 4384 C CA . GLY C 1 96 ? 38.519 27.089 -14.802 1.00 78.01 210 GLY B CA 1
ATOM 4385 C C . GLY C 1 96 ? 39.127 27.104 -16.201 1.00 70.87 210 GLY B C 1
ATOM 4386 O O . GLY C 1 96 ? 39.371 26.050 -16.787 1.00 76.82 210 GLY B O 1
ATOM 4387 N N . ALA C 1 97 ? 39.362 28.299 -16.736 1.00 55.75 211 ALA B N 1
ATOM 4388 C CA . ALA C 1 97 ? 39.988 28.463 -18.047 1.00 53.12 211 ALA B CA 1
ATOM 4389 C C . ALA C 1 97 ? 41.507 28.399 -17.928 1.00 58.04 211 ALA B C 1
ATOM 4390 O O . ALA C 1 97 ? 42.178 29.426 -17.879 1.00 55.24 211 ALA B O 1
ATOM 4392 N N . VAL C 1 98 ? 42.048 27.192 -17.878 1.00 53.94 212 VAL B N 1
ATOM 4393 C CA . VAL C 1 98 ? 43.474 27.031 -17.637 1.00 61.42 212 VAL B CA 1
ATOM 4394 C C . VAL C 1 98 ? 44.254 26.923 -18.939 1.00 57.49 212 VAL B C 1
ATOM 4395 O O . VAL C 1 98 ? 45.451 26.656 -18.934 1.00 57.66 212 VAL B O 1
ATOM 4399 N N . GLN C 1 99 ? 43.569 27.148 -20.052 1.00 54.89 213 GLN B N 1
ATOM 4400 C CA . GLN C 1 99 ? 44.204 27.049 -21.354 1.00 59.89 213 GLN B CA 1
ATOM 4401 C C . GLN C 1 99 ? 43.429 27.885 -22.360 1.00 59.39 213 GLN B C 1
ATOM 4402 O O . GLN C 1 99 ? 42.286 28.274 -22.106 1.00 58.58 213 GLN B O 1
ATOM 4408 N N . ALA C 1 100 ? 44.061 28.170 -23.493 1.00 52.08 214 ALA B N 1
ATOM 4409 C CA . ALA C 1 100 ? 43.364 28.754 -24.625 1.00 50.53 214 ALA B CA 1
ATOM 4410 C C . ALA C 1 100 ? 42.579 27.647 -25.314 1.00 47.75 214 ALA B C 1
ATOM 4411 O O . ALA C 1 100 ? 42.997 26.491 -25.326 1.00 54.25 214 ALA B O 1
ATOM 4413 N N . CYS C 1 101 ? 41.439 27.988 -25.888 1.00 44.95 215 CYS B N 1
ATOM 4414 C CA . CYS C 1 101 ? 40.628 26.967 -26.528 1.00 46.78 215 CYS B CA 1
ATOM 4415 C C . CYS C 1 101 ? 39.832 27.528 -27.703 1.00 43.36 215 CYS B C 1
ATOM 4416 O O . CYS C 1 101 ? 39.114 28.506 -27.547 1.00 44.58 215 CYS B O 1
ATOM 4419 N N . PRO C 1 102 ? 39.963 26.908 -28.891 1.00 46.25 216 PRO B N 1
ATOM 4420 C CA . PRO C 1 102 ? 39.209 27.371 -30.060 1.00 48.57 216 PRO B CA 1
ATOM 4421 C C . PRO C 1 102 ? 37.719 27.146 -29.860 1.00 46.98 216 PRO B C 1
ATOM 4422 O O . PRO C 1 102 ? 37.344 26.147 -29.248 1.00 48.60 216 PRO B O 1
ATOM 4426 N N . GLY C 1 103 ? 36.892 28.051 -30.372 1.00 46.57 217 GLY B N 1
ATOM 4427 C CA . GLY C 1 103 ? 35.445 27.887 -30.317 1.00 44.15 217 GLY B CA 1
ATOM 4428 C C . GLY C 1 103 ? 34.906 27.072 -31.482 1.00 43.78 217 GLY B C 1
ATOM 4429 O O . GLY C 1 103 ? 35.654 26.654 -32.359 1.00 40.79 217 GLY B O 1
ATOM 4430 N N . LYS C 1 104 ? 33.597 26.866 -31.509 1.00 40.58 218 LYS B N 1
ATOM 4431 C CA . LYS C 1 104 ? 33.002 26.040 -32.543 1.00 46.15 218 LYS B CA 1
ATOM 4432 C C . LYS C 1 104 ? 33.002 26.758 -33.886 1.00 43.38 218 LYS B C 1
ATOM 4433 O O . LYS C 1 104 ? 33.081 26.114 -34.941 1.00 43.75 218 LYS B O 1
ATOM 4439 N N . PHE C 1 105 ? 32.920 28.084 -33.860 1.00 32.01 219 PHE B N 1
ATOM 4440 C CA . PHE C 1 105 ? 32.919 28.818 -35.128 1.00 45.64 219 PHE B CA 1
ATOM 4441 C C . PHE C 1 105 ? 34.267 28.698 -35.839 1.00 42.12 219 PHE B C 1
ATOM 4442 O O . PHE C 1 105 ? 34.295 28.484 -37.053 1.00 49.13 219 PHE B O 1
ATOM 4450 N N . GLU C 1 106 ? 35.371 28.810 -35.092 1.00 37.72 220 GLU B N 1
ATOM 4451 C CA . GLU C 1 106 ? 36.712 28.662 -35.674 1.00 39.00 220 GLU B CA 1
ATOM 4452 C C . GLU C 1 106 ? 36.847 27.289 -36.319 1.00 40.13 220 GLU B C 1
ATOM 4453 O O . GLU C 1 106 ? 37.469 27.139 -37.373 1.00 48.78 220 GLU B O 1
ATOM 4459 N N . GLN C 1 107 ? 36.229 26.293 -35.691 1.00 41.94 221 GLN B N 1
ATOM 4460 C CA . GLN C 1 107 ? 36.354 24.906 -36.133 1.00 47.47 221 GLN B CA 1
ATOM 4461 C C . GLN C 1 107 ? 35.535 24.637 -37.387 1.00 49.06 221 GLN B C 1
ATOM 4462 O O . GLN C 1 107 ? 35.763 23.641 -38.083 1.00 41.71 221 GLN B O 1
ATOM 4468 N N . ALA C 1 108 ? 34.598 25.539 -37.674 1.00 41.11 222 ALA B N 1
ATOM 4469 C CA . ALA C 1 108 ? 33.688 25.407 -38.809 1.00 43.63 222 ALA B CA 1
ATOM 4470 C C . ALA C 1 108 ? 34.128 26.237 -40.011 1.00 44.23 222 ALA B C 1
ATOM 4471 O O . ALA C 1 108 ? 33.425 26.295 -41.031 1.00 44.50 222 ALA B O 1
ATOM 4473 N N . GLN C 1 109 ? 35.264 26.907 -39.859 1.00 39.99 223 GLN B N 1
ATOM 4474 C CA . GLN C 1 109 ? 35.809 27.779 -40.900 1.00 46.22 223 GLN B CA 1
ATOM 4475 C C . GLN C 1 109 ? 35.781 27.111 -42.273 1.00 42.20 223 GLN B C 1
ATOM 4476 O O . GLN C 1 109 ? 36.397 26.060 -42.456 1.00 41.09 223 GLN B O 1
ATOM 4482 N N . GLY C 1 110 ? 35.059 27.715 -43.220 1.00 41.80 224 GLY B N 1
ATOM 4483 C CA . GLY C 1 110 ? 34.938 27.179 -44.571 1.00 45.60 224 GLY B CA 1
ATOM 4484 C C . GLY C 1 110 ? 33.861 26.111 -44.715 1.00 42.75 224 GLY B C 1
ATOM 4485 O O . GLY C 1 110 ? 33.717 25.483 -45.766 1.00 40.69 224 GLY B O 1
ATOM 4486 N N . GLY C 1 111 ? 33.111 25.888 -43.646 1.00 41.83 225 GLY B N 1
ATOM 4487 C CA . GLY C 1 111 ? 32.044 24.914 -43.679 1.00 39.96 225 GLY B CA 1
ATOM 4488 C C . GLY C 1 111 ? 30.777 25.424 -43.011 1.00 47.52 225 GLY B C 1
ATOM 4489 O O . GLY C 1 111 ? 30.323 26.550 -43.242 1.00 45.86 225 GLY B O 1
ATOM 4490 N N . THR C 1 112 ? 30.207 24.581 -42.167 1.00 35.87 226 THR B N 1
ATOM 4491 C CA . THR C 1 112 ? 28.885 24.816 -41.635 1.00 35.23 226 THR B CA 1
ATOM 4492 C C . THR C 1 112 ? 28.869 24.581 -40.126 1.00 34.25 226 THR B C 1
ATOM 4493 O O . THR C 1 112 ? 29.520 23.672 -39.626 1.00 40.80 226 THR B O 1
ATOM 4497 N N . ILE C 1 113 ? 28.154 25.429 -39.399 1.00 36.56 227 ILE B N 1
ATOM 4498 C CA . ILE C 1 113 ? 27.897 25.167 -38.001 1.00 32.69 227 ILE B CA 1
ATOM 4499 C C . ILE C 1 113 ? 26.399 24.977 -37.775 1.00 36.45 227 ILE B C 1
ATOM 4500 O O . ILE C 1 113 ? 25.573 25.687 -38.357 1.00 37.36 227 ILE B O 1
ATOM 4505 N N . LEU C 1 114 ? 26.069 23.990 -36.950 1.00 33.22 228 LEU B N 1
ATOM 4506 C CA . LEU C 1 114 ? 24.696 23.707 -36.560 1.00 37.70 228 LEU B CA 1
ATOM 4507 C C . LEU C 1 114 ? 24.488 24.077 -35.095 1.00 37.45 228 LEU B C 1
ATOM 4508 O O . LEU C 1 114 ? 25.123 23.494 -34.208 1.00 35.22 228 LEU B O 1
ATOM 4513 N N . LEU C 1 115 ? 23.631 25.047 -34.850 1.00 32.36 229 LEU B N 1
ATOM 4514 C CA . LEU C 1 115 ? 23.259 25.401 -33.511 1.00 32.05 229 LEU B CA 1
ATOM 4515 C C . LEU C 1 115 ? 21.912 24.818 -33.177 1.00 35.31 229 LEU B C 1
ATOM 4516 O O . LEU C 1 115 ? 20.902 25.423 -33.365 1.00 38.75 229 LEU B O 1
ATOM 4521 N N . ASP C 1 116 ? 21.919 23.613 -32.670 1.00 34.98 230 ASP B N 1
ATOM 4522 C CA . ASP C 1 116 ? 20.715 22.947 -32.299 1.00 38.62 230 ASP B CA 1
ATOM 4523 C C . ASP C 1 116 ? 20.143 23.555 -31.056 1.00 43.58 230 ASP B C 1
ATOM 4524 O O . ASP C 1 116 ? 20.851 23.829 -30.132 1.00 42.09 230 ASP B O 1
ATOM 4529 N N . GLU C 1 117 ? 18.841 23.748 -31.054 1.00 45.22 231 GLU B N 1
ATOM 4530 C CA . GLU C 1 117 ? 18.134 24.264 -29.905 1.00 46.51 231 GLU B CA 1
ATOM 4531 C C . GLU C 1 117 ? 18.551 25.678 -29.523 1.00 46.07 231 GLU B C 1
ATOM 4532 O O . GLU C 1 117 ? 18.860 25.950 -28.405 1.00 45.30 231 GLU B O 1
ATOM 4538 N N . ILE C 1 118 ? 18.530 26.570 -30.481 1.00 38.98 232 ILE B N 1
ATOM 4539 C CA . ILE C 1 118 ? 19.026 27.898 -30.307 1.00 36.87 232 ILE B CA 1
ATOM 4540 C C . ILE C 1 118 ? 18.211 28.689 -29.328 1.00 38.84 232 ILE B C 1
ATOM 4541 O O . ILE C 1 118 ? 18.701 29.579 -28.727 1.00 44.50 232 ILE B O 1
ATOM 4546 N N . SER C 1 119 ? 16.966 28.321 -29.142 1.00 49.27 233 SER B N 1
ATOM 4547 C CA . SER C 1 119 ? 16.085 29.046 -28.235 1.00 49.79 233 SER B CA 1
ATOM 4548 C C . SER C 1 119 ? 16.547 28.952 -26.777 1.00 48.49 233 SER B C 1
ATOM 4549 O O . SER C 1 119 ? 15.977 29.590 -25.899 1.00 49.33 233 SER B O 1
ATOM 4552 N N . GLU C 1 120 ? 17.581 28.156 -26.526 1.00 52.67 234 GLU B N 1
ATOM 4553 C CA . GLU C 1 120 ? 18.084 27.961 -25.172 1.00 59.21 234 GLU B CA 1
ATOM 4554 C C . GLU C 1 120 ? 19.171 28.973 -24.786 1.00 53.99 234 GLU B C 1
ATOM 4555 O O . GLU C 1 120 ? 19.654 28.967 -23.654 1.00 59.86 234 GLU B O 1
ATOM 4561 N N . MET C 1 121 ? 19.549 29.850 -25.714 1.00 42.34 235 MET B N 1
ATOM 4562 C CA . MET C 1 121 ? 20.540 30.871 -25.382 1.00 42.62 235 MET B CA 1
ATOM 4563 C C . MET C 1 121 ? 19.918 31.953 -24.521 1.00 42.10 235 MET B C 1
ATOM 4564 O O . MET C 1 121 ? 18.818 32.407 -24.803 1.00 43.29 235 MET B O 1
ATOM 4569 N N . ASP C 1 122 ? 20.621 32.385 -23.481 1.00 40.95 236 ASP B N 1
ATOM 4570 C CA . ASP C 1 122 ? 20.175 33.570 -22.750 1.00 36.89 236 ASP B CA 1
ATOM 4571 C C . ASP C 1 122 ? 20.352 34.795 -23.655 1.00 35.56 236 ASP B C 1
ATOM 4572 O O . ASP C 1 122 ? 21.073 34.740 -24.659 1.00 38.09 236 ASP B O 1
ATOM 4577 N N . LEU C 1 123 ? 19.698 35.889 -23.296 1.00 41.31 237 LEU B N 1
ATOM 4578 C CA . LEU C 1 123 ? 19.679 37.100 -24.105 1.00 39.49 237 LEU B CA 1
ATOM 4579 C C . LEU C 1 123 ? 21.073 37.684 -24.381 1.00 37.05 237 LEU B C 1
ATOM 4580 O O . LEU C 1 123 ? 21.340 38.164 -25.476 1.00 35.67 237 LEU B O 1
ATOM 4585 N N . ASN C 1 124 ? 21.967 37.624 -23.409 1.00 36.96 238 ASN B N 1
ATOM 4586 C CA . ASN C 1 124 ? 23.291 38.181 -23.625 1.00 37.11 238 ASN B CA 1
ATOM 4587 C C . ASN C 1 124 ? 24.070 37.352 -24.652 1.00 40.10 238 ASN B C 1
ATOM 4588 O O . ASN C 1 124 ? 24.757 37.897 -25.515 1.00 41.18 238 ASN B O 1
ATOM 4593 N N . LEU C 1 125 ? 23.936 36.036 -24.572 1.00 35.98 239 LEU B N 1
ATOM 4594 C CA . LEU C 1 125 ? 24.554 35.166 -25.552 1.00 33.72 239 LEU B CA 1
ATOM 4595 C C . LEU C 1 125 ? 23.982 35.475 -26.935 1.00 38.15 239 LEU B C 1
ATOM 4596 O O . LEU C 1 125 ? 24.726 35.529 -27.920 1.00 35.30 239 LEU B O 1
ATOM 4601 N N . GLN C 1 126 ? 22.673 35.721 -27.001 1.00 35.01 240 GLN B N 1
ATOM 4602 C CA . GLN C 1 126 ? 22.034 36.056 -28.279 1.00 35.82 240 GLN B CA 1
ATOM 4603 C C . GLN C 1 126 ? 22.621 37.329 -28.871 1.00 33.05 240 GLN B C 1
ATOM 4604 O O . GLN C 1 126 ? 22.859 37.395 -30.077 1.00 33.96 240 GLN B O 1
ATOM 4610 N N . ALA C 1 127 ? 22.836 38.341 -28.033 1.00 34.12 241 ALA B N 1
ATOM 4611 C CA . ALA C 1 127 ? 23.432 39.588 -28.513 1.00 34.93 241 ALA B CA 1
ATOM 4612 C C . ALA C 1 127 ? 24.833 39.332 -29.104 1.00 34.49 241 ALA B C 1
ATOM 4613 O O . ALA C 1 127 ? 25.208 39.930 -30.105 1.00 34.75 241 ALA B O 1
ATOM 4615 N N . LYS C 1 128 ? 25.566 38.410 -28.526 1.00 34.02 242 LYS B N 1
ATOM 4616 C CA . LYS C 1 128 ? 26.863 38.077 -29.051 1.00 33.70 242 LYS B CA 1
ATOM 4617 C C . LYS C 1 128 ? 26.784 37.317 -30.348 1.00 34.96 242 LYS B C 1
ATOM 4618 O O . LYS C 1 128 ? 27.587 37.512 -31.195 1.00 39.72 242 LYS B O 1
ATOM 4624 N N . LEU C 1 129 ? 25.784 36.473 -30.505 1.00 37.67 243 LEU B N 1
ATOM 4625 C CA . LEU C 1 129 ? 25.637 35.697 -31.724 1.00 31.24 243 LEU B CA 1
ATOM 4626 C C . LEU C 1 129 ? 25.200 36.637 -32.830 1.00 37.45 243 LEU B C 1
ATOM 4627 O O . LEU C 1 129 ? 25.588 36.486 -33.993 1.00 44.51 243 LEU B O 1
ATOM 4632 N N . LEU C 1 130 ? 24.421 37.643 -32.452 1.00 32.39 244 LEU B N 1
ATOM 4633 C CA . LEU C 1 130 ? 23.924 38.589 -33.431 1.00 36.02 244 LEU B CA 1
ATOM 4634 C C . LEU C 1 130 ? 25.107 39.312 -34.050 1.00 41.03 244 LEU B C 1
ATOM 4635 O O . LEU C 1 130 ? 25.188 39.440 -35.272 1.00 35.85 244 LEU B O 1
ATOM 4640 N N . ARG C 1 131 ? 26.033 39.749 -33.200 1.00 34.26 245 ARG B N 1
ATOM 4641 C CA . ARG C 1 131 ? 27.206 40.471 -33.666 1.00 44.99 245 ARG B CA 1
ATOM 4642 C C . ARG C 1 131 ? 28.026 39.598 -34.612 1.00 48.92 245 ARG B C 1
ATOM 4643 O O . ARG C 1 131 ? 28.484 40.052 -35.662 1.00 47.88 245 ARG B O 1
ATOM 4651 N N . VAL C 1 132 ? 28.178 38.333 -34.251 1.00 33.35 246 VAL B N 1
ATOM 4652 C CA . VAL C 1 132 ? 28.938 37.408 -35.075 1.00 32.88 246 VAL B CA 1
ATOM 4653 C C . VAL C 1 132 ? 28.301 37.252 -36.455 1.00 45.52 246 VAL B C 1
ATOM 4654 O O . VAL C 1 132 ? 29.006 37.261 -37.473 1.00 42.69 246 VAL B O 1
ATOM 4658 N N . LEU C 1 133 ? 26.976 37.140 -36.500 1.00 35.88 247 LEU B N 1
ATOM 4659 C CA . LEU C 1 133 ? 26.291 37.055 -37.787 1.00 40.50 247 LEU B CA 1
ATOM 4660 C C . LEU C 1 133 ? 26.449 38.353 -38.585 1.00 45.05 247 LEU B C 1
ATOM 4661 O O . LEU C 1 133 ? 26.592 38.316 -39.804 1.00 45.74 247 LEU B O 1
ATOM 4666 N N . GLN C 1 134 ? 26.435 39.486 -37.913 1.00 43.11 248 GLN B N 1
ATOM 4667 C CA . GLN C 1 134 ? 26.512 40.747 -38.605 1.00 53.88 248 GLN B CA 1
ATOM 4668 C C . GLN C 1 134 ? 27.888 41.046 -39.131 1.00 54.53 248 GLN B C 1
ATOM 4669 O O . GLN C 1 134 ? 28.042 41.475 -40.240 1.00 53.29 248 GLN B O 1
ATOM 4675 N N . GLU C 1 135 ? 28.890 40.799 -38.320 1.00 45.96 249 GLU B N 1
ATOM 4676 C CA . GLU C 1 135 ? 30.215 41.206 -38.641 1.00 40.38 249 GLU B CA 1
ATOM 4677 C C . GLU C 1 135 ? 31.037 40.115 -39.252 1.00 46.91 249 GLU B C 1
ATOM 4678 O O . GLU C 1 135 ? 32.085 40.375 -39.767 1.00 51.74 249 GLU B O 1
ATOM 4684 N N . ARG C 1 136 ? 30.522 38.901 -39.212 1.00 48.24 250 ARG B N 1
ATOM 4685 C CA . ARG C 1 136 ? 31.227 37.694 -39.612 1.00 60.18 250 ARG B CA 1
ATOM 4686 C C . ARG C 1 136 ? 32.636 37.617 -39.069 1.00 53.82 250 ARG B C 1
ATOM 4687 O O . ARG C 1 136 ? 33.585 37.353 -39.764 1.00 49.16 250 ARG B O 1
ATOM 4695 N N . GLU C 1 137 ? 32.740 37.864 -37.789 1.00 50.38 251 GLU B N 1
ATOM 4696 C CA . GLU C 1 137 ? 33.982 37.759 -37.091 1.00 46.88 251 GLU B CA 1
ATOM 4697 C C . GLU C 1 137 ? 33.649 37.377 -35.690 1.00 39.80 251 GLU B C 1
ATOM 4698 O O . GLU C 1 137 ? 32.544 37.533 -35.274 1.00 45.24 251 GLU B O 1
ATOM 4704 N N . VAL C 1 138 ? 34.603 36.824 -34.981 1.00 46.05 252 VAL B N 1
ATOM 4705 C CA . VAL C 1 138 ? 34.351 36.362 -33.652 1.00 40.55 252 VAL B CA 1
ATOM 4706 C C . VAL C 1 138 ? 35.565 36.573 -32.790 1.00 40.27 252 VAL B C 1
ATOM 4707 O O . VAL C 1 138 ? 36.651 36.629 -33.269 1.00 42.99 252 VAL B O 1
ATOM 4711 N N . GLU C 1 139 ? 35.324 36.705 -31.505 1.00 39.40 253 GLU B N 1
ATOM 4712 C CA . GLU C 1 139 ? 36.317 36.978 -30.490 1.00 48.36 253 GLU B CA 1
ATOM 4713 C C . GLU C 1 139 ? 36.180 35.924 -29.393 1.00 51.51 253 GLU B C 1
ATOM 4714 O O . GLU C 1 139 ? 35.073 35.621 -28.937 1.00 45.36 253 GLU B O 1
ATOM 4720 N N . ARG C 1 140 ? 37.298 35.345 -28.980 1.00 37.28 254 ARG B N 1
ATOM 4721 C CA . ARG C 1 140 ? 37.275 34.433 -27.861 1.00 37.45 254 ARG B CA 1
ATOM 4722 C C . ARG C 1 140 ? 37.009 35.228 -26.597 1.00 46.03 254 ARG B C 1
ATOM 4723 O O . ARG C 1 140 ? 37.377 36.398 -26.517 1.00 44.62 254 ARG B O 1
ATOM 4731 N N . LEU C 1 141 ? 36.346 34.604 -25.626 1.00 41.07 255 LEU B N 1
ATOM 4732 C CA . LEU C 1 141 ? 36.205 35.188 -24.293 1.00 42.77 255 LEU B CA 1
ATOM 4733 C C . LEU C 1 141 ? 37.573 35.549 -23.743 1.00 42.15 255 LEU B C 1
ATOM 4734 O O . LEU C 1 141 ? 38.528 34.785 -23.892 1.00 46.30 255 LEU B O 1
ATOM 4739 N N . GLY C 1 142 ? 37.676 36.709 -23.110 1.00 56.02 256 GLY B N 1
ATOM 4740 C CA . GLY C 1 142 ? 38.934 37.129 -22.512 1.00 52.23 256 GLY B CA 1
ATOM 4741 C C . GLY C 1 142 ? 39.944 37.522 -23.577 1.00 61.49 256 GLY B C 1
ATOM 4742 O O . GLY C 1 142 ? 41.150 37.559 -23.329 1.00 69.82 256 GLY B O 1
ATOM 4743 N N . SER C 1 143 ? 39.448 37.811 -24.775 1.00 54.00 257 SER B N 1
ATOM 4744 C CA . SER C 1 143 ? 40.300 38.287 -25.853 1.00 55.77 257 SER B CA 1
ATOM 4745 C C . SER C 1 143 ? 39.635 39.464 -26.543 1.00 56.67 257 SER B C 1
ATOM 4746 O O . SER C 1 143 ? 38.414 39.591 -26.519 1.00 51.01 257 SER B O 1
ATOM 4749 N N . ARG C 1 144 ? 40.436 40.330 -27.148 1.00 64.04 258 ARG B N 1
ATOM 4750 C CA . ARG C 1 144 ? 39.880 41.422 -27.930 1.00 75.71 258 ARG B CA 1
ATOM 4751 C C . ARG C 1 144 ? 40.194 41.237 -29.409 1.00 67.73 258 ARG B C 1
ATOM 4752 O O . ARG C 1 144 ? 39.798 42.047 -30.244 1.00 79.05 258 ARG B O 1
ATOM 4760 N N . LYS C 1 145 ? 40.892 40.153 -29.723 1.00 49.47 259 LYS B N 1
ATOM 4761 C CA . LYS C 1 145 ? 41.260 39.829 -31.098 1.00 55.90 259 LYS B CA 1
ATOM 4762 C C . LYS C 1 145 ? 40.076 39.211 -31.853 1.00 56.10 259 LYS B C 1
ATOM 4763 O O . LYS C 1 145 ? 39.553 38.165 -31.458 1.00 54.39 259 LYS B O 1
ATOM 4769 N N . SER C 1 146 ? 39.647 39.860 -32.931 1.00 57.00 260 SER B N 1
ATOM 4770 C CA . SER C 1 146 ? 38.538 39.332 -33.718 1.00 57.75 260 SER B CA 1
ATOM 4771 C C . SER C 1 146 ? 39.051 38.405 -34.806 1.00 58.82 260 SER B C 1
ATOM 4772 O O . SER C 1 146 ? 40.097 38.644 -35.400 1.00 65.90 260 SER B O 1
ATOM 4775 N N . ILE C 1 147 ? 38.300 37.346 -35.064 1.00 57.26 261 ILE B N 1
ATOM 4776 C CA . ILE C 1 147 ? 38.678 36.364 -36.061 1.00 48.72 261 ILE B CA 1
ATOM 4777 C C . ILE C 1 147 ? 37.651 36.378 -37.192 1.00 48.07 261 ILE B C 1
ATOM 4778 O O . ILE C 1 147 ? 36.487 36.041 -36.985 1.00 48.36 261 ILE B O 1
ATOM 4783 N N . LYS C 1 148 ? 38.071 36.797 -38.381 1.00 51.21 262 LYS B N 1
ATOM 4784 C CA . LYS C 1 148 ? 37.146 36.884 -39.508 1.00 55.28 262 LYS B CA 1
ATOM 4785 C C . LYS C 1 148 ? 36.626 35.487 -39.807 1.00 49.70 262 LYS B C 1
ATOM 4786 O O . LYS C 1 148 ? 37.366 34.508 -39.721 1.00 44.67 262 LYS B O 1
ATOM 4792 N N . LEU C 1 149 ? 35.341 35.391 -40.123 1.00 51.72 263 LEU B N 1
ATOM 4793 C CA . LEU C 1 149 ? 34.711 34.092 -40.297 1.00 52.76 263 LEU B CA 1
ATOM 4794 C C . LEU C 1 149 ? 34.157 33.899 -41.694 1.00 50.69 263 LEU B C 1
ATOM 4795 O O . LEU C 1 149 ? 33.654 34.838 -42.303 1.00 61.73 263 LEU B O 1
ATOM 4800 N N . ASP C 1 150 ? 34.262 32.668 -42.191 1.00 44.65 264 ASP B N 1
ATOM 4801 C CA . ASP C 1 150 ? 33.544 32.235 -43.381 1.00 42.62 264 ASP B CA 1
ATOM 4802 C C . ASP C 1 150 ? 32.754 30.967 -43.022 1.00 43.08 264 ASP B C 1
ATOM 4803 O O . ASP C 1 150 ? 33.202 29.845 -43.251 1.00 45.25 264 ASP B O 1
ATOM 4808 N N . VAL C 1 151 ? 31.585 31.152 -42.427 1.00 44.09 265 VAL B N 1
ATOM 4809 C CA . VAL C 1 151 ? 30.854 30.026 -41.862 1.00 38.48 265 VAL B CA 1
ATOM 4810 C C . VAL C 1 151 ? 29.375 30.095 -42.247 1.00 39.28 265 VAL B C 1
ATOM 4811 O O . VAL C 1 151 ? 28.717 31.113 -42.049 1.00 37.18 265 VAL B O 1
ATOM 4815 N N . ARG C 1 152 ? 28.860 29.009 -42.809 1.00 41.57 266 ARG B N 1
ATOM 4816 C CA . ARG C 1 152 ? 27.429 28.902 -43.059 1.00 43.66 266 ARG B CA 1
ATOM 4817 C C . ARG C 1 152 ? 26.725 28.490 -41.764 1.00 44.32 266 ARG B C 1
ATOM 4818 O O . ARG C 1 152 ? 27.160 27.544 -41.097 1.00 43.93 266 ARG B O 1
ATOM 4826 N N . VAL C 1 153 ? 25.641 29.159 -41.414 1.00 43.69 267 VAL B N 1
ATOM 4827 C CA . VAL C 1 153 ? 24.953 28.858 -40.174 1.00 40.59 267 VAL B CA 1
ATOM 4828 C C . VAL C 1 153 ? 23.633 28.160 -40.330 1.00 40.20 267 VAL B C 1
ATOM 4829 O O . VAL C 1 153 ? 22.803 28.594 -41.061 1.00 46.15 267 VAL B O 1
ATOM 4833 N N . LEU C 1 154 ? 23.471 27.064 -39.619 1.00 33.47 268 LEU B N 1
ATOM 4834 C CA . LEU C 1 154 ? 22.231 26.354 -39.522 1.00 34.74 268 LEU B CA 1
ATOM 4835 C C . LEU C 1 154 ? 21.764 26.347 -38.078 1.00 41.00 268 LEU B C 1
ATOM 4836 O O . LEU C 1 154 ? 22.559 26.419 -37.188 1.00 33.59 268 LEU B O 1
ATOM 4841 N N . ALA C 1 155 ? 20.464 26.259 -37.858 1.00 38.70 269 ALA B N 1
ATOM 4842 C CA . ALA C 1 155 ? 19.904 26.328 -36.522 1.00 37.56 269 ALA B CA 1
ATOM 4843 C C . ALA C 1 155 ? 18.597 25.597 -36.373 1.00 42.12 269 ALA B C 1
ATOM 4844 O O . ALA C 1 155 ? 17.897 25.401 -37.315 1.00 42.68 269 ALA B O 1
ATOM 4846 N N . THR C 1 156 ? 18.290 25.206 -35.157 1.00 37.31 270 THR B N 1
ATOM 4847 C CA . THR C 1 156 ? 17.042 24.576 -34.829 1.00 36.63 270 THR B CA 1
ATOM 4848 C C . THR C 1 156 ? 16.434 25.158 -33.577 1.00 36.85 270 THR B C 1
ATOM 4849 O O . THR C 1 156 ? 17.115 25.693 -32.756 1.00 40.89 270 THR B O 1
ATOM 4853 N N . SER C 1 157 ? 15.127 25.044 -33.474 1.00 36.93 271 SER B N 1
ATOM 4854 C CA . SER C 1 157 ? 14.401 25.273 -32.267 1.00 37.23 271 SER B CA 1
ATOM 4855 C C . SER C 1 157 ? 13.227 24.352 -32.223 1.00 39.10 271 SER B C 1
ATOM 4856 O O . SER C 1 157 ? 12.642 24.057 -33.213 1.00 41.57 271 SER B O 1
ATOM 4859 N N . ASN C 1 158 ? 12.881 23.900 -31.048 1.00 39.90 272 ASN B N 1
ATOM 4860 C CA . ASN C 1 158 ? 11.727 23.093 -30.901 1.00 41.93 272 ASN B CA 1
ATOM 4861 C C . ASN C 1 158 ? 10.556 23.920 -30.471 1.00 44.17 272 ASN B C 1
ATOM 4862 O O . ASN C 1 158 ? 9.500 23.414 -30.236 1.00 44.11 272 ASN B O 1
ATOM 4867 N N . ARG C 1 159 ? 10.747 25.216 -30.390 1.00 42.11 273 ARG B N 1
ATOM 4868 C CA . ARG C 1 159 ? 9.635 26.098 -30.079 1.00 49.87 273 ARG B CA 1
ATOM 4869 C C . ARG C 1 159 ? 9.450 27.185 -31.117 1.00 53.24 273 ARG B C 1
ATOM 4870 O O . ARG C 1 159 ? 10.342 27.464 -31.921 1.00 51.76 273 ARG B O 1
ATOM 4878 N N . ASP C 1 160 ? 8.255 27.761 -31.098 1.00 52.62 274 ASP B N 1
ATOM 4879 C CA . ASP C 1 160 ? 7.866 28.879 -31.945 1.00 50.21 274 ASP B CA 1
ATOM 4880 C C . ASP C 1 160 ? 8.677 30.128 -31.570 1.00 41.99 274 ASP B C 1
ATOM 4881 O O . ASP C 1 160 ? 8.373 30.798 -30.590 1.00 52.12 274 ASP B O 1
ATOM 4886 N N . LEU C 1 161 ? 9.691 30.458 -32.357 1.00 39.76 275 LEU B N 1
ATOM 4887 C CA . LEU C 1 161 ? 10.597 31.537 -31.971 1.00 48.96 275 LEU B CA 1
ATOM 4888 C C . LEU C 1 161 ? 9.915 32.895 -32.011 1.00 52.70 275 LEU B C 1
ATOM 4889 O O . LEU C 1 161 ? 10.280 33.809 -31.269 1.00 56.49 275 LEU B O 1
ATOM 4894 N N . LYS C 1 162 ? 8.923 33.029 -32.879 1.00 48.68 276 LYS B N 1
ATOM 4895 C CA . LYS C 1 162 ? 8.241 34.302 -33.020 1.00 47.56 276 LYS B CA 1
ATOM 4896 C C . LYS C 1 162 ? 7.498 34.631 -31.723 1.00 50.30 276 LYS B C 1
ATOM 4897 O O . LYS C 1 162 ? 7.597 35.748 -31.196 1.00 48.83 276 LYS B O 1
ATOM 4903 N N . GLN C 1 163 ? 6.783 33.646 -31.187 1.00 49.76 277 GLN B N 1
ATOM 4904 C CA . GLN C 1 163 ? 6.098 33.841 -29.921 1.00 58.53 277 GLN B CA 1
ATOM 4905 C C . GLN C 1 163 ? 7.134 34.082 -28.826 1.00 50.45 277 GLN B C 1
ATOM 4906 O O . GLN C 1 163 ? 6.881 34.839 -27.882 1.00 42.57 277 GLN B O 1
ATOM 4912 N N . TYR C 1 164 ? 8.298 33.447 -28.968 1.00 40.50 278 TYR B N 1
ATOM 4913 C CA . TYR C 1 164 ? 9.374 33.575 -27.994 1.00 39.88 278 TYR B CA 1
ATOM 4914 C C . TYR C 1 164 ? 9.904 35.003 -27.974 1.00 42.07 278 TYR B C 1
ATOM 4915 O O . TYR C 1 164 ? 10.263 35.535 -26.921 1.00 43.37 278 TYR B O 1
ATOM 4924 N N . VAL C 1 165 ? 9.927 35.621 -29.146 1.00 39.13 279 VAL B N 1
ATOM 4925 C CA . VAL C 1 165 ? 10.275 37.025 -29.269 1.00 42.09 279 VAL B CA 1
ATOM 4926 C C . VAL C 1 165 ? 9.274 37.897 -28.547 1.00 46.61 279 VAL B C 1
ATOM 4927 O O . VAL C 1 165 ? 9.650 38.815 -27.827 1.00 53.17 279 VAL B O 1
ATOM 4931 N N . GLN C 1 166 ? 7.993 37.615 -28.759 1.00 42.04 280 GLN B N 1
ATOM 4932 C CA . GLN C 1 166 ? 6.935 38.421 -28.160 1.00 43.80 280 GLN B CA 1
ATOM 4933 C C . GLN C 1 166 ? 6.835 38.250 -26.645 1.00 44.31 280 GLN B C 1
ATOM 4934 O O . GLN C 1 166 ? 6.344 39.142 -25.954 1.00 47.05 280 GLN B O 1
ATOM 4940 N N . ALA C 1 167 ? 7.299 37.105 -26.146 1.00 43.44 281 ALA B N 1
ATOM 4941 C CA . ALA C 1 167 ? 7.359 36.837 -24.709 1.00 44.04 281 ALA B CA 1
ATOM 4942 C C . ALA C 1 167 ? 8.596 37.478 -24.062 1.00 47.56 281 ALA B C 1
ATOM 4943 O O . ALA C 1 167 ? 8.798 37.365 -22.857 1.00 45.95 281 ALA B O 1
ATOM 4945 N N . GLY C 1 168 ? 9.416 38.146 -24.869 1.00 42.49 282 GLY B N 1
ATOM 4946 C CA . GLY C 1 168 ? 10.579 38.864 -24.370 1.00 53.30 282 GLY B CA 1
ATOM 4947 C C . GLY C 1 168 ? 11.806 38.001 -24.118 1.00 50.06 282 GLY B C 1
ATOM 4948 O O . GLY C 1 168 ? 12.758 38.445 -23.480 1.00 58.09 282 GLY B O 1
ATOM 4949 N N . HIS C 1 169 ? 11.798 36.773 -24.627 1.00 43.09 283 HIS B N 1
ATOM 4950 C CA . HIS C 1 169 ? 12.856 35.817 -24.320 1.00 41.12 283 HIS B CA 1
ATOM 4951 C C . HIS C 1 169 ? 13.854 35.633 -25.453 1.00 49.52 283 HIS B C 1
ATOM 4952 O O . HIS C 1 169 ? 14.836 34.902 -25.311 1.00 54.60 283 HIS B O 1
ATOM 4959 N N . PHE C 1 170 ? 13.604 36.309 -26.568 1.00 43.17 284 PHE B N 1
ATOM 4960 C CA . PHE C 1 170 ? 14.426 36.156 -27.760 1.00 38.33 284 PHE B CA 1
ATOM 4961 C C . PHE C 1 170 ? 14.465 37.472 -28.546 1.00 36.81 284 PHE B C 1
ATOM 4962 O O . PHE C 1 170 ? 13.438 38.148 -28.707 1.00 37.42 284 PHE B O 1
ATOM 4970 N N . ARG C 1 171 ? 15.651 37.834 -29.016 1.00 35.71 285 ARG B N 1
ATOM 4971 C CA . ARG C 1 171 ? 15.842 39.136 -29.643 1.00 36.37 285 ARG B CA 1
ATOM 4972 C C . ARG C 1 171 ? 15.135 39.174 -30.991 1.00 37.19 285 ARG B C 1
ATOM 4973 O O . ARG C 1 171 ? 15.270 38.244 -31.796 1.00 35.86 285 ARG B O 1
ATOM 4981 N N . GLU C 1 172 ? 14.391 40.250 -31.227 1.00 38.00 286 GLU B N 1
ATOM 4982 C CA . GLU C 1 172 ? 13.708 40.451 -32.499 1.00 47.63 286 GLU B CA 1
ATOM 4983 C C . GLU C 1 172 ? 14.690 40.465 -33.689 1.00 47.04 286 GLU B C 1
ATOM 4984 O O . GLU C 1 172 ? 14.463 39.799 -34.700 1.00 49.74 286 GLU B O 1
ATOM 4990 N N . ASP C 1 173 ? 15.789 41.201 -33.563 1.00 43.39 287 ASP B N 1
ATOM 4991 C CA . ASP C 1 173 ? 16.716 41.351 -34.688 1.00 38.21 287 ASP B CA 1
ATOM 4992 C C . ASP C 1 173 ? 17.394 40.019 -35.037 1.00 36.65 287 ASP B C 1
ATOM 4993 O O . ASP C 1 173 ? 17.609 39.716 -36.207 1.00 36.74 287 ASP B O 1
ATOM 4998 N N . LEU C 1 174 ? 17.718 39.230 -34.018 1.00 35.51 288 LEU B N 1
ATOM 4999 C CA . LEU C 1 174 ? 18.288 37.902 -34.230 1.00 42.77 288 LEU B CA 1
ATOM 5000 C C . LEU C 1 174 ? 17.291 36.934 -34.871 1.00 34.36 288 LEU B C 1
ATOM 5001 O O . LEU C 1 174 ? 17.659 36.150 -35.735 1.00 42.79 288 LEU B O 1
ATOM 5006 N N . TYR C 1 175 ? 16.043 36.972 -34.419 1.00 34.98 289 TYR B N 1
ATOM 5007 C CA . TYR C 1 175 ? 14.971 36.222 -35.063 1.00 38.66 289 TYR B CA 1
ATOM 5008 C C . TYR C 1 175 ? 14.891 36.492 -36.568 1.00 43.98 289 TYR B C 1
ATOM 5009 O O . TYR C 1 175 ? 14.865 35.564 -37.362 1.00 37.97 289 TYR B O 1
ATOM 5018 N N . TYR C 1 176 ? 14.912 37.749 -36.949 1.00 37.35 290 TYR B N 1
ATOM 5019 C CA . TYR C 1 176 ? 14.824 38.094 -38.336 1.00 41.66 290 TYR B CA 1
ATOM 5020 C C . TYR C 1 176 ? 16.010 37.607 -39.095 1.00 45.12 290 TYR B C 1
ATOM 5021 O O . TYR C 1 176 ? 15.868 37.135 -40.182 1.00 45.64 290 TYR B O 1
ATOM 5030 N N . ARG C 1 177 ? 17.187 37.678 -38.514 1.00 38.19 291 ARG B N 1
ATOM 5031 C CA . ARG C 1 177 ? 18.355 37.230 -39.217 1.00 42.36 291 ARG B CA 1
ATOM 5032 C C . ARG C 1 177 ? 18.353 35.759 -39.448 1.00 40.09 291 ARG B C 1
ATOM 5033 O O . ARG C 1 177 ? 18.915 35.304 -40.377 1.00 42.42 291 ARG B O 1
ATOM 5041 N N . LEU C 1 178 ? 17.718 35.018 -38.576 1.00 42.26 292 LEU B N 1
ATOM 5042 C CA . LEU C 1 178 ? 17.749 33.585 -38.675 1.00 45.42 292 LEU B CA 1
ATOM 5043 C C . LEU C 1 178 ? 16.518 33.018 -39.332 1.00 51.13 292 LEU B C 1
ATOM 5044 O O . LEU C 1 178 ? 16.411 31.835 -39.458 1.00 52.25 292 LEU B O 1
ATOM 5049 N N . ASN C 1 179 ? 15.603 33.874 -39.745 1.00 40.45 293 ASN B N 1
ATOM 5050 C CA . ASN C 1 179 ? 14.297 33.445 -40.247 1.00 48.96 293 ASN B CA 1
ATOM 5051 C C . ASN C 1 179 ? 14.090 33.653 -41.756 1.00 46.66 293 ASN B C 1
ATOM 5052 O O . ASN C 1 179 ? 12.956 33.755 -42.238 1.00 39.37 293 ASN B O 1
ATOM 5057 N N . VAL C 1 180 ? 15.180 33.713 -42.504 1.00 37.62 294 VAL B N 1
ATOM 5058 C CA . VAL C 1 180 ? 15.077 33.944 -43.935 1.00 48.22 294 VAL B CA 1
ATOM 5059 C C . VAL C 1 180 ? 14.317 32.800 -44.603 1.00 47.36 294 VAL B C 1
ATOM 5060 O O . VAL C 1 180 ? 13.450 33.007 -45.456 1.00 48.61 294 VAL B O 1
ATOM 5064 N N . PHE C 1 181 ? 14.644 31.591 -44.173 1.00 40.79 295 PHE B N 1
ATOM 5065 C CA . PHE C 1 181 ? 14.167 30.376 -44.812 1.00 40.25 295 PHE B CA 1
ATOM 5066 C C . PHE C 1 181 ? 13.876 29.337 -43.741 1.00 37.47 295 PHE B C 1
ATOM 5067 O O . PHE C 1 181 ? 14.631 28.384 -43.569 1.00 39.81 295 PHE B O 1
ATOM 5075 N N . PRO C 1 182 ? 12.782 29.522 -43.003 1.00 38.96 296 PRO B N 1
ATOM 5076 C CA . PRO C 1 182 ? 12.490 28.524 -41.981 1.00 38.94 296 PRO B CA 1
ATOM 5077 C C . PRO C 1 182 ? 11.846 27.317 -42.627 1.00 41.33 296 PRO B C 1
ATOM 5078 O O . PRO C 1 182 ? 11.085 27.467 -43.572 1.00 48.33 296 PRO B O 1
ATOM 5082 N N . LEU C 1 183 ? 12.193 26.138 -42.129 1.00 41.01 297 LEU B N 1
ATOM 5083 C CA . LEU C 1 183 ? 11.702 24.872 -42.637 1.00 39.35 297 LEU B CA 1
ATOM 5084 C C . LEU C 1 183 ? 11.153 24.095 -41.464 1.00 40.17 297 LEU B C 1
ATOM 5085 O O . LEU C 1 183 ? 11.833 23.916 -40.459 1.00 42.89 297 LEU B O 1
ATOM 5090 N N . THR C 1 184 ? 9.920 23.636 -41.570 1.00 40.26 298 THR B N 1
ATOM 5091 C CA . THR C 1 184 ? 9.324 22.996 -40.425 1.00 41.75 298 THR B CA 1
ATOM 5092 C C . THR C 1 184 ? 9.284 21.473 -40.605 1.00 44.21 298 THR B C 1
ATOM 5093 O O . THR C 1 184 ? 8.711 20.933 -41.537 1.00 41.10 298 THR B O 1
ATOM 5097 N N . TRP C 1 185 ? 9.959 20.789 -39.701 1.00 45.78 299 TRP B N 1
ATOM 5098 C CA . TRP C 1 185 ? 10.097 19.355 -39.772 1.00 44.56 299 TRP B CA 1
ATOM 5099 C C . TRP C 1 185 ? 8.942 18.760 -38.973 1.00 48.53 299 TRP B C 1
ATOM 5100 O O . TRP C 1 185 ? 8.839 18.971 -37.776 1.00 59.51 299 TRP B O 1
ATOM 5111 N N . PRO C 1 186 ? 8.025 18.059 -39.648 1.00 61.21 300 PRO B N 1
ATOM 5112 C CA . PRO C 1 186 ? 6.787 17.679 -38.963 1.00 62.53 300 PRO B CA 1
ATOM 5113 C C . PRO C 1 186 ? 6.978 16.570 -37.939 1.00 60.29 300 PRO B C 1
ATOM 5114 O O . PRO C 1 186 ? 7.926 15.787 -38.026 1.00 55.17 300 PRO B O 1
ATOM 5118 N N . ALA C 1 187 ? 6.073 16.515 -36.968 1.00 61.05 301 ALA B N 1
ATOM 5119 C CA . ALA C 1 187 ? 6.052 15.414 -36.019 1.00 57.87 301 ALA B CA 1
ATOM 5120 C C . ALA C 1 187 ? 5.808 14.112 -36.774 1.00 62.59 301 ALA B C 1
ATOM 5121 O O . ALA C 1 187 ? 5.260 14.121 -37.880 1.00 67.01 301 ALA B O 1
ATOM 5123 N N . LEU C 1 188 ? 6.213 13.000 -36.171 1.00 52.53 302 LEU B N 1
ATOM 5124 C CA . LEU C 1 188 ? 6.142 11.688 -36.811 1.00 53.79 302 LEU B CA 1
ATOM 5125 C C . LEU C 1 188 ? 4.722 11.321 -37.235 1.00 44.03 302 LEU B C 1
ATOM 5126 O O . LEU C 1 188 ? 4.513 10.875 -38.359 1.00 47.46 302 LEU B O 1
ATOM 5131 N N . CYS C 1 189 ? 3.753 11.550 -36.348 1.00 41.97 303 CYS B N 1
ATOM 5132 C CA . CYS C 1 189 ? 2.356 11.251 -36.628 1.00 52.67 303 CYS B CA 1
ATOM 5133 C C . CYS C 1 189 ? 1.794 12.097 -37.779 1.00 65.24 303 CYS B C 1
ATOM 5134 O O . CYS C 1 189 ? 0.718 11.811 -38.292 1.00 72.57 303 CYS B O 1
ATOM 5137 N N . GLU C 1 190 ? 2.516 13.143 -38.167 1.00 67.72 304 GLU B N 1
ATOM 5138 C CA . GLU C 1 190 ? 2.073 14.018 -39.246 1.00 71.39 304 GLU B CA 1
ATOM 5139 C C . GLU C 1 190 ? 2.765 13.666 -40.563 1.00 69.52 304 GLU B C 1
ATOM 5140 O O . GLU C 1 190 ? 2.621 14.366 -41.568 1.00 75.15 304 GLU B O 1
ATOM 5146 N N . ARG C 1 191 ? 3.534 12.587 -40.545 1.00 58.43 305 ARG B N 1
ATOM 5147 C CA . ARG C 1 191 ? 4.141 12.076 -41.762 1.00 54.84 305 ARG B CA 1
ATOM 5148 C C . ARG C 1 191 ? 4.294 10.562 -41.686 1.00 56.65 305 ARG B C 1
ATOM 5149 O O . ARG C 1 191 ? 5.402 10.040 -41.780 1.00 43.21 305 ARG B O 1
ATOM 5157 N N . LYS C 1 192 ? 3.170 9.865 -41.525 1.00 54.20 306 LYS B N 1
ATOM 5158 C CA . LYS C 1 192 ? 3.182 8.435 -41.220 1.00 54.44 306 LYS B CA 1
ATOM 5159 C C . LYS C 1 192 ? 3.913 7.576 -42.243 1.00 53.52 306 LYS B C 1
ATOM 5160 O O . LYS C 1 192 ? 4.490 6.552 -41.886 1.00 54.67 306 LYS B O 1
ATOM 5166 N N . ASP C 1 193 ? 3.901 7.996 -43.503 1.00 54.02 307 ASP B N 1
ATOM 5167 C CA . ASP C 1 193 ? 4.591 7.264 -44.561 1.00 59.36 307 ASP B CA 1
ATOM 5168 C C . ASP C 1 193 ? 6.096 7.117 -44.328 1.00 58.20 307 ASP B C 1
ATOM 5169 O O . ASP C 1 193 ? 6.730 6.253 -44.933 1.00 61.27 307 ASP B O 1
ATOM 5174 N N . ASP C 1 194 ? 6.665 7.960 -43.470 1.00 56.99 308 ASP B N 1
ATOM 5175 C CA . ASP C 1 194 ? 8.079 7.860 -43.117 1.00 58.93 308 ASP B CA 1
ATOM 5176 C C . ASP C 1 194 ? 8.363 6.773 -42.089 1.00 56.58 308 ASP B C 1
ATOM 5177 O O . ASP C 1 194 ? 9.499 6.312 -41.961 1.00 54.54 308 ASP B O 1
ATOM 5182 N N . ILE C 1 195 ? 7.344 6.375 -41.339 1.00 51.19 309 ILE B N 1
ATOM 5183 C CA . ILE C 1 195 ? 7.591 5.562 -40.155 1.00 51.18 309 ILE B CA 1
ATOM 5184 C C . ILE C 1 195 ? 8.221 4.199 -40.478 1.00 53.25 309 ILE B C 1
ATOM 5185 O O . ILE C 1 195 ? 9.136 3.760 -39.771 1.00 51.59 309 ILE B O 1
ATOM 5190 N N . GLU C 1 196 ? 7.778 3.548 -41.552 1.00 54.20 310 GLU B N 1
ATOM 5191 C CA . GLU C 1 196 ? 8.317 2.225 -41.880 1.00 48.90 310 GLU B CA 1
ATOM 5192 C C . GLU C 1 196 ? 9.780 2.264 -42.360 1.00 50.07 310 GLU B C 1
ATOM 5193 O O . GLU C 1 196 ? 10.591 1.474 -41.886 1.00 53.09 310 GLU B O 1
ATOM 5199 N N . PRO C 1 197 ? 10.128 3.162 -43.304 1.00 53.36 311 PRO B N 1
ATOM 5200 C CA . PRO C 1 197 ? 11.551 3.194 -43.658 1.00 50.17 311 PRO B CA 1
ATOM 5201 C C . PRO C 1 197 ? 12.419 3.684 -42.509 1.00 48.12 311 PRO B C 1
ATOM 5202 O O . PRO C 1 197 ? 13.579 3.283 -42.408 1.00 49.83 311 PRO B O 1
ATOM 5206 N N . LEU C 1 198 ? 11.855 4.518 -41.641 1.00 51.07 312 LEU B N 1
ATOM 5207 C CA . LEU C 1 198 ? 12.588 4.994 -40.470 1.00 46.15 312 LEU B CA 1
ATOM 5208 C C . LEU C 1 198 ? 12.922 3.826 -39.548 1.00 49.98 312 LEU B C 1
ATOM 5209 O O . LEU C 1 198 ? 14.073 3.649 -39.152 1.00 41.67 312 LEU B O 1
ATOM 5214 N N . ALA C 1 199 ? 11.909 3.030 -39.213 1.00 51.16 313 ALA B N 1
ATOM 5215 C CA . ALA C 1 199 ? 12.107 1.871 -38.348 1.00 46.98 313 ALA B CA 1
ATOM 5216 C C . ALA C 1 199 ? 13.219 0.980 -38.889 1.00 45.24 313 ALA B C 1
ATOM 5217 O O . ALA C 1 199 ? 14.162 0.657 -38.172 1.00 47.04 313 ALA B O 1
ATOM 5219 N N . ASN C 1 200 ? 13.096 0.602 -40.161 1.00 40.84 314 ASN B N 1
ATOM 5220 C CA . ASN C 1 200 ? 14.088 -0.236 -40.821 1.00 41.70 314 ASN B CA 1
ATOM 5221 C C . ASN C 1 200 ? 15.486 0.336 -40.715 1.00 41.38 314 ASN B C 1
ATOM 5222 O O . ASN C 1 200 ? 16.422 -0.378 -40.394 1.00 48.92 314 ASN B O 1
ATOM 5227 N N . HIS C 1 201 ? 15.629 1.625 -41.006 1.00 41.15 315 HIS B N 1
ATOM 5228 C CA . HIS C 1 201 ? 16.930 2.266 -40.931 1.00 48.81 315 HIS B CA 1
ATOM 5229 C C . HIS C 1 201 ? 17.470 2.301 -39.495 1.00 53.33 315 HIS B C 1
ATOM 5230 O O . HIS C 1 201 ? 18.682 2.231 -39.284 1.00 55.54 315 HIS B O 1
ATOM 5237 N N . LEU C 1 202 ? 16.568 2.414 -38.518 1.00 50.94 316 LEU B N 1
ATOM 5238 C CA . LEU C 1 202 ? 16.951 2.413 -37.104 1.00 38.24 316 LEU B CA 1
ATOM 5239 C C . LEU C 1 202 ? 17.464 1.033 -36.697 1.00 46.79 316 LEU B C 1
ATOM 5240 O O . LEU C 1 202 ? 18.419 0.918 -35.940 1.00 43.06 316 LEU B O 1
ATOM 5245 N N . ILE C 1 203 ? 16.836 -0.016 -37.221 1.00 48.86 317 ILE B N 1
ATOM 5246 C CA . ILE C 1 203 ? 17.237 -1.381 -36.888 1.00 48.26 317 ILE B CA 1
ATOM 5247 C C . ILE C 1 203 ? 18.631 -1.722 -37.422 1.00 44.69 317 ILE B C 1
ATOM 5248 O O . ILE C 1 203 ? 19.484 -2.234 -36.690 1.00 41.61 317 ILE B O 1
ATOM 5253 N N . GLU C 1 204 ? 18.874 -1.395 -38.673 1.00 41.16 318 GLU B N 1
ATOM 5254 C CA . GLU C 1 204 ? 20.132 -1.718 -39.297 1.00 51.40 318 GLU B CA 1
ATOM 5255 C C . GLU C 1 204 ? 21.255 -0.955 -38.686 1.00 50.37 318 GLU B C 1
ATOM 5256 O O . GLU C 1 204 ? 22.307 -1.480 -38.465 1.00 43.10 318 GLU B O 1
ATOM 5262 N N . ARG C 1 205 ? 21.013 0.307 -38.426 1.00 47.02 319 ARG B N 1
ATOM 5263 C CA . ARG C 1 205 ? 22.027 1.163 -37.872 1.00 55.45 319 ARG B CA 1
ATOM 5264 C C . ARG C 1 205 ? 22.451 0.647 -36.515 1.00 55.83 319 ARG B C 1
ATOM 5265 O O . ARG C 1 205 ? 23.583 0.726 -36.154 1.00 54.46 319 ARG B O 1
ATOM 5273 N N . HIS C 1 206 ? 21.513 0.068 -35.798 1.00 55.85 320 HIS B N 1
ATOM 5274 C CA . HIS C 1 206 ? 21.759 -0.482 -34.498 1.00 49.42 320 HIS B CA 1
ATOM 5275 C C . HIS C 1 206 ? 22.403 -1.842 -34.584 1.00 49.37 320 HIS B C 1
ATOM 5276 O O . HIS C 1 206 ? 23.322 -2.137 -33.878 1.00 41.97 320 HIS B O 1
ATOM 5283 N N . CYS C 1 207 ? 21.913 -2.673 -35.470 1.00 46.72 321 CYS B N 1
ATOM 5284 C CA . CYS C 1 207 ? 22.561 -3.963 -35.677 1.00 51.42 321 CYS B CA 1
ATOM 5285 C C . CYS C 1 207 ? 23.952 -3.784 -36.283 1.00 56.75 321 CYS B C 1
ATOM 5286 O O . CYS C 1 207 ? 24.860 -4.565 -35.993 1.00 53.37 321 CYS B O 1
ATOM 5289 N N . LYS C 1 208 ? 24.123 -2.750 -37.107 1.00 54.00 322 LYS B N 1
ATOM 5290 C CA . LYS C 1 208 ? 25.446 -2.404 -37.605 1.00 67.92 322 LYS B CA 1
ATOM 5291 C C . LYS C 1 208 ? 26.319 -1.910 -36.451 1.00 76.16 322 LYS B C 1
ATOM 5292 O O . LYS C 1 208 ? 26.458 -0.715 -36.205 1.00 79.08 322 LYS B O 1
ATOM 5298 N N . LYS C 1 209 ? 26.880 -2.897 -35.765 1.00 85.99 323 LYS B N 1
ATOM 5299 C CA . LYS C 1 209 ? 27.734 -2.831 -34.580 1.00 85.94 323 LYS B CA 1
ATOM 5300 C C . LYS C 1 209 ? 27.424 -4.160 -33.912 1.00 76.25 323 LYS B C 1
ATOM 5301 O O . LYS C 1 209 ? 26.983 -4.215 -32.756 1.00 74.00 323 LYS B O 1
ATOM 5307 N N . LEU C 1 210 ? 27.530 -5.185 -34.769 1.00 60.67 324 LEU B N 1
ATOM 5308 C CA . LEU C 1 210 ? 27.774 -6.603 -34.476 1.00 64.25 324 LEU B CA 1
ATOM 5309 C C . LEU C 1 210 ? 26.750 -7.549 -35.130 1.00 61.37 324 LEU B C 1
ATOM 5310 O O . LEU C 1 210 ? 27.150 -8.567 -35.677 1.00 57.96 324 LEU B O 1
ATOM 5315 N N . GLY C 1 211 ? 25.457 -7.227 -35.083 1.00 61.13 325 GLY B N 1
ATOM 5316 C CA . GLY C 1 211 ? 24.416 -8.179 -35.461 1.00 51.83 325 GLY B CA 1
ATOM 5317 C C . GLY C 1 211 ? 23.883 -8.097 -36.888 1.00 55.57 325 GLY B C 1
ATOM 5318 O O . GLY C 1 211 ? 24.096 -7.121 -37.605 1.00 47.71 325 GLY B O 1
ATOM 5319 N N . LEU C 1 212 ? 23.150 -9.127 -37.295 1.00 64.66 326 LEU B N 1
ATOM 5320 C CA . LEU C 1 212 ? 22.521 -9.160 -38.618 1.00 68.20 326 LEU B CA 1
ATOM 5321 C C . LEU C 1 212 ? 21.104 -8.547 -38.602 1.00 66.39 326 LEU B C 1
ATOM 5322 O O . LEU C 1 212 ? 20.285 -8.919 -37.763 1.00 79.71 326 LEU B O 1
ATOM 5327 N N . PRO C 1 213 ? 20.831 -7.576 -39.501 1.00 58.36 327 PRO B N 1
ATOM 5328 C CA . PRO C 1 213 ? 19.557 -6.846 -39.569 1.00 49.97 327 PRO B CA 1
ATOM 5329 C C . PRO C 1 213 ? 18.320 -7.687 -39.871 1.00 58.87 327 PRO B C 1
ATOM 5330 O O . PRO C 1 213 ? 18.046 -8.048 -41.008 1.00 65.94 327 PRO B O 1
ATOM 5334 N N . VAL C 1 214 ? 17.561 -7.955 -38.824 1.00 56.82 328 VAL B N 1
ATOM 5335 C CA . VAL C 1 214 ? 16.255 -8.582 -38.922 1.00 58.72 328 VAL B CA 1
ATOM 5336 C C . VAL C 1 214 ? 15.274 -7.739 -39.738 1.00 48.53 328 VAL B C 1
ATOM 5337 O O . VAL C 1 214 ? 15.520 -6.550 -39.963 1.00 46.93 328 VAL B O 1
ATOM 5341 N N . PRO C 1 215 ? 14.149 -8.337 -40.171 1.00 61.06 329 PRO B N 1
ATOM 5342 C CA . PRO C 1 215 ? 13.107 -7.507 -40.783 1.00 62.06 329 PRO B CA 1
ATOM 5343 C C . PRO C 1 215 ? 12.040 -7.137 -39.760 1.00 60.00 329 PRO B C 1
ATOM 5344 O O . PRO C 1 215 ? 11.785 -7.927 -38.852 1.00 57.89 329 PRO B O 1
ATOM 5348 N N . SER C 1 216 ? 11.416 -5.969 -39.906 1.00 67.93 330 SER B N 1
ATOM 5349 C CA . SER C 1 216 ? 10.358 -5.550 -38.979 1.00 77.05 330 SER B CA 1
ATOM 5350 C C . SER C 1 216 ? 9.180 -6.471 -39.155 1.00 88.19 330 SER B C 1
ATOM 5351 O O . SER C 1 216 ? 8.246 -6.476 -38.354 1.00 101.36 330 SER B O 1
ATOM 5354 N N . ILE C 1 217 ? 9.244 -7.235 -40.238 1.00 85.45 331 ILE B N 1
ATOM 5355 C CA . ILE C 1 217 ? 8.232 -8.195 -40.636 1.00 95.40 331 ILE B CA 1
ATOM 5356 C C . ILE C 1 217 ? 6.967 -7.440 -40.978 1.00 96.35 331 ILE B C 1
ATOM 5357 O O . ILE C 1 217 ? 6.861 -6.244 -40.685 1.00 87.99 331 ILE B O 1
ATOM 5362 N N . ALA C 1 218 ? 6.059 -8.141 -41.663 1.00 91.18 332 ALA B N 1
ATOM 5363 C CA . ALA C 1 218 ? 4.718 -7.686 -42.008 1.00 79.26 332 ALA B CA 1
ATOM 5364 C C . ALA C 1 218 ? 4.082 -6.747 -40.984 1.00 80.36 332 ALA B C 1
ATOM 5365 O O . ALA C 1 218 ? 4.582 -6.591 -39.856 1.00 82.09 332 ALA B O 1
ATOM 5367 N N . PRO C 1 219 ? 2.954 -6.124 -41.361 1.00 77.43 333 PRO B N 1
ATOM 5368 C CA . PRO C 1 219 ? 2.174 -5.454 -40.315 1.00 65.88 333 PRO B CA 1
ATOM 5369 C C . PRO C 1 219 ? 1.830 -6.430 -39.187 1.00 74.68 333 PRO B C 1
ATOM 5370 O O . PRO C 1 219 ? 2.200 -7.606 -39.255 1.00 77.37 333 PRO B O 1
ATOM 5374 N N . ASN C 1 220 ? 1.092 -5.945 -38.191 1.00 90.54 334 ASN B N 1
ATOM 5375 C CA . ASN C 1 220 ? 0.953 -6.579 -36.874 1.00 92.33 334 ASN B CA 1
ATOM 5376 C C . ASN C 1 220 ? 2.227 -6.218 -36.094 1.00 82.24 334 ASN B C 1
ATOM 5377 O O . ASN C 1 220 ? 2.256 -6.258 -34.861 1.00 88.59 334 ASN B O 1
ATOM 5382 N N . ALA C 1 221 ? 3.261 -5.815 -36.832 1.00 70.61 335 ALA B N 1
ATOM 5383 C CA . ALA C 1 221 ? 4.351 -5.020 -36.271 1.00 62.93 335 ALA B CA 1
ATOM 5384 C C . ALA C 1 221 ? 4.298 -3.651 -36.934 1.00 47.23 335 ALA B C 1
ATOM 5385 O O . ALA C 1 221 ? 4.194 -2.629 -36.261 1.00 56.09 335 ALA B O 1
ATOM 5387 N N . ILE C 1 222 ? 4.289 -3.634 -38.260 1.00 49.21 336 ILE B N 1
ATOM 5388 C CA . ILE C 1 222 ? 4.267 -2.366 -38.989 1.00 58.05 336 ILE B CA 1
ATOM 5389 C C . ILE C 1 222 ? 3.030 -1.516 -38.679 1.00 55.13 336 ILE B C 1
ATOM 5390 O O . ILE C 1 222 ? 3.171 -0.386 -38.218 1.00 49.31 336 ILE B O 1
ATOM 5395 N N . THR C 1 223 ? 1.829 -2.051 -38.901 1.00 52.82 337 THR B N 1
ATOM 5396 C CA . THR C 1 223 ? 0.612 -1.274 -38.655 1.00 65.31 337 THR B CA 1
ATOM 5397 C C . THR C 1 223 ? 0.451 -0.910 -37.167 1.00 63.08 337 THR B C 1
ATOM 5398 O O . THR C 1 223 ? -0.213 0.079 -36.820 1.00 56.79 337 THR B O 1
ATOM 5402 N N . LYS C 1 224 ? 1.050 -1.716 -36.295 1.00 62.52 338 LYS B N 1
ATOM 5403 C CA . LYS C 1 224 ? 1.037 -1.430 -34.866 1.00 58.12 338 LYS B CA 1
ATOM 5404 C C . LYS C 1 224 ? 1.857 -0.169 -34.659 1.00 48.37 338 LYS B C 1
ATOM 5405 O O . LYS C 1 224 ? 1.418 0.762 -33.992 1.00 51.42 338 LYS B O 1
ATOM 5411 N N . LEU C 1 225 ? 3.027 -0.127 -35.289 1.00 52.07 339 LEU B N 1
ATOM 5412 C CA . LEU C 1 225 ? 3.846 1.083 -35.318 1.00 52.47 339 LEU B CA 1
ATOM 5413 C C . LEU C 1 225 ? 3.125 2.243 -35.998 1.00 56.69 339 LEU B C 1
ATOM 5414 O O . LEU C 1 225 ? 3.297 3.399 -35.615 1.00 58.72 339 LEU B O 1
ATOM 5419 N N . LEU C 1 226 ? 2.316 1.934 -37.004 1.00 53.80 340 LEU B N 1
ATOM 5420 C CA . LEU C 1 226 ? 1.702 2.975 -37.815 1.00 58.62 340 LEU B CA 1
ATOM 5421 C C . LEU C 1 226 ? 0.512 3.628 -37.121 1.00 57.71 340 LEU B C 1
ATOM 5422 O O . LEU C 1 226 ? 0.171 4.773 -37.417 1.00 66.91 340 LEU B O 1
ATOM 5427 N N . ASN C 1 227 ? -0.131 2.903 -36.212 1.00 51.33 341 ASN B N 1
ATOM 5428 C CA . ASN C 1 227 ? -1.366 3.403 -35.604 1.00 49.11 341 ASN B CA 1
ATOM 5429 C C . ASN C 1 227 ? -1.154 3.936 -34.203 1.00 57.75 341 ASN B C 1
ATOM 5430 O O . ASN C 1 227 ? -2.097 4.095 -33.431 1.00 70.55 341 ASN B O 1
ATOM 5435 N N . TYR C 1 228 ? 0.107 4.218 -33.900 1.00 53.74 342 TYR B N 1
ATOM 5436 C CA . TYR C 1 228 ? 0.532 4.826 -32.648 1.00 49.53 342 TYR B CA 1
ATOM 5437 C C . TYR C 1 228 ? 0.949 6.257 -32.950 1.00 57.11 342 TYR B C 1
ATOM 5438 O O . TYR C 1 228 ? 1.656 6.497 -33.925 1.00 58.96 342 TYR B O 1
ATOM 5447 N N . PRO C 1 229 ? 0.505 7.217 -32.128 1.00 57.75 343 PRO B N 1
ATOM 5448 C CA . PRO C 1 229 ? 0.743 8.635 -32.447 1.00 56.96 343 PRO B CA 1
ATOM 5449 C C . PRO C 1 229 ? 2.138 9.215 -32.081 1.00 47.88 343 PRO B C 1
ATOM 5450 O O . PRO C 1 229 ? 2.387 10.390 -32.377 1.00 44.64 343 PRO B O 1
ATOM 5454 N N . TRP C 1 230 ? 3.028 8.415 -31.491 1.00 45.64 344 TRP B N 1
ATOM 5455 C CA . TRP C 1 230 ? 4.419 8.830 -31.240 1.00 41.51 344 TRP B CA 1
ATOM 5456 C C . TRP C 1 230 ? 4.609 10.195 -30.562 1.00 46.13 344 TRP B C 1
ATOM 5457 O O . TRP C 1 230 ? 5.159 11.113 -31.160 1.00 44.00 344 TRP B O 1
ATOM 5468 N N . PRO C 1 231 ? 4.184 10.328 -29.300 1.00 52.34 345 PRO B N 1
ATOM 5469 C CA . PRO C 1 231 ? 4.425 11.617 -28.640 1.00 52.20 345 PRO B CA 1
ATOM 5470 C C . PRO C 1 231 ? 5.921 11.928 -28.527 1.00 61.11 345 PRO B C 1
ATOM 5471 O O . PRO C 1 231 ? 6.291 13.096 -28.540 1.00 60.02 345 PRO B O 1
ATOM 5475 N N . GLY C 1 232 ? 6.760 10.894 -28.441 1.00 59.03 346 GLY B N 1
ATOM 5476 C CA . GLY C 1 232 ? 8.202 11.075 -28.357 1.00 48.58 346 GLY B CA 1
ATOM 5477 C C . GLY C 1 232 ? 8.916 11.048 -29.699 1.00 50.25 346 GLY B C 1
ATOM 5478 O O . GLY C 1 232 ? 10.146 11.050 -29.751 1.00 52.76 346 GLY B O 1
ATOM 5479 N N . ASN C 1 233 ? 8.142 11.035 -30.781 1.00 44.41 347 ASN B N 1
ATOM 5480 C CA . ASN C 1 233 ? 8.685 11.035 -32.140 1.00 48.57 347 ASN B CA 1
ATOM 5481 C C . ASN C 1 233 ? 9.805 9.996 -32.362 1.00 42.75 347 ASN B C 1
ATOM 5482 O O . ASN C 1 233 ? 9.713 8.875 -31.858 1.00 41.35 347 ASN B O 1
ATOM 5487 N N . VAL C 1 234 ? 10.848 10.338 -33.109 1.00 39.08 348 VAL B N 1
ATOM 5488 C CA . VAL C 1 234 ? 11.814 9.293 -33.492 1.00 47.27 348 VAL B CA 1
ATOM 5489 C C . VAL C 1 234 ? 12.698 8.820 -32.340 1.00 45.99 348 VAL B C 1
ATOM 5490 O O . VAL C 1 234 ? 13.241 7.721 -32.407 1.00 48.13 348 VAL B O 1
ATOM 5494 N N . ARG C 1 235 ? 12.834 9.612 -31.275 1.00 46.15 349 ARG B N 1
ATOM 5495 C CA . ARG C 1 235 ? 13.559 9.119 -30.105 1.00 44.44 349 ARG B CA 1
ATOM 5496 C C . ARG C 1 235 ? 12.760 7.972 -29.501 1.00 45.90 349 ARG B C 1
ATOM 5497 O O . ARG C 1 235 ? 13.331 6.991 -29.023 1.00 46.97 349 ARG B O 1
ATOM 5505 N N . GLU C 1 236 ? 11.433 8.106 -29.521 1.00 41.77 350 GLU B N 1
ATOM 5506 C CA . GLU C 1 236 ? 10.550 7.074 -28.978 1.00 40.00 350 GLU B CA 1
ATOM 5507 C C . GLU C 1 236 ? 10.546 5.817 -29.858 1.00 43.37 350 GLU B C 1
ATOM 5508 O O . GLU C 1 236 ? 10.575 4.689 -29.354 1.00 43.73 350 GLU B O 1
ATOM 5514 N N . LEU C 1 237 ? 10.511 6.020 -31.171 1.00 41.07 351 LEU B N 1
ATOM 5515 C CA . LEU C 1 237 ? 10.544 4.909 -32.124 1.00 42.48 351 LEU B CA 1
ATOM 5516 C C . LEU C 1 237 ? 11.861 4.150 -32.035 1.00 40.40 351 LEU B C 1
ATOM 5517 O O . LEU C 1 237 ? 11.889 2.922 -32.092 1.00 36.98 351 LEU B O 1
ATOM 5522 N N . ASP C 1 238 ? 12.947 4.902 -31.906 1.00 43.04 352 ASP B N 1
ATOM 5523 C CA . ASP C 1 238 ? 14.279 4.336 -31.720 1.00 37.65 352 ASP B CA 1
ATOM 5524 C C . ASP C 1 238 ? 14.252 3.379 -30.516 1.00 39.34 352 ASP B C 1
ATOM 5525 O O . ASP C 1 238 ? 14.722 2.244 -30.596 1.00 42.04 352 ASP B O 1
ATOM 5530 N N . ASN C 1 239 ? 13.669 3.834 -29.409 1.00 38.76 353 ASN B N 1
ATOM 5531 C CA . ASN C 1 239 ? 13.571 3.006 -28.208 1.00 41.00 353 ASN B CA 1
ATOM 5532 C C . ASN C 1 239 ? 12.719 1.754 -28.404 1.00 37.46 353 ASN B C 1
ATOM 5533 O O . ASN C 1 239 ? 13.110 0.659 -27.997 1.00 35.77 353 ASN B O 1
ATOM 5538 N N . VAL C 1 240 ? 11.551 1.929 -29.013 1.00 33.67 354 VAL B N 1
ATOM 5539 C CA . VAL C 1 240 ? 10.630 0.827 -29.260 1.00 33.21 354 VAL B CA 1
ATOM 5540 C C . VAL C 1 240 ? 11.311 -0.239 -30.111 1.00 38.78 354 VAL B C 1
ATOM 5541 O O . VAL C 1 240 ? 11.201 -1.441 -29.842 1.00 41.76 354 VAL B O 1
ATOM 5545 N N . VAL C 1 241 ? 12.043 0.226 -31.118 1.00 32.79 355 VAL B N 1
ATOM 5546 C CA . VAL C 1 241 ? 12.766 -0.648 -32.030 1.00 40.02 355 VAL B CA 1
ATOM 5547 C C . VAL C 1 241 ? 13.873 -1.442 -31.330 1.00 36.52 355 VAL B C 1
ATOM 5548 O O . VAL C 1 241 ? 14.017 -2.639 -31.570 1.00 41.16 355 VAL B O 1
ATOM 5552 N N . GLN C 1 242 ? 14.649 -0.777 -30.472 1.00 40.10 356 GLN B N 1
ATOM 5553 C CA . GLN C 1 242 ? 15.742 -1.440 -29.747 1.00 38.69 356 GLN B CA 1
ATOM 5554 C C . GLN C 1 242 ? 15.185 -2.460 -28.764 1.00 41.81 356 GLN B C 1
ATOM 5555 O O . GLN C 1 242 ? 15.694 -3.582 -28.639 1.00 43.93 356 GLN B O 1
ATOM 5561 N N . ARG C 1 243 ? 14.119 -2.061 -28.084 1.00 32.98 357 ARG B N 1
ATOM 5562 C CA . ARG C 1 243 ? 13.432 -2.938 -27.164 1.00 39.82 357 ARG B CA 1
ATOM 5563 C C . ARG C 1 243 ? 12.942 -4.169 -27.923 1.00 41.43 357 ARG B C 1
ATOM 5564 O O . ARG C 1 243 ? 13.108 -5.297 -27.459 1.00 33.32 357 ARG B O 1
ATOM 5572 N N . ALA C 1 244 ? 12.383 -3.948 -29.114 1.00 36.22 358 ALA B N 1
ATOM 5573 C CA . ALA C 1 244 ? 11.804 -5.042 -29.885 1.00 35.22 358 ALA B CA 1
ATOM 5574 C C . ALA C 1 244 ? 12.899 -6.038 -30.254 1.00 41.66 358 ALA B C 1
ATOM 5575 O O . ALA C 1 244 ? 12.690 -7.245 -30.203 1.00 50.94 358 ALA B O 1
ATOM 5577 N N . LEU C 1 245 ? 14.067 -5.514 -30.618 1.00 35.95 359 LEU B N 1
ATOM 5578 C CA . LEU C 1 245 ? 15.234 -6.344 -30.923 1.00 46.13 359 LEU B CA 1
ATOM 5579 C C . LEU C 1 245 ? 15.734 -7.128 -29.708 1.00 43.89 359 LEU B C 1
ATOM 5580 O O . LEU C 1 245 ? 16.265 -8.214 -29.857 1.00 37.68 359 LEU B O 1
ATOM 5585 N N . ILE C 1 246 ? 15.595 -6.571 -28.508 1.00 36.40 360 ILE B N 1
ATOM 5586 C CA . ILE C 1 246 ? 15.909 -7.352 -27.334 1.00 38.08 360 ILE B CA 1
ATOM 5587 C C . ILE C 1 246 ? 14.875 -8.485 -27.162 1.00 38.76 360 ILE B C 1
ATOM 5588 O O . ILE C 1 246 ? 15.250 -9.640 -26.996 1.00 40.59 360 ILE B O 1
ATOM 5593 N N . LEU C 1 247 ? 13.589 -8.153 -27.230 1.00 39.42 361 LEU B N 1
ATOM 5594 C CA . LEU C 1 247 ? 12.514 -9.131 -27.046 1.00 45.01 361 LEU B CA 1
ATOM 5595 C C . LEU C 1 247 ? 12.670 -10.303 -28.012 1.00 51.43 361 LEU B C 1
ATOM 5596 O O . LEU C 1 247 ? 12.401 -11.454 -27.654 1.00 54.91 361 LEU B O 1
ATOM 5601 N N . SER C 1 248 ? 12.992 -9.966 -29.258 1.00 44.89 362 SER B N 1
ATOM 5602 C CA . SER C 1 248 ? 14.194 -10.497 -29.911 1.00 65.87 362 SER B CA 1
ATOM 5603 C C . SER C 1 248 ? 14.236 -10.431 -31.407 1.00 70.93 362 SER B C 1
ATOM 5604 O O . SER C 1 248 ? 13.477 -9.715 -32.075 1.00 46.00 362 SER B O 1
ATOM 5607 N N . GLU C 1 249 ? 15.133 -11.277 -31.893 1.00 87.94 363 GLU B N 1
ATOM 5608 C CA . GLU C 1 249 ? 16.128 -10.876 -32.868 1.00 83.78 363 GLU B CA 1
ATOM 5609 C C . GLU C 1 249 ? 15.975 -11.418 -34.269 1.00 71.30 363 GLU B C 1
ATOM 5610 O O . GLU C 1 249 ? 16.977 -11.606 -34.949 1.00 68.71 363 GLU B O 1
ATOM 5616 N N . ASN C 1 250 ? 14.731 -11.645 -34.694 1.00 71.23 364 ASN B N 1
ATOM 5617 C CA . ASN C 1 250 ? 14.413 -12.019 -36.073 1.00 88.34 364 ASN B CA 1
ATOM 5618 C C . ASN C 1 250 ? 13.008 -11.549 -36.458 1.00 90.41 364 ASN B C 1
ATOM 5619 O O . ASN C 1 250 ? 12.840 -10.683 -37.319 1.00 91.95 364 ASN B O 1
ATOM 5624 N N . GLY C 1 251 ? 11.999 -12.107 -35.800 1.00 92.80 365 GLY B N 1
ATOM 5625 C CA . GLY C 1 251 ? 10.621 -11.782 -36.118 1.00 95.43 365 GLY B CA 1
ATOM 5626 C C . GLY C 1 251 ? 10.241 -10.403 -35.623 1.00 87.90 365 GLY B C 1
ATOM 5627 O O . GLY C 1 251 ? 11.108 -9.538 -35.551 1.00 45.97 365 GLY B O 1
ATOM 5628 N N . HIS C 1 252 ? 8.946 -10.215 -35.332 1.00 90.28 366 HIS B N 1
ATOM 5629 C CA . HIS C 1 252 ? 8.414 -9.062 -34.597 1.00 83.16 366 HIS B CA 1
ATOM 5630 C C . HIS C 1 252 ? 6.938 -9.286 -34.175 1.00 63.35 366 HIS B C 1
ATOM 5631 O O . HIS C 1 252 ? 6.459 -10.417 -34.258 1.00 54.77 366 HIS B O 1
ATOM 5638 N N . ILE C 1 253 ? 6.284 -8.212 -33.688 1.00 68.19 367 ILE B N 1
ATOM 5639 C CA . ILE C 1 253 ? 4.886 -8.114 -33.170 1.00 74.16 367 ILE B CA 1
ATOM 5640 C C . ILE C 1 253 ? 4.981 -7.678 -31.713 1.00 81.89 367 ILE B C 1
ATOM 5641 O O . ILE C 1 253 ? 4.025 -7.109 -31.144 1.00 42.39 367 ILE B O 1
ATOM 5646 N N . GLN C 1 254 ? 6.164 -7.973 -31.154 1.00 76.51 368 GLN B N 1
ATOM 5647 C CA . GLN C 1 254 ? 6.605 -7.653 -29.798 1.00 58.03 368 GLN B CA 1
ATOM 5648 C C . GLN C 1 254 ? 7.094 -6.211 -29.724 1.00 49.32 368 GLN B C 1
ATOM 5649 O O . GLN C 1 254 ? 8.210 -5.910 -29.266 1.00 35.63 368 GLN B O 1
ATOM 5655 N N . SER C 1 255 ? 6.238 -5.330 -30.207 1.00 43.43 369 SER B N 1
ATOM 5656 C CA . SER C 1 255 ? 6.431 -3.909 -30.102 1.00 47.70 369 SER B CA 1
ATOM 5657 C C . SER C 1 255 ? 5.641 -3.432 -28.881 1.00 54.90 369 SER B C 1
ATOM 5658 O O . SER C 1 255 ? 4.480 -3.810 -28.710 1.00 52.05 369 SER B O 1
ATOM 5661 N N . GLU C 1 256 ? 6.267 -2.640 -28.012 1.00 38.76 370 GLU B N 1
ATOM 5662 C CA . GLU C 1 256 ? 5.580 -2.181 -26.811 1.00 45.33 370 GLU B CA 1
ATOM 5663 C C . GLU C 1 256 ? 5.608 -0.681 -26.636 1.00 49.83 370 GLU B C 1
ATOM 5664 O O . GLU C 1 256 ? 6.693 -0.090 -26.601 1.00 56.95 370 GLU B O 1
ATOM 5670 N N . HIS C 1 257 ? 4.430 -0.074 -26.492 1.00 43.43 371 HIS B N 1
ATOM 5671 C CA . HIS C 1 257 ? 4.350 1.339 -26.099 1.00 70.35 371 HIS B CA 1
ATOM 5672 C C . HIS C 1 257 ? 3.320 1.662 -25.017 1.00 82.05 371 HIS B C 1
ATOM 5673 O O . HIS C 1 257 ? 3.453 2.680 -24.334 1.00 89.76 371 HIS B O 1
ATOM 5680 N N . ILE C 1 258 ? 2.285 0.836 -24.874 1.00 98.72 372 ILE B N 1
ATOM 5681 C CA . ILE C 1 258 ? 1.332 1.005 -23.768 1.00 116.66 372 ILE B CA 1
ATOM 5682 C C . ILE C 1 258 ? 1.468 -0.161 -22.797 1.00 118.88 372 ILE B C 1
ATOM 5683 O O . ILE C 1 258 ? 2.185 -0.069 -21.796 1.00 123.04 372 ILE B O 1
ATOM 5688 N N . LEU C 1 259 ? 0.770 -1.250 -23.114 1.00 109.32 373 LEU B N 1
ATOM 5689 C CA . LEU C 1 259 ? 0.805 -2.485 -22.334 1.00 98.03 373 LEU B CA 1
ATOM 5690 C C . LEU C 1 259 ? 0.517 -2.232 -20.858 1.00 97.25 373 LEU B C 1
ATOM 5691 O O . LEU C 1 259 ? -0.227 -1.312 -20.512 1.00 98.11 373 LEU B O 1
ATOM 5693 N N . MET D 1 17 ? 18.492 83.803 31.547 1.00 109.74 131 MET F N 1
ATOM 5694 C CA . MET D 1 17 ? 18.059 83.337 30.231 1.00 115.05 131 MET F CA 1
ATOM 5695 C C . MET D 1 17 ? 17.363 84.448 29.439 1.00 122.96 131 MET F C 1
ATOM 5696 O O . MET D 1 17 ? 17.874 85.568 29.351 1.00 135.73 131 MET F O 1
ATOM 5698 N N . VAL D 1 18 ? 16.203 84.131 28.865 1.00 115.02 132 VAL F N 1
ATOM 5699 C CA . VAL D 1 18 ? 15.448 85.092 28.061 1.00 105.86 132 VAL F CA 1
ATOM 5700 C C . VAL D 1 18 ? 13.966 84.670 27.947 1.00 94.34 132 VAL F C 1
ATOM 5701 O O . VAL D 1 18 ? 13.529 84.145 26.920 1.00 83.60 132 VAL F O 1
ATOM 5705 N N . VAL D 1 19 ? 13.205 84.889 29.025 1.00 85.62 133 VAL F N 1
ATOM 5706 C CA . VAL D 1 19 ? 11.767 84.572 29.051 1.00 79.32 133 VAL F CA 1
ATOM 5707 C C . VAL D 1 19 ? 10.940 85.467 29.980 1.00 76.53 133 VAL F C 1
ATOM 5708 O O . VAL D 1 19 ? 11.478 86.129 30.871 1.00 77.19 133 VAL F O 1
ATOM 5712 N N . ALA D 1 20 ? 9.622 85.452 29.778 1.00 71.86 134 ALA F N 1
ATOM 5713 C CA . ALA D 1 20 ? 8.708 86.268 30.576 1.00 73.82 134 ALA F CA 1
ATOM 5714 C C . ALA D 1 20 ? 7.378 85.569 30.873 1.00 73.44 134 ALA F C 1
ATOM 5715 O O . ALA D 1 20 ? 6.615 86.013 31.736 1.00 78.69 134 ALA F O 1
ATOM 5717 N N . ASP D 1 21 ? 7.097 84.486 30.157 1.00 70.72 135 ASP F N 1
ATOM 5718 C CA . ASP D 1 21 ? 5.900 83.695 30.422 1.00 71.04 135 ASP F CA 1
ATOM 5719 C C . ASP D 1 21 ? 6.060 82.942 31.741 1.00 65.91 135 ASP F C 1
ATOM 5720 O O . ASP D 1 21 ? 7.075 82.282 31.964 1.00 59.39 135 ASP F O 1
ATOM 5725 N N . THR D 1 22 ? 5.062 83.054 32.613 1.00 63.18 136 THR F N 1
ATOM 5726 C CA . THR D 1 22 ? 5.170 82.516 33.962 1.00 69.61 136 THR F CA 1
ATOM 5727 C C . THR D 1 22 ? 5.480 81.025 33.929 1.00 74.30 136 THR F C 1
ATOM 5728 O O . THR D 1 22 ? 6.310 80.544 34.699 1.00 74.45 136 THR F O 1
ATOM 5732 N N . LYS D 1 23 ? 4.835 80.306 33.015 1.00 75.65 137 LYS F N 1
ATOM 5733 C CA . LYS D 1 23 ? 5.148 78.897 32.800 1.00 69.34 137 LYS F CA 1
ATOM 5734 C C . LYS D 1 23 ? 6.643 78.713 32.545 1.00 58.98 137 LYS F C 1
ATOM 5735 O O . LYS D 1 23 ? 7.270 77.811 33.107 1.00 46.53 137 LYS F O 1
ATOM 5741 N N . SER D 1 24 ? 7.213 79.591 31.723 1.00 57.05 138 SER F N 1
ATOM 5742 C CA . SER D 1 24 ? 8.649 79.555 31.459 1.00 59.43 138 SER F CA 1
ATOM 5743 C C . SER D 1 24 ? 9.439 79.873 32.721 1.00 55.13 138 SER F C 1
ATOM 5744 O O . SER D 1 24 ? 10.467 79.256 32.987 1.00 49.58 138 SER F O 1
ATOM 5747 N N . LEU D 1 25 ? 8.957 80.843 33.489 1.00 56.76 139 LEU F N 1
ATOM 5748 C CA . LEU D 1 25 ? 9.655 81.256 34.697 1.00 57.98 139 LEU F CA 1
ATOM 5749 C C . LEU D 1 25 ? 9.660 80.131 35.729 1.00 52.54 139 LEU F C 1
ATOM 5750 O O . LEU D 1 25 ? 10.660 79.913 36.411 1.00 51.93 139 LEU F O 1
ATOM 5755 N N . LYS D 1 26 ? 8.561 79.392 35.826 1.00 49.89 140 LYS F N 1
ATOM 5756 C CA . LYS D 1 26 ? 8.525 78.259 36.742 1.00 44.54 140 LYS F CA 1
ATOM 5757 C C . LYS D 1 26 ? 9.532 77.192 36.314 1.00 42.04 140 LYS F C 1
ATOM 5758 O O . LYS D 1 26 ? 10.183 76.552 37.152 1.00 39.90 140 LYS F O 1
ATOM 5764 N N . LEU D 1 27 ? 9.658 77.014 35.002 1.00 43.78 141 LEU F N 1
ATOM 5765 C CA . LEU D 1 27 ? 10.594 76.057 34.444 1.00 47.60 141 LEU F CA 1
ATOM 5766 C C . LEU D 1 27 ? 12.019 76.393 34.860 1.00 47.89 141 LEU F C 1
ATOM 5767 O O . LEU D 1 27 ? 12.779 75.516 35.268 1.00 51.28 141 LEU F O 1
ATOM 5772 N N . LEU D 1 28 ? 12.381 77.663 34.769 1.00 44.59 142 LEU F N 1
ATOM 5773 C CA . LEU D 1 28 ? 13.724 78.074 35.157 1.00 52.51 142 LEU F CA 1
ATOM 5774 C C . LEU D 1 28 ? 13.965 77.879 36.654 1.00 50.55 142 LEU F C 1
ATOM 5775 O O . LEU D 1 28 ? 15.057 77.485 37.067 1.00 42.84 142 LEU F O 1
ATOM 5780 N N . ALA D 1 29 ? 12.941 78.145 37.458 1.00 47.71 143 ALA F N 1
ATOM 5781 C CA . ALA D 1 29 ? 13.039 77.955 38.899 1.00 50.03 143 ALA F CA 1
ATOM 5782 C C . ALA D 1 29 ? 13.332 76.492 39.241 1.00 49.48 143 ALA F C 1
ATOM 5783 O O . ALA D 1 29 ? 14.145 76.205 40.121 1.00 56.66 143 ALA F O 1
ATOM 5785 N N . LEU D 1 30 ? 12.666 75.576 38.542 1.00 41.28 144 LEU F N 1
ATOM 5786 C CA . LEU D 1 30 ? 12.974 74.154 38.654 1.00 44.08 144 LEU F CA 1
ATOM 5787 C C . LEU D 1 30 ? 14.399 73.883 38.182 1.00 44.09 144 LEU F C 1
ATOM 5788 O O . LEU D 1 30 ? 15.147 73.133 38.823 1.00 46.01 144 LEU F O 1
ATOM 5793 N N . ALA D 1 31 ? 14.767 74.495 37.059 1.00 39.19 145 ALA F N 1
ATOM 5794 C CA . ALA D 1 31 ? 16.118 74.344 36.528 1.00 43.93 145 ALA F CA 1
ATOM 5795 C C . ALA D 1 31 ? 17.133 74.753 37.591 1.00 45.81 145 ALA F C 1
ATOM 5796 O O . ALA D 1 31 ? 18.115 74.057 37.811 1.00 43.26 145 ALA F O 1
ATOM 5798 N N . ASP D 1 32 ? 16.864 75.860 38.281 1.00 46.49 146 ASP F N 1
ATOM 5799 C CA . ASP D 1 32 ? 17.732 76.306 39.361 1.00 42.26 146 ASP F CA 1
ATOM 5800 C C . ASP D 1 32 ? 17.884 75.258 40.465 1.00 43.17 146 ASP F C 1
ATOM 5801 O O . ASP D 1 32 ? 18.972 75.063 41.017 1.00 46.40 146 ASP F O 1
ATOM 5806 N N . LYS D 1 33 ? 16.794 74.589 40.803 1.00 42.95 147 LYS F N 1
ATOM 5807 C CA . LYS D 1 33 ? 16.870 73.586 41.853 1.00 48.03 147 LYS F CA 1
ATOM 5808 C C . LYS D 1 33 ? 17.776 72.424 41.439 1.00 48.13 147 LYS F C 1
ATOM 5809 O O . LYS D 1 33 ? 18.738 72.089 42.136 1.00 49.65 147 LYS F O 1
ATOM 5815 N N . VAL D 1 34 ? 17.488 71.818 40.298 1.00 35.48 148 VAL F N 1
ATOM 5816 C CA . VAL D 1 34 ? 18.298 70.687 39.883 1.00 31.69 148 VAL F CA 1
ATOM 5817 C C . VAL D 1 34 ? 19.752 71.102 39.551 1.00 32.75 148 VAL F C 1
ATOM 5818 O O . VAL D 1 34 ? 20.683 70.325 39.748 1.00 45.97 148 VAL F O 1
ATOM 5822 N N . ALA D 1 35 ? 19.939 72.345 39.116 1.00 44.16 149 ALA F N 1
ATOM 5823 C CA . ALA D 1 35 ? 21.265 72.842 38.714 1.00 45.50 149 ALA F CA 1
ATOM 5824 C C . ALA D 1 35 ? 22.322 72.666 39.794 1.00 45.62 149 ALA F C 1
ATOM 5825 O O . ALA D 1 35 ? 23.453 72.329 39.486 1.00 50.00 149 ALA F O 1
ATOM 5827 N N . LYS D 1 36 ? 21.956 72.869 41.056 1.00 44.10 150 LYS F N 1
ATOM 5828 C CA . LYS D 1 36 ? 22.951 72.801 42.124 1.00 54.61 150 LYS F CA 1
ATOM 5829 C C . LYS D 1 36 ? 23.316 71.360 42.483 1.00 47.45 150 LYS F C 1
ATOM 5830 O O . LYS D 1 36 ? 24.260 71.132 43.235 1.00 55.35 150 LYS F O 1
ATOM 5836 N N . THR D 1 37 ? 22.566 70.394 41.964 1.00 42.41 151 THR F N 1
ATOM 5837 C CA . THR D 1 37 ? 22.883 68.982 42.178 1.00 41.80 151 THR F CA 1
ATOM 5838 C C . THR D 1 37 ? 23.634 68.391 40.970 1.00 44.76 151 THR F C 1
ATOM 5839 O O . THR D 1 37 ? 23.930 69.104 40.015 1.00 39.18 151 THR F O 1
ATOM 5843 N N . ASP D 1 38 ? 23.920 67.089 41.019 1.00 46.53 152 ASP F N 1
ATOM 5844 C CA . ASP D 1 38 ? 24.647 66.383 39.959 1.00 35.74 152 ASP F CA 1
ATOM 5845 C C . ASP D 1 38 ? 23.732 65.444 39.163 1.00 44.79 152 ASP F C 1
ATOM 5846 O O . ASP D 1 38 ? 24.192 64.622 38.379 1.00 45.45 152 ASP F O 1
ATOM 5851 N N . ALA D 1 39 ? 22.433 65.550 39.388 1.00 35.61 153 ALA F N 1
ATOM 5852 C CA . ALA D 1 39 ? 21.470 64.688 38.727 1.00 32.25 153 ALA F CA 1
ATOM 5853 C C . ALA D 1 39 ? 21.395 64.887 37.206 1.00 35.26 153 ALA F C 1
ATOM 5854 O O . ALA D 1 39 ? 21.564 66.001 36.704 1.00 32.58 153 ALA F O 1
ATOM 5856 N N . ASN D 1 40 ? 21.084 63.820 36.498 1.00 37.45 154 ASN F N 1
ATOM 5857 C CA . ASN D 1 40 ? 20.821 63.897 35.090 1.00 33.86 154 ASN F CA 1
ATOM 5858 C C . ASN D 1 40 ? 19.569 64.664 34.877 1.00 36.04 154 ASN F C 1
ATOM 5859 O O . ASN D 1 40 ? 18.632 64.504 35.593 1.00 37.26 154 ASN F O 1
ATOM 5864 N N . VAL D 1 41 ? 19.568 65.515 33.884 1.00 33.23 155 VAL F N 1
ATOM 5865 C CA . VAL D 1 41 ? 18.410 66.288 33.544 1.00 31.14 155 VAL F CA 1
ATOM 5866 C C . VAL D 1 41 ? 17.957 65.970 32.150 1.00 35.67 155 VAL F C 1
ATOM 5867 O O . VAL D 1 41 ? 18.748 65.918 31.257 1.00 40.17 155 VAL F O 1
ATOM 5871 N N . MET D 1 42 ? 16.669 65.770 31.972 1.00 39.45 156 MET F N 1
ATOM 5872 C CA . MET D 1 42 ? 16.117 65.537 30.666 1.00 39.15 156 MET F CA 1
ATOM 5873 C C . MET D 1 42 ? 15.225 66.677 30.243 1.00 40.00 156 MET F C 1
ATOM 5874 O O . MET D 1 42 ? 14.355 67.063 30.955 1.00 43.01 156 MET F O 1
ATOM 5879 N N . ILE D 1 43 ? 15.468 67.223 29.076 1.00 33.18 157 ILE F N 1
ATOM 5880 C CA . ILE D 1 43 ? 14.679 68.315 28.593 1.00 36.01 157 ILE F CA 1
ATOM 5881 C C . ILE D 1 43 ? 13.819 67.905 27.424 1.00 41.74 157 ILE F C 1
ATOM 5882 O O . ILE D 1 43 ? 14.309 67.510 26.407 1.00 39.28 157 ILE F O 1
ATOM 5887 N N . LEU D 1 44 ? 12.516 68.006 27.607 1.00 44.03 158 LEU F N 1
ATOM 5888 C CA . LEU D 1 44 ? 11.550 67.589 26.634 1.00 36.57 158 LEU F CA 1
ATOM 5889 C C . LEU D 1 44 ? 10.970 68.811 26.031 1.00 36.00 158 LEU F C 1
ATOM 5890 O O . LEU D 1 44 ? 11.266 69.881 26.454 1.00 37.00 158 LEU F O 1
ATOM 5895 N N . GLY D 1 45 ? 10.147 68.631 25.027 1.00 39.18 159 GLY F N 1
ATOM 5896 C CA . GLY D 1 45 ? 9.617 69.720 24.259 1.00 38.18 159 GLY F CA 1
ATOM 5897 C C . GLY D 1 45 ? 10.080 69.579 22.842 1.00 40.17 159 GLY F C 1
ATOM 5898 O O . GLY D 1 45 ? 10.917 68.789 22.553 1.00 35.53 159 GLY F O 1
ATOM 5899 N N . PRO D 1 46 ? 9.532 70.376 21.963 1.00 47.26 160 PRO F N 1
ATOM 5900 C CA . PRO D 1 46 ? 9.831 70.259 20.554 1.00 53.40 160 PRO F CA 1
ATOM 5901 C C . PRO D 1 46 ? 11.232 70.671 20.232 1.00 49.04 160 PRO F C 1
ATOM 5902 O O . PRO D 1 46 ? 11.800 71.488 20.892 1.00 50.14 160 PRO F O 1
ATOM 5906 N N . SER D 1 47 ? 11.791 70.081 19.204 1.00 49.43 161 SER F N 1
ATOM 5907 C CA . SER D 1 47 ? 13.090 70.492 18.754 1.00 57.54 161 SER F CA 1
ATOM 5908 C C . SER D 1 47 ? 12.910 71.881 18.220 1.00 72.64 161 SER F C 1
ATOM 5909 O O . SER D 1 47 ? 11.826 72.261 17.826 1.00 82.55 161 SER F O 1
ATOM 5912 N N . GLY D 1 48 ? 13.968 72.656 18.225 1.00 73.05 162 GLY F N 1
ATOM 5913 C CA . GLY D 1 48 ? 13.867 74.005 17.740 1.00 77.89 162 GLY F CA 1
ATOM 5914 C C . GLY D 1 48 ? 12.991 74.856 18.617 1.00 78.00 162 GLY F C 1
ATOM 5915 O O . GLY D 1 48 ? 12.234 75.656 18.136 1.00 74.86 162 GLY F O 1
ATOM 5916 N N . SER D 1 49 ? 13.124 74.680 19.920 1.00 78.08 163 SER F N 1
ATOM 5917 C CA . SER D 1 49 ? 12.336 75.423 20.870 1.00 78.96 163 SER F CA 1
ATOM 5918 C C . SER D 1 49 ? 13.166 76.079 21.956 1.00 77.60 163 SER F C 1
ATOM 5919 O O . SER D 1 49 ? 12.631 76.577 22.891 1.00 81.86 163 SER F O 1
ATOM 5922 N N . GLY D 1 50 ? 14.473 76.086 21.824 1.00 74.01 164 GLY F N 1
ATOM 5923 C CA . GLY D 1 50 ? 15.349 76.752 22.779 1.00 67.92 164 GLY F CA 1
ATOM 5924 C C . GLY D 1 50 ? 15.892 75.944 23.960 1.00 70.27 164 GLY F C 1
ATOM 5925 O O . GLY D 1 50 ? 16.181 76.510 25.011 1.00 79.87 164 GLY F O 1
ATOM 5926 N N . LYS D 1 51 ? 16.122 74.662 23.777 1.00 74.25 165 LYS F N 1
ATOM 5927 C CA . LYS D 1 51 ? 16.628 73.828 24.844 1.00 65.94 165 LYS F CA 1
ATOM 5928 C C . LYS D 1 51 ? 18.085 74.085 25.064 1.00 70.98 165 LYS F C 1
ATOM 5929 O O . LYS D 1 51 ? 18.647 73.694 26.058 1.00 74.85 165 LYS F O 1
ATOM 5935 N N . GLU D 1 52 ? 18.660 74.749 24.092 1.00 72.42 166 GLU F N 1
ATOM 5936 C CA . GLU D 1 52 ? 20.064 74.989 24.045 1.00 71.50 166 GLU F CA 1
ATOM 5937 C C . GLU D 1 52 ? 20.433 75.897 25.169 1.00 74.81 166 GLU F C 1
ATOM 5938 O O . GLU D 1 52 ? 21.299 75.606 25.949 1.00 72.30 166 GLU F O 1
ATOM 5944 N N . VAL D 1 53 ? 19.764 77.027 25.228 1.00 84.89 167 VAL F N 1
ATOM 5945 C CA . VAL D 1 53 ? 20.074 78.036 26.198 1.00 87.31 167 VAL F CA 1
ATOM 5946 C C . VAL D 1 53 ? 20.034 77.349 27.504 1.00 86.67 167 VAL F C 1
ATOM 5947 O O . VAL D 1 53 ? 20.982 77.365 28.256 1.00 92.05 167 VAL F O 1
ATOM 5951 N N . MET D 1 54 ? 18.902 76.725 27.744 1.00 79.90 168 MET F N 1
ATOM 5952 C CA . MET D 1 54 ? 18.599 76.095 28.999 1.00 67.95 168 MET F CA 1
ATOM 5953 C C . MET D 1 54 ? 19.646 75.106 29.519 1.00 58.00 168 MET F C 1
ATOM 5954 O O . MET D 1 54 ? 20.021 75.166 30.664 1.00 47.50 168 MET F O 1
ATOM 5959 N N . SER D 1 55 ? 20.123 74.206 28.680 1.00 50.05 169 SER F N 1
ATOM 5960 C CA . SER D 1 55 ? 21.167 73.309 29.110 1.00 49.32 169 SER F CA 1
ATOM 5961 C C . SER D 1 55 ? 22.320 74.124 29.599 1.00 55.76 169 SER F C 1
ATOM 5962 O O . SER D 1 55 ? 22.992 73.771 30.535 1.00 46.35 169 SER F O 1
ATOM 5965 N N . ARG D 1 56 ? 22.567 75.223 28.923 1.00 56.59 170 ARG F N 1
ATOM 5966 C CA . ARG D 1 56 ? 23.726 75.997 29.253 1.00 57.44 170 ARG F CA 1
ATOM 5967 C C . ARG D 1 56 ? 23.472 76.764 30.536 1.00 56.01 170 ARG F C 1
ATOM 5968 O O . ARG D 1 56 ? 24.332 76.882 31.362 1.00 51.46 170 ARG F O 1
ATOM 5976 N N . TYR D 1 57 ? 22.256 77.228 30.713 1.00 47.24 171 TYR F N 1
ATOM 5977 C CA . TYR D 1 57 ? 21.867 77.892 31.922 1.00 56.95 171 TYR F CA 1
ATOM 5978 C C . TYR D 1 57 ? 22.110 77.016 33.123 1.00 52.96 171 TYR F C 1
ATOM 5979 O O . TYR D 1 57 ? 22.681 77.436 34.090 1.00 47.26 171 TYR F O 1
ATOM 5988 N N . ILE D 1 58 ? 21.696 75.773 33.037 1.00 50.15 172 ILE F N 1
ATOM 5989 C CA . ILE D 1 58 ? 21.943 74.839 34.094 1.00 41.96 172 ILE F CA 1
ATOM 5990 C C . ILE D 1 58 ? 23.411 74.743 34.399 1.00 49.26 172 ILE F C 1
ATOM 5991 O O . ILE D 1 58 ? 23.800 74.839 35.533 1.00 48.23 172 ILE F O 1
ATOM 5996 N N . HIS D 1 59 ? 24.220 74.523 33.381 1.00 40.88 173 HIS F N 1
ATOM 5997 C CA . HIS D 1 59 ? 25.655 74.358 33.581 1.00 43.40 173 HIS F CA 1
ATOM 5998 C C . HIS D 1 59 ? 26.217 75.540 34.329 1.00 43.24 173 HIS F C 1
ATOM 5999 O O . HIS D 1 59 ? 26.900 75.361 35.331 1.00 43.25 173 HIS F O 1
ATOM 6006 N N . ASN D 1 60 ? 25.906 76.742 33.848 1.00 45.76 174 ASN F N 1
ATOM 6007 C CA . ASN D 1 60 ? 26.428 77.960 34.453 1.00 48.89 174 ASN F CA 1
ATOM 6008 C C . ASN D 1 60 ? 25.858 78.200 35.846 1.00 51.38 174 ASN F C 1
ATOM 6009 O O . ASN D 1 60 ? 26.444 78.934 36.633 1.00 51.56 174 ASN F O 1
ATOM 6014 N N . ALA D 1 61 ? 24.720 77.584 36.158 1.00 53.88 175 ALA F N 1
ATOM 6015 C CA . ALA D 1 61 ? 24.143 77.748 37.497 1.00 56.84 175 ALA F CA 1
ATOM 6016 C C . ALA D 1 61 ? 24.643 76.675 38.463 1.00 54.27 175 ALA F C 1
ATOM 6017 O O . ALA D 1 61 ? 24.440 76.781 39.664 1.00 52.11 175 ALA F O 1
ATOM 6019 N N . SER D 1 62 ? 25.309 75.658 37.924 1.00 46.27 176 SER F N 1
ATOM 6020 C CA . SER D 1 62 ? 25.739 74.487 38.686 1.00 46.88 176 SER F CA 1
ATOM 6021 C C . SER D 1 62 ? 27.140 74.680 39.283 1.00 50.06 176 SER F C 1
ATOM 6022 O O . SER D 1 62 ? 27.866 75.573 38.866 1.00 50.07 176 SER F O 1
ATOM 6025 N N . PRO D 1 63 ? 27.538 73.819 40.237 1.00 49.99 177 PRO F N 1
ATOM 6026 C CA . PRO D 1 63 ? 28.895 73.930 40.796 1.00 51.46 177 PRO F CA 1
ATOM 6027 C C . PRO D 1 63 ? 29.989 73.664 39.766 1.00 55.45 177 PRO F C 1
ATOM 6028 O O . PRO D 1 63 ? 31.161 73.923 40.041 1.00 59.87 177 PRO F O 1
ATOM 6032 N N . ARG D 1 64 ? 29.609 73.154 38.598 1.00 51.60 178 ARG F N 1
ATOM 6033 C CA . ARG D 1 64 ? 30.575 72.827 37.553 1.00 49.96 178 ARG F CA 1
ATOM 6034 C C . ARG D 1 64 ? 30.765 73.978 36.561 1.00 48.81 178 ARG F C 1
ATOM 6035 O O . ARG D 1 64 ? 31.385 73.799 35.515 1.00 56.08 178 ARG F O 1
ATOM 6043 N N . LYS D 1 65 ? 30.216 75.142 36.909 1.00 53.06 179 LYS F N 1
ATOM 6044 C CA . LYS D 1 65 ? 30.394 76.416 36.195 1.00 57.74 179 LYS F CA 1
ATOM 6045 C C . LYS D 1 65 ? 31.586 76.531 35.255 1.00 50.75 179 LYS F C 1
ATOM 6046 O O . LYS D 1 65 ? 31.421 76.729 34.062 1.00 53.59 179 LYS F O 1
ATOM 6052 N N . GLU D 1 66 ? 32.791 76.447 35.801 1.00 53.02 180 GLU F N 1
ATOM 6053 C CA . GLU D 1 66 ? 33.974 76.749 35.003 1.00 64.15 180 GLU F CA 1
ATOM 6054 C C . GLU D 1 66 ? 34.587 75.515 34.354 1.00 65.76 180 GLU F C 1
ATOM 6055 O O . GLU D 1 66 ? 35.628 75.599 33.692 1.00 73.88 180 GLU F O 1
ATOM 6061 N N . GLY D 1 67 ? 33.937 74.374 34.549 1.00 59.58 181 GLY F N 1
ATOM 6062 C CA . GLY D 1 67 ? 34.309 73.164 33.850 1.00 54.50 181 GLY F CA 1
ATOM 6063 C C . GLY D 1 67 ? 33.836 73.241 32.412 1.00 49.80 181 GLY F C 1
ATOM 6064 O O . GLY D 1 67 ? 33.054 74.127 32.059 1.00 50.14 181 GLY F O 1
ATOM 6065 N N . PRO D 1 68 ? 34.306 72.316 31.571 1.00 46.57 182 PRO F N 1
ATOM 6066 C CA . PRO D 1 68 ? 33.926 72.345 30.157 1.00 49.36 182 PRO F CA 1
ATOM 6067 C C . PRO D 1 68 ? 32.451 72.018 29.941 1.00 40.84 182 PRO F C 1
ATOM 6068 O O . PRO D 1 68 ? 31.875 71.186 30.644 1.00 38.79 182 PRO F O 1
ATOM 6072 N N . PHE D 1 69 ? 31.853 72.699 28.974 1.00 51.92 183 PHE F N 1
ATOM 6073 C CA . PHE D 1 69 ? 30.508 72.391 28.517 1.00 48.21 183 PHE F CA 1
ATOM 6074 C C . PHE D 1 69 ? 30.591 71.796 27.119 1.00 48.26 183 PHE F C 1
ATOM 6075 O O . PHE D 1 69 ? 31.020 72.468 26.178 1.00 49.36 183 PHE F O 1
ATOM 6083 N N . ILE D 1 70 ? 30.171 70.543 26.986 1.00 43.27 184 ILE F N 1
ATOM 6084 C CA . ILE D 1 70 ? 30.294 69.826 25.725 1.00 47.11 184 ILE F CA 1
ATOM 6085 C C . ILE D 1 70 ? 28.941 69.373 25.216 1.00 43.65 184 ILE F C 1
ATOM 6086 O O . ILE D 1 70 ? 28.220 68.664 25.912 1.00 35.40 184 ILE F O 1
ATOM 6091 N N . ALA D 1 71 ? 28.601 69.754 23.994 1.00 42.19 185 ALA F N 1
ATOM 6092 C CA . ALA D 1 71 ? 27.310 69.356 23.444 1.00 48.64 185 ALA F CA 1
ATOM 6093 C C . ALA D 1 71 ? 27.487 68.504 22.182 1.00 38.50 185 ALA F C 1
ATOM 6094 O O . ALA D 1 71 ? 28.392 68.752 21.395 1.00 41.23 185 ALA F O 1
ATOM 6096 N N . ILE D 1 72 ? 26.635 67.497 22.015 1.00 41.38 186 ILE F N 1
ATOM 6097 C CA . ILE D 1 72 ? 26.612 66.682 20.797 1.00 42.08 186 ILE F CA 1
ATOM 6098 C C . ILE D 1 72 ? 25.182 66.377 20.359 1.00 42.61 186 ILE F C 1
ATOM 6099 O O . ILE D 1 72 ? 24.343 65.954 21.147 1.00 40.17 186 ILE F O 1
ATOM 6104 N N . ASN D 1 73 ? 24.905 66.604 19.085 1.00 42.49 187 ASN F N 1
ATOM 6105 C CA . ASN D 1 73 ? 23.585 66.352 18.558 1.00 40.79 187 ASN F CA 1
ATOM 6106 C C . ASN D 1 73 ? 23.482 64.947 17.949 1.00 42.76 187 ASN F C 1
ATOM 6107 O O . ASN D 1 73 ? 23.924 64.690 16.804 1.00 35.85 187 ASN F O 1
ATOM 6112 N N . CYS D 1 74 ? 22.856 64.052 18.705 1.00 32.96 188 CYS F N 1
ATOM 6113 C CA . CYS D 1 74 ? 22.742 62.662 18.300 1.00 39.16 188 CYS F CA 1
ATOM 6114 C C . CYS D 1 74 ? 21.958 62.483 16.987 1.00 42.09 188 CYS F C 1
ATOM 6115 O O . CYS D 1 74 ? 22.026 61.427 16.374 1.00 43.66 188 CYS F O 1
ATOM 6118 N N . ALA D 1 75 ? 21.235 63.509 16.545 1.00 39.99 189 ALA F N 1
ATOM 6119 C CA . ALA D 1 75 ? 20.437 63.388 15.319 1.00 47.06 189 ALA F CA 1
ATOM 6120 C C . ALA D 1 75 ? 21.140 64.002 14.112 1.00 38.02 189 ALA F C 1
ATOM 6121 O O . ALA D 1 75 ? 20.535 64.132 13.047 1.00 51.58 189 ALA F O 1
ATOM 6123 N N . ALA D 1 76 ? 22.401 64.391 14.280 1.00 37.18 190 ALA F N 1
ATOM 6124 C CA . ALA D 1 76 ? 23.092 65.191 13.265 1.00 38.56 190 ALA F CA 1
ATOM 6125 C C . ALA D 1 76 ? 24.529 64.750 12.961 1.00 41.78 190 ALA F C 1
ATOM 6126 O O . ALA D 1 76 ? 25.256 65.444 12.264 1.00 48.62 190 ALA F O 1
ATOM 6128 N N . ILE D 1 77 ? 24.933 63.591 13.463 1.00 37.17 191 ILE F N 1
ATOM 6129 C CA . ILE D 1 77 ? 26.272 63.089 13.196 1.00 36.19 191 ILE F CA 1
ATOM 6130 C C . ILE D 1 77 ? 26.279 62.219 11.944 1.00 38.11 191 ILE F C 1
ATOM 6131 O O . ILE D 1 77 ? 25.700 61.131 11.944 1.00 38.74 191 ILE F O 1
ATOM 6136 N N . PRO D 1 78 ? 26.949 62.681 10.874 1.00 41.27 192 PRO F N 1
ATOM 6137 C CA . PRO D 1 78 ? 26.918 61.909 9.623 1.00 39.14 192 PRO F CA 1
ATOM 6138 C C . PRO D 1 78 ? 27.754 60.643 9.689 1.00 38.36 192 PRO F C 1
ATOM 6139 O O . PRO D 1 78 ? 28.437 60.406 10.690 1.00 40.93 192 PRO F O 1
ATOM 6143 N N . ASP D 1 79 ? 27.652 59.839 8.635 1.00 39.34 193 ASP F N 1
ATOM 6144 C CA . ASP D 1 79 ? 28.493 58.670 8.409 1.00 42.54 193 ASP F CA 1
ATOM 6145 C C . ASP D 1 79 ? 28.493 57.664 9.541 1.00 43.36 193 ASP F C 1
ATOM 6146 O O . ASP D 1 79 ? 29.460 56.930 9.702 1.00 49.84 193 ASP F O 1
ATOM 6151 N N . ASN D 1 80 ? 27.413 57.632 10.320 1.00 40.58 194 ASN F N 1
ATOM 6152 C CA . ASN D 1 80 ? 27.307 56.708 11.455 1.00 51.93 194 ASN F CA 1
ATOM 6153 C C . ASN D 1 80 ? 28.434 56.889 12.507 1.00 41.98 194 ASN F C 1
ATOM 6154 O O . ASN D 1 80 ? 28.868 55.935 13.146 1.00 41.61 194 ASN F O 1
ATOM 6159 N N . MET D 1 81 ? 28.887 58.124 12.699 1.00 36.62 195 MET F N 1
ATOM 6160 C CA . MET D 1 81 ? 30.023 58.385 13.580 1.00 34.38 195 MET F CA 1
ATOM 6161 C C . MET D 1 81 ? 29.625 58.759 15.001 1.00 36.97 195 MET F C 1
ATOM 6162 O O . MET D 1 81 ? 30.506 59.053 15.813 1.00 36.65 195 MET F O 1
ATOM 6167 N N . LEU D 1 82 ? 28.320 58.758 15.298 1.00 35.19 196 LEU F N 1
ATOM 6168 C CA . LEU D 1 82 ? 27.838 59.095 16.650 1.00 33.17 196 LEU F CA 1
ATOM 6169 C C . LEU D 1 82 ? 28.581 58.300 17.746 1.00 32.74 196 LEU F C 1
ATOM 6170 O O . LEU D 1 82 ? 29.140 58.892 18.655 1.00 34.90 196 LEU F O 1
ATOM 6175 N N . GLU D 1 83 ? 28.596 56.971 17.635 1.00 33.80 197 GLU F N 1
ATOM 6176 C CA . GLU D 1 83 ? 29.246 56.114 18.634 1.00 35.58 197 GLU F CA 1
ATOM 6177 C C . GLU D 1 83 ? 30.742 56.458 18.799 1.00 32.22 197 GLU F C 1
ATOM 6178 O O . GLU D 1 83 ? 31.236 56.703 19.912 1.00 31.97 197 GLU F O 1
ATOM 6184 N N . ALA D 1 84 ? 31.437 56.506 17.676 1.00 32.93 198 ALA F N 1
ATOM 6185 C CA . ALA D 1 84 ? 32.840 56.883 17.654 1.00 43.70 198 ALA F CA 1
ATOM 6186 C C . ALA D 1 84 ? 33.060 58.240 18.298 1.00 43.93 198 ALA F C 1
ATOM 6187 O O . ALA D 1 84 ? 34.009 58.425 19.047 1.00 40.47 198 ALA F O 1
ATOM 6189 N N . THR D 1 85 ? 32.168 59.177 18.011 1.00 41.09 199 THR F N 1
ATOM 6190 C CA . THR D 1 85 ? 32.297 60.526 18.522 1.00 41.31 199 THR F CA 1
ATOM 6191 C C . THR D 1 85 ? 32.119 60.543 20.027 1.00 37.39 199 THR F C 1
ATOM 6192 O O . THR D 1 85 ? 32.879 61.190 20.737 1.00 36.65 199 THR F O 1
ATOM 6196 N N . LEU D 1 86 ? 31.135 59.798 20.510 1.00 36.80 200 LEU F N 1
ATOM 6197 C CA . LEU D 1 86 ? 30.809 59.786 21.941 1.00 37.21 200 LEU F CA 1
ATOM 6198 C C . LEU D 1 86 ? 31.876 59.136 22.797 1.00 37.15 200 LEU F C 1
ATOM 6199 O O . LEU D 1 86 ? 32.262 59.673 23.837 1.00 32.82 200 LEU F O 1
ATOM 6204 N N . PHE D 1 87 ? 32.348 57.998 22.355 1.00 37.38 201 PHE F N 1
ATOM 6205 C CA . PHE D 1 87 ? 33.212 57.161 23.120 1.00 39.86 201 PHE F CA 1
ATOM 6206 C C . PHE D 1 87 ? 34.660 57.281 22.768 1.00 45.85 201 PHE F C 1
ATOM 6207 O O . PHE D 1 87 ? 35.490 56.847 23.503 1.00 47.04 201 PHE F O 1
ATOM 6215 N N . GLY D 1 88 ? 34.953 57.855 21.620 1.00 46.21 202 GLY F N 1
ATOM 6216 C CA . GLY D 1 88 ? 36.311 57.953 21.121 1.00 29.45 202 GLY F CA 1
ATOM 6217 C C . GLY D 1 88 ? 36.722 56.617 20.538 1.00 35.32 202 GLY F C 1
ATOM 6218 O O . GLY D 1 88 ? 35.930 55.690 20.524 1.00 32.09 202 GLY F O 1
ATOM 6219 N N . TYR D 1 89 ? 37.955 56.488 20.109 1.00 33.07 203 TYR F N 1
ATOM 6220 C CA . TYR D 1 89 ? 38.425 55.257 19.540 1.00 32.18 203 TYR F CA 1
ATOM 6221 C C . TYR D 1 89 ? 39.925 55.239 19.397 1.00 39.46 203 TYR F C 1
ATOM 6222 O O . TYR D 1 89 ? 40.570 56.242 19.414 1.00 37.04 203 TYR F O 1
ATOM 6231 N N . GLU D 1 90 ? 40.469 54.056 19.239 1.00 44.57 204 GLU F N 1
ATOM 6232 C CA . GLU D 1 90 ? 41.872 53.881 18.919 1.00 50.34 204 GLU F CA 1
ATOM 6233 C C . GLU D 1 90 ? 42.028 53.608 17.424 1.00 48.79 204 GLU F C 1
ATOM 6234 O O . GLU D 1 90 ? 41.054 53.261 16.731 1.00 44.84 204 GLU F O 1
ATOM 6240 N N . LYS D 1 91 ? 43.243 53.755 16.943 1.00 43.37 205 LYS F N 1
ATOM 6241 C CA . LYS D 1 91 ? 43.552 53.495 15.569 1.00 45.03 205 LYS F CA 1
ATOM 6242 C C . LYS D 1 91 ? 43.281 52.058 15.260 1.00 48.88 205 LYS F C 1
ATOM 6243 O O . LYS D 1 91 ? 43.632 51.198 16.012 1.00 53.87 205 LYS F O 1
ATOM 6249 N N . GLY D 1 92 ? 42.628 51.815 14.145 1.00 52.03 206 GLY F N 1
ATOM 6250 C CA . GLY D 1 92 ? 42.197 50.494 13.765 1.00 43.59 206 GLY F CA 1
ATOM 6251 C C . GLY D 1 92 ? 40.902 49.977 14.359 1.00 50.59 206 GLY F C 1
ATOM 6252 O O . GLY D 1 92 ? 40.602 48.826 14.199 1.00 57.57 206 GLY F O 1
ATOM 6253 N N . ALA D 1 93 ? 40.139 50.809 15.042 1.00 39.79 207 ALA F N 1
ATOM 6254 C CA . ALA D 1 93 ? 38.920 50.357 15.684 1.00 43.78 207 ALA F CA 1
ATOM 6255 C C . ALA D 1 93 ? 37.829 49.992 14.703 1.00 46.90 207 ALA F C 1
ATOM 6256 O O . ALA D 1 93 ? 37.095 49.071 14.909 1.00 43.38 207 ALA F O 1
ATOM 6258 N N . PHE D 1 94 ? 37.735 50.761 13.647 1.00 50.44 208 PHE F N 1
ATOM 6259 C CA . PHE D 1 94 ? 36.810 50.499 12.597 1.00 51.08 208 PHE F CA 1
ATOM 6260 C C . PHE D 1 94 ? 37.494 50.906 11.339 1.00 55.56 208 PHE F C 1
ATOM 6261 O O . PHE D 1 94 ? 38.574 51.403 11.375 1.00 62.27 208 PHE F O 1
ATOM 6269 N N . THR D 1 95 ? 36.856 50.694 10.214 1.00 60.51 209 THR F N 1
ATOM 6270 C CA . THR D 1 95 ? 37.439 51.083 8.964 1.00 67.79 209 THR F CA 1
ATOM 6271 C C . THR D 1 95 ? 37.476 52.583 8.871 1.00 67.64 209 THR F C 1
ATOM 6272 O O . THR D 1 95 ? 36.469 53.239 9.025 1.00 65.59 209 THR F O 1
ATOM 6276 N N . GLY D 1 96 ? 38.648 53.124 8.601 1.00 61.25 210 GLY F N 1
ATOM 6277 C CA . GLY D 1 96 ? 38.792 54.549 8.488 1.00 56.03 210 GLY F CA 1
ATOM 6278 C C . GLY D 1 96 ? 39.395 55.165 9.716 1.00 53.03 210 GLY F C 1
ATOM 6279 O O . GLY D 1 96 ? 39.866 56.268 9.667 1.00 52.98 210 GLY F O 1
ATOM 6280 N N . ALA D 1 97 ? 39.384 54.446 10.820 1.00 47.70 211 ALA F N 1
ATOM 6281 C CA . ALA D 1 97 ? 39.976 54.961 12.040 1.00 47.75 211 ALA F CA 1
ATOM 6282 C C . ALA D 1 97 ? 41.477 54.961 11.938 1.00 53.47 211 ALA F C 1
ATOM 6283 O O . ALA D 1 97 ? 42.118 54.009 12.279 1.00 55.13 211 ALA F O 1
ATOM 6285 N N . VAL D 1 98 ? 42.027 56.048 11.457 1.00 47.38 212 VAL F N 1
ATOM 6286 C CA . VAL D 1 98 ? 43.426 56.119 11.179 1.00 49.80 212 VAL F CA 1
ATOM 6287 C C . VAL D 1 98 ? 44.199 56.871 12.230 1.00 49.14 212 VAL F C 1
ATOM 6288 O O . VAL D 1 98 ? 45.322 57.216 12.030 1.00 53.29 212 VAL F O 1
ATOM 6292 N N . GLN D 1 99 ? 43.577 57.130 13.353 1.00 47.41 213 GLN F N 1
ATOM 6293 C CA . GLN D 1 99 ? 44.237 57.803 14.461 1.00 55.87 213 GLN F CA 1
ATOM 6294 C C . GLN D 1 99 ? 43.489 57.455 15.729 1.00 55.76 213 GLN F C 1
ATOM 6295 O O . GLN D 1 99 ? 42.410 56.871 15.665 1.00 54.93 213 GLN F O 1
ATOM 6301 N N . ALA D 1 100 ? 44.076 57.782 16.875 1.00 48.66 214 ALA F N 1
ATOM 6302 C CA . ALA D 1 100 ? 43.345 57.726 18.133 1.00 50.84 214 ALA F CA 1
ATOM 6303 C C . ALA D 1 100 ? 42.610 59.046 18.284 1.00 44.52 214 ALA F C 1
ATOM 6304 O O . ALA D 1 100 ? 43.039 60.071 17.748 1.00 45.22 214 ALA F O 1
ATOM 6306 N N . CYS D 1 101 ? 41.489 59.020 18.985 1.00 40.66 215 CYS F N 1
ATOM 6307 C CA . CYS D 1 101 ? 40.654 60.209 19.102 1.00 45.67 215 CYS F CA 1
ATOM 6308 C C . CYS D 1 101 ? 39.812 60.159 20.375 1.00 43.79 215 CYS F C 1
ATOM 6309 O O . CYS D 1 101 ? 39.039 59.225 20.564 1.00 44.22 215 CYS F O 1
ATOM 6312 N N . PRO D 1 102 ? 39.976 61.158 21.256 1.00 42.81 216 PRO F N 1
ATOM 6313 C CA . PRO D 1 102 ? 39.167 61.204 22.484 1.00 37.70 216 PRO F CA 1
ATOM 6314 C C . PRO D 1 102 ? 37.689 61.396 22.189 1.00 42.79 216 PRO F C 1
ATOM 6315 O O . PRO D 1 102 ? 37.323 62.052 21.206 1.00 46.44 216 PRO F O 1
ATOM 6319 N N . GLY D 1 103 ? 36.845 60.810 23.028 1.00 37.47 217 GLY F N 1
ATOM 6320 C CA . GLY D 1 103 ? 35.408 60.973 22.881 1.00 31.27 217 GLY F CA 1
ATOM 6321 C C . GLY D 1 103 ? 34.886 62.195 23.601 1.00 39.88 217 GLY F C 1
ATOM 6322 O O . GLY D 1 103 ? 35.599 62.879 24.351 1.00 42.31 217 GLY F O 1
ATOM 6323 N N . LYS D 1 104 ? 33.615 62.465 23.384 1.00 33.10 218 LYS F N 1
ATOM 6324 C CA . LYS D 1 104 ? 32.976 63.619 23.990 1.00 32.07 218 LYS F CA 1
ATOM 6325 C C . LYS D 1 104 ? 33.017 63.562 25.512 1.00 43.34 218 LYS F C 1
ATOM 6326 O O . LYS D 1 104 ? 33.239 64.589 26.166 1.00 44.79 218 LYS F O 1
ATOM 6332 N N . PHE D 1 105 ? 32.819 62.370 26.076 1.00 27.70 219 PHE F N 1
ATOM 6333 C CA . PHE D 1 105 ? 32.827 62.232 27.541 1.00 30.76 219 PHE F CA 1
ATOM 6334 C C . PHE D 1 105 ? 34.171 62.685 28.132 1.00 36.23 219 PHE F C 1
ATOM 6335 O O . PHE D 1 105 ? 34.188 63.407 29.127 1.00 42.58 219 PHE F O 1
ATOM 6343 N N . GLU D 1 106 ? 35.275 62.266 27.506 1.00 32.17 220 GLU F N 1
ATOM 6344 C CA . GLU D 1 106 ? 36.625 62.646 27.930 1.00 44.26 220 GLU F CA 1
ATOM 6345 C C . GLU D 1 106 ? 36.776 64.156 27.906 1.00 38.41 220 GLU F C 1
ATOM 6346 O O . GLU D 1 106 ? 37.327 64.749 28.818 1.00 40.27 220 GLU F O 1
ATOM 6352 N N . GLN D 1 107 ? 36.248 64.770 26.859 1.00 39.25 221 GLN F N 1
ATOM 6353 C CA . GLN D 1 107 ? 36.366 66.206 26.692 1.00 41.49 221 GLN F CA 1
ATOM 6354 C C . GLN D 1 107 ? 35.612 66.954 27.787 1.00 40.09 221 GLN F C 1
ATOM 6355 O O . GLN D 1 107 ? 35.933 68.096 28.101 1.00 40.94 221 GLN F O 1
ATOM 6361 N N . ALA D 1 108 ? 34.636 66.291 28.395 1.00 33.60 222 ALA F N 1
ATOM 6362 C CA . ALA D 1 108 ? 33.752 66.958 29.330 1.00 39.21 222 ALA F CA 1
ATOM 6363 C C . ALA D 1 108 ? 34.150 66.734 30.778 1.00 40.61 222 ALA F C 1
ATOM 6364 O O . ALA D 1 108 ? 33.418 67.143 31.684 1.00 50.25 222 ALA F O 1
ATOM 6366 N N . GLN D 1 109 ? 35.292 66.082 30.991 1.00 46.97 223 GLN F N 1
ATOM 6367 C CA . GLN D 1 109 ? 35.764 65.746 32.336 1.00 45.28 223 GLN F CA 1
ATOM 6368 C C . GLN D 1 109 ? 35.706 66.939 33.253 1.00 50.09 223 GLN F C 1
ATOM 6369 O O . GLN D 1 109 ? 36.194 68.007 32.906 1.00 46.66 223 GLN F O 1
ATOM 6375 N N . GLY D 1 110 ? 35.078 66.754 34.412 1.00 51.36 224 GLY F N 1
ATOM 6376 C CA . GLY D 1 110 ? 34.945 67.813 35.393 1.00 45.48 224 GLY F CA 1
ATOM 6377 C C . GLY D 1 110 ? 33.865 68.797 34.999 1.00 50.56 224 GLY F C 1
ATOM 6378 O O . GLY D 1 110 ? 33.609 69.749 35.730 1.00 49.36 224 GLY F O 1
ATOM 6379 N N . GLY D 1 111 ? 33.218 68.564 33.855 1.00 45.92 225 GLY F N 1
ATOM 6380 C CA . GLY D 1 111 ? 32.175 69.461 33.391 1.00 36.81 225 GLY F CA 1
ATOM 6381 C C . GLY D 1 111 ? 30.833 68.824 33.084 1.00 41.76 225 GLY F C 1
ATOM 6382 O O . GLY D 1 111 ? 30.320 68.012 33.849 1.00 44.83 225 GLY F O 1
ATOM 6383 N N . THR D 1 112 ? 30.257 69.209 31.953 1.00 33.62 226 THR F N 1
ATOM 6384 C CA . THR D 1 112 ? 28.902 68.813 31.598 1.00 37.05 226 THR F CA 1
ATOM 6385 C C . THR D 1 112 ? 28.810 68.367 30.144 1.00 31.26 226 THR F C 1
ATOM 6386 O O . THR D 1 112 ? 29.374 69.004 29.273 1.00 40.90 226 THR F O 1
ATOM 6390 N N . ILE D 1 113 ? 28.130 67.258 29.887 1.00 34.99 227 ILE F N 1
ATOM 6391 C CA . ILE D 1 113 ? 27.873 66.875 28.513 1.00 31.19 227 ILE F CA 1
ATOM 6392 C C . ILE D 1 113 ? 26.365 66.986 28.222 1.00 40.64 227 ILE F C 1
ATOM 6393 O O . ILE D 1 113 ? 25.522 66.613 29.037 1.00 35.96 227 ILE F O 1
ATOM 6398 N N . LEU D 1 114 ? 26.045 67.560 27.073 1.00 35.05 228 LEU F N 1
ATOM 6399 C CA . LEU D 1 114 ? 24.669 67.646 26.599 1.00 37.55 228 LEU F CA 1
ATOM 6400 C C . LEU D 1 114 ? 24.450 66.663 25.454 1.00 39.95 228 LEU F C 1
ATOM 6401 O O . LEU D 1 114 ? 25.105 66.759 24.406 1.00 43.03 228 LEU F O 1
ATOM 6406 N N . LEU D 1 115 ? 23.560 65.718 25.663 1.00 37.58 229 LEU F N 1
ATOM 6407 C CA . LEU D 1 115 ? 23.199 64.799 24.628 1.00 29.88 229 LEU F CA 1
ATOM 6408 C C . LEU D 1 115 ? 21.872 65.173 24.042 1.00 34.68 229 LEU F C 1
ATOM 6409 O O . LEU D 1 115 ? 20.853 64.817 24.549 1.00 33.25 229 LEU F O 1
ATOM 6414 N N . ASP D 1 116 ? 21.918 65.909 22.953 1.00 32.85 230 ASP F N 1
ATOM 6415 C CA . ASP D 1 116 ? 20.746 66.347 22.260 1.00 34.90 230 ASP F CA 1
ATOM 6416 C C . ASP D 1 116 ? 20.165 65.251 21.408 1.00 39.43 230 ASP F C 1
ATOM 6417 O O . ASP D 1 116 ? 20.871 64.500 20.812 1.00 47.60 230 ASP F O 1
ATOM 6422 N N . GLU D 1 117 ? 18.853 65.172 21.405 1.00 40.69 231 GLU F N 1
ATOM 6423 C CA . GLU D 1 117 ? 18.101 64.155 20.714 1.00 31.02 231 GLU F CA 1
ATOM 6424 C C . GLU D 1 117 ? 18.586 62.773 20.991 1.00 34.12 231 GLU F C 1
ATOM 6425 O O . GLU D 1 117 ? 18.970 62.087 20.111 1.00 39.65 231 GLU F O 1
ATOM 6431 N N . ILE D 1 118 ? 18.530 62.363 22.229 1.00 29.55 232 ILE F N 1
ATOM 6432 C CA . ILE D 1 118 ? 19.034 61.086 22.640 1.00 34.59 232 ILE F CA 1
ATOM 6433 C C . ILE D 1 118 ? 18.176 59.924 22.165 1.00 33.97 232 ILE F C 1
ATOM 6434 O O . ILE D 1 118 ? 18.640 58.839 22.056 1.00 38.30 232 ILE F O 1
ATOM 6439 N N . SER D 1 119 ? 16.922 60.187 21.878 1.00 38.00 233 SER F N 1
ATOM 6440 C CA . SER D 1 119 ? 16.008 59.164 21.459 1.00 41.94 233 SER F CA 1
ATOM 6441 C C . SER D 1 119 ? 16.449 58.567 20.152 1.00 49.54 233 SER F C 1
ATOM 6442 O O . SER D 1 119 ? 15.922 57.588 19.693 1.00 50.31 233 SER F O 1
ATOM 6445 N N . GLU D 1 120 ? 17.453 59.181 19.571 1.00 52.20 234 GLU F N 1
ATOM 6446 C CA . GLU D 1 120 ? 17.942 58.770 18.295 1.00 58.01 234 GLU F CA 1
ATOM 6447 C C . GLU D 1 120 ? 19.037 57.741 18.386 1.00 52.02 234 GLU F C 1
ATOM 6448 O O . GLU D 1 120 ? 19.449 57.225 17.389 1.00 62.56 234 GLU F O 1
ATOM 6454 N N . MET D 1 121 ? 19.516 57.433 19.566 1.00 37.02 235 MET F N 1
ATOM 6455 C CA . MET D 1 121 ? 20.513 56.412 19.655 1.00 36.59 235 MET F CA 1
ATOM 6456 C C . MET D 1 121 ? 19.893 55.033 19.501 1.00 38.33 235 MET F C 1
ATOM 6457 O O . MET D 1 121 ? 18.821 54.785 19.957 1.00 37.50 235 MET F O 1
ATOM 6462 N N . ASP D 1 122 ? 20.599 54.131 18.859 1.00 29.51 236 ASP F N 1
ATOM 6463 C CA . ASP D 1 122 ? 20.150 52.757 18.764 1.00 40.22 236 ASP F CA 1
ATOM 6464 C C . ASP D 1 122 ? 20.307 51.966 20.059 1.00 35.94 236 ASP F C 1
ATOM 6465 O O . ASP D 1 122 ? 20.993 52.378 20.953 1.00 29.64 236 ASP F O 1
ATOM 6470 N N . LEU D 1 123 ? 19.660 50.814 20.120 1.00 33.90 237 LEU F N 1
ATOM 6471 C CA . LEU D 1 123 ? 19.677 50.008 21.337 1.00 36.52 237 LEU F CA 1
ATOM 6472 C C . LEU D 1 123 ? 21.074 49.590 21.797 1.00 40.49 237 LEU F C 1
ATOM 6473 O O . LEU D 1 123 ? 21.348 49.572 22.994 1.00 44.21 237 LEU F O 1
ATOM 6478 N N . ASN D 1 124 ? 21.954 49.241 20.864 1.00 41.19 238 ASN F N 1
ATOM 6479 C CA . ASN D 1 124 ? 23.280 48.798 21.267 1.00 37.97 238 ASN F CA 1
ATOM 6480 C C . ASN D 1 124 ? 24.033 49.948 21.913 1.00 40.35 238 ASN F C 1
ATOM 6481 O O . ASN D 1 124 ? 24.748 49.775 22.905 1.00 38.31 238 ASN F O 1
ATOM 6486 N N . LEU D 1 125 ? 23.817 51.135 21.366 1.00 35.45 239 LEU F N 1
ATOM 6487 C CA . LEU D 1 125 ? 24.502 52.319 21.830 1.00 28.16 239 LEU F CA 1
ATOM 6488 C C . LEU D 1 125 ? 23.887 52.757 23.153 1.00 38.51 239 LEU F C 1
ATOM 6489 O O . LEU D 1 125 ? 24.595 53.194 24.075 1.00 35.68 239 LEU F O 1
ATOM 6494 N N . GLN D 1 126 ? 22.573 52.600 23.258 1.00 28.62 240 GLN F N 1
ATOM 6495 C CA . GLN D 1 126 ? 21.908 52.825 24.535 1.00 38.30 240 GLN F CA 1
ATOM 6496 C C . GLN D 1 126 ? 22.488 51.939 25.640 1.00 33.54 240 GLN F C 1
ATOM 6497 O O . GLN D 1 126 ? 22.648 52.388 26.781 1.00 32.51 240 GLN F O 1
ATOM 6503 N N . ALA D 1 127 ? 22.793 50.688 25.316 1.00 30.87 241 ALA F N 1
ATOM 6504 C CA . ALA D 1 127 ? 23.348 49.791 26.336 1.00 32.20 241 ALA F CA 1
ATOM 6505 C C . ALA D 1 127 ? 24.769 50.243 26.733 1.00 31.45 241 ALA F C 1
ATOM 6506 O O . ALA D 1 127 ? 25.177 50.109 27.877 1.00 37.75 241 ALA F O 1
ATOM 6508 N N . LYS D 1 128 ? 25.505 50.827 25.805 1.00 30.15 242 LYS F N 1
ATOM 6509 C CA . LYS D 1 128 ? 26.831 51.322 26.173 1.00 35.98 242 LYS F CA 1
ATOM 6510 C C . LYS D 1 128 ? 26.719 52.583 27.037 1.00 41.56 242 LYS F C 1
ATOM 6511 O O . LYS D 1 128 ? 27.459 52.738 28.014 1.00 35.11 242 LYS F O 1
ATOM 6517 N N . LEU D 1 129 ? 25.780 53.466 26.685 1.00 32.95 243 LEU F N 1
ATOM 6518 C CA . LEU D 1 129 ? 25.525 54.656 27.487 1.00 31.29 243 LEU F CA 1
ATOM 6519 C C . LEU D 1 129 ? 25.128 54.301 28.919 1.00 36.57 243 LEU F C 1
ATOM 6520 O O . LEU D 1 129 ? 25.566 54.936 29.877 1.00 48.85 243 LEU F O 1
ATOM 6525 N N . LEU D 1 130 ? 24.318 53.262 29.059 1.00 32.17 244 LEU F N 1
ATOM 6526 C CA . LEU D 1 130 ? 23.834 52.848 30.362 1.00 32.29 244 LEU F CA 1
ATOM 6527 C C . LEU D 1 130 ? 25.032 52.437 31.216 1.00 43.09 244 LEU F C 1
ATOM 6528 O O . LEU D 1 130 ? 25.126 52.772 32.404 1.00 36.80 244 LEU F O 1
ATOM 6533 N N . ARG D 1 131 ? 25.964 51.727 30.594 1.00 39.28 245 ARG F N 1
ATOM 6534 C CA . ARG D 1 131 ? 27.118 51.243 31.317 1.00 40.58 245 ARG F CA 1
ATOM 6535 C C . ARG D 1 131 ? 27.951 52.444 31.780 1.00 45.06 245 ARG F C 1
ATOM 6536 O O . ARG D 1 131 ? 28.479 52.453 32.887 1.00 44.08 245 ARG F O 1
ATOM 6544 N N . VAL D 1 132 ? 28.031 53.471 30.937 1.00 37.88 246 VAL F N 1
ATOM 6545 C CA . VAL D 1 132 ? 28.816 54.648 31.274 1.00 37.27 246 VAL F CA 1
ATOM 6546 C C . VAL D 1 132 ? 28.206 55.345 32.484 1.00 44.89 246 VAL F C 1
ATOM 6547 O O . VAL D 1 132 ? 28.936 55.749 33.389 1.00 40.34 246 VAL F O 1
ATOM 6551 N N . LEU D 1 133 ? 26.875 55.459 32.515 1.00 38.73 247 LEU F N 1
ATOM 6552 C CA . LEU D 1 133 ? 26.203 56.112 33.638 1.00 40.35 247 LEU F CA 1
ATOM 6553 C C . LEU D 1 133 ? 26.337 55.302 34.912 1.00 45.90 247 LEU F C 1
ATOM 6554 O O . LEU D 1 133 ? 26.477 55.867 35.987 1.00 51.81 247 LEU F O 1
ATOM 6559 N N . GLN D 1 134 ? 26.297 53.980 34.797 1.00 46.58 248 GLN F N 1
ATOM 6560 C CA . GLN D 1 134 ? 26.311 53.143 35.990 1.00 47.93 248 GLN F CA 1
ATOM 6561 C C . GLN D 1 134 ? 27.695 53.054 36.580 1.00 55.07 248 GLN F C 1
ATOM 6562 O O . GLN D 1 134 ? 27.859 53.154 37.788 1.00 50.61 248 GLN F O 1
ATOM 6568 N N . GLU D 1 135 ? 28.692 52.849 35.726 1.00 53.37 249 GLU F N 1
ATOM 6569 C CA . GLU D 1 135 ? 30.030 52.552 36.207 1.00 50.54 249 GLU F CA 1
ATOM 6570 C C . GLU D 1 135 ? 30.905 53.808 36.251 1.00 46.34 249 GLU F C 1
ATOM 6571 O O . GLU D 1 135 ? 32.012 53.788 36.794 1.00 45.96 249 GLU F O 1
ATOM 6577 N N . ARG D 1 136 ? 30.397 54.900 35.692 1.00 47.04 250 ARG F N 1
ATOM 6578 C CA . ARG D 1 136 ? 31.119 56.168 35.694 1.00 58.63 250 ARG F CA 1
ATOM 6579 C C . ARG D 1 136 ? 32.534 56.020 35.109 1.00 54.72 250 ARG F C 1
ATOM 6580 O O . ARG D 1 136 ? 33.539 56.446 35.682 1.00 53.82 250 ARG F O 1
ATOM 6588 N N . GLU D 1 137 ? 32.575 55.391 33.947 1.00 49.89 251 GLU F N 1
ATOM 6589 C CA . GLU D 1 137 ? 33.802 55.195 33.211 1.00 53.65 251 GLU F CA 1
ATOM 6590 C C . GLU D 1 137 ? 33.459 54.922 31.757 1.00 42.82 251 GLU F C 1
ATOM 6591 O O . GLU D 1 137 ? 32.333 54.551 31.433 1.00 51.09 251 GLU F O 1
ATOM 6597 N N . VAL D 1 138 ? 34.436 55.084 30.882 1.00 43.09 252 VAL F N 1
ATOM 6598 C CA . VAL D 1 138 ? 34.192 54.956 29.460 1.00 39.65 252 VAL F CA 1
ATOM 6599 C C . VAL D 1 138 ? 35.392 54.295 28.790 1.00 45.41 252 VAL F C 1
ATOM 6600 O O . VAL D 1 138 ? 36.536 54.590 29.129 1.00 45.52 252 VAL F O 1
ATOM 6604 N N . GLU D 1 139 ? 35.128 53.354 27.888 1.00 44.82 253 GLU F N 1
ATOM 6605 C CA . GLU D 1 139 ? 36.170 52.795 27.037 1.00 46.60 253 GLU F CA 1
ATOM 6606 C C . GLU D 1 139 ? 36.044 53.380 25.636 1.00 43.24 253 GLU F C 1
ATOM 6607 O O . GLU D 1 139 ? 34.933 53.525 25.109 1.00 38.46 253 GLU F O 1
ATOM 6613 N N . ARG D 1 140 ? 37.183 53.719 25.042 1.00 31.71 254 ARG F N 1
ATOM 6614 C CA . ARG D 1 140 ? 37.23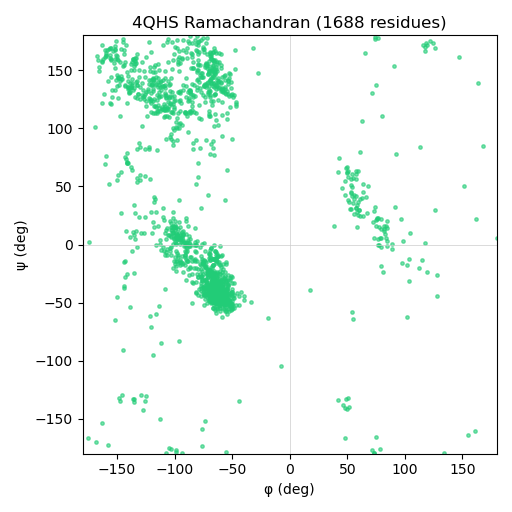1 54.071 23.635 1.00 41.20 254 ARG F CA 1
ATOM 6615 C C . ARG D 1 140 ? 36.920 52.841 22.790 1.00 45.13 254 ARG F C 1
ATOM 6616 O O . ARG D 1 140 ? 37.169 51.714 23.225 1.00 40.49 254 ARG F O 1
ATOM 6624 N N . LEU D 1 141 ? 36.371 53.044 21.596 1.00 37.47 255 LEU F N 1
ATOM 6625 C CA . LEU D 1 141 ? 36.205 51.931 20.671 1.00 32.39 255 LEU F CA 1
ATOM 6626 C C . LEU D 1 141 ? 37.570 51.325 20.386 1.00 52.59 255 LEU F C 1
ATOM 6627 O O . LEU D 1 141 ? 38.547 52.055 20.150 1.00 34.52 255 LEU F O 1
ATOM 6632 N N . GLY D 1 142 ? 37.635 49.996 20.430 1.00 41.10 256 GLY F N 1
ATOM 6633 C CA . GLY D 1 142 ? 38.857 49.275 20.140 1.00 43.61 256 GLY F CA 1
ATOM 6634 C C . GLY D 1 142 ? 39.882 49.371 21.252 1.00 51.28 256 GLY F C 1
ATOM 6635 O O . GLY D 1 142 ? 41.083 49.373 21.003 1.00 63.70 256 GLY F O 1
ATOM 6636 N N . SER D 1 143 ? 39.413 49.460 22.486 1.00 51.12 257 SER F N 1
ATOM 6637 C CA . SER D 1 143 ? 40.313 49.525 23.627 1.00 49.72 257 SER F CA 1
ATOM 6638 C C . SER D 1 143 ? 39.691 48.850 24.846 1.00 43.17 257 SER F C 1
ATOM 6639 O O . SER D 1 143 ? 38.471 48.774 24.971 1.00 51.01 257 SER F O 1
ATOM 6642 N N . ARG D 1 144 ? 40.514 48.424 25.771 1.00 53.46 258 ARG F N 1
ATOM 6643 C CA . ARG D 1 144 ? 40.015 47.788 26.958 1.00 71.74 258 ARG F CA 1
ATOM 6644 C C . ARG D 1 144 ? 40.278 48.638 28.156 1.00 69.16 258 ARG F C 1
ATOM 6645 O O . ARG D 1 144 ? 39.997 48.262 29.263 1.00 75.46 258 ARG F O 1
ATOM 6653 N N . LYS D 1 145 ? 40.815 49.808 27.927 1.00 59.49 259 LYS F N 1
ATOM 6654 C CA . LYS D 1 145 ? 41.159 50.660 29.018 1.00 53.97 259 LYS F CA 1
ATOM 6655 C C . LYS D 1 145 ? 40.005 51.526 29.425 1.00 46.89 259 LYS F C 1
ATOM 6656 O O . LYS D 1 145 ? 39.465 52.226 28.631 1.00 44.93 259 LYS F O 1
ATOM 6662 N N . SER D 1 146 ? 39.647 51.489 30.684 1.00 45.96 260 SER F N 1
ATOM 6663 C CA . SER D 1 146 ? 38.522 52.279 31.166 1.00 48.94 260 SER F CA 1
ATOM 6664 C C . SER D 1 146 ? 38.960 53.625 31.738 1.00 47.93 260 SER F C 1
ATOM 6665 O O . SER D 1 146 ? 39.740 53.691 32.678 1.00 60.61 260 SER F O 1
ATOM 6668 N N . ILE D 1 147 ? 38.444 54.703 31.170 1.00 51.26 261 ILE F N 1
ATOM 6669 C CA . ILE D 1 147 ? 38.733 56.034 31.682 1.00 48.59 261 ILE F CA 1
ATOM 6670 C C . ILE D 1 147 ? 37.722 56.415 32.754 1.00 53.85 261 ILE F C 1
ATOM 6671 O O . ILE D 1 147 ? 36.513 56.399 32.514 1.00 47.73 261 ILE F O 1
ATOM 6676 N N . LYS D 1 148 ? 38.225 56.740 33.941 1.00 52.57 262 LYS F N 1
ATOM 6677 C CA . LYS D 1 148 ? 37.384 57.176 35.047 1.00 42.81 262 LYS F CA 1
ATOM 6678 C C . LYS D 1 148 ? 36.727 58.494 34.650 1.00 42.88 262 LYS F C 1
ATOM 6679 O O . LYS D 1 148 ? 37.376 59.356 34.058 1.00 46.59 262 LYS F O 1
ATOM 6685 N N . LEU D 1 149 ? 35.440 58.633 34.947 1.00 38.60 263 LEU F N 1
ATOM 6686 C CA . LEU D 1 149 ? 34.661 59.785 34.495 1.00 47.54 263 LEU F CA 1
ATOM 6687 C C . LEU D 1 149 ? 34.060 60.620 35.632 1.00 50.68 263 LEU F C 1
ATOM 6688 O O . LEU D 1 149 ? 33.552 60.077 36.596 1.00 51.61 263 LEU F O 1
ATOM 6693 N N . ASP D 1 150 ? 34.114 61.940 35.501 1.00 54.73 264 ASP F N 1
ATOM 6694 C CA . ASP D 1 150 ? 33.437 62.853 36.423 1.00 51.26 264 ASP F CA 1
ATOM 6695 C C . ASP D 1 150 ? 32.684 63.901 35.612 1.00 39.92 264 ASP F C 1
ATOM 6696 O O . ASP D 1 150 ? 33.189 65.010 35.405 1.00 44.18 264 ASP F O 1
ATOM 6701 N N . VAL D 1 151 ? 31.490 63.539 35.143 1.00 36.69 265 VAL F N 1
ATOM 6702 C CA . VAL D 1 151 ? 30.752 64.331 34.153 1.00 35.16 265 VAL F CA 1
ATOM 6703 C C . VAL D 1 151 ? 29.253 64.394 34.438 1.00 30.13 265 VAL F C 1
ATOM 6704 O O . VAL D 1 151 ? 28.607 63.366 34.681 1.00 37.92 265 VAL F O 1
ATOM 6708 N N . ARG D 1 152 ? 28.697 65.599 34.411 1.00 36.28 266 ARG F N 1
ATOM 6709 C CA . ARG D 1 152 ? 27.260 65.765 34.570 1.00 35.78 266 ARG F CA 1
ATOM 6710 C C . ARG D 1 152 ? 26.583 65.622 33.217 1.00 39.07 266 ARG F C 1
ATOM 6711 O O . ARG D 1 152 ? 27.021 66.212 32.222 1.00 40.61 266 ARG F O 1
ATOM 6719 N N . VAL D 1 153 ? 25.524 64.825 33.191 1.00 40.50 267 VAL F N 1
ATOM 6720 C CA . VAL D 1 153 ? 24.774 64.544 31.972 1.00 36.38 267 VAL F CA 1
ATOM 6721 C C . VAL D 1 153 ? 23.487 65.342 31.837 1.00 38.55 267 VAL F C 1
ATOM 6722 O O . VAL D 1 153 ? 22.642 65.331 32.737 1.00 45.74 267 VAL F O 1
ATOM 6726 N N . LEU D 1 154 ? 23.338 65.987 30.707 1.00 34.18 268 LEU F N 1
ATOM 6727 C CA . LEU D 1 154 ? 22.098 66.580 30.301 1.00 33.23 268 LEU F CA 1
ATOM 6728 C C . LEU D 1 154 ? 21.672 65.908 29.022 1.00 34.18 268 LEU F C 1
ATOM 6729 O O . LEU D 1 154 ? 22.485 65.498 28.267 1.00 37.14 268 LEU F O 1
ATOM 6734 N N . ALA D 1 155 ? 20.383 65.785 28.807 1.00 31.42 269 ALA F N 1
ATOM 6735 C CA . ALA D 1 155 ? 19.867 65.152 27.625 1.00 29.39 269 ALA F CA 1
ATOM 6736 C C . ALA D 1 155 ? 18.627 65.847 27.138 1.00 42.08 269 ALA F C 1
ATOM 6737 O O . ALA D 1 155 ? 17.982 66.514 27.891 1.00 47.40 269 ALA F O 1
ATOM 6739 N N . THR D 1 156 ? 18.313 65.702 25.865 1.00 38.77 270 THR F N 1
ATOM 6740 C CA . THR D 1 156 ? 17.068 66.173 25.315 1.00 31.18 270 THR F CA 1
ATOM 6741 C C . THR D 1 156 ? 16.438 65.154 24.418 1.00 37.87 270 THR F C 1
ATOM 6742 O O . THR D 1 156 ? 17.080 64.271 23.952 1.00 40.10 270 THR F O 1
ATOM 6746 N N . SER D 1 157 ? 15.150 65.296 24.229 1.00 38.13 271 SER F N 1
ATOM 6747 C CA . SER D 1 157 ? 14.395 64.464 23.358 1.00 35.05 271 SER F CA 1
ATOM 6748 C C . SER D 1 157 ? 13.172 65.218 22.976 1.00 30.97 271 SER F C 1
ATOM 6749 O O . SER D 1 157 ? 12.599 65.895 23.769 1.00 35.81 271 SER F O 1
ATOM 6752 N N . ASN D 1 158 ? 12.778 65.105 21.736 1.00 40.81 272 ASN F N 1
ATOM 6753 C CA . ASN D 1 158 ? 11.545 65.699 21.303 1.00 50.28 272 ASN F CA 1
ATOM 6754 C C . ASN D 1 158 ? 10.456 64.672 21.200 1.00 44.61 272 ASN F C 1
ATOM 6755 O O . ASN D 1 158 ? 9.413 64.940 20.681 1.00 50.53 272 ASN F O 1
ATOM 6760 N N . ARG D 1 159 ? 10.719 63.493 21.723 1.00 47.27 273 ARG F N 1
ATOM 6761 C CA . ARG D 1 159 ? 9.769 62.414 21.732 1.00 58.25 273 ARG F CA 1
ATOM 6762 C C . ARG D 1 159 ? 9.397 62.115 23.151 1.00 61.45 273 ARG F C 1
ATOM 6763 O O . ARG D 1 159 ? 10.158 62.374 24.055 1.00 53.40 273 ARG F O 1
ATOM 6771 N N . ASP D 1 160 ? 8.222 61.541 23.322 1.00 56.94 274 ASP F N 1
ATOM 6772 C CA . ASP D 1 160 ? 7.762 61.033 24.587 1.00 50.36 274 ASP F CA 1
ATOM 6773 C C . ASP D 1 160 ? 8.460 59.724 24.819 1.00 46.79 274 ASP F C 1
ATOM 6774 O O . ASP D 1 160 ? 8.193 58.767 24.156 1.00 54.64 274 ASP F O 1
ATOM 6779 N N . LEU D 1 161 ? 9.394 59.694 25.741 1.00 41.81 275 LEU F N 1
ATOM 6780 C CA . LEU D 1 161 ? 10.305 58.581 25.835 1.00 46.32 275 LEU F CA 1
ATOM 6781 C C . LEU D 1 161 ? 9.717 57.354 26.471 1.00 49.27 275 LEU F C 1
ATOM 6782 O O . LEU D 1 161 ? 10.067 56.266 26.141 1.00 45.27 275 LEU F O 1
ATOM 6787 N N . LYS D 1 162 ? 8.827 57.542 27.411 1.00 49.28 276 LYS F N 1
ATOM 6788 C CA . LYS D 1 162 ? 8.142 56.415 28.028 1.00 49.24 276 LYS F CA 1
ATOM 6789 C C . LYS D 1 162 ? 7.455 55.577 26.950 1.00 46.48 276 LYS F C 1
ATOM 6790 O O . LYS D 1 162 ? 7.476 54.353 26.987 1.00 45.06 276 LYS F O 1
ATOM 6796 N N . GLN D 1 163 ? 6.864 56.247 25.972 1.00 42.64 277 GLN F N 1
ATOM 6797 C CA . GLN D 1 163 ? 6.123 55.535 24.955 1.00 43.74 277 GLN F CA 1
ATOM 6798 C C . GLN D 1 163 ? 7.123 54.892 24.003 1.00 50.72 277 GLN F C 1
ATOM 6799 O O . GLN D 1 163 ? 6.875 53.807 23.464 1.00 43.59 277 GLN F O 1
ATOM 6805 N N . TYR D 1 164 ? 8.270 55.542 23.832 1.00 39.77 278 TYR F N 1
ATOM 6806 C CA . TYR D 1 164 ? 9.329 54.968 23.021 1.00 40.25 278 TYR F CA 1
ATOM 6807 C C . TYR D 1 164 ? 9.799 53.668 23.664 1.00 44.60 278 TYR F C 1
ATOM 6808 O O . TYR D 1 164 ? 10.017 52.650 22.985 1.00 40.86 278 TYR F O 1
ATOM 6817 N N . VAL D 1 165 ? 9.928 53.708 24.984 1.00 36.26 279 VAL F N 1
ATOM 6818 C CA . VAL D 1 165 ? 10.184 52.512 25.760 1.00 39.77 279 VAL F CA 1
ATOM 6819 C C . VAL D 1 165 ? 9.117 51.450 25.510 1.00 50.66 279 VAL F C 1
ATOM 6820 O O . VAL D 1 165 ? 9.431 50.279 25.269 1.00 51.18 279 VAL F O 1
ATOM 6824 N N . GLN D 1 166 ? 7.854 51.863 25.545 1.00 40.96 280 GLN F N 1
ATOM 6825 C CA . GLN D 1 166 ? 6.780 50.900 25.412 1.00 44.12 280 GLN F CA 1
ATOM 6826 C C . GLN D 1 166 ? 6.736 50.305 24.005 1.00 45.70 280 GLN F C 1
ATOM 6827 O O . GLN D 1 166 ? 6.278 49.176 23.824 1.00 48.04 280 GLN F O 1
ATOM 6833 N N . ALA D 1 167 ? 7.231 51.061 23.028 1.00 44.84 281 ALA F N 1
ATOM 6834 C CA . ALA D 1 167 ? 7.290 50.600 21.643 1.00 56.61 281 ALA F CA 1
ATOM 6835 C C . ALA D 1 167 ? 8.539 49.742 21.404 1.00 53.16 281 ALA F C 1
ATOM 6836 O O . ALA D 1 167 ? 8.769 49.253 20.304 1.00 55.06 281 ALA F O 1
ATOM 6838 N N . GLY D 1 168 ? 9.334 49.563 22.448 1.00 51.02 282 GLY F N 1
ATOM 6839 C CA . GLY D 1 168 ? 10.490 48.687 22.403 1.00 54.66 282 GLY F CA 1
ATOM 6840 C C . GLY D 1 168 ? 11.741 49.291 21.793 1.00 48.25 282 GLY F C 1
ATOM 6841 O O . GLY D 1 168 ? 12.688 48.571 21.506 1.00 56.29 282 GLY F O 1
ATOM 6842 N N . HIS D 1 169 ? 11.746 50.602 21.582 1.00 39.01 283 HIS F N 1
ATOM 6843 C CA . HIS D 1 169 ? 12.879 51.258 20.923 1.00 42.92 283 HIS F CA 1
ATOM 6844 C C . HIS D 1 169 ? 13.845 51.903 21.899 1.00 45.10 283 HIS F C 1
ATOM 6845 O O . HIS D 1 169 ? 14.894 52.413 21.496 1.00 58.61 283 HIS F O 1
ATOM 6852 N N . PHE D 1 170 ? 13.490 51.901 23.181 1.00 39.71 284 PHE F N 1
ATOM 6853 C CA . PHE D 1 170 ? 14.332 52.529 24.187 1.00 37.73 284 PHE F CA 1
ATOM 6854 C C . PHE D 1 170 ? 14.372 51.695 25.465 1.00 36.85 284 PHE F C 1
ATOM 6855 O O . PHE D 1 170 ? 13.353 51.221 25.937 1.00 39.99 284 PHE F O 1
ATOM 6863 N N . ARG D 1 171 ? 15.567 51.541 26.017 1.00 39.22 285 ARG F N 1
ATOM 6864 C CA . ARG D 1 171 ? 15.783 50.721 27.201 1.00 37.83 285 ARG F CA 1
ATOM 6865 C C . ARG D 1 171 ? 15.087 51.306 28.429 1.00 38.45 285 ARG F C 1
ATOM 6866 O O . ARG D 1 171 ? 15.262 52.479 28.768 1.00 42.14 285 ARG F O 1
ATOM 6874 N N . GLU D 1 172 ? 14.311 50.484 29.111 1.00 36.53 286 GLU F N 1
ATOM 6875 C CA . GLU D 1 172 ? 13.638 50.940 30.314 1.00 35.02 286 GLU F CA 1
ATOM 6876 C C . GLU D 1 172 ? 14.623 51.428 31.383 1.00 32.35 286 GLU F C 1
ATOM 6877 O O . GLU D 1 172 ? 14.419 52.474 32.004 1.00 36.88 286 GLU F O 1
ATOM 6883 N N . ASP D 1 173 ? 15.681 50.659 31.620 1.00 47.07 287 ASP F N 1
ATOM 6884 C CA . ASP D 1 173 ? 16.604 51.021 32.692 1.00 43.90 287 ASP F CA 1
ATOM 6885 C C . ASP D 1 173 ? 17.246 52.370 32.381 1.00 36.74 287 ASP F C 1
ATOM 6886 O O . ASP D 1 173 ? 17.431 53.199 33.264 1.00 39.60 287 ASP F O 1
ATOM 6891 N N . LEU D 1 174 ? 17.535 52.606 31.111 1.00 33.01 288 LEU F N 1
ATOM 6892 C CA . LEU D 1 174 ? 18.157 53.871 30.729 1.00 34.12 288 LEU F CA 1
ATOM 6893 C C . LEU D 1 174 ? 17.147 55.026 30.847 1.00 31.78 288 LEU F C 1
ATOM 6894 O O . LEU D 1 174 ? 17.498 56.146 31.251 1.00 34.85 288 LEU F O 1
ATOM 6899 N N . TYR D 1 175 ? 15.887 54.746 30.525 1.00 28.44 289 TYR F N 1
ATOM 6900 C CA . TYR D 1 175 ? 14.833 55.755 30.665 1.00 30.76 289 TYR F CA 1
ATOM 6901 C C . TYR D 1 175 ? 14.769 56.267 32.099 1.00 33.81 289 TYR F C 1
ATOM 6902 O O . TYR D 1 175 ? 14.784 57.471 32.329 1.00 33.33 289 TYR F O 1
ATOM 6911 N N . TYR D 1 176 ? 14.742 55.356 33.063 1.00 30.84 290 TYR F N 1
ATOM 6912 C CA . TYR D 1 176 ? 14.639 55.768 34.464 1.00 33.44 290 TYR F CA 1
ATOM 6913 C C . TYR D 1 176 ? 15.873 56.545 34.906 1.00 40.03 290 TYR F C 1
ATOM 6914 O O . TYR D 1 176 ? 15.760 57.540 35.610 1.00 39.55 290 TYR F O 1
ATOM 6923 N N . ARG D 1 177 ? 17.052 56.121 34.468 1.00 42.85 291 ARG F N 1
ATOM 6924 C CA . ARG D 1 177 ? 18.249 56.845 34.865 1.00 36.77 291 ARG F CA 1
ATOM 6925 C C . ARG D 1 177 ? 18.263 58.262 34.325 1.00 32.64 291 ARG F C 1
ATOM 6926 O O . ARG D 1 177 ? 18.708 59.181 35.013 1.00 49.90 291 ARG F O 1
ATOM 6934 N N . LEU D 1 178 ? 17.756 58.445 33.112 1.00 36.66 292 LEU F N 1
ATOM 6935 C CA . LEU D 1 178 ? 17.773 59.759 32.476 1.00 39.86 292 LEU F CA 1
ATOM 6936 C C . LEU D 1 178 ? 16.618 60.660 32.898 1.00 38.93 292 LEU F C 1
ATOM 6937 O O . LEU D 1 178 ? 16.654 61.862 32.637 1.00 40.71 292 LEU F O 1
ATOM 6942 N N . ASN D 1 179 ? 15.599 60.093 33.544 1.00 43.81 293 ASN F N 1
ATOM 6943 C CA . ASN D 1 179 ? 14.418 60.882 33.882 1.00 38.10 293 ASN F CA 1
ATOM 6944 C C . ASN D 1 179 ? 14.068 61.071 35.374 1.00 38.44 293 ASN F C 1
ATOM 6945 O O . ASN D 1 179 ? 12.886 61.121 35.724 1.00 34.50 293 ASN F O 1
ATOM 6950 N N . VAL D 1 180 ? 15.065 61.219 36.247 1.00 34.88 294 VAL F N 1
ATOM 6951 C CA . VAL D 1 180 ? 14.732 61.584 37.620 1.00 37.02 294 VAL F CA 1
ATOM 6952 C C . VAL D 1 180 ? 14.065 62.958 37.607 1.00 39.48 294 VAL F C 1
ATOM 6953 O O . VAL D 1 180 ? 13.160 63.210 38.386 1.00 50.31 294 VAL F O 1
ATOM 6957 N N . PHE D 1 181 ? 14.466 63.818 36.672 1.00 39.33 295 PHE F N 1
ATOM 6958 C CA . PHE D 1 181 ? 14.035 65.204 36.691 1.00 36.72 295 PHE F CA 1
ATOM 6959 C C . PHE D 1 181 ? 13.744 65.758 35.297 1.00 43.25 295 PHE F C 1
ATOM 6960 O O . PHE D 1 181 ? 14.480 66.603 34.791 1.00 36.82 295 PHE F O 1
ATOM 6968 N N . PRO D 1 182 ? 12.659 65.296 34.676 1.00 37.21 296 PRO F N 1
ATOM 6969 C CA . PRO D 1 182 ? 12.307 65.850 33.371 1.00 39.07 296 PRO F CA 1
ATOM 6970 C C . PRO D 1 182 ? 11.762 67.271 33.457 1.00 41.54 296 PRO F C 1
ATOM 6971 O O . PRO D 1 182 ? 11.000 67.599 34.371 1.00 53.18 296 PRO F O 1
ATOM 6975 N N . LEU D 1 183 ? 12.182 68.111 32.512 1.00 39.70 297 LEU F N 1
ATOM 6976 C CA . LEU D 1 183 ? 11.682 69.482 32.373 1.00 43.66 297 LEU F CA 1
ATOM 6977 C C . LEU D 1 183 ? 11.078 69.632 30.987 1.00 46.89 297 LEU F C 1
ATOM 6978 O O . LEU D 1 183 ? 11.741 69.355 29.993 1.00 45.86 297 LEU F O 1
ATOM 6983 N N . THR D 1 184 ? 9.825 70.059 30.905 1.00 40.39 298 THR F N 1
ATOM 6984 C CA . THR D 1 184 ? 9.210 70.141 29.605 1.00 42.09 298 THR F CA 1
ATOM 6985 C C . THR D 1 184 ? 9.064 71.581 29.140 1.00 44.86 298 THR F C 1
ATOM 6986 O O . THR D 1 184 ? 8.306 72.363 29.693 1.00 45.20 298 THR F O 1
ATOM 6990 N N . TRP D 1 185 ? 9.845 71.912 28.122 1.00 48.73 299 TRP F N 1
ATOM 6991 C CA . TRP D 1 185 ? 9.835 73.222 27.495 1.00 52.54 299 TRP F CA 1
ATOM 6992 C C . TRP D 1 185 ? 8.664 73.232 26.517 1.00 55.63 299 TRP F C 1
ATOM 6993 O O . TRP D 1 185 ? 8.659 72.479 25.548 1.00 54.99 299 TRP F O 1
ATOM 7004 N N . PRO D 1 186 ? 7.634 74.046 26.790 1.00 63.28 300 PRO F N 1
ATOM 7005 C CA . PRO D 1 186 ? 6.448 73.958 25.928 1.00 64.53 300 PRO F CA 1
ATOM 7006 C C . PRO D 1 186 ? 6.667 74.617 24.566 1.00 60.46 300 PRO F C 1
ATOM 7007 O O . PRO D 1 186 ? 7.672 75.294 24.361 1.00 54.73 300 PRO F O 1
ATOM 7011 N N . ALA D 1 187 ? 5.731 74.406 23.648 1.00 55.12 301 ALA F N 1
ATOM 7012 C CA . ALA D 1 187 ? 5.781 75.056 22.351 1.00 53.66 301 ALA F CA 1
ATOM 7013 C C . ALA D 1 187 ? 5.529 76.547 22.521 1.00 57.84 301 ALA F C 1
ATOM 7014 O O . ALA D 1 187 ? 5.016 76.975 23.558 1.00 63.57 301 ALA F O 1
ATOM 7016 N N . LEU D 1 188 ? 5.894 77.334 21.510 1.00 51.24 302 LEU F N 1
ATOM 7017 C CA . LEU D 1 188 ? 5.663 78.782 21.540 1.00 54.13 302 LEU F CA 1
ATOM 7018 C C . LEU D 1 188 ? 4.201 79.191 21.712 1.00 57.10 302 LEU F C 1
ATOM 7019 O O . LEU D 1 188 ? 3.927 80.216 22.333 1.00 62.48 302 LEU F O 1
ATOM 7024 N N . CYS D 1 189 ? 3.262 78.420 21.162 1.00 50.19 303 CYS F N 1
ATOM 7025 C CA . CYS D 1 189 ? 1.856 78.789 21.296 1.00 56.30 303 CYS F CA 1
ATOM 7026 C C . CYS D 1 189 ? 1.284 78.379 22.669 1.00 57.01 303 CYS F C 1
ATOM 7027 O O . CYS D 1 189 ? 0.102 78.572 22.942 1.00 60.55 303 CYS F O 1
ATOM 7030 N N . GLU D 1 190 ? 2.127 77.823 23.530 1.00 55.63 304 GLU F N 1
ATOM 7031 C CA . GLU D 1 190 ? 1.729 77.549 24.903 1.00 76.69 304 GLU F CA 1
ATOM 7032 C C . GLU D 1 190 ? 2.300 78.622 25.826 1.00 80.01 304 GLU F C 1
ATOM 7033 O O . GLU D 1 190 ? 1.815 78.822 26.942 1.00 87.73 304 GLU F O 1
ATOM 7039 N N . ARG D 1 191 ? 3.339 79.304 25.352 1.00 67.74 305 ARG F N 1
ATOM 7040 C CA . ARG D 1 191 ? 3.984 80.361 26.127 1.00 62.80 305 ARG F CA 1
ATOM 7041 C C . ARG D 1 191 ? 4.056 81.666 25.345 1.00 61.07 305 ARG F C 1
ATOM 7042 O O . ARG D 1 191 ? 5.135 82.215 25.119 1.00 60.38 305 ARG F O 1
ATOM 7050 N N . LYS D 1 192 ? 2.897 82.168 24.946 1.00 61.20 306 LYS F N 1
ATOM 7051 C CA . LYS D 1 192 ? 2.834 83.292 24.019 1.00 65.05 306 LYS F CA 1
ATOM 7052 C C . LYS D 1 192 ? 3.493 84.553 24.571 1.00 63.23 306 LYS F C 1
ATOM 7053 O O . LYS D 1 192 ? 3.806 85.462 23.815 1.00 56.91 306 LYS F O 1
ATOM 7059 N N . ASP D 1 193 ? 3.722 84.596 25.882 1.00 67.84 307 ASP F N 1
ATOM 7060 C CA . ASP D 1 193 ? 4.344 85.763 26.513 1.00 70.58 307 ASP F CA 1
ATOM 7061 C C . ASP D 1 193 ? 5.852 85.822 26.261 1.00 67.69 307 ASP F C 1
ATOM 7062 O O . ASP D 1 193 ? 6.487 86.852 26.499 1.00 65.73 307 ASP F O 1
ATOM 7067 N N . ASP D 1 194 ? 6.422 84.718 25.792 1.00 64.46 308 ASP F N 1
ATOM 7068 C CA . ASP D 1 194 ? 7.848 84.669 25.486 1.00 60.81 308 ASP F CA 1
ATOM 7069 C C . ASP D 1 194 ? 8.143 85.280 24.122 1.00 62.10 308 ASP F C 1
ATOM 7070 O O . ASP D 1 194 ? 9.282 85.658 23.832 1.00 58.11 308 ASP F O 1
ATOM 7075 N N . ILE D 1 195 ? 7.115 85.355 23.282 1.00 59.64 309 ILE F N 1
ATOM 7076 C CA . ILE D 1 195 ? 7.319 85.643 21.866 1.00 63.10 309 ILE F CA 1
ATOM 7077 C C . ILE D 1 195 ? 7.959 87.009 21.615 1.00 60.28 309 ILE F C 1
ATOM 7078 O O . ILE D 1 195 ? 8.964 87.104 20.918 1.00 56.64 309 ILE F O 1
ATOM 7083 N N . GLU D 1 196 ? 7.395 88.062 22.190 1.00 66.50 310 GLU F N 1
ATOM 7084 C CA . GLU D 1 196 ? 7.928 89.394 21.948 1.00 63.34 310 GLU F CA 1
ATOM 7085 C C . GLU D 1 196 ? 9.373 89.557 22.456 1.00 55.35 310 GLU F C 1
ATOM 7086 O O . GLU D 1 196 ? 10.222 90.027 21.714 1.00 57.81 310 GLU F O 1
ATOM 7092 N N . PRO D 1 197 ? 9.670 89.157 23.708 1.00 62.62 311 PRO F N 1
ATOM 7093 C CA . PRO D 1 197 ? 11.078 89.317 24.100 1.00 62.03 311 PRO F CA 1
ATOM 7094 C C . PRO D 1 197 ? 12.052 88.473 23.273 1.00 62.31 311 PRO F C 1
ATOM 7095 O O . PRO D 1 197 ? 13.179 88.898 23.046 1.00 60.69 311 PRO F O 1
ATOM 7099 N N . LEU D 1 198 ? 11.627 87.299 22.824 1.00 59.20 312 LEU F N 1
ATOM 7100 C CA . LEU D 1 198 ? 12.493 86.466 22.002 1.00 62.87 312 LEU F CA 1
ATOM 7101 C C . LEU D 1 198 ? 12.791 87.144 20.668 1.00 69.02 312 LEU F C 1
ATOM 7102 O O . LEU D 1 198 ? 13.935 87.173 20.222 1.00 68.86 312 LEU F O 1
ATOM 7107 N N . ALA D 1 199 ? 11.762 87.704 20.041 1.00 74.10 313 ALA F N 1
ATOM 7108 C CA . ALA D 1 199 ? 11.923 88.360 18.742 1.00 70.51 313 ALA F CA 1
ATOM 7109 C C . ALA D 1 199 ? 12.854 89.567 18.844 1.00 63.43 313 ALA F C 1
ATOM 7110 O O . ALA D 1 199 ? 13.641 89.838 17.938 1.00 57.02 313 ALA F O 1
ATOM 7112 N N . ASN D 1 200 ? 12.758 90.287 19.955 1.00 61.57 314 ASN F N 1
ATOM 7113 C CA . ASN D 1 200 ? 13.644 91.410 20.208 1.00 66.10 314 ASN F CA 1
ATOM 7114 C C . ASN D 1 200 ? 15.076 90.959 20.361 1.00 66.48 314 ASN F C 1
ATOM 7115 O O . ASN D 1 200 ? 15.999 91.616 19.881 1.00 69.80 314 ASN F O 1
ATOM 7120 N N . HIS D 1 201 ? 15.247 89.831 21.040 1.00 65.00 315 HIS F N 1
ATOM 7121 C CA . HIS D 1 201 ? 16.568 89.284 21.292 1.00 71.74 315 HIS F CA 1
ATOM 7122 C C . HIS D 1 201 ? 17.250 88.909 19.988 1.00 73.00 315 HIS F C 1
ATOM 7123 O O . HIS D 1 201 ? 18.447 89.120 19.820 1.00 78.07 315 HIS F O 1
ATOM 7130 N N . LEU D 1 202 ? 16.478 88.361 19.058 1.00 70.57 316 LEU F N 1
ATOM 7131 C CA . LEU D 1 202 ? 17.030 87.951 17.774 1.00 71.46 316 LEU F CA 1
ATOM 7132 C C . LEU D 1 202 ? 17.383 89.174 16.937 1.00 73.36 316 LEU F C 1
ATOM 7133 O O . LEU D 1 202 ? 18.376 89.174 16.210 1.00 76.18 316 LEU F O 1
ATOM 7138 N N . ILE D 1 203 ? 16.572 90.220 17.050 1.00 68.45 317 ILE F N 1
ATOM 7139 C CA . ILE D 1 203 ? 16.867 91.477 16.375 1.00 65.56 317 ILE F CA 1
ATOM 7140 C C . ILE D 1 203 ? 18.133 92.081 16.963 1.00 75.81 317 ILE F C 1
ATOM 7141 O O . ILE D 1 203 ? 19.026 92.484 16.226 1.00 82.96 317 ILE F O 1
ATOM 7146 N N . GLU D 1 204 ? 18.186 92.139 18.273 1.00 82.99 318 GLU F N 1
ATOM 7147 C CA . GLU D 1 204 ? 19.340 92.664 18.930 1.00 90.37 318 GLU F CA 1
ATOM 7148 C C . GLU D 1 204 ? 20.537 91.896 18.457 1.00 90.94 318 GLU F C 1
ATOM 7149 O O . GLU D 1 204 ? 21.525 92.466 18.048 1.00 97.44 318 GLU F O 1
ATOM 7155 N N . ARG D 1 205 ? 20.449 90.584 18.510 1.00 85.74 319 ARG F N 1
ATOM 7156 C CA . ARG D 1 205 ? 21.592 89.769 18.191 1.00 89.83 319 ARG F CA 1
ATOM 7157 C C . ARG D 1 205 ? 21.976 89.971 16.759 1.00 97.81 319 ARG F C 1
ATOM 7158 O O . ARG D 1 205 ? 23.079 90.382 16.449 1.00 99.60 319 ARG F O 1
ATOM 7166 N N . HIS D 1 206 ? 21.040 89.686 15.880 1.00 101.62 320 HIS F N 1
ATOM 7167 C CA . HIS D 1 206 ? 21.308 89.735 14.467 1.00 109.42 320 HIS F CA 1
ATOM 7168 C C . HIS D 1 206 ? 21.476 91.124 13.930 1.00 113.19 320 HIS F C 1
ATOM 7169 O O . HIS D 1 206 ? 20.975 91.428 12.866 1.00 121.44 320 HIS F O 1
ATOM 7176 N N . CYS D 1 207 ? 22.195 91.971 14.643 1.00 107.88 321 CYS F N 1
ATOM 7177 C CA . CYS D 1 207 ? 22.451 93.304 14.149 1.00 104.30 321 CYS F CA 1
ATOM 7178 C C . CYS D 1 207 ? 23.390 93.932 15.119 1.00 109.75 321 CYS F C 1
ATOM 7179 O O . CYS D 1 207 ? 23.792 95.075 15.015 1.00 111.30 321 CYS F O 1
ATOM 7182 N N . LYS D 1 208 ? 23.748 93.125 16.083 1.00 103.91 322 LYS F N 1
ATOM 7183 C CA . LYS D 1 208 ? 24.953 93.348 16.872 1.00 109.15 322 LYS F CA 1
ATOM 7184 C C . LYS D 1 208 ? 26.128 92.759 16.099 1.00 114.25 322 LYS F C 1
ATOM 7185 O O . LYS D 1 208 ? 27.244 93.275 16.149 1.00 113.61 322 LYS F O 1
ATOM 7191 N N . LYS D 1 209 ? 25.854 91.678 15.371 1.00 115.37 323 LYS F N 1
ATOM 7192 C CA . LYS D 1 209 ? 26.867 91.002 14.567 1.00 114.18 323 LYS F CA 1
ATOM 7193 C C . LYS D 1 209 ? 26.962 91.588 13.162 1.00 120.38 323 LYS F C 1
ATOM 7194 O O . LYS D 1 209 ? 27.527 90.966 12.263 1.00 124.97 323 LYS F O 1
ATOM 7200 N N . LEU D 1 210 ? 26.397 92.777 12.972 1.00 118.49 324 LEU F N 1
ATOM 7201 C CA . LEU D 1 210 ? 26.511 93.485 11.701 1.00 116.87 324 LEU F CA 1
ATOM 7202 C C . LEU D 1 210 ? 27.351 94.738 11.879 1.00 119.50 324 LEU F C 1
ATOM 7203 O O . LEU D 1 210 ? 28.224 94.787 12.743 1.00 119.30 324 LEU F O 1
ATOM 7208 N N . GLY D 1 211 ? 27.072 95.757 11.070 1.00 120.57 325 GLY F N 1
ATOM 7209 C CA . GLY D 1 211 ? 27.773 97.024 11.166 1.00 124.28 325 GLY F CA 1
ATOM 7210 C C . GLY D 1 211 ? 27.282 97.860 12.332 1.00 124.65 325 GLY F C 1
ATOM 7211 O O . GLY D 1 211 ? 27.305 99.090 12.275 1.00 132.76 325 GLY F O 1
ATOM 7212 N N . LEU D 1 212 ? 26.849 97.180 13.392 1.00 116.90 326 LEU F N 1
ATOM 7213 C CA . LEU D 1 212 ? 26.267 97.812 14.574 1.00 117.35 326 LEU F CA 1
ATOM 7214 C C . LEU D 1 212 ? 25.196 98.845 14.219 1.00 118.51 326 LEU F C 1
ATOM 7215 O O . LEU D 1 212 ? 25.288 100.001 14.635 1.00 125.06 326 LEU F O 1
ATOM 7220 N N . PRO D 1 213 ? 24.171 98.446 13.444 1.00 109.62 327 PRO F N 1
ATOM 7221 C CA . PRO D 1 213 ? 23.128 99.455 13.245 1.00 109.80 327 PRO F CA 1
ATOM 7222 C C . PRO D 1 213 ? 22.250 99.564 14.490 1.00 113.97 327 PRO F C 1
ATOM 7223 O O . PRO D 1 213 ? 22.681 99.170 15.576 1.00 102.18 327 PRO F O 1
ATOM 7227 N N . VAL D 1 214 ? 21.038 100.089 14.339 1.00 128.00 328 VAL F N 1
ATOM 7228 C CA . VAL D 1 214 ? 20.121 100.207 15.469 1.00 132.78 328 VAL F CA 1
ATOM 7229 C C . VAL D 1 214 ? 18.744 99.636 15.132 1.00 125.69 328 VAL F C 1
ATOM 7230 O O . VAL D 1 214 ? 18.210 99.891 14.050 1.00 131.85 328 VAL F O 1
ATOM 7234 N N . PRO D 1 215 ? 18.171 98.856 16.066 1.00 102.41 329 PRO F N 1
ATOM 7235 C CA . PRO D 1 215 ? 16.901 98.126 15.921 1.00 90.41 329 PRO F CA 1
ATOM 7236 C C . PRO D 1 215 ? 15.629 98.980 16.021 1.00 89.03 329 PRO F C 1
ATOM 7237 O O . PRO D 1 215 ? 15.709 100.206 16.096 1.00 92.60 329 PRO F O 1
ATOM 7241 N N . SER D 1 216 ? 14.475 98.307 16.034 1.00 82.84 330 SER F N 1
ATOM 7242 C CA . SER D 1 216 ? 13.150 98.931 16.140 1.00 89.01 330 SER F CA 1
ATOM 7243 C C . SER D 1 216 ? 12.118 97.808 16.248 1.00 91.08 330 SER F C 1
ATOM 7244 O O . SER D 1 216 ? 12.517 96.675 16.500 1.00 97.06 330 SER F O 1
ATOM 7247 N N . ILE D 1 217 ? 10.826 98.131 16.072 1.00 90.06 331 ILE F N 1
ATOM 7248 C CA . ILE D 1 217 ? 9.692 97.173 15.947 1.00 86.46 331 ILE F CA 1
ATOM 7249 C C . ILE D 1 217 ? 8.324 97.862 16.174 1.00 90.07 331 ILE F C 1
ATOM 7250 O O . ILE D 1 217 ? 8.181 98.692 17.075 1.00 107.19 331 ILE F O 1
ATOM 7255 N N . ALA D 1 218 ? 7.322 97.510 15.366 1.00 72.12 332 ALA F N 1
ATOM 7256 C CA . ALA D 1 218 ? 6.034 98.217 15.370 1.00 65.90 332 ALA F CA 1
ATOM 7257 C C . ALA D 1 218 ? 4.881 97.418 15.990 1.00 68.34 332 ALA F C 1
ATOM 7258 O O . ALA D 1 218 ? 4.801 96.199 15.822 1.00 63.48 332 ALA F O 1
ATOM 7260 N N . PRO D 1 219 ? 3.979 98.118 16.701 1.00 61.52 333 PRO F N 1
ATOM 7261 C CA . PRO D 1 219 ? 2.815 97.546 17.386 1.00 72.45 333 PRO F CA 1
ATOM 7262 C C . PRO D 1 219 ? 2.042 96.516 16.566 1.00 73.59 333 PRO F C 1
ATOM 7263 O O . PRO D 1 219 ? 1.794 95.411 17.059 1.00 64.94 333 PRO F O 1
ATOM 7267 N N . ASN D 1 220 ? 1.658 96.872 15.345 1.00 79.71 334 ASN F N 1
ATOM 7268 C CA . ASN D 1 220 ? 0.806 95.998 14.547 1.00 81.05 334 ASN F CA 1
ATOM 7269 C C . ASN D 1 220 ? 1.529 94.724 14.120 1.00 78.99 334 ASN F C 1
ATOM 7270 O O . ASN D 1 220 ? 0.889 93.709 13.849 1.00 80.85 334 ASN F O 1
ATOM 7275 N N . ALA D 1 221 ? 2.861 94.775 14.080 1.00 73.26 335 ALA F N 1
ATOM 7276 C CA . ALA D 1 221 ? 3.676 93.613 13.712 1.00 65.56 335 ALA F CA 1
ATOM 7277 C C . ALA D 1 221 ? 3.760 92.621 14.867 1.00 59.84 335 ALA F C 1
ATOM 7278 O O . ALA D 1 221 ? 3.713 91.406 14.664 1.00 50.22 335 ALA F O 1
ATOM 7280 N N . ILE D 1 222 ? 3.888 93.160 16.077 1.00 57.33 336 ILE F N 1
ATOM 7281 C CA . ILE D 1 222 ? 3.813 92.369 17.296 1.00 55.29 336 ILE F CA 1
ATOM 7282 C C . ILE D 1 222 ? 2.560 91.504 17.290 1.00 62.73 336 ILE F C 1
ATOM 7283 O O . ILE D 1 222 ? 2.624 90.284 17.486 1.00 56.30 336 ILE F O 1
ATOM 7288 N N . THR D 1 223 ? 1.422 92.158 17.072 1.00 64.77 337 THR F N 1
ATOM 7289 C CA . THR D 1 223 ? 0.125 91.493 17.071 1.00 63.45 337 THR F CA 1
ATOM 7290 C C . THR D 1 223 ? 0.138 90.338 16.079 1.00 59.92 337 THR F C 1
ATOM 7291 O O . THR D 1 223 ? -0.282 89.221 16.401 1.00 54.59 337 THR F O 1
ATOM 7295 N N . LYS D 1 224 ? 0.634 90.625 14.878 1.00 53.52 338 LYS F N 1
ATOM 7296 C CA . LYS D 1 224 ? 0.801 89.614 13.846 1.00 59.26 338 LYS F CA 1
ATOM 7297 C C . LYS D 1 224 ? 1.588 88.425 14.396 1.00 59.20 338 LYS F C 1
ATOM 7298 O O . LYS D 1 224 ? 1.175 87.272 14.267 1.00 60.64 338 LYS F O 1
ATOM 7304 N N . LEU D 1 225 ? 2.722 88.718 15.019 1.00 52.76 339 LEU F N 1
ATOM 7305 C CA . LEU D 1 225 ? 3.567 87.668 15.574 1.00 56.59 339 LEU F CA 1
ATOM 7306 C C . LEU D 1 225 ? 2.842 86.891 16.685 1.00 55.59 339 LEU F C 1
ATOM 7307 O O . LEU D 1 225 ? 2.933 85.668 16.760 1.00 59.18 339 LEU F O 1
ATOM 7312 N N . LEU D 1 226 ? 2.101 87.606 17.525 1.00 50.23 340 LEU F N 1
ATOM 7313 C CA . LEU D 1 226 ? 1.463 87.006 18.683 1.00 50.18 340 LEU F CA 1
ATOM 7314 C C . LEU D 1 226 ? 0.296 86.089 18.343 1.00 60.85 340 LEU F C 1
ATOM 7315 O O . LEU D 1 226 ? -0.033 85.184 19.111 1.00 60.95 340 LEU F O 1
ATOM 7320 N N . ASN D 1 227 ? -0.326 86.329 17.194 1.00 55.24 341 ASN F N 1
ATOM 7321 C CA . ASN D 1 227 ? -1.539 85.622 16.800 1.00 57.50 341 ASN F CA 1
ATOM 7322 C C . ASN D 1 227 ? -1.285 84.506 15.798 1.00 63.24 341 ASN F C 1
ATOM 7323 O O . ASN D 1 227 ? -2.215 83.982 15.181 1.00 70.89 341 ASN F O 1
ATOM 7328 N N . TYR D 1 228 ? -0.028 84.127 15.669 1.00 61.30 342 TYR F N 1
ATOM 7329 C CA . TYR D 1 228 ? 0.364 83.029 14.822 1.00 54.68 342 TYR F CA 1
ATOM 7330 C C . TYR D 1 228 ? 0.771 81.889 15.707 1.00 56.91 342 TYR F C 1
ATOM 7331 O O . TYR D 1 228 ? 1.440 82.077 16.695 1.00 65.24 342 TYR F O 1
ATOM 7340 N N . PRO D 1 229 ? 0.352 80.696 15.349 1.00 59.38 343 PRO F N 1
ATOM 7341 C CA . PRO D 1 229 ? 0.534 79.534 16.201 1.00 59.34 343 PRO F CA 1
ATOM 7342 C C . PRO D 1 229 ? 1.935 78.957 16.234 1.00 55.20 343 PRO F C 1
ATOM 7343 O O . PRO D 1 229 ? 2.203 78.157 17.107 1.00 55.21 343 PRO F O 1
ATOM 7347 N N . TRP D 1 230 ? 2.804 79.376 15.327 1.00 47.48 344 TRP F N 1
ATOM 7348 C CA . TRP D 1 230 ? 4.193 78.924 15.282 1.00 48.94 344 TRP F CA 1
ATOM 7349 C C . TRP D 1 230 ? 4.405 77.424 15.230 1.00 57.23 344 TRP F C 1
ATOM 7350 O O . TRP D 1 230 ? 5.029 76.854 16.077 1.00 56.81 344 TRP F O 1
ATOM 7361 N N . PRO D 1 231 ? 3.902 76.781 14.208 1.00 56.24 345 PRO F N 1
ATOM 7362 C CA . PRO D 1 231 ? 4.141 75.359 14.075 1.00 59.40 345 PRO F CA 1
ATOM 7363 C C . PRO D 1 231 ? 5.616 75.028 14.130 1.00 57.12 345 PRO F C 1
ATOM 7364 O O . PRO D 1 231 ? 5.948 73.950 14.520 1.00 62.19 345 PRO F O 1
ATOM 7368 N N . GLY D 1 232 ? 6.486 75.941 13.764 1.00 48.23 346 GLY F N 1
ATOM 7369 C CA . GLY D 1 232 ? 7.896 75.655 13.812 1.00 41.02 346 GLY F CA 1
ATOM 7370 C C . GLY D 1 232 ? 8.585 76.173 15.036 1.00 50.53 346 GLY F C 1
ATOM 7371 O O . GLY D 1 232 ? 9.771 76.082 15.169 1.00 55.09 346 GLY F O 1
ATOM 7372 N N . ASN D 1 233 ? 7.814 76.728 15.939 1.00 44.77 347 ASN F N 1
ATOM 7373 C CA . ASN D 1 233 ? 8.360 77.273 17.150 1.00 48.03 347 ASN F CA 1
ATOM 7374 C C . ASN D 1 233 ? 9.495 78.236 16.905 1.00 44.11 347 ASN F C 1
ATOM 7375 O O . ASN D 1 233 ? 9.429 79.020 16.013 1.00 45.36 347 ASN F O 1
ATOM 7380 N N . VAL D 1 234 ? 10.526 78.175 17.711 1.00 39.45 348 VAL F N 1
ATOM 7381 C CA . VAL D 1 234 ? 11.572 79.159 17.690 1.00 40.57 348 VAL F CA 1
ATOM 7382 C C . VAL D 1 234 ? 12.316 79.242 16.385 1.00 43.23 348 VAL F C 1
ATOM 7383 O O . VAL D 1 234 ? 12.705 80.283 15.933 1.00 49.99 348 VAL F O 1
ATOM 7387 N N . ARG D 1 235 ? 12.524 78.100 15.784 1.00 37.27 349 ARG F N 1
ATOM 7388 C CA . ARG D 1 235 ? 13.208 78.060 14.537 1.00 52.28 349 ARG F CA 1
ATOM 7389 C C . ARG D 1 235 ? 12.500 78.930 13.517 1.00 49.79 349 ARG F C 1
ATOM 7390 O O . ARG D 1 235 ? 13.123 79.691 12.833 1.00 48.74 349 ARG F O 1
ATOM 7398 N N . GLU D 1 236 ? 11.185 78.802 13.441 1.00 49.60 350 GLU F N 1
ATOM 7399 C CA . GLU D 1 236 ? 10.370 79.534 12.470 1.00 35.63 350 GLU F CA 1
ATOM 7400 C C . GLU D 1 236 ? 10.331 81.025 12.799 1.00 44.11 350 GLU F C 1
ATOM 7401 O O . GLU D 1 236 ? 10.367 81.865 11.901 1.00 45.01 350 GLU F O 1
ATOM 7407 N N . LEU D 1 237 ? 10.254 81.349 14.086 1.00 41.47 351 LEU F N 1
ATOM 7408 C CA . LEU D 1 237 ? 10.286 82.744 14.526 1.00 43.99 351 LEU F CA 1
ATOM 7409 C C . LEU D 1 237 ? 11.575 83.405 14.060 1.00 42.70 351 LEU F C 1
ATOM 7410 O O . LEU D 1 237 ? 11.564 84.524 13.542 1.00 43.65 351 LEU F O 1
ATOM 7415 N N . ASP D 1 238 ? 12.684 82.698 14.230 1.00 39.24 352 ASP F N 1
ATOM 7416 C CA . ASP D 1 238 ? 13.976 83.207 13.790 1.00 43.39 352 ASP F CA 1
ATOM 7417 C C . ASP D 1 238 ? 14.020 83.468 12.277 1.00 39.40 352 ASP F C 1
ATOM 7418 O O . ASP D 1 238 ? 14.585 84.465 11.821 1.00 44.01 352 ASP F O 1
ATOM 7423 N N . ASN D 1 239 ? 13.420 82.580 11.493 1.00 35.37 353 ASN F N 1
ATOM 7424 C CA . ASN D 1 239 ? 13.345 82.827 10.058 1.00 35.83 353 ASN F CA 1
ATOM 7425 C C . ASN D 1 239 ? 12.559 84.088 9.762 1.00 42.75 353 ASN F C 1
ATOM 7426 O O . ASN D 1 239 ? 12.976 84.926 8.962 1.00 49.14 353 ASN F O 1
ATOM 7431 N N . VAL D 1 240 ? 11.410 84.209 10.413 1.00 36.96 354 VAL F N 1
ATOM 7432 C CA . VAL D 1 240 ? 10.514 85.311 10.154 1.00 37.96 354 VAL F CA 1
ATOM 7433 C C . VAL D 1 240 ? 11.213 86.625 10.508 1.00 40.26 354 VAL F C 1
ATOM 7434 O O . VAL D 1 240 ? 11.128 87.610 9.774 1.00 38.00 354 VAL F O 1
ATOM 7438 N N . VAL D 1 241 ? 11.935 86.627 11.618 1.00 37.32 355 VAL F N 1
ATOM 7439 C CA . VAL D 1 241 ? 12.557 87.864 12.085 1.00 49.07 355 VAL F CA 1
ATOM 7440 C C . VAL D 1 241 ? 13.709 88.295 11.175 1.00 51.16 355 VAL F C 1
ATOM 7441 O O . VAL D 1 241 ? 13.795 89.457 10.755 1.00 45.08 355 VAL F O 1
ATOM 7445 N N . GLN D 1 242 ? 14.589 87.346 10.883 1.00 51.17 356 GLN F N 1
ATOM 7446 C CA . GLN D 1 242 ? 15.672 87.568 9.938 1.00 52.09 356 GLN F CA 1
ATOM 7447 C C . GLN D 1 242 ? 15.099 88.080 8.611 1.00 49.50 356 GLN F C 1
ATOM 7448 O O . GLN D 1 242 ? 15.539 89.098 8.080 1.00 51.13 356 GLN F O 1
ATOM 7454 N N . ARG D 1 243 ? 14.078 87.387 8.112 1.00 42.71 357 ARG F N 1
ATOM 7455 C CA . ARG D 1 243 ? 13.424 87.759 6.862 1.00 37.83 357 ARG F CA 1
ATOM 7456 C C . ARG D 1 243 ? 12.882 89.173 6.931 1.00 38.39 357 ARG F C 1
ATOM 7457 O O . ARG D 1 243 ? 13.045 89.952 5.993 1.00 37.45 357 ARG F O 1
ATOM 7465 N N . ALA D 1 244 ? 12.264 89.519 8.054 1.00 45.31 358 ALA F N 1
ATOM 7466 C CA . ALA D 1 244 ? 11.691 90.858 8.205 1.00 53.18 358 ALA F CA 1
ATOM 7467 C C . ALA D 1 244 ? 12.793 91.925 8.207 1.00 51.23 358 ALA F C 1
ATOM 7468 O O . ALA D 1 244 ? 12.612 93.016 7.666 1.00 46.24 358 ALA F O 1
ATOM 7470 N N . LEU D 1 245 ? 13.935 91.592 8.808 1.00 48.78 359 LEU F N 1
ATOM 7471 C CA . LEU D 1 245 ? 15.079 92.499 8.859 1.00 48.97 359 LEU F CA 1
ATOM 7472 C C . LEU D 1 245 ? 15.615 92.776 7.464 1.00 54.80 359 LEU F C 1
ATOM 7473 O O . LEU D 1 245 ? 15.932 93.922 7.121 1.00 49.56 359 LEU F O 1
ATOM 7478 N N . ILE D 1 246 ? 15.727 91.713 6.669 1.00 47.67 360 ILE F N 1
ATOM 7479 C CA . ILE D 1 246 ? 16.112 91.843 5.269 1.00 44.14 360 ILE F CA 1
ATOM 7480 C C . ILE D 1 246 ? 15.116 92.724 4.527 1.00 44.65 360 ILE F C 1
ATOM 7481 O O . ILE D 1 246 ? 15.495 93.636 3.796 1.00 52.14 360 ILE F O 1
ATOM 7486 N N . LEU D 1 247 ? 13.833 92.449 4.745 1.00 50.25 361 LEU F N 1
ATOM 7487 C CA . LEU D 1 247 ? 12.750 93.156 4.070 1.00 51.67 361 LEU F CA 1
ATOM 7488 C C . LEU D 1 247 ? 12.726 94.644 4.416 1.00 57.36 361 LEU F C 1
ATOM 7489 O O . LEU D 1 247 ? 12.058 95.429 3.741 1.00 61.78 361 LEU F O 1
ATOM 7494 N N . SER D 1 248 ? 13.453 95.029 5.461 1.00 58.08 362 SER F N 1
ATOM 7495 C CA . SER D 1 248 ? 13.624 96.443 5.780 1.00 62.81 362 SER F CA 1
ATOM 7496 C C . SER D 1 248 ? 15.001 96.738 6.365 1.00 73.02 362 SER F C 1
ATOM 7497 O O . SER D 1 248 ? 16.041 96.381 5.792 1.00 64.53 362 SER F O 1
ATOM 7500 N N . GLU D 1 249 ? 14.961 97.430 7.501 1.00 89.01 363 GLU F N 1
ATOM 7501 C CA . GLU D 1 249 ? 16.052 97.538 8.467 1.00 93.90 363 GLU F CA 1
ATOM 7502 C C . GLU D 1 249 ? 15.605 98.436 9.637 1.00 90.09 363 GLU F C 1
ATOM 7503 O O . GLU D 1 249 ? 16.397 98.749 10.525 1.00 82.17 363 GLU F O 1
ATOM 7509 N N . ASN D 1 250 ? 14.327 98.826 9.617 1.00 94.87 364 ASN F N 1
ATOM 7510 C CA . ASN D 1 250 ? 13.682 99.613 10.680 1.00 98.78 364 ASN F CA 1
ATOM 7511 C C . ASN D 1 250 ? 12.167 99.381 10.689 1.00 83.53 364 ASN F C 1
ATOM 7512 O O . ASN D 1 250 ? 11.607 98.959 9.675 1.00 83.39 364 ASN F O 1
ATOM 7517 N N . GLY D 1 251 ? 11.505 99.658 11.816 1.00 75.96 365 GLY F N 1
ATOM 7518 C CA . GLY D 1 251 ? 10.062 99.458 11.945 1.00 75.41 365 GLY F CA 1
ATOM 7519 C C . GLY D 1 251 ? 9.609 98.091 11.449 1.00 73.03 365 GLY F C 1
ATOM 7520 O O . GLY D 1 251 ? 10.461 97.235 11.251 1.00 64.32 365 GLY F O 1
ATOM 7521 N N . HIS D 1 252 ? 8.298 97.879 11.251 1.00 80.67 366 HIS F N 1
ATOM 7522 C CA . HIS D 1 252 ? 7.797 96.661 10.585 1.00 78.91 366 HIS F CA 1
ATOM 7523 C C . HIS D 1 252 ? 6.350 96.700 10.050 1.00 80.33 366 HIS F C 1
ATOM 7524 O O . HIS D 1 252 ? 5.839 97.770 9.706 1.00 75.68 366 HIS F O 1
ATOM 7531 N N . ILE D 1 253 ? 5.762 95.494 9.974 1.00 78.86 367 ILE F N 1
ATOM 7532 C CA . ILE D 1 253 ? 4.420 95.106 9.463 1.00 76.14 367 ILE F CA 1
ATOM 7533 C C . ILE D 1 253 ? 4.650 93.983 8.449 1.00 72.92 367 ILE F C 1
ATOM 7534 O O . ILE D 1 253 ? 3.774 93.124 8.220 1.00 53.40 367 ILE F O 1
ATOM 7539 N N . GLN D 1 254 ? 5.861 94.014 7.879 1.00 73.50 368 GLN F N 1
ATOM 7540 C CA . GLN D 1 254 ? 6.370 93.076 6.878 1.00 59.43 368 GLN F CA 1
ATOM 7541 C C . GLN D 1 254 ? 6.859 91.757 7.508 1.00 52.88 368 GLN F C 1
ATOM 7542 O O . GLN D 1 254 ? 8.019 91.356 7.376 1.00 47.21 368 GLN F O 1
ATOM 7548 N N . SER D 1 255 ? 5.950 91.105 8.211 1.00 50.94 369 SER F N 1
ATOM 7549 C CA . SER D 1 255 ? 6.206 89.819 8.809 1.00 53.73 369 SER F CA 1
ATOM 7550 C C . SER D 1 255 ? 5.489 88.810 7.933 1.00 60.83 369 SER F C 1
ATOM 7551 O O . SER D 1 255 ? 4.316 89.016 7.596 1.00 52.54 369 SER F O 1
ATOM 7554 N N . GLU D 1 256 ? 6.171 87.733 7.551 1.00 51.89 370 GLU F N 1
ATOM 7555 C CA . GLU D 1 256 ? 5.595 86.819 6.577 1.00 48.90 370 GLU F CA 1
ATOM 7556 C C . GLU D 1 256 ? 5.364 85.395 7.043 1.00 51.77 370 GLU F C 1
ATOM 7557 O O . GLU D 1 256 ? 6.292 84.733 7.487 1.00 64.50 370 GLU F O 1
ATOM 7563 N N . HIS D 1 257 ? 4.116 84.942 6.939 1.00 60.56 371 HIS F N 1
ATOM 7564 C CA . HIS D 1 257 ? 3.835 83.578 6.498 1.00 74.32 371 HIS F CA 1
ATOM 7565 C C . HIS D 1 257 ? 2.522 83.535 5.703 1.00 98.59 371 HIS F C 1
ATOM 7566 O O . HIS D 1 257 ? 1.870 82.491 5.639 1.00 103.37 371 HIS F O 1
ATOM 7573 N N . ILE D 1 258 ? 2.190 84.671 5.075 1.00 113.53 372 ILE F N 1
ATOM 7574 C CA . ILE D 1 258 ? 0.937 84.924 4.333 1.00 125.08 372 ILE F CA 1
ATOM 7575 C C . ILE D 1 258 ? -0.202 83.936 4.597 1.00 130.23 372 ILE F C 1
ATOM 7576 O O . ILE D 1 258 ? -1.171 84.262 5.282 1.00 132.03 372 ILE F O 1
ATOM 7581 N N . MET E 1 17 ? 17.377 87.820 -18.546 1.00 93.62 131 MET G N 1
ATOM 7582 C CA . MET E 1 17 ? 17.016 88.128 -19.915 1.00 97.91 131 MET G CA 1
ATOM 7583 C C . MET E 1 17 ? 16.113 89.327 -19.882 1.00 109.12 131 MET G C 1
ATOM 7584 O O . MET E 1 17 ? 14.926 89.212 -20.136 1.00 112.25 131 MET G O 1
ATOM 7586 N N . VAL E 1 18 ? 16.681 90.474 -19.548 1.00 109.90 132 VAL G N 1
ATOM 7587 C CA . VAL E 1 18 ? 15.906 91.686 -19.417 1.00 109.91 132 VAL G CA 1
ATOM 7588 C C . VAL E 1 18 ? 14.741 91.514 -18.438 1.00 115.97 132 VAL G C 1
ATOM 7589 O O . VAL E 1 18 ? 14.706 92.158 -17.403 1.00 126.06 132 VAL G O 1
ATOM 7593 N N . VAL E 1 19 ? 13.790 90.651 -18.756 1.00 107.14 133 VAL G N 1
ATOM 7594 C CA . VAL E 1 19 ? 12.653 90.418 -17.869 1.00 90.33 133 VAL G CA 1
ATOM 7595 C C . VAL E 1 19 ? 11.672 91.573 -17.919 1.00 82.58 133 VAL G C 1
ATOM 7596 O O . VAL E 1 19 ? 12.072 92.719 -17.925 1.00 88.37 133 VAL G O 1
ATOM 7600 N N . ALA E 1 20 ? 10.387 91.264 -17.964 1.00 65.51 134 ALA G N 1
ATOM 7601 C CA . ALA E 1 20 ? 9.402 92.303 -18.107 1.00 64.56 134 ALA G CA 1
ATOM 7602 C C . ALA E 1 20 ? 8.100 92.079 -17.354 1.00 73.41 134 ALA G C 1
ATOM 7603 O O . ALA E 1 20 ? 7.529 93.007 -16.846 1.00 82.72 134 ALA G O 1
ATOM 7605 N N . ASP E 1 21 ? 7.612 90.859 -17.288 1.00 68.30 135 ASP G N 1
ATOM 7606 C CA . ASP E 1 21 ? 6.377 90.611 -16.574 1.00 68.88 135 ASP G CA 1
ATOM 7607 C C . ASP E 1 21 ? 6.438 91.191 -15.185 1.00 67.53 135 ASP G C 1
ATOM 7608 O O . ASP E 1 21 ? 7.477 91.252 -14.575 1.00 58.31 135 ASP G O 1
ATOM 7613 N N . THR E 1 22 ? 5.289 91.643 -14.714 1.00 69.88 136 THR G N 1
ATOM 7614 C CA . THR E 1 22 ? 5.164 92.349 -13.457 1.00 66.06 136 THR G CA 1
ATOM 7615 C C . THR E 1 22 ? 5.622 91.504 -12.301 1.00 63.13 136 THR G C 1
ATOM 7616 O O . THR E 1 22 ? 6.329 91.966 -11.439 1.00 65.16 136 THR G O 1
ATOM 7620 N N . LYS E 1 23 ? 5.192 90.258 -12.295 1.00 62.38 137 LYS G N 1
ATOM 7621 C CA . LYS E 1 23 ? 5.581 89.318 -11.280 1.00 59.37 137 LYS G CA 1
ATOM 7622 C C . LYS E 1 23 ? 7.079 89.299 -11.146 1.00 55.55 137 LYS G C 1
ATOM 7623 O O . LYS E 1 23 ? 7.607 89.477 -10.075 1.00 52.68 137 LYS G O 1
ATOM 7629 N N . SER E 1 24 ? 7.751 89.101 -12.252 1.00 39.82 138 SER G N 1
ATOM 7630 C CA . SER E 1 24 ? 9.176 88.927 -12.240 1.00 57.85 138 SER G CA 1
ATOM 7631 C C . SER E 1 24 ? 9.952 90.117 -11.758 1.00 54.39 138 SER G C 1
ATOM 7632 O O . SER E 1 24 ? 10.955 89.973 -11.104 1.00 52.51 138 SER G O 1
ATOM 7635 N N . LEU E 1 25 ? 9.493 91.297 -12.106 1.00 52.71 139 LEU G N 1
ATOM 7636 C CA . LEU E 1 25 ? 10.141 92.528 -11.672 1.00 54.44 139 LEU G CA 1
ATOM 7637 C C . LEU E 1 25 ? 10.089 92.665 -10.151 1.00 57.75 139 LEU G C 1
ATOM 7638 O O . LEU E 1 25 ? 11.025 93.174 -9.532 1.00 61.81 139 LEU G O 1
ATOM 7643 N N . LYS E 1 26 ? 9.021 92.179 -9.556 1.00 53.31 140 LYS G N 1
ATOM 7644 C CA . LYS E 1 26 ? 8.913 92.197 -8.118 1.00 58.89 140 LYS G CA 1
ATOM 7645 C C . LYS E 1 26 ? 9.851 91.199 -7.483 1.00 49.36 140 LYS G C 1
ATOM 7646 O O . LYS E 1 26 ? 10.501 91.487 -6.522 1.00 43.54 140 LYS G O 1
ATOM 7652 N N . LEU E 1 27 ? 9.938 90.026 -8.055 1.00 41.69 141 LEU G N 1
ATOM 7653 C CA . LEU E 1 27 ? 10.875 89.036 -7.550 1.00 43.74 141 LEU G CA 1
ATOM 7654 C C . LEU E 1 27 ? 12.299 89.576 -7.615 1.00 51.68 141 LEU G C 1
ATOM 7655 O O . LEU E 1 27 ? 13.033 89.481 -6.634 1.00 55.24 141 LEU G O 1
ATOM 7660 N N . LEU E 1 28 ? 12.668 90.206 -8.710 1.00 48.33 142 LEU G N 1
ATOM 7661 C CA . LEU E 1 28 ? 13.992 90.781 -8.792 1.00 54.18 142 LEU G CA 1
ATOM 7662 C C . LEU E 1 28 ? 14.200 91.901 -7.799 1.00 50.50 142 LEU G C 1
ATOM 7663 O O . LEU E 1 28 ? 15.279 92.081 -7.306 1.00 47.48 142 LEU G O 1
ATOM 7668 N N . ALA E 1 29 ? 13.148 92.646 -7.526 1.00 47.29 143 ALA G N 1
ATOM 7669 C CA . ALA E 1 29 ? 13.176 93.659 -6.471 1.00 48.69 143 ALA G CA 1
ATOM 7670 C C . ALA E 1 29 ? 13.429 93.024 -5.102 1.00 50.01 143 ALA G C 1
ATOM 7671 O O . ALA E 1 29 ? 14.196 93.555 -4.300 1.00 52.96 143 ALA G O 1
ATOM 7673 N N . LEU E 1 30 ? 12.775 91.896 -4.836 1.00 51.64 144 LEU G N 1
ATOM 7674 C CA . LEU E 1 30 ? 13.040 91.120 -3.616 1.00 50.52 144 LEU G CA 1
ATOM 7675 C C . LEU E 1 30 ? 14.472 90.567 -3.615 1.00 49.89 144 LEU G C 1
ATOM 7676 O O . LEU E 1 30 ? 15.150 90.561 -2.584 1.00 49.53 144 LEU G O 1
ATOM 7681 N N . ALA E 1 31 ? 14.913 90.093 -4.774 1.00 47.72 145 ALA G N 1
ATOM 7682 C CA . ALA E 1 31 ? 16.253 89.538 -4.911 1.00 50.57 145 ALA G CA 1
ATOM 7683 C C . ALA E 1 31 ? 17.302 90.583 -4.551 1.00 50.85 145 ALA G C 1
ATOM 7684 O O . ALA E 1 31 ? 18.303 90.272 -3.910 1.00 48.12 145 ALA G O 1
ATOM 7686 N N . ASP E 1 32 ? 17.063 91.828 -4.948 1.00 51.44 146 ASP G N 1
ATOM 7687 C CA . ASP E 1 32 ? 18.005 92.904 -4.647 1.00 56.58 146 ASP G CA 1
ATOM 7688 C C . ASP E 1 32 ? 18.101 93.185 -3.147 1.00 54.53 146 ASP G C 1
ATOM 7689 O O . ASP E 1 32 ? 19.188 93.457 -2.633 1.00 51.41 146 ASP G O 1
ATOM 7694 N N . LYS E 1 33 ? 16.993 93.092 -2.450 1.00 53.21 147 LYS G N 1
ATOM 7695 C CA . LYS E 1 33 ? 17.029 93.276 -1.029 1.00 53.18 147 LYS G CA 1
ATOM 7696 C C . LYS E 1 33 ? 17.884 92.212 -0.380 1.00 52.74 147 LYS G C 1
ATOM 7697 O O . LYS E 1 33 ? 18.723 92.530 0.432 1.00 47.13 147 LYS G O 1
ATOM 7703 N N . VAL E 1 34 ? 17.668 90.951 -0.730 1.00 42.45 148 VAL G N 1
ATOM 7704 C CA . VAL E 1 34 ? 18.404 89.884 -0.063 1.00 39.08 148 VAL G CA 1
ATOM 7705 C C . VAL E 1 34 ? 19.835 89.788 -0.599 1.00 41.70 148 VAL G C 1
ATOM 7706 O O . VAL E 1 34 ? 20.720 89.282 0.082 1.00 55.21 148 VAL G O 1
ATOM 7710 N N . ALA E 1 35 ? 20.070 90.323 -1.796 1.00 46.49 149 ALA G N 1
ATOM 7711 C CA . ALA E 1 35 ? 21.402 90.265 -2.393 1.00 48.21 149 ALA G CA 1
ATOM 7712 C C . ALA E 1 35 ? 22.405 91.019 -1.551 1.00 51.51 149 ALA G C 1
ATOM 7713 O O . ALA E 1 35 ? 23.522 90.549 -1.383 1.00 51.05 149 ALA G O 1
ATOM 7715 N N . LYS E 1 36 ? 22.006 92.149 -0.989 1.00 56.65 150 LYS G N 1
ATOM 7716 C CA . LYS E 1 36 ? 22.919 92.934 -0.193 1.00 61.14 150 LYS G CA 1
ATOM 7717 C C . LYS E 1 36 ? 23.278 92.266 1.079 1.00 56.25 150 LYS G C 1
ATOM 7718 O O . LYS E 1 36 ? 24.135 92.742 1.764 1.00 64.28 150 LYS G O 1
ATOM 7724 N N . THR E 1 37 ? 22.629 91.168 1.406 1.00 47.74 151 THR G N 1
ATOM 7725 C CA . THR E 1 37 ? 22.979 90.465 2.622 1.00 51.90 151 THR G CA 1
ATOM 7726 C C . THR E 1 37 ? 23.711 89.150 2.400 1.00 50.84 151 THR G C 1
ATOM 7727 O O . THR E 1 37 ? 23.978 88.766 1.302 1.00 46.05 151 THR G O 1
ATOM 7731 N N . ASP E 1 38 ? 24.032 88.479 3.484 1.00 48.75 152 ASP G N 1
ATOM 7732 C CA . ASP E 1 38 ? 24.730 87.224 3.408 1.00 55.31 152 ASP G CA 1
ATOM 7733 C C . ASP E 1 38 ? 23.816 86.038 3.609 1.00 46.47 152 ASP G C 1
ATOM 7734 O O . ASP E 1 38 ? 24.262 84.952 3.830 1.00 46.43 152 ASP G O 1
ATOM 7739 N N . ALA E 1 39 ? 22.530 86.273 3.519 1.00 39.34 153 ALA G N 1
ATOM 7740 C CA . ALA E 1 39 ? 21.563 85.244 3.769 1.00 47.59 153 ALA G CA 1
ATOM 7741 C C . ALA E 1 39 ? 21.489 84.151 2.712 1.00 44.87 153 ALA G C 1
ATOM 7742 O O . ALA E 1 39 ? 21.661 84.382 1.553 1.00 45.84 153 ALA G O 1
ATOM 7744 N N . ASN E 1 40 ? 21.202 82.951 3.158 1.00 35.72 154 ASN G N 1
ATOM 7745 C CA . ASN E 1 40 ? 20.974 81.873 2.260 1.00 40.42 154 ASN G CA 1
ATOM 7746 C C . ASN E 1 40 ? 19.685 82.128 1.560 1.00 41.13 154 ASN G C 1
ATOM 7747 O O . ASN E 1 40 ? 18.718 82.463 2.177 1.00 42.57 154 ASN G O 1
ATOM 7752 N N . VAL E 1 41 ? 19.691 81.981 0.258 1.00 39.33 155 VAL G N 1
ATOM 7753 C CA . VAL E 1 41 ? 18.512 82.174 -0.547 1.00 40.87 155 VAL G CA 1
ATOM 7754 C C . VAL E 1 41 ? 18.043 80.882 -1.195 1.00 37.99 155 VAL G C 1
ATOM 7755 O O . VAL E 1 41 ? 18.796 80.238 -1.842 1.00 39.90 155 VAL G O 1
ATOM 7759 N N . MET E 1 42 ? 16.791 80.528 -1.013 1.00 33.77 156 MET G N 1
ATOM 7760 C CA . MET E 1 42 ? 16.223 79.389 -1.671 1.00 37.40 156 MET G CA 1
ATOM 7761 C C . MET E 1 42 ? 15.261 79.795 -2.754 1.00 43.42 156 MET G C 1
ATOM 7762 O O . MET E 1 42 ? 14.352 80.531 -2.521 1.00 41.55 156 MET G O 1
ATOM 7767 N N . ILE E 1 43 ? 15.488 79.286 -3.945 1.00 44.73 157 ILE G N 1
ATOM 7768 C CA . ILE E 1 43 ? 14.681 79.572 -5.098 1.00 40.84 157 ILE G CA 1
ATOM 7769 C C . ILE E 1 43 ? 13.846 78.380 -5.513 1.00 44.79 157 ILE G C 1
ATOM 7770 O O . ILE E 1 43 ? 14.351 77.416 -6.014 1.00 36.00 157 ILE G O 1
ATOM 7775 N N . LEU E 1 44 ? 12.548 78.488 -5.308 1.00 44.71 158 LEU G N 1
ATOM 7776 C CA . LEU E 1 44 ? 11.612 77.472 -5.684 1.00 42.62 158 LEU G CA 1
ATOM 7777 C C . LEU E 1 44 ? 11.081 77.746 -7.064 1.00 38.24 158 LEU G C 1
ATOM 7778 O O . LEU E 1 44 ? 11.355 78.745 -7.640 1.00 41.50 158 LEU G O 1
ATOM 7783 N N . GLY E 1 45 ? 10.277 76.843 -7.562 1.00 38.22 159 GLY G N 1
ATOM 7784 C CA . GLY E 1 45 ? 9.746 76.954 -8.886 1.00 39.90 159 GLY G CA 1
ATOM 7785 C C . GLY E 1 45 ? 10.140 75.742 -9.673 1.00 39.12 159 GLY G C 1
ATOM 7786 O O . GLY E 1 45 ? 10.869 74.929 -9.192 1.00 38.18 159 GLY G O 1
ATOM 7787 N N . PRO E 1 46 ? 9.652 75.626 -10.884 1.00 39.61 160 PRO G N 1
ATOM 7788 C CA . PRO E 1 46 ? 9.950 74.467 -11.705 1.00 42.04 160 PRO G CA 1
ATOM 7789 C C . PRO E 1 46 ? 11.372 74.467 -12.194 1.00 49.15 160 PRO G C 1
ATOM 7790 O O . PRO E 1 46 ? 12.002 75.484 -12.286 1.00 49.30 160 PRO G O 1
ATOM 7794 N N . SER E 1 47 ? 11.881 73.292 -12.484 1.00 53.60 161 SER G N 1
ATOM 7795 C CA . SER E 1 47 ? 13.210 73.167 -13.012 1.00 61.01 161 SER G CA 1
ATOM 7796 C C . SER E 1 47 ? 13.140 73.626 -14.437 1.00 67.48 161 SER G C 1
ATOM 7797 O O . SER E 1 47 ? 12.109 73.538 -15.063 1.00 68.21 161 SER G O 1
ATOM 7800 N N . GLY E 1 48 ? 14.250 74.116 -14.949 1.00 68.94 162 GLY G N 1
ATOM 7801 C CA . GLY E 1 48 ? 14.313 74.558 -16.318 1.00 68.10 162 GLY G CA 1
ATOM 7802 C C . GLY E 1 48 ? 13.377 75.706 -16.591 1.00 63.28 162 GLY G C 1
ATOM 7803 O O . GLY E 1 48 ? 12.749 75.743 -17.614 1.00 52.78 162 GLY G O 1
ATOM 7804 N N . SER E 1 49 ? 13.292 76.635 -15.650 1.00 57.77 163 SER G N 1
ATOM 7805 C CA . SER E 1 49 ? 12.447 77.798 -15.772 1.00 56.06 163 SER G CA 1
ATOM 7806 C C . SER E 1 49 ? 13.231 79.051 -15.561 1.00 56.95 163 SER G C 1
ATOM 7807 O O . SER E 1 49 ? 12.684 80.043 -15.192 1.00 62.95 163 SER G O 1
ATOM 7810 N N . GLY E 1 50 ? 14.524 79.002 -15.782 1.00 58.98 164 GLY G N 1
ATOM 7811 C CA . GLY E 1 50 ? 15.337 80.185 -15.685 1.00 59.64 164 GLY G CA 1
ATOM 7812 C C . GLY E 1 50 ? 15.855 80.605 -14.327 1.00 66.36 164 GLY G C 1
ATOM 7813 O O . GLY E 1 50 ? 16.237 81.736 -14.152 1.00 67.08 164 GLY G O 1
ATOM 7814 N N . LYS E 1 51 ? 15.890 79.693 -13.375 1.00 63.37 165 LYS G N 1
ATOM 7815 C CA . LYS E 1 51 ? 16.397 79.982 -12.027 1.00 62.88 165 LYS G CA 1
ATOM 7816 C C . LYS E 1 51 ? 17.851 80.414 -12.046 1.00 75.97 165 LYS G C 1
ATOM 7817 O O . LYS E 1 51 ? 18.314 81.106 -11.141 1.00 78.34 165 LYS G O 1
ATOM 7823 N N . GLU E 1 52 ? 18.571 79.981 -13.073 1.00 90.21 166 GLU G N 1
ATOM 7824 C CA . GLU E 1 52 ? 19.995 80.269 -13.198 1.00 95.57 166 GLU G CA 1
ATOM 7825 C C . GLU E 1 52 ? 20.242 81.775 -13.239 1.00 85.66 166 GLU G C 1
ATOM 7826 O O . GLU E 1 52 ? 21.272 82.256 -12.774 1.00 90.65 166 GLU G O 1
ATOM 7832 N N . VAL E 1 53 ? 19.274 82.509 -13.775 1.00 67.84 167 VAL G N 1
ATOM 7833 C CA . VAL E 1 53 ? 19.390 83.952 -13.930 1.00 63.39 167 VAL G CA 1
ATOM 7834 C C . VAL E 1 53 ? 19.154 84.652 -12.603 1.00 65.72 167 VAL G C 1
ATOM 7835 O O . VAL E 1 53 ? 19.789 85.667 -12.303 1.00 60.08 167 VAL G O 1
ATOM 7839 N N . MET E 1 54 ? 18.241 84.096 -11.810 1.00 55.63 168 MET G N 1
ATOM 7840 C CA . MET E 1 54 ? 17.962 84.618 -10.484 1.00 53.95 168 MET G CA 1
ATOM 7841 C C . MET E 1 54 ? 19.209 84.482 -9.600 1.00 52.42 168 MET G C 1
ATOM 7842 O O . MET E 1 54 ? 19.612 85.430 -8.924 1.00 55.47 168 MET G O 1
ATOM 7847 N N . SER E 1 55 ? 19.828 83.307 -9.637 1.00 51.90 169 SER G N 1
ATOM 7848 C CA . SER E 1 55 ? 20.993 83.015 -8.809 1.00 58.58 169 SER G CA 1
ATOM 7849 C C . SER E 1 55 ? 22.175 83.901 -9.196 1.00 56.46 169 SER G C 1
ATOM 7850 O O . SER E 1 55 ? 22.820 84.521 -8.345 1.00 52.86 169 SER G O 1
ATOM 7853 N N . ARG E 1 56 ? 22.439 83.958 -10.493 1.00 57.28 170 ARG G N 1
ATOM 7854 C CA . ARG E 1 56 ? 23.485 84.801 -11.042 1.00 64.90 170 ARG G CA 1
ATOM 7855 C C . ARG E 1 56 ? 23.261 86.262 -10.678 1.00 58.02 170 ARG G C 1
ATOM 7856 O O . ARG E 1 56 ? 24.172 86.954 -10.221 1.00 54.54 170 ARG G O 1
ATOM 7864 N N . TYR E 1 57 ? 22.032 86.717 -10.874 1.00 49.55 171 TYR G N 1
ATOM 7865 C CA . TYR E 1 57 ? 21.657 88.083 -10.562 1.00 48.19 171 TYR G CA 1
ATOM 7866 C C . TYR E 1 57 ? 21.948 88.427 -9.101 1.00 51.77 171 TYR G C 1
ATOM 7867 O O . TYR E 1 57 ? 22.573 89.447 -8.805 1.00 59.94 171 TYR G O 1
ATOM 7876 N N . ILE E 1 58 ? 21.490 87.577 -8.190 1.00 41.26 172 ILE G N 1
ATOM 7877 C CA . ILE E 1 58 ? 21.785 87.769 -6.777 1.00 41.25 172 ILE G CA 1
ATOM 7878 C C . ILE E 1 58 ? 23.306 87.930 -6.530 1.00 44.00 172 ILE G C 1
ATOM 7879 O O . ILE E 1 58 ? 23.736 88.856 -5.848 1.00 44.66 172 ILE G O 1
ATOM 7884 N N . HIS E 1 59 ? 24.120 87.049 -7.099 1.00 40.82 173 HIS G N 1
ATOM 7885 C CA . HIS E 1 59 ? 25.565 87.152 -6.899 1.00 40.07 173 HIS G CA 1
ATOM 7886 C C . HIS E 1 59 ? 26.095 88.497 -7.381 1.00 45.43 173 HIS G C 1
ATOM 7887 O O . HIS E 1 59 ? 26.859 89.166 -6.686 1.00 49.83 173 HIS G O 1
ATOM 7894 N N . ASN E 1 60 ? 25.664 88.905 -8.567 1.00 43.65 174 ASN G N 1
ATOM 7895 C CA . ASN E 1 60 ? 26.216 90.103 -9.181 1.00 55.77 174 ASN G CA 1
ATOM 7896 C C . ASN E 1 60 ? 25.681 91.361 -8.531 1.00 53.31 174 ASN G C 1
ATOM 7897 O O . ASN E 1 60 ? 26.245 92.440 -8.693 1.00 56.87 174 ASN G O 1
ATOM 7902 N N . ALA E 1 61 ? 24.597 91.208 -7.782 1.00 51.27 175 ALA G N 1
ATOM 7903 C CA . ALA E 1 61 ? 24.040 92.309 -7.009 1.00 52.76 175 ALA G CA 1
ATOM 7904 C C . ALA E 1 61 ? 24.615 92.375 -5.589 1.00 54.68 175 ALA G C 1
ATOM 7905 O O . ALA E 1 61 ? 24.506 93.404 -4.936 1.00 64.44 175 ALA G O 1
ATOM 7907 N N . SER E 1 62 ? 25.229 91.284 -5.126 1.00 50.81 176 SER G N 1
ATOM 7908 C CA . SER E 1 62 ? 25.773 91.186 -3.763 1.00 48.66 176 SER G CA 1
ATOM 7909 C C . SER E 1 62 ? 27.126 91.882 -3.625 1.00 54.31 176 SER G C 1
ATOM 7910 O O . SER E 1 62 ? 27.786 92.151 -4.620 1.00 48.32 176 SER G O 1
ATOM 7913 N N . PRO E 1 63 ? 27.565 92.141 -2.380 1.00 60.85 177 PRO G N 1
ATOM 7914 C CA . PRO E 1 63 ? 28.932 92.637 -2.151 1.00 59.66 177 PRO G CA 1
ATOM 7915 C C . PRO E 1 63 ? 30.021 91.679 -2.624 1.00 62.68 177 PRO G C 1
ATOM 7916 O O . PRO E 1 63 ? 31.172 92.085 -2.793 1.00 64.33 177 PRO G O 1
ATOM 7920 N N . ARG E 1 64 ? 29.667 90.415 -2.828 1.00 65.37 178 ARG G N 1
ATOM 7921 C CA . ARG E 1 64 ? 30.649 89.403 -3.207 1.00 63.07 178 ARG G CA 1
ATOM 7922 C C . ARG E 1 64 ? 30.731 89.263 -4.716 1.00 52.20 178 ARG G C 1
ATOM 7923 O O . ARG E 1 64 ? 31.352 88.328 -5.223 1.00 50.23 178 ARG G O 1
ATOM 7931 N N . LYS E 1 65 ? 30.112 90.204 -5.424 1.00 48.92 179 LYS G N 1
ATOM 7932 C CA . LYS E 1 65 ? 29.919 90.091 -6.868 1.00 58.87 179 LYS G CA 1
ATOM 7933 C C . LYS E 1 65 ? 31.202 89.894 -7.666 1.00 57.77 179 LYS G C 1
ATOM 7934 O O . LYS E 1 65 ? 31.160 89.361 -8.770 1.00 57.16 179 LYS G O 1
ATOM 7940 N N . GLU E 1 66 ? 32.342 90.301 -7.125 1.00 58.33 180 GLU G N 1
ATOM 7941 C CA . GLU E 1 66 ? 33.583 90.131 -7.866 1.00 68.32 180 GLU G CA 1
ATOM 7942 C C . GLU E 1 66 ? 34.238 88.784 -7.524 1.00 67.07 180 GLU G C 1
ATOM 7943 O O . GLU E 1 66 ? 35.189 88.369 -8.177 1.00 65.48 180 GLU G O 1
ATOM 7949 N N . GLY E 1 67 ? 33.707 88.092 -6.518 1.00 58.76 181 GLY G N 1
ATOM 7950 C CA . GLY E 1 67 ? 34.240 86.798 -6.132 1.00 58.25 181 GLY G CA 1
ATOM 7951 C C . GLY E 1 67 ? 33.726 85.662 -7.000 1.00 54.87 181 GLY G C 1
ATOM 7952 O O . GLY E 1 67 ? 32.883 85.868 -7.859 1.00 55.22 181 GLY G O 1
ATOM 7953 N N . PRO E 1 68 ? 34.223 84.441 -6.774 1.00 57.09 182 PRO G N 1
ATOM 7954 C CA . PRO E 1 68 ? 33.794 83.348 -7.649 1.00 54.32 182 PRO G CA 1
ATOM 7955 C C . PRO E 1 68 ? 32.323 82.986 -7.472 1.00 46.31 182 PRO G C 1
ATOM 7956 O O . PRO E 1 68 ? 31.744 83.141 -6.400 1.00 49.51 182 PRO G O 1
ATOM 7960 N N . PHE E 1 69 ? 31.731 82.518 -8.559 1.00 46.54 183 PHE G N 1
ATOM 7961 C CA . PHE E 1 69 ? 30.369 82.037 -8.570 1.00 46.28 183 PHE G CA 1
ATOM 7962 C C . PHE E 1 69 ? 30.404 80.584 -9.014 1.00 40.98 183 PHE G C 1
ATOM 7963 O O . PHE E 1 69 ? 30.749 80.282 -10.145 1.00 45.59 183 PHE G O 1
ATOM 7971 N N . ILE E 1 70 ? 30.045 79.690 -8.112 1.00 41.10 184 ILE G N 1
ATOM 7972 C CA . ILE E 1 70 ? 30.211 78.270 -8.346 1.00 39.45 184 ILE G CA 1
ATOM 7973 C C . ILE E 1 70 ? 28.849 77.601 -8.325 1.00 36.62 184 ILE G C 1
ATOM 7974 O O . ILE E 1 70 ? 28.099 77.713 -7.354 1.00 41.48 184 ILE G O 1
ATOM 7979 N N . ALA E 1 71 ? 28.537 76.882 -9.389 1.00 43.53 185 ALA G N 1
ATOM 7980 C CA . ALA E 1 71 ? 27.246 76.222 -9.494 1.00 46.50 185 ALA G CA 1
ATOM 7981 C C . ALA E 1 71 ? 27.462 74.727 -9.580 1.00 44.59 185 ALA G C 1
ATOM 7982 O O . ALA E 1 71 ? 28.410 74.279 -10.206 1.00 49.71 185 ALA G O 1
ATOM 7984 N N . ILE E 1 72 ? 26.595 73.965 -8.928 1.00 38.01 186 ILE G N 1
ATOM 7985 C CA . ILE E 1 72 ? 26.545 72.524 -9.129 1.00 47.46 186 ILE G CA 1
ATOM 7986 C C . ILE E 1 72 ? 25.090 72.057 -9.229 1.00 48.62 186 ILE G C 1
ATOM 7987 O O . ILE E 1 72 ? 24.226 72.536 -8.502 1.00 42.41 186 ILE G O 1
ATOM 7992 N N . ASN E 1 73 ? 24.812 71.144 -10.152 1.00 46.11 187 ASN G N 1
ATOM 7993 C CA . ASN E 1 73 ? 23.488 70.560 -10.228 1.00 41.93 187 ASN G CA 1
ATOM 7994 C C . ASN E 1 73 ? 23.450 69.200 -9.534 1.00 42.42 187 ASN G C 1
ATOM 7995 O O . ASN E 1 73 ? 23.883 68.183 -10.098 1.00 43.39 187 ASN G O 1
ATOM 8000 N N . CYS E 1 74 ? 22.928 69.198 -8.312 1.00 28.53 188 CYS G N 1
ATOM 8001 C CA . CYS E 1 74 ? 22.816 67.981 -7.491 1.00 42.93 188 CYS G CA 1
ATOM 8002 C C . CYS E 1 74 ? 22.012 66.848 -8.136 1.00 44.37 188 CYS G C 1
ATOM 8003 O O . CYS E 1 74 ? 22.083 65.709 -7.688 1.00 52.18 188 CYS G O 1
ATOM 8006 N N . ALA E 1 75 ? 21.235 67.157 -9.165 1.00 30.15 189 ALA G N 1
ATOM 8007 C CA . ALA E 1 75 ? 20.443 66.141 -9.828 1.00 38.28 189 ALA G CA 1
ATOM 8008 C C . ALA E 1 75 ? 21.103 65.645 -11.114 1.00 32.27 189 ALA G C 1
ATOM 8009 O O . ALA E 1 75 ? 20.475 64.949 -11.912 1.00 45.75 189 ALA G O 1
ATOM 8011 N N . ALA E 1 76 ? 22.370 65.978 -11.322 1.00 37.28 190 ALA G N 1
ATOM 8012 C CA . ALA E 1 76 ? 22.985 65.625 -12.597 1.00 47.45 190 ALA G CA 1
ATOM 8013 C C . ALA E 1 76 ? 24.388 65.007 -12.469 1.00 45.80 190 ALA G C 1
ATOM 8014 O O . ALA E 1 76 ? 25.026 64.701 -13.470 1.00 54.02 190 ALA G O 1
ATOM 8016 N N . ILE E 1 77 ? 24.856 64.771 -11.248 1.00 40.13 191 ILE G N 1
ATOM 8017 C CA . ILE E 1 77 ? 26.195 64.199 -11.079 1.00 35.58 191 ILE G CA 1
ATOM 8018 C C . ILE E 1 77 ? 26.180 62.674 -11.145 1.00 37.24 191 ILE G C 1
ATOM 8019 O O . ILE E 1 77 ? 25.626 62.010 -10.259 1.00 46.36 191 ILE G O 1
ATOM 8024 N N . PRO E 1 78 ? 26.790 62.112 -12.198 1.00 37.88 192 PRO G N 1
ATOM 8025 C CA . PRO E 1 78 ? 26.868 60.660 -12.411 1.00 42.08 192 PRO G CA 1
ATOM 8026 C C . PRO E 1 78 ? 27.715 59.950 -11.369 1.00 39.87 192 PRO G C 1
ATOM 8027 O O . PRO E 1 78 ? 28.453 60.604 -10.625 1.00 37.74 192 PRO G O 1
ATOM 8031 N N . ASP E 1 79 ? 27.590 58.625 -11.332 1.00 36.60 193 ASP G N 1
ATOM 8032 C CA . ASP E 1 79 ? 28.471 57.766 -10.548 1.00 41.52 193 ASP G CA 1
ATOM 8033 C C . ASP E 1 79 ? 28.457 58.094 -9.070 1.00 42.13 193 ASP G C 1
ATOM 8034 O O . ASP E 1 79 ? 29.429 57.837 -8.371 1.00 41.72 193 ASP G O 1
ATOM 8039 N N . ASN E 1 80 ? 27.353 58.630 -8.601 1.00 41.03 194 ASN G N 1
ATOM 8040 C CA . ASN E 1 80 ? 27.207 59.038 -7.234 1.00 49.55 194 ASN G CA 1
ATOM 8041 C C . ASN E 1 80 ? 28.353 59.854 -6.716 1.00 48.27 194 ASN G C 1
ATOM 8042 O O . ASN E 1 80 ? 28.763 59.690 -5.616 1.00 42.59 194 ASN G O 1
ATOM 8047 N N . MET E 1 81 ? 28.831 60.774 -7.516 1.00 41.07 195 MET G N 1
ATOM 8048 C CA . MET E 1 81 ? 29.951 61.574 -7.135 1.00 35.42 195 MET G CA 1
ATOM 8049 C C . MET E 1 81 ? 29.596 62.907 -6.536 1.00 37.22 195 MET G C 1
ATOM 8050 O O . MET E 1 81 ? 30.467 63.669 -6.246 1.00 37.75 195 MET G O 1
ATOM 8055 N N . LEU E 1 82 ? 28.311 63.169 -6.334 1.00 35.21 196 LEU G N 1
ATOM 8056 C CA . LEU E 1 82 ? 27.845 64.450 -5.770 1.00 32.13 196 LEU G CA 1
ATOM 8057 C C . LEU E 1 82 ? 28.575 64.867 -4.473 1.00 31.48 196 LEU G C 1
ATOM 8058 O O . LEU E 1 82 ? 29.063 65.981 -4.368 1.00 39.46 196 LEU G O 1
ATOM 8063 N N . GLU E 1 83 ? 28.627 63.975 -3.494 1.00 33.95 197 GLU G N 1
ATOM 8064 C CA . GLU E 1 83 ? 29.272 64.269 -2.215 1.00 33.77 197 GLU G CA 1
ATOM 8065 C C . GLU E 1 83 ? 30.748 64.563 -2.399 1.00 37.88 197 GLU G C 1
ATOM 8066 O O . GLU E 1 83 ? 31.291 65.531 -1.854 1.00 34.29 197 GLU G O 1
ATOM 8072 N N . ALA E 1 84 ? 31.383 63.725 -3.204 1.00 37.09 198 ALA G N 1
ATOM 8073 C CA . ALA E 1 84 ? 32.791 63.885 -3.497 1.00 39.51 198 ALA G CA 1
ATOM 8074 C C . ALA E 1 84 ? 33.104 65.256 -4.106 1.00 34.73 198 ALA G C 1
ATOM 8075 O O . ALA E 1 84 ? 34.060 65.917 -3.680 1.00 33.94 198 ALA G O 1
ATOM 8077 N N . THR E 1 85 ? 32.313 65.706 -5.074 1.00 39.64 199 THR G N 1
ATOM 8078 C CA . THR E 1 85 ? 32.618 66.997 -5.695 1.00 41.70 199 THR G CA 1
ATOM 8079 C C . THR E 1 85 ? 32.231 68.179 -4.803 1.00 37.03 199 THR G C 1
ATOM 8080 O O . THR E 1 85 ? 32.870 69.227 -4.869 1.00 34.35 199 THR G O 1
ATOM 8084 N N . LEU E 1 86 ? 31.211 68.022 -3.964 1.00 34.61 200 LEU G N 1
ATOM 8085 C CA . LEU E 1 86 ? 30.878 69.076 -3.005 1.00 35.83 200 LEU G CA 1
ATOM 8086 C C . LEU E 1 86 ? 31.973 69.267 -1.956 1.00 40.57 200 LEU G C 1
ATOM 8087 O O . LEU E 1 86 ? 32.419 70.390 -1.704 1.00 40.80 200 LEU G O 1
ATOM 8092 N N . PHE E 1 87 ? 32.406 68.167 -1.353 1.00 34.43 201 PHE G N 1
ATOM 8093 C CA . PHE E 1 87 ? 33.314 68.248 -0.212 1.00 39.38 201 PHE G CA 1
ATOM 8094 C C . PHE E 1 87 ? 34.779 68.082 -0.607 1.00 35.44 201 PHE G C 1
ATOM 8095 O O . PHE E 1 87 ? 35.682 68.421 0.155 1.00 37.10 201 PHE G O 1
ATOM 8103 N N . GLY E 1 88 ? 35.019 67.576 -1.809 1.00 40.19 202 GLY G N 1
ATOM 8104 C CA . GLY E 1 88 ? 36.377 67.243 -2.192 1.00 37.09 202 GLY G CA 1
ATOM 8105 C C . GLY E 1 88 ? 36.771 65.985 -1.449 1.00 43.60 202 GLY G C 1
ATOM 8106 O O . GLY E 1 88 ? 35.979 65.451 -0.666 1.00 40.74 202 GLY G O 1
ATOM 8107 N N . TYR E 1 89 ? 37.989 65.506 -1.695 1.00 38.82 203 TYR G N 1
ATOM 8108 C CA . TYR E 1 89 ? 38.448 64.247 -1.113 1.00 39.96 203 TYR G CA 1
ATOM 8109 C C . TYR E 1 89 ? 39.958 64.116 -1.193 1.00 42.34 203 TYR G C 1
ATOM 8110 O O . TYR E 1 89 ? 40.618 64.753 -2.026 1.00 42.97 203 TYR G O 1
ATOM 8119 N N . GLU E 1 90 ? 40.495 63.284 -0.311 1.00 41.17 204 GLU G N 1
ATOM 8120 C CA . GLU E 1 90 ? 41.905 62.940 -0.322 1.00 44.24 204 GLU G CA 1
ATOM 8121 C C . GLU E 1 90 ? 42.090 61.662 -1.119 1.00 48.03 204 GLU G C 1
ATOM 8122 O O . GLU E 1 90 ? 41.139 60.897 -1.314 1.00 47.99 204 GLU G O 1
ATOM 8128 N N . LYS E 1 91 ? 43.313 61.444 -1.581 1.00 47.92 205 LYS G N 1
ATOM 8129 C CA . LYS E 1 91 ? 43.675 60.198 -2.231 1.00 52.94 205 LYS G CA 1
ATOM 8130 C C . LYS E 1 91 ? 43.301 59.018 -1.332 1.00 53.80 205 LYS G C 1
ATOM 8131 O O . LYS E 1 91 ? 43.651 58.993 -0.158 1.00 58.31 205 LYS G O 1
ATOM 8137 N N . GLY E 1 92 ? 42.580 58.058 -1.864 1.00 54.59 206 GLY G N 1
ATOM 8138 C CA . GLY E 1 92 ? 42.201 56.908 -1.080 1.00 46.44 206 GLY G CA 1
ATOM 8139 C C . GLY E 1 92 ? 40.920 56.994 -0.299 1.00 47.69 206 GLY G C 1
ATOM 8140 O O . GLY E 1 92 ? 40.563 56.062 0.358 1.00 59.78 206 GLY G O 1
ATOM 8141 N N . ALA E 1 93 ? 40.225 58.106 -0.381 1.00 40.86 207 ALA G N 1
ATOM 8142 C CA . ALA E 1 93 ? 39.038 58.308 0.408 1.00 44.52 207 ALA G CA 1
ATOM 8143 C C . ALA E 1 93 ? 37.971 57.314 0.053 1.00 47.94 207 ALA G C 1
ATOM 8144 O O . ALA E 1 93 ? 37.096 57.029 0.830 1.00 49.97 207 ALA G O 1
ATOM 8146 N N . PHE E 1 94 ? 38.051 56.800 -1.148 1.00 44.31 208 PHE G N 1
ATOM 8147 C CA . PHE E 1 94 ? 37.068 55.880 -1.637 1.00 49.01 208 PHE G CA 1
ATOM 8148 C C . PHE E 1 94 ? 37.593 55.217 -2.879 1.00 54.53 208 PHE G C 1
ATOM 8149 O O . PHE E 1 94 ? 38.472 55.705 -3.533 1.00 52.59 208 PHE G O 1
ATOM 8157 N N . THR E 1 95 ? 37.034 54.077 -3.180 1.00 66.80 209 THR G N 1
ATOM 8158 C CA . THR E 1 95 ? 37.458 53.301 -4.303 1.00 75.17 209 THR G CA 1
ATOM 8159 C C . THR E 1 95 ? 37.421 54.131 -5.558 1.00 76.68 209 THR G C 1
ATOM 8160 O O . THR E 1 95 ? 36.369 54.452 -6.063 1.00 79.05 209 THR G O 1
ATOM 8164 N N . GLY E 1 96 ? 38.584 54.481 -6.061 1.00 71.23 210 GLY G N 1
ATOM 8165 C CA . GLY E 1 96 ? 38.666 55.308 -7.234 1.00 63.91 210 GLY G CA 1
ATOM 8166 C C . GLY E 1 96 ? 39.293 56.641 -6.943 1.00 59.43 210 GLY G C 1
ATOM 8167 O O . GLY E 1 96 ? 39.663 57.366 -7.832 1.00 64.10 210 GLY G O 1
ATOM 8168 N N . ALA E 1 97 ? 39.415 56.965 -5.680 1.00 50.24 211 ALA G N 1
ATOM 8169 C CA . ALA E 1 97 ? 40.039 58.205 -5.294 1.00 48.75 211 ALA G CA 1
ATOM 8170 C C . ALA E 1 97 ? 41.545 58.094 -5.400 1.00 49.84 211 ALA G C 1
ATOM 8171 O O . ALA E 1 97 ? 42.222 57.850 -4.436 1.00 53.07 211 ALA G O 1
ATOM 8173 N N . VAL E 1 98 ? 42.061 58.281 -6.590 1.00 48.00 212 VAL G N 1
ATOM 8174 C CA . VAL E 1 98 ? 43.476 58.153 -6.797 1.00 57.26 212 VAL G CA 1
ATOM 8175 C C . VAL E 1 98 ? 44.134 59.496 -6.870 1.00 51.86 212 VAL G C 1
ATOM 8176 O O . VAL E 1 98 ? 45.147 59.661 -7.481 1.00 60.58 212 VAL G O 1
ATOM 8180 N N . GLN E 1 99 ? 43.538 60.447 -6.201 1.00 53.06 213 GLN G N 1
ATOM 8181 C CA . GLN E 1 99 ? 43.969 61.832 -6.254 1.00 58.95 213 GLN G CA 1
ATOM 8182 C C . GLN E 1 99 ? 43.343 62.680 -5.139 1.00 59.86 213 GLN G C 1
ATOM 8183 O O . GLN E 1 99 ? 42.220 62.403 -4.698 1.00 55.57 213 GLN G O 1
ATOM 8189 N N . ALA E 1 100 ? 44.053 63.706 -4.671 1.00 49.18 214 ALA G N 1
ATOM 8190 C CA . ALA E 1 100 ? 43.391 64.714 -3.839 1.00 43.02 214 ALA G CA 1
ATOM 8191 C C . ALA E 1 100 ? 42.645 65.674 -4.753 1.00 41.60 214 ALA G C 1
ATOM 8192 O O . ALA E 1 100 ? 43.068 65.918 -5.881 1.00 47.91 214 ALA G O 1
ATOM 8194 N N . CYS E 1 101 ? 41.533 66.220 -4.271 1.00 39.37 215 CYS G N 1
ATOM 8195 C CA . CYS E 1 101 ? 40.704 67.067 -5.106 1.00 39.30 215 CYS G CA 1
ATOM 8196 C C . CYS E 1 101 ? 39.915 68.035 -4.227 1.00 43.34 215 CYS G C 1
ATOM 8197 O O . CYS E 1 101 ? 39.282 67.625 -3.265 1.00 50.03 215 CYS G O 1
ATOM 8200 N N . PRO E 1 102 ? 40.007 69.337 -4.520 1.00 46.69 216 PRO G N 1
ATOM 8201 C CA . PRO E 1 102 ? 39.284 70.316 -3.707 1.00 46.96 216 PRO G CA 1
ATOM 8202 C C . PRO E 1 102 ? 37.793 70.319 -4.036 1.00 50.47 216 PRO G C 1
ATOM 8203 O O . PRO E 1 102 ? 37.422 70.052 -5.183 1.00 41.91 216 PRO G O 1
ATOM 8207 N N . GLY E 1 103 ? 36.960 70.592 -3.032 1.00 40.91 217 GLY G N 1
ATOM 8208 C CA . GLY E 1 103 ? 35.519 70.638 -3.218 1.00 37.25 217 GLY G CA 1
ATOM 8209 C C . GLY E 1 103 ? 35.022 71.943 -3.827 1.00 39.91 217 GLY G C 1
ATOM 8210 O O . GLY E 1 103 ? 35.778 72.898 -4.017 1.00 42.53 217 GLY G O 1
ATOM 8211 N N . LYS E 1 104 ? 33.730 71.993 -4.119 1.00 34.20 218 LYS G N 1
ATOM 8212 C CA . LYS E 1 104 ? 33.152 73.183 -4.707 1.00 34.75 218 LYS G CA 1
ATOM 8213 C C . LYS E 1 104 ? 33.057 74.307 -3.679 1.00 37.46 218 LYS G C 1
ATOM 8214 O O . LYS E 1 104 ? 33.152 75.482 -4.032 1.00 41.60 218 LYS G O 1
ATOM 8220 N N . PHE E 1 105 ? 32.871 73.955 -2.410 1.00 31.76 219 PHE G N 1
ATOM 8221 C CA . PHE E 1 105 ? 32.864 74.979 -1.367 1.00 41.12 219 PHE G CA 1
ATOM 8222 C C . PHE E 1 105 ? 34.202 75.731 -1.317 1.00 48.73 219 PHE G C 1
ATOM 8223 O O . PHE E 1 105 ? 34.201 76.961 -1.276 1.00 48.11 219 PHE G O 1
ATOM 8231 N N . GLU E 1 106 ? 35.324 74.997 -1.334 1.00 38.79 220 GLU G N 1
ATOM 8232 C CA . GLU E 1 106 ? 36.661 75.612 -1.377 1.00 45.50 220 GLU G CA 1
ATOM 8233 C C . GLU E 1 106 ? 36.794 76.558 -2.574 1.00 45.22 220 GLU G C 1
ATOM 8234 O O . GLU E 1 106 ? 37.362 77.652 -2.461 1.00 45.59 220 GLU G O 1
ATOM 8240 N N . GLN E 1 107 ? 36.266 76.138 -3.719 1.00 40.36 221 GLN G N 1
ATOM 8241 C CA . GLN E 1 107 ? 36.395 76.938 -4.940 1.00 47.21 221 GLN G CA 1
ATOM 8242 C C . GLN E 1 107 ? 35.532 78.196 -4.864 1.00 47.81 221 GLN G C 1
ATOM 8243 O O . GLN E 1 107 ? 35.800 79.170 -5.560 1.00 40.61 221 GLN G O 1
ATOM 8249 N N . ALA E 1 108 ? 34.515 78.174 -4.004 1.00 33.56 222 ALA G N 1
ATOM 8250 C CA . ALA E 1 108 ? 33.599 79.299 -3.869 1.00 36.19 222 ALA G CA 1
ATOM 8251 C C . ALA E 1 108 ? 34.055 80.315 -2.813 1.00 45.68 222 ALA G C 1
ATOM 8252 O O . ALA E 1 108 ? 33.308 81.230 -2.458 1.00 52.36 222 ALA G O 1
ATOM 8254 N N . GLN E 1 109 ? 35.274 80.155 -2.317 1.00 45.22 223 GLN G N 1
ATOM 8255 C CA . GLN E 1 109 ? 35.764 80.986 -1.219 1.00 50.51 223 GLN G CA 1
ATOM 8256 C C . GLN E 1 109 ? 35.759 82.479 -1.561 1.00 52.56 223 GLN G C 1
ATOM 8257 O O . GLN E 1 109 ? 36.385 82.899 -2.525 1.00 49.99 223 GLN G O 1
ATOM 8263 N N . GLY E 1 110 ? 35.064 83.270 -0.751 1.00 39.05 224 GLY G N 1
ATOM 8264 C CA . GLY E 1 110 ? 34.955 84.703 -0.970 1.00 40.97 224 GLY G CA 1
ATOM 8265 C C . GLY E 1 110 ? 33.842 85.049 -1.946 1.00 47.83 224 GLY G C 1
ATOM 8266 O O . GLY E 1 110 ? 33.745 86.160 -2.448 1.00 46.44 224 GLY G O 1
ATOM 8267 N N . GLY E 1 111 ? 32.984 84.083 -2.217 1.00 43.45 225 GLY G N 1
ATOM 8268 C CA . GLY E 1 111 ? 31.970 84.279 -3.218 1.00 42.54 225 GLY G CA 1
ATOM 8269 C C . GLY E 1 111 ? 30.722 83.522 -2.872 1.00 40.98 225 GLY G C 1
ATOM 8270 O O . GLY E 1 111 ? 30.279 83.521 -1.720 1.00 45.08 225 GLY G O 1
ATOM 8271 N N . THR E 1 112 ? 30.179 82.850 -3.878 1.00 39.95 226 THR G N 1
ATOM 8272 C CA . THR E 1 112 ? 28.848 82.282 -3.802 1.00 34.05 226 THR G CA 1
ATOM 8273 C C . THR E 1 112 ? 28.829 80.879 -4.396 1.00 38.48 226 THR G C 1
ATOM 8274 O O . THR E 1 112 ? 29.528 80.587 -5.387 1.00 37.70 226 THR G O 1
ATOM 8278 N N . ILE E 1 113 ? 28.062 79.999 -3.771 1.00 31.09 227 ILE G N 1
ATOM 8279 C CA . ILE E 1 113 ? 27.832 78.698 -4.353 1.00 37.37 227 ILE G CA 1
ATOM 8280 C C . ILE E 1 113 ? 26.337 78.503 -4.585 1.00 42.08 227 ILE G C 1
ATOM 8281 O O . ILE E 1 113 ? 25.495 78.894 -3.766 1.00 39.16 227 ILE G O 1
ATOM 8286 N N . LEU E 1 114 ? 26.011 77.942 -5.740 1.00 39.21 228 LEU G N 1
ATOM 8287 C CA . LEU E 1 114 ? 24.632 77.609 -6.051 1.00 40.25 228 LEU G CA 1
ATOM 8288 C C . LEU E 1 114 ? 24.455 76.095 -6.005 1.00 41.49 228 LEU G C 1
ATOM 8289 O O . LEU E 1 114 ? 25.094 75.362 -6.767 1.00 35.17 228 LEU G O 1
ATOM 8294 N N . LEU E 1 115 ? 23.635 75.632 -5.064 1.00 39.81 229 LEU G N 1
ATOM 8295 C CA . LEU E 1 115 ? 23.295 74.221 -4.972 1.00 35.55 229 LEU G CA 1
ATOM 8296 C C . LEU E 1 115 ? 21.942 73.997 -5.661 1.00 42.36 229 LEU G C 1
ATOM 8297 O O . LEU E 1 115 ? 20.868 74.112 -5.056 1.00 40.38 229 LEU G O 1
ATOM 8302 N N . ASP E 1 116 ? 22.014 73.706 -6.946 1.00 42.63 230 ASP G N 1
ATOM 8303 C CA . ASP E 1 116 ? 20.834 73.499 -7.772 1.00 44.13 230 ASP G CA 1
ATOM 8304 C C . ASP E 1 116 ? 20.200 72.155 -7.471 1.00 43.97 230 ASP G C 1
ATOM 8305 O O . ASP E 1 116 ? 20.913 71.150 -7.329 1.00 49.01 230 ASP G O 1
ATOM 8310 N N . GLU E 1 117 ? 18.888 72.146 -7.364 1.00 37.64 231 GLU G N 1
ATOM 8311 C CA . GLU E 1 117 ? 18.142 70.944 -7.117 1.00 34.92 231 GLU G CA 1
ATOM 8312 C C . GLU E 1 117 ? 18.573 70.231 -5.848 1.00 41.00 231 GLU G C 1
ATOM 8313 O O . GLU E 1 117 ? 18.912 69.084 -5.878 1.00 45.03 231 GLU G O 1
ATOM 8319 N N . ILE E 1 118 ? 18.519 70.935 -4.738 1.00 34.21 232 ILE G N 1
ATOM 8320 C CA . ILE E 1 118 ? 19.012 70.458 -3.479 1.00 37.23 232 ILE G CA 1
ATOM 8321 C C . ILE E 1 118 ? 18.191 69.344 -2.908 1.00 42.93 232 ILE G C 1
ATOM 8322 O O . ILE E 1 118 ? 18.652 68.593 -2.114 1.00 40.80 232 ILE G O 1
ATOM 8327 N N . SER E 1 119 ? 16.960 69.247 -3.333 1.00 45.54 233 SER G N 1
ATOM 8328 C CA . SER E 1 119 ? 16.058 68.248 -2.786 1.00 43.30 233 SER G CA 1
ATOM 8329 C C . SER E 1 119 ? 16.529 66.811 -3.066 1.00 48.91 233 SER G C 1
ATOM 8330 O O . SER E 1 119 ? 16.001 65.851 -2.503 1.00 44.37 233 SER G O 1
ATOM 8333 N N . GLU E 1 120 ? 17.518 66.685 -3.917 1.00 49.65 234 GLU G N 1
ATOM 8334 C CA . GLU E 1 120 ? 17.957 65.387 -4.338 1.00 54.23 234 GLU G CA 1
ATOM 8335 C C . GLU E 1 120 ? 19.031 64.776 -3.453 1.00 50.32 234 GLU G C 1
ATOM 8336 O O . GLU E 1 120 ? 19.284 63.608 -3.548 1.00 49.52 234 GLU G O 1
ATOM 8342 N N . MET E 1 121 ? 19.648 65.565 -2.590 1.00 39.89 235 MET G N 1
ATOM 8343 C CA . MET E 1 121 ? 20.629 65.037 -1.631 1.00 39.74 235 MET G CA 1
ATOM 8344 C C . MET E 1 121 ? 19.983 64.001 -0.735 1.00 43.38 235 MET G C 1
ATOM 8345 O O . MET E 1 121 ? 18.903 64.244 -0.203 1.00 35.41 235 MET G O 1
ATOM 8350 N N . ASP E 1 122 ? 20.638 62.857 -0.567 1.00 33.34 236 ASP G N 1
ATOM 8351 C CA . ASP E 1 122 ? 20.199 61.902 0.440 1.00 39.33 236 ASP G CA 1
ATOM 8352 C C . ASP E 1 122 ? 20.350 62.519 1.836 1.00 37.34 236 ASP G C 1
ATOM 8353 O O . ASP E 1 122 ? 21.025 63.542 2.016 1.00 32.63 236 ASP G O 1
ATOM 8358 N N . LEU E 1 123 ? 19.707 61.893 2.814 1.00 35.57 237 LEU G N 1
ATOM 8359 C CA . LEU E 1 123 ? 19.677 62.409 4.176 1.00 45.09 237 LEU G CA 1
ATOM 8360 C C . LEU E 1 123 ? 21.074 62.506 4.813 1.00 47.08 237 LEU G C 1
ATOM 8361 O O . LEU E 1 123 ? 21.338 63.438 5.562 1.00 38.38 237 LEU G O 1
ATOM 8366 N N . ASN E 1 124 ? 21.972 61.569 4.512 1.00 40.07 238 ASN G N 1
ATOM 8367 C CA . ASN E 1 124 ? 23.310 61.641 5.095 1.00 37.23 238 ASN G CA 1
ATOM 8368 C C . ASN E 1 124 ? 24.083 62.837 4.572 1.00 33.16 238 ASN G C 1
ATOM 8369 O O . ASN E 1 124 ? 24.805 63.495 5.306 1.00 36.67 238 ASN G O 1
ATOM 8374 N N . LEU E 1 125 ? 23.911 63.121 3.293 1.00 32.18 239 LEU G N 1
ATOM 8375 C CA . LEU E 1 125 ? 24.575 64.255 2.679 1.00 30.68 239 LEU G CA 1
ATOM 8376 C C . LEU E 1 125 ? 23.998 65.551 3.241 1.00 38.70 239 LEU G C 1
ATOM 8377 O O . LEU E 1 125 ? 24.738 66.511 3.479 1.00 34.81 239 LEU G O 1
ATOM 8382 N N . GLN E 1 126 ? 22.679 65.576 3.452 1.00 30.66 240 GLN G N 1
ATOM 8383 C CA . GLN E 1 126 ? 22.028 66.737 4.067 1.00 38.96 240 GLN G CA 1
ATOM 8384 C C . GLN E 1 126 ? 22.621 67.068 5.452 1.00 35.93 240 GLN G C 1
ATOM 8385 O O . GLN E 1 126 ? 22.866 68.240 5.785 1.00 34.76 240 GLN G O 1
ATOM 8391 N N . ALA E 1 127 ? 22.851 66.036 6.253 1.00 32.35 241 ALA G N 1
ATOM 8392 C CA . ALA E 1 127 ? 23.458 66.233 7.566 1.00 34.82 241 ALA G CA 1
ATOM 8393 C C . ALA E 1 127 ? 24.872 66.820 7.437 1.00 40.60 241 ALA G C 1
ATOM 8394 O O . ALA E 1 127 ? 25.268 67.686 8.216 1.00 33.12 241 ALA G O 1
ATOM 8396 N N . LYS E 1 128 ? 25.629 66.352 6.446 1.00 31.73 242 LYS G N 1
ATOM 8397 C CA . LYS E 1 128 ? 26.965 66.916 6.208 1.00 33.77 242 LYS G CA 1
ATOM 8398 C C . LYS E 1 128 ? 26.861 68.382 5.779 1.00 40.88 242 LYS G C 1
ATOM 8399 O O . LYS E 1 128 ? 27.637 69.218 6.230 1.00 39.19 242 LYS G O 1
ATOM 8405 N N . LEU E 1 129 ? 25.879 68.696 4.932 1.00 37.68 243 LEU G N 1
ATOM 8406 C CA . LEU E 1 129 ? 25.661 70.080 4.507 1.00 28.63 243 LEU G CA 1
ATOM 8407 C C . LEU E 1 129 ? 25.270 70.966 5.690 1.00 32.81 243 LEU G C 1
ATOM 8408 O O . LEU E 1 129 ? 25.732 72.098 5.813 1.00 42.63 243 LEU G O 1
ATOM 8413 N N . LEU E 1 130 ? 24.419 70.439 6.562 1.00 30.45 244 LEU G N 1
ATOM 8414 C CA . LEU E 1 130 ? 23.960 71.199 7.699 1.00 31.66 244 LEU G CA 1
ATOM 8415 C C . LEU E 1 130 ? 25.152 71.603 8.555 1.00 38.82 244 LEU G C 1
ATOM 8416 O O . LEU E 1 130 ? 25.233 72.720 9.052 1.00 37.91 244 LEU G O 1
ATOM 8421 N N . ARG E 1 131 ? 26.078 70.668 8.717 1.00 36.15 245 ARG G N 1
ATOM 8422 C CA . ARG E 1 131 ? 27.278 70.926 9.491 1.00 40.93 245 ARG G CA 1
ATOM 8423 C C . ARG E 1 131 ? 28.109 72.058 8.864 1.00 36.10 245 ARG G C 1
ATOM 8424 O O . ARG E 1 131 ? 28.567 72.954 9.568 1.00 38.84 245 ARG G O 1
ATOM 8432 N N . VAL E 1 132 ? 28.272 72.029 7.544 1.00 31.82 246 VAL G N 1
ATOM 8433 C CA . VAL E 1 132 ? 28.998 73.087 6.850 1.00 44.14 246 VAL G CA 1
ATOM 8434 C C . VAL E 1 132 ? 28.354 74.443 7.090 1.00 43.16 246 VAL G C 1
ATOM 8435 O O . VAL E 1 132 ? 29.044 75.431 7.346 1.00 39.79 246 VAL G O 1
ATOM 8439 N N . LEU E 1 133 ? 27.030 74.484 7.023 1.00 36.10 247 LEU G N 1
ATOM 8440 C CA . LEU E 1 133 ? 26.314 75.739 7.204 1.00 40.54 247 LEU G CA 1
ATOM 8441 C C . LEU E 1 133 ? 26.474 76.245 8.627 1.00 49.38 247 LEU G C 1
ATOM 8442 O O . LEU E 1 133 ? 26.610 77.447 8.858 1.00 50.10 247 LEU G O 1
ATOM 8447 N N . GLN E 1 134 ? 26.451 75.319 9.581 1.00 44.91 248 GLN G N 1
ATOM 8448 C CA . GLN E 1 134 ? 26.514 75.682 10.991 1.00 51.30 248 GLN G CA 1
ATOM 8449 C C . GLN E 1 134 ? 27.904 76.139 11.400 1.00 51.18 248 GLN G C 1
ATOM 8450 O O . GLN E 1 134 ? 28.064 77.147 12.075 1.00 50.57 248 GLN G O 1
ATOM 8456 N N . GLU E 1 135 ? 28.911 75.375 11.006 1.00 48.95 249 GLU G N 1
ATOM 8457 C CA . GLU E 1 135 ? 30.261 75.636 11.460 1.00 49.03 249 GLU G CA 1
ATOM 8458 C C . GLU E 1 135 ? 31.027 76.523 10.478 1.00 48.54 249 GLU G C 1
ATOM 8459 O O . GLU E 1 135 ? 32.065 77.089 10.834 1.00 49.84 249 GLU G O 1
ATOM 8465 N N . ARG E 1 136 ? 30.527 76.643 9.250 1.00 39.02 250 ARG G N 1
ATOM 8466 C CA . ARG E 1 136 ? 31.242 77.406 8.222 1.00 46.79 250 ARG G CA 1
ATOM 8467 C C . ARG E 1 136 ? 32.653 76.847 8.062 1.00 49.87 250 ARG G C 1
ATOM 8468 O O . ARG E 1 136 ? 33.643 77.577 8.006 1.00 37.91 250 ARG G O 1
ATOM 8476 N N . GLU E 1 137 ? 32.728 75.526 8.053 1.00 46.14 251 GLU G N 1
ATOM 8477 C CA . GLU E 1 137 ? 33.947 74.843 7.686 1.00 41.31 251 GLU G CA 1
ATOM 8478 C C . GLU E 1 137 ? 33.560 73.565 6.989 1.00 40.86 251 GLU G C 1
ATOM 8479 O O . GLU E 1 137 ? 32.388 73.174 6.980 1.00 43.90 251 GLU G O 1
ATOM 8485 N N . VAL E 1 138 ? 34.541 72.939 6.366 1.00 43.02 252 VAL G N 1
ATOM 8486 C CA . VAL E 1 138 ? 34.280 71.780 5.537 1.00 33.84 252 VAL G CA 1
ATOM 8487 C C . VAL E 1 138 ? 35.493 70.868 5.609 1.00 36.01 252 VAL G C 1
ATOM 8488 O O . VAL E 1 138 ? 36.626 71.328 5.731 1.00 42.90 252 VAL G O 1
ATOM 8492 N N . GLU E 1 139 ? 35.231 69.571 5.601 1.00 50.35 253 GLU G N 1
ATOM 8493 C CA . GLU E 1 139 ? 36.267 68.559 5.576 1.00 47.51 253 GLU G CA 1
ATOM 8494 C C . GLU E 1 139 ? 36.161 67.848 4.254 1.00 38.20 253 GLU G C 1
ATOM 8495 O O . GLU E 1 139 ? 35.059 67.551 3.800 1.00 39.85 253 GLU G O 1
ATOM 8501 N N . ARG E 1 140 ? 37.290 67.580 3.621 1.00 33.67 254 ARG G N 1
ATOM 8502 C CA . ARG E 1 140 ? 37.268 66.706 2.455 1.00 36.95 254 ARG G CA 1
ATOM 8503 C C . ARG E 1 140 ? 37.024 65.271 2.907 1.00 38.30 254 ARG G C 1
ATOM 8504 O O . ARG E 1 140 ? 37.348 64.923 4.044 1.00 34.85 254 ARG G O 1
ATOM 8512 N N . LEU E 1 141 ? 36.443 64.447 2.038 1.00 41.30 255 LEU G N 1
ATOM 8513 C CA . LEU E 1 141 ? 36.276 63.027 2.358 1.00 40.26 255 LEU G CA 1
ATOM 8514 C C . LEU E 1 141 ? 37.647 62.394 2.621 1.00 43.99 255 LEU G C 1
ATOM 8515 O O . LEU E 1 141 ? 38.645 62.759 1.989 1.00 40.23 255 LEU G O 1
ATOM 8520 N N . GLY E 1 142 ? 37.695 61.461 3.568 1.00 43.50 256 GLY G N 1
ATOM 8521 C CA . GLY E 1 142 ? 38.921 60.746 3.872 1.00 38.78 256 GLY G CA 1
ATOM 8522 C C . GLY E 1 142 ? 39.909 61.622 4.617 1.00 43.78 256 GLY G C 1
ATOM 8523 O O . GLY E 1 142 ? 41.040 61.221 4.867 1.00 44.88 256 GLY G O 1
ATOM 8524 N N . SER E 1 143 ? 39.479 62.829 4.965 1.00 47.87 257 SER G N 1
ATOM 8525 C CA . SER E 1 143 ? 40.307 63.738 5.753 1.00 52.78 257 SER G CA 1
ATOM 8526 C C . SER E 1 143 ? 39.608 64.091 7.064 1.00 54.30 257 SER G C 1
ATOM 8527 O O . SER E 1 143 ? 38.412 63.877 7.220 1.00 53.25 257 SER G O 1
ATOM 8530 N N . ARG E 1 144 ? 40.348 64.648 7.990 1.00 54.05 258 ARG G N 1
ATOM 8531 C CA . ARG E 1 144 ? 39.722 65.149 9.181 1.00 72.27 258 ARG G CA 1
ATOM 8532 C C . ARG E 1 144 ? 40.278 66.496 9.522 1.00 69.22 258 ARG G C 1
ATOM 8533 O O . ARG E 1 144 ? 40.379 66.852 10.664 1.00 74.07 258 ARG G O 1
ATOM 8541 N N . LYS E 1 145 ? 40.605 67.244 8.486 1.00 61.24 259 LYS G N 1
ATOM 8542 C CA . LYS E 1 145 ? 41.080 68.611 8.602 1.00 52.12 259 LYS G CA 1
ATOM 8543 C C . LYS E 1 145 ? 39.982 69.590 8.212 1.00 43.23 259 LYS G C 1
ATOM 8544 O O . LYS E 1 145 ? 39.384 69.477 7.138 1.00 47.51 259 LYS G O 1
ATOM 8550 N N . SER E 1 146 ? 39.719 70.554 9.080 1.00 48.00 260 SER G N 1
ATOM 8551 C CA . SER E 1 146 ? 38.688 71.545 8.807 1.00 59.35 260 SER G CA 1
ATOM 8552 C C . SER E 1 146 ? 39.218 72.739 8.023 1.00 54.59 260 SER G C 1
ATOM 8553 O O . SER E 1 146 ? 40.257 73.299 8.348 1.00 55.67 260 SER G O 1
ATOM 8556 N N . ILE E 1 147 ? 38.494 73.119 6.982 1.00 53.45 261 ILE G N 1
ATOM 8557 C CA . ILE E 1 147 ? 38.831 74.309 6.210 1.00 51.04 261 ILE G CA 1
ATOM 8558 C C . ILE E 1 147 ? 37.820 75.413 6.483 1.00 40.39 261 ILE G C 1
ATOM 8559 O O . ILE E 1 147 ? 36.639 75.240 6.196 1.00 41.37 261 ILE G O 1
ATOM 8564 N N . LYS E 1 148 ? 38.273 76.534 7.043 1.00 43.42 262 LYS G N 1
ATOM 8565 C CA . LYS E 1 148 ? 37.391 77.670 7.272 1.00 51.72 262 LYS G CA 1
ATOM 8566 C C . LYS E 1 148 ? 36.822 78.187 5.955 1.00 54.78 262 LYS G C 1
ATOM 8567 O O . LYS E 1 148 ? 37.522 78.244 4.943 1.00 53.84 262 LYS G O 1
ATOM 8573 N N . LEU E 1 149 ? 35.546 78.560 5.981 1.00 46.29 263 LEU G N 1
ATOM 8574 C CA . LEU E 1 149 ? 34.825 78.953 4.776 1.00 45.90 263 LEU G CA 1
ATOM 8575 C C . LEU E 1 149 ? 34.166 80.311 4.879 1.00 50.16 263 LEU G C 1
ATOM 8576 O O . LEU E 1 149 ? 33.420 80.587 5.822 1.00 53.70 263 LEU G O 1
ATOM 8581 N N . ASP E 1 150 ? 34.408 81.142 3.879 1.00 47.02 264 ASP G N 1
ATOM 8582 C CA . ASP E 1 150 ? 33.635 82.357 3.705 1.00 49.07 264 ASP G CA 1
ATOM 8583 C C . ASP E 1 150 ? 32.862 82.248 2.382 1.00 45.78 264 ASP G C 1
ATOM 8584 O O . ASP E 1 150 ? 33.292 82.771 1.357 1.00 47.01 264 ASP G O 1
ATOM 8589 N N . VAL E 1 151 ? 31.734 81.547 2.405 1.00 42.22 265 VAL G N 1
ATOM 8590 C CA . VAL E 1 151 ? 30.985 81.289 1.184 1.00 43.72 265 VAL G CA 1
ATOM 8591 C C . VAL E 1 151 ? 29.498 81.609 1.374 1.00 42.51 265 VAL G C 1
ATOM 8592 O O . VAL E 1 151 ? 28.880 81.172 2.348 1.00 35.87 265 VAL G O 1
ATOM 8596 N N . ARG E 1 152 ? 28.938 82.385 0.449 1.00 36.95 266 ARG G N 1
ATOM 8597 C CA . ARG E 1 152 ? 27.508 82.657 0.458 1.00 40.02 266 ARG G CA 1
ATOM 8598 C C . ARG E 1 152 ? 26.756 81.555 -0.293 1.00 44.74 266 ARG G C 1
ATOM 8599 O O . ARG E 1 152 ? 27.142 81.164 -1.407 1.00 45.23 266 ARG G O 1
ATOM 8607 N N . VAL E 1 153 ? 25.681 81.060 0.315 1.00 43.08 267 VAL G N 1
ATOM 8608 C CA . VAL E 1 153 ? 24.976 79.898 -0.226 1.00 39.00 267 VAL G CA 1
ATOM 8609 C C . VAL E 1 153 ? 23.631 80.239 -0.856 1.00 40.43 267 VAL G C 1
ATOM 8610 O O . VAL E 1 153 ? 22.776 80.875 -0.227 1.00 43.84 267 VAL G O 1
ATOM 8614 N N . LEU E 1 154 ? 23.462 79.809 -2.103 1.00 36.39 268 LEU G N 1
ATOM 8615 C CA . LEU E 1 154 ? 22.193 79.872 -2.813 1.00 35.25 268 LEU G CA 1
ATOM 8616 C C . LEU E 1 154 ? 21.736 78.449 -3.132 1.00 42.24 268 LEU G C 1
ATOM 8617 O O . LEU E 1 154 ? 22.563 77.563 -3.367 1.00 40.53 268 LEU G O 1
ATOM 8622 N N . ALA E 1 155 ? 20.427 78.230 -3.170 1.00 35.25 269 ALA G N 1
ATOM 8623 C CA . ALA E 1 155 ? 19.920 76.886 -3.417 1.00 43.78 269 ALA G CA 1
ATOM 8624 C C . ALA E 1 155 ? 18.662 76.923 -4.255 1.00 42.41 269 ALA G C 1
ATOM 8625 O O . ALA E 1 155 ? 18.038 77.965 -4.425 1.00 41.27 269 ALA G O 1
ATOM 8627 N N . THR E 1 156 ? 18.285 75.750 -4.742 1.00 43.98 270 THR G N 1
ATOM 8628 C CA . THR E 1 156 ? 17.177 75.614 -5.656 1.00 37.94 270 THR G CA 1
ATOM 8629 C C . THR E 1 156 ? 16.443 74.296 -5.417 1.00 38.42 270 THR G C 1
ATOM 8630 O O . THR E 1 156 ? 17.061 73.277 -5.108 1.00 48.34 270 THR G O 1
ATOM 8634 N N . SER E 1 157 ? 15.124 74.318 -5.538 1.00 37.93 271 SER G N 1
ATOM 8635 C CA . SER E 1 157 ? 14.365 73.082 -5.519 1.00 34.60 271 SER G CA 1
ATOM 8636 C C . SER E 1 157 ? 13.108 73.227 -6.360 1.00 36.72 271 SER G C 1
ATOM 8637 O O . SER E 1 157 ? 12.516 74.303 -6.427 1.00 44.28 271 SER G O 1
ATOM 8640 N N . ASN E 1 158 ? 12.708 72.146 -7.011 1.00 38.55 272 ASN G N 1
ATOM 8641 C CA . ASN E 1 158 ? 11.438 72.160 -7.728 1.00 47.32 272 ASN G CA 1
ATOM 8642 C C . ASN E 1 158 ? 10.359 71.407 -6.942 1.00 47.30 272 ASN G C 1
ATOM 8643 O O . ASN E 1 158 ? 9.257 71.168 -7.436 1.00 57.07 272 ASN G O 1
ATOM 8648 N N . ARG E 1 159 ? 10.717 71.025 -5.719 1.00 48.73 273 ARG G N 1
ATOM 8649 C CA . ARG E 1 159 ? 9.792 70.458 -4.748 1.00 56.40 273 ARG G CA 1
ATOM 8650 C C . ARG E 1 159 ? 9.426 71.525 -3.732 1.00 55.13 273 ARG G C 1
ATOM 8651 O O . ARG E 1 159 ? 10.222 72.422 -3.449 1.00 50.53 273 ARG G O 1
ATOM 8659 N N . ASP E 1 160 ? 8.231 71.411 -3.173 1.00 56.66 274 ASP G N 1
ATOM 8660 C CA . ASP E 1 160 ? 7.906 72.079 -1.921 1.00 57.46 274 ASP G CA 1
ATOM 8661 C C . ASP E 1 160 ? 8.703 71.381 -0.811 1.00 54.29 274 ASP G C 1
ATOM 8662 O O . ASP E 1 160 ? 8.489 70.199 -0.535 1.00 50.88 274 ASP G O 1
ATOM 8667 N N . LEU E 1 161 ? 9.636 72.091 -0.188 1.00 43.01 275 LEU G N 1
ATOM 8668 C CA . LEU E 1 161 ? 10.539 71.408 0.727 1.00 48.25 275 LEU G CA 1
ATOM 8669 C C . LEU E 1 161 ? 9.895 71.162 2.083 1.00 41.75 275 LEU G C 1
ATOM 8670 O O . LEU E 1 161 ? 10.263 70.208 2.768 1.00 43.66 275 LEU G O 1
ATOM 8675 N N . LYS E 1 162 ? 8.953 72.013 2.480 1.00 37.20 276 LYS G N 1
ATOM 8676 C CA . LYS E 1 162 ? 8.255 71.776 3.745 1.00 39.14 276 LYS G CA 1
ATOM 8677 C C . LYS E 1 162 ? 7.585 70.400 3.676 1.00 48.58 276 LYS G C 1
ATOM 8678 O O . LYS E 1 162 ? 7.762 69.571 4.568 1.00 51.57 276 LYS G O 1
ATOM 8684 N N . GLN E 1 163 ? 6.836 70.156 2.600 1.00 49.12 277 GLN G N 1
ATOM 8685 C CA . GLN E 1 163 ? 6.196 68.854 2.400 1.00 59.18 277 GLN G CA 1
ATOM 8686 C C . GLN E 1 163 ? 7.209 67.706 2.346 1.00 40.59 277 GLN G C 1
ATOM 8687 O O . GLN E 1 163 ? 6.962 66.625 2.891 1.00 43.27 277 GLN G O 1
ATOM 8693 N N . TYR E 1 164 ? 8.350 67.947 1.712 1.00 37.48 278 TYR G N 1
ATOM 8694 C CA . TYR E 1 164 ? 9.412 66.931 1.631 1.00 34.79 278 TYR G CA 1
ATOM 8695 C C . TYR E 1 164 ? 9.934 66.630 3.039 1.00 40.80 278 TYR G C 1
ATOM 8696 O O . TYR E 1 164 ? 10.279 65.492 3.355 1.00 41.10 278 TYR G O 1
ATOM 8705 N N . VAL E 1 165 ? 9.951 67.641 3.898 1.00 41.49 279 VAL G N 1
ATOM 8706 C CA . VAL E 1 165 ? 10.304 67.423 5.295 1.00 34.85 279 VAL G CA 1
ATOM 8707 C C . VAL E 1 165 ? 9.239 66.566 5.986 1.00 43.23 279 VAL G C 1
ATOM 8708 O O . VAL E 1 165 ? 9.560 65.602 6.673 1.00 42.45 279 VAL G O 1
ATOM 8712 N N . GLN E 1 166 ? 7.971 66.902 5.778 1.00 38.55 280 GLN G N 1
ATOM 8713 C CA . GLN E 1 166 ? 6.884 66.181 6.435 1.00 42.11 280 GLN G CA 1
ATOM 8714 C C . GLN E 1 166 ? 6.766 64.728 5.953 1.00 42.88 280 GLN G C 1
ATOM 8715 O O . GLN E 1 166 ? 6.139 63.902 6.604 1.00 47.16 280 GLN G O 1
ATOM 8721 N N . ALA E 1 167 ? 7.366 64.436 4.803 1.00 44.21 281 ALA G N 1
ATOM 8722 C CA . ALA E 1 167 ? 7.385 63.086 4.245 1.00 53.05 281 ALA G CA 1
ATOM 8723 C C . ALA E 1 167 ? 8.616 62.264 4.702 1.00 50.29 281 ALA G C 1
ATOM 8724 O O . ALA E 1 167 ? 8.761 61.098 4.335 1.00 50.68 281 ALA G O 1
ATOM 8726 N N . GLY E 1 168 ? 9.480 62.869 5.511 1.00 39.40 282 GLY G N 1
ATOM 8727 C CA . GLY E 1 168 ? 10.659 62.200 6.035 1.00 42.98 282 GLY G CA 1
ATOM 8728 C C . GLY E 1 168 ? 11.866 62.139 5.102 1.00 47.83 282 GLY G C 1
ATOM 8729 O O . GLY E 1 168 ? 12.797 61.365 5.344 1.00 54.48 282 GLY G O 1
ATOM 8730 N N . HIS E 1 169 ? 11.872 62.956 4.048 1.00 39.69 283 HIS G N 1
ATOM 8731 C CA . HIS E 1 169 ? 12.926 62.885 3.033 1.00 40.38 283 HIS G CA 1
ATOM 8732 C C . HIS E 1 169 ? 13.894 64.035 3.116 1.00 42.88 283 HIS G C 1
ATOM 8733 O O . HIS E 1 169 ? 14.861 64.082 2.374 1.00 54.91 283 HIS G O 1
ATOM 8740 N N . PHE E 1 170 ? 13.640 64.973 4.014 1.00 41.65 284 PHE G N 1
ATOM 8741 C CA . PHE E 1 170 ? 14.485 66.149 4.092 1.00 36.36 284 PHE G CA 1
ATOM 8742 C C . PHE E 1 170 ? 14.546 66.600 5.530 1.00 39.17 284 PHE G C 1
ATOM 8743 O O . PHE E 1 170 ? 13.541 66.546 6.247 1.00 37.19 284 PHE G O 1
ATOM 8751 N N . ARG E 1 171 ? 15.727 67.032 5.949 1.00 34.60 285 ARG G N 1
ATOM 8752 C CA . ARG E 1 171 ? 15.945 67.372 7.341 1.00 34.31 285 ARG G CA 1
ATOM 8753 C C . ARG E 1 171 ? 15.169 68.643 7.659 1.00 31.68 285 ARG G C 1
ATOM 8754 O O . ARG E 1 171 ? 15.180 69.607 6.887 1.00 38.15 285 ARG G O 1
ATOM 8762 N N . GLU E 1 172 ? 14.501 68.645 8.799 1.00 29.52 286 GLU G N 1
ATOM 8763 C CA . GLU E 1 172 ? 13.769 69.816 9.232 1.00 32.62 286 GLU G CA 1
ATOM 8764 C C . GLU E 1 172 ? 14.737 70.962 9.579 1.00 37.58 286 GLU G C 1
ATOM 8765 O O . GLU E 1 172 ? 14.499 72.114 9.204 1.00 34.89 286 GLU G O 1
ATOM 8771 N N . ASP E 1 173 ? 15.818 70.657 10.299 1.00 35.15 287 ASP G N 1
ATOM 8772 C CA . ASP E 1 173 ? 16.750 71.721 10.696 1.00 36.41 287 ASP G CA 1
ATOM 8773 C C . ASP E 1 173 ? 17.412 72.335 9.459 1.00 35.53 287 ASP G C 1
ATOM 8774 O O . ASP E 1 173 ? 17.595 73.551 9.390 1.00 32.00 287 ASP G O 1
ATOM 8779 N N . LEU E 1 174 ? 17.720 71.512 8.480 1.00 25.52 288 LEU G N 1
ATOM 8780 C CA . LEU E 1 174 ? 18.265 72.012 7.260 1.00 38.66 288 LEU G CA 1
ATOM 8781 C C . LEU E 1 174 ? 17.278 72.859 6.499 1.00 40.15 288 LEU G C 1
ATOM 8782 O O . LEU E 1 174 ? 17.619 73.863 5.977 1.00 42.99 288 LEU G O 1
ATOM 8787 N N . TYR E 1 175 ? 16.051 72.423 6.438 1.00 39.38 289 TYR G N 1
ATOM 8788 C CA . TYR E 1 175 ? 14.992 73.214 5.830 1.00 27.14 289 TYR G CA 1
ATOM 8789 C C . TYR E 1 175 ? 14.938 74.608 6.439 1.00 29.49 289 TYR G C 1
ATOM 8790 O O . TYR E 1 175 ? 14.927 75.593 5.727 1.00 35.86 289 TYR G O 1
ATOM 8799 N N . TYR E 1 176 ? 14.914 74.694 7.760 1.00 31.06 290 TYR G N 1
ATOM 8800 C CA . TYR E 1 176 ? 14.833 76.003 8.389 1.00 41.29 290 TYR G CA 1
ATOM 8801 C C . TYR E 1 176 ? 16.098 76.839 8.158 1.00 47.53 290 TYR G C 1
ATOM 8802 O O . TYR E 1 176 ? 16.015 78.062 8.034 1.00 47.73 290 TYR G O 1
ATOM 8811 N N . ARG E 1 177 ? 17.262 76.191 8.088 1.00 36.84 291 ARG G N 1
ATOM 8812 C CA . ARG E 1 177 ? 18.469 76.933 7.779 1.00 44.37 291 ARG G CA 1
ATOM 8813 C C . ARG E 1 177 ? 18.431 77.540 6.381 1.00 45.75 291 ARG G C 1
ATOM 8814 O O . ARG E 1 177 ? 18.935 78.642 6.166 1.00 38.92 291 ARG G O 1
ATOM 8822 N N . LEU E 1 178 ? 17.816 76.842 5.434 1.00 46.53 292 LEU G N 1
ATOM 8823 C CA . LEU E 1 178 ? 17.790 77.339 4.060 1.00 43.15 292 LEU G CA 1
ATOM 8824 C C . LEU E 1 178 ? 16.550 78.193 3.733 1.00 51.25 292 LEU G C 1
ATOM 8825 O O . LEU E 1 178 ? 16.439 78.720 2.625 1.00 53.35 292 LEU G O 1
ATOM 8830 N N . ASN E 1 179 ? 15.645 78.361 4.700 1.00 51.84 293 ASN G N 1
ATOM 8831 C CA . ASN E 1 179 ? 14.330 78.949 4.426 1.00 61.31 293 ASN G CA 1
ATOM 8832 C C . ASN E 1 179 ? 14.138 80.407 4.855 1.00 57.37 293 ASN G C 1
ATOM 8833 O O . ASN E 1 179 ? 13.009 80.889 4.926 1.00 53.46 293 ASN G O 1
ATOM 8838 N N . VAL E 1 180 ? 15.221 81.114 5.142 1.00 46.02 294 VAL G N 1
ATOM 8839 C CA . VAL E 1 180 ? 15.091 82.481 5.623 1.00 37.91 294 VAL G CA 1
ATOM 8840 C C . VAL E 1 180 ? 14.378 83.366 4.606 1.00 38.87 294 VAL G C 1
ATOM 8841 O O . VAL E 1 180 ? 13.500 84.159 4.959 1.00 44.07 294 VAL G O 1
ATOM 8845 N N . PHE E 1 181 ? 14.736 83.196 3.337 1.00 40.71 295 PHE G N 1
ATOM 8846 C CA . PHE E 1 181 ? 14.255 84.062 2.272 1.00 37.65 295 PHE G CA 1
ATOM 8847 C C . PHE E 1 181 ? 13.931 83.286 1.002 1.00 40.29 295 PHE G C 1
ATOM 8848 O O . PHE E 1 181 ? 14.630 83.413 0.013 1.00 38.20 295 PHE G O 1
ATOM 8856 N N . PRO E 1 182 ? 12.861 82.483 1.020 1.00 40.99 296 PRO G N 1
ATOM 8857 C CA . PRO E 1 182 ? 12.564 81.734 -0.200 1.00 37.59 296 PRO G CA 1
ATOM 8858 C C . PRO E 1 182 ? 11.952 82.623 -1.272 1.00 45.55 296 PRO G C 1
ATOM 8859 O O . PRO E 1 182 ? 11.201 83.542 -0.948 1.00 47.51 296 PRO G O 1
ATOM 8863 N N . LEU E 1 183 ? 12.301 82.359 -2.530 1.00 43.76 297 LEU G N 1
ATOM 8864 C CA . LEU E 1 183 ? 11.756 83.086 -3.665 1.00 42.00 297 LEU G CA 1
ATOM 8865 C C . LEU E 1 183 ? 11.221 82.091 -4.665 1.00 43.53 297 LEU G C 1
ATOM 8866 O O . LEU E 1 183 ? 11.909 81.145 -5.046 1.00 45.41 297 LEU G O 1
ATOM 8871 N N . THR E 1 184 ? 9.981 82.299 -5.083 1.00 40.28 298 THR G N 1
ATOM 8872 C CA . THR E 1 184 ? 9.353 81.367 -5.995 1.00 41.39 298 THR G CA 1
ATOM 8873 C C . THR E 1 184 ? 9.384 81.930 -7.407 1.00 45.88 298 THR G C 1
ATOM 8874 O O . THR E 1 184 ? 8.777 82.958 -7.722 1.00 47.72 298 THR G O 1
ATOM 8878 N N . TRP E 1 185 ? 10.149 81.252 -8.243 1.00 41.07 299 TRP G N 1
ATOM 8879 C CA . TRP E 1 185 ? 10.276 81.620 -9.631 1.00 40.95 299 TRP G CA 1
ATOM 8880 C C . TRP E 1 185 ? 9.108 80.976 -10.375 1.00 47.33 299 TRP G C 1
ATOM 8881 O O . TRP E 1 185 ? 8.906 79.769 -10.297 1.00 59.16 299 TRP G O 1
ATOM 8892 N N . PRO E 1 186 ? 8.298 81.787 -11.061 1.00 56.68 300 PRO G N 1
ATOM 8893 C CA . PRO E 1 186 ? 7.060 81.225 -11.608 1.00 54.71 300 PRO G CA 1
ATOM 8894 C C . PRO E 1 186 ? 7.281 80.457 -12.898 1.00 51.95 300 PRO G C 1
ATOM 8895 O O . PRO E 1 186 ? 8.251 80.711 -13.629 1.00 46.64 300 PRO G O 1
ATOM 8899 N N . ALA E 1 187 ? 6.376 79.519 -13.159 1.00 49.98 301 ALA G N 1
ATOM 8900 C CA . ALA E 1 187 ? 6.322 78.841 -14.436 1.00 49.62 301 ALA G CA 1
ATOM 8901 C C . ALA E 1 187 ? 6.086 79.879 -15.537 1.00 56.42 301 ALA G C 1
ATOM 8902 O O . ALA E 1 187 ? 5.533 80.957 -15.281 1.00 49.40 301 ALA G O 1
ATOM 8904 N N . LEU E 1 188 ? 6.522 79.547 -16.749 1.00 51.60 302 LEU G N 1
ATOM 8905 C CA . LEU E 1 188 ? 6.399 80.434 -17.905 1.00 57.44 302 LEU G CA 1
ATOM 8906 C C . LEU E 1 188 ? 4.978 80.965 -18.102 1.00 50.93 302 LEU G C 1
ATOM 8907 O O . LEU E 1 188 ? 4.777 82.172 -18.151 1.00 56.43 302 LEU G O 1
ATOM 8912 N N . CYS E 1 189 ? 3.991 80.071 -18.146 1.00 47.42 303 CYS G N 1
ATOM 8913 C CA . CYS E 1 189 ? 2.604 80.470 -18.378 1.00 54.63 303 CYS G CA 1
ATOM 8914 C C . CYS E 1 189 ? 2.068 81.420 -17.313 1.00 64.39 303 CYS G C 1
ATOM 8915 O O . CYS E 1 189 ? 0.943 81.900 -17.426 1.00 79.70 303 CYS G O 1
ATOM 8918 N N . GLU E 1 190 ? 2.890 81.725 -16.328 1.00 61.15 304 GLU G N 1
ATOM 8919 C CA . GLU E 1 190 ? 2.480 82.580 -15.238 1.00 69.88 304 GLU G CA 1
ATOM 8920 C C . GLU E 1 190 ? 3.267 83.850 -15.213 1.00 58.56 304 GLU G C 1
ATOM 8921 O O . GLU E 1 190 ? 3.070 84.659 -14.368 1.00 62.77 304 GLU G O 1
ATOM 8927 N N . ARG E 1 191 ? 4.185 84.003 -16.135 1.00 54.52 305 ARG G N 1
ATOM 8928 C CA . ARG E 1 191 ? 4.814 85.293 -16.388 1.00 58.24 305 ARG G CA 1
ATOM 8929 C C . ARG E 1 191 ? 4.823 85.551 -17.898 1.00 59.34 305 ARG G C 1
ATOM 8930 O O . ARG E 1 191 ? 5.866 85.827 -18.492 1.00 60.59 305 ARG G O 1
ATOM 8938 N N . LYS E 1 192 ? 3.642 85.463 -18.505 1.00 60.23 306 LYS G N 1
ATOM 8939 C CA . LYS E 1 192 ? 3.495 85.529 -19.963 1.00 60.64 306 LYS G CA 1
ATOM 8940 C C . LYS E 1 192 ? 4.163 86.742 -20.633 1.00 58.64 306 LYS G C 1
ATOM 8941 O O . LYS E 1 192 ? 4.631 86.645 -21.763 1.00 55.71 306 LYS G O 1
ATOM 8947 N N . ASP E 1 193 ? 4.245 87.869 -19.933 1.00 60.97 307 ASP G N 1
ATOM 8948 C CA . ASP E 1 193 ? 4.942 89.045 -20.460 1.00 60.49 307 ASP G CA 1
ATOM 8949 C C . ASP E 1 193 ? 6.437 88.842 -20.652 1.00 57.03 307 ASP G C 1
ATOM 8950 O O . ASP E 1 193 ? 7.124 89.734 -21.149 1.00 58.66 307 ASP G O 1
ATOM 8955 N N . ASP E 1 194 ? 6.946 87.695 -20.220 1.00 48.82 308 ASP G N 1
ATOM 8956 C CA . ASP E 1 194 ? 8.372 87.419 -20.310 1.00 48.08 308 ASP G CA 1
ATOM 8957 C C . ASP E 1 194 ? 8.711 86.547 -21.507 1.00 50.79 308 ASP G C 1
ATOM 8958 O O . ASP E 1 194 ? 9.879 86.384 -21.843 1.00 48.22 308 ASP G O 1
ATOM 8963 N N . ILE E 1 195 ? 7.691 85.990 -22.149 1.00 44.56 309 ILE G N 1
ATOM 8964 C CA . ILE E 1 195 ? 7.922 84.993 -23.185 1.00 43.39 309 ILE G CA 1
ATOM 8965 C C . ILE E 1 195 ? 8.626 85.598 -24.403 1.00 44.36 309 ILE G C 1
ATOM 8966 O O . ILE E 1 195 ? 9.600 85.040 -24.916 1.00 50.84 309 ILE G O 1
ATOM 8971 N N . GLU E 1 196 ? 8.156 86.751 -24.854 1.00 41.39 310 GLU G N 1
ATOM 8972 C CA . GLU E 1 196 ? 8.767 87.369 -26.019 1.00 46.48 310 GLU G CA 1
ATOM 8973 C C . GLU E 1 196 ? 10.225 87.817 -25.777 1.00 53.29 310 GLU G C 1
ATOM 8974 O O . GLU E 1 196 ? 11.097 87.502 -26.589 1.00 57.44 310 GLU G O 1
ATOM 8980 N N . PRO E 1 197 ? 10.505 88.538 -24.670 1.00 55.20 311 PRO G N 1
ATOM 8981 C CA . PRO E 1 197 ? 11.917 88.886 -24.456 1.00 45.91 311 PRO G CA 1
ATOM 8982 C C . PRO E 1 197 ? 12.796 87.657 -24.312 1.00 43.90 311 PRO G C 1
ATOM 8983 O O . PRO E 1 197 ? 13.946 87.643 -24.752 1.00 45.82 311 PRO G O 1
ATOM 8987 N N . LEU E 1 198 ? 12.239 86.630 -23.690 1.00 42.37 312 LEU G N 1
ATOM 8988 C CA . LEU E 1 198 ? 12.958 85.397 -23.467 1.00 47.67 312 LEU G CA 1
ATOM 8989 C C . LEU E 1 198 ? 13.263 84.721 -24.806 1.00 42.42 312 LEU G C 1
ATOM 8990 O O . LEU E 1 198 ? 14.410 84.375 -25.092 1.00 40.16 312 LEU G O 1
ATOM 8995 N N . ALA E 1 199 ? 12.226 84.549 -25.617 1.00 36.62 313 ALA G N 1
ATOM 8996 C CA . ALA E 1 199 ? 12.355 83.936 -26.937 1.00 37.58 313 ALA G CA 1
ATOM 8997 C C . ALA E 1 199 ? 13.445 84.630 -27.765 1.00 44.85 313 ALA G C 1
ATOM 8998 O O . ALA E 1 199 ? 14.344 83.979 -28.308 1.00 50.83 313 ALA G O 1
ATOM 9000 N N . ASN E 1 200 ? 13.387 85.959 -27.818 1.00 51.38 314 ASN G N 1
ATOM 9001 C CA . ASN E 1 200 ? 14.418 86.738 -28.503 1.00 49.60 314 ASN G CA 1
ATOM 9002 C C . ASN E 1 200 ? 15.819 86.488 -27.957 1.00 51.05 314 ASN G C 1
ATOM 9003 O O . ASN E 1 200 ? 16.771 86.377 -28.726 1.00 44.68 314 ASN G O 1
ATOM 9008 N N . HIS E 1 201 ? 15.935 86.385 -26.634 1.00 48.80 315 HIS G N 1
ATOM 9009 C CA . HIS E 1 201 ? 17.221 86.142 -25.970 1.00 45.80 315 HIS G CA 1
ATOM 9010 C C . HIS E 1 201 ? 17.797 84.769 -26.278 1.00 38.68 315 HIS G C 1
ATOM 9011 O O . HIS E 1 201 ? 19.011 84.603 -26.453 1.00 35.27 315 HIS G O 1
ATOM 9018 N N . LEU E 1 202 ? 16.910 83.784 -26.300 1.00 41.96 316 LEU G N 1
ATOM 9019 C CA . LEU E 1 202 ? 17.259 82.414 -26.650 1.00 42.49 316 LEU G CA 1
ATOM 9020 C C . LEU E 1 202 ? 17.782 82.344 -28.098 1.00 42.05 316 LEU G C 1
ATOM 9021 O O . LEU E 1 202 ? 18.833 81.773 -28.373 1.00 40.97 316 LEU G O 1
ATOM 9026 N N . ILE E 1 203 ? 17.033 82.921 -29.021 1.00 42.55 317 ILE G N 1
ATOM 9027 C CA . ILE E 1 203 ? 17.460 82.944 -30.407 1.00 43.54 317 ILE G CA 1
ATOM 9028 C C . ILE E 1 203 ? 18.817 83.615 -30.538 1.00 45.20 317 ILE G C 1
ATOM 9029 O O . ILE E 1 203 ? 19.746 83.068 -31.156 1.00 38.91 317 ILE G O 1
ATOM 9034 N N . GLU E 1 204 ? 18.922 84.786 -29.915 1.00 48.05 318 GLU G N 1
ATOM 9035 C CA . GLU E 1 204 ? 20.105 85.628 -30.006 1.00 44.18 318 GLU G CA 1
ATOM 9036 C C . GLU E 1 204 ? 21.355 84.916 -29.503 1.00 47.90 318 GLU G C 1
ATOM 9037 O O . GLU E 1 204 ? 22.401 84.951 -30.146 1.00 56.83 318 GLU G O 1
ATOM 9043 N N . ARG E 1 205 ? 21.248 84.247 -28.382 1.00 41.73 319 ARG G N 1
ATOM 9044 C CA . ARG E 1 205 ? 22.387 83.553 -27.838 1.00 45.79 319 ARG G CA 1
ATOM 9045 C C . ARG E 1 205 ? 22.792 82.378 -28.685 1.00 43.34 319 ARG G C 1
ATOM 9046 O O . ARG E 1 205 ? 23.939 82.122 -28.857 1.00 45.13 319 ARG G O 1
ATOM 9054 N N . HIS E 1 206 ? 21.817 81.673 -29.212 1.00 42.98 320 HIS G N 1
ATOM 9055 C CA . HIS E 1 206 ? 22.044 80.518 -30.037 1.00 41.30 320 HIS G CA 1
ATOM 9056 C C . HIS E 1 206 ? 22.743 80.892 -31.327 1.00 44.23 320 HIS G C 1
ATOM 9057 O O . HIS E 1 206 ? 23.671 80.253 -31.746 1.00 34.10 320 HIS G O 1
ATOM 9064 N N . CYS E 1 207 ? 22.291 81.969 -31.935 1.00 44.62 321 CYS G N 1
ATOM 9065 C CA . CYS E 1 207 ? 22.895 82.428 -33.188 1.00 48.41 321 CYS G CA 1
ATOM 9066 C C . CYS E 1 207 ? 24.304 83.024 -33.004 1.00 47.04 321 CYS G C 1
ATOM 9067 O O . CYS E 1 207 ? 25.093 83.002 -33.948 1.00 36.60 321 CYS G O 1
ATOM 9070 N N . LYS E 1 208 ? 24.625 83.546 -31.818 1.00 46.73 322 LYS G N 1
ATOM 9071 C CA . LYS E 1 208 ? 26.021 83.843 -31.494 1.00 59.23 322 LYS G CA 1
ATOM 9072 C C . LYS E 1 208 ? 26.769 82.522 -31.611 1.00 59.61 322 LYS G C 1
ATOM 9073 O O . LYS E 1 208 ? 26.837 81.733 -30.658 1.00 43.37 322 LYS G O 1
ATOM 9079 N N . LYS E 1 209 ? 27.314 82.317 -32.808 1.00 69.40 323 LYS G N 1
ATOM 9080 C CA . LYS E 1 209 ? 27.610 81.004 -33.387 1.00 67.35 323 LYS G CA 1
ATOM 9081 C C . LYS E 1 209 ? 27.785 81.207 -34.905 1.00 43.56 323 LYS G C 1
ATOM 9082 O O . LYS E 1 209 ? 27.665 80.282 -35.709 1.00 48.92 323 LYS G O 1
ATOM 9088 N N . LEU E 1 210 ? 28.084 82.449 -35.268 1.00 54.14 324 LEU G N 1
ATOM 9089 C CA . LEU E 1 210 ? 28.250 82.910 -36.657 1.00 72.85 324 LEU G CA 1
ATOM 9090 C C . LEU E 1 210 ? 26.927 83.192 -37.342 1.00 61.78 324 LEU G C 1
ATOM 9091 O O . LEU E 1 210 ? 26.881 83.951 -38.302 1.00 87.75 324 LEU G O 1
ATOM 9096 N N . GLY E 1 211 ? 25.857 82.577 -36.860 1.00 56.28 325 GLY G N 1
ATOM 9097 C CA . GLY E 1 211 ? 24.534 82.835 -37.390 1.00 43.02 325 GLY G CA 1
ATOM 9098 C C . GLY E 1 211 ? 24.135 84.264 -37.060 1.00 49.17 325 GLY G C 1
ATOM 9099 O O . GLY E 1 211 ? 24.136 84.689 -35.902 1.00 46.24 325 GLY G O 1
ATOM 9100 N N . LEU E 1 212 ? 23.808 85.019 -38.097 1.00 49.76 326 LEU G N 1
ATOM 9101 C CA . LEU E 1 212 ? 23.219 86.341 -37.949 1.00 51.98 326 LEU G CA 1
ATOM 9102 C C . LEU E 1 212 ? 21.944 86.262 -37.103 1.00 52.51 326 LEU G C 1
ATOM 9103 O O . LEU E 1 212 ? 21.214 85.270 -37.158 1.00 39.02 326 LEU G O 1
ATOM 9108 N N . PRO E 1 213 ? 21.672 87.305 -36.306 1.00 61.38 327 PRO G N 1
ATOM 9109 C CA . PRO E 1 213 ? 20.594 87.074 -35.341 1.00 57.77 327 PRO G CA 1
ATOM 9110 C C . PRO E 1 213 ? 19.251 87.354 -35.995 1.00 52.55 327 PRO G C 1
ATOM 9111 O O . PRO E 1 213 ? 18.907 88.461 -36.409 1.00 42.94 327 PRO G O 1
ATOM 9115 N N . VAL E 1 214 ? 18.481 86.294 -36.098 1.00 51.62 328 VAL G N 1
ATOM 9116 C CA . VAL E 1 214 ? 17.222 86.353 -36.796 1.00 56.11 328 VAL G CA 1
ATOM 9117 C C 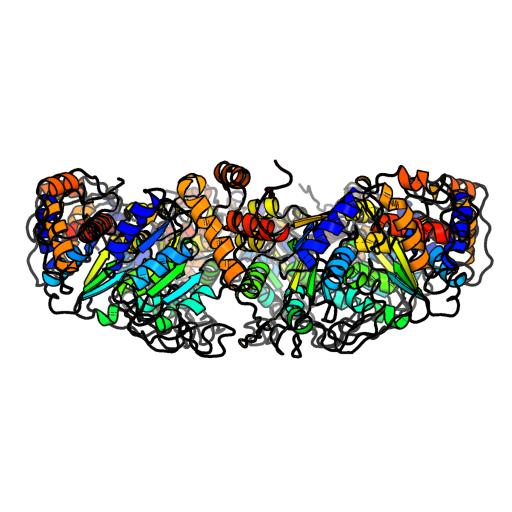. VAL E 1 214 ? 16.151 87.209 -36.105 1.00 67.81 328 VAL G C 1
ATOM 9118 O O . VAL E 1 214 ? 15.810 86.973 -34.949 1.00 65.51 328 VAL G O 1
ATOM 9122 N N . PRO E 1 215 ? 15.626 88.211 -36.825 1.00 84.56 329 PRO G N 1
ATOM 9123 C CA . PRO E 1 215 ? 14.674 89.217 -36.350 1.00 89.14 329 PRO G CA 1
ATOM 9124 C C . PRO E 1 215 ? 13.489 88.680 -35.574 1.00 81.53 329 PRO G C 1
ATOM 9125 O O . PRO E 1 215 ? 12.973 87.559 -35.769 1.00 51.20 329 PRO G O 1
ATOM 9129 N N . SER E 1 216 ? 13.054 89.569 -34.689 1.00 107.83 330 SER G N 1
ATOM 9130 C CA . SER E 1 216 ? 12.310 89.250 -33.478 1.00 108.12 330 SER G CA 1
ATOM 9131 C C . SER E 1 216 ? 11.033 88.468 -33.676 1.00 100.42 330 SER G C 1
ATOM 9132 O O . SER E 1 216 ? 10.063 88.735 -32.962 1.00 110.17 330 SER G O 1
ATOM 9135 N N . ILE E 1 217 ? 11.028 87.515 -34.619 1.00 62.34 331 ILE G N 1
ATOM 9136 C CA . ILE E 1 217 ? 9.916 86.584 -34.739 1.00 54.50 331 ILE G CA 1
ATOM 9137 C C . ILE E 1 217 ? 8.695 87.344 -35.284 1.00 49.97 331 ILE G C 1
ATOM 9138 O O . ILE E 1 217 ? 8.360 88.411 -34.790 1.00 48.71 331 ILE G O 1
ATOM 9143 N N . ALA E 1 218 ? 8.043 86.817 -36.314 1.00 45.53 332 ALA G N 1
ATOM 9144 C CA . ALA E 1 218 ? 6.840 87.465 -36.826 1.00 46.72 332 ALA G CA 1
ATOM 9145 C C . ALA E 1 218 ? 5.822 87.584 -35.700 1.00 55.99 332 ALA G C 1
ATOM 9146 O O . ALA E 1 218 ? 5.756 86.716 -34.827 1.00 54.44 332 ALA G O 1
ATOM 9148 N N . PRO E 1 219 ? 5.057 88.684 -35.699 1.00 65.23 333 PRO G N 1
ATOM 9149 C CA . PRO E 1 219 ? 3.996 88.939 -34.721 1.00 66.38 333 PRO G CA 1
ATOM 9150 C C . PRO E 1 219 ? 3.056 87.751 -34.534 1.00 60.85 333 PRO G C 1
ATOM 9151 O O . PRO E 1 219 ? 2.718 87.427 -33.396 1.00 63.28 333 PRO G O 1
ATOM 9155 N N . ASN E 1 220 ? 2.643 87.115 -35.625 1.00 56.17 334 ASN G N 1
ATOM 9156 C CA . ASN E 1 220 ? 1.779 85.939 -35.541 1.00 59.71 334 ASN G CA 1
ATOM 9157 C C . ASN E 1 220 ? 2.440 84.787 -34.786 1.00 61.83 334 ASN G C 1
ATOM 9158 O O . ASN E 1 220 ? 1.767 83.992 -34.137 1.00 64.49 334 ASN G O 1
ATOM 9163 N N . ALA E 1 221 ? 3.758 84.688 -34.896 1.00 53.92 335 ALA G N 1
ATOM 9164 C CA . ALA E 1 221 ? 4.481 83.659 -34.180 1.00 50.09 335 ALA G CA 1
ATOM 9165 C C . ALA E 1 221 ? 4.542 83.993 -32.695 1.00 49.25 335 ALA G C 1
ATOM 9166 O O . ALA E 1 221 ? 4.569 83.101 -31.860 1.00 48.34 335 ALA G O 1
ATOM 9168 N N . ILE E 1 222 ? 4.553 85.281 -32.374 1.00 51.51 336 ILE G N 1
ATOM 9169 C CA . ILE E 1 222 ? 4.578 85.702 -30.983 1.00 61.23 336 ILE G CA 1
ATOM 9170 C C . ILE E 1 222 ? 3.304 85.269 -30.288 1.00 62.09 336 ILE G C 1
ATOM 9171 O O . ILE E 1 222 ? 3.335 84.672 -29.211 1.00 56.87 336 ILE G O 1
ATOM 9176 N N . THR E 1 223 ? 2.177 85.580 -30.915 1.00 63.76 337 THR G N 1
ATOM 9177 C CA . THR E 1 223 ? 0.883 85.222 -30.362 1.00 64.60 337 THR G CA 1
ATOM 9178 C C . THR E 1 223 ? 0.795 83.703 -30.234 1.00 57.34 337 THR G C 1
ATOM 9179 O O . THR E 1 223 ? 0.244 83.191 -29.269 1.00 49.34 337 THR G O 1
ATOM 9183 N N . LYS E 1 224 ? 1.357 82.984 -31.201 1.00 49.09 338 LYS G N 1
ATOM 9184 C CA . LYS E 1 224 ? 1.356 81.534 -31.130 1.00 48.55 338 LYS G CA 1
ATOM 9185 C C . LYS E 1 224 ? 2.172 81.093 -29.908 1.00 54.08 338 LYS G C 1
ATOM 9186 O O . LYS E 1 224 ? 1.738 80.241 -29.122 1.00 55.85 338 LYS G O 1
ATOM 9192 N N . LEU E 1 225 ? 3.333 81.708 -29.717 1.00 46.32 339 LEU G N 1
ATOM 9193 C CA . LEU E 1 225 ? 4.149 81.394 -28.554 1.00 44.13 339 LEU G CA 1
ATOM 9194 C C . LEU E 1 225 ? 3.459 81.797 -27.238 1.00 47.54 339 LEU G C 1
ATOM 9195 O O . LEU E 1 225 ? 3.662 81.152 -26.215 1.00 51.12 339 LEU G O 1
ATOM 9200 N N . LEU E 1 226 ? 2.634 82.841 -27.258 1.00 49.77 340 LEU G N 1
ATOM 9201 C CA . LEU E 1 226 ? 2.014 83.315 -26.022 1.00 57.83 340 LEU G CA 1
ATOM 9202 C C . LEU E 1 226 ? 0.851 82.453 -25.546 1.00 63.71 340 LEU G C 1
ATOM 9203 O O . LEU E 1 226 ? 0.578 82.396 -24.346 1.00 69.55 340 LEU G O 1
ATOM 9208 N N . ASN E 1 227 ? 0.162 81.792 -26.472 1.00 56.85 341 ASN G N 1
ATOM 9209 C CA . ASN E 1 227 ? -1.058 81.073 -26.114 1.00 65.42 341 ASN G CA 1
ATOM 9210 C C . ASN E 1 227 ? -0.864 79.595 -25.847 1.00 69.11 341 ASN G C 1
ATOM 9211 O O . ASN E 1 227 ? -1.819 78.819 -25.848 1.00 76.18 341 ASN G O 1
ATOM 9216 N N . TYR E 1 228 ? 0.366 79.223 -25.587 1.00 61.96 342 TYR G N 1
ATOM 9217 C CA . TYR E 1 228 ? 0.707 77.882 -25.227 1.00 58.29 342 TYR G CA 1
ATOM 9218 C C . TYR E 1 228 ? 1.055 77.921 -23.771 1.00 54.11 342 TYR G C 1
ATOM 9219 O O . TYR E 1 228 ? 1.544 78.904 -23.296 1.00 55.29 342 TYR G O 1
ATOM 9228 N N . PRO E 1 229 ? 0.806 76.835 -23.075 1.00 53.54 343 PRO G N 1
ATOM 9229 C CA . PRO E 1 229 ? 0.933 76.790 -21.628 1.00 52.93 343 PRO G CA 1
ATOM 9230 C C . PRO E 1 229 ? 2.333 76.460 -21.157 1.00 55.24 343 PRO G C 1
ATOM 9231 O O . PRO E 1 229 ? 2.668 76.705 -20.024 1.00 46.72 343 PRO G O 1
ATOM 9235 N N . TRP E 1 230 ? 3.128 75.889 -22.042 1.00 49.85 344 TRP G N 1
ATOM 9236 C CA . TRP E 1 230 ? 4.518 75.629 -21.787 1.00 43.61 344 TRP G CA 1
ATOM 9237 C C . TRP E 1 230 ? 4.759 74.732 -20.597 1.00 46.59 344 TRP G C 1
ATOM 9238 O O . TRP E 1 230 ? 5.387 75.124 -19.655 1.00 41.35 344 TRP G O 1
ATOM 9249 N N . PRO E 1 231 ? 4.284 73.509 -20.669 1.00 45.90 345 PRO G N 1
ATOM 9250 C CA . PRO E 1 231 ? 4.532 72.548 -19.583 1.00 45.06 345 PRO G CA 1
ATOM 9251 C C . PRO E 1 231 ? 6.027 72.370 -19.279 1.00 55.98 345 PRO G C 1
ATOM 9252 O O . PRO E 1 231 ? 6.374 72.124 -18.129 1.00 65.25 345 PRO G O 1
ATOM 9256 N N . GLY E 1 232 ? 6.892 72.506 -20.288 1.00 51.41 346 GLY G N 1
ATOM 9257 C CA . GLY E 1 232 ? 8.333 72.382 -20.090 1.00 39.61 346 GLY G CA 1
ATOM 9258 C C . GLY E 1 232 ? 9.042 73.710 -19.876 1.00 42.28 346 GLY G C 1
ATOM 9259 O O . GLY E 1 232 ? 10.277 73.787 -19.849 1.00 42.99 346 GLY G O 1
ATOM 9260 N N . ASN E 1 233 ? 8.250 74.768 -19.733 1.00 42.38 347 ASN G N 1
ATOM 9261 C CA . ASN E 1 233 ? 8.786 76.098 -19.488 1.00 46.11 347 ASN G CA 1
ATOM 9262 C C . ASN E 1 233 ? 9.896 76.537 -20.453 1.00 42.48 347 ASN G C 1
ATOM 9263 O O . ASN E 1 233 ? 9.742 76.415 -21.669 1.00 43.04 347 ASN G O 1
ATOM 9268 N N . VAL E 1 234 ? 10.992 77.055 -19.907 1.00 39.55 348 VAL G N 1
ATOM 9269 C CA . VAL E 1 234 ? 12.058 77.664 -20.700 1.00 53.21 348 VAL G CA 1
ATOM 9270 C C . VAL E 1 234 ? 12.829 76.631 -21.522 1.00 50.80 348 VAL G C 1
ATOM 9271 O O . VAL E 1 234 ? 13.255 76.890 -22.647 1.00 52.33 348 VAL G O 1
ATOM 9275 N N . ARG E 1 235 ? 13.002 75.456 -20.942 1.00 43.76 349 ARG G N 1
ATOM 9276 C CA . ARG E 1 235 ? 13.620 74.348 -21.640 1.00 45.92 349 ARG G CA 1
ATOM 9277 C C . ARG E 1 235 ? 12.826 73.990 -22.897 1.00 46.14 349 ARG G C 1
ATOM 9278 O O . ARG E 1 235 ? 13.400 73.677 -23.938 1.00 44.49 349 ARG G O 1
ATOM 9286 N N . GLU E 1 236 ? 11.499 74.039 -22.792 1.00 38.83 350 GLU G N 1
ATOM 9287 C CA . GLU E 1 236 ? 10.650 73.676 -23.906 1.00 41.45 350 GLU G CA 1
ATOM 9288 C C . GLU E 1 236 ? 10.676 74.804 -24.939 1.00 45.92 350 GLU G C 1
ATOM 9289 O O . GLU E 1 236 ? 10.753 74.550 -26.139 1.00 4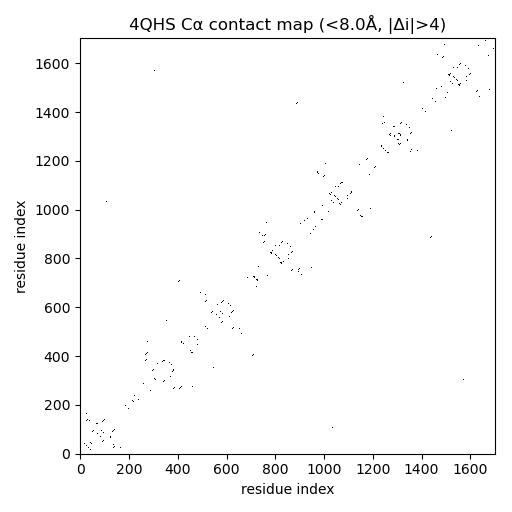4.19 350 GLU G O 1
ATOM 9295 N N . LEU E 1 237 ? 10.643 76.043 -24.457 1.00 38.25 351 LEU G N 1
ATOM 9296 C CA . LEU E 1 237 ? 10.697 77.217 -25.320 1.00 39.58 351 LEU G CA 1
ATOM 9297 C C . LEU E 1 237 ? 11.979 77.242 -26.130 1.00 38.03 351 LEU G C 1
ATOM 9298 O O . LEU E 1 237 ? 11.967 77.489 -27.335 1.00 43.46 351 LEU G O 1
ATOM 9303 N N . ASP E 1 238 ? 13.087 76.982 -25.455 1.00 36.22 352 ASP G N 1
ATOM 9304 C CA . ASP E 1 238 ? 14.376 76.938 -26.120 1.00 47.67 352 ASP G CA 1
ATOM 9305 C C . ASP E 1 238 ? 14.358 75.883 -27.232 1.00 42.23 352 ASP G C 1
ATOM 9306 O O . ASP E 1 238 ? 14.878 76.115 -28.322 1.00 40.00 352 ASP G O 1
ATOM 9311 N N . ASN E 1 239 ? 13.755 74.733 -26.927 1.00 33.72 353 ASN G N 1
ATOM 9312 C CA . ASN E 1 239 ? 13.558 73.645 -27.881 1.00 36.67 353 ASN G CA 1
ATOM 9313 C C . ASN E 1 239 ? 12.777 74.093 -29.117 1.00 44.58 353 ASN G C 1
ATOM 9314 O O . ASN E 1 239 ? 13.216 73.898 -30.257 1.00 38.06 353 ASN G O 1
ATOM 9319 N N . VAL E 1 240 ? 11.639 74.737 -28.879 1.00 36.31 354 VAL G N 1
ATOM 9320 C CA . VAL E 1 240 ? 10.746 75.162 -29.945 1.00 33.60 354 VAL G CA 1
ATOM 9321 C C . VAL E 1 240 ? 11.416 76.192 -30.844 1.00 42.45 354 VAL G C 1
ATOM 9322 O O . VAL E 1 240 ? 11.337 76.131 -32.081 1.00 39.55 354 VAL G O 1
ATOM 9326 N N . VAL E 1 241 ? 12.079 77.141 -30.203 1.00 37.87 355 VAL G N 1
ATOM 9327 C CA . VAL E 1 241 ? 12.696 78.260 -30.899 1.00 39.75 355 VAL G CA 1
ATOM 9328 C C . VAL E 1 241 ? 13.946 77.827 -31.709 1.00 43.58 355 VAL G C 1
ATOM 9329 O O . VAL E 1 241 ? 14.271 78.429 -32.738 1.00 40.88 355 VAL G O 1
ATOM 9333 N N . GLN E 1 242 ? 14.620 76.765 -31.276 1.00 43.37 356 GLN G N 1
ATOM 9334 C CA . GLN E 1 242 ? 15.756 76.244 -32.045 1.00 44.23 356 GLN G CA 1
ATOM 9335 C C . GLN E 1 242 ? 15.265 75.459 -33.240 1.00 44.50 356 GLN G C 1
ATOM 9336 O O . GLN E 1 242 ? 15.863 75.515 -34.301 1.00 46.46 356 GLN G O 1
ATOM 9342 N N . ARG E 1 243 ? 14.170 74.729 -33.054 1.00 38.28 357 ARG G N 1
ATOM 9343 C CA . ARG E 1 243 ? 13.503 74.060 -34.151 1.00 30.58 357 ARG G CA 1
ATOM 9344 C C . ARG E 1 243 ? 13.069 75.081 -35.201 1.00 33.51 357 ARG G C 1
ATOM 9345 O O . ARG E 1 243 ? 13.238 74.875 -36.402 1.00 30.22 357 ARG G O 1
ATOM 9353 N N . ALA E 1 244 ? 12.524 76.194 -34.727 1.00 30.85 358 ALA G N 1
ATOM 9354 C CA . ALA E 1 244 ? 11.981 77.208 -35.612 1.00 37.99 358 ALA G CA 1
ATOM 9355 C C . ALA E 1 244 ? 13.067 77.720 -36.572 1.00 31.61 358 ALA G C 1
ATOM 9356 O O . ALA E 1 244 ? 12.846 77.799 -37.765 1.00 42.41 358 ALA G O 1
ATOM 9358 N N . LEU E 1 245 ? 14.211 78.052 -36.013 1.00 38.54 359 LEU G N 1
ATOM 9359 C CA . LEU E 1 245 ? 15.397 78.403 -36.738 1.00 41.96 359 LEU G CA 1
ATOM 9360 C C . LEU E 1 245 ? 15.826 77.358 -37.760 1.00 45.77 359 LEU G C 1
ATOM 9361 O O . LEU E 1 245 ? 16.338 77.706 -38.770 1.00 30.40 359 LEU G O 1
ATOM 9366 N N . ILE E 1 246 ? 15.623 76.082 -37.491 1.00 39.42 360 ILE G N 1
ATOM 9367 C CA . ILE E 1 246 ? 15.957 75.094 -38.480 1.00 37.51 360 ILE G CA 1
ATOM 9368 C C . ILE E 1 246 ? 14.994 75.178 -39.644 1.00 44.25 360 ILE G C 1
ATOM 9369 O O . ILE E 1 246 ? 15.388 75.156 -40.782 1.00 29.42 360 ILE G O 1
ATOM 9374 N N . LEU E 1 247 ? 13.724 75.296 -39.337 1.00 37.34 361 LEU G N 1
ATOM 9375 C CA . LEU E 1 247 ? 12.747 75.645 -40.362 1.00 47.33 361 LEU G CA 1
ATOM 9376 C C . LEU E 1 247 ? 13.014 77.129 -40.780 1.00 39.89 361 LEU G C 1
ATOM 9377 O O . LEU E 1 247 ? 12.297 78.029 -40.417 1.00 68.92 361 LEU G O 1
ATOM 9382 N N . SER E 1 248 ? 14.043 77.336 -41.599 1.00 69.51 362 SER G N 1
ATOM 9383 C CA . SER E 1 248 ? 15.025 78.426 -41.400 1.00 68.82 362 SER G CA 1
ATOM 9384 C C . SER E 1 248 ? 14.566 79.856 -41.030 1.00 68.69 362 SER G C 1
ATOM 9385 O O . SER E 1 248 ? 13.759 80.097 -40.075 1.00 41.61 362 SER G O 1
ATOM 9388 N N . GLU E 1 249 ? 15.166 80.817 -41.728 1.00 63.38 363 GLU G N 1
ATOM 9389 C CA . GLU E 1 249 ? 15.459 82.082 -41.058 1.00 69.09 363 GLU G CA 1
ATOM 9390 C C . GLU E 1 249 ? 14.363 83.127 -41.061 1.00 71.83 363 GLU G C 1
ATOM 9391 O O . GLU E 1 249 ? 13.761 83.416 -42.089 1.00 86.58 363 GLU G O 1
ATOM 9397 N N . ASN E 1 250 ? 14.127 83.639 -39.854 1.00 58.02 364 ASN G N 1
ATOM 9398 C CA . ASN E 1 250 ? 13.098 84.617 -39.492 1.00 58.60 364 ASN G CA 1
ATOM 9399 C C . ASN E 1 250 ? 11.757 83.935 -39.324 1.00 51.88 364 ASN G C 1
ATOM 9400 O O . ASN E 1 250 ? 11.178 83.472 -40.302 1.00 43.40 364 ASN G O 1
ATOM 9405 N N . GLY E 1 251 ? 11.293 83.884 -38.070 1.00 40.90 365 GLY G N 1
ATOM 9406 C CA . GLY E 1 251 ? 10.269 82.957 -37.636 1.00 46.31 365 GLY G CA 1
ATOM 9407 C C . GLY E 1 251 ? 8.831 83.375 -37.824 1.00 45.90 365 GLY G C 1
ATOM 9408 O O . GLY E 1 251 ? 8.436 84.449 -37.371 1.00 45.49 365 GLY G O 1
ATOM 9409 N N . HIS E 1 252 ? 8.040 82.478 -38.424 1.00 48.87 366 HIS G N 1
ATOM 9410 C CA . HIS E 1 252 ? 6.636 82.734 -38.764 1.00 52.34 366 HIS G CA 1
ATOM 9411 C C . HIS E 1 252 ? 5.554 81.831 -38.122 1.00 63.01 366 HIS G C 1
ATOM 9412 O O . HIS E 1 252 ? 5.037 82.142 -37.074 1.00 65.79 366 HIS G O 1
ATOM 9419 N N . ILE E 1 253 ? 5.129 80.781 -38.805 1.00 71.66 367 ILE G N 1
ATOM 9420 C CA . ILE E 1 253 ? 4.449 79.676 -38.146 1.00 52.70 367 ILE G CA 1
ATOM 9421 C C . ILE E 1 253 ? 5.404 78.526 -38.534 1.00 77.52 367 ILE G C 1
ATOM 9422 O O . ILE E 1 253 ? 5.087 77.540 -39.209 1.00 85.14 367 ILE G O 1
ATOM 9427 N N . GLN E 1 254 ? 6.653 78.758 -38.148 1.00 62.28 368 GLN G N 1
ATOM 9428 C CA . GLN E 1 254 ? 7.658 77.729 -38.094 1.00 50.26 368 GLN G CA 1
ATOM 9429 C C . GLN E 1 254 ? 7.700 77.146 -36.668 1.00 49.41 368 GLN G C 1
ATOM 9430 O O . GLN E 1 254 ? 8.544 76.300 -36.353 1.00 47.08 368 GLN G O 1
ATOM 9436 N N . SER E 1 255 ? 6.764 77.595 -35.830 1.00 40.36 369 SER G N 1
ATOM 9437 C CA . SER E 1 255 ? 6.649 77.154 -34.435 1.00 49.43 369 SER G CA 1
ATOM 9438 C C . SER E 1 255 ? 5.813 75.886 -34.306 1.00 42.75 369 SER G C 1
ATOM 9439 O O . SER E 1 255 ? 4.613 75.910 -34.590 1.00 44.39 369 SER G O 1
ATOM 9442 N N . GLU E 1 256 ? 6.437 74.791 -33.872 1.00 36.66 370 GLU G N 1
ATOM 9443 C CA . GLU E 1 256 ? 5.724 73.541 -33.610 1.00 39.25 370 GLU G CA 1
ATOM 9444 C C . GLU E 1 256 ? 5.663 73.222 -32.133 1.00 57.57 370 GLU G C 1
ATOM 9445 O O . GLU E 1 256 ? 6.675 73.322 -31.432 1.00 63.41 370 GLU G O 1
ATOM 9451 N N . HIS E 1 257 ? 4.487 72.789 -31.680 1.00 57.06 371 HIS G N 1
ATOM 9452 C CA . HIS E 1 257 ? 4.290 72.319 -30.314 1.00 57.15 371 HIS G CA 1
ATOM 9453 C C . HIS E 1 257 ? 3.908 70.860 -30.252 1.00 77.42 371 HIS G C 1
ATOM 9454 O O . HIS E 1 257 ? 4.582 70.054 -29.610 1.00 92.39 371 HIS G O 1
ATOM 9461 N N . ILE E 1 258 ? 2.785 70.541 -30.887 1.00 90.40 372 ILE G N 1
ATOM 9462 C CA . ILE E 1 258 ? 2.279 69.173 -30.958 1.00 107.48 372 ILE G CA 1
ATOM 9463 C C . ILE E 1 258 ? 1.788 68.907 -32.384 1.00 107.21 372 ILE G C 1
ATOM 9464 O O . ILE E 1 258 ? 1.421 67.784 -32.737 1.00 110.75 372 ILE G O 1
ATOM 9469 N N . LEU E 1 259 ? 1.802 69.966 -33.192 1.00 104.64 373 LEU G N 1
ATOM 9470 C CA . LEU E 1 259 ? 1.556 69.897 -34.630 1.00 99.03 373 LEU G CA 1
ATOM 9471 C C . LEU E 1 259 ? 1.954 71.230 -35.254 1.00 88.85 373 LEU G C 1
ATOM 9472 O O . LEU E 1 259 ? 2.195 72.209 -34.538 1.00 87.27 373 LEU G O 1
ATOM 9474 N N . HIS F 1 16 ? 21.350 45.933 53.714 1.00 30.00 130 HIS E N 1
ATOM 9475 C CA . HIS F 1 16 ? 21.446 44.951 52.639 1.00 30.00 130 HIS E CA 1
ATOM 9476 C C . HIS F 1 16 ? 20.093 44.763 51.984 1.00 30.00 130 HIS E C 1
ATOM 9477 O O . HIS F 1 16 ? 19.808 45.406 50.982 1.00 30.00 130 HIS E O 1
ATOM 9479 N N . MET F 1 17 ? 19.264 43.889 52.558 1.00 92.50 131 MET E N 1
ATOM 9480 C CA . MET F 1 17 ? 17.860 43.761 52.169 1.00 89.68 131 MET E CA 1
ATOM 9481 C C . MET F 1 17 ? 16.949 43.837 53.381 1.00 99.30 131 MET E C 1
ATOM 9482 O O . MET F 1 17 ? 16.804 42.886 54.118 1.00 98.61 131 MET E O 1
ATOM 9484 N N . VAL F 1 18 ? 16.338 44.987 53.585 1.00 107.65 132 VAL E N 1
ATOM 9485 C CA . VAL F 1 18 ? 15.407 45.158 54.676 1.00 110.39 132 VAL E CA 1
ATOM 9486 C C . VAL F 1 18 ? 14.012 45.342 54.140 1.00 108.96 132 VAL E C 1
ATOM 9487 O O . VAL F 1 18 ? 13.786 46.121 53.229 1.00 108.99 132 VAL E O 1
ATOM 9491 N N . VAL F 1 19 ? 13.078 44.613 54.724 1.00 107.00 133 VAL E N 1
ATOM 9492 C CA . VAL F 1 19 ? 11.750 44.467 54.176 1.00 95.56 133 VAL E CA 1
ATOM 9493 C C . VAL F 1 19 ? 10.781 44.182 55.296 1.00 92.12 133 VAL E C 1
ATOM 9494 O O . VAL F 1 19 ? 11.188 43.865 56.386 1.00 96.03 133 VAL E O 1
ATOM 9498 N N . ALA F 1 20 ? 9.495 44.292 55.040 1.00 85.19 134 ALA E N 1
ATOM 9499 C CA . ALA F 1 20 ? 8.533 44.091 56.108 1.00 76.02 134 ALA E CA 1
ATOM 9500 C C . ALA F 1 20 ? 7.281 43.356 55.727 1.00 69.02 134 ALA E C 1
ATOM 9501 O O . ALA F 1 20 ? 6.658 42.780 56.570 1.00 74.02 134 ALA E O 1
ATOM 9503 N N . ASP F 1 21 ? 6.881 43.386 54.475 1.00 68.35 135 ASP E N 1
ATOM 9504 C CA . ASP F 1 21 ? 5.708 42.629 54.107 1.00 67.99 135 ASP E CA 1
ATOM 9505 C C . ASP F 1 21 ? 5.917 41.208 54.563 1.00 57.34 135 ASP E C 1
ATOM 9506 O O . ASP F 1 21 ? 7.005 40.696 54.489 1.00 54.66 135 ASP E O 1
ATOM 9511 N N . THR F 1 22 ? 4.871 40.587 55.069 1.00 55.53 136 THR E N 1
ATOM 9512 C CA . THR F 1 22 ? 4.966 39.228 55.609 1.00 59.21 136 THR E CA 1
ATOM 9513 C C . THR F 1 22 ? 5.295 38.260 54.477 1.00 60.68 136 THR E C 1
ATOM 9514 O O . THR F 1 22 ? 6.131 37.368 54.633 1.00 65.68 136 THR E O 1
ATOM 9518 N N . LYS F 1 23 ? 4.673 38.480 53.325 1.00 55.97 137 LYS E N 1
ATOM 9519 C CA . LYS F 1 23 ? 4.966 37.720 52.114 1.00 56.31 137 LYS E CA 1
ATOM 9520 C C . LYS F 1 23 ? 6.447 37.804 51.756 1.00 58.31 137 LYS E C 1
ATOM 9521 O O . LYS F 1 23 ? 7.062 36.825 51.338 1.00 60.51 137 LYS E O 1
ATOM 9527 N N . SER F 1 24 ? 7.029 38.976 51.946 1.00 56.43 138 SER E N 1
ATOM 9528 C CA . SER F 1 24 ? 8.423 39.163 51.599 1.00 56.60 138 SER E CA 1
ATOM 9529 C C . SER F 1 24 ? 9.344 38.491 52.622 1.00 47.57 138 SER E C 1
ATOM 9530 O O . SER F 1 24 ? 10.382 37.934 52.269 1.00 50.84 138 SER E O 1
ATOM 9533 N N . LEU F 1 25 ? 8.956 38.546 53.886 1.00 44.31 139 LEU E N 1
ATOM 9534 C CA . LEU F 1 25 ? 9.659 37.815 54.945 1.00 53.49 139 LEU E CA 1
ATOM 9535 C C . LEU F 1 25 ? 9.639 36.302 54.718 1.00 50.14 139 LEU E C 1
ATOM 9536 O O . LEU F 1 25 ? 10.640 35.618 54.939 1.00 47.23 139 LEU E O 1
ATOM 9541 N N . LYS F 1 26 ? 8.496 35.777 54.291 1.00 41.00 140 LYS E N 1
ATOM 9542 C CA . LYS F 1 26 ? 8.417 34.366 53.937 1.00 48.85 140 LYS E CA 1
ATOM 9543 C C . LYS F 1 26 ? 9.439 34.001 52.851 1.00 43.71 140 LYS E C 1
ATOM 9544 O O . LYS F 1 26 ? 10.107 32.974 52.943 1.00 47.37 140 LYS E O 1
ATOM 9550 N N . LEU F 1 27 ? 9.562 34.853 51.837 1.00 39.99 141 LEU E N 1
ATOM 9551 C CA . LEU F 1 27 ? 10.510 34.628 50.743 1.00 40.35 141 LEU E CA 1
ATOM 9552 C C . LEU F 1 27 ? 11.946 34.579 51.275 1.00 45.13 141 LEU E C 1
ATOM 9553 O O . LEU F 1 27 ? 12.730 33.720 50.881 1.00 48.70 141 LEU E O 1
ATOM 9558 N N . LEU F 1 28 ? 12.292 35.496 52.173 1.00 44.54 142 LEU E N 1
ATOM 9559 C CA . LEU F 1 28 ? 13.641 35.502 52.736 1.00 51.99 142 LEU E CA 1
ATOM 9560 C C . LEU F 1 28 ? 13.896 34.263 53.579 1.00 48.44 142 LEU E C 1
ATOM 9561 O O . LEU F 1 28 ? 14.993 33.708 53.535 1.00 52.48 142 LEU E O 1
ATOM 9566 N N . ALA F 1 29 ? 12.891 33.821 54.337 1.00 39.24 143 ALA E N 1
ATOM 9567 C CA . ALA F 1 29 ? 13.032 32.569 55.079 1.00 46.52 143 ALA E CA 1
ATOM 9568 C C . ALA F 1 29 ? 13.324 31.418 54.109 1.00 51.77 143 ALA E C 1
ATOM 9569 O O . ALA F 1 29 ? 14.211 30.603 54.354 1.00 55.49 143 ALA E O 1
ATOM 9571 N N . LEU F 1 30 ? 12.572 31.369 53.010 1.00 42.53 144 LEU E N 1
ATOM 9572 C CA . LEU F 1 30 ? 12.827 30.414 51.933 1.00 38.43 144 LEU E CA 1
ATOM 9573 C C . LEU F 1 30 ? 14.264 30.546 51.424 1.00 37.33 144 LEU E C 1
ATOM 9574 O O . LEU F 1 30 ? 14.989 29.550 51.256 1.00 41.96 144 LEU E O 1
ATOM 9579 N N . ALA F 1 31 ? 14.668 31.789 51.186 1.00 42.88 145 ALA E N 1
ATOM 9580 C CA . ALA F 1 31 ? 16.008 32.087 50.684 1.00 38.01 145 ALA E CA 1
ATOM 9581 C C . ALA F 1 31 ? 17.061 31.616 51.683 1.00 47.73 145 ALA E C 1
ATOM 9582 O O . ALA F 1 31 ? 18.118 31.129 51.294 1.00 52.71 145 ALA E O 1
ATOM 9584 N N . ASP F 1 32 ? 16.755 31.731 52.974 1.00 59.18 146 ASP E N 1
ATOM 9585 C CA . ASP F 1 32 ? 17.643 31.217 54.019 1.00 61.04 146 ASP E CA 1
ATOM 9586 C C . ASP F 1 32 ? 17.833 29.707 53.930 1.00 47.21 146 ASP E C 1
ATOM 9587 O O . ASP F 1 32 ? 18.895 29.184 54.265 1.00 50.47 146 ASP E O 1
ATOM 9592 N N . LYS F 1 33 ? 16.801 28.988 53.511 1.00 43.87 147 LYS E N 1
ATOM 9593 C CA . LYS F 1 33 ? 16.964 27.543 53.419 1.00 45.79 147 LYS E CA 1
ATOM 9594 C C . LYS F 1 33 ? 17.875 27.161 52.253 1.00 49.81 147 LYS E C 1
ATOM 9595 O O . LYS F 1 33 ? 18.807 26.384 52.454 1.00 56.86 147 LYS E O 1
ATOM 9601 N N . VAL F 1 34 ? 17.626 27.687 51.047 1.00 42.87 148 VAL E N 1
ATOM 9602 C CA . VAL F 1 34 ? 18.507 27.340 49.932 1.00 41.75 148 VAL E CA 1
ATOM 9603 C C . VAL F 1 34 ? 19.909 27.841 50.115 1.00 36.27 148 VAL E C 1
ATOM 9604 O O . VAL F 1 34 ? 20.841 27.218 49.626 1.00 42.06 148 VAL E O 1
ATOM 9608 N N . ALA F 1 35 ? 20.046 28.986 50.778 1.00 44.72 149 ALA E N 1
ATOM 9609 C CA . ALA F 1 35 ? 21.359 29.591 50.981 1.00 49.24 149 ALA E CA 1
ATOM 9610 C C . ALA F 1 35 ? 22.326 28.601 51.606 1.00 48.28 149 ALA E C 1
ATOM 9611 O O . ALA F 1 35 ? 23.501 28.591 51.271 1.00 55.74 149 ALA E O 1
ATOM 9613 N N . LYS F 1 36 ? 21.826 27.739 52.484 1.00 50.31 150 LYS E N 1
ATOM 9614 C CA . LYS F 1 36 ? 22.711 26.796 53.170 1.00 56.04 150 LYS E CA 1
ATOM 9615 C C . LYS F 1 36 ? 23.228 25.727 52.210 1.00 49.68 150 LYS E C 1
ATOM 9616 O O . LYS F 1 36 ? 24.289 25.163 52.419 1.00 51.86 150 LYS E O 1
ATOM 9622 N N . THR F 1 37 ? 22.466 25.457 51.156 1.00 46.11 151 THR E N 1
ATOM 9623 C CA . THR F 1 37 ? 22.841 24.455 50.164 1.00 44.20 151 THR E CA 1
ATOM 9624 C C . THR F 1 37 ? 23.593 25.086 48.974 1.00 51.48 151 THR E C 1
ATOM 9625 O O . THR F 1 37 ? 23.812 26.296 48.939 1.00 50.39 151 THR E O 1
ATOM 9629 N N . ASP F 1 38 ? 23.978 24.265 48.001 1.00 48.55 152 ASP E N 1
ATOM 9630 C CA . ASP F 1 38 ? 24.628 24.780 46.799 1.00 49.51 152 ASP E CA 1
ATOM 9631 C C . ASP F 1 38 ? 23.753 24.692 45.543 1.00 48.70 152 ASP E C 1
ATOM 9632 O O . ASP F 1 38 ? 24.247 24.730 44.414 1.00 46.87 152 ASP E O 1
ATOM 9637 N N . ALA F 1 39 ? 22.451 24.593 45.760 1.00 37.29 153 ALA E N 1
ATOM 9638 C CA . ALA F 1 39 ? 21.494 24.515 44.679 1.00 44.31 153 ALA E CA 1
ATOM 9639 C C . ALA F 1 39 ? 21.426 25.822 43.899 1.00 38.35 153 ALA E C 1
ATOM 9640 O O . ALA F 1 39 ? 21.515 26.902 44.472 1.00 45.76 153 ALA E O 1
ATOM 9642 N N . ASN F 1 40 ? 21.258 25.705 42.588 1.00 40.27 154 ASN E N 1
ATOM 9643 C CA . ASN F 1 40 ? 20.898 26.834 41.746 1.00 32.76 154 ASN E CA 1
ATOM 9644 C C . ASN F 1 40 ? 19.618 27.487 42.214 1.00 34.08 154 ASN E C 1
ATOM 9645 O O . ASN F 1 40 ? 18.635 26.815 42.511 1.00 35.51 154 ASN E O 1
ATOM 9650 N N . VAL F 1 41 ? 19.621 28.800 42.298 1.00 33.94 155 VAL E N 1
ATOM 9651 C CA . VAL F 1 41 ? 18.395 29.486 42.628 1.00 36.72 155 VAL E CA 1
ATOM 9652 C C . VAL F 1 41 ? 17.945 30.309 41.435 1.00 33.82 155 VAL E C 1
ATOM 9653 O O . VAL F 1 41 ? 18.743 31.024 40.849 1.00 33.98 155 VAL E O 1
ATOM 9657 N N . MET F 1 42 ? 16.679 30.189 41.071 1.00 37.12 156 MET E N 1
ATOM 9658 C CA . MET F 1 42 ? 16.089 31.065 40.066 1.00 47.49 156 MET E CA 1
ATOM 9659 C C . MET F 1 42 ? 15.216 32.125 40.746 1.00 49.83 156 MET E C 1
ATOM 9660 O O . MET F 1 42 ? 14.262 31.790 41.459 1.00 46.70 156 MET E O 1
ATOM 9665 N N . ILE F 1 43 ? 15.540 33.395 40.528 1.00 37.64 157 ILE E N 1
ATOM 9666 C CA . ILE F 1 43 ? 14.731 34.464 41.075 1.00 37.86 157 ILE E CA 1
ATOM 9667 C C . ILE F 1 43 ? 13.846 35.103 40.000 1.00 35.99 157 ILE E C 1
ATOM 9668 O O . ILE F 1 43 ? 14.337 35.724 39.051 1.00 32.27 157 ILE E O 1
ATOM 9673 N N . LEU F 1 44 ? 12.536 34.928 40.156 1.00 38.94 158 LEU E N 1
ATOM 9674 C CA . LEU F 1 44 ? 11.557 35.431 39.206 1.00 38.36 158 LEU E CA 1
ATOM 9675 C C . LEU F 1 44 ? 10.967 36.755 39.679 1.00 41.51 158 LEU E C 1
ATOM 9676 O O . LEU F 1 44 ? 11.163 37.176 40.834 1.00 38.35 158 LEU E O 1
ATOM 9681 N N . GLY F 1 45 ? 10.230 37.407 38.788 1.00 39.35 159 GLY E N 1
ATOM 9682 C CA . GLY F 1 45 ? 9.545 38.640 39.127 1.00 35.13 159 GLY E CA 1
ATOM 9683 C C . GLY F 1 45 ? 9.954 39.725 38.162 1.00 42.53 159 GLY E C 1
ATOM 9684 O O . GLY F 1 45 ? 10.843 39.521 37.330 1.00 40.85 159 GLY E O 1
ATOM 9685 N N . PRO F 1 46 ? 9.309 40.890 38.254 1.00 48.94 160 PRO E N 1
ATOM 9686 C CA . PRO F 1 46 ? 9.627 41.962 37.304 1.00 47.96 160 PRO E CA 1
ATOM 9687 C C . PRO F 1 46 ? 11.051 42.489 37.490 1.00 49.11 160 PRO E C 1
ATOM 9688 O O . PRO F 1 46 ? 11.630 42.377 38.578 1.00 47.03 160 PRO E O 1
ATOM 9692 N N . SER F 1 47 ? 11.621 43.032 36.420 1.00 46.60 161 SER E N 1
ATOM 9693 C CA . SER F 1 47 ? 12.956 43.626 36.481 1.00 55.24 161 SER E CA 1
ATOM 9694 C C . SER F 1 47 ? 12.909 44.920 37.286 1.00 67.32 161 SER E C 1
ATOM 9695 O O . SER F 1 47 ? 11.864 45.581 37.352 1.00 59.63 161 SER E O 1
ATOM 9698 N N . GLY F 1 48 ? 14.042 45.283 37.883 1.00 69.26 162 GLY E N 1
ATOM 9699 C CA . GLY F 1 48 ? 14.108 46.472 38.715 1.00 73.94 162 GLY E CA 1
ATOM 9700 C C . GLY F 1 48 ? 13.103 46.404 39.854 1.00 70.15 162 GLY E C 1
ATOM 9701 O O . GLY F 1 48 ? 12.424 47.387 40.155 1.00 69.29 162 GLY E O 1
ATOM 9702 N N . SER F 1 49 ? 12.993 45.223 40.461 1.00 64.19 163 SER E N 1
ATOM 9703 C CA . SER F 1 49 ? 12.115 45.015 41.604 1.00 60.33 163 SER E CA 1
ATOM 9704 C C . SER F 1 49 ? 12.918 44.578 42.821 1.00 63.02 163 SER E C 1
ATOM 9705 O O . SER F 1 49 ? 12.347 44.162 43.823 1.00 68.03 163 SER E O 1
ATOM 9708 N N . GLY F 1 50 ? 14.243 44.655 42.720 1.00 66.49 164 GLY E N 1
ATOM 9709 C CA . GLY F 1 50 ? 15.113 44.394 43.853 1.00 62.91 164 GLY E CA 1
ATOM 9710 C C . GLY F 1 50 ? 15.705 42.999 43.960 1.00 68.07 164 GLY E C 1
ATOM 9711 O O . GLY F 1 50 ? 16.126 42.586 45.044 1.00 72.41 164 GLY E O 1
ATOM 9712 N N . LYS F 1 51 ? 15.765 42.278 42.843 1.00 72.51 165 LYS E N 1
ATOM 9713 C CA . LYS F 1 51 ? 16.306 40.925 42.851 1.00 66.59 165 LYS E CA 1
ATOM 9714 C C . LYS F 1 51 ? 17.786 40.921 43.169 1.00 83.41 165 LYS E C 1
ATOM 9715 O O . LYS F 1 51 ? 18.352 39.885 43.518 1.00 90.85 165 LYS E O 1
ATOM 9721 N N . GLU F 1 52 ? 18.416 42.078 43.028 1.00 96.63 166 GLU E N 1
ATOM 9722 C CA . GLU F 1 52 ? 19.857 42.178 43.208 1.00 106.37 166 GLU E CA 1
ATOM 9723 C C . GLU F 1 52 ? 20.307 41.817 44.621 1.00 100.86 166 GLU E C 1
ATOM 9724 O O . GLU F 1 52 ? 21.239 41.027 44.805 1.00 100.90 166 GLU E O 1
ATOM 9730 N N . VAL F 1 53 ? 19.636 42.387 45.615 1.00 90.90 167 VAL E N 1
ATOM 9731 C CA . VAL F 1 53 ? 20.056 42.213 46.995 1.00 83.05 167 VAL E CA 1
ATOM 9732 C C . VAL F 1 53 ? 19.688 40.832 47.533 1.00 80.98 167 VAL E C 1
ATOM 9733 O O . VAL F 1 53 ? 20.358 40.317 48.424 1.00 80.36 167 VAL E O 1
ATOM 9737 N N . MET F 1 54 ? 18.633 40.236 46.985 1.00 76.54 168 MET E N 1
ATOM 9738 C CA . MET F 1 54 ? 18.221 38.892 47.372 1.00 68.37 168 MET E CA 1
ATOM 9739 C C . MET F 1 54 ? 19.281 37.881 46.954 1.00 61.99 168 MET E C 1
ATOM 9740 O O . MET F 1 54 ? 19.523 36.891 47.643 1.00 60.29 168 MET E O 1
ATOM 9745 N N . SER F 1 55 ? 19.916 38.145 45.819 1.00 56.65 169 SER E N 1
ATOM 9746 C CA . SER F 1 55 ? 21.022 37.328 45.357 1.00 59.36 169 SER E CA 1
ATOM 9747 C C . SER F 1 55 ? 22.210 37.480 46.294 1.00 57.77 169 SER E C 1
ATOM 9748 O O . SER F 1 55 ? 22.809 36.494 46.726 1.00 48.91 169 SER E O 1
ATOM 9751 N N . ARG F 1 56 ? 22.561 38.726 46.588 1.00 63.62 170 ARG E N 1
ATOM 9752 C CA . ARG F 1 56 ? 23.715 39.007 47.431 1.00 70.31 170 ARG E CA 1
ATOM 9753 C C . ARG F 1 56 ? 23.450 38.494 48.839 1.00 63.58 170 ARG E C 1
ATOM 9754 O O . ARG F 1 56 ? 24.356 38.037 49.530 1.00 73.12 170 ARG E O 1
ATOM 9762 N N . TYR F 1 57 ? 22.189 38.561 49.242 1.00 56.95 171 TYR E N 1
ATOM 9763 C CA . TYR F 1 57 ? 21.742 38.000 50.503 1.00 58.81 171 TYR E CA 1
ATOM 9764 C C . TYR F 1 57 ? 21.991 36.495 50.571 1.00 55.54 171 TYR E C 1
ATOM 9765 O O . TYR F 1 57 ? 22.506 35.987 51.564 1.00 48.02 171 TYR E O 1
ATOM 9774 N N . ILE F 1 58 ? 21.608 35.777 49.520 1.00 44.78 172 ILE E N 1
ATOM 9775 C CA . ILE F 1 58 ? 21.785 34.325 49.513 1.00 56.21 172 ILE E CA 1
ATOM 9776 C C . ILE F 1 58 ? 23.274 33.942 49.652 1.00 48.18 172 ILE E C 1
ATOM 9777 O O . ILE F 1 58 ? 23.626 33.071 50.441 1.00 45.73 172 ILE E O 1
ATOM 9782 N N . HIS F 1 59 ? 24.142 34.621 48.914 1.00 51.97 173 HIS E N 1
ATOM 9783 C CA . HIS F 1 59 ? 25.574 34.343 48.975 1.00 48.25 173 HIS E CA 1
ATOM 9784 C C . HIS F 1 59 ? 26.106 34.589 50.378 1.00 50.19 173 HIS E C 1
ATOM 9785 O O . HIS F 1 59 ? 26.865 33.779 50.904 1.00 54.42 173 HIS E O 1
ATOM 9792 N N . ASN F 1 60 ? 25.685 35.695 50.990 1.00 54.15 174 ASN E N 1
ATOM 9793 C CA . ASN F 1 60 ? 26.134 36.037 52.333 1.00 58.77 174 ASN E CA 1
ATOM 9794 C C . ASN F 1 60 ? 25.673 35.032 53.365 1.00 65.55 174 ASN E C 1
ATOM 9795 O O . ASN F 1 60 ? 26.354 34.819 54.358 1.00 74.25 174 ASN E O 1
ATOM 9800 N N . ALA F 1 61 ? 24.520 34.410 53.141 1.00 59.72 175 ALA E N 1
ATOM 9801 C CA . ALA F 1 61 ? 24.024 33.427 54.100 1.00 58.93 175 ALA E CA 1
ATOM 9802 C C . ALA F 1 61 ? 24.603 32.049 53.819 1.00 61.32 175 ALA E C 1
ATOM 9803 O O . ALA F 1 61 ? 24.472 31.134 54.633 1.00 61.42 175 ALA E O 1
ATOM 9805 N N . SER F 1 62 ? 25.250 31.900 52.670 1.00 47.51 176 SER E N 1
ATOM 9806 C CA . SER F 1 62 ? 25.736 30.592 52.260 1.00 51.21 176 SER E CA 1
ATOM 9807 C C . SER F 1 62 ? 27.108 30.321 52.866 1.00 49.82 176 SER E C 1
ATOM 9808 O O . SER F 1 62 ? 27.770 31.243 53.303 1.00 54.75 176 SER E O 1
ATOM 9811 N N . PRO F 1 63 ? 27.556 29.056 52.851 1.00 62.93 177 PRO E N 1
ATOM 9812 C CA . PRO F 1 63 ? 28.948 28.767 53.235 1.00 65.12 177 PRO E CA 1
ATOM 9813 C C . PRO F 1 63 ? 30.002 29.481 52.357 1.00 65.02 177 PRO E C 1
ATOM 9814 O O . PRO F 1 63 ? 31.186 29.464 52.695 1.00 70.86 177 PRO E O 1
ATOM 9818 N N . ARG F 1 64 ? 29.577 30.098 51.256 1.00 51.12 178 ARG E N 1
ATOM 9819 C CA . ARG F 1 64 ? 30.503 30.655 50.274 1.00 55.62 178 ARG E CA 1
ATOM 9820 C C . ARG F 1 64 ? 30.644 32.161 50.450 1.00 53.72 178 ARG E C 1
ATOM 9821 O O . ARG F 1 64 ? 31.297 32.835 49.642 1.00 52.19 178 ARG E O 1
ATOM 9829 N N . LYS F 1 65 ? 30.014 32.671 51.507 1.00 50.47 179 LYS E N 1
ATOM 9830 C CA . LYS F 1 65 ? 30.007 34.098 51.848 1.00 54.99 179 LYS E CA 1
ATOM 9831 C C . LYS F 1 65 ? 31.336 34.825 51.628 1.00 57.23 179 LYS E C 1
ATOM 9832 O O . LYS F 1 65 ? 31.353 35.935 51.096 1.00 57.43 179 LYS E O 1
ATOM 9838 N N . GLU F 1 66 ? 32.442 34.211 52.037 1.00 51.64 180 GLU E N 1
ATOM 9839 C CA . GLU F 1 66 ? 33.747 34.847 51.887 1.00 65.13 180 GLU E CA 1
ATOM 9840 C C . GLU F 1 66 ? 34.324 34.670 50.472 1.00 63.28 180 GLU E C 1
ATOM 9841 O O . GLU F 1 66 ? 35.273 35.354 50.081 1.00 59.43 180 GLU E O 1
ATOM 9847 N N . GLY F 1 67 ? 33.748 33.770 49.700 1.00 58.58 181 GLY E N 1
ATOM 9848 C CA . GLY F 1 67 ? 34.136 33.609 48.326 1.00 56.53 181 GLY E CA 1
ATOM 9849 C C . GLY F 1 67 ? 33.681 34.748 47.454 1.00 59.69 181 GLY E C 1
ATOM 9850 O O . GLY F 1 67 ? 33.021 35.641 47.896 1.00 61.91 181 GLY E O 1
ATOM 9851 N N . PRO F 1 68 ? 34.026 34.706 46.189 1.00 55.14 182 PRO E N 1
ATOM 9852 C CA . PRO F 1 68 ? 33.687 35.801 45.294 1.00 55.79 182 PRO E CA 1
ATOM 9853 C C . PRO F 1 68 ? 32.250 35.802 44.828 1.00 48.07 182 PRO E C 1
ATOM 9854 O O . PRO F 1 68 ? 31.651 34.790 44.655 1.00 46.90 182 PRO E O 1
ATOM 9858 N N . PHE F 1 69 ? 31.716 36.986 44.659 1.00 52.14 183 PHE E N 1
ATOM 9859 C CA . PHE F 1 69 ? 30.386 37.181 44.167 1.00 50.85 183 PHE E CA 1
ATOM 9860 C C . PHE F 1 69 ? 30.469 37.969 42.880 1.00 50.12 183 PHE E C 1
ATOM 9861 O O . PHE F 1 69 ? 30.870 39.105 42.877 1.00 50.56 183 PHE E O 1
ATOM 9869 N N . ILE F 1 70 ? 30.104 37.332 41.788 1.00 38.23 184 ILE E N 1
ATOM 9870 C CA . ILE F 1 70 ? 30.205 37.898 40.477 1.00 37.38 184 ILE E CA 1
ATOM 9871 C C . ILE F 1 70 ? 28.838 37.984 39.855 1.00 49.78 184 ILE E C 1
ATOM 9872 O O . ILE F 1 70 ? 28.095 37.039 39.869 1.00 54.89 184 ILE E O 1
ATOM 9877 N N . ALA F 1 71 ? 28.512 39.131 39.303 1.00 46.57 185 ALA E N 1
ATOM 9878 C CA . ALA F 1 71 ? 27.242 39.316 38.639 1.00 47.03 185 ALA E CA 1
ATOM 9879 C C . ALA F 1 71 ? 27.439 39.746 37.216 1.00 45.12 185 ALA E C 1
ATOM 9880 O O . ALA F 1 71 ? 28.306 40.501 36.933 1.00 43.02 185 ALA E O 1
ATOM 9882 N N . ILE F 1 72 ? 26.616 39.234 36.330 1.00 39.70 186 ILE E N 1
ATOM 9883 C CA . ILE F 1 72 ? 26.547 39.717 34.955 1.00 39.77 186 ILE E CA 1
ATOM 9884 C C . ILE F 1 72 ? 25.075 39.935 34.545 1.00 42.39 186 ILE E C 1
ATOM 9885 O O . ILE F 1 72 ? 24.213 39.135 34.870 1.00 37.11 186 ILE E O 1
ATOM 9890 N N . ASN F 1 73 ? 24.782 41.038 33.868 1.00 51.93 187 ASN E N 1
ATOM 9891 C CA . ASN F 1 73 ? 23.436 41.266 33.355 1.00 44.85 187 ASN E CA 1
ATOM 9892 C C . ASN F 1 73 ? 23.386 40.878 31.888 1.00 47.18 187 ASN E C 1
ATOM 9893 O O . ASN F 1 73 ? 23.885 41.602 31.019 1.00 48.31 187 ASN E O 1
ATOM 9898 N N . CYS F 1 74 ? 22.772 39.736 31.617 1.00 34.56 188 CYS E N 1
ATOM 9899 C CA . CYS F 1 74 ? 22.702 39.191 30.261 1.00 46.29 188 CYS E CA 1
ATOM 9900 C C . CYS F 1 74 ? 21.902 40.049 29.276 1.00 43.80 188 CYS E C 1
ATOM 9901 O O . CYS F 1 74 ? 21.950 39.809 28.075 1.00 45.96 188 CYS E O 1
ATOM 9904 N N . ALA F 1 75 ? 21.156 41.031 29.775 1.00 35.50 189 ALA E N 1
ATOM 9905 C CA . ALA F 1 75 ? 20.347 41.876 28.898 1.00 38.39 189 ALA E CA 1
ATOM 9906 C C . ALA F 1 75 ? 21.012 43.218 28.668 1.00 34.58 189 ALA E C 1
ATOM 9907 O O . ALA F 1 75 ? 20.396 44.132 28.122 1.00 43.12 189 ALA E O 1
ATOM 9909 N N . ALA F 1 76 ? 22.260 43.357 29.102 1.00 34.49 190 ALA E N 1
ATOM 9910 C CA . ALA F 1 76 ? 22.896 44.669 29.041 1.00 39.71 190 ALA E CA 1
ATOM 9911 C C . ALA F 1 76 ? 24.330 44.646 28.504 1.00 42.84 190 ALA E C 1
ATOM 9912 O O . ALA F 1 76 ? 25.004 45.661 28.542 1.00 40.33 190 ALA E O 1
ATOM 9914 N N . ILE F 1 77 ? 24.787 43.499 28.001 1.00 41.52 191 ILE E N 1
ATOM 9915 C CA . ILE F 1 77 ? 26.134 43.397 27.442 1.00 39.79 191 ILE E CA 1
ATOM 9916 C C . ILE F 1 77 ? 26.136 43.831 25.971 1.00 40.63 191 ILE E C 1
ATOM 9917 O O . ILE F 1 77 ? 25.528 43.172 25.120 1.00 39.48 191 ILE E O 1
ATOM 9922 N N . PRO F 1 78 ? 26.817 44.944 25.670 1.00 37.76 192 PRO E N 1
ATOM 9923 C CA . PRO F 1 78 ? 26.849 45.479 24.305 1.00 39.10 192 PRO E CA 1
ATOM 9924 C C . PRO F 1 78 ? 27.686 44.644 23.345 1.00 47.20 192 PRO E C 1
ATOM 9925 O O . PRO F 1 78 ? 28.493 43.804 23.771 1.00 44.87 192 PRO E O 1
ATOM 9929 N N . ASP F 1 79 ? 27.471 44.897 22.056 1.00 40.42 193 ASP E N 1
ATOM 9930 C CA . ASP F 1 79 ? 28.315 44.406 20.976 1.00 48.87 193 ASP E CA 1
ATOM 9931 C C . ASP F 1 79 ? 28.380 42.883 20.930 1.00 49.11 193 ASP E C 1
ATOM 9932 O O . ASP F 1 79 ? 29.395 42.331 20.515 1.00 46.90 193 ASP E O 1
ATOM 9937 N N . ASN F 1 80 ? 27.302 42.221 21.363 1.00 43.09 194 ASN E N 1
ATOM 9938 C CA . ASN F 1 80 ? 27.208 40.758 21.353 1.00 49.24 194 ASN E CA 1
ATOM 9939 C C . ASN F 1 80 ? 28.330 40.072 22.145 1.00 45.97 194 ASN E C 1
ATOM 9940 O O . ASN F 1 80 ? 28.755 38.952 21.819 1.00 40.48 194 ASN E O 1
ATOM 9945 N N . MET F 1 81 ? 28.802 40.738 23.194 1.00 38.95 195 MET E N 1
ATOM 9946 C CA . MET F 1 81 ? 29.936 40.223 23.950 1.00 40.99 195 MET E CA 1
ATOM 9947 C C . MET F 1 81 ? 29.570 39.291 25.104 1.00 42.01 195 MET E C 1
ATOM 9948 O O . MET F 1 81 ? 30.463 38.795 25.803 1.00 36.59 195 MET E O 1
ATOM 9953 N N . LEU F 1 82 ? 28.276 39.021 25.272 1.00 42.82 196 LEU E N 1
ATOM 9954 C CA . LEU F 1 82 ? 27.806 38.160 26.355 1.00 39.20 196 LEU E CA 1
ATOM 9955 C C . LEU F 1 82 ? 28.560 36.831 26.448 1.00 37.63 196 LEU E C 1
ATOM 9956 O O . LEU F 1 82 ? 29.083 36.480 27.507 1.00 41.33 196 LEU E O 1
ATOM 9961 N N . GLU F 1 83 ? 28.613 36.089 25.350 1.00 39.07 197 GLU E N 1
ATOM 9962 C CA . GLU F 1 83 ? 29.188 34.753 25.396 1.00 37.40 197 GLU E CA 1
ATOM 9963 C C . GLU F 1 83 ? 30.679 34.817 25.732 1.00 42.67 197 GLU E C 1
ATOM 9964 O O . GLU F 1 83 ? 31.208 34.011 26.511 1.00 38.15 197 GLU E O 1
ATOM 9970 N N . ALA F 1 84 ? 31.355 35.806 25.175 1.00 32.83 198 ALA E N 1
ATOM 9971 C CA . ALA F 1 84 ? 32.775 35.950 25.437 1.00 37.06 198 ALA E CA 1
ATOM 9972 C C . ALA F 1 84 ? 33.020 36.364 26.890 1.00 43.44 198 ALA E C 1
ATOM 9973 O O . ALA F 1 84 ? 33.992 35.937 27.524 1.00 46.42 198 ALA E O 1
ATOM 9975 N N . THR F 1 85 ? 32.130 37.191 27.420 1.00 46.30 199 THR E N 1
ATOM 9976 C CA . THR F 1 85 ? 32.225 37.601 28.818 1.00 38.45 199 THR E CA 1
ATOM 9977 C C . THR F 1 85 ? 32.113 36.396 29.776 1.00 39.23 199 THR E C 1
ATOM 9978 O O . THR F 1 85 ? 32.941 36.258 30.672 1.00 35.93 199 THR E O 1
ATOM 9982 N N . LEU F 1 86 ? 31.135 35.511 29.551 1.00 32.04 200 LEU E N 1
ATOM 9983 C CA . LEU F 1 86 ? 30.894 34.364 30.437 1.00 37.39 200 LEU E CA 1
ATOM 9984 C C . LEU F 1 86 ? 31.975 33.295 30.360 1.00 35.63 200 LEU E C 1
ATOM 9985 O O . LEU F 1 86 ? 32.412 32.784 31.382 1.00 38.97 200 LEU E O 1
ATOM 9990 N N . PHE F 1 87 ? 32.410 32.993 29.162 1.00 36.53 201 PHE E N 1
ATOM 9991 C CA . PHE F 1 87 ? 33.302 31.906 28.932 1.00 40.12 201 PHE E CA 1
ATOM 9992 C C . PHE F 1 87 ? 34.745 32.303 28.806 1.00 36.78 201 PHE E C 1
ATOM 9993 O O . PHE F 1 87 ? 35.599 31.482 28.882 1.00 35.14 201 PHE E O 1
ATOM 10001 N N . GLY F 1 88 ? 35.003 33.576 28.626 1.00 38.56 202 GLY E N 1
ATOM 10002 C CA . GLY F 1 88 ? 36.330 34.027 28.344 1.00 29.24 202 GLY E CA 1
ATOM 10003 C C . GLY F 1 88 ? 36.751 33.642 26.962 1.00 39.81 202 GLY E C 1
ATOM 10004 O O . GLY F 1 88 ? 36.005 33.058 26.244 1.00 36.84 202 GLY E O 1
ATOM 10005 N N . TYR F 1 89 ? 37.975 33.952 26.609 1.00 32.37 203 TYR E N 1
ATOM 10006 C CA . TYR F 1 89 ? 38.465 33.650 25.298 1.00 36.39 203 TYR E CA 1
ATOM 10007 C C . TYR F 1 89 ? 39.977 33.705 25.177 1.00 37.71 203 TYR E C 1
ATOM 10008 O O . TYR F 1 89 ? 40.640 34.324 25.947 1.00 38.78 203 TYR E O 1
ATOM 10017 N N . GLU F 1 90 ? 40.494 33.028 24.179 1.00 38.94 204 GLU E N 1
ATOM 10018 C CA . GLU F 1 90 ? 41.878 33.101 23.831 1.00 47.35 204 GLU E CA 1
ATOM 10019 C C . GLU F 1 90 ? 42.049 34.093 22.701 1.00 55.20 204 GLU E C 1
ATOM 10020 O O . GLU F 1 90 ? 41.118 34.423 21.997 1.00 52.55 204 GLU E O 1
ATOM 10026 N N . LYS F 1 91 ? 43.264 34.571 22.551 1.00 51.19 205 LYS E N 1
ATOM 10027 C CA . LYS F 1 91 ? 43.604 35.518 21.524 1.00 53.15 205 LYS E CA 1
ATOM 10028 C C . LYS F 1 91 ? 43.249 34.961 20.172 1.00 56.64 205 LYS E C 1
ATOM 10029 O O . LYS F 1 91 ? 43.522 33.825 19.905 1.00 58.98 205 LYS E O 1
ATOM 10035 N N . GLY F 1 92 ? 42.644 35.770 19.318 1.00 56.62 206 GLY E N 1
ATOM 10036 C CA . GLY F 1 92 ? 42.201 35.277 18.020 1.00 57.25 206 GLY E CA 1
ATOM 10037 C C . GLY F 1 92 ? 40.901 34.472 17.972 1.00 55.69 206 GLY E C 1
ATOM 10038 O O . GLY F 1 92 ? 40.543 33.943 16.924 1.00 58.77 206 GLY E O 1
ATOM 10039 N N . ALA F 1 93 ? 40.185 34.369 19.087 1.00 45.20 207 ALA E N 1
ATOM 10040 C CA . ALA F 1 93 ? 38.970 33.542 19.118 1.00 47.60 207 ALA E CA 1
ATOM 10041 C C . ALA F 1 93 ? 37.864 34.100 18.230 1.00 45.95 207 ALA E C 1
ATOM 10042 O O . ALA F 1 93 ? 36.995 33.368 17.760 1.00 47.74 207 ALA E O 1
ATOM 10044 N N . PHE F 1 94 ? 37.873 35.411 18.048 1.00 44.20 208 PHE E N 1
ATOM 10045 C CA . PHE F 1 94 ? 36.895 36.077 17.203 1.00 46.13 208 PHE E CA 1
ATOM 10046 C C . PHE F 1 94 ? 37.537 37.365 16.749 1.00 53.43 208 PHE E C 1
ATOM 10047 O O . PHE F 1 94 ? 38.601 37.727 17.247 1.00 56.98 208 PHE E O 1
ATOM 10055 N N . THR F 1 95 ? 36.922 38.044 15.788 1.00 60.51 209 THR E N 1
ATOM 10056 C CA . THR F 1 95 ? 37.489 39.289 15.293 1.00 67.12 209 THR E CA 1
ATOM 10057 C C . THR F 1 95 ? 37.527 40.295 16.427 1.00 66.16 209 THR E C 1
ATOM 10058 O O . THR F 1 95 ? 36.503 40.560 17.064 1.00 65.67 209 THR E O 1
ATOM 10062 N N . GLY F 1 96 ? 38.712 40.833 16.696 1.00 68.43 210 GLY E N 1
ATOM 10063 C CA . GLY F 1 96 ? 38.874 41.786 17.778 1.00 64.73 210 GLY E CA 1
ATOM 10064 C C . GLY F 1 96 ? 39.391 41.210 19.087 1.00 56.52 210 GLY E C 1
ATOM 10065 O O . GLY F 1 96 ? 39.806 41.966 19.958 1.00 61.83 210 GLY E O 1
ATOM 10066 N N . ALA F 1 97 ? 39.348 39.890 19.247 1.00 51.47 211 ALA E N 1
ATOM 10067 C CA . ALA F 1 97 ? 39.960 39.246 20.419 1.00 50.91 211 ALA E CA 1
ATOM 10068 C C . ALA F 1 97 ? 41.492 39.357 20.355 1.00 51.25 211 ALA E C 1
ATOM 10069 O O . ALA F 1 97 ? 42.182 38.441 19.896 1.00 53.43 211 ALA E O 1
ATOM 10071 N N . VAL F 1 98 ? 41.995 40.449 20.861 1.00 43.42 212 VAL E N 1
ATOM 10072 C CA . VAL F 1 98 ? 43.386 40.733 20.743 1.00 54.45 212 VAL E CA 1
ATOM 10073 C C . VAL F 1 98 ? 44.204 40.353 21.978 1.00 52.08 212 VAL E C 1
ATOM 10074 O O . VAL F 1 98 ? 45.357 40.648 22.062 1.00 52.42 212 VAL E O 1
ATOM 10078 N N . GLN F 1 99 ? 43.584 39.659 22.913 1.00 48.35 213 GLN E N 1
ATOM 10079 C CA . GLN F 1 99 ? 44.248 39.217 24.109 1.00 47.69 213 GLN E CA 1
ATOM 10080 C C . GLN F 1 99 ? 43.463 38.095 24.718 1.00 52.90 213 GLN E C 1
ATOM 10081 O O . GLN F 1 99 ? 42.350 37.856 24.347 1.00 54.16 213 GLN E O 1
ATOM 10087 N N . ALA F 1 100 ? 44.045 37.408 25.672 1.00 55.46 214 ALA E N 1
ATOM 10088 C CA . ALA F 1 100 ? 43.326 36.405 26.406 1.00 53.10 214 ALA E CA 1
ATOM 10089 C C . ALA F 1 100 ? 42.549 37.072 27.523 1.00 50.21 214 ALA E C 1
ATOM 10090 O O . ALA F 1 100 ? 42.923 38.112 27.990 1.00 52.44 214 ALA E O 1
ATOM 10092 N N . CYS F 1 101 ? 41.449 36.481 27.932 1.00 38.07 215 CYS E N 1
ATOM 10093 C CA . CYS F 1 101 ? 40.655 37.052 28.983 1.00 44.79 215 CYS E CA 1
ATOM 10094 C C . CYS F 1 101 ? 39.874 35.956 29.665 1.00 43.15 215 CYS E C 1
ATOM 10095 O O . CYS F 1 101 ? 39.293 35.134 29.037 1.00 44.02 215 CYS E O 1
ATOM 10098 N N . PRO F 1 102 ? 39.885 35.940 30.969 1.00 35.11 216 PRO E N 1
ATOM 10099 C CA . PRO F 1 102 ? 39.182 34.911 31.692 1.00 32.68 216 PRO E CA 1
ATOM 10100 C C . PRO F 1 102 ? 37.708 35.202 31.775 1.00 41.25 216 PRO E C 1
ATOM 10101 O O . PRO F 1 102 ? 37.305 36.327 31.764 1.00 43.19 216 PRO E O 1
ATOM 10105 N N . GLY F 1 103 ? 36.910 34.161 31.842 1.00 39.70 217 GLY E N 1
ATOM 10106 C CA . GLY F 1 103 ? 35.483 34.311 31.892 1.00 39.11 217 GLY E CA 1
ATOM 10107 C C . GLY F 1 103 ? 34.960 34.629 33.263 1.00 44.86 217 GLY E C 1
ATOM 10108 O O . GLY F 1 103 ? 35.646 34.530 34.232 1.00 41.10 217 GLY E O 1
ATOM 10109 N N . LYS F 1 104 ? 33.712 35.022 33.321 1.00 40.56 218 LYS E N 1
ATOM 10110 C CA . LYS F 1 104 ? 33.096 35.337 34.563 1.00 38.79 218 LYS E CA 1
ATOM 10111 C C . LYS F 1 104 ? 33.027 34.145 35.462 1.00 38.89 218 LYS E C 1
ATOM 10112 O O . LYS F 1 104 ? 32.998 34.290 36.635 1.00 39.64 218 LYS E O 1
ATOM 10118 N N . PHE F 1 105 ? 32.977 32.960 34.900 1.00 36.80 219 PHE E N 1
ATOM 10119 C CA . PHE F 1 105 ? 32.867 31.771 35.707 1.00 41.47 219 PHE E CA 1
ATOM 10120 C C . PHE F 1 105 ? 34.154 31.531 36.446 1.00 51.64 219 PHE E C 1
ATOM 10121 O O . PHE F 1 105 ? 34.141 31.284 37.627 1.00 50.95 219 PHE E O 1
ATOM 10129 N N . GLU F 1 106 ? 35.260 31.631 35.724 1.00 46.19 220 GLU E N 1
ATOM 10130 C CA . GLU F 1 106 ? 36.582 31.542 36.296 1.00 47.03 220 GLU E CA 1
ATOM 10131 C C . GLU F 1 106 ? 36.768 32.525 37.432 1.00 34.94 220 GLU E C 1
ATOM 10132 O O . GLU F 1 106 ? 37.434 32.224 38.367 1.00 42.63 220 GLU E O 1
ATOM 10138 N N . GLN F 1 107 ? 36.185 33.701 37.332 1.00 33.42 221 GLN E N 1
ATOM 10139 C CA . GLN F 1 107 ? 36.286 34.705 38.389 1.00 41.20 221 GLN E CA 1
ATOM 10140 C C . GLN F 1 107 ? 35.437 34.356 39.613 1.00 44.30 221 GLN E C 1
ATOM 10141 O O . GLN F 1 107 ? 35.659 34.877 40.701 1.00 40.37 221 GLN E O 1
ATOM 10147 N N . ALA F 1 108 ? 34.455 33.483 39.432 1.00 39.06 222 ALA E N 1
ATOM 10148 C CA . ALA F 1 108 ? 33.500 33.213 40.492 1.00 37.45 222 ALA E CA 1
ATOM 10149 C C . ALA F 1 108 ? 33.929 31.986 41.279 1.00 36.97 222 ALA E C 1
ATOM 10150 O O . ALA F 1 108 ? 33.220 31.504 42.172 1.00 40.92 222 ALA E O 1
ATOM 10152 N N . GLN F 1 109 ? 35.097 31.478 40.917 1.00 33.62 223 GLN E N 1
ATOM 10153 C CA . GLN F 1 109 ? 35.588 30.208 41.437 1.00 42.47 223 GLN E CA 1
ATOM 10154 C C . GLN F 1 109 ? 35.569 30.218 42.967 1.00 48.19 223 GLN E C 1
ATOM 10155 O O . GLN F 1 109 ? 36.045 31.167 43.596 1.00 45.70 223 GLN E O 1
ATOM 10161 N N . GLY F 1 110 ? 34.985 29.179 43.561 1.00 44.01 224 GLY E N 1
ATOM 10162 C CA . GLY F 1 110 ? 34.896 29.092 45.010 1.00 46.04 224 GLY E CA 1
ATOM 10163 C C . GLY F 1 110 ? 33.813 29.990 45.582 1.00 46.01 224 GLY E C 1
ATOM 10164 O O . GLY F 1 110 ? 33.667 30.095 46.793 1.00 44.99 224 GLY E O 1
ATOM 10165 N N . GLY F 1 111 ? 33.049 30.641 44.709 1.00 42.53 225 GLY E N 1
ATOM 10166 C CA . GLY F 1 111 ? 32.029 31.555 45.166 1.00 47.41 225 GLY E CA 1
ATOM 10167 C C . GLY F 1 111 ? 30.712 31.397 44.429 1.00 49.99 225 GLY E C 1
ATOM 10168 O O . GLY F 1 111 ? 30.230 30.279 44.179 1.00 42.41 225 GLY E O 1
ATOM 10169 N N . THR F 1 112 ? 30.135 32.536 44.068 1.00 44.22 226 THR E N 1
ATOM 10170 C CA . THR F 1 112 ? 28.813 32.569 43.477 1.00 41.72 226 THR E CA 1
ATOM 10171 C C . THR F 1 112 ? 28.799 33.431 42.211 1.00 34.55 226 THR E C 1
ATOM 10172 O O . THR F 1 112 ? 29.515 34.435 42.105 1.00 35.75 226 THR E O 1
ATOM 10176 N N . ILE F 1 113 ? 28.014 33.014 41.233 1.00 30.51 227 ILE E N 1
ATOM 10177 C CA . ILE F 1 113 ? 27.804 33.834 40.053 1.00 29.71 227 ILE E CA 1
ATOM 10178 C C . ILE F 1 113 ? 26.309 34.107 39.860 1.00 37.65 227 ILE E C 1
ATOM 10179 O O . ILE F 1 113 ? 25.478 33.211 39.959 1.00 37.06 227 ILE E O 1
ATOM 10184 N N . LEU F 1 114 ? 25.979 35.371 39.628 1.00 35.25 228 LEU E N 1
ATOM 10185 C CA . LEU F 1 114 ? 24.622 35.771 39.328 1.00 39.05 228 LEU E CA 1
ATOM 10186 C C . LEU F 1 114 ? 24.480 35.975 37.822 1.00 44.03 228 LEU E C 1
ATOM 10187 O O . LEU F 1 114 ? 25.239 36.747 37.221 1.00 44.29 228 LEU E O 1
ATOM 10192 N N . LEU F 1 115 ? 23.537 35.276 37.214 1.00 36.27 229 LEU E N 1
ATOM 10193 C CA . LEU F 1 115 ? 23.251 35.441 35.817 1.00 36.06 229 LEU E CA 1
ATOM 10194 C C . LEU F 1 115 ? 21.930 36.164 35.655 1.00 49.09 229 LEU E C 1
ATOM 10195 O O . LEU F 1 115 ? 20.891 35.565 35.592 1.00 52.58 229 LEU E O 1
ATOM 10200 N N . ASP F 1 116 ? 21.995 37.477 35.591 1.00 50.19 230 ASP E N 1
ATOM 10201 C CA . ASP F 1 116 ? 20.834 38.318 35.497 1.00 46.69 230 ASP E CA 1
ATOM 10202 C C . ASP F 1 116 ? 20.202 38.296 34.136 1.00 47.29 230 ASP E C 1
ATOM 10203 O O . ASP F 1 116 ? 20.873 38.348 33.152 1.00 39.93 230 ASP E O 1
ATOM 10208 N N . GLU F 1 117 ? 18.883 38.237 34.130 1.00 48.04 231 GLU E N 1
ATOM 10209 C CA . GLU F 1 117 ? 18.077 38.166 32.934 1.00 40.50 231 GLU E CA 1
ATOM 10210 C C . GLU F 1 117 ? 18.556 37.070 32.018 1.00 41.99 231 GLU E C 1
ATOM 10211 O O . GLU F 1 117 ? 18.965 37.324 30.930 1.00 39.14 231 GLU E O 1
ATOM 10217 N N . ILE F 1 118 ? 18.482 35.845 32.486 1.00 34.99 232 ILE E N 1
ATOM 10218 C CA . ILE F 1 118 ? 18.992 34.707 31.766 1.00 43.29 232 ILE E CA 1
ATOM 10219 C C . ILE F 1 118 ? 18.171 34.287 30.569 1.00 43.18 232 ILE E C 1
ATOM 10220 O O . ILE F 1 118 ? 18.645 33.597 29.721 1.00 46.60 232 ILE E O 1
ATOM 10225 N N . SER F 1 119 ? 16.933 34.713 30.517 1.00 47.08 233 SER E N 1
ATOM 10226 C CA . SER F 1 119 ? 16.061 34.323 29.425 1.00 45.04 233 SER E CA 1
ATOM 10227 C C . SER F 1 119 ? 16.520 34.975 28.125 1.00 52.40 233 SER E C 1
ATOM 10228 O O . SER F 1 119 ? 15.992 34.690 27.063 1.00 49.73 233 SER E O 1
ATOM 10231 N N . GLU F 1 120 ? 17.530 35.832 28.208 1.00 60.65 234 GLU E N 1
ATOM 10232 C CA . GLU F 1 120 ? 17.959 36.589 27.044 1.00 69.17 234 GLU E CA 1
ATOM 10233 C C . GLU F 1 120 ? 19.161 35.963 26.339 1.00 65.13 234 GLU E C 1
ATOM 10234 O O . GLU F 1 120 ? 19.731 36.555 25.425 1.00 81.42 234 GLU E O 1
ATOM 10240 N N . MET F 1 121 ? 19.535 34.760 26.755 1.00 46.51 235 MET E N 1
ATOM 10241 C CA . MET F 1 121 ? 20.545 34.001 26.022 1.00 40.56 235 MET E CA 1
ATOM 10242 C C . MET F 1 121 ? 19.931 33.261 24.847 1.00 41.65 235 MET E C 1
ATOM 10243 O O . MET F 1 121 ? 18.883 32.638 24.995 1.00 41.85 235 MET E O 1
ATOM 10248 N N . ASP F 1 122 ? 20.608 33.288 23.701 1.00 46.07 236 ASP E N 1
ATOM 10249 C CA . ASP F 1 122 ? 20.200 32.462 22.569 1.00 43.37 236 ASP E CA 1
ATOM 10250 C C . ASP F 1 122 ? 20.381 30.981 22.882 1.00 43.38 236 ASP E C 1
ATOM 10251 O O . ASP F 1 122 ? 21.166 30.606 23.759 1.00 45.73 236 ASP E O 1
ATOM 10256 N N . LEU F 1 123 ? 19.648 30.156 22.136 1.00 41.03 237 LEU E N 1
ATOM 10257 C CA . LEU F 1 123 ? 19.663 28.707 22.265 1.00 38.73 237 LEU E CA 1
ATOM 10258 C C . LEU F 1 123 ? 21.062 28.080 22.295 1.00 36.62 237 LEU E C 1
ATOM 10259 O O . LEU F 1 123 ? 21.328 27.233 23.147 1.00 35.05 237 LEU E O 1
ATOM 10264 N N . ASN F 1 124 ? 21.949 28.492 21.389 1.00 35.39 238 ASN E N 1
ATOM 10265 C CA . ASN F 1 124 ? 23.325 27.977 21.394 1.00 35.55 238 ASN E CA 1
ATOM 10266 C C . ASN F 1 124 ? 24.070 28.292 22.678 1.00 40.19 238 ASN E C 1
ATOM 10267 O O . ASN F 1 124 ? 24.821 27.480 23.197 1.00 46.67 238 ASN E O 1
ATOM 10272 N N . LEU F 1 125 ? 23.860 29.494 23.182 1.00 47.05 239 LEU E N 1
ATOM 10273 C CA . LEU F 1 125 ? 24.502 29.895 24.411 1.00 33.80 239 LEU E CA 1
ATOM 10274 C C . LEU F 1 125 ? 23.954 29.051 25.558 1.00 35.99 239 LEU E C 1
ATOM 10275 O O . LEU F 1 125 ? 24.695 28.687 26.481 1.00 36.21 239 LEU E O 1
ATOM 10280 N N . GLN F 1 126 ? 22.667 28.708 25.479 1.00 35.75 240 GLN E N 1
ATOM 10281 C CA . GLN F 1 126 ? 22.018 27.897 26.523 1.00 40.59 240 GLN E CA 1
ATOM 10282 C C . GLN F 1 126 ? 22.566 26.463 26.554 1.00 38.38 240 GLN E C 1
ATOM 10283 O O . GLN F 1 126 ? 22.695 25.842 27.624 1.00 28.33 240 GLN E O 1
ATOM 10289 N N . ALA F 1 127 ? 22.847 25.939 25.366 1.00 28.85 241 ALA E N 1
ATOM 10290 C CA . ALA F 1 127 ? 23.477 24.639 25.243 1.00 36.02 241 ALA E CA 1
ATOM 10291 C C . ALA F 1 127 ? 24.852 24.670 25.928 1.00 36.51 241 ALA E C 1
ATOM 10292 O O . ALA F 1 127 ? 25.196 23.752 26.668 1.00 37.24 241 ALA E O 1
ATOM 10294 N N . LYS F 1 128 ? 25.619 25.736 25.703 1.00 36.60 242 LYS E N 1
ATOM 10295 C CA . LYS F 1 128 ? 26.937 25.861 26.346 1.00 33.75 242 LYS E CA 1
ATOM 10296 C C . LYS F 1 128 ? 26.801 25.984 27.864 1.00 31.76 242 LYS E C 1
ATOM 10297 O O . LYS F 1 128 ? 27.524 25.339 28.612 1.00 28.72 242 LYS E O 1
ATOM 10303 N N . LEU F 1 129 ? 25.848 26.795 28.321 1.00 33.53 243 LEU E N 1
ATOM 10304 C CA . LEU F 1 129 ? 25.607 26.921 29.754 1.00 31.31 243 LEU E CA 1
ATOM 10305 C C . LEU F 1 129 ? 25.197 25.583 30.350 1.00 38.71 243 LEU E C 1
ATOM 10306 O O . LEU F 1 129 ? 25.610 25.243 31.462 1.00 38.77 243 LEU E O 1
ATOM 10311 N N . LEU F 1 130 ? 24.394 24.825 29.604 1.00 35.76 244 LEU E N 1
ATOM 10312 C CA . LEU F 1 130 ? 23.954 23.516 30.065 1.00 38.83 244 LEU E CA 1
ATOM 10313 C C . LEU F 1 130 ? 25.151 22.587 30.300 1.00 37.36 244 LEU E C 1
ATOM 10314 O O . LEU F 1 130 ? 25.206 21.868 31.298 1.00 36.00 244 LEU E O 1
ATOM 10319 N N . ARG F 1 131 ? 26.117 22.602 29.389 1.00 34.21 245 ARG E N 1
ATOM 10320 C CA . ARG F 1 131 ? 27.269 21.725 29.553 1.00 40.02 245 ARG E CA 1
ATOM 10321 C C . ARG F 1 131 ? 28.103 22.167 30.769 1.00 39.68 245 ARG E C 1
ATOM 10322 O O . ARG F 1 131 ? 28.630 21.338 31.492 1.00 43.56 245 ARG E O 1
ATOM 10330 N N . VAL F 1 132 ? 28.195 23.470 30.999 1.00 36.93 246 VAL E N 1
ATOM 10331 C CA . VAL F 1 132 ? 28.877 23.990 32.179 1.00 41.17 246 VAL E CA 1
ATOM 10332 C C . VAL F 1 132 ? 28.234 23.429 33.443 1.00 43.53 246 VAL E C 1
ATOM 10333 O O . VAL F 1 132 ? 28.923 22.927 34.335 1.00 39.54 246 VAL E O 1
ATOM 10337 N N . LEU F 1 133 ? 26.906 23.477 33.494 1.00 37.78 247 LEU E N 1
ATOM 10338 C CA . LEU F 1 133 ? 26.174 23.041 34.672 1.00 40.79 247 LEU E CA 1
ATOM 10339 C C . LEU F 1 133 ? 26.328 21.548 34.970 1.00 47.66 247 LEU E C 1
ATOM 10340 O O . LEU F 1 133 ? 26.468 21.150 36.135 1.00 46.60 247 LEU E O 1
ATOM 10345 N N . GLN F 1 134 ? 26.284 20.714 33.937 1.00 44.16 248 GLN E N 1
ATOM 10346 C CA . GLN F 1 134 ? 26.332 19.282 34.188 1.00 52.28 248 GLN E CA 1
ATOM 10347 C C . GLN F 1 134 ? 27.765 18.782 34.316 1.00 48.06 248 GLN E C 1
ATOM 10348 O O . GLN F 1 134 ? 28.014 17.786 34.980 1.00 55.90 248 GLN E O 1
ATOM 10354 N N . GLU F 1 135 ? 28.716 19.482 33.715 1.00 46.58 249 GLU E N 1
ATOM 10355 C CA . GLU F 1 135 ? 30.089 18.992 33.727 1.00 48.60 249 GLU E CA 1
ATOM 10356 C C . GLU F 1 135 ? 30.935 19.651 34.811 1.00 42.95 249 GLU E C 1
ATOM 10357 O O . GLU F 1 135 ? 32.015 19.155 35.142 1.00 53.00 249 GLU E O 1
ATOM 10363 N N . ARG F 1 136 ? 30.439 20.730 35.374 1.00 48.84 250 ARG E N 1
ATOM 10364 C CA . ARG F 1 136 ? 31.179 21.520 36.332 1.00 53.86 250 ARG E CA 1
ATOM 10365 C C . ARG F 1 136 ? 32.523 21.932 35.759 1.00 51.40 250 ARG E C 1
ATOM 10366 O O . ARG F 1 136 ? 33.526 21.877 36.414 1.00 50.47 250 ARG E O 1
ATOM 10374 N N . GLU F 1 137 ? 32.526 22.321 34.506 1.00 52.82 251 GLU E N 1
ATOM 10375 C CA . GLU F 1 137 ? 33.731 22.814 33.865 1.00 50.62 251 GLU E CA 1
ATOM 10376 C C . GLU F 1 137 ? 33.378 23.732 32.706 1.00 38.99 251 GLU E C 1
ATOM 10377 O O . GLU F 1 137 ? 32.251 23.721 32.186 1.00 38.84 251 GLU E O 1
ATOM 10383 N N . VAL F 1 138 ? 34.353 24.544 32.331 1.00 40.89 252 VAL E N 1
ATOM 10384 C CA . VAL F 1 138 ? 34.166 25.574 31.338 1.00 36.84 252 VAL E CA 1
ATOM 10385 C C . VAL F 1 138 ? 35.415 25.638 30.465 1.00 40.76 252 VAL E C 1
ATOM 10386 O O . VAL F 1 138 ? 36.526 25.384 30.935 1.00 43.45 252 VAL E O 1
ATOM 10390 N N . GLU F 1 139 ? 35.211 25.919 29.182 1.00 42.81 253 GLU E N 1
ATOM 10391 C CA . GLU F 1 139 ? 36.303 26.131 28.243 1.00 48.18 253 GLU E CA 1
ATOM 10392 C C . GLU F 1 139 ? 36.153 27.510 27.599 1.00 41.90 253 GLU E C 1
ATOM 10393 O O . GLU F 1 139 ? 35.060 27.903 27.211 1.00 47.17 253 GLU E O 1
ATOM 10399 N N . ARG F 1 140 ? 37.242 28.262 27.531 1.00 36.53 254 ARG E N 1
ATOM 10400 C CA . ARG F 1 140 ? 37.219 29.559 26.868 1.00 41.01 254 ARG E CA 1
ATOM 10401 C C . ARG F 1 140 ? 36.992 29.424 25.374 1.00 48.51 254 ARG E C 1
ATOM 10402 O O . ARG F 1 140 ? 37.246 28.366 24.800 1.00 43.35 254 ARG E O 1
ATOM 10410 N N . LEU F 1 141 ? 36.527 30.501 24.746 1.00 46.99 255 LEU E N 1
ATOM 10411 C CA . LEU F 1 141 ? 36.316 30.503 23.304 1.00 41.28 255 LEU E CA 1
ATOM 10412 C C . LEU F 1 141 ? 37.669 30.375 22.607 1.00 41.67 255 LEU E C 1
ATOM 10413 O O . LEU F 1 141 ? 38.645 31.031 22.989 1.00 40.20 255 LEU E O 1
ATOM 10418 N N . GLY F 1 142 ? 37.721 29.515 21.599 1.00 40.14 256 GLY E N 1
ATOM 10419 C CA . GLY F 1 142 ? 38.930 29.311 20.829 1.00 40.35 256 GLY E CA 1
ATOM 10420 C C . GLY F 1 142 ? 39.908 28.483 21.635 1.00 52.56 256 GLY E C 1
ATOM 10421 O O . GLY F 1 142 ? 41.103 28.529 21.415 1.00 53.93 256 GLY E O 1
ATOM 10422 N N . SER F 1 143 ? 39.396 27.723 22.585 1.00 56.61 257 SER E N 1
ATOM 10423 C CA . SER F 1 143 ? 40.260 26.877 23.387 1.00 57.25 257 SER E CA 1
ATOM 10424 C C . SER F 1 143 ? 39.623 25.509 23.590 1.00 59.87 257 SER E C 1
ATOM 10425 O O . SER F 1 143 ? 38.396 25.372 23.619 1.00 50.48 257 SER E O 1
ATOM 10428 N N . ARG F 1 144 ? 40.469 24.499 23.733 1.00 59.83 258 ARG E N 1
ATOM 10429 C CA . ARG F 1 144 ? 39.997 23.133 23.885 1.00 73.14 258 ARG E CA 1
ATOM 10430 C C . ARG F 1 144 ? 40.174 22.666 25.328 1.00 70.61 258 ARG E C 1
ATOM 10431 O O . ARG F 1 144 ? 39.689 21.600 25.720 1.00 72.70 258 ARG E O 1
ATOM 10439 N N . LYS F 1 145 ? 40.871 23.475 26.117 1.00 60.29 259 LYS E N 1
ATOM 10440 C CA . LYS F 1 145 ? 41.167 23.105 27.493 1.00 55.83 259 LYS E CA 1
ATOM 10441 C C . LYS F 1 145 ? 40.009 23.418 28.415 1.00 55.05 259 LYS E C 1
ATOM 10442 O O . LYS F 1 145 ? 39.500 24.545 28.443 1.00 53.21 259 LYS E O 1
ATOM 10448 N N . SER F 1 146 ? 39.596 22.409 29.171 1.00 59.95 260 SER E N 1
ATOM 10449 C CA . SER F 1 146 ? 38.517 22.565 30.125 1.00 58.96 260 SER E CA 1
ATOM 10450 C C . SER F 1 146 ? 39.068 22.994 31.473 1.00 55.16 260 SER E C 1
ATOM 10451 O O . SER F 1 146 ? 40.077 22.475 31.932 1.00 60.98 260 SER E O 1
ATOM 10454 N N . ILE F 1 147 ? 38.403 23.956 32.094 1.00 52.90 261 ILE E N 1
ATOM 10455 C CA . ILE F 1 147 ? 38.799 24.446 33.404 1.00 48.40 261 ILE E CA 1
ATOM 10456 C C . ILE F 1 147 ? 37.786 24.010 34.445 1.00 47.88 261 ILE E C 1
ATOM 10457 O O . ILE F 1 147 ? 36.594 24.324 34.345 1.00 46.46 261 ILE E O 1
ATOM 10462 N N . LYS F 1 148 ? 38.277 23.274 35.437 1.00 50.37 262 LYS E N 1
ATOM 10463 C CA . LYS F 1 148 ? 37.463 22.759 36.530 1.00 48.10 262 LYS E CA 1
ATOM 10464 C C . LYS F 1 148 ? 36.856 23.898 37.326 1.00 43.52 262 LYS E C 1
ATOM 10465 O O . LYS F 1 148 ? 37.487 24.939 37.524 1.00 44.66 262 LYS E O 1
ATOM 10471 N N . LEU F 1 149 ? 35.621 23.686 37.771 1.00 43.46 263 LEU E N 1
ATOM 10472 C CA . LEU F 1 149 ? 34.784 24.747 38.311 1.00 45.66 263 LEU E CA 1
ATOM 10473 C C . LEU F 1 149 ? 34.134 24.365 39.635 1.00 51.89 263 LEU E C 1
ATOM 10474 O O . LEU F 1 149 ? 33.521 23.309 39.745 1.00 56.74 263 LEU E O 1
ATOM 10479 N N . ASP F 1 150 ? 34.276 25.234 40.631 1.00 46.68 264 ASP E N 1
ATOM 10480 C CA . ASP F 1 150 ? 33.536 25.140 41.886 1.00 45.55 264 ASP E CA 1
ATOM 10481 C C . ASP F 1 150 ? 32.745 26.435 42.091 1.00 42.56 264 ASP E C 1
ATOM 10482 O O . ASP F 1 150 ? 33.213 27.348 42.768 1.00 49.81 264 ASP E O 1
ATOM 10487 N N . VAL F 1 151 ? 31.564 26.525 41.484 1.00 43.30 265 VAL E N 1
ATOM 10488 C CA . VAL F 1 151 ? 30.826 27.781 41.445 1.00 46.73 265 VAL E CA 1
ATOM 10489 C C . VAL F 1 151 ? 29.329 27.568 41.677 1.00 47.42 265 VAL E C 1
ATOM 10490 O O . VAL F 1 151 ? 28.718 26.674 41.096 1.00 32.94 265 VAL E O 1
ATOM 10494 N N . ARG F 1 152 ? 28.743 28.408 42.523 1.00 47.02 266 ARG E N 1
ATOM 10495 C CA . ARG F 1 152 ? 27.325 28.327 42.810 1.00 46.59 266 ARG E CA 1
ATOM 10496 C C . ARG F 1 152 ? 26.549 29.294 41.916 1.00 43.76 266 ARG E C 1
ATOM 10497 O O . ARG F 1 152 ? 26.885 30.480 41.826 1.00 35.49 266 ARG E O 1
ATOM 10505 N N . VAL F 1 153 ? 25.504 28.784 41.282 1.00 38.73 267 VAL E N 1
ATOM 10506 C CA . VAL F 1 153 ? 24.779 29.530 40.264 1.00 40.40 267 VAL E CA 1
ATOM 10507 C C . VAL F 1 153 ? 23.441 30.097 40.734 1.00 42.30 267 VAL E C 1
ATOM 10508 O O . VAL F 1 153 ? 22.564 29.377 41.202 1.00 44.07 267 VAL E O 1
ATOM 10512 N N . LEU F 1 154 ? 23.322 31.414 40.620 1.00 39.33 268 LEU E N 1
ATOM 10513 C CA . LEU F 1 154 ? 22.076 32.121 40.822 1.00 37.46 268 LEU E CA 1
ATOM 10514 C C . LEU F 1 154 ? 21.707 32.748 39.487 1.00 37.88 268 LEU E C 1
ATOM 10515 O O . LEU F 1 154 ? 22.580 33.167 38.730 1.00 36.60 268 LEU E O 1
ATOM 10520 N N . ALA F 1 155 ? 20.415 32.791 39.200 1.00 31.13 269 ALA E N 1
ATOM 10521 C CA . ALA F 1 155 ? 19.920 33.392 37.977 1.00 33.94 269 ALA E CA 1
ATOM 10522 C C . ALA F 1 155 ? 18.638 34.127 38.258 1.00 37.86 269 ALA E C 1
ATOM 10523 O O . ALA F 1 155 ? 18.047 33.999 39.335 1.00 37.65 269 ALA E O 1
ATOM 10525 N N . THR F 1 156 ? 18.210 34.856 37.240 1.00 31.96 270 THR E N 1
ATOM 10526 C CA . THR F 1 156 ? 17.112 35.794 37.287 1.00 32.62 270 THR E CA 1
ATOM 10527 C C . THR F 1 156 ? 16.416 35.771 35.940 1.00 38.52 270 THR E C 1
ATOM 10528 O O . THR F 1 156 ? 17.071 35.608 34.907 1.00 40.04 270 THR E O 1
ATOM 10532 N N . SER F 1 157 ? 15.095 35.888 35.954 1.00 32.11 271 SER E N 1
ATOM 10533 C CA . SER F 1 157 ? 14.338 36.093 34.745 1.00 32.12 271 SER E CA 1
ATOM 10534 C C . SER F 1 157 ? 13.114 36.914 35.069 1.00 36.69 271 SER E C 1
ATOM 10535 O O . SER F 1 157 ? 12.520 36.761 36.142 1.00 38.13 271 SER E O 1
ATOM 10538 N N . ASN F 1 158 ? 12.741 37.799 34.157 1.00 36.40 272 ASN E N 1
ATOM 10539 C CA . ASN F 1 158 ? 11.518 38.555 34.343 1.00 43.08 272 ASN E CA 1
ATOM 10540 C C . ASN F 1 158 ? 10.413 37.942 33.489 1.00 45.74 272 ASN E C 1
ATOM 10541 O O . ASN F 1 158 ? 9.338 38.521 33.340 1.00 44.05 272 ASN E O 1
ATOM 10546 N N . ARG F 1 159 ? 10.705 36.761 32.941 1.00 42.70 273 ARG E N 1
ATOM 10547 C CA . ARG F 1 159 ? 9.757 35.985 32.140 1.00 50.92 273 ARG E CA 1
ATOM 10548 C C . ARG F 1 159 ? 9.370 34.674 32.822 1.00 50.76 273 ARG E C 1
ATOM 10549 O O . ARG F 1 159 ? 10.166 34.081 33.560 1.00 50.06 273 ARG E O 1
ATOM 10557 N N . ASP F 1 160 ? 8.151 34.223 32.540 1.00 48.15 274 ASP E N 1
ATOM 10558 C CA . ASP F 1 160 ? 7.719 32.855 32.804 1.00 49.26 274 ASP E CA 1
ATOM 10559 C C . ASP F 1 160 ? 8.556 31.921 31.934 1.00 50.77 274 ASP E C 1
ATOM 10560 O O . ASP F 1 160 ? 8.366 31.865 30.721 1.00 58.00 274 ASP E O 1
ATOM 10565 N N . LEU F 1 161 ? 9.480 31.189 32.541 1.00 42.10 275 LEU E N 1
ATOM 10566 C CA . LEU F 1 161 ? 10.434 30.422 31.752 1.00 41.10 275 LEU E CA 1
ATOM 10567 C C . LEU F 1 161 ? 9.826 29.155 31.168 1.00 42.15 275 LEU E C 1
ATOM 10568 O O . LEU F 1 161 ? 10.247 28.688 30.094 1.00 45.98 275 LEU E O 1
ATOM 10573 N N . LYS F 1 162 ? 8.853 28.594 31.873 1.00 38.67 276 LYS E N 1
ATOM 10574 C CA . LYS F 1 162 ? 8.136 27.434 31.363 1.00 43.95 276 LYS E CA 1
ATOM 10575 C C . LYS F 1 162 ? 7.447 27.819 30.063 1.00 47.15 276 LYS E C 1
ATOM 10576 O O . LYS F 1 162 ? 7.490 27.081 29.075 1.00 48.97 276 LYS E O 1
ATOM 10582 N N . GLN F 1 163 ? 6.828 28.994 30.072 1.00 42.93 277 GLN E N 1
ATOM 10583 C CA . GLN F 1 163 ? 6.144 29.494 28.901 1.00 44.46 277 GLN E CA 1
ATOM 10584 C C . GLN F 1 163 ? 7.156 29.633 27.778 1.00 45.83 277 GLN E C 1
ATOM 10585 O O . GLN F 1 163 ? 6.899 29.246 26.628 1.00 39.36 277 GLN E O 1
ATOM 10591 N N . TYR F 1 164 ? 8.317 30.165 28.141 1.00 32.15 278 TYR E N 1
ATOM 10592 C CA . TYR F 1 164 ? 9.399 30.407 27.196 1.00 34.93 278 TYR E CA 1
ATOM 10593 C C . TYR F 1 164 ? 9.913 29.088 26.631 1.00 37.67 278 TYR E C 1
ATOM 10594 O O . TYR F 1 164 ? 10.280 29.004 25.462 1.00 39.63 278 TYR E O 1
ATOM 10603 N N . VAL F 1 165 ? 9.941 28.057 27.469 1.00 36.27 279 VAL E N 1
ATOM 10604 C CA . VAL F 1 165 ? 10.295 26.727 26.994 1.00 34.54 279 VAL E CA 1
ATOM 10605 C C . VAL F 1 165 ? 9.279 26.255 25.973 1.00 43.66 279 VAL E C 1
ATOM 10606 O O . VAL F 1 165 ? 9.639 25.743 24.921 1.00 43.11 279 VAL E O 1
ATOM 10610 N N . GLN F 1 166 ? 8.002 26.435 26.288 1.00 32.57 280 GLN E N 1
ATOM 10611 C CA . GLN F 1 166 ? 6.945 25.899 25.442 1.00 40.35 280 GLN E CA 1
ATOM 10612 C C . GLN F 1 166 ? 6.855 26.642 24.108 1.00 42.51 280 GLN E C 1
ATOM 10613 O O . GLN F 1 166 ? 6.325 26.116 23.142 1.00 40.81 280 GLN E O 1
ATOM 10619 N N . ALA F 1 167 ? 7.375 27.865 24.070 1.00 37.65 281 ALA E N 1
ATOM 10620 C CA . ALA F 1 167 ? 7.422 28.649 22.841 1.00 36.25 281 ALA E CA 1
ATOM 10621 C C . ALA F 1 167 ? 8.677 28.331 22.017 1.00 39.16 281 ALA E C 1
ATOM 10622 O O . ALA F 1 167 ? 8.879 28.912 20.956 1.00 49.81 281 ALA E O 1
ATOM 10624 N N . GLY F 1 168 ? 9.506 27.414 22.512 1.00 33.95 282 GLY E N 1
ATOM 10625 C CA . GLY F 1 168 ? 10.701 26.983 21.800 1.00 44.40 282 GLY E CA 1
ATOM 10626 C C . GLY F 1 168 ? 11.884 27.948 21.835 1.00 46.72 282 GLY E C 1
ATOM 10627 O O . GLY F 1 168 ? 12.743 27.902 20.953 1.00 47.05 282 GLY E O 1
ATOM 10628 N N . HIS F 1 169 ? 11.939 28.825 22.836 1.00 42.43 283 HIS E N 1
ATOM 10629 C CA . HIS F 1 169 ? 13.039 29.796 22.935 1.00 40.31 283 HIS E CA 1
ATOM 10630 C C . HIS F 1 169 ? 13.997 29.469 24.071 1.00 40.08 283 HIS E C 1
ATOM 10631 O O . HIS F 1 169 ? 15.049 30.084 24.202 1.00 50.98 283 HIS E O 1
ATOM 10638 N N . PHE F 1 170 ? 13.624 28.509 24.905 1.00 42.59 284 PHE E N 1
ATOM 10639 C CA . PHE F 1 170 ? 14.455 28.142 26.045 1.00 41.30 284 PHE E CA 1
ATOM 10640 C C . PHE F 1 170 ? 14.486 26.635 26.176 1.00 33.82 284 PHE E C 1
ATOM 10641 O O . PHE F 1 170 ? 13.462 25.975 26.059 1.00 34.35 284 PHE E O 1
ATOM 10649 N N . ARG F 1 171 ? 15.664 26.090 26.398 1.00 29.34 285 ARG E N 1
ATOM 10650 C CA . ARG F 1 171 ? 15.805 24.643 26.436 1.00 33.72 285 ARG E CA 1
ATOM 10651 C C . ARG F 1 171 ? 15.108 24.089 27.675 1.00 37.30 285 ARG E C 1
ATOM 10652 O O . ARG F 1 171 ? 15.170 24.683 28.754 1.00 37.53 285 ARG E O 1
ATOM 10660 N N . GLU F 1 172 ? 14.470 22.939 27.512 1.00 41.05 286 GLU E N 1
ATOM 10661 C CA . GLU F 1 172 ? 13.739 22.300 28.593 1.00 44.62 286 GLU E CA 1
ATOM 10662 C C . GLU F 1 172 ? 14.688 21.725 29.637 1.00 44.04 286 GLU E C 1
ATOM 10663 O O . GLU F 1 172 ? 14.458 21.882 30.829 1.00 41.48 286 GLU E O 1
ATOM 10669 N N . ASP F 1 173 ? 15.757 21.064 29.198 1.00 37.71 287 ASP E N 1
ATOM 10670 C CA . ASP F 1 173 ? 16.671 20.444 30.147 1.00 33.82 287 ASP E CA 1
ATOM 10671 C C . ASP F 1 173 ? 17.371 21.509 31.007 1.00 36.09 287 ASP E C 1
ATOM 10672 O O . ASP F 1 173 ? 17.629 21.276 32.199 1.00 39.66 287 ASP E O 1
ATOM 10677 N N . LEU F 1 174 ? 17.661 22.666 30.407 1.00 31.14 288 LEU E N 1
ATOM 10678 C CA . LEU F 1 174 ? 18.246 23.794 31.146 1.00 39.84 288 LEU E CA 1
ATOM 10679 C C . LEU F 1 174 ? 17.236 24.407 32.125 1.00 43.37 288 LEU E C 1
ATOM 10680 O O . LEU F 1 174 ? 17.591 24.755 33.249 1.00 40.98 288 LEU E O 1
ATOM 10685 N N . TYR F 1 175 ? 15.981 24.528 31.692 1.00 35.53 289 TYR E N 1
ATOM 10686 C CA . TYR F 1 175 ? 14.917 24.998 32.564 1.00 29.92 289 TYR E CA 1
ATOM 10687 C C . TYR F 1 175 ? 14.843 24.161 33.849 1.00 38.09 289 TYR E C 1
ATOM 10688 O O . TYR F 1 175 ? 14.851 24.699 34.956 1.00 33.01 289 TYR E O 1
ATOM 10697 N N . TYR F 1 176 ? 14.799 22.846 33.695 1.00 37.10 290 TYR E N 1
ATOM 10698 C CA . TYR F 1 176 ? 14.720 21.958 34.853 1.00 35.47 290 TYR E CA 1
ATOM 10699 C C . TYR F 1 176 ? 15.966 22.049 35.758 1.00 41.51 290 TYR E C 1
ATOM 10700 O O . TYR F 1 176 ? 15.842 22.078 36.978 1.00 40.36 290 TYR E O 1
ATOM 10709 N N . ARG F 1 177 ? 17.160 22.146 35.178 1.00 37.96 291 ARG E N 1
ATOM 10710 C CA . ARG F 1 177 ? 18.353 22.309 36.010 1.00 45.17 291 ARG E CA 1
ATOM 10711 C C . ARG F 1 177 ? 18.393 23.662 36.739 1.00 43.70 291 ARG E C 1
ATOM 10712 O O . ARG F 1 177 ? 18.930 23.753 37.838 1.00 44.39 291 ARG E O 1
ATOM 10720 N N . LEU F 1 178 ? 17.811 24.701 36.143 1.00 38.01 292 LEU E N 1
ATOM 10721 C CA . LEU F 1 178 ? 17.847 26.028 36.750 1.00 35.59 292 LEU E CA 1
ATOM 10722 C C . LEU F 1 178 ? 16.669 26.289 37.687 1.00 46.66 292 LEU E C 1
ATOM 10723 O O . LEU F 1 178 ? 16.638 27.329 38.357 1.00 46.51 292 LEU E O 1
ATOM 10728 N N . ASN F 1 179 ? 15.717 25.351 37.735 1.00 38.11 293 ASN E N 1
ATOM 10729 C CA . ASN F 1 179 ? 14.441 25.566 38.414 1.00 43.23 293 ASN E CA 1
ATOM 10730 C C . ASN F 1 179 ? 14.125 24.691 39.622 1.00 45.43 293 ASN E C 1
ATOM 10731 O O . ASN F 1 179 ? 12.952 24.431 39.894 1.00 34.91 293 ASN E O 1
ATOM 10736 N N . VAL F 1 180 ? 15.137 24.223 40.335 1.00 37.83 294 VAL E N 1
ATOM 10737 C CA . VAL F 1 180 ? 14.852 23.403 41.492 1.00 44.14 294 VAL E CA 1
ATOM 10738 C C . VAL F 1 180 ? 14.177 24.278 42.533 1.00 39.06 294 VAL E C 1
ATOM 10739 O O . VAL F 1 180 ? 13.239 23.842 43.201 1.00 46.54 294 VAL E O 1
ATOM 10743 N N . PHE F 1 181 ? 14.607 25.534 42.614 1.00 33.01 295 PHE E N 1
ATOM 10744 C CA . PHE F 1 181 ? 14.166 26.392 43.693 1.00 38.12 295 PHE E CA 1
ATOM 10745 C C . PHE F 1 181 ? 13.816 27.812 43.262 1.00 35.47 295 PHE E C 1
ATOM 10746 O O . PHE F 1 181 ? 14.480 28.780 43.662 1.00 35.60 295 PHE E O 1
ATOM 10754 N N . PRO F 1 182 ? 12.745 27.948 42.476 1.00 33.45 296 PRO E N 1
ATOM 10755 C CA . PRO F 1 182 ? 12.341 29.288 42.071 1.00 34.15 296 PRO E CA 1
ATOM 10756 C C . PRO F 1 182 ? 11.755 30.082 43.217 1.00 34.31 296 PRO E C 1
ATOM 10757 O O . PRO F 1 182 ? 10.926 29.565 43.943 1.00 49.64 296 PRO E O 1
ATOM 10761 N N . LEU F 1 183 ? 12.230 31.313 43.390 1.00 37.95 297 LEU E N 1
ATOM 10762 C CA . LEU F 1 183 ? 11.600 32.281 44.282 1.00 38.08 297 LEU E CA 1
ATOM 10763 C C . LEU F 1 183 ? 11.013 33.401 43.446 1.00 42.04 297 LEU E C 1
ATOM 10764 O O . LEU F 1 183 ? 11.711 34.002 42.624 1.00 43.29 297 LEU E O 1
ATOM 10769 N N . THR F 1 184 ? 9.742 33.701 43.659 1.00 36.53 298 THR E N 1
ATOM 10770 C CA . THR F 1 184 ? 9.128 34.770 42.898 1.00 40.15 298 THR E CA 1
ATOM 10771 C C . THR F 1 184 ? 9.069 36.022 43.752 1.00 45.16 298 THR E C 1
ATOM 10772 O O . THR F 1 184 ? 8.433 36.066 44.807 1.00 45.55 298 THR E O 1
ATOM 10776 N N . TRP F 1 185 ? 9.776 37.033 43.282 1.00 41.87 299 TRP E N 1
ATOM 10777 C CA . TRP F 1 185 ? 9.846 38.307 43.956 1.00 41.58 299 TRP E CA 1
ATOM 10778 C C . TRP F 1 185 ? 8.680 39.164 43.485 1.00 52.47 299 TRP E C 1
ATOM 10779 O O . TRP F 1 185 ? 8.616 39.537 42.317 1.00 61.03 299 TRP E O 1
ATOM 10790 N N . PRO F 1 186 ? 7.744 39.476 44.393 1.00 63.35 300 PRO E N 1
ATOM 10791 C CA . PRO F 1 186 ? 6.510 40.179 44.016 1.00 62.35 300 PRO E CA 1
ATOM 10792 C C . PRO F 1 186 ? 6.772 41.571 43.456 1.00 52.46 300 PRO E C 1
ATOM 10793 O O . PRO F 1 186 ? 7.790 42.192 43.777 1.00 50.59 300 PRO E O 1
ATOM 10797 N N . ALA F 1 187 ? 5.847 42.064 42.643 1.00 52.10 301 ALA E N 1
ATOM 10798 C CA . ALA F 1 187 ? 5.874 43.464 42.251 1.00 52.60 301 ALA E CA 1
ATOM 10799 C C . ALA F 1 187 ? 5.643 44.304 43.496 1.00 53.28 301 ALA E C 1
ATOM 10800 O O . ALA F 1 187 ? 5.233 43.783 44.527 1.00 61.94 301 ALA E O 1
ATOM 10802 N N . LEU F 1 188 ? 5.908 45.599 43.399 1.00 47.69 302 LEU E N 1
ATOM 10803 C CA . LEU F 1 188 ? 5.791 46.488 44.542 1.00 45.92 302 LEU E CA 1
ATOM 10804 C C . LEU F 1 188 ? 4.346 46.593 45.035 1.00 45.83 302 LEU E C 1
ATOM 10805 O O . LEU F 1 188 ? 4.110 46.647 46.236 1.00 49.51 302 LEU E O 1
ATOM 10810 N N . CYS F 1 189 ? 3.377 46.581 44.118 1.00 46.35 303 CYS E N 1
ATOM 10811 C CA . CYS F 1 189 ? 1.983 46.821 44.510 1.00 51.14 303 CYS E CA 1
ATOM 10812 C C . CYS F 1 189 ? 1.357 45.643 45.255 1.00 54.24 303 CYS E C 1
ATOM 10813 O O . CYS F 1 189 ? 0.230 45.749 45.730 1.00 59.05 303 CYS E O 1
ATOM 10816 N N . GLU F 1 190 ? 2.070 44.529 45.368 1.00 55.18 304 GLU E N 1
ATOM 10817 C CA . GLU F 1 190 ? 1.538 43.401 46.124 1.00 60.51 304 GLU E CA 1
ATOM 10818 C C . GLU F 1 190 ? 2.437 43.067 47.315 1.00 61.53 304 GLU E C 1
ATOM 10819 O O . GLU F 1 190 ? 2.381 41.972 47.881 1.00 66.37 304 GLU E O 1
ATOM 10825 N N . ARG F 1 191 ? 3.264 44.032 47.694 1.00 57.26 305 ARG E N 1
ATOM 10826 C CA . ARG F 1 191 ? 3.896 44.017 49.003 1.00 54.43 305 ARG E CA 1
ATOM 10827 C C . ARG F 1 191 ? 4.049 45.459 49.490 1.00 55.74 305 ARG E C 1
ATOM 10828 O O . ARG F 1 191 ? 5.159 45.952 49.705 1.00 48.35 305 ARG E O 1
ATOM 10836 N N . LYS F 1 192 ? 2.905 46.120 49.663 1.00 48.71 306 LYS E N 1
ATOM 10837 C CA . LYS F 1 192 ? 2.855 47.539 50.005 1.00 51.45 306 LYS E CA 1
ATOM 10838 C C . LYS F 1 192 ? 3.540 47.868 51.333 1.00 45.91 306 LYS E C 1
ATOM 10839 O O . LYS F 1 192 ? 3.973 48.996 51.542 1.00 57.98 306 LYS E O 1
ATOM 10845 N N . ASP F 1 193 ? 3.676 46.878 52.209 1.00 50.32 307 ASP E N 1
ATOM 10846 C CA . ASP F 1 193 ? 4.377 47.073 53.475 1.00 56.67 307 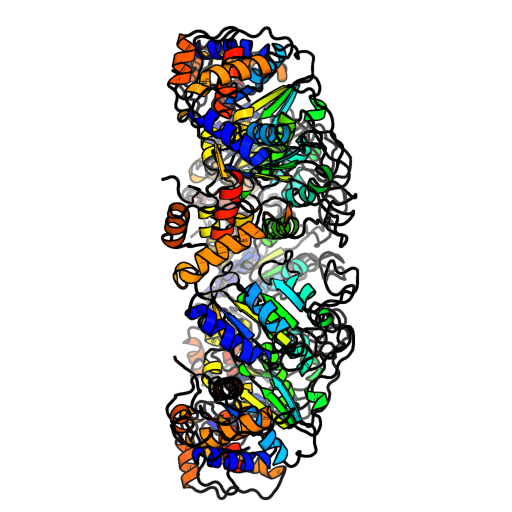ASP E CA 1
ATOM 10847 C C . ASP F 1 193 ? 5.883 47.259 53.309 1.00 57.49 307 ASP E C 1
ATOM 10848 O O . ASP F 1 193 ? 6.578 47.631 54.261 1.00 56.27 307 ASP E O 1
ATOM 10853 N N . ASP F 1 194 ? 6.387 46.988 52.113 1.00 58.62 308 ASP E N 1
ATOM 10854 C CA . ASP F 1 194 ? 7.808 47.157 51.833 1.00 61.40 308 ASP E CA 1
ATOM 10855 C C . ASP F 1 194 ? 8.126 48.552 51.354 1.00 57.45 308 ASP E C 1
ATOM 10856 O O . ASP F 1 194 ? 9.277 48.992 51.414 1.00 57.82 308 ASP E O 1
ATOM 10861 N N . ILE F 1 195 ? 7.108 49.240 50.856 1.00 47.60 309 ILE E N 1
ATOM 10862 C CA . ILE F 1 195 ? 7.269 50.641 50.537 1.00 45.20 309 ILE E CA 1
ATOM 10863 C C . ILE F 1 195 ? 7.366 51.332 51.882 1.00 70.89 309 ILE E C 1
ATOM 10864 O O . ILE F 1 195 ? 6.660 50.951 52.823 1.00 82.91 309 ILE E O 1
ATOM 10869 N N . GLU F 1 196 ? 8.258 52.316 51.945 1.00 66.98 310 GLU E N 1
ATOM 10870 C CA . GLU F 1 196 ? 8.634 53.125 53.122 1.00 53.38 310 GLU E CA 1
ATOM 10871 C C . GLU F 1 196 ? 9.971 52.611 53.668 1.00 48.68 310 GLU E C 1
ATOM 10872 O O . GLU F 1 196 ? 10.933 53.371 53.638 1.00 52.76 310 GLU E O 1
ATOM 10878 N N . PRO F 1 197 ? 10.062 51.337 54.139 1.00 45.60 311 PRO E N 1
ATOM 10879 C CA . PRO F 1 197 ? 11.440 50.927 54.451 1.00 39.50 311 PRO E CA 1
ATOM 10880 C C . PRO F 1 197 ? 12.308 50.924 53.198 1.00 46.57 311 PRO E C 1
ATOM 10881 O O . PRO F 1 197 ? 13.482 51.312 53.250 1.00 46.23 311 PRO E O 1
ATOM 10885 N N . LEU F 1 198 ? 11.722 50.526 52.073 1.00 49.78 312 LEU E N 1
ATOM 10886 C CA . LEU F 1 198 ? 12.438 50.608 50.807 1.00 48.61 312 LEU E CA 1
ATOM 10887 C C . LEU F 1 198 ? 12.820 52.054 50.511 1.00 42.51 312 LEU E C 1
ATOM 10888 O O . LEU F 1 198 ? 13.984 52.354 50.234 1.00 35.86 312 LEU E O 1
ATOM 10893 N N . ALA F 1 199 ? 11.828 52.939 50.580 1.00 39.83 313 ALA E N 1
ATOM 10894 C CA . ALA F 1 199 ? 12.006 54.327 50.168 1.00 41.18 313 ALA E CA 1
ATOM 10895 C C . ALA F 1 199 ? 13.042 54.989 51.047 1.00 42.72 313 ALA E C 1
ATOM 10896 O O . ALA F 1 199 ? 13.932 55.688 50.558 1.00 43.60 313 ALA E O 1
ATOM 10898 N N . ASN F 1 200 ? 12.929 54.750 52.348 1.00 37.83 314 ASN E N 1
ATOM 10899 C CA . ASN F 1 200 ? 13.927 55.242 53.292 1.00 39.50 314 ASN E CA 1
ATOM 10900 C C . ASN F 1 200 ? 15.312 54.673 53.021 1.00 40.16 314 ASN E C 1
ATOM 10901 O O . ASN F 1 200 ? 16.303 55.379 53.147 1.00 47.15 314 ASN E O 1
ATOM 10906 N N . HIS F 1 201 ? 15.380 53.397 52.657 1.00 38.23 315 HIS E N 1
ATOM 10907 C CA . HIS F 1 201 ? 16.658 52.799 52.271 1.00 41.15 315 HIS E CA 1
ATOM 10908 C C . HIS F 1 201 ? 17.240 53.453 51.004 1.00 46.01 315 HIS E C 1
ATOM 10909 O O . HIS F 1 201 ? 18.448 53.695 50.917 1.00 43.66 315 HIS E O 1
ATOM 10916 N N . LEU F 1 202 ? 16.375 53.731 50.028 1.00 44.74 316 LEU E N 1
ATOM 10917 C CA . LEU F 1 202 ? 16.781 54.431 48.801 1.00 45.68 316 LEU E CA 1
ATOM 10918 C C . LEU F 1 202 ? 17.320 55.824 49.123 1.00 42.12 316 LEU E C 1
ATOM 10919 O O . LEU F 1 202 ? 18.336 56.237 48.582 1.00 44.15 316 LEU E O 1
ATOM 10924 N N . ILE F 1 203 ? 16.632 56.552 49.995 1.00 39.43 317 ILE E N 1
ATOM 10925 C CA . ILE F 1 203 ? 17.107 57.870 50.398 1.00 43.83 317 ILE E CA 1
ATOM 10926 C C . ILE F 1 203 ? 18.490 57.797 51.031 1.00 40.87 317 ILE E C 1
ATOM 10927 O O . ILE F 1 203 ? 19.428 58.488 50.618 1.00 42.09 317 ILE E O 1
ATOM 10932 N N . GLU F 1 204 ? 18.590 56.955 52.048 1.00 37.99 318 GLU E N 1
ATOM 10933 C CA . GLU F 1 204 ? 19.829 56.714 52.771 1.00 38.77 318 GLU E CA 1
ATOM 10934 C C . GLU F 1 204 ? 20.978 56.413 51.813 1.00 45.73 318 GLU E C 1
ATOM 10935 O O . GLU F 1 204 ? 22.047 57.035 51.870 1.00 47.84 318 GLU E O 1
ATOM 10941 N N . ARG F 1 205 ? 20.745 55.482 50.923 1.00 41.33 319 ARG E N 1
ATOM 10942 C CA . ARG F 1 205 ? 21.741 55.065 49.992 1.00 49.68 319 ARG E CA 1
ATOM 10943 C C . ARG F 1 205 ? 22.226 56.244 49.179 1.00 45.13 319 ARG E C 1
ATOM 10944 O O . ARG F 1 205 ? 23.387 56.502 49.101 1.00 36.69 319 ARG E O 1
ATOM 10952 N N . HIS F 1 206 ? 21.296 56.965 48.593 1.00 35.75 320 HIS E N 1
ATOM 10953 C CA . HIS F 1 206 ? 21.610 58.071 47.705 1.00 39.15 320 HIS E CA 1
ATOM 10954 C C . HIS F 1 206 ? 22.340 59.205 48.443 1.00 46.98 320 HIS E C 1
ATOM 10955 O O . HIS F 1 206 ? 23.360 59.689 47.960 1.00 46.00 320 HIS E O 1
ATOM 10962 N N . CYS F 1 207 ? 21.847 59.610 49.618 1.00 41.76 321 CYS E N 1
ATOM 10963 C CA . CYS F 1 207 ? 22.474 60.718 50.353 1.00 42.30 321 CYS E CA 1
ATOM 10964 C C . CYS F 1 207 ? 23.885 60.381 50.858 1.00 45.17 321 CYS E C 1
ATOM 10965 O O . CYS F 1 207 ? 24.796 61.203 50.765 1.00 44.11 321 CYS E O 1
ATOM 10968 N N . LYS F 1 208 ? 24.065 59.169 51.367 1.00 44.11 322 LYS E N 1
ATOM 10969 C CA . LYS F 1 208 ? 25.376 58.737 51.850 1.00 50.94 322 LYS E CA 1
ATOM 10970 C C . LYS F 1 208 ? 26.412 58.770 50.736 1.00 51.71 322 LYS E C 1
ATOM 10971 O O . LYS F 1 208 ? 27.556 59.184 50.934 1.00 46.88 322 LYS E O 1
ATOM 10977 N N . LYS F 1 209 ? 25.999 58.345 49.551 1.00 51.39 323 LYS E N 1
ATOM 10978 C CA . LYS F 1 209 ? 26.913 58.310 48.426 1.00 52.43 323 LYS E CA 1
ATOM 10979 C C . LYS F 1 209 ? 27.313 59.730 48.015 1.00 42.30 323 LYS E C 1
ATOM 10980 O O . LYS F 1 209 ? 28.421 59.947 47.525 1.00 41.61 323 LYS E O 1
ATOM 10986 N N . LEU F 1 210 ? 26.401 60.688 48.199 1.00 47.63 324 LEU E N 1
ATOM 10987 C CA . LEU F 1 210 ? 26.683 62.096 47.892 1.00 42.14 324 LEU E CA 1
ATOM 10988 C C . LEU F 1 210 ? 27.288 62.840 49.079 1.00 45.88 324 LEU E C 1
ATOM 10989 O O . LEU F 1 210 ? 27.624 64.017 48.970 1.00 48.58 324 LEU E O 1
ATOM 10994 N N . GLY F 1 211 ? 27.415 62.167 50.218 1.00 46.69 325 GLY E N 1
ATOM 10995 C CA . GLY F 1 211 ? 27.924 62.823 51.414 1.00 42.44 325 GLY E CA 1
ATOM 10996 C C . GLY F 1 211 ? 26.935 63.854 51.926 1.00 42.52 325 GLY E C 1
ATOM 10997 O O . GLY F 1 211 ? 27.279 65.009 52.163 1.00 42.90 325 GLY E O 1
ATOM 10998 N N . LEU F 1 212 ? 25.691 63.421 52.067 1.00 39.95 326 LEU E N 1
ATOM 10999 C CA . LEU F 1 212 ? 24.605 64.276 52.497 1.00 40.05 326 LEU E CA 1
ATOM 11000 C C . LEU F 1 212 ? 23.911 63.667 53.696 1.00 43.09 326 LEU E C 1
ATOM 11001 O O . LEU F 1 212 ? 23.793 62.440 53.789 1.00 40.57 326 LEU E O 1
ATOM 11006 N N . PRO F 1 213 ? 23.456 64.531 54.619 1.00 42.64 327 PRO E N 1
ATOM 11007 C CA . PRO F 1 213 ? 22.572 64.101 55.702 1.00 44.93 327 PRO E CA 1
ATOM 11008 C C . PRO F 1 213 ? 21.361 63.446 55.090 1.00 46.66 327 PRO E C 1
ATOM 11009 O O . PRO F 1 213 ? 20.896 63.914 54.044 1.00 49.49 327 PRO E O 1
ATOM 11013 N N . VAL F 1 214 ? 20.858 62.380 55.693 1.00 47.99 328 VAL E N 1
ATOM 11014 C CA . VAL F 1 214 ? 19.688 61.742 55.125 1.00 44.28 328 VAL E CA 1
ATOM 11015 C C . VAL F 1 214 ? 18.434 62.261 55.829 1.00 50.89 328 VAL E C 1
ATOM 11016 O O . VAL F 1 214 ? 18.315 62.220 57.052 1.00 60.50 328 VAL E O 1
ATOM 11020 N N . PRO F 1 215 ? 17.514 62.810 55.036 1.00 49.75 329 PRO E N 1
ATOM 11021 C CA . PRO F 1 215 ? 16.219 63.295 55.517 1.00 45.63 329 PRO E CA 1
ATOM 11022 C C . PRO F 1 215 ? 15.173 62.187 55.679 1.00 50.62 329 PRO E C 1
ATOM 11023 O O . PRO F 1 215 ? 15.411 61.044 55.298 1.00 54.78 329 PRO E O 1
ATOM 11027 N N . SER F 1 216 ? 14.031 62.554 56.254 1.00 47.40 330 SER E N 1
ATOM 11028 C CA . SER F 1 216 ? 12.928 61.644 56.529 1.00 45.84 330 SER E CA 1
ATOM 11029 C C . SER F 1 216 ? 11.774 61.955 55.614 1.00 40.79 330 SER E C 1
ATOM 11030 O O . SER F 1 216 ? 11.782 62.959 54.904 1.00 50.95 330 SER E O 1
ATOM 11033 N N . ILE F 1 217 ? 10.776 61.088 55.641 1.00 39.86 331 ILE E N 1
ATOM 11034 C CA . ILE F 1 217 ? 9.609 61.239 54.790 1.00 43.87 331 ILE E CA 1
ATOM 11035 C C . ILE F 1 217 ? 8.388 61.506 55.633 1.00 44.50 331 ILE E C 1
ATOM 11036 O O . ILE F 1 217 ? 7.976 60.644 56.403 1.00 43.72 331 ILE E O 1
ATOM 11041 N N . ALA F 1 218 ? 7.814 62.695 55.483 1.00 42.08 332 ALA E N 1
ATOM 11042 C CA . ALA F 1 218 ? 6.570 63.046 56.160 1.00 44.71 332 ALA E CA 1
ATOM 11043 C C . ALA F 1 218 ? 5.465 62.013 55.904 1.00 50.96 332 ALA E C 1
ATOM 11044 O O . ALA F 1 218 ? 5.415 61.395 54.834 1.00 55.21 332 ALA E O 1
ATOM 11046 N N . PRO F 1 219 ? 4.586 61.813 56.899 1.00 51.76 333 PRO E N 1
ATOM 11047 C CA . PRO F 1 219 ? 3.499 60.827 56.836 1.00 49.93 333 PRO E CA 1
ATOM 11048 C C . PRO F 1 219 ? 2.606 60.924 55.585 1.00 57.95 333 PRO E C 1
ATOM 11049 O O . PRO F 1 219 ? 2.236 59.889 55.022 1.00 59.75 333 PRO E O 1
ATOM 11053 N N . ASN F 1 220 ? 2.256 62.135 55.162 1.00 57.50 334 ASN E N 1
ATOM 11054 C CA . ASN F 1 220 ? 1.393 62.294 53.993 1.00 58.24 334 ASN E CA 1
ATOM 11055 C C . ASN F 1 220 ? 2.111 61.945 52.684 1.00 54.46 334 ASN E C 1
ATOM 11056 O O . ASN F 1 220 ? 1.474 61.584 51.700 1.00 56.68 334 ASN E O 1
ATOM 11061 N N . ALA F 1 221 ? 3.435 62.042 52.681 1.00 43.60 335 ALA E N 1
ATOM 11062 C CA . ALA F 1 221 ? 4.205 61.623 51.520 1.00 38.31 335 ALA E CA 1
ATOM 11063 C C . ALA F 1 221 ? 4.204 60.114 51.488 1.00 43.50 335 ALA E C 1
ATOM 11064 O O . ALA F 1 221 ? 4.021 59.511 50.437 1.00 43.27 335 ALA E O 1
ATOM 11066 N N . ILE F 1 222 ? 4.400 59.512 52.655 1.00 47.76 336 ILE E N 1
ATOM 11067 C CA . ILE F 1 222 ? 4.277 58.065 52.820 1.00 50.10 336 ILE E CA 1
ATOM 11068 C C . ILE F 1 222 ? 2.981 57.544 52.198 1.00 53.18 336 ILE E C 1
ATOM 11069 O O . ILE F 1 222 ? 2.994 56.644 51.356 1.00 51.15 336 ILE E O 1
ATOM 11074 N N . THR F 1 223 ? 1.867 58.130 52.623 1.00 51.97 337 THR E N 1
ATOM 11075 C CA . THR F 1 223 ? 0.558 57.773 52.114 1.00 51.62 337 THR E CA 1
ATOM 11076 C C . THR F 1 223 ? 0.518 57.905 50.602 1.00 52.64 337 THR E C 1
ATOM 11077 O O . THR F 1 223 ? 0.011 57.032 49.901 1.00 51.19 337 THR E O 1
ATOM 11081 N N . LYS F 1 224 ? 1.065 59.005 50.105 1.00 50.58 338 LYS E N 1
ATOM 11082 C CA . LYS F 1 224 ? 1.114 59.235 48.679 1.00 46.59 338 LYS E CA 1
ATOM 11083 C C . LYS F 1 224 ? 1.857 58.070 48.026 1.00 48.53 338 LYS E C 1
ATOM 11084 O O . LYS F 1 224 ? 1.391 57.481 47.048 1.00 44.78 338 LYS E O 1
ATOM 11090 N N . LEU F 1 225 ? 2.991 57.711 48.609 1.00 42.01 339 LEU E N 1
ATOM 11091 C CA . LEU F 1 225 ? 3.804 56.634 48.076 1.00 39.29 339 LEU E CA 1
ATOM 11092 C C . LEU F 1 225 ? 3.113 55.279 48.178 1.00 42.48 339 LEU E C 1
ATOM 11093 O O . LEU F 1 225 ? 3.302 54.439 47.306 1.00 53.14 339 LEU E O 1
ATOM 11098 N N . LEU F 1 226 ? 2.302 55.067 49.218 1.00 40.10 340 LEU E N 1
ATOM 11099 C CA . LEU F 1 226 ? 1.663 53.768 49.421 1.00 39.20 340 LEU E CA 1
ATOM 11100 C C . LEU F 1 226 ? 0.498 53.507 48.480 1.00 50.76 340 LEU E C 1
ATOM 11101 O O . LEU F 1 226 ? 0.170 52.351 48.210 1.00 56.87 340 LEU E O 1
ATOM 11106 N N . ASN F 1 227 ? -0.138 54.570 47.994 1.00 55.60 341 ASN E N 1
ATOM 11107 C CA . ASN F 1 227 ? -1.350 54.434 47.175 1.00 56.97 341 ASN E CA 1
ATOM 11108 C C . ASN F 1 227 ? -1.152 54.550 45.662 1.00 56.94 341 ASN E C 1
ATOM 11109 O O . ASN F 1 227 ? -2.114 54.726 44.915 1.00 61.09 341 ASN E O 1
ATOM 11114 N N . TYR F 1 228 ? 0.097 54.458 45.226 1.00 47.77 342 TYR E N 1
ATOM 11115 C CA . TYR F 1 228 ? 0.452 54.435 43.815 1.00 45.90 342 TYR E CA 1
ATOM 11116 C C . TYR F 1 228 ? 0.833 53.001 43.437 1.00 52.36 342 TYR E C 1
ATOM 11117 O O . TYR F 1 228 ? 1.525 52.334 44.197 1.00 55.55 342 TYR E O 1
ATOM 11126 N N . PRO F 1 229 ? 0.371 52.508 42.276 1.00 52.09 343 PRO E N 1
ATOM 11127 C CA . PRO F 1 229 ? 0.594 51.093 41.920 1.00 53.52 343 PRO E CA 1
ATOM 11128 C C . PRO F 1 229 ? 2.026 50.722 41.478 1.00 50.93 343 PRO E C 1
ATOM 11129 O O . PRO F 1 229 ? 2.324 49.529 41.382 1.00 49.62 343 PRO E O 1
ATOM 11133 N N . TRP F 1 230 ? 2.876 51.703 41.188 1.00 40.03 344 TRP E N 1
ATOM 11134 C CA . TRP F 1 230 ? 4.275 51.440 40.816 1.00 40.58 344 TRP E CA 1
ATOM 11135 C C . TRP F 1 230 ? 4.446 50.521 39.590 1.00 45.24 344 TRP E C 1
ATOM 11136 O O . TRP F 1 230 ? 5.004 49.424 39.694 1.00 43.09 344 TRP E O 1
ATOM 11147 N N . PRO F 1 231 ? 3.977 50.973 38.419 1.00 50.71 345 PRO E N 1
ATOM 11148 C CA . PRO F 1 231 ? 4.233 50.179 37.207 1.00 54.40 345 PRO E CA 1
ATOM 11149 C C . PRO F 1 231 ? 5.726 49.903 37.017 1.00 48.52 345 PRO E C 1
ATOM 11150 O O . PRO F 1 231 ? 6.084 48.813 36.600 1.00 48.19 345 PRO E O 1
ATOM 11154 N N . GLY F 1 232 ? 6.576 50.873 37.345 1.00 48.95 346 GLY E N 1
ATOM 11155 C CA . GLY F 1 232 ? 8.012 50.694 37.257 1.00 38.84 346 GLY E CA 1
ATOM 11156 C C . GLY F 1 232 ? 8.658 50.103 38.495 1.00 47.91 346 GLY E C 1
ATOM 11157 O O . GLY F 1 232 ? 9.884 50.029 38.570 1.00 43.61 346 GLY E O 1
ATOM 11158 N N . ASN F 1 233 ? 7.842 49.673 39.462 1.00 43.87 347 ASN E N 1
ATOM 11159 C CA . ASN F 1 233 ? 8.362 49.098 40.705 1.00 40.58 347 ASN E CA 1
ATOM 11160 C C . ASN F 1 233 ? 9.472 49.936 41.381 1.00 45.38 347 ASN E C 1
ATOM 11161 O O . ASN F 1 233 ? 9.337 51.145 41.506 1.00 41.01 347 ASN E O 1
ATOM 11166 N N . VAL F 1 234 ? 10.563 49.291 41.795 1.00 34.82 348 VAL E N 1
ATOM 11167 C CA . VAL F 1 234 ? 11.569 49.940 42.630 1.00 45.88 348 VAL E CA 1
ATOM 11168 C C . VAL F 1 234 ? 12.409 50.935 41.840 1.00 49.83 348 VAL E C 1
ATOM 11169 O O . VAL F 1 234 ? 12.825 51.985 42.356 1.00 45.41 348 VAL E O 1
ATOM 11173 N N . ARG F 1 235 ? 12.657 50.600 40.580 1.00 49.71 349 ARG E N 1
ATOM 11174 C CA . ARG F 1 235 ? 13.347 51.517 39.686 1.00 47.82 349 ARG E CA 1
ATOM 11175 C C . ARG F 1 235 ? 12.589 52.844 39.592 1.00 46.42 349 ARG E C 1
ATOM 11176 O O . ARG F 1 235 ? 13.204 53.914 39.565 1.00 45.64 349 ARG E O 1
ATOM 11184 N N . GLU F 1 236 ? 11.256 52.759 39.549 1.00 37.38 350 GLU E N 1
ATOM 11185 C CA . GLU F 1 236 ? 10.401 53.942 39.566 1.00 43.52 350 GLU E CA 1
ATOM 11186 C C . GLU F 1 236 ? 10.446 54.634 40.940 1.00 45.11 350 GLU E C 1
ATOM 11187 O O . GLU F 1 236 ? 10.599 55.853 41.025 1.00 41.06 350 GLU E O 1
ATOM 11193 N N . LEU F 1 237 ? 10.324 53.844 42.005 1.00 46.17 351 LEU E N 1
ATOM 11194 C CA . LEU F 1 237 ? 10.365 54.361 43.364 1.00 42.19 351 LEU E CA 1
ATOM 11195 C C . LEU F 1 237 ? 11.638 55.171 43.580 1.00 42.50 351 LEU E C 1
ATOM 11196 O O . LEU F 1 237 ? 11.589 56.306 44.080 1.00 36.94 351 LEU E O 1
ATOM 11201 N N . ASP F 1 238 ? 12.767 54.598 43.163 1.00 39.75 352 ASP E N 1
ATOM 11202 C CA . ASP F 1 238 ? 14.077 55.231 43.374 1.00 40.63 352 ASP E CA 1
ATOM 11203 C C . ASP F 1 238 ? 14.153 56.557 42.613 1.00 35.68 352 ASP E C 1
ATOM 11204 O O . ASP F 1 238 ? 14.749 57.526 43.084 1.00 39.75 352 ASP E O 1
ATOM 11209 N N . ASN F 1 239 ? 13.535 56.589 41.437 1.00 31.61 353 ASN E N 1
ATOM 11210 C CA . ASN F 1 239 ? 13.383 57.822 40.682 1.00 36.03 353 ASN E CA 1
ATOM 11211 C C . ASN F 1 239 ? 12.580 58.879 41.414 1.00 39.43 353 ASN E C 1
ATOM 11212 O O . ASN F 1 239 ? 13.015 60.029 41.545 1.00 36.28 353 ASN E O 1
ATOM 11217 N N . VAL F 1 240 ? 11.389 58.486 41.860 1.00 37.34 354 VAL E N 1
ATOM 11218 C CA . VAL F 1 240 ? 10.484 59.389 42.562 1.00 37.78 354 VAL E CA 1
ATOM 11219 C C . VAL F 1 240 ? 11.178 59.996 43.760 1.00 37.48 354 VAL E C 1
ATOM 11220 O O . VAL F 1 240 ? 11.079 61.195 44.037 1.00 37.98 354 VAL E O 1
ATOM 11224 N N . VAL F 1 241 ? 11.910 59.148 44.456 1.00 33.63 355 VAL E N 1
ATOM 11225 C CA . VAL F 1 241 ? 12.568 59.544 45.680 1.00 36.99 355 VAL E CA 1
ATOM 11226 C C . VAL F 1 241 ? 13.726 60.506 45.419 1.00 35.65 355 VAL E C 1
ATOM 11227 O O . VAL F 1 241 ? 13.854 61.506 46.114 1.00 31.20 355 VAL E O 1
ATOM 11231 N N . GLN F 1 242 ? 14.547 60.232 44.408 1.00 36.78 356 GLN E N 1
ATOM 11232 C CA . GLN F 1 242 ? 15.635 61.152 44.055 1.00 43.32 356 GLN E CA 1
ATOM 11233 C C . GLN F 1 242 ? 15.125 62.502 43.568 1.00 38.15 356 GLN E C 1
ATOM 11234 O O . GLN F 1 242 ? 15.726 63.531 43.841 1.00 42.64 356 GLN E O 1
ATOM 11240 N N . ARG F 1 243 ? 14.027 62.486 42.825 1.00 31.07 357 ARG E N 1
ATOM 11241 C CA . ARG F 1 243 ? 13.381 63.720 42.421 1.00 36.79 357 ARG E CA 1
ATOM 11242 C C . ARG F 1 243 ? 12.939 64.518 43.659 1.00 36.78 357 ARG E C 1
ATOM 11243 O O . ARG F 1 243 ? 13.128 65.738 43.750 1.00 41.80 357 ARG E O 1
ATOM 11251 N N . ALA F 1 244 ? 12.359 63.811 44.622 1.00 28.60 358 ALA E N 1
ATOM 11252 C CA . ALA F 1 244 ? 11.816 64.447 45.818 1.00 30.86 358 ALA E CA 1
ATOM 11253 C C . ALA F 1 244 ? 12.933 65.174 46.565 1.00 36.40 358 ALA E C 1
ATOM 11254 O O . ALA F 1 244 ? 12.765 66.317 46.971 1.00 33.37 358 ALA E O 1
ATOM 11256 N N . LEU F 1 245 ? 14.075 64.505 46.717 1.00 31.96 359 LEU E N 1
ATOM 11257 C CA . LEU F 1 245 ? 15.262 65.105 47.320 1.00 42.08 359 LEU E CA 1
ATOM 11258 C C . LEU F 1 245 ? 15.717 66.334 46.567 1.00 49.24 359 LEU E C 1
ATOM 11259 O O . LEU F 1 245 ? 16.210 67.265 47.177 1.00 28.37 359 LEU E O 1
ATOM 11264 N N . ILE F 1 246 ? 15.599 66.343 45.241 1.00 37.92 360 ILE E N 1
ATOM 11265 C CA . ILE F 1 246 ? 15.955 67.564 44.549 1.00 33.91 360 ILE E CA 1
ATOM 11266 C C . ILE F 1 246 ? 14.980 68.698 44.883 1.00 37.19 360 ILE E C 1
ATOM 11267 O O . ILE F 1 246 ? 15.391 69.845 45.102 1.00 30.59 360 ILE E O 1
ATOM 11272 N N . LEU F 1 247 ? 13.690 68.374 44.934 1.00 36.52 361 LEU E N 1
ATOM 11273 C CA . LEU F 1 247 ? 12.687 69.394 45.213 1.00 42.67 361 LEU E CA 1
ATOM 11274 C C . LEU F 1 247 ? 12.862 69.870 46.664 1.00 46.69 361 LEU E C 1
ATOM 11275 O O . LEU F 1 247 ? 12.413 70.963 46.990 1.00 40.32 361 LEU E O 1
ATOM 11280 N N . SER F 1 248 ? 13.462 68.998 47.496 1.00 58.68 362 SER E N 1
ATOM 11281 C CA . SER F 1 248 ? 14.498 69.276 48.553 1.00 66.08 362 SER E CA 1
ATOM 11282 C C . SER F 1 248 ? 14.202 68.582 49.895 1.00 65.90 362 SER E C 1
ATOM 11283 O O . SER F 1 248 ? 13.196 67.876 50.005 1.00 42.17 362 SER E O 1
ATOM 11286 N N . GLU F 1 249 ? 15.080 68.804 50.895 1.00 77.14 363 GLU E N 1
ATOM 11287 C CA . GLU F 1 249 ? 15.299 67.866 52.032 1.00 64.45 363 GLU E CA 1
ATOM 11288 C C . GLU F 1 249 ? 14.245 67.852 53.155 1.00 61.90 363 GLU E C 1
ATOM 11289 O O . GLU F 1 249 ? 13.745 68.887 53.559 1.00 82.98 363 GLU E O 1
ATOM 11295 N N . ASN F 1 250 ? 14.000 66.654 53.692 1.00 58.74 364 ASN E N 1
ATOM 11296 C CA . ASN F 1 250 ? 12.787 66.231 54.442 1.00 54.03 364 ASN E CA 1
ATOM 11297 C C . ASN F 1 250 ? 11.592 66.333 53.490 1.00 46.89 364 ASN E C 1
ATOM 11298 O O . ASN F 1 250 ? 11.154 67.432 53.153 1.00 43.31 364 ASN E O 1
ATOM 11303 N N . GLY F 1 251 ? 11.100 65.175 53.038 1.00 39.21 365 GLY E N 1
ATOM 11304 C CA . GLY F 1 251 ? 10.230 65.093 51.872 1.00 40.90 365 GLY E CA 1
ATOM 11305 C C . GLY F 1 251 ? 8.761 65.276 52.208 1.00 40.93 365 GLY E C 1
ATOM 11306 O O . GLY F 1 251 ? 8.204 64.521 53.001 1.00 39.40 365 GLY E O 1
ATOM 11307 N N . HIS F 1 252 ? 8.120 66.244 51.559 1.00 41.74 366 HIS E N 1
ATOM 11308 C CA . HIS F 1 252 ? 6.795 66.712 51.976 1.00 35.92 366 HIS E CA 1
ATOM 11309 C C . HIS F 1 252 ? 5.726 66.806 50.891 1.00 75.59 366 HIS E C 1
ATOM 11310 O O . HIS F 1 252 ? 5.181 67.897 50.678 1.00 98.48 366 HIS E O 1
ATOM 11317 N N . ILE F 1 253 ? 5.400 65.695 50.230 1.00 76.93 367 ILE E N 1
ATOM 11318 C CA . ILE F 1 253 ? 4.552 65.737 49.028 1.00 87.53 367 ILE E CA 1
ATOM 11319 C C . ILE F 1 253 ? 5.293 66.589 47.987 1.00 88.29 367 ILE E C 1
ATOM 11320 O O . ILE F 1 253 ? 4.731 67.428 47.275 1.00 91.24 367 ILE E O 1
ATOM 11325 N N . GLN F 1 254 ? 6.605 66.366 47.979 1.00 69.18 368 GLN E N 1
ATOM 11326 C CA . GLN F 1 254 ? 7.496 66.662 46.869 1.00 39.62 368 GLN E CA 1
ATOM 11327 C C . GLN F 1 254 ? 7.556 65.424 45.985 1.00 46.28 368 GLN E C 1
ATOM 11328 O O . GLN F 1 254 ? 8.506 65.223 45.216 1.00 44.35 368 GLN E O 1
ATOM 11334 N N . SER F 1 255 ? 6.539 64.580 46.146 1.00 44.45 369 SER E N 1
ATOM 11335 C CA . SER F 1 255 ? 6.417 63.325 45.431 1.00 46.94 369 SER E CA 1
ATOM 11336 C C . SER F 1 255 ? 5.637 63.551 44.154 1.00 45.69 369 SER E C 1
ATOM 11337 O O . SER F 1 255 ? 4.462 63.907 44.204 1.00 41.76 369 SER E O 1
ATOM 11340 N N . GLU F 1 256 ? 6.319 63.378 43.019 1.00 38.34 370 GLU E N 1
ATOM 11341 C CA . GLU F 1 256 ? 5.729 63.448 41.677 1.00 45.88 370 GLU E CA 1
ATOM 11342 C C . GLU F 1 256 ? 5.601 62.079 41.062 1.00 47.17 370 GLU E C 1
ATOM 11343 O O . GLU F 1 256 ? 6.613 61.439 40.787 1.00 44.78 370 GLU E O 1
ATOM 11349 N N . HIS F 1 257 ? 4.373 61.643 40.820 1.00 43.01 371 HIS E N 1
ATOM 11350 C CA . HIS F 1 257 ? 4.150 60.393 40.123 1.00 52.62 371 HIS E CA 1
ATOM 11351 C C . HIS F 1 257 ? 3.917 60.658 38.656 1.00 58.20 371 HIS E C 1
ATOM 11352 O O . HIS F 1 257 ? 4.838 60.550 37.853 1.00 76.34 371 HIS E O 1
ATOM 11359 N N . ILE F 1 258 ? 2.683 60.996 38.304 1.00 53.55 372 ILE E N 1
ATOM 11360 C CA . ILE F 1 258 ? 2.362 61.385 36.931 1.00 78.38 372 ILE E CA 1
ATOM 11361 C C . ILE F 1 258 ? 1.429 62.606 36.944 1.00 97.38 372 ILE E C 1
ATOM 11362 O O . ILE F 1 258 ? 0.275 62.532 36.508 1.00 105.89 372 ILE E O 1
ATOM 11367 N N . LEU F 1 259 ? 1.951 63.724 37.451 1.00 100.25 373 LEU E N 1
ATOM 11368 C CA . LEU F 1 259 ? 1.189 64.959 37.638 1.00 100.74 373 LEU E CA 1
ATOM 11369 C C . LEU F 1 259 ? 1.315 65.907 36.445 1.00 102.71 373 LEU E C 1
ATOM 11370 O O . LEU F 1 259 ? 0.914 67.073 36.517 1.00 103.50 373 LEU E O 1
ATOM 11372 N N . MET G 1 17 ? 17.798 -0.626 35.772 1.00 90.34 131 MET D N 1
ATOM 11373 C CA . MET G 1 17 ? 18.112 -1.558 36.854 1.00 99.19 131 MET D CA 1
ATOM 11374 C C . MET G 1 17 ? 17.472 -1.139 38.183 1.00 111.17 131 MET D C 1
ATOM 11375 O O . MET G 1 17 ? 17.826 -1.665 39.243 1.00 120.16 131 MET D O 1
ATOM 11377 N N . VAL G 1 18 ? 16.526 -0.201 38.116 1.00 107.29 132 VAL D N 1
ATOM 11378 C CA . VAL G 1 18 ? 15.856 0.334 39.307 1.00 110.74 132 VAL D CA 1
ATOM 11379 C C . VAL G 1 18 ? 14.399 -0.120 39.445 1.00 99.81 132 VAL D C 1
ATOM 11380 O O . VAL G 1 18 ? 13.925 -0.415 40.547 1.00 100.61 132 VAL D O 1
ATOM 11384 N N . VAL G 1 19 ? 13.721 -0.185 38.305 1.00 85.61 133 VAL D N 1
ATOM 11385 C CA . VAL G 1 19 ? 12.265 -0.299 38.189 1.00 76.69 133 VAL D CA 1
ATOM 11386 C C . VAL G 1 19 ? 11.518 -1.343 39.041 1.00 68.73 133 VAL D C 1
ATOM 11387 O O . VAL G 1 19 ? 12.114 -2.244 39.641 1.00 66.38 133 VAL D O 1
ATOM 11391 N N . ALA G 1 20 ? 10.193 -1.210 39.072 1.00 58.00 134 ALA D N 1
ATOM 11392 C CA . ALA G 1 20 ? 9.345 -2.159 39.784 1.00 57.75 134 ALA D CA 1
ATOM 11393 C C . ALA G 1 20 ? 8.027 -2.410 39.055 1.00 62.54 134 ALA D C 1
ATOM 11394 O O . ALA G 1 20 ? 7.429 -3.476 39.195 1.00 67.63 134 ALA D O 1
ATOM 11396 N N . ASP G 1 21 ? 7.571 -1.418 38.298 1.00 50.34 135 ASP D N 1
ATOM 11397 C CA . ASP G 1 21 ? 6.331 -1.535 37.544 1.00 61.72 135 ASP D CA 1
ATOM 11398 C C . ASP G 1 21 ? 6.397 -2.699 36.556 1.00 65.12 135 ASP D C 1
ATOM 11399 O O . ASP G 1 21 ? 7.434 -2.932 35.938 1.00 63.90 135 ASP D O 1
ATOM 11404 N N . THR G 1 22 ? 5.291 -3.430 36.427 1.00 65.89 136 THR D N 1
ATOM 11405 C CA . THR G 1 22 ? 5.216 -4.599 35.552 1.00 64.14 136 THR D CA 1
ATOM 11406 C C . THR G 1 22 ? 5.553 -4.261 34.107 1.00 61.74 136 THR D C 1
ATOM 11407 O O . THR G 1 22 ? 6.178 -5.049 33.402 1.00 63.73 136 THR D O 1
ATOM 11411 N N . LYS G 1 23 ? 5.128 -3.080 33.675 1.00 67.78 137 LYS D N 1
ATOM 11412 C CA . LYS G 1 23 ? 5.380 -2.597 32.322 1.00 60.26 137 LYS D CA 1
ATOM 11413 C C . LYS G 1 23 ? 6.876 -2.449 32.075 1.00 61.04 137 LYS D C 1
ATOM 11414 O O . LYS G 1 23 ? 7.389 -2.837 31.022 1.00 58.46 137 LYS D O 1
ATOM 11420 N N . SER G 1 24 ? 7.572 -1.891 33.062 1.00 61.02 138 SER D N 1
ATOM 11421 C CA . SER G 1 24 ? 9.002 -1.623 32.942 1.00 64.16 138 SER D CA 1
ATOM 11422 C C . SER G 1 24 ? 9.813 -2.923 32.966 1.00 55.66 138 SER D C 1
ATOM 11423 O O . SER G 1 24 ? 10.786 -3.084 32.223 1.00 45.84 138 SER D O 1
ATOM 11426 N N . LEU G 1 25 ? 9.389 -3.846 33.820 1.00 59.44 139 LEU D N 1
ATOM 11427 C CA . LEU G 1 25 ? 10.025 -5.152 33.953 1.00 59.75 139 LEU D CA 1
ATOM 11428 C C . LEU G 1 25 ? 9.936 -5.991 32.676 1.00 53.51 139 LEU D C 1
ATOM 11429 O O . LEU G 1 25 ? 10.854 -6.742 32.349 1.00 54.01 139 LEU D O 1
ATOM 11434 N N . LYS G 1 26 ? 8.833 -5.867 31.953 1.00 51.61 140 LYS D N 1
ATOM 11435 C CA . LYS G 1 26 ? 8.709 -6.555 30.674 1.00 57.30 140 LYS D CA 1
ATOM 11436 C C . LYS G 1 26 ? 9.739 -5.991 29.684 1.00 54.89 140 LYS D C 1
ATOM 11437 O O . LYS G 1 26 ? 10.361 -6.731 28.919 1.00 56.64 140 LYS D O 1
ATOM 11443 N N . LEU G 1 27 ? 9.920 -4.674 29.736 1.00 51.05 141 LEU D N 1
ATOM 11444 C CA . LEU G 1 27 ? 10.873 -3.953 28.893 1.00 51.86 141 LEU D CA 1
ATOM 11445 C C . LEU G 1 27 ? 12.307 -4.418 29.124 1.00 54.91 141 LEU D C 1
ATOM 11446 O O . LEU G 1 27 ? 13.052 -4.663 28.175 1.00 47.23 141 LEU D O 1
ATOM 11451 N N . LEU G 1 28 ? 12.692 -4.534 30.392 1.00 58.29 142 LEU D N 1
ATOM 11452 C CA . LEU G 1 28 ? 14.035 -4.994 30.727 1.00 63.95 142 LEU D CA 1
ATOM 11453 C C . LEU G 1 28 ? 14.249 -6.440 30.304 1.00 60.30 142 LEU D C 1
ATOM 11454 O O . LEU G 1 28 ? 15.363 -6.816 29.943 1.00 66.85 142 LEU D O 1
ATOM 11459 N N . ALA G 1 29 ? 13.188 -7.245 30.345 1.00 52.55 143 ALA D N 1
ATOM 11460 C CA . ALA G 1 29 ? 13.260 -8.612 29.832 1.00 54.92 143 ALA D CA 1
ATOM 11461 C C . ALA G 1 29 ? 13.497 -8.619 28.310 1.00 53.11 143 ALA D C 1
ATOM 11462 O O . ALA G 1 29 ? 14.228 -9.457 27.777 1.00 45.67 143 ALA D O 1
ATOM 11464 N N . LEU G 1 30 ? 12.892 -7.671 27.611 1.00 49.41 144 LEU D N 1
ATOM 11465 C CA . LEU G 1 30 ? 13.163 -7.529 26.186 1.00 50.03 144 LEU D CA 1
ATOM 11466 C C . LEU G 1 30 ? 14.574 -6.996 25.979 1.00 55.90 144 LEU D C 1
ATOM 11467 O O . LEU G 1 30 ? 15.267 -7.408 25.046 1.00 58.14 144 LEU D O 1
ATOM 11472 N N . ALA G 1 31 ? 15.004 -6.091 26.854 1.00 52.54 145 ALA D N 1
ATOM 11473 C CA . ALA G 1 31 ? 16.363 -5.569 26.768 1.00 49.56 145 ALA D CA 1
ATOM 11474 C C . ALA G 1 31 ? 17.342 -6.725 26.842 1.00 54.01 145 ALA D C 1
ATOM 11475 O O . ALA G 1 31 ? 18.246 -6.828 26.009 1.00 50.33 145 ALA D O 1
ATOM 11477 N N . ASP G 1 32 ? 17.125 -7.603 27.824 1.00 46.40 146 ASP D N 1
ATOM 11478 C CA . ASP G 1 32 ? 17.942 -8.804 28.024 1.00 62.98 146 ASP D CA 1
ATOM 11479 C C . ASP G 1 32 ? 18.091 -9.618 26.748 1.00 53.69 146 ASP D C 1
ATOM 11480 O O . ASP G 1 32 ? 19.180 -10.121 26.457 1.00 49.96 146 ASP D O 1
ATOM 11485 N N . LYS G 1 33 ? 16.993 -9.768 26.004 1.00 48.80 147 LYS D N 1
ATOM 11486 C CA . LYS G 1 33 ? 17.037 -10.487 24.727 1.00 56.65 147 LYS D CA 1
ATOM 11487 C C . LYS G 1 33 ? 18.022 -9.840 23.746 1.00 54.76 147 LYS D C 1
ATOM 11488 O O . LYS G 1 33 ? 18.999 -10.478 23.360 1.00 66.64 147 LYS D O 1
ATOM 11494 N N . VAL G 1 34 ? 17.783 -8.589 23.351 1.00 55.74 148 VAL D N 1
ATOM 11495 C CA . VAL G 1 34 ? 18.682 -7.911 22.396 1.00 53.42 148 VAL D CA 1
ATOM 11496 C C . VAL G 1 34 ? 20.108 -7.767 22.841 1.00 45.47 148 VAL D C 1
ATOM 11497 O O . VAL G 1 34 ? 21.010 -7.779 22.006 1.00 48.73 148 VAL D O 1
ATOM 11501 N N . ALA G 1 35 ? 20.297 -7.556 24.142 1.00 51.13 149 ALA D N 1
ATOM 11502 C CA . ALA G 1 35 ? 21.634 -7.421 24.719 1.00 55.69 149 ALA D CA 1
ATOM 11503 C C . ALA G 1 35 ? 22.529 -8.576 24.271 1.00 59.40 149 ALA D C 1
ATOM 11504 O O . ALA G 1 35 ? 23.693 -8.363 23.938 1.00 64.49 149 ALA D O 1
ATOM 11506 N N . LYS G 1 36 ? 21.966 -9.787 24.242 1.00 58.18 150 LYS D N 1
ATOM 11507 C CA . LYS G 1 36 ? 22.691 -10.977 23.793 1.00 66.03 150 LYS D CA 1
ATOM 11508 C C . LYS G 1 36 ? 23.306 -10.789 22.414 1.00 56.00 150 LYS D C 1
ATOM 11509 O O . LYS G 1 36 ? 24.360 -11.339 22.123 1.00 61.88 150 LYS D O 1
ATOM 11515 N N . THR G 1 37 ? 22.627 -10.027 21.562 1.00 50.32 151 THR D N 1
ATOM 11516 C CA . THR G 1 37 ? 23.026 -9.892 20.166 1.00 49.77 151 THR D CA 1
ATOM 11517 C C . THR G 1 37 ? 23.713 -8.564 19.915 1.00 51.71 151 THR D C 1
ATOM 11518 O O . THR G 1 37 ? 23.909 -7.782 20.838 1.00 55.15 151 THR D O 1
ATOM 11522 N N . ASP G 1 38 ? 24.036 -8.306 18.650 1.00 51.59 152 ASP D N 1
ATOM 11523 C CA . ASP G 1 38 ? 24.660 -7.055 18.235 1.00 48.73 152 ASP D CA 1
ATOM 11524 C C . ASP G 1 38 ? 23.718 -6.100 17.516 1.00 46.20 152 ASP D C 1
ATOM 11525 O O . ASP G 1 38 ? 24.162 -5.090 16.978 1.00 58.89 152 ASP D O 1
ATOM 11530 N N . ALA G 1 39 ? 22.431 -6.424 17.492 1.00 44.28 153 ALA D N 1
ATOM 11531 C CA . ALA G 1 39 ? 21.421 -5.577 16.849 1.00 47.75 153 ALA D CA 1
ATOM 11532 C C . ALA G 1 39 ? 21.429 -4.121 17.343 1.00 51.32 153 ALA D C 1
ATOM 11533 O O . ALA G 1 39 ? 21.633 -3.861 18.532 1.00 46.60 153 ALA D O 1
ATOM 11535 N N . ASN G 1 40 ? 21.209 -3.178 16.427 1.00 40.64 154 ASN D N 1
ATOM 11536 C CA . ASN G 1 40 ? 20.949 -1.798 16.818 1.00 42.31 154 ASN D CA 1
ATOM 11537 C C . ASN G 1 40 ? 19.672 -1.745 17.645 1.00 44.14 154 ASN D C 1
ATOM 11538 O O . ASN G 1 40 ? 18.699 -2.429 17.335 1.00 45.29 154 ASN D O 1
ATOM 11543 N N . VAL G 1 41 ? 19.681 -0.934 18.697 1.00 43.12 155 VAL D N 1
ATOM 11544 C CA . VAL G 1 41 ? 18.525 -0.794 19.571 1.00 43.17 155 VAL D CA 1
ATOM 11545 C C . VAL G 1 41 ? 18.058 0.658 19.624 1.00 39.06 155 VAL D C 1
ATOM 11546 O O . VAL G 1 41 ? 18.839 1.567 19.939 1.00 39.19 155 VAL D O 1
ATOM 11550 N N . MET G 1 42 ? 16.797 0.884 19.288 1.00 36.76 156 MET D N 1
ATOM 11551 C CA . MET G 1 42 ? 16.261 2.241 19.301 1.00 49.00 156 MET D CA 1
ATOM 11552 C C . MET G 1 42 ? 15.367 2.443 20.515 1.00 46.06 156 MET D C 1
ATOM 11553 O O . MET G 1 42 ? 14.434 1.686 20.740 1.00 35.84 156 MET D O 1
ATOM 11558 N N . ILE G 1 43 ? 15.641 3.459 21.311 1.00 42.36 157 ILE D N 1
ATOM 11559 C CA . ILE G 1 43 ? 14.807 3.644 22.486 1.00 44.63 157 ILE D CA 1
ATOM 11560 C C . ILE G 1 43 ? 13.929 4.890 22.375 1.00 46.07 157 ILE D C 1
ATOM 11561 O O . ILE G 1 43 ? 14.412 6.025 22.279 1.00 44.70 157 ILE D O 1
ATOM 11566 N N . LEU G 1 44 ? 12.627 4.642 22.360 1.00 52.62 158 LEU D N 1
ATOM 11567 C CA . LEU G 1 44 ? 11.616 5.674 22.181 1.00 47.74 158 LEU D CA 1
ATOM 11568 C C . LEU G 1 44 ? 11.008 6.002 23.536 1.00 41.67 158 LEU D C 1
ATOM 11569 O O . LEU G 1 44 ? 11.305 5.340 24.527 1.00 43.45 158 LEU D O 1
ATOM 11574 N N . GLY G 1 45 ? 10.146 7.010 23.576 1.00 48.26 159 GLY D N 1
ATOM 11575 C CA . GLY G 1 45 ? 9.623 7.510 24.836 1.00 39.44 159 GLY D CA 1
ATOM 11576 C C . GLY G 1 45 ? 10.088 8.937 25.042 1.00 40.98 159 GLY D C 1
ATOM 11577 O O . GLY G 1 45 ? 10.919 9.465 24.287 1.00 41.62 159 GLY D O 1
ATOM 11578 N N . PRO G 1 46 ? 9.555 9.591 26.067 1.00 45.24 160 PRO D N 1
ATOM 11579 C CA . PRO G 1 46 ? 9.880 11.008 26.221 1.00 52.18 160 PRO D CA 1
ATOM 11580 C C . PRO G 1 46 ? 11.328 11.222 26.691 1.00 58.75 160 PRO D C 1
ATOM 11581 O O . PRO G 1 46 ? 11.904 10.344 27.349 1.00 58.24 160 PRO D O 1
ATOM 11585 N N . SER G 1 47 ? 11.912 12.361 26.325 1.00 53.42 161 SER D N 1
ATOM 11586 C CA . SER G 1 47 ? 13.220 12.745 26.840 1.00 60.25 161 SER D CA 1
ATOM 11587 C C . SER G 1 47 ? 13.130 12.848 28.359 1.00 72.28 161 SER D C 1
ATOM 11588 O O . SER G 1 47 ? 12.052 13.124 28.896 1.00 65.25 161 SER D O 1
ATOM 11591 N N . GLY G 1 48 ? 14.251 12.619 29.043 1.00 78.28 162 GLY D N 1
ATOM 11592 C CA . GLY G 1 48 ? 14.293 12.655 30.497 1.00 75.64 162 GLY D CA 1
ATOM 11593 C C . GLY G 1 48 ? 13.251 11.757 31.141 1.00 67.60 162 GLY D C 1
ATOM 11594 O O . GLY G 1 48 ? 12.551 12.167 32.068 1.00 60.65 162 GLY D O 1
ATOM 11595 N N . SER G 1 49 ? 13.125 10.541 30.617 1.00 61.07 163 SER D N 1
ATOM 11596 C CA . SER G 1 49 ? 12.275 9.525 31.217 1.00 59.34 163 SER D CA 1
ATOM 11597 C C . SER G 1 49 ? 13.133 8.407 31.778 1.00 64.28 163 SER D C 1
ATOM 11598 O O . SER G 1 49 ? 12.622 7.499 32.410 1.00 75.02 163 SER D O 1
ATOM 11601 N N . GLY G 1 50 ? 14.441 8.476 31.548 1.00 65.56 164 GLY D N 1
ATOM 11602 C CA . GLY G 1 50 ? 15.368 7.521 32.135 1.00 65.75 164 GLY D CA 1
ATOM 11603 C C . GLY G 1 50 ? 16.128 6.659 31.139 1.00 71.36 164 GLY D C 1
ATOM 11604 O O . GLY G 1 50 ? 16.933 5.819 31.540 1.00 73.87 164 GLY D O 1
ATOM 11605 N N . LYS G 1 51 ? 15.879 6.882 29.850 1.00 66.17 165 LYS D N 1
ATOM 11606 C CA . LYS G 1 51 ? 16.452 6.086 28.763 1.00 65.92 165 LYS D CA 1
ATOM 11607 C C . LYS G 1 51 ? 17.911 5.690 28.949 1.00 82.37 165 LYS D C 1
ATOM 11608 O O . LYS G 1 51 ? 18.271 4.533 28.768 1.00 89.39 165 LYS D O 1
ATOM 11614 N N . GLU G 1 52 ? 18.744 6.657 29.309 1.00 93.97 166 GLU D N 1
ATOM 11615 C CA . GLU G 1 52 ? 20.193 6.470 29.362 1.00 96.78 166 GLU D CA 1
ATOM 11616 C C . GLU G 1 52 ? 20.638 5.238 30.165 1.00 92.29 166 GLU D C 1
ATOM 11617 O O . GLU G 1 52 ? 21.702 4.671 29.898 1.00 90.59 166 GLU D O 1
ATOM 11623 N N . VAL G 1 53 ? 19.827 4.824 31.138 1.00 81.30 167 VAL D N 1
ATOM 11624 C CA . VAL G 1 53 ? 20.186 3.690 31.982 1.00 77.32 167 VAL D CA 1
ATOM 11625 C C . VAL G 1 53 ? 19.728 2.378 31.359 1.00 76.92 167 VAL D C 1
ATOM 11626 O O . VAL G 1 53 ? 20.302 1.325 31.629 1.00 75.70 167 VAL D O 1
ATOM 11630 N N . MET G 1 54 ? 18.691 2.443 30.532 1.00 72.74 168 MET D N 1
ATOM 11631 C CA . MET G 1 54 ? 18.315 1.320 29.689 1.00 66.24 168 MET D CA 1
ATOM 11632 C C . MET G 1 54 ? 19.502 0.922 28.816 1.00 62.93 168 MET D C 1
ATOM 11633 O O . MET G 1 54 ? 19.820 -0.260 28.662 1.00 63.57 168 MET D O 1
ATOM 11638 N N . SER G 1 55 ? 20.163 1.931 28.258 1.00 54.83 169 SER D N 1
ATOM 11639 C CA . SER G 1 55 ? 21.218 1.693 27.282 1.00 55.69 169 SER D CA 1
ATOM 11640 C C . SER G 1 55 ? 22.477 1.178 27.974 1.00 58.56 169 SER D C 1
ATOM 11641 O O . SER G 1 55 ? 23.148 0.280 27.466 1.00 49.61 169 SER D O 1
ATOM 11644 N N . ARG G 1 56 ? 22.787 1.745 29.137 1.00 62.07 170 ARG D N 1
ATOM 11645 C CA . ARG G 1 56 ? 23.888 1.250 29.963 1.00 68.91 170 ARG D CA 1
ATOM 11646 C C . ARG G 1 56 ? 23.598 -0.170 30.418 1.00 60.59 170 ARG D C 1
ATOM 11647 O O . ARG G 1 56 ? 24.499 -0.992 30.552 1.00 65.83 170 ARG D O 1
ATOM 11655 N N . TYR G 1 57 ? 22.325 -0.443 30.663 1.00 53.20 171 TYR D N 1
ATOM 11656 C CA . TYR G 1 57 ? 21.907 -1.767 31.061 1.00 57.61 171 TYR D CA 1
ATOM 11657 C C . TYR G 1 57 ? 22.160 -2.736 29.921 1.00 57.48 171 TYR D C 1
ATOM 11658 O O . TYR G 1 57 ? 22.767 -3.795 30.106 1.00 53.50 171 TYR D O 1
ATOM 11667 N N . ILE G 1 58 ? 21.692 -2.363 28.738 1.00 46.70 172 ILE D N 1
ATOM 11668 C CA . ILE G 1 58 ? 21.872 -3.202 27.568 1.00 45.18 172 ILE D CA 1
ATOM 11669 C C . ILE G 1 58 ? 23.356 -3.525 27.343 1.00 51.21 172 ILE D C 1
ATOM 11670 O O . ILE G 1 58 ? 23.718 -4.666 27.044 1.00 53.80 172 ILE D O 1
ATOM 11675 N N . HIS G 1 59 ? 24.213 -2.534 27.546 1.00 49.09 173 HIS D N 1
ATOM 11676 C CA . HIS G 1 59 ? 25.643 -2.728 27.350 1.00 52.69 173 HIS D CA 1
ATOM 11677 C C . HIS G 1 59 ? 26.191 -3.702 28.392 1.00 55.61 173 HIS D C 1
ATOM 11678 O O . HIS G 1 59 ? 26.939 -4.627 28.061 1.00 54.89 173 HIS D O 1
ATOM 11685 N N . ASN G 1 60 ? 25.799 -3.500 29.645 1.00 55.52 174 ASN D N 1
ATOM 11686 C CA . ASN G 1 60 ? 26.255 -4.366 30.718 1.00 60.24 174 ASN D CA 1
ATOM 11687 C C . ASN G 1 60 ? 25.798 -5.812 30.533 1.00 59.94 174 ASN D C 1
ATOM 11688 O O . ASN G 1 60 ? 26.513 -6.744 30.886 1.00 72.08 174 ASN D O 1
ATOM 11693 N N . ALA G 1 61 ? 24.613 -6.002 29.969 1.00 62.91 175 ALA D N 1
ATOM 11694 C CA . ALA G 1 61 ? 24.086 -7.352 29.782 1.00 67.93 175 ALA D CA 1
ATOM 11695 C C . ALA G 1 61 ? 24.576 -7.960 28.462 1.00 66.69 175 ALA D C 1
ATOM 11696 O O . ALA G 1 61 ? 24.259 -9.104 28.136 1.00 65.17 175 ALA D O 1
ATOM 11698 N N . SER G 1 62 ? 25.350 -7.183 27.709 1.00 56.50 176 SER D N 1
ATOM 11699 C CA . SER G 1 62 ? 25.873 -7.620 26.420 1.00 53.94 176 SER D CA 1
ATOM 11700 C C . SER G 1 62 ? 27.262 -8.223 26.577 1.00 63.46 176 SER D C 1
ATOM 11701 O O . SER G 1 62 ? 27.944 -7.964 27.569 1.00 67.88 176 SER D O 1
ATOM 11704 N N . PRO G 1 63 ? 27.696 -9.019 25.591 1.00 63.38 177 PRO D N 1
ATOM 11705 C CA . PRO G 1 63 ? 29.066 -9.537 25.574 1.00 64.55 177 PRO D CA 1
ATOM 11706 C C . PRO G 1 63 ? 30.122 -8.462 25.335 1.00 63.44 177 PRO D C 1
ATOM 11707 O O . PRO G 1 63 ? 31.310 -8.783 25.343 1.00 73.56 177 PRO D O 1
ATOM 11711 N N . ARG G 1 64 ? 29.708 -7.219 25.111 1.00 57.49 178 ARG D N 1
ATOM 11712 C CA . ARG G 1 64 ? 30.666 -6.122 24.978 1.00 58.17 178 ARG D CA 1
ATOM 11713 C C . ARG G 1 64 ? 30.853 -5.389 26.297 1.00 56.54 178 ARG D C 1
ATOM 11714 O O . ARG G 1 64 ? 31.535 -4.365 26.355 1.00 53.93 178 ARG D O 1
ATOM 11722 N N . LYS G 1 65 ? 30.224 -5.927 27.340 1.00 55.38 179 LYS D N 1
ATOM 11723 C CA . LYS G 1 65 ? 30.274 -5.403 28.707 1.00 62.82 179 LYS D CA 1
ATOM 11724 C C . LYS G 1 65 ? 31.594 -4.749 29.136 1.00 62.01 179 LYS D C 1
ATOM 11725 O O . LYS G 1 65 ? 31.599 -3.643 29.677 1.00 62.81 179 LYS D O 1
ATOM 11731 N N . GLU G 1 66 ? 32.712 -5.426 28.899 1.00 56.16 180 GLU D N 1
ATOM 11732 C CA . GLU G 1 66 ? 33.995 -4.906 29.362 1.00 74.23 180 GLU D CA 1
ATOM 11733 C C . GLU G 1 66 ? 34.562 -3.844 28.425 1.00 69.04 180 GLU D C 1
ATOM 11734 O O . GLU G 1 66 ? 35.576 -3.207 28.723 1.00 66.20 180 GLU D O 1
ATOM 11740 N N . GLY G 1 67 ? 33.894 -3.651 27.295 1.00 60.30 181 GLY D N 1
ATOM 11741 C CA . GLY G 1 67 ? 34.287 -2.623 26.357 1.00 53.96 181 GLY D CA 1
ATOM 11742 C C . GLY G 1 67 ? 33.816 -1.242 26.770 1.00 51.02 181 GLY D C 1
ATOM 11743 O O . GLY G 1 67 ? 33.048 -1.102 27.718 1.00 54.77 181 GLY D O 1
ATOM 11744 N N . PRO G 1 68 ? 34.283 -0.209 26.054 1.00 55.35 182 PRO D N 1
ATOM 11745 C CA . PRO G 1 68 ? 33.933 1.174 26.371 1.00 55.26 182 PRO D CA 1
ATOM 11746 C C . PRO G 1 68 ? 32.487 1.449 26.068 1.00 48.86 182 PRO D C 1
ATOM 11747 O O . PRO G 1 68 ? 31.995 0.945 25.072 1.00 50.70 182 PRO D O 1
ATOM 11751 N N . PHE G 1 69 ? 31.833 2.231 26.919 1.00 53.68 183 PHE D N 1
ATOM 11752 C CA . PHE G 1 69 ? 30.494 2.748 26.663 1.00 49.48 183 PHE D CA 1
ATOM 11753 C C . PHE G 1 69 ? 30.592 4.247 26.382 1.00 49.44 183 PHE D C 1
ATOM 11754 O O . PHE G 1 69 ? 31.013 5.020 27.242 1.00 52.35 183 PHE D O 1
ATOM 11762 N N . ILE G 1 70 ? 30.223 4.668 25.178 1.00 42.85 184 ILE D N 1
ATOM 11763 C CA . ILE G 1 70 ? 30.359 6.076 24.833 1.00 40.81 184 ILE D CA 1
ATOM 11764 C C . ILE G 1 70 ? 29.013 6.670 24.422 1.00 45.33 184 ILE D C 1
ATOM 11765 O O . ILE G 1 70 ? 28.334 6.153 23.545 1.00 42.99 184 ILE D O 1
ATOM 11770 N N . ALA G 1 71 ? 28.624 7.760 25.065 1.00 51.17 185 ALA D N 1
ATOM 11771 C CA . ALA G 1 71 ? 27.323 8.351 24.787 1.00 57.01 185 ALA D CA 1
ATOM 11772 C C . ALA G 1 71 ? 27.486 9.744 24.221 1.00 55.30 185 ALA D C 1
ATOM 11773 O O . ALA G 1 71 ? 28.486 10.403 24.474 1.00 58.92 185 ALA D O 1
ATOM 11775 N N . ILE G 1 72 ? 26.496 10.191 23.458 1.00 48.90 186 ILE D N 1
ATOM 11776 C CA . ILE G 1 72 ? 26.479 11.569 22.997 1.00 43.43 186 ILE D CA 1
ATOM 11777 C C . ILE G 1 72 ? 25.043 12.062 22.811 1.00 47.07 186 ILE D C 1
ATOM 11778 O O . ILE G 1 72 ? 24.179 11.340 22.302 1.00 44.08 186 ILE D O 1
ATOM 11783 N N . ASN G 1 73 ? 24.779 13.282 23.273 1.00 40.93 187 ASN D N 1
ATOM 11784 C CA . ASN G 1 73 ? 23.468 13.866 23.095 1.00 38.79 187 ASN D CA 1
ATOM 11785 C C . ASN G 1 73 ? 23.497 14.746 21.862 1.00 45.96 187 ASN D C 1
ATOM 11786 O O . ASN G 1 73 ? 24.022 15.861 21.907 1.00 42.36 187 ASN D O 1
ATOM 11791 N N . CYS G 1 74 ? 22.914 14.240 20.774 1.00 44.70 188 CYS D N 1
ATOM 11792 C CA . CYS G 1 74 ? 22.869 14.937 19.484 1.00 44.13 188 CYS D CA 1
ATOM 11793 C C . CYS G 1 74 ? 22.073 16.247 19.529 1.00 44.17 188 CYS D C 1
ATOM 11794 O O . CYS G 1 74 ? 22.150 17.064 18.610 1.00 49.22 188 CYS D O 1
ATOM 11797 N N . ALA G 1 75 ? 21.308 16.442 20.594 1.00 35.75 189 ALA D N 1
ATOM 11798 C CA . ALA G 1 75 ? 20.536 17.666 20.757 1.00 42.38 189 ALA D CA 1
ATOM 11799 C C . ALA G 1 75 ? 21.248 18.663 21.677 1.00 38.82 189 ALA D C 1
ATOM 11800 O O . ALA G 1 75 ? 20.745 19.757 21.917 1.00 48.33 189 ALA D O 1
ATOM 11802 N N . ALA G 1 76 ? 22.429 18.310 22.177 1.00 39.90 190 ALA D N 1
ATOM 11803 C CA . ALA G 1 76 ? 23.111 19.209 23.114 1.00 40.25 190 ALA D CA 1
ATOM 11804 C C . ALA G 1 76 ? 24.590 19.500 22.793 1.00 45.81 190 ALA D C 1
ATOM 11805 O O . ALA G 1 76 ? 25.350 19.859 23.683 1.00 41.91 190 ALA D O 1
ATOM 11807 N N . ILE G 1 77 ? 24.999 19.360 21.534 1.00 41.36 191 ILE D N 1
ATOM 11808 C CA . ILE G 1 77 ? 26.348 19.767 21.125 1.00 37.97 191 ILE D CA 1
ATOM 11809 C C . ILE G 1 77 ? 26.305 21.174 20.519 1.00 41.53 191 ILE D C 1
ATOM 11810 O O . ILE G 1 77 ? 25.718 21.378 19.458 1.00 38.34 191 ILE D O 1
ATOM 11815 N N . PRO G 1 78 ? 26.913 22.157 21.193 1.00 40.53 192 PRO D N 1
ATOM 11816 C CA . PRO G 1 78 ? 26.818 23.524 20.664 1.00 41.72 192 PRO D CA 1
ATOM 11817 C C . PRO G 1 78 ? 27.715 23.748 19.459 1.00 40.91 192 PRO D C 1
ATOM 11818 O O . PRO G 1 78 ? 28.431 22.824 19.053 1.00 46.03 192 PRO D O 1
ATOM 11822 N N . ASP G 1 79 ? 27.642 24.950 18.888 1.00 42.11 193 ASP D N 1
ATOM 11823 C CA . ASP G 1 79 ? 28.543 25.390 17.822 1.00 48.04 193 ASP D CA 1
ATOM 11824 C C . ASP G 1 79 ? 28.618 24.439 16.636 1.00 43.90 193 ASP D C 1
ATOM 11825 O O . ASP G 1 79 ? 29.668 24.326 16.004 1.00 52.86 193 ASP D O 1
ATOM 11830 N N . ASN G 1 80 ? 27.525 23.731 16.366 1.00 40.83 194 ASN D N 1
ATOM 11831 C CA . ASN G 1 80 ? 27.430 22.874 15.185 1.00 46.35 194 ASN D CA 1
ATOM 11832 C C . ASN G 1 80 ? 28.472 21.763 15.188 1.00 47.83 194 ASN D C 1
ATOM 11833 O O . ASN G 1 80 ? 28.849 21.259 14.133 1.00 47.79 194 ASN D O 1
ATOM 11838 N N . MET G 1 81 ? 28.950 21.385 16.371 1.00 36.46 195 MET D N 1
ATOM 11839 C CA . MET G 1 81 ? 30.123 20.522 16.434 1.00 35.72 195 MET D CA 1
ATOM 11840 C C . MET G 1 81 ? 29.756 19.051 16.426 1.00 36.66 195 MET D C 1
ATOM 11841 O O . MET G 1 81 ? 30.643 18.219 16.437 1.00 36.59 195 MET D O 1
ATOM 11846 N N . LEU G 1 82 ? 28.459 18.747 16.343 1.00 33.92 196 LEU D N 1
ATOM 11847 C CA . LEU G 1 82 ? 27.964 17.364 16.432 1.00 45.87 196 LEU D CA 1
ATOM 11848 C C . LEU G 1 82 ? 28.649 16.434 15.429 1.00 32.71 196 LEU D C 1
ATOM 11849 O O . LEU G 1 82 ? 29.111 15.352 15.777 1.00 38.47 196 LEU D O 1
ATOM 11854 N N . GLU G 1 83 ? 28.692 16.862 14.180 1.00 36.64 197 GLU D N 1
ATOM 11855 C CA . GLU G 1 83 ? 29.322 16.073 13.137 1.00 38.49 197 GLU D CA 1
ATOM 11856 C C . GLU G 1 83 ? 30.817 15.888 13.420 1.00 37.87 197 GLU D C 1
ATOM 11857 O O . GLU G 1 83 ? 31.366 14.799 13.274 1.00 32.23 197 GLU D O 1
ATOM 11863 N N . ALA G 1 84 ? 31.460 16.960 13.849 1.00 32.86 198 ALA D N 1
ATOM 11864 C CA . ALA G 1 84 ? 32.863 16.889 14.180 1.00 38.51 198 ALA D CA 1
ATOM 11865 C C . ALA G 1 84 ? 33.101 15.882 15.316 1.00 43.13 198 ALA D C 1
ATOM 11866 O O . ALA G 1 84 ? 34.068 15.107 15.273 1.00 41.73 198 ALA D O 1
ATOM 11868 N N . THR G 1 85 ? 32.228 15.854 16.317 1.00 42.53 199 THR D N 1
ATOM 11869 C CA . THR G 1 85 ? 32.522 14.974 17.451 1.00 41.93 199 THR D CA 1
ATOM 11870 C C . THR G 1 85 ? 32.153 13.537 17.130 1.00 38.49 199 THR D C 1
ATOM 11871 O O . THR G 1 85 ? 32.760 12.627 17.656 1.00 38.65 199 THR D O 1
ATOM 11875 N N . LEU G 1 86 ? 31.173 13.323 16.256 1.00 36.32 200 LEU D N 1
ATOM 11876 C CA . LEU G 1 86 ? 30.858 11.956 15.843 1.00 36.27 200 LEU D CA 1
ATOM 11877 C C . LEU G 1 86 ? 32.000 11.310 15.068 1.00 40.30 200 LEU D C 1
ATOM 11878 O O . LEU G 1 86 ? 32.432 10.197 15.375 1.00 37.31 200 LEU D O 1
ATOM 11883 N N . PHE G 1 87 ? 32.485 12.024 14.063 1.00 38.82 201 PHE D N 1
ATOM 11884 C CA . PHE G 1 87 ? 33.365 11.422 13.074 1.00 40.12 201 PHE D CA 1
ATOM 11885 C C . PHE G 1 87 ? 34.825 11.726 13.308 1.00 38.38 201 PHE D C 1
ATOM 11886 O O . PHE G 1 87 ? 35.696 11.076 12.738 1.00 37.32 201 PHE D O 1
ATOM 11894 N N . GLY G 1 88 ? 35.082 12.703 14.170 1.00 39.25 202 GLY D N 1
ATOM 11895 C CA . GLY G 1 88 ? 36.423 13.201 14.355 1.00 34.01 202 GLY D CA 1
ATOM 11896 C C . GLY G 1 88 ? 36.778 14.045 13.151 1.00 40.91 202 GLY D C 1
ATOM 11897 O O . GLY G 1 88 ? 36.001 14.160 12.199 1.00 39.24 202 GLY D O 1
ATOM 11898 N N . TYR G 1 89 ? 37.965 14.633 13.184 1.00 35.51 203 TYR D N 1
ATOM 11899 C CA . TYR G 1 89 ? 38.415 15.467 12.086 1.00 42.54 203 TYR D CA 1
ATOM 11900 C C . TYR G 1 89 ? 39.919 15.520 12.093 1.00 42.92 203 TYR D C 1
ATOM 11901 O O . TYR G 1 89 ? 40.548 15.228 13.113 1.00 38.78 203 TYR D O 1
ATOM 11910 N N . GLU G 1 90 ? 40.482 15.892 10.949 1.00 47.30 204 GLU D N 1
ATOM 11911 C CA . GLU G 1 90 ? 41.897 16.220 10.852 1.00 44.62 204 GLU D CA 1
ATOM 11912 C C . GLU G 1 90 ? 42.081 17.735 10.951 1.00 41.40 204 GLU D C 1
ATOM 11913 O O . GLU G 1 90 ? 41.144 18.507 10.709 1.00 46.82 204 GLU D O 1
ATOM 11919 N N . LYS G 1 91 ? 43.280 18.143 11.345 1.00 43.54 205 LYS D N 1
ATOM 11920 C CA . LYS G 1 91 ? 43.666 19.544 11.411 1.00 49.01 205 LYS D CA 1
ATOM 11921 C C . LYS G 1 91 ? 43.354 20.251 10.089 1.00 53.42 205 LYS D C 1
ATOM 11922 O O . LYS G 1 91 ? 43.708 19.760 9.021 1.00 61.01 205 LYS D O 1
ATOM 11928 N N . GLY G 1 92 ? 42.652 21.376 10.155 1.00 51.64 206 GLY D N 1
ATOM 11929 C CA . GLY G 1 92 ? 42.309 22.116 8.952 1.00 45.01 206 GLY D CA 1
ATOM 11930 C C . GLY G 1 92 ? 40.996 21.720 8.276 1.00 53.37 206 GLY D C 1
ATOM 11931 O O . GLY G 1 92 ? 40.600 22.356 7.297 1.00 55.79 206 GLY D O 1
ATOM 11932 N N . ALA G 1 93 ? 40.317 20.689 8.788 1.00 43.09 207 ALA D N 1
ATOM 11933 C CA . ALA G 1 93 ? 39.077 20.182 8.172 1.00 48.43 207 ALA D CA 1
ATOM 11934 C C . ALA G 1 93 ? 37.953 21.223 8.064 1.00 51.73 207 ALA D C 1
ATOM 11935 O O . ALA G 1 93 ? 37.030 21.072 7.263 1.00 51.89 207 ALA D O 1
ATOM 11937 N N . PHE G 1 94 ? 38.007 22.237 8.918 1.00 54.34 208 PHE D N 1
ATOM 11938 C CA . PHE G 1 94 ? 37.005 23.297 8.964 1.00 59.50 208 PHE D CA 1
ATOM 11939 C C . PHE G 1 94 ? 37.617 24.446 9.743 1.00 68.42 208 PHE D C 1
ATOM 11940 O O . PHE G 1 94 ? 38.706 24.309 10.302 1.00 69.00 208 PHE D O 1
ATOM 11948 N N . THR G 1 95 ? 36.943 25.586 9.755 1.00 79.38 209 THR D N 1
ATOM 11949 C CA . THR G 1 95 ? 37.484 26.759 10.424 1.00 86.10 209 THR D CA 1
ATOM 11950 C C . THR G 1 95 ? 37.453 26.530 11.933 1.00 86.64 209 THR D C 1
ATOM 11951 O O . THR G 1 95 ? 36.383 26.426 12.537 1.00 91.02 209 THR D O 1
ATOM 11955 N N . GLY G 1 96 ? 38.640 26.420 12.526 1.00 74.60 210 GLY D N 1
ATOM 11956 C CA . GLY G 1 96 ? 38.764 26.077 13.930 1.00 67.20 210 GLY D CA 1
ATOM 11957 C C . GLY G 1 96 ? 39.377 24.704 14.152 1.00 60.06 210 GLY D C 1
ATOM 11958 O O . GLY G 1 96 ? 39.887 24.411 15.234 1.00 67.34 210 GLY D O 1
ATOM 11959 N N . ALA G 1 97 ? 39.324 23.856 13.128 1.00 53.89 211 ALA D N 1
ATOM 11960 C CA . ALA G 1 97 ? 39.953 22.537 13.180 1.00 49.82 211 ALA D CA 1
ATOM 11961 C C . ALA G 1 97 ? 41.462 22.694 13.270 1.00 56.19 211 ALA D C 1
ATOM 11962 O O . ALA G 1 97 ? 42.188 22.504 12.296 1.00 61.30 211 ALA D O 1
ATOM 11964 N N . VAL G 1 98 ? 41.924 23.038 14.458 1.00 52.86 212 VAL D N 1
ATOM 11965 C CA . VAL G 1 98 ? 43.296 23.442 14.643 1.00 61.20 212 VAL D CA 1
ATOM 11966 C C . VAL G 1 98 ? 44.144 22.243 15.096 1.00 56.34 212 VAL D C 1
ATOM 11967 O O . VAL G 1 98 ? 45.352 22.349 15.277 1.00 55.86 212 VAL D O 1
ATOM 11971 N N . GLN G 1 99 ? 43.501 21.088 15.229 1.00 50.79 213 GLN D N 1
ATOM 11972 C CA . GLN G 1 99 ? 44.186 19.864 15.630 1.00 51.76 213 GLN D CA 1
ATOM 11973 C C . GLN G 1 99 ? 43.467 18.646 15.057 1.00 50.59 213 GLN D C 1
ATOM 11974 O O . GLN G 1 99 ? 42.355 18.760 14.549 1.00 48.28 213 GLN D O 1
ATOM 11980 N N . ALA G 1 100 ? 44.099 17.482 15.138 1.00 50.05 214 ALA D N 1
ATOM 11981 C CA . ALA G 1 100 ? 43.410 16.232 14.823 1.00 46.64 214 ALA D CA 1
ATOM 11982 C C . ALA G 1 100 ? 42.657 15.775 16.063 1.00 44.68 214 ALA D C 1
ATOM 11983 O O . ALA G 1 100 ? 43.046 16.073 17.195 1.00 53.85 214 ALA D O 1
ATOM 11985 N N . CYS G 1 101 ? 41.571 15.052 15.849 1.00 46.82 215 CYS D N 1
ATOM 11986 C CA . CYS G 1 101 ? 40.702 14.674 16.943 1.00 41.76 215 CYS D CA 1
ATOM 11987 C C . CYS G 1 101 ? 39.932 13.433 16.539 1.00 42.53 215 CYS D C 1
ATOM 11988 O O . CYS G 1 101 ? 39.277 13.429 15.512 1.00 46.38 215 CYS D O 1
ATOM 11991 N N . PRO G 1 102 ? 40.067 12.351 17.314 1.00 38.20 216 PRO D N 1
ATOM 11992 C CA . PRO G 1 102 ? 39.255 11.151 17.094 1.00 42.45 216 PRO D CA 1
ATOM 11993 C C . PRO G 1 102 ? 37.764 11.424 17.346 1.00 45.86 216 PRO D C 1
ATOM 11994 O O . PRO G 1 102 ? 37.414 12.266 18.174 1.00 44.14 216 PRO D O 1
ATOM 11998 N N . GLY G 1 103 ? 36.898 10.738 16.610 1.00 39.69 217 GLY D N 1
ATOM 11999 C CA . GLY G 1 103 ? 35.462 10.847 16.829 1.00 36.87 217 GLY D CA 1
ATOM 12000 C C . GLY G 1 103 ? 34.990 9.839 17.859 1.00 42.42 217 GLY D C 1
ATOM 12001 O O . GLY G 1 103 ? 35.758 9.001 18.324 1.00 45.72 217 GLY D O 1
ATOM 12002 N N . LYS G 1 104 ? 33.716 9.922 18.211 1.00 45.20 218 LYS D N 1
ATOM 12003 C CA . LYS G 1 104 ? 33.140 9.055 19.221 1.00 39.83 218 LYS D CA 1
ATOM 12004 C C . LYS G 1 104 ? 33.142 7.601 18.786 1.00 40.01 218 LYS D C 1
ATOM 12005 O O . LYS G 1 104 ? 33.327 6.708 19.619 1.00 39.70 218 LYS D O 1
ATOM 12011 N N . PHE G 1 105 ? 32.917 7.356 17.495 1.00 32.38 219 PHE D N 1
ATOM 12012 C CA . PHE G 1 105 ? 32.903 5.982 16.997 1.00 35.30 219 PHE D CA 1
ATOM 12013 C C . PHE G 1 105 ? 34.241 5.295 17.264 1.00 48.43 219 PHE D C 1
ATOM 12014 O O . PHE G 1 105 ? 34.271 4.128 17.667 1.00 51.08 219 PHE D O 1
ATOM 12022 N N . GLU G 1 106 ? 35.336 6.034 17.061 1.00 39.02 220 GLU D N 1
ATOM 12023 C CA . GLU G 1 106 ? 36.675 5.516 17.315 1.00 45.92 220 GLU D CA 1
ATOM 12024 C C . GLU G 1 106 ? 36.803 5.135 18.784 1.00 45.45 220 GLU D C 1
ATOM 12025 O O . GLU G 1 106 ? 37.344 4.087 19.120 1.00 47.30 220 GLU D O 1
ATOM 12031 N N . GLN G 1 107 ? 36.287 5.992 19.655 1.00 45.15 221 GLN D N 1
ATOM 12032 C CA . GLN G 1 107 ? 36.427 5.782 21.089 1.00 56.31 221 GLN D CA 1
ATOM 12033 C C . GLN G 1 107 ? 35.606 4.587 21.577 1.00 54.66 221 GLN D C 1
ATOM 12034 O O . GLN G 1 107 ? 35.921 3.996 22.612 1.00 55.04 221 GLN D O 1
ATOM 12040 N N . ALA G 1 108 ? 34.568 4.227 20.823 1.00 45.07 222 ALA D N 1
ATOM 12041 C CA . ALA G 1 108 ? 33.656 3.159 21.240 1.00 50.07 222 ALA D CA 1
ATOM 12042 C C . ALA G 1 108 ? 34.117 1.807 20.716 1.00 48.53 222 ALA D C 1
ATOM 12043 O O . ALA G 1 108 ? 33.454 0.782 20.914 1.00 46.14 222 ALA D O 1
ATOM 12045 N N . GLN G 1 109 ? 35.245 1.826 20.023 1.00 38.57 223 GLN D N 1
ATOM 12046 C CA . GLN G 1 109 ? 35.790 0.641 19.381 1.00 44.94 223 GLN D CA 1
ATOM 12047 C C . GLN G 1 109 ? 35.776 -0.554 20.329 1.00 44.64 223 GLN D C 1
ATOM 12048 O O . GLN G 1 109 ? 36.356 -0.509 21.417 1.00 52.90 223 GLN D O 1
ATOM 12054 N N . GLY G 1 110 ? 35.082 -1.608 19.932 1.00 44.15 224 GLY D N 1
ATOM 12055 C CA . GLY G 1 110 ? 34.996 -2.798 20.760 1.00 47.59 224 GLY D CA 1
ATOM 12056 C C . GLY G 1 110 ? 33.911 -2.726 21.818 1.00 47.10 224 GLY D C 1
ATOM 12057 O O . GLY G 1 110 ? 33.714 -3.679 22.582 1.00 49.24 224 GLY D O 1
ATOM 12058 N N . GLY G 1 111 ? 33.214 -1.596 21.868 1.00 44.34 225 GLY D N 1
ATOM 12059 C CA . GLY G 1 111 ? 32.149 -1.402 22.828 1.00 44.72 225 GLY D CA 1
ATOM 12060 C C . GLY G 1 111 ? 30.845 -0.929 22.214 1.00 47.42 225 GLY D C 1
ATOM 12061 O O . GLY G 1 111 ? 30.339 -1.490 21.235 1.00 43.41 225 GLY D O 1
ATOM 12062 N N . THR G 1 112 ? 30.302 0.132 22.788 1.00 52.30 226 THR D N 1
ATOM 12063 C CA . THR G 1 112 ? 28.944 0.548 22.482 1.00 45.42 226 THR D CA 1
ATOM 12064 C C . THR G 1 112 ? 28.846 2.060 22.401 1.00 37.79 226 THR D C 1
ATOM 12065 O O . THR G 1 112 ? 29.364 2.766 23.262 1.00 37.01 226 THR D O 1
ATOM 12069 N N . ILE G 1 113 ? 28.182 2.565 21.371 1.00 34.39 227 ILE D N 1
ATOM 12070 C CA . ILE G 1 113 ? 27.921 3.989 21.314 1.00 38.55 227 ILE D CA 1
ATOM 12071 C C . ILE G 1 113 ? 26.416 4.262 21.475 1.00 39.68 227 ILE D C 1
ATOM 12072 O O . ILE G 1 113 ? 25.584 3.561 20.942 1.00 41.02 227 ILE D O 1
ATOM 12077 N N . LEU G 1 114 ? 26.078 5.291 22.194 1.00 39.91 228 LEU D N 1
ATOM 12078 C CA . LEU G 1 114 ? 24.709 5.631 22.371 1.00 41.99 228 LEU D CA 1
ATOM 12079 C C . LEU G 1 114 ? 24.467 6.940 21.702 1.00 39.51 228 LEU D C 1
ATOM 12080 O O . LEU G 1 114 ? 25.031 7.909 22.073 1.00 39.52 228 LEU D O 1
ATOM 12085 N N . LEU G 1 115 ? 23.618 6.957 20.701 1.00 38.91 229 LEU D N 1
ATOM 12086 C CA . LEU G 1 115 ? 23.285 8.188 20.048 1.00 31.58 229 LEU D CA 1
ATOM 12087 C C . LEU G 1 115 ? 21.971 8.683 20.544 1.00 39.34 229 LEU D C 1
ATOM 12088 O O . LEU G 1 115 ? 20.947 8.261 20.110 1.00 40.61 229 LEU D O 1
ATOM 12093 N N . ASP G 1 116 ? 22.026 9.608 21.472 1.00 36.90 230 ASP D N 1
ATOM 12094 C CA . ASP G 1 116 ? 20.851 10.128 22.097 1.00 44.41 230 ASP D CA 1
ATOM 12095 C C . ASP G 1 116 ? 20.231 11.230 21.304 1.00 45.35 230 ASP D C 1
ATOM 12096 O O . ASP G 1 116 ? 20.907 12.075 20.793 1.00 44.29 230 ASP D O 1
ATOM 12101 N N . GLU G 1 117 ? 18.917 11.193 21.234 1.00 46.49 231 GLU D N 1
ATOM 12102 C CA . GLU G 1 117 ? 18.129 12.132 20.480 1.00 46.98 231 GLU D CA 1
ATOM 12103 C C . GLU G 1 117 ? 18.594 12.214 19.049 1.00 45.32 231 GLU D C 1
ATOM 12104 O O . GLU G 1 117 ? 18.894 13.246 18.544 1.00 45.64 231 GLU D O 1
ATOM 12110 N N . ILE G 1 118 ? 18.607 11.083 18.396 1.00 46.51 232 ILE D N 1
ATOM 12111 C CA . ILE G 1 118 ? 19.041 10.990 17.040 1.00 44.57 232 ILE D CA 1
ATOM 12112 C C . ILE G 1 118 ? 18.194 11.794 16.058 1.00 42.31 232 ILE D C 1
ATOM 12113 O O . ILE G 1 118 ? 18.668 12.200 15.051 1.00 39.09 232 ILE D O 1
ATOM 12118 N N . SER G 1 119 ? 16.947 12.036 16.385 1.00 48.26 233 SER D N 1
ATOM 12119 C CA . SER G 1 119 ? 16.058 12.763 15.515 1.00 44.98 233 SER D CA 1
ATOM 12120 C C . SER G 1 119 ? 16.546 14.164 15.185 1.00 51.06 233 SER D C 1
ATOM 12121 O O . SER G 1 119 ? 16.003 14.803 14.330 1.00 51.54 233 SER D O 1
ATOM 12124 N N . GLU G 1 120 ? 17.593 14.611 15.856 1.00 49.94 234 GLU D N 1
ATOM 12125 C CA . GLU G 1 120 ? 18.140 15.949 15.616 1.00 57.25 234 GLU D CA 1
ATOM 12126 C C . GLU G 1 120 ? 19.176 16.035 14.481 1.00 48.59 234 GLU D C 1
ATOM 12127 O O . GLU G 1 120 ? 19.441 17.124 13.964 1.00 44.35 234 GLU D O 1
ATOM 12133 N N . MET G 1 121 ? 19.778 14.909 14.114 1.00 40.30 235 MET D N 1
ATOM 12134 C CA . MET G 1 121 ? 20.717 14.900 13.001 1.00 35.74 235 MET D CA 1
ATOM 12135 C C . MET G 1 121 ? 20.032 15.397 11.743 1.00 34.64 235 MET D C 1
ATOM 12136 O O . MET G 1 121 ? 18.946 14.937 11.418 1.00 39.07 235 MET D O 1
ATOM 12141 N N . ASP G 1 122 ? 20.672 16.324 11.041 1.00 38.41 236 ASP D N 1
ATOM 12142 C CA . ASP G 1 122 ? 20.195 16.753 9.724 1.00 41.72 236 ASP D CA 1
ATOM 12143 C C . ASP G 1 122 ? 20.390 15.618 8.726 1.00 39.70 236 ASP D C 1
ATOM 12144 O O . ASP G 1 122 ? 21.146 14.671 8.992 1.00 34.57 236 ASP D O 1
ATOM 12149 N N . LEU G 1 123 ? 19.723 15.737 7.582 1.00 38.51 237 LEU D N 1
ATOM 12150 C CA . LEU G 1 123 ? 19.711 14.707 6.546 1.00 40.82 237 LEU D CA 1
ATOM 12151 C C . LEU G 1 123 ? 21.121 14.328 6.082 1.00 44.42 237 LEU D C 1
ATOM 12152 O O . LEU G 1 123 ? 21.445 13.139 5.960 1.00 43.29 237 LEU D O 1
ATOM 12157 N N . ASN G 1 124 ? 21.966 15.325 5.839 1.00 34.89 238 ASN D N 1
ATOM 12158 C CA . ASN G 1 124 ? 23.336 15.032 5.416 1.00 35.41 238 ASN D CA 1
ATOM 12159 C C . ASN G 1 124 ? 24.097 14.201 6.448 1.00 41.48 238 ASN D C 1
ATOM 12160 O O . ASN G 1 124 ? 24.790 13.235 6.112 1.00 44.08 238 ASN D O 1
ATOM 12165 N N . LEU G 1 125 ? 23.952 14.584 7.709 1.00 31.24 239 LEU D N 1
ATOM 12166 C CA . LEU G 1 125 ? 24.586 13.866 8.793 1.00 28.98 239 LEU D CA 1
ATOM 12167 C C . LEU G 1 125 ? 24.022 12.451 8.828 1.00 36.74 239 LEU D C 1
ATOM 12168 O O . LEU G 1 125 ? 24.747 11.487 9.087 1.00 36.60 239 LEU D O 1
ATOM 12173 N N . GLN G 1 126 ? 22.727 12.334 8.541 1.00 31.38 240 GLN D N 1
ATOM 12174 C CA . GLN G 1 126 ? 22.061 11.037 8.536 1.00 32.10 240 GLN D CA 1
ATOM 12175 C C . GLN G 1 126 ? 22.626 10.143 7.439 1.00 34.78 240 GLN D C 1
ATOM 12176 O O . GLN G 1 126 ? 22.789 8.918 7.618 1.00 32.62 240 GLN D O 1
ATOM 12182 N N . ALA G 1 127 ? 22.898 10.754 6.291 1.00 27.93 241 ALA D N 1
ATOM 12183 C CA . ALA G 1 127 ? 23.442 9.996 5.176 1.00 34.95 241 ALA D CA 1
ATOM 12184 C C . ALA G 1 127 ? 24.845 9.512 5.561 1.00 34.48 241 ALA D C 1
ATOM 12185 O O . ALA G 1 127 ? 25.225 8.389 5.253 1.00 33.48 241 ALA D O 1
ATOM 12187 N N . LYS G 1 128 ? 25.591 10.335 6.288 1.00 27.72 242 LYS D N 1
ATOM 12188 C CA . LYS G 1 128 ? 26.932 9.899 6.705 1.00 36.82 242 LYS D CA 1
ATOM 12189 C C . LYS G 1 128 ? 26.843 8.763 7.718 1.00 40.49 242 LYS D C 1
ATOM 12190 O O . LYS G 1 128 ? 27.616 7.806 7.647 1.00 35.04 242 LYS D O 1
ATOM 12196 N N . LEU G 1 129 ? 25.876 8.854 8.636 1.00 33.99 243 LEU D N 1
ATOM 12197 C CA . LEU G 1 129 ? 25.715 7.824 9.656 1.00 29.60 243 LEU D CA 1
ATOM 12198 C C . LEU G 1 129 ? 25.261 6.505 9.024 1.00 41.02 243 LEU D C 1
ATOM 12199 O O . LEU G 1 129 ? 25.647 5.415 9.472 1.00 45.36 243 LEU D O 1
ATOM 12204 N N . LEU G 1 130 ? 24.462 6.605 7.966 1.00 37.29 244 LEU D N 1
ATOM 12205 C CA . LEU G 1 130 ? 23.986 5.412 7.289 1.00 37.53 244 LEU D CA 1
ATOM 12206 C C . LEU G 1 130 ? 25.183 4.632 6.727 1.00 41.61 244 LEU D C 1
ATOM 12207 O O . LEU G 1 130 ? 25.247 3.397 6.820 1.00 36.71 244 LEU D O 1
ATOM 12212 N N . ARG G 1 131 ? 26.139 5.362 6.161 1.00 37.56 245 ARG D N 1
ATOM 12213 C CA . ARG G 1 131 ? 27.299 4.724 5.553 1.00 42.00 245 ARG D CA 1
ATOM 12214 C C . ARG G 1 131 ? 28.102 3.997 6.622 1.00 40.73 245 ARG D C 1
ATOM 12215 O O . ARG G 1 131 ? 28.595 2.889 6.392 1.00 41.11 245 ARG D O 1
ATOM 12223 N N . VAL G 1 132 ? 28.242 4.638 7.781 1.00 29.26 246 VAL D N 1
ATOM 12224 C CA . VAL G 1 132 ? 28.964 4.029 8.889 1.00 35.23 246 VAL D CA 1
ATOM 12225 C C . VAL G 1 132 ? 28.292 2.709 9.232 1.00 43.95 246 VAL D C 1
ATOM 12226 O O . VAL G 1 132 ? 28.952 1.686 9.397 1.00 41.49 246 VAL D O 1
ATOM 12230 N N . LEU G 1 133 ? 26.966 2.734 9.311 1.00 39.93 247 LEU D N 1
ATOM 12231 C CA . LEU G 1 133 ? 26.230 1.543 9.691 1.00 38.28 247 LEU D CA 1
ATOM 12232 C C . LEU G 1 133 ? 26.337 0.478 8.609 1.00 48.94 247 LEU D C 1
ATOM 12233 O O . LEU G 1 133 ? 26.350 -0.710 8.915 1.00 53.06 247 LEU D O 1
ATOM 12238 N N . GLN G 1 134 ? 26.431 0.894 7.350 1.00 46.94 248 GLN D N 1
ATOM 12239 C CA . GLN G 1 134 ? 26.473 -0.080 6.260 1.00 55.13 248 GLN D CA 1
ATOM 12240 C C . GLN G 1 134 ? 27.857 -0.654 6.051 1.00 48.78 248 GLN D C 1
ATOM 12241 O O . GLN G 1 134 ? 27.997 -1.842 5.793 1.00 44.14 248 GLN D O 1
ATOM 12247 N N . GLU G 1 135 ? 28.872 0.178 6.132 1.00 44.63 249 GLU D N 1
ATOM 12248 C CA . GLU G 1 135 ? 30.203 -0.255 5.843 1.00 52.33 249 GLU D CA 1
ATOM 12249 C C . GLU G 1 135 ? 30.994 -0.670 7.063 1.00 54.16 249 GLU D C 1
ATOM 12250 O O . GLU G 1 135 ? 31.968 -1.353 6.938 1.00 54.91 249 GLU D O 1
ATOM 12256 N N . ARG G 1 136 ? 30.561 -0.269 8.239 1.00 45.45 250 ARG D N 1
ATOM 12257 C CA . ARG G 1 136 ? 31.298 -0.534 9.451 1.00 49.91 250 ARG D CA 1
ATOM 12258 C C . ARG G 1 136 ? 32.675 0.082 9.354 1.00 53.26 250 ARG D C 1
ATOM 12259 O O . ARG G 1 136 ? 33.656 -0.447 9.836 1.00 52.22 250 ARG D O 1
ATOM 12267 N N . GLU G 1 137 ? 32.706 1.235 8.717 1.00 51.12 251 GLU D N 1
ATOM 12268 C CA . GLU G 1 137 ? 33.901 2.062 8.569 1.00 47.47 251 GLU D CA 1
ATOM 12269 C C . GLU G 1 137 ? 33.510 3.491 8.825 1.00 42.06 251 GLU D C 1
ATOM 12270 O O . GLU G 1 137 ? 32.336 3.863 8.686 1.00 42.23 251 GLU D O 1
ATOM 12276 N N . VAL G 1 138 ? 34.501 4.302 9.151 1.00 36.18 252 VAL D N 1
ATOM 12277 C CA . VAL G 1 138 ? 34.271 5.716 9.367 1.00 37.12 252 VAL D CA 1
ATOM 12278 C C . VAL G 1 138 ? 35.517 6.486 8.965 1.00 42.93 252 VAL D C 1
ATOM 12279 O O . VAL G 1 138 ? 36.636 5.994 9.130 1.00 44.21 252 VAL D O 1
ATOM 12283 N N . GLU G 1 139 ? 35.320 7.672 8.398 1.00 39.60 253 GLU D N 1
ATOM 12284 C CA . GLU G 1 139 ? 36.422 8.579 8.108 1.00 50.11 253 GLU D CA 1
ATOM 12285 C C . GLU G 1 139 ? 36.228 9.894 8.845 1.00 43.88 253 GLU D C 1
ATOM 12286 O O . GLU G 1 139 ? 35.114 10.394 8.981 1.00 44.96 253 GLU D O 1
ATOM 12292 N N . ARG G 1 140 ? 37.324 10.437 9.340 1.00 40.38 254 ARG D N 1
ATOM 12293 C CA . ARG G 1 140 ? 37.321 11.758 9.935 1.00 40.58 254 ARG D CA 1
ATOM 12294 C C . ARG G 1 140 ? 37.053 12.798 8.872 1.00 41.62 254 ARG D C 1
ATOM 12295 O O . ARG G 1 140 ? 37.419 12.598 7.703 1.00 36.87 254 ARG D O 1
ATOM 12303 N N . LEU G 1 141 ? 36.434 13.905 9.282 1.00 37.97 255 LEU D N 1
ATOM 12304 C CA . LEU G 1 141 ? 36.290 15.074 8.419 1.00 36.99 255 LEU D CA 1
ATOM 12305 C C . LEU G 1 141 ? 37.674 15.524 7.937 1.00 39.13 255 LEU D C 1
ATOM 12306 O O . LEU G 1 141 ? 38.613 15.641 8.728 1.00 33.74 255 LEU D O 1
ATOM 12311 N N . GLY G 1 142 ? 37.803 15.737 6.636 1.00 42.57 256 GLY D N 1
ATOM 12312 C CA . GLY G 1 142 ? 39.041 16.232 6.071 1.00 50.82 256 GLY D CA 1
ATOM 12313 C C . GLY G 1 142 ? 40.025 15.110 5.822 1.00 58.91 256 GLY D C 1
ATOM 12314 O O . GLY G 1 142 ? 41.215 15.338 5.627 1.00 70.92 256 GLY D O 1
ATOM 12315 N N . SER G 1 143 ? 39.516 13.888 5.829 1.00 57.52 257 SER D N 1
ATOM 12316 C CA . SER G 1 143 ? 40.346 12.717 5.645 1.00 56.95 257 SER D CA 1
ATOM 12317 C C . SER G 1 143 ? 39.672 11.769 4.663 1.00 56.64 257 SER D C 1
ATOM 12318 O O . SER G 1 143 ? 38.450 11.724 4.562 1.00 58.14 257 SER D O 1
ATOM 12321 N N . ARG G 1 144 ? 40.466 11.011 3.933 1.00 63.14 258 ARG D N 1
ATOM 12322 C CA . ARG G 1 144 ? 39.905 10.068 2.979 1.00 75.40 258 ARG D CA 1
ATOM 12323 C C . ARG G 1 144 ? 40.141 8.648 3.497 1.00 69.71 258 ARG D C 1
ATOM 12324 O O . ARG G 1 144 ? 39.694 7.666 2.908 1.00 74.40 258 ARG D O 1
ATOM 12332 N N . LYS G 1 145 ? 40.817 8.567 4.640 1.00 62.88 259 LYS D N 1
ATOM 12333 C CA . LYS G 1 145 ? 41.172 7.299 5.264 1.00 52.72 259 LYS D CA 1
ATOM 12334 C C . LYS G 1 145 ? 40.051 6.749 6.133 1.00 45.55 259 LYS D C 1
ATOM 12335 O O . LYS G 1 145 ? 39.646 7.373 7.116 1.00 49.67 259 LYS D O 1
ATOM 12341 N N . SER G 1 146 ? 39.565 5.565 5.786 1.00 54.53 260 SER D N 1
ATOM 12342 C CA . SER G 1 146 ? 38.468 4.969 6.535 1.00 61.63 260 SER D CA 1
ATOM 12343 C C . SER G 1 146 ? 38.967 4.049 7.649 1.00 59.45 260 SER D C 1
ATOM 12344 O O . SER G 1 146 ? 39.840 3.213 7.450 1.00 51.10 260 SER D O 1
ATOM 12347 N N . ILE G 1 147 ? 38.396 4.215 8.832 1.00 64.44 261 ILE D N 1
ATOM 12348 C CA . ILE G 1 147 ? 38.761 3.387 9.967 1.00 49.50 261 ILE D CA 1
ATOM 12349 C C . ILE G 1 147 ? 37.738 2.281 10.169 1.00 51.34 261 ILE D C 1
ATOM 12350 O O . ILE G 1 147 ? 36.543 2.544 10.303 1.00 57.67 261 ILE D O 1
ATOM 12355 N N . LYS G 1 148 ? 38.209 1.041 10.176 1.00 46.46 262 LYS D N 1
ATOM 12356 C CA . LYS G 1 148 ? 37.330 -0.105 10.371 1.00 54.14 262 LYS D CA 1
ATOM 12357 C C . LYS G 1 148 ? 36.717 -0.065 11.766 1.00 55.83 262 LYS D C 1
ATOM 12358 O O . LYS G 1 148 ? 37.424 0.118 12.754 1.00 48.32 262 LYS D O 1
ATOM 12364 N N . LEU G 1 149 ? 35.394 -0.208 11.836 1.00 54.33 263 LEU D N 1
ATOM 12365 C CA . LEU G 1 149 ? 34.687 -0.114 13.105 1.00 50.51 263 LEU D CA 1
ATOM 12366 C C . LEU G 1 149 ? 34.118 -1.429 13.596 1.00 52.42 263 LEU D C 1
ATOM 12367 O O . LEU G 1 149 ? 33.602 -2.222 12.815 1.00 54.36 263 LEU D O 1
ATOM 12372 N N . ASP G 1 150 ? 34.205 -1.635 14.905 1.00 50.98 264 ASP D N 1
ATOM 12373 C CA . ASP G 1 150 ? 33.468 -2.692 15.585 1.00 53.45 264 ASP D CA 1
ATOM 12374 C C . ASP G 1 150 ? 32.770 -2.097 16.807 1.00 49.85 264 ASP D C 1
ATOM 12375 O O . ASP G 1 150 ? 33.316 -2.092 17.913 1.00 50.42 264 ASP D O 1
ATOM 12380 N N . VAL G 1 151 ? 31.564 -1.586 16.581 1.00 46.73 265 VAL D N 1
ATOM 12381 C CA . VAL G 1 151 ? 30.815 -0.823 17.566 1.00 41.72 265 VAL D CA 1
ATOM 12382 C C . VAL G 1 151 ? 29.343 -1.230 17.557 1.00 45.57 265 VAL D C 1
ATOM 12383 O O . VAL G 1 151 ? 28.735 -1.407 16.501 1.00 36.93 265 VAL D O 1
ATOM 12387 N N . ARG G 1 152 ? 28.777 -1.413 18.742 1.00 49.04 266 ARG D N 1
ATOM 12388 C CA . ARG G 1 152 ? 27.360 -1.694 18.848 1.00 38.26 266 ARG D CA 1
ATOM 12389 C C . ARG G 1 152 ? 26.670 -0.341 18.916 1.00 47.87 266 ARG D C 1
ATOM 12390 O O . ARG G 1 152 ? 27.071 0.528 19.695 1.00 45.65 266 ARG D O 1
ATOM 12398 N N . VAL G 1 153 ? 25.646 -0.136 18.111 1.00 51.76 267 VAL D N 1
ATOM 12399 C CA . VAL G 1 153 ? 24.974 1.140 18.109 1.00 44.64 267 VAL D CA 1
ATOM 12400 C C . VAL G 1 153 ? 23.675 1.125 18.862 1.00 44.67 267 VAL D C 1
ATOM 12401 O O . VAL G 1 153 ? 22.870 0.272 18.685 1.00 44.36 267 VAL D O 1
ATOM 12405 N N . LEU G 1 154 ? 23.501 2.092 19.726 1.00 39.31 268 LEU D N 1
ATOM 12406 C CA . LEU G 1 154 ? 22.261 2.315 20.395 1.00 38.72 268 LEU D CA 1
ATOM 12407 C C . LEU G 1 154 ? 21.800 3.722 20.061 1.00 39.29 268 LEU D C 1
ATOM 12408 O O . LEU G 1 154 ? 22.594 4.566 19.783 1.00 39.15 268 LEU D O 1
ATOM 12413 N N . ALA G 1 155 ? 20.509 3.966 20.078 1.00 35.27 269 ALA D N 1
ATOM 12414 C CA . ALA G 1 155 ? 19.997 5.272 19.754 1.00 34.54 269 ALA D CA 1
ATOM 12415 C C . ALA G 1 155 ? 18.730 5.547 20.493 1.00 36.31 269 ALA D C 1
ATOM 12416 O O . ALA G 1 155 ? 18.074 4.657 20.928 1.00 41.12 269 ALA D O 1
ATOM 12418 N N . THR G 1 156 ? 18.393 6.808 20.632 1.00 38.37 270 THR D N 1
ATOM 12419 C CA . THR G 1 156 ? 17.138 7.199 21.215 1.00 40.15 270 THR D CA 1
ATOM 12420 C C . THR G 1 156 ? 16.499 8.328 20.460 1.00 40.22 270 THR D C 1
ATOM 12421 O O . THR G 1 156 ? 17.143 9.077 19.780 1.00 43.25 270 THR D O 1
ATOM 12425 N N . SER G 1 157 ? 15.202 8.413 20.584 1.00 33.81 271 SER D N 1
ATOM 12426 C CA . SER G 1 157 ? 14.479 9.473 20.003 1.00 31.89 271 SER D CA 1
ATOM 12427 C C . SER G 1 157 ? 13.268 9.721 20.825 1.00 38.58 271 SER D C 1
ATOM 12428 O O . SER G 1 157 ? 12.670 8.815 21.304 1.00 50.35 271 SER D O 1
ATOM 12431 N N . ASN G 1 158 ? 12.913 10.969 20.995 1.00 41.44 272 ASN D N 1
ATOM 12432 C CA . ASN G 1 158 ? 11.733 11.305 21.720 1.00 44.28 272 ASN D CA 1
ATOM 12433 C C . ASN G 1 158 ? 10.563 11.593 20.810 1.00 52.10 272 ASN D C 1
ATOM 12434 O O . ASN G 1 158 ? 9.527 12.004 21.259 1.00 51.91 272 ASN D O 1
ATOM 12439 N N . ARG G 1 159 ? 10.726 11.362 19.525 1.00 51.59 273 ARG D N 1
ATOM 12440 C CA . ARG G 1 159 ? 9.629 11.511 18.606 1.00 58.61 273 ARG D CA 1
ATOM 12441 C C . ARG G 1 159 ? 9.451 10.281 17.751 1.00 57.13 273 ARG D C 1
ATOM 12442 O O . ARG G 1 159 ? 10.369 9.522 17.582 1.00 49.74 273 ARG D O 1
ATOM 12450 N N . ASP G 1 160 ? 8.254 10.091 17.221 1.00 59.45 274 ASP D N 1
ATOM 12451 C CA . ASP G 1 160 ? 7.969 8.938 16.359 1.00 57.52 274 ASP D CA 1
ATOM 12452 C C . ASP G 1 160 ? 8.693 9.034 15.018 1.00 50.89 274 ASP D C 1
ATOM 12453 O O . ASP G 1 160 ? 8.354 9.866 14.178 1.00 55.27 274 ASP D O 1
ATOM 12458 N N . LEU G 1 161 ? 9.672 8.163 14.812 1.00 49.08 275 LEU D N 1
ATOM 12459 C CA . LEU G 1 161 ? 10.566 8.304 13.670 1.00 49.46 275 LEU D CA 1
ATOM 12460 C C . LEU G 1 161 ? 9.888 7.958 12.355 1.00 44.77 275 LEU D C 1
ATOM 12461 O O . LEU G 1 161 ? 10.220 8.542 11.324 1.00 43.16 275 LEU D O 1
ATOM 12466 N N . LYS G 1 162 ? 8.952 7.015 12.398 1.00 43.83 276 LYS D N 1
ATOM 12467 C CA . LYS G 1 162 ? 8.147 6.673 11.226 1.00 44.30 276 LYS D CA 1
ATOM 12468 C C . LYS G 1 162 ? 7.508 7.933 10.660 1.00 48.60 276 LYS D C 1
ATOM 12469 O O . LYS G 1 162 ? 7.638 8.239 9.473 1.00 56.09 276 LYS D O 1
ATOM 12475 N N . GLN G 1 163 ? 6.838 8.671 11.536 1.00 47.55 277 GLN D N 1
ATOM 12476 C CA . GLN G 1 163 ? 6.188 9.926 11.175 1.00 49.48 277 GLN D CA 1
ATOM 12477 C C . GLN G 1 163 ? 7.199 10.923 10.600 1.00 37.06 277 GLN D C 1
ATOM 12478 O O . GLN G 1 163 ? 6.957 11.561 9.565 1.00 43.22 277 GLN D O 1
ATOM 12484 N N . TYR G 1 164 ? 8.325 11.046 11.284 1.00 34.86 278 TYR D N 1
ATOM 12485 C CA . TYR G 1 164 ? 9.369 11.986 10.905 1.00 45.79 278 TYR D CA 1
ATOM 12486 C C . TYR G 1 164 ? 9.895 11.638 9.510 1.00 45.32 278 TYR D C 1
ATOM 12487 O O . TYR G 1 164 ? 10.197 12.518 8.708 1.00 43.49 278 TYR D O 1
ATOM 12496 N N . VAL G 1 165 ? 9.979 10.347 9.218 1.00 41.25 279 VAL D N 1
ATOM 12497 C CA . VAL G 1 165 ? 10.275 9.905 7.864 1.00 35.74 279 VAL D CA 1
ATOM 12498 C C . VAL G 1 165 ? 9.208 10.416 6.894 1.00 42.04 279 VAL D C 1
ATOM 12499 O O . VAL G 1 165 ? 9.521 11.022 5.870 1.00 44.14 279 VAL D O 1
ATOM 12503 N N . GLN G 1 166 ? 7.945 10.186 7.247 1.00 37.14 280 GLN D N 1
ATOM 12504 C CA . GLN G 1 166 ? 6.836 10.551 6.391 1.00 41.76 280 GLN D CA 1
ATOM 12505 C C . GLN G 1 166 ? 6.744 12.062 6.158 1.00 40.97 280 GLN D C 1
ATOM 12506 O O . GLN G 1 166 ? 6.189 12.490 5.150 1.00 41.81 280 GLN D O 1
ATOM 12512 N N . ALA G 1 167 ? 7.307 12.847 7.077 1.00 38.90 281 ALA D N 1
ATOM 12513 C CA . ALA G 1 167 ? 7.359 14.304 6.939 1.00 53.21 281 ALA D CA 1
ATOM 12514 C C . ALA G 1 167 ? 8.599 14.769 6.152 1.00 50.55 281 ALA D C 1
ATOM 12515 O O . ALA G 1 167 ? 8.786 15.964 5.914 1.00 46.89 281 ALA D O 1
ATOM 12517 N N . GLY G 1 168 ? 9.434 13.821 5.742 1.00 40.46 282 GLY D N 1
ATOM 12518 C CA . GLY G 1 168 ? 10.601 14.138 4.939 1.00 43.48 282 GLY D CA 1
ATOM 12519 C C . GLY G 1 168 ? 11.777 14.688 5.729 1.00 47.59 282 GLY D C 1
ATOM 12520 O O . GLY G 1 168 ? 12.643 15.347 5.155 1.00 54.60 282 GLY D O 1
ATOM 12521 N N . HIS G 1 169 ? 11.827 14.411 7.032 1.00 37.00 283 HIS D N 1
ATOM 12522 C CA . HIS G 1 169 ? 12.923 14.914 7.866 1.00 40.87 283 HIS D CA 1
ATOM 12523 C C . HIS G 1 169 ? 13.906 13.822 8.291 1.00 41.65 283 HIS D C 1
ATOM 12524 O O . HIS G 1 169 ? 14.935 14.115 8.882 1.00 50.18 283 HIS D O 1
ATOM 12531 N N . PHE G 1 170 ? 13.595 12.568 7.988 1.00 40.15 284 PHE D N 1
ATOM 12532 C CA . PHE G 1 170 ? 14.458 11.457 8.396 1.00 36.51 284 PHE D CA 1
ATOM 12533 C C . PHE G 1 170 ? 14.536 10.435 7.263 1.00 36.55 284 PHE D C 1
ATOM 12534 O O . PHE G 1 170 ? 13.512 10.091 6.651 1.00 33.41 284 PHE D O 1
ATOM 12542 N N . ARG G 1 171 ? 15.742 9.962 6.965 1.00 35.54 285 ARG D N 1
ATOM 12543 C CA . ARG G 1 171 ? 15.920 9.026 5.848 1.00 33.37 285 ARG D CA 1
ATOM 12544 C C . ARG G 1 171 ? 15.190 7.727 6.129 1.00 31.85 285 ARG D C 1
ATOM 12545 O O . ARG G 1 171 ? 15.288 7.162 7.229 1.00 36.73 285 ARG D O 1
ATOM 12553 N N . GLU G 1 172 ? 14.456 7.256 5.138 1.00 36.79 286 GLU D N 1
ATOM 12554 C CA . GLU G 1 172 ? 13.768 5.998 5.279 1.00 40.82 286 GLU D CA 1
ATOM 12555 C C . GLU G 1 172 ? 14.742 4.843 5.465 1.00 43.16 286 GLU D C 1
ATOM 12556 O O . GLU G 1 172 ? 14.436 3.933 6.211 1.00 39.17 286 GLU D O 1
ATOM 12562 N N . ASP G 1 173 ? 15.894 4.850 4.792 1.00 44.33 287 ASP D N 1
ATOM 12563 C CA . ASP G 1 173 ? 16.775 3.677 4.826 1.00 36.93 287 ASP D CA 1
ATOM 12564 C C . ASP G 1 173 ? 17.458 3.583 6.188 1.00 33.95 287 ASP D C 1
ATOM 12565 O O . ASP G 1 173 ? 17.699 2.493 6.699 1.00 39.84 287 ASP D O 1
ATOM 12570 N N . LEU G 1 174 ? 17.682 4.728 6.810 1.00 33.86 288 LEU D N 1
ATOM 12571 C CA . LEU G 1 174 ? 18.265 4.790 8.140 1.00 37.61 288 LEU D CA 1
ATOM 12572 C C . LEU G 1 174 ? 17.279 4.371 9.239 1.00 42.03 288 LEU D C 1
ATOM 12573 O O . LEU G 1 174 ? 17.662 3.727 10.225 1.00 35.84 288 LEU D O 1
ATOM 12578 N N . TYR G 1 175 ? 16.014 4.755 9.065 1.00 37.50 289 TYR D N 1
ATOM 12579 C CA . TYR G 1 175 ? 14.961 4.373 9.996 1.00 34.82 289 TYR D CA 1
ATOM 12580 C C . TYR G 1 175 ? 14.900 2.838 10.138 1.00 35.47 289 TYR D C 1
ATOM 12581 O O . TYR G 1 175 ? 15.054 2.307 11.222 1.00 42.29 289 TYR D O 1
ATOM 12590 N N . TYR G 1 176 ? 14.715 2.132 9.027 1.00 38.29 290 TYR D N 1
ATOM 12591 C CA . TYR G 1 176 ? 14.713 0.665 9.020 1.00 40.00 290 TYR D CA 1
ATOM 12592 C C . TYR G 1 176 ? 15.983 0.086 9.594 1.00 40.96 290 TYR D C 1
ATOM 12593 O O . TYR G 1 176 ? 15.927 -0.863 10.375 1.00 45.21 290 TYR D O 1
ATOM 12602 N N . ARG G 1 177 ? 17.130 0.652 9.237 1.00 35.24 291 ARG D N 1
ATOM 1260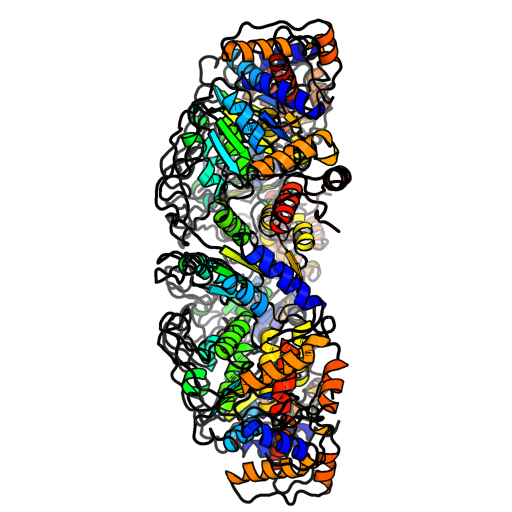3 C CA . ARG G 1 177 ? 18.371 0.102 9.756 1.00 45.84 291 ARG D CA 1
ATOM 12604 C C . ARG G 1 177 ? 18.421 0.215 11.282 1.00 37.10 291 ARG D C 1
ATOM 12605 O O . ARG G 1 177 ? 18.944 -0.665 11.941 1.00 48.17 291 ARG D O 1
ATOM 12613 N N . LEU G 1 178 ? 17.834 1.271 11.838 1.00 38.36 292 LEU D N 1
ATOM 12614 C CA . LEU G 1 178 ? 17.805 1.442 13.291 1.00 40.77 292 LEU D CA 1
ATOM 12615 C C . LEU G 1 178 ? 16.552 0.870 13.968 1.00 48.36 292 LEU D C 1
ATOM 12616 O O . LEU G 1 178 ? 16.394 0.999 15.185 1.00 49.10 292 LEU D O 1
ATOM 12621 N N . ASN G 1 179 ? 15.678 0.224 13.198 1.00 47.65 293 ASN D N 1
ATOM 12622 C CA . ASN G 1 179 ? 14.349 -0.135 13.703 1.00 50.04 293 ASN D CA 1
ATOM 12623 C C . ASN G 1 179 ? 14.144 -1.621 13.979 1.00 48.68 293 ASN D C 1
ATOM 12624 O O . ASN G 1 179 ? 13.017 -2.072 14.180 1.00 46.31 293 ASN D O 1
ATOM 12629 N N . VAL G 1 180 ? 15.221 -2.392 13.984 1.00 40.06 294 VAL D N 1
ATOM 12630 C CA . VAL G 1 180 ? 15.082 -3.819 14.214 1.00 45.91 294 VAL D CA 1
ATOM 12631 C C . VAL G 1 180 ? 14.363 -4.097 15.532 1.00 46.44 294 VAL D C 1
ATOM 12632 O O . VAL G 1 180 ? 13.494 -4.963 15.595 1.00 49.26 294 VAL D O 1
ATOM 12636 N N . PHE G 1 181 ? 14.717 -3.351 16.578 1.00 39.83 295 PHE D N 1
ATOM 12637 C CA . PHE G 1 181 ? 14.241 -3.673 17.923 1.00 40.26 295 PHE D CA 1
ATOM 12638 C C . PHE G 1 181 ? 13.896 -2.421 18.727 1.00 43.09 295 PHE D C 1
ATOM 12639 O O . PHE G 1 181 ? 14.600 -2.068 19.671 1.00 46.18 295 PHE D O 1
ATOM 12647 N N . PRO G 1 182 ? 12.812 -1.734 18.351 1.00 45.09 296 PRO D N 1
ATOM 12648 C CA . PRO G 1 182 ? 12.457 -0.494 19.043 1.00 38.16 296 PRO D CA 1
ATOM 12649 C C . PRO G 1 182 ? 11.844 -0.795 20.395 1.00 44.33 296 PRO D C 1
ATOM 12650 O O . PRO G 1 182 ? 10.922 -1.598 20.486 1.00 55.96 296 PRO D O 1
ATOM 12654 N N . LEU G 1 183 ? 12.364 -0.160 21.433 1.00 43.17 297 LEU D N 1
ATOM 12655 C CA . LEU G 1 183 ? 11.846 -0.335 22.780 1.00 46.05 297 LEU D CA 1
ATOM 12656 C C . LEU G 1 183 ? 11.273 0.974 23.228 1.00 48.78 297 LEU D C 1
ATOM 12657 O O . LEU G 1 183 ? 11.955 2.000 23.201 1.00 48.41 297 LEU D O 1
ATOM 12662 N N . THR G 1 184 ? 10.009 0.950 23.620 1.00 45.41 298 THR D N 1
ATOM 12663 C CA . THR G 1 184 ? 9.356 2.177 24.004 1.00 46.31 298 THR D CA 1
ATOM 12664 C C . THR G 1 184 ? 9.300 2.307 25.529 1.00 47.60 298 THR D C 1
ATOM 12665 O O . THR G 1 184 ? 8.732 1.482 26.244 1.00 41.43 298 THR D O 1
ATOM 12669 N N . TRP G 1 185 ? 9.948 3.353 26.006 1.00 48.80 299 TRP D N 1
ATOM 12670 C CA . TRP G 1 185 ? 10.090 3.621 27.421 1.00 46.30 299 TRP D CA 1
ATOM 12671 C C . TRP G 1 185 ? 8.981 4.588 27.816 1.00 44.71 299 TRP D C 1
ATOM 12672 O O . TRP G 1 185 ? 9.037 5.764 27.480 1.00 58.37 299 TRP D O 1
ATOM 12683 N N . PRO G 1 186 ? 7.942 4.087 28.501 1.00 55.96 300 PRO D N 1
ATOM 12684 C CA . PRO G 1 186 ? 6.735 4.896 28.719 1.00 57.82 300 PRO D CA 1
ATOM 12685 C C . PRO G 1 186 ? 6.930 6.096 29.650 1.00 52.40 300 PRO D C 1
ATOM 12686 O O . PRO G 1 186 ? 7.894 6.148 30.418 1.00 48.63 300 PRO D O 1
ATOM 12690 N N . ALA G 1 187 ? 6.012 7.055 29.551 1.00 54.21 301 ALA D N 1
ATOM 12691 C CA . ALA G 1 187 ? 5.998 8.223 30.426 1.00 50.12 301 ALA D CA 1
ATOM 12692 C C . ALA G 1 187 ? 5.749 7.783 31.853 1.00 51.95 301 ALA D C 1
ATOM 12693 O O . ALA G 1 187 ? 5.103 6.755 32.084 1.00 48.87 301 ALA D O 1
ATOM 12695 N N . LEU G 1 188 ? 6.238 8.578 32.799 1.00 50.79 302 LEU D N 1
ATOM 12696 C CA . LEU G 1 188 ? 6.158 8.252 34.224 1.00 50.81 302 LEU D CA 1
ATOM 12697 C C . LEU G 1 188 ? 4.738 7.914 34.694 1.00 47.29 302 LEU D C 1
ATOM 12698 O O . LEU G 1 188 ? 4.524 6.904 35.358 1.00 51.22 302 LEU D O 1
ATOM 12703 N N . CYS G 1 189 ? 3.773 8.751 34.319 1.00 43.91 303 CYS D N 1
ATOM 12704 C CA . CYS G 1 189 ? 2.375 8.564 34.699 1.00 53.22 303 CYS D CA 1
ATOM 12705 C C . CYS G 1 189 ? 1.767 7.289 34.123 1.00 61.83 303 CYS D C 1
ATOM 12706 O O . CYS G 1 189 ? 0.635 6.936 34.452 1.00 57.97 303 CYS D O 1
ATOM 12709 N N . GLU G 1 190 ? 2.502 6.631 33.231 1.00 68.41 304 GLU D N 1
ATOM 12710 C CA . GLU G 1 190 ? 2.055 5.377 32.633 1.00 73.34 304 GLU D CA 1
ATOM 12711 C C . GLU G 1 190 ? 2.795 4.204 33.267 1.00 66.30 304 GLU D C 1
ATOM 12712 O O . GLU G 1 190 ? 2.507 3.041 32.988 1.00 69.32 304 GLU D O 1
ATOM 12718 N N . ARG G 1 191 ? 3.755 4.519 34.128 1.00 53.68 305 ARG D N 1
ATOM 12719 C CA . ARG G 1 191 ? 4.388 3.499 34.950 1.00 54.56 305 ARG D CA 1
ATOM 12720 C C . ARG G 1 191 ? 4.398 3.940 36.423 1.00 53.08 305 ARG D C 1
ATOM 12721 O O . ARG G 1 191 ? 5.440 3.977 37.061 1.00 47.59 305 ARG D O 1
ATOM 12729 N N . LYS G 1 192 ? 3.217 4.256 36.952 1.00 55.51 306 LYS D N 1
ATOM 12730 C CA . LYS G 1 192 ? 3.081 4.845 38.284 1.00 53.57 306 LYS D CA 1
ATOM 12731 C C . LYS G 1 192 ? 3.807 4.079 39.399 1.00 55.41 306 LYS D C 1
ATOM 12732 O O . LYS G 1 192 ? 4.235 4.676 40.388 1.00 61.59 306 LYS D O 1
ATOM 12738 N N . ASP G 1 193 ? 3.965 2.769 39.237 1.00 55.94 307 ASP D N 1
ATOM 12739 C CA . ASP G 1 193 ? 4.640 1.964 40.255 1.00 60.99 307 ASP D CA 1
ATOM 12740 C C . ASP G 1 193 ? 6.159 2.093 40.267 1.00 61.07 307 ASP D C 1
ATOM 12741 O O . ASP G 1 193 ? 6.836 1.463 41.081 1.00 57.72 307 ASP D O 1
ATOM 12746 N N . ASP G 1 194 ? 6.699 2.911 39.375 1.00 55.22 308 ASP D N 1
ATOM 12747 C CA . ASP G 1 194 ? 8.129 3.165 39.392 1.00 57.48 308 ASP D CA 1
ATOM 12748 C C . ASP G 1 194 ? 8.442 4.424 40.187 1.00 56.57 308 ASP D C 1
ATOM 12749 O O . ASP G 1 194 ? 9.591 4.646 40.560 1.00 59.66 308 ASP D O 1
ATOM 12754 N N . ILE G 1 195 ? 7.417 5.235 40.447 1.00 48.70 309 ILE D N 1
ATOM 12755 C CA . ILE G 1 195 ? 7.606 6.566 41.040 1.00 54.81 309 ILE D CA 1
ATOM 12756 C C . ILE G 1 195 ? 8.210 6.548 42.455 1.00 45.30 309 ILE D C 1
ATOM 12757 O O . ILE G 1 195 ? 9.172 7.270 42.724 1.00 47.39 309 ILE D O 1
ATOM 12762 N N . GLU G 1 196 ? 7.673 5.727 43.351 1.00 39.36 310 GLU D N 1
ATOM 12763 C CA . GLU G 1 196 ? 8.244 5.650 44.693 1.00 44.21 310 GLU D CA 1
ATOM 12764 C C . GLU G 1 196 ? 9.716 5.187 44.695 1.00 42.78 310 GLU D C 1
ATOM 12765 O O . GLU G 1 196 ? 10.556 5.896 45.226 1.00 53.08 310 GLU D O 1
ATOM 12771 N N . PRO G 1 197 ? 10.046 4.023 44.087 1.00 54.30 311 PRO D N 1
ATOM 12772 C CA . PRO G 1 197 ? 11.461 3.612 44.107 1.00 46.02 311 PRO D CA 1
ATOM 12773 C C . PRO G 1 197 ? 12.388 4.562 43.355 1.00 49.45 311 PRO D C 1
ATOM 12774 O O . PRO G 1 197 ? 13.574 4.667 43.692 1.00 45.39 311 PRO D O 1
ATOM 12778 N N . LEU G 1 198 ? 11.848 5.259 42.357 1.00 47.69 312 LEU D N 1
ATOM 12779 C CA . LEU G 1 198 ? 12.624 6.250 41.628 1.00 48.36 312 LEU D CA 1
ATOM 12780 C C . LEU G 1 198 ? 12.942 7.457 42.513 1.00 44.96 312 LEU D C 1
ATOM 12781 O O . LEU G 1 198 ? 14.092 7.876 42.618 1.00 46.17 312 LEU D O 1
ATOM 12786 N N . ALA G 1 199 ? 11.913 8.001 43.149 1.00 44.43 313 ALA D N 1
ATOM 12787 C CA . ALA G 1 199 ? 12.076 9.107 44.091 1.00 48.61 313 ALA D CA 1
ATOM 12788 C C . ALA G 1 199 ? 13.164 8.812 45.123 1.00 45.36 313 ALA D C 1
ATOM 12789 O O . ALA G 1 199 ? 14.046 9.647 45.363 1.00 50.44 313 ALA D O 1
ATOM 12791 N N . ASN G 1 200 ? 13.093 7.619 45.712 1.00 37.71 314 ASN D N 1
ATOM 12792 C CA . ASN G 1 200 ? 14.081 7.151 46.687 1.00 42.85 314 ASN D CA 1
ATOM 12793 C C . ASN G 1 200 ? 15.482 7.161 46.141 1.00 49.02 314 ASN D C 1
ATOM 12794 O O . ASN G 1 200 ? 16.391 7.706 46.762 1.00 50.64 314 ASN D O 1
ATOM 12799 N N . HIS G 1 201 ? 15.651 6.527 44.984 1.00 41.51 315 HIS D N 1
ATOM 12800 C CA . HIS G 1 201 ? 16.944 6.476 44.335 1.00 49.25 315 HIS D CA 1
ATOM 12801 C C . HIS G 1 201 ? 17.473 7.894 44.071 1.00 47.81 315 HIS D C 1
ATOM 12802 O O . HIS G 1 201 ? 18.634 8.209 44.363 1.00 42.46 315 HIS D O 1
ATOM 12809 N N . LEU G 1 202 ? 16.606 8.747 43.538 1.00 36.47 316 LEU D N 1
ATOM 12810 C CA . LEU G 1 202 ? 16.954 10.142 43.324 1.00 36.73 316 LEU D CA 1
ATOM 12811 C C . LEU G 1 202 ? 17.392 10.791 44.633 1.00 47.57 316 LEU D C 1
ATOM 12812 O O . LEU G 1 202 ? 18.360 11.551 44.655 1.00 46.04 316 LEU D O 1
ATOM 12817 N N . ILE G 1 203 ? 16.709 10.466 45.731 1.00 45.34 317 ILE D N 1
ATOM 12818 C CA . ILE G 1 203 ? 17.108 10.989 47.042 1.00 39.23 317 ILE D CA 1
ATOM 12819 C C . ILE G 1 203 ? 18.504 10.514 47.459 1.00 38.76 317 ILE D C 1
ATOM 12820 O O . ILE G 1 203 ? 19.345 11.339 47.820 1.00 49.39 317 ILE D O 1
ATOM 12825 N N . GLU G 1 204 ? 18.770 9.207 47.391 1.00 51.68 318 GLU D N 1
ATOM 12826 C CA . GLU G 1 204 ? 20.056 8.709 47.881 1.00 50.42 318 GLU D CA 1
ATOM 12827 C C . GLU G 1 204 ? 21.206 9.245 47.053 1.00 52.76 318 GLU D C 1
ATOM 12828 O O . GLU G 1 204 ? 22.247 9.590 47.608 1.00 56.54 318 GLU D O 1
ATOM 12834 N N . ARG G 1 205 ? 21.033 9.324 45.753 1.00 50.59 319 ARG D N 1
ATOM 12835 C CA . ARG G 1 205 ? 22.136 9.733 44.925 1.00 57.54 319 ARG D CA 1
ATOM 12836 C C . ARG G 1 205 ? 22.458 11.188 45.114 1.00 58.99 319 ARG D C 1
ATOM 12837 O O . ARG G 1 205 ? 23.600 11.570 45.124 1.00 52.70 319 ARG D O 1
ATOM 12845 N N . HIS G 1 206 ? 21.437 11.995 45.309 1.00 52.86 320 HIS D N 1
ATOM 12846 C CA . HIS G 1 206 ? 21.649 13.406 45.586 1.00 51.21 320 HIS D CA 1
ATOM 12847 C C . HIS G 1 206 ? 22.336 13.616 46.936 1.00 58.39 320 HIS D C 1
ATOM 12848 O O . HIS G 1 206 ? 23.321 14.364 47.039 1.00 54.24 320 HIS D O 1
ATOM 12855 N N . CYS G 1 207 ? 21.822 12.959 47.973 1.00 55.30 321 CYS D N 1
ATOM 12856 C CA . CYS G 1 207 ? 22.386 13.145 49.304 1.00 55.68 321 CYS D CA 1
ATOM 12857 C C . CYS G 1 207 ? 23.826 12.635 49.356 1.00 60.09 321 CYS D C 1
ATOM 12858 O O . CYS G 1 207 ? 24.656 13.190 50.090 1.00 56.17 321 CYS D O 1
ATOM 12861 N N . LYS G 1 208 ? 24.136 11.614 48.556 1.00 62.91 322 LYS D N 1
ATOM 12862 C CA . LYS G 1 208 ? 25.507 11.127 48.448 1.00 80.56 322 LYS D CA 1
ATOM 12863 C C . LYS G 1 208 ? 26.496 12.242 48.089 1.00 87.27 322 LYS D C 1
ATOM 12864 O O . LYS G 1 208 ? 27.075 12.260 47.004 1.00 78.70 322 LYS D O 1
ATOM 12870 N N . LYS G 1 209 ? 26.604 13.197 49.015 1.00 96.16 323 LYS D N 1
ATOM 12871 C CA . LYS G 1 209 ? 27.675 14.185 49.140 1.00 92.31 323 LYS D CA 1
ATOM 12872 C C . LYS G 1 209 ? 27.604 14.699 50.578 1.00 81.37 323 LYS D C 1
ATOM 12873 O O . LYS G 1 209 ? 27.251 15.858 50.810 1.00 64.89 323 LYS D O 1
ATOM 12879 N N . LEU G 1 210 ? 27.959 13.827 51.521 1.00 93.99 324 LEU D N 1
ATOM 12880 C CA . LEU G 1 210 ? 27.719 13.998 52.960 1.00 102.68 324 LEU D CA 1
ATOM 12881 C C . LEU G 1 210 ? 26.337 14.547 53.217 1.00 101.36 324 LEU D C 1
ATOM 12882 O O . LEU G 1 210 ? 26.160 15.642 53.751 1.00 115.49 324 LEU D O 1
ATOM 12887 N N . GLY G 1 211 ? 25.356 13.766 52.808 1.00 91.53 325 GLY D N 1
ATOM 12888 C CA . GLY G 1 211 ? 24.002 13.957 53.263 1.00 84.39 325 GLY D CA 1
ATOM 12889 C C . GLY G 1 211 ? 23.538 12.598 53.716 1.00 78.28 325 GLY D C 1
ATOM 12890 O O . GLY G 1 211 ? 23.653 11.625 52.974 1.00 69.59 325 GLY D O 1
ATOM 12891 N N . LEU G 1 212 ? 23.075 12.517 54.953 1.00 71.19 326 LEU D N 1
ATOM 12892 C CA . LEU G 1 212 ? 22.317 11.362 55.391 1.00 68.23 326 LEU D CA 1
ATOM 12893 C C . LEU G 1 212 ? 20.973 11.334 54.651 1.00 61.24 326 LEU D C 1
ATOM 12894 O O . LEU G 1 212 ? 20.205 12.296 54.732 1.00 79.57 326 LEU D O 1
ATOM 12899 N N . PRO G 1 213 ? 20.705 10.261 53.884 1.00 51.94 327 PRO D N 1
ATOM 12900 C CA . PRO G 1 213 ? 19.435 10.153 53.170 1.00 51.08 327 PRO D CA 1
ATOM 12901 C C . PRO G 1 213 ? 18.240 10.038 54.089 1.00 51.96 327 PRO D C 1
ATOM 12902 O O . PRO G 1 213 ? 18.072 9.047 54.788 1.00 51.67 327 PRO D O 1
ATOM 12906 N N . VAL G 1 214 ? 17.430 11.087 54.067 1.00 54.45 328 VAL D N 1
ATOM 12907 C CA . VAL G 1 214 ? 16.080 11.072 54.583 1.00 54.25 328 VAL D CA 1
ATOM 12908 C C . VAL G 1 214 ? 15.332 9.890 53.942 1.00 63.13 328 VAL D C 1
ATOM 12909 O O . VAL G 1 214 ? 15.586 9.540 52.788 1.00 58.01 328 VAL D O 1
ATOM 12913 N N . PRO G 1 215 ? 14.452 9.228 54.704 1.00 96.58 329 PRO D N 1
ATOM 12914 C CA . PRO G 1 215 ? 13.879 7.982 54.196 1.00 105.71 329 PRO D CA 1
ATOM 12915 C C . PRO G 1 215 ? 12.684 8.241 53.319 1.00 104.26 329 PRO D C 1
ATOM 12916 O O . PRO G 1 215 ? 12.154 9.351 53.364 1.00 77.50 329 PRO D O 1
ATOM 12920 N N . SER G 1 216 ? 12.296 7.226 52.543 1.00 122.36 330 SER D N 1
ATOM 12921 C CA . SER G 1 216 ? 11.129 7.193 51.648 1.00 118.80 330 SER D CA 1
ATOM 12922 C C . SER G 1 216 ? 10.494 8.528 51.248 1.00 115.81 330 SER D C 1
ATOM 12923 O O . SER G 1 216 ? 10.130 8.706 50.081 1.00 125.62 330 SER D O 1
ATOM 12926 N N . ILE G 1 217 ? 10.426 9.443 52.218 1.00 98.15 331 ILE D N 1
ATOM 12927 C CA . ILE G 1 217 ? 9.541 10.605 52.280 1.00 82.23 331 ILE D CA 1
ATOM 12928 C C . ILE G 1 217 ? 8.313 10.049 53.002 1.00 68.39 331 ILE D C 1
ATOM 12929 O O . ILE G 1 217 ? 8.079 8.833 53.008 1.00 54.18 331 ILE D O 1
ATOM 12934 N N . ALA G 1 218 ? 7.583 10.920 53.680 1.00 56.48 332 ALA D N 1
ATOM 12935 C CA . ALA G 1 218 ? 6.441 10.493 54.461 1.00 48.79 332 ALA D CA 1
ATOM 12936 C C . ALA G 1 218 ? 5.364 9.940 53.525 1.00 58.27 332 ALA D C 1
ATOM 12937 O O . ALA G 1 218 ? 5.255 10.381 52.375 1.00 63.01 332 ALA D O 1
ATOM 12939 N N . PRO G 1 219 ? 4.580 8.963 54.002 1.00 56.25 333 PRO D N 1
ATOM 12940 C CA . PRO G 1 219 ? 3.557 8.309 53.170 1.00 51.80 333 PRO D CA 1
ATOM 12941 C C . PRO G 1 219 ? 2.630 9.286 52.433 1.00 54.22 333 PRO D C 1
ATOM 12942 O O . PRO G 1 219 ? 2.316 9.043 51.271 1.00 56.87 333 PRO D O 1
ATOM 12946 N N . ASN G 1 220 ? 2.204 10.369 53.075 1.00 51.50 334 ASN D N 1
ATOM 12947 C CA . ASN G 1 220 ? 1.344 11.340 52.390 1.00 53.36 334 ASN D CA 1
ATOM 12948 C C . ASN G 1 220 ? 2.055 12.007 51.217 1.00 51.90 334 ASN D C 1
ATOM 12949 O O . ASN G 1 220 ? 1.449 12.276 50.180 1.00 59.84 334 ASN D O 1
ATOM 12954 N N . ALA G 1 221 ? 3.344 12.272 51.378 1.00 44.54 335 ALA D N 1
ATOM 12955 C CA . ALA G 1 221 ? 4.112 12.816 50.276 1.00 44.36 335 ALA D CA 1
ATOM 12956 C C . ALA G 1 221 ? 4.253 11.773 49.158 1.00 40.66 335 ALA D C 1
ATOM 12957 O O . ALA G 1 221 ? 4.263 12.129 47.987 1.00 41.13 335 ALA D O 1
ATOM 12959 N N . ILE G 1 222 ? 4.347 10.494 49.513 1.00 46.08 336 ILE D N 1
ATOM 12960 C CA . ILE G 1 222 ? 4.314 9.440 48.498 1.00 49.30 336 ILE D CA 1
ATOM 12961 C C . ILE G 1 222 ? 3.045 9.593 47.678 1.00 52.90 336 ILE D C 1
ATOM 12962 O O . ILE G 1 222 ? 3.099 9.736 46.465 1.00 52.12 336 ILE D O 1
ATOM 12967 N N . THR G 1 223 ? 1.906 9.566 48.365 1.00 52.94 337 THR D N 1
ATOM 12968 C CA . THR G 1 223 ? 0.595 9.734 47.745 1.00 50.83 337 THR D CA 1
ATOM 12969 C C . THR G 1 223 ? 0.537 10.966 46.841 1.00 55.81 337 THR D C 1
ATOM 12970 O O . THR G 1 223 ? 0.035 10.906 45.715 1.00 57.61 337 THR D O 1
ATOM 12974 N N . LYS G 1 224 ? 1.084 12.061 47.320 1.00 54.21 338 LYS D N 1
ATOM 12975 C CA . LYS G 1 224 ? 1.111 13.286 46.578 1.00 45.32 338 LYS D CA 1
ATOM 12976 C C . LYS G 1 224 ? 1.887 13.090 45.294 1.00 53.76 338 LYS D C 1
ATOM 12977 O O . LYS G 1 224 ? 1.463 13.501 44.249 1.00 55.61 338 LYS D O 1
ATOM 12983 N N . LEU G 1 225 ? 3.021 12.432 45.382 1.00 49.76 339 LEU D N 1
ATOM 12984 C CA . LEU G 1 225 ? 3.835 12.137 44.197 1.00 42.92 339 LEU D CA 1
ATOM 12985 C C . LEU G 1 225 ? 3.153 11.142 43.245 1.00 48.01 339 LEU D C 1
ATOM 12986 O O . LEU G 1 225 ? 3.415 11.137 42.045 1.00 44.94 339 LEU D O 1
ATOM 12991 N N . LEU G 1 226 ? 2.282 10.289 43.771 1.00 44.87 340 LEU D N 1
ATOM 12992 C CA . LEU G 1 226 ? 1.672 9.277 42.918 1.00 49.45 340 LEU D CA 1
ATOM 12993 C C . LEU G 1 226 ? 0.511 9.845 42.114 1.00 53.04 340 LEU D C 1
ATOM 12994 O O . LEU G 1 226 ? 0.179 9.331 41.051 1.00 57.14 340 LEU D O 1
ATOM 12999 N N . ASN G 1 227 ? -0.106 10.902 42.628 1.00 51.49 341 ASN D N 1
ATOM 13000 C CA . ASN G 1 227 ? -1.327 11.427 42.034 1.00 58.66 341 ASN D CA 1
ATOM 13001 C C . ASN G 1 227 ? -1.097 12.667 41.185 1.00 66.03 341 ASN D C 1
ATOM 13002 O O . ASN G 1 227 ? -2.016 13.458 40.960 1.00 72.16 341 ASN D O 1
ATOM 13007 N N . TYR G 1 228 ? 0.142 12.821 40.725 1.00 58.77 342 TYR D N 1
ATOM 13008 C CA . TYR G 1 228 ? 0.542 13.891 39.825 1.00 38.32 342 TYR D CA 1
ATOM 13009 C C . TYR G 1 228 ? 0.935 13.247 38.500 1.00 48.13 342 TYR D C 1
ATOM 13010 O O . TYR G 1 228 ? 1.606 12.219 38.491 1.00 56.60 342 TYR D O 1
ATOM 13019 N N . PRO G 1 229 ? 0.487 13.827 37.374 1.00 48.33 343 PRO D N 1
ATOM 13020 C CA . PRO G 1 229 ? 0.713 13.290 36.017 1.00 46.36 343 PRO D CA 1
ATOM 13021 C C . PRO G 1 229 ? 2.160 13.336 35.492 1.00 46.20 343 PRO D C 1
ATOM 13022 O O . PRO G 1 229 ? 2.447 12.675 34.494 1.00 50.14 343 PRO D O 1
ATOM 13026 N N . TRP G 1 230 ? 3.045 14.085 36.145 1.00 45.05 344 TRP D N 1
ATOM 13027 C CA . TRP G 1 230 ? 4.468 14.201 35.742 1.00 34.44 344 TRP D CA 1
ATOM 13028 C C . TRP G 1 230 ? 4.674 14.518 34.273 1.00 45.30 344 TRP D C 1
ATOM 13029 O O . TRP G 1 230 ? 5.287 13.728 33.545 1.00 45.50 344 TRP D O 1
ATOM 13040 N N . PRO G 1 231 ? 4.182 15.689 33.836 1.00 40.10 345 PRO D N 1
ATOM 13041 C CA . PRO G 1 231 ? 4.367 16.109 32.440 1.00 46.78 345 PRO D CA 1
ATOM 13042 C C . PRO G 1 231 ? 5.855 16.207 32.066 1.00 50.74 345 PRO D C 1
ATOM 13043 O O . PRO G 1 231 ? 6.192 16.044 30.902 1.00 55.55 345 PRO D O 1
ATOM 13047 N N . GLY G 1 232 ? 6.727 16.448 33.046 1.00 47.20 346 GLY D N 1
ATOM 13048 C CA . GLY G 1 232 ? 8.161 16.492 32.795 1.00 34.53 346 GLY D CA 1
ATOM 13049 C C . GLY G 1 232 ? 8.886 15.205 33.148 1.00 36.65 346 GLY D C 1
ATOM 13050 O O . GLY G 1 232 ? 10.114 15.162 33.164 1.00 41.18 346 GLY D O 1
ATOM 13051 N N . ASN G 1 233 ? 8.122 14.156 33.440 1.00 32.51 347 ASN D N 1
ATOM 13052 C CA . ASN G 1 233 ? 8.692 12.840 33.731 1.00 46.05 347 ASN D CA 1
ATOM 13053 C C . ASN G 1 233 ? 9.829 12.868 34.771 1.00 44.44 347 ASN D C 1
ATOM 13054 O O . ASN G 1 233 ? 9.761 13.626 35.739 1.00 46.74 347 ASN D O 1
ATOM 13059 N N . VAL G 1 234 ? 10.864 12.059 34.571 1.00 43.74 348 VAL D N 1
ATOM 13060 C CA . VAL G 1 234 ? 11.888 11.867 35.599 1.00 49.81 348 VAL D CA 1
ATOM 13061 C C . VAL G 1 234 ? 12.678 13.160 35.887 1.00 50.38 348 VAL D C 1
ATOM 13062 O O . VAL G 1 234 ? 13.057 13.415 37.032 1.00 47.50 348 VAL D O 1
ATOM 13066 N N . ARG G 1 235 ? 12.886 13.998 34.875 1.00 51.31 349 ARG D N 1
ATOM 13067 C CA . ARG G 1 235 ? 13.545 15.287 35.117 1.00 50.21 349 ARG D CA 1
ATOM 13068 C C . ARG G 1 235 ? 12.746 16.135 36.104 1.00 42.91 349 ARG D C 1
ATOM 13069 O O . ARG G 1 235 ? 13.310 16.856 36.929 1.00 45.33 349 ARG D O 1
ATOM 13077 N N . GLU G 1 236 ? 11.428 16.057 36.006 1.00 35.64 350 GLU D N 1
ATOM 13078 C CA . GLU G 1 236 ? 10.573 16.845 36.880 1.00 40.70 350 GLU D CA 1
ATOM 13079 C C . GLU G 1 236 ? 10.604 16.294 38.294 1.00 36.69 350 GLU D C 1
ATOM 13080 O O . GLU G 1 236 ? 10.735 17.048 39.258 1.00 40.29 350 GLU D O 1
ATOM 13086 N N . LEU G 1 237 ? 10.501 14.977 38.406 1.00 32.35 351 LEU D N 1
ATOM 13087 C CA . LEU G 1 237 ? 10.557 14.309 39.700 1.00 37.02 351 LEU D CA 1
ATOM 13088 C C . LEU G 1 237 ? 11.832 14.680 40.463 1.00 40.96 351 LEU D C 1
ATOM 13089 O O . LEU G 1 237 ? 11.779 15.062 41.638 1.00 41.46 351 LEU D O 1
ATOM 13094 N N . ASP G 1 238 ? 12.963 14.586 39.768 1.00 34.61 352 ASP D N 1
ATOM 13095 C CA . ASP G 1 238 ? 14.255 14.970 40.314 1.00 36.48 352 ASP D CA 1
ATOM 13096 C C . ASP G 1 238 ? 14.227 16.387 40.876 1.00 41.85 352 ASP D C 1
ATOM 13097 O O . ASP G 1 238 ? 14.750 16.633 41.963 1.00 43.78 352 ASP D O 1
ATOM 13102 N N . ASN G 1 239 ? 13.615 17.314 40.138 1.00 30.95 353 ASN D N 1
ATOM 13103 C CA . ASN G 1 239 ? 13.479 18.687 40.611 1.00 37.64 353 ASN D CA 1
ATOM 13104 C C . ASN G 1 239 ? 12.669 18.783 41.898 1.00 35.40 353 ASN D C 1
ATOM 13105 O O . ASN G 1 239 ? 13.026 19.488 42.839 1.00 38.89 353 ASN D O 1
ATOM 13110 N N . VAL G 1 240 ? 11.554 18.072 41.900 1.00 30.36 354 VAL D N 1
ATOM 13111 C CA . VAL G 1 240 ? 10.629 18.083 43.008 1.00 34.95 354 VAL D CA 1
ATOM 13112 C C . VAL G 1 240 ? 11.287 17.461 44.220 1.00 36.24 354 VAL D C 1
ATOM 13113 O O . VAL G 1 240 ? 11.145 17.955 45.337 1.00 40.66 354 VAL D O 1
ATOM 13117 N N . VAL G 1 241 ? 12.035 16.392 43.978 1.00 32.62 355 VAL D N 1
ATOM 13118 C CA . VAL G 1 241 ? 12.721 15.694 45.054 1.00 43.54 355 VAL D CA 1
ATOM 13119 C C . VAL G 1 241 ? 13.854 16.548 45.634 1.00 44.00 355 VAL D C 1
ATOM 13120 O O . VAL G 1 241 ? 13.956 16.694 46.849 1.00 41.03 355 VAL D O 1
ATOM 13124 N N . GLN G 1 242 ? 14.675 17.163 44.785 1.00 41.36 356 GLN D N 1
ATOM 13125 C CA . GLN G 1 242 ? 15.735 18.037 45.311 1.00 42.48 356 GLN D CA 1
ATOM 13126 C C . GLN G 1 242 ? 15.158 19.275 45.996 1.00 45.34 356 GLN D C 1
ATOM 13127 O O . GLN G 1 242 ? 15.711 19.769 46.974 1.00 45.74 356 GLN D O 1
ATOM 13133 N N . ARG G 1 243 ? 14.029 19.760 45.495 1.00 37.98 357 ARG D N 1
ATOM 13134 C CA . ARG G 1 243 ? 13.397 20.916 46.107 1.00 40.89 357 ARG D CA 1
ATOM 13135 C C . ARG G 1 243 ? 12.899 20.505 47.502 1.00 47.33 357 ARG D C 1
ATOM 13136 O O . ARG G 1 243 ? 13.015 21.249 48.482 1.00 43.83 357 ARG D O 1
ATOM 13144 N N . ALA G 1 244 ? 12.369 19.293 47.584 1.00 30.07 358 ALA D N 1
ATOM 13145 C CA . ALA G 1 244 ? 11.822 18.798 48.829 1.00 35.50 358 ALA D CA 1
ATOM 13146 C C . ALA G 1 244 ? 12.914 18.712 49.885 1.00 37.76 358 ALA D C 1
ATOM 13147 O O . ALA G 1 244 ? 12.710 19.124 51.014 1.00 40.30 358 ALA D O 1
ATOM 13149 N N . LEU G 1 245 ? 14.066 18.167 49.504 1.00 34.48 359 LEU D N 1
ATOM 13150 C CA . LEU G 1 245 ? 15.219 18.079 50.394 1.00 42.62 359 LEU D CA 1
ATOM 13151 C C . LEU G 1 245 ? 15.717 19.448 50.849 1.00 42.66 359 LEU D C 1
ATOM 13152 O O . LEU G 1 245 ? 16.235 19.562 51.942 1.00 34.81 359 LEU D O 1
ATOM 13157 N N . ILE G 1 246 ? 15.592 20.479 50.012 1.00 39.42 360 ILE D N 1
ATOM 13158 C CA . ILE G 1 246 ? 15.950 21.813 50.458 1.00 31.72 360 ILE D CA 1
ATOM 13159 C C . ILE G 1 246 ? 14.988 22.298 51.545 1.00 35.94 360 ILE D C 1
ATOM 13160 O O . ILE G 1 246 ? 15.433 22.822 52.559 1.00 42.52 360 ILE D O 1
ATOM 13165 N N . LEU G 1 247 ? 13.699 22.131 51.321 1.00 35.47 361 LEU D N 1
ATOM 13166 C CA . LEU G 1 247 ? 12.640 22.575 52.207 1.00 45.09 361 LEU D CA 1
ATOM 13167 C C . LEU G 1 247 ? 12.721 21.905 53.552 1.00 47.34 361 LEU D C 1
ATOM 13168 O O . LEU G 1 247 ? 12.444 22.489 54.546 1.00 47.00 361 LEU D O 1
ATOM 13173 N N . SER G 1 248 ? 12.996 20.629 53.513 1.00 41.57 362 SER D N 1
ATOM 13174 C CA . SER G 1 248 ? 13.992 19.908 54.261 1.00 72.04 362 SER D CA 1
ATOM 13175 C C . SER G 1 248 ? 13.799 18.432 54.512 1.00 75.16 362 SER D C 1
ATOM 13176 O O . SER G 1 248 ? 13.016 17.761 53.881 1.00 49.05 362 SER D O 1
ATOM 13179 N N . GLU G 1 249 ? 14.583 17.959 55.465 1.00 82.87 363 GLU D N 1
ATOM 13180 C CA . GLU G 1 249 ? 15.130 16.604 55.506 1.00 78.83 363 GLU D CA 1
ATOM 13181 C C . GLU G 1 249 ? 14.310 15.457 56.062 1.00 68.67 363 GLU D C 1
ATOM 13182 O O . GLU G 1 249 ? 14.421 15.110 57.197 1.00 57.13 363 GLU D O 1
ATOM 13188 N N . ASN G 1 250 ? 13.519 14.849 55.202 1.00 73.31 364 ASN D N 1
ATOM 13189 C CA . ASN G 1 250 ? 12.509 13.870 55.578 1.00 68.73 364 ASN D CA 1
ATOM 13190 C C . ASN G 1 250 ? 11.192 14.528 55.256 1.00 59.99 364 ASN D C 1
ATOM 13191 O O . ASN G 1 250 ? 10.587 15.151 56.089 1.00 57.71 364 ASN D O 1
ATOM 13196 N N . GLY G 1 251 ? 10.792 14.431 54.001 1.00 59.22 365 GLY D N 1
ATOM 13197 C CA . GLY G 1 251 ? 9.765 15.281 53.471 1.00 63.54 365 GLY D CA 1
ATOM 13198 C C . GLY G 1 251 ? 8.347 14.864 53.699 1.00 67.15 365 GLY D C 1
ATOM 13199 O O . GLY G 1 251 ? 8.059 13.715 53.847 1.00 46.91 365 GLY D O 1
ATOM 13200 N N . HIS G 1 252 ? 7.477 15.858 53.644 1.00 76.17 366 HIS D N 1
ATOM 13201 C CA . HIS G 1 252 ? 6.058 15.728 53.850 1.00 69.55 366 HIS D CA 1
ATOM 13202 C C . HIS G 1 252 ? 5.211 16.543 52.896 1.00 74.91 366 HIS D C 1
ATOM 13203 O O . HIS G 1 252 ? 4.294 16.066 52.267 1.00 71.59 366 HIS D O 1
ATOM 13210 N N . ILE G 1 253 ? 5.512 17.820 52.866 1.00 81.75 367 ILE D N 1
ATOM 13211 C CA . ILE G 1 253 ? 4.671 18.828 52.266 1.00 73.62 367 ILE D CA 1
ATOM 13212 C C . ILE G 1 253 ? 5.503 19.689 51.327 1.00 88.53 367 ILE D C 1
ATOM 13213 O O . ILE G 1 253 ? 5.981 20.754 51.696 1.00 53.79 367 ILE D O 1
ATOM 13218 N N . GLN G 1 254 ? 5.648 19.152 50.105 1.00 90.89 368 GLN D N 1
ATOM 13219 C CA . GLN G 1 254 ? 6.433 19.702 48.998 1.00 74.09 368 GLN D CA 1
ATOM 13220 C C . GLN G 1 254 ? 5.638 19.980 47.677 1.00 71.59 368 GLN D C 1
ATOM 13221 O O . GLN G 1 254 ? 4.470 19.710 47.586 1.00 66.81 368 GLN D O 1
ATOM 13227 N N . SER G 1 255 ? 6.302 20.581 46.705 1.00 53.44 369 SER D N 1
ATOM 13228 C CA . SER G 1 255 ? 5.712 21.545 45.835 1.00 52.26 369 SER D CA 1
ATOM 13229 C C . SER G 1 255 ? 5.683 21.226 44.381 1.00 63.56 369 SER D C 1
ATOM 13230 O O . SER G 1 255 ? 6.606 20.680 43.831 1.00 67.37 369 SER D O 1
ATOM 13233 N N . GLU G 1 256 ? 4.595 21.605 43.747 1.00 61.87 370 GLU D N 1
ATOM 13234 C CA . GLU G 1 256 ? 4.480 21.435 42.325 1.00 78.32 370 GLU D CA 1
ATOM 13235 C C . GLU G 1 256 ? 3.471 22.322 41.646 1.00 82.50 370 GLU D C 1
ATOM 13236 O O . GLU G 1 256 ? 2.633 22.968 42.262 1.00 83.07 370 GLU D O 1
ATOM 13242 N N . HIS G 1 257 ? 3.572 22.326 40.337 1.00 100.44 371 HIS D N 1
ATOM 13243 C CA . HIS G 1 257 ? 2.788 23.225 39.524 1.00 109.73 371 HIS D CA 1
ATOM 13244 C C . HIS G 1 257 ? 1.326 23.204 39.850 1.00 119.25 371 HIS D C 1
ATOM 13245 O O . HIS G 1 257 ? 0.561 22.425 39.312 1.00 119.48 371 HIS D O 1
ATOM 13252 N N . ILE G 1 258 ? 0.981 24.100 40.762 1.00 126.42 372 ILE D N 1
ATOM 13253 C CA . ILE G 1 258 ? -0.321 24.192 41.362 1.00 131.82 372 ILE D CA 1
ATOM 13254 C C . ILE G 1 258 ? -0.110 24.161 42.859 1.00 129.11 372 ILE D C 1
ATOM 13255 O O . ILE G 1 258 ? -0.958 23.697 43.610 1.00 133.67 372 ILE D O 1
ATOM 13260 N N . LEU G 1 259 ? 1.040 24.666 43.287 1.00 118.05 373 LEU D N 1
ATOM 13261 C CA . LEU G 1 259 ? 1.258 24.910 44.697 1.00 113.63 373 LEU D CA 1
ATOM 13262 C C . LEU G 1 259 ? 0.315 26.031 45.097 1.00 126.81 373 LEU D C 1
ATOM 13263 O O . LEU G 1 259 ? 0.029 26.925 44.301 1.00 132.72 373 LEU D O 1
ATOM 13265 N N . LEU G 1 260 ? -0.173 25.977 46.330 1.00 126.63 374 LEU D N 1
ATOM 13266 C CA . LEU G 1 260 ? -1.163 26.930 46.808 1.00 123.98 374 LEU D CA 1
ATOM 13267 C C . LEU G 1 260 ? -1.040 27.175 48.313 1.00 122.89 374 LEU D C 1
ATOM 13268 O O . LEU G 1 260 ? -0.712 28.276 48.762 1.00 119.44 374 LEU D O 1
#

Secondary structure (DSSP, 8-state):
----TTHHHHHHHHHHHHHTS---EEEES-TTSSHHHHHHHHHHHSTTTTS-EEEEETTS-STT-HHHHHHEE-TTSSTT--S-EE-HHHHTTTSEEEEESGGGS-HHHHHHHHHHHHHTEEE-BT--PEEE---EEEEEESS-HHHHHHTTSS-HHHHHHHTSSEEE---GGG-GGGHHHHHHHHHHHHHHTSS-------HHHHHHHHTS--TTHHHHHHHHHHHHHHH-SS--S--SSS--/-----HHHHHHHHHHHHHHTS---EEEES-SSSSHHHHHHHHHHHSTTTTS-EEEEETTS-STT-HHHHHH-B-TTSSTT--S-B--HHHHTTTSEEEEETGGGS-HHHHHHHHHHHHHSEEE-BT---EEE---EEEEE-SS-HHHHHHTTSS-HHHHHHH-SEEEE---GGG-GGGHHHHHHHHHHHHHTTTS------STTTHHHHHTS--TTHHHHHHHHHHHHHHH-SS------S--/----SHHHHHHHHHHHHHHTS---EEEES-TTS-THHHHHHHHHHSTTTTS-EEEEETTS-GGG-HHHHHH-B-TTSSTT--S-B--HHHHTTTSEEEEETGGGS-HHHHHHHHHHHHHTEEE-BT---EEE---EEEEE-SS-HHHHHHTTSS-HHHHHHHTSEEEE---GGG-GGGHHHHHHHHHHHHHHTTT-PPPPB-HHHHHHHHTS--TTHHHHHHHHHHHHHHH-SSBS---S---/----SHHHHHHHHHHHHHHTS---EEEES-TTSSHHHHHHHHHHTSTTTTS-EEEEETTS--TT-HHHHHHEE-TTSSTT--S-EE-HHHHTTTSEEEEETGGGS-HHHHHHHHHHHHHSEEE-BT--PEEE---EEEEE-SS-HHHHHHTTSS-HHHHHHH-SEEEE---GGGSGGGHHHHHHHHHHHHHTTT-----S--HHHHHHHHTS--TTHHHHHHHHHHHHHHH-SS-SS---SS--/------HHHHHHHHHHHHHHHS---EEEES-TTSSHHHHHHHHHHHSTTTTS-EEEEETTS-GGG-HHHHHH-B-TTSSTT--S-B--HHHHTTTSEEEEETGGGS-HHHHHHHHHHHHHTEEE-BT---EEE---EEEEEESS-HHHHHHTTSS-HHHHHHH-SEEEE---GGG-GGGTTHHHHHHHHHHHHHHT-PPP-B-HHHHHHHHTS--TTHHHHHHHHHHHHHHH-SSBSS---S--/-----HHHHHHHHHHHHHHTS---EEEES-SSSSHHHHHHHHHHHSTTTTS-EEEEETTS-GGG-HHHHHH-B-TTSSTT--S-B--HHHHTTTSEEEEETGGGS-HHHHHHHHHHHHHTEEE-BT--PEEE---EEEEE-SS-HHHHHHTTSS-HHHHHHHTSSEEE---TTT-GGGHHHHHHHHHHHTTTSSS-------HHHHHHHHTS--TTHHHHHHHHHHHHHHH-SSS-------/----SHHHHHHHHHHHHHHTS---EEEES-TTSSHHHHHHHHHHHSTTTTS-EEEEETTS-GGG-HHHHHHEE-TTSSTT--S-EE-HHHHTTTEEEEEETGGGS-HHHHHHHHHHHHHSEE--BT----EE--EEEEEEESS-HHHHHHTTSS-HHHHHHH-SEEEEPPPGGGSGGGHHHHHHHHHHHHHTTT-----S--HHHHHHHHTS--TTHHHHHHHHHHHHHHS-SS-SS---S--